Protein 6EEW (pdb70)

InterPro domains:
  IPR002129 Pyridoxal phosphate-dependent deca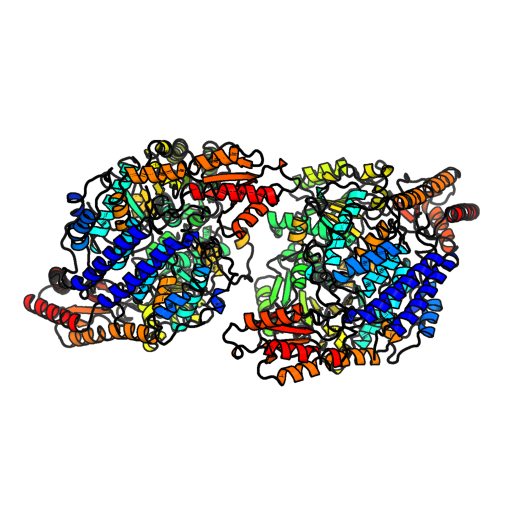rboxylase, major domain [PF00282] (56-430)
  IPR010977 Aromatic-L-amino-acid decarboxylase [PR00800] (27-46)
  IPR010977 Aromatic-L-amino-acid decarboxylase [PR00800] (50-67)
  IPR010977 Aromatic-L-amino-acid decarboxylase [PR00800] (68-87)
  IPR010977 Aromatic-L-amino-acid decarboxylase [PR00800] (94-113)
  IPR010977 Aromatic-L-amino-acid decarboxylase [PR00800] (115-133)
  IPR010977 Aromatic-L-amino-acid decarboxylase [PR00800] (134-153)
  IPR010977 Aromatic-L-amino-acid decarboxylase [PR00800] (159-179)
  IPR010977 Aromatic-L-amino-acid decarboxylase [PR00800] (368-383)
  IPR010977 Aromatic-L-amino-acid decarboxylase [PR00800] (411-430)
  IPR010977 Aromatic-L-amino-acid decarboxylase [PTHR11999] (14-499)
  IPR015421 Pyridoxal phosphate-dependent transferase, major domain [G3DSA:3.40.640.10] (104-395)
  IPR015422 Pyridoxal phosphate-dependent transferase, small domain [G3DSA:3.90.1150.10] (396-500)
  IPR015424 Pyridoxal phosphate-dependent transferase [SSF53383] (23-497)
  IPR021115 Pyridoxal-phosphate binding site [PS00392] (312-333)

Radius of gyration: 40.58 Å; Cα contacts (8 Å, |Δi|>4): 4050; chains: 4; bounding box: 124×100×70 Å

Sequence (1874 aa):
FKPLEAEEFRKQAHRMVDFIADYYKNVETYPVLSEVEPGYLRKRIPETAPYYLPEPLDDIMKDIQKDIIPGMTNWMSPNFYAFFPATVSSAAFLGEMLSTALNSVGFTWVSSPAATELEMIVMDWLAQILKLPKSFMFSGTGGGVIQNTTSESILCTIIAARERALEKLGPDSIGKLVCYGSDQTHTMFPKTCKLAGIYPNNIRLIPTTVETDFGISPQQVLRKMVEDDVAAGYVPLFLCATLGTTSTTATDPVDSLSEIANEFGIWIHVDAAYAGSACICPEFRHYLDGIERVDSLSLSPHWLLAYLDCTCLWVKQPHLLLRALTTNPEYLKNKQSDLDKVVDFKNWQIATGRKFRSLKLWLILRSSYGVVNLQSHIRSDVAMMAKMFEEWVRSDSRFEIVVPRNFSLVCFRLKPDVSSLHVEEVNKKLLDMLNSTGRVYMTHTIVGGIYMLRLAVGSSLTEEHHVRRRVWDLIQKLTDDLLFKPLEAEEFRKQAHRMVDFIADYYKNVETYPVLSEVEPGYLRKRIPETAPYLPEPLDDIMKDIQQKDIIPGMTNWMSPNFYAFFPATVSSAAFLGEMLSTALNSVGFTWVSSPAATELEMIVMDWLAQILKLPKSFMFSGTGGGVIQNTTSESILCTIIAARERALEKLGPDSIGKLVCYGSDQTHTMFPKTCKLAGIYPNNIRLIPTTVETDFGISPQQVLRKMVEDDVAAGYVPLFLCATLGTTSTTATDPVDSLSEIANEFGIWIHVDAAYAGSACICPEFRHYLDGIERVDSLSLSPHWLLAYLDCTCLWVKQPHLLLRALTTNDKVVDFKNWQIATGRKFRSLKLWLILRSSYGVVNLQSHIRSDVAMMAKMFEEWVRSDSRFEIVVPRNFSLVCFRLKPDVSSLHVEEVNKKLLDMLNSTGRVYMTHTIVGGIYMLRLAVGSSLTEEHHVRRRVWDLIQKLTDDLLFKPLEAEEFRKQAHRMVDFIADYYKNVETYPVLSEVEPGYLRRKRIPETAPYYLPEPLDDIMKDIQKDIIPGMTNWMSPNFYAFFPATVSSAAFLGEMLSTALNSVGFTWVSSPAATELEMIVMDWLAQILKLPKSFMFSGTGGGVIQNTTSEESILCTIIAARERALEKLGPDSIGKLVCYGSDQTHTMFPKTCKLAGIYPNNIRLIPTTVETDFGISPQVLRKMVEDDVAAGYVPLFLCATLGTTSTTATDPVDSLSEEIANEFGIWIHVDAAYAGSACICPEFRHYLDGIERVDSLSLSPHWLLAYLDCTCLWVKQPHLLLRALTTNDKVVDFKNWQIATGRKFRSLKLWLILRSYGVVNLQSHIRSDVAMMAKMFEEWVRSDSRFEIVVPRNFSLVCFRLKPDVSSLHVEEVNKKLLDMLNSTGRVYMTHTIVGGIYMLRLAVGSSLTEEHHVRRRVWDLIQKLTDDLFKPLEAEEFRKQAHRMVDFIADYYKNVETYPVLSEVEPGYLRKRIPETAPYLPEPLDDIMKDIQKDIIPGMTNWMSPNFYAFFPATVSSAAFLGEMLSTALNSVGFTWVSSPAATELEMIVMDWLAQILKLPKSFMFSGTGGGVIQNTTSESILCTIIAARERALEKLGPDSIGKLVCYGSDQTHTMFPKTCKLAGIYPNNIRLIPTTVETDFGISPQVLRKMVEDDVAAGYVPLFLCATLGTTSTTATDPVDSLSEIANEFGIWIHVDAAYAGSACICPEFRHYLDGIERVDSLSLSPHWLLAYLDCTCLWVKQPHLLLRALTTVVDFKNWQIATGRKFRSLKLWLILRSSYGVVNLQSHIRSDVAMMAKMFEEWVRSDSRFEIVVPRNFSLVCFRLKPDVSSLHVEEVNKKLLDMLNSTGRVYMTHTIVGGIYMLRLAVGSSLTEEHHVRRRVWDLIQKLTDDL

Nearest PDB structures (foldseek):
  6eew-assembly2_C  TM=1.001E+00  e=9.350E-86  Catharanthus roseus
  6liu-assembly3_E  TM=9.784E-01  e=3.763E-60  Papaver somniferum
  6eeq-assembly1_A-2  TM=9.811E-01  e=1.981E-56  Rhodiola rosea
  6liv-assembly3_F  TM=9.638E-01  e=2.090E-56  Papaver somniferum
  6liu-assembly3_F  TM=9.543E-01  e=3.532E-46  Papaver somniferum

GO terms:
  GO:0036467 5-hydroxy-L-tryptophan decarboxylase activity (F, EXP)
  GO:0036469 L-tryptophan decarboxylase activity (F, EXP)

Secondary structure (DSSP, 8-state):
--S--HHHHHHHHHHHHHHHHHHHHHGGGS-SS--PPTTGGGGTS-SS--SS---HHHHHHHIIIIIGGGS--TTSTTB-SSS-----HHHHHHHHHHHHHT---SSSTT-HHHHHHHHHHHHHHHHHTT--GGGSTTTT-EEEEES-HHHHHHHHHHHHHHHHHHHH-GGGGGGEEEEEETTS-SSHHHHHHHTT--GGGEEEEP--GGGTTPPPHHHHHHHHHHHHHTT-EEEEEEEEBS-TTT--B--HHHHHHHHHHHT-EEEEE-TTGGGGGGSHHHHGGGTTGGG-SEEEE-----SPPSS-EEEEES-HHHHHHHT---HHHHH--S--S-S---GGGGSSSS----THHHHHHHHHHHHHHHHHHHHHHHHHHHHHHHHHHHT-TTEEE-S---SSEEEEEE-GGGSSS-HHHHHHHHHHHHHHTSS-B--EEEETTEEEEEEE---TT--HHHHHHHHHHHHHHHHHH-/--S--HHHHHHHHHHHHHHHHHHHHHGGGS-SS--PPTTGGGGTS-SS--SS---HHHHHHHIIIIIGGGS--TTSTTB-SSS-----HHHHHHHHHHHHH----SSSTT-HHHHHHHHHHHHHHHHHTT--GGGSTTTT-EEEEES-HHHHHHHHHHHHHHHHHHHH-GGGGGGEEEEEETTSTTTHHHHHHHTT--GGGEEEE---GGGTTPPPHHHHHHHHHHHHHTT-EEEEEEEEBS-TTT--B--HHHHHHHHHHTT-EEEEE-TTGGGGGGSTTTGGGGTTGGG-SEEEE-----SPPSS-EEEEES-HHHHHHHT--------GGGGSSSS----THHHHHHHHHHHHHHHHHHHHHHHHHHHHHHHHHHHT-TTEEE-S---SSEEEEEE-GGG-SS-HHHHHHHHHHHHHHTSS-B--EEEETTEEEEEEE---TT--HHHHHHHHHHHHHHHHHH-/--S--HHHHHHHHHHHHHHHHHHHHHGGGS-SS--PPTTTTGGGS-SS--SS---HHHHHHHIIIIIGGGS--TTSTTB-SSS-----HHHHHHHHHHHHH----SSSTT-HHHHHHHHHHHHHHHHHTT--GGGSTTTT-EEEEES-HHHHHHHHHHHHHHHHHHHH-GGGGGGEEEEEETTS-THHHHHHHHTT--GGGEEEEP--GGGTTPPPHHHHHHHHHHHHHTT-EEEEEEEEBS-TTT--B--HHHHHHHHHHHT-EEEEE-TTGGGGGGSTTTGGGGTTGGG-SEEEE-----SPPSS-EEEEES-HHHHHHHT-----S--GGGGSSSS----THHHHHHHHHHHHHHHHHHHHHHHHHHHHHHHHHHHT-TTEEE-S---SSEEEEEE-GGG-SS-HHHHHHHHHHHHHHTSS-B--EEEETTEEEEEEE---TT--HHHHHHHHHHHHHHHHH-/--S--HHHHHHHHHHHHHHHHHHHHHGGGS-SS--PPTTTTGGGS-SS--SS---HHHHHHHIIIIIGGGS--TTSTTB-SSS-----HHHHHHHHHHHHH----SSSTT-HHHHHHHHHHHHHHHHHTT--GGGSTTTT-EEEEES-HHHHHHHHHHHHHHHHHHHH-GGGGGGEEEEEEGGGTTHHHHHHHHTT--GGGEEEE---GGGTTPPPHHHHHHHHHHHHHTT-EEEEEEEEBS-TTT--B--HHHHHHHHHHHT-EEEEE-TTGGGGGGSHHHHGGGTTGGG-SEEEE-----SPPSS-EEEEES-HHHHHHHT-----GGGGSSSS----THHHHHHHHHHHHHHHHHHHHHHHHHHHHHHHHHHHHSTTEEE-S---SSEEEEEE-GGGSSS-HHHHHHHHHHHHHHTSS-B--EEEETTEEEEEEE---TT--HHHHHHHHHHHHHHHHH-

Foldseek 3Di:
DDPDDPVVVVVVVVVVVVVVVVCLVCVLVFQQAADDDPPPLVVPDDPDDDPDDDDVVVVVVCCVPPPPNNDNHLQHLFEFAQARLAADVLQVVLVVVLVVVVFWQQFCVSPVVLQVLQLVLLQVVCVLLPHDLLQHLVRNWGKDKDQDLLFLLLLVLLLLLVVVCVVPNDVLLQQEAEEEAPLPPPRVLVSCVVSPRPNVRYYHQYADVVQLSAHDLVSVLVVVVVSVVVPGQYTEYEFEQQRRAQRRGHQQQSNLVVCVVRVYAYEYEDADCSLLSSDVVPSNSCVNVNSHAKYKYACSLPNHPGTTMMMTGSHVLSSLCSADPDPVSVVDDDDDDDSTTRCNSNGNHRTDTSRSSSSVSSCVVQHSVRSNVLQVQLQVLQVVLVVVQVVDPQKDFSGDRPGNKTKMAGDQPPDPDGRQVLRVVLQVVLSVVSSHHWDWDADPNDITTMGNTRSHVHDNVSSVVSSVVSVVSNVVSD/DDPDDPVVVVVVVVVVVVVVVVCLVCVLPFQQAADDDPPPVVVVDDPDDDPDDDDVVVVVVCCVPPPVSNDRHLLHLQEFAQARLAADVLQVVLVVVLVVVVFWQLDCVSPVVLFQLQLVLLQVVCVLLPHDLLQHPVRNWGKDKDQDPLFLVLLLLLLQVVVVCVVPNPVLLQQEAEEEAPLQPPRQLVSCVVNPRDNVRYYHQYADVVQLSAHDLVSVLVVVVVSVVVPGQYTEYEFEQQGSAQRRGHQLQSVLVSCVVRVYAYEYEDADPSLLSSDVVSSNSCVNVNSHAKYKYACSLPNHPGTTMMMTGSHVVSSLVSQDDPPDTGSCNSNGNHSTDTSRSRSSVSSCVVQHSVNSNVLQVQLQVLQVVLVVVQVVDVQKDQPGDDPGNKTWMAGDPVVDPDDRQVLRVVLQVVLSVVSSHHWDWDADNNDITTMGNGRSHPHDNVSSVVSVVVSVVVVVVSD/DPPDDPVVCVVVVVVVVVVVVVCLVCVLVFQQDADDDPPPQVVPDDPDDDPDDDDVVVVVVCCVPPPPSNDRCLLHLQEFAQARQAADVLQVVLVVVLVVVVFWQQWCVSPVVLQVLQLVLLQVVCVLLPHPLLQHPVRNWGKGKDQDVLQLLLLVLLLQVVVVCVVPNPVLLQQEAEEEAPLADPSPLVSCVVSPRDNVRYYHQYAAVVQLSAHDLVSVLVVLVVSVVVVGQYTEYEFEQQRRAQRDGYQQQSNLVVCVVRVYQYEYEDADCSLLSSDVVPSVSCVNVNSHAKYKYACSLPNHPGTTMMMTGSHVVSSLVSQDDPPPTTRCNSNGNHRTDTSRSSSVVSSCVVQHSVRSNVQQVQLQVLQVVLVVVQVVDPQKDFPGDDPGNKTWIAGDQPPDPDGRQVLRVVLQVVLSVVSSHHWDWDADNNDITTMGNGRSNPNDNVSSVVSSVVSVVVNVVD/DDPDDPVVVVVVVVVVVVVVVVCLVCVLVFQQAADADVVNCPVPDDPDDDPDDDDVVVVVVCCVVPNVNNDRCLQHLQEFAQARLAADVLQVVLVVVLVVVVFWFQFCVSPVVLVVLQLVLLQVVCVLLPPDLLQHPVRNWGKGKDQDPLFLVLLVLLLQVVVCCVVPNPVLLQQEAEEEAPLQPPRVLVSCVVNPRDNVRYYHQAADVVQLSAHDLVSVLVVLVVSVVVPGAYTEYEFEQQGRAQRRGYQLQSNLVSCLVRVYAYEYEDADCSLLSSDVVCSVSCPNVVSHAKYKYACSLPNHPGTTMMMTGSNVVSSLVSQDCVDRCNSNGPHRTDTSRSSSSVSSCVVQPSVNSNVLQVQLQVLQVVLQVVQVVDVQKDFPGDDPGNKTWMAGDCPVDPDGRVVLRVVLQVVLSVVSSHHWDWDADNNDITTMGNGRSNPNDNVSSVVSSVVSVVVNVVD

B-factor: mean 63.51, std 17.8, range [26.17, 138.14]

Structure (mmCIF, N/CA/C/O backbone):
data_6EEW
#
_entry.id   6EEW
#
_cell.length_a   107.612
_cell.length_b   69.607
_cell.length_c   133.472
_cell.angle_alpha   90.000
_cell.angle_beta   93.778
_cell.angle_gamma   90.000
#
_symmetry.space_group_name_H-M   'P 1 21 1'
#
loop_
_entity.id
_entity.type
_entity.pdbx_description
1 polymer 'Aromatic-L-amino-acid decarboxylase'
2 non-polymer TRYPTOPHAN
3 non-polymer 'CALCIUM ION'
4 water water
#
loop_
_atom_site.group_PDB
_atom_site.id
_atom_site.type_symbol
_atom_site.label_atom_id
_atom_site.label_alt_id
_atom_site.label_comp_id
_atom_site.label_asym_id
_atom_site.label_entity_id
_atom_site.label_seq_id
_atom_site.pdbx_PDB_ins_code
_atom_site.Cartn_x
_atom_site.Cartn_y
_atom_site.Cartn_z
_atom_site.occupancy
_atom_site.B_iso_or_equiv
_atom_site.auth_seq_id
_atom_site.auth_comp_id
_atom_site.auth_asym_id
_atom_site.auth_atom_id
_atom_site.pdbx_PDB_model_num
ATOM 1 N N . PHE A 1 19 ? -29.86268 -30.12552 -52.70744 1.000 75.56169 19 PHE A N 1
ATOM 2 C CA . PHE A 1 19 ? -28.98472 -29.79533 -51.58446 1.000 71.89809 19 PHE A CA 1
ATOM 3 C C . PHE A 1 19 ? -29.74179 -29.16523 -50.41255 1.000 67.83708 19 PHE A C 1
ATOM 4 O O . PHE A 1 19 ? -30.32086 -28.08029 -50.53970 1.000 64.57616 19 PHE A O 1
ATOM 12 N N . LYS A 1 20 ? -29.73477 -29.85209 -49.27047 1.000 67.69233 20 LYS A N 1
ATOM 13 C CA . LYS A 1 20 ? -30.45182 -29.39699 -48.07754 1.000 73.96940 20 LYS A CA 1
ATOM 14 C C . LYS A 1 20 ? -29.46087 -29.07679 -46.96956 1.000 67.35281 20 LYS A C 1
ATOM 15 O O . LYS A 1 20 ? -29.03683 -29.98167 -46.22844 1.000 64.66565 20 LYS A O 1
ATOM 21 N N . PRO A 1 21 ? -29.06696 -27.81374 -46.80271 1.000 66.66326 21 PRO A N 1
ATOM 22 C CA . PRO A 1 21 ? -28.11900 -27.48455 -45.72773 1.000 68.91616 21 PRO A CA 1
ATOM 23 C C . PRO A 1 21 ? -28.67401 -27.73141 -44.32571 1.000 66.87644 21 PRO A C 1
ATOM 24 O O . PRO A 1 21 ? -27.88502 -27.89925 -43.38367 1.000 56.03567 21 PRO A O 1
ATOM 28 N N . LEU A 1 22 ? -29.99801 -27.77648 -44.15673 1.000 69.55571 22 LEU A N 1
ATOM 29 C CA . LEU A 1 22 ? -30.61603 -27.98536 -42.85272 1.000 64.40772 22 LEU A CA 1
ATOM 30 C C . LEU A 1 22 ? -31.65996 -29.09544 -42.93560 1.000 67.08173 22 LEU A C 1
ATOM 31 O O . LEU A 1 22 ? -32.74196 -28.89558 -43.49965 1.000 65.46574 22 LEU A O 1
ATOM 36 N N . GLU A 1 23 ? -31.33989 -30.26035 -42.36945 1.000 68.90300 23 GLU A N 1
ATOM 37 C CA . GLU A 1 23 ? -32.28882 -31.36139 -42.23034 1.000 67.63969 23 GLU A CA 1
ATOM 38 C C . GLU A 1 23 ? -32.31183 -31.77321 -40.76829 1.000 63.40760 23 GLU A C 1
ATOM 39 O O . GLU A 1 23 ? -31.27382 -32.13708 -40.21022 1.000 67.30544 23 GLU A O 1
ATOM 45 N N . ALA A 1 24 ? -33.50384 -31.75222 -40.16732 1.000 59.97035 24 ALA A N 1
ATOM 46 C CA . ALA A 1 24 ? -33.61287 -31.80305 -38.70831 1.000 52.60894 24 ALA A CA 1
ATOM 47 C C . ALA A 1 24 ? -32.89780 -33.01993 -38.10915 1.000 60.82045 24 ALA A C 1
ATOM 48 O O . ALA A 1 24 ? -32.24583 -32.90275 -37.06315 1.000 60.45988 24 ALA A O 1
ATOM 50 N N . GLU A 1 25 ? -33.00271 -34.19601 -38.74501 1.000 56.94630 25 GLU A N 1
ATOM 51 C CA . GLU A 1 25 ? -32.41565 -35.39290 -38.13285 1.000 60.89678 25 GLU A CA 1
ATOM 52 C C . GLU A 1 25 ? -30.90064 -35.46682 -38.30281 1.000 63.11283 25 GLU A C 1
ATOM 53 O O . GLU A 1 25 ? -30.18364 -35.84266 -37.36074 1.000 69.21093 25 GLU A O 1
ATOM 59 N N . GLU A 1 26 ? -30.37964 -35.10593 -39.47084 1.000 61.35736 26 GLU A N 1
ATOM 60 C CA . GLU A 1 26 ? -28.93064 -34.99685 -39.57982 1.000 66.55272 26 GLU A CA 1
ATOM 61 C C . GLU A 1 26 ? -28.40073 -33.94370 -38.62094 1.000 57.77535 26 GLU A C 1
ATOM 62 O O . GLU A 1 26 ? -27.33473 -34.12255 -38.01589 1.000 58.32805 26 GLU A O 1
ATOM 68 N N . PHE A 1 27 ? -29.11881 -32.82373 -38.49909 1.000 52.66684 27 PHE A N 1
ATOM 69 C CA . PHE A 1 27 ? -28.76590 -31.80258 -37.51921 1.000 56.28043 27 PHE A CA 1
ATOM 70 C C . PHE A 1 27 ? -28.67489 -32.40441 -36.13013 1.000 63.18652 27 PHE A C 1
ATOM 71 O O . PHE A 1 27 ? -27.69592 -32.19425 -35.40714 1.000 68.99511 27 PHE A O 1
ATOM 79 N N . ARG A 1 28 ? -29.71285 -33.13643 -35.72807 1.000 63.16810 28 ARG A N 1
ATOM 80 C CA . ARG A 1 28 ? -29.73284 -33.74126 -34.40699 1.000 61.87058 28 ARG A CA 1
ATOM 81 C C . ARG A 1 28 ? -28.48379 -34.58416 -34.20486 1.000 64.27613 28 ARG A C 1
ATOM 82 O O . ARG A 1 28 ? -27.78282 -34.45799 -33.19186 1.000 68.18975 28 ARG A O 1
ATOM 90 N N . LYS A 1 29 ? -28.17371 -35.43026 -35.18775 1.000 64.85251 29 LYS A N 1
ATOM 91 C CA . LYS A 1 29 ? -27.01065 -36.31117 -35.09462 1.000 67.33176 29 LYS A CA 1
ATOM 92 C C . LYS A 1 29 ? -25.72271 -35.51406 -34.88969 1.000 64.78145 29 LYS A C 1
ATOM 93 O O . LYS A 1 29 ? -24.99272 -35.70189 -33.90065 1.000 70.40055 29 LYS A O 1
ATOM 99 N N . GLN A 1 30 ? -25.44275 -34.59516 -35.81379 1.000 59.82823 30 GLN A N 1
ATOM 100 C CA . GLN A 1 30 ? -24.17880 -33.87007 -35.77086 1.000 62.04691 30 GLN A CA 1
ATOM 101 C C . GLN A 1 30 ? -24.06888 -33.02391 -34.50796 1.000 59.24395 30 GLN A C 1
ATOM 102 O O . GLN A 1 30 ? -22.99790 -32.95276 -33.88594 1.000 56.00935 30 GLN A O 1
ATOM 108 N N . ALA A 1 31 ? -25.16593 -32.38193 -34.10306 1.000 51.68778 31 ALA A N 1
ATOM 109 C CA . ALA A 1 31 ? -25.12101 -31.54778 -32.91016 1.000 46.78456 31 ALA A CA 1
ATOM 110 C C . ALA A 1 31 ? -24.87998 -32.38861 -31.65805 1.000 49.86651 31 ALA A C 1
ATOM 111 O O . ALA A 1 31 ? -24.11303 -31.98345 -30.77909 1.000 50.72977 31 ALA A O 1
ATOM 113 N N . HIS A 1 32 ? -25.51291 -33.55964 -31.54892 1.000 54.05385 32 HIS A N 1
ATOM 114 C CA . HIS A 1 32 ? -25.19688 -34.42348 -30.41481 1.000 57.45163 32 HIS A CA 1
ATOM 115 C C . HIS A 1 32 ? -23.70686 -34.74438 -30.39074 1.000 59.95719 32 HIS A C 1
ATOM 116 O O . HIS A 1 32 ? -23.06288 -34.73520 -29.32273 1.000 64.32087 32 HIS A O 1
ATOM 123 N N . ARG A 1 33 ? -23.14481 -35.03749 -31.56669 1.000 51.76410 33 ARG A N 1
ATOM 124 C CA . ARG A 1 33 ? -21.72279 -35.35640 -31.62962 1.000 57.63059 33 ARG A CA 1
ATOM 125 C C . ARG A 1 33 ? -20.88088 -34.18529 -31.14775 1.000 61.09417 33 ARG A C 1
ATOM 126 O O . ARG A 1 33 ? -19.89888 -34.36713 -30.41270 1.000 72.68766 33 ARG A O 1
ATOM 134 N N . MET A 1 34 ? -21.26495 -32.96736 -31.52890 1.000 52.95109 34 MET A N 1
ATOM 135 C CA . MET A 1 34 ? -20.50003 -31.80525 -31.08603 1.000 57.37530 34 MET A CA 1
ATOM 136 C C . MET A 1 34 ? -20.64608 -31.56708 -29.58606 1.000 60.95468 34 MET A C 1
ATOM 137 O O . MET A 1 34 ? -19.71513 -31.06694 -28.94311 1.000 54.73814 34 MET A O 1
ATOM 142 N N . VAL A 1 35 ? -21.82107 -31.86009 -29.02705 1.000 62.23115 35 VAL A N 1
ATOM 143 C CA . VAL A 1 35 ? -22.00111 -31.75492 -27.58507 1.000 62.01270 35 VAL A CA 1
ATOM 144 C C . VAL A 1 35 ? -21.04107 -32.68377 -26.86893 1.000 64.01294 35 VAL A C 1
ATOM 145 O O . VAL A 1 35 ? -20.40711 -32.31061 -25.87397 1.000 69.07407 35 VAL A O 1
ATOM 149 N N . ASP A 1 36 ? -20.94598 -33.92382 -27.33978 1.000 66.61588 36 ASP A N 1
ATOM 150 C CA . ASP A 1 36 ? -20.02493 -34.84668 -26.68365 1.000 67.28701 36 ASP A CA 1
ATOM 151 C C . ASP A 1 36 ? -18.58696 -34.35561 -26.82068 1.000 68.10553 36 ASP A C 1
ATOM 152 O O . ASP A 1 36 ? -17.80298 -34.41844 -25.86365 1.000 71.34276 36 ASP A O 1
ATOM 157 N N . PHE A 1 37 ? -18.23997 -33.80073 -27.98274 1.000 62.44959 37 PHE A N 1
ATOM 158 C CA . PHE A 1 37 ? -16.88300 -33.29266 -28.15977 1.000 58.46754 37 PHE A CA 1
ATOM 159 C C . PHE A 1 37 ? -16.59810 -32.12653 -27.22091 1.000 59.30974 37 PHE A C 1
ATOM 160 O O . PHE A 1 37 ? -15.51511 -32.03938 -26.63290 1.000 63.00492 37 PHE A O 1
ATOM 168 N N . ILE A 1 38 ? -17.56616 -31.21657 -27.07404 1.000 57.69639 38 ILE A N 1
ATOM 169 C CA . ILE A 1 38 ? -17.38725 -30.03746 -26.23418 1.000 52.59841 38 ILE A CA 1
ATOM 170 C C . ILE A 1 38 ? -17.26926 -30.43427 -24.77013 1.000 55.95671 38 ILE A C 1
ATOM 171 O O . ILE A 1 38 ? -16.45731 -29.87612 -24.02218 1.000 53.46167 38 ILE A O 1
ATOM 176 N N . ALA A 1 39 ? -18.11221 -31.36527 -24.32303 1.000 57.91484 39 ALA A N 1
ATOM 177 C CA . ALA A 1 39 ? -18.00721 -31.83109 -22.94997 1.000 59.57030 39 ALA A CA 1
ATOM 178 C C . ALA A 1 39 ? -16.65617 -32.48097 -22.71287 1.000 65.39731 39 ALA A C 1
ATOM 179 O O . ALA A 1 39 ? -16.04520 -32.29080 -21.65488 1.000 67.86340 39 ALA A O 1
ATOM 181 N N . ASP A 1 40 ? -16.16610 -33.24806 -23.68876 1.000 67.12647 40 ASP A N 1
ATOM 182 C CA . ASP A 1 40 ? -14.83706 -33.83496 -23.55966 1.000 62.33642 40 ASP A CA 1
ATOM 183 C C . ASP A 1 40 ? -13.76214 -32.75588 -23.45777 1.000 57.84904 40 ASP A C 1
ATOM 184 O O . ASP A 1 40 ? -12.78114 -32.91272 -22.72073 1.000 59.36238 40 ASP A O 1
ATOM 189 N N . TYR A 1 41 ? -13.93219 -31.64498 -24.17691 1.000 56.35939 41 TYR A N 1
ATOM 190 C CA . TYR A 1 41 ? -12.94527 -30.56790 -24.06702 1.000 61.14154 41 TYR A CA 1
ATOM 191 C C . TYR A 1 41 ? -12.98934 -29.92573 -22.68510 1.000 65.16308 41 TYR A C 1
ATOM 192 O O . TYR A 1 41 ? -11.94737 -29.65259 -22.08311 1.000 67.40019 41 TYR A O 1
ATOM 201 N N . TYR A 1 42 ? -14.18837 -29.65175 -22.17616 1.000 65.73946 42 TYR A N 1
ATOM 202 C CA . TYR A 1 42 ? -14.28743 -29.10159 -20.83123 1.000 61.78372 42 TYR A CA 1
ATOM 203 C C . TYR A 1 42 ? -13.70639 -30.06242 -19.80410 1.000 65.82368 42 TYR A C 1
ATOM 204 O O . TYR A 1 42 ? -13.13444 -29.62826 -18.80014 1.000 70.25316 42 TYR A O 1
ATOM 213 N N . LYS A 1 43 ? -13.85830 -31.36546 -20.03594 1.000 68.61875 43 LYS A N 1
ATOM 214 C CA . LYS A 1 43 ? -13.35725 -32.36332 -19.10081 1.000 74.67211 43 LYS A CA 1
ATOM 215 C C . LYS A 1 43 ? -11.84024 -32.50222 -19.15676 1.000 72.87453 43 LYS A C 1
ATOM 216 O O . LYS A 1 43 ? -11.22124 -32.87806 -18.15170 1.000 75.07216 43 LYS A O 1
ATOM 222 N N . ASN A 1 44 ? -11.22624 -32.21432 -20.30278 1.000 64.32087 44 ASN A N 1
ATOM 223 C CA . ASN A 1 44 ? -9.80422 -32.48725 -20.48472 1.000 63.59447 44 ASN A CA 1
ATOM 224 C C . ASN A 1 44 ? -8.92130 -31.24821 -20.60485 1.000 62.29694 44 ASN A C 1
ATOM 225 O O . ASN A 1 44 ? -7.69728 -31.39515 -20.71581 1.000 67.20016 44 ASN A O 1
ATOM 230 N N . VAL A 1 45 ? -9.49037 -30.04025 -20.62401 1.000 57.50689 45 VAL A N 1
ATOM 231 C CA . VAL A 1 45 ? -8.69244 -28.86024 -20.96814 1.000 62.15482 45 VAL A CA 1
ATOM 232 C C . VAL A 1 45 ? -7.56748 -28.61505 -19.97015 1.000 66.61588 45 VAL A C 1
ATOM 233 O O . VAL A 1 45 ? -6.49350 -28.12602 -20.35018 1.000 69.48728 45 VAL A O 1
ATOM 237 N N . GLU A 1 46 ? -7.79049 -28.91290 -18.68411 1.000 64.26297 46 GLU A N 1
ATOM 238 C CA . GLU A 1 46 ? -6.72252 -28.73471 -17.70511 1.000 64.95779 46 GLU A CA 1
ATOM 239 C C . GLU A 1 46 ? -5.46646 -29.47768 -18.11899 1.000 65.66577 46 GLU A C 1
ATOM 240 O O . GLU A 1 46 ? -4.36650 -29.12755 -17.67801 1.000 70.17157 46 GLU A O 1
ATOM 246 N N . THR A 1 47 ? -5.61038 -30.47380 -18.98787 1.000 65.00779 47 THR A N 1
ATOM 247 C CA . THR A 1 47 ? -4.49532 -31.27178 -19.46775 1.000 68.89773 47 THR A CA 1
ATOM 248 C C . THR A 1 47 ? -3.67834 -30.54886 -20.52982 1.000 71.59279 47 THR A C 1
ATOM 249 O O . THR A 1 47 ? -2.47632 -30.80580 -20.65977 1.000 73.30616 47 THR A O 1
ATOM 253 N N . TYR A 1 48 ? -4.30038 -29.66700 -21.30095 1.000 69.68993 48 TYR A N 1
ATOM 254 C CA . TYR A 1 48 ? -3.57640 -29.02108 -22.37601 1.000 65.56049 48 TYR A CA 1
ATOM 255 C C . TYR A 1 48 ? -2.70949 -27.89596 -21.82013 1.000 66.19478 48 TYR A C 1
ATOM 256 O O . TYR A 1 48 ? -3.00655 -27.34085 -20.76220 1.000 68.57401 48 TYR A O 1
ATOM 265 N N . PRO A 1 49 ? -1.62250 -27.54697 -22.50215 1.000 66.93434 49 PRO A N 1
ATOM 266 C CA . PRO A 1 49 ? -0.90658 -26.32288 -22.12728 1.000 62.71015 49 PRO A CA 1
ATOM 267 C C . PRO A 1 49 ? -1.84066 -25.13195 -22.25045 1.000 59.48345 49 PRO A C 1
ATOM 268 O O . PRO A 1 49 ? -2.58365 -25.00412 -23.22848 1.000 60.84677 49 PRO A O 1
ATOM 272 N N . VAL A 1 50 ? -1.82874 -24.26683 -21.23556 1.000 52.29048 50 VAL A N 1
ATOM 273 C CA . VAL A 1 50 ? -2.76481 -23.14589 -21.22971 1.000 58.75178 50 VAL A CA 1
ATOM 274 C C . VAL A 1 50 ? -2.48184 -22.22401 -22.41082 1.000 61.46263 50 VAL A C 1
ATOM 275 O O . VAL A 1 50 ? -3.35484 -21.95817 -23.24587 1.000 58.15697 50 VAL A O 1
ATOM 279 N N . LEU A 1 51 ? -1.25388 -21.72394 -22.48386 1.000 66.19478 51 LEU A N 1
ATOM 280 C CA . LEU A 1 51 ? -0.80891 -20.84505 -23.55495 1.000 63.45498 51 LEU A CA 1
ATOM 281 C C . LEU A 1 51 ? -0.11783 -21.69013 -24.61784 1.000 63.73396 51 LEU A C 1
ATOM 282 O O . LEU A 1 51 ? 0.62922 -22.61704 -24.28971 1.000 66.69221 51 LEU A O 1
ATOM 287 N N . SER A 1 52 ? -0.36983 -21.37330 -25.88688 1.000 67.13437 52 SER A N 1
ATOM 288 C CA . SER A 1 52 ? 0.12025 -22.18441 -26.99577 1.000 66.05002 52 SER A CA 1
ATOM 289 C C . SER A 1 52 ? 1.53023 -21.76937 -27.41479 1.000 64.69986 52 SER A C 1
ATOM 290 O O . SER A 1 52 ? 1.93315 -20.61532 -27.25492 1.000 68.88194 52 SER A O 1
ATOM 293 N N . GLU A 1 53 ? 2.27331 -22.72639 -27.97266 1.000 63.09441 53 GLU A N 1
ATOM 294 C CA . GLU A 1 53 ? 3.65530 -22.51535 -28.40465 1.000 73.05086 53 GLU A CA 1
ATOM 295 C C . GLU A 1 53 ? 3.82532 -22.31352 -29.91467 1.000 70.84797 53 GLU A C 1
ATOM 296 O O . GLU A 1 53 ? 4.96433 -22.19951 -30.38466 1.000 74.03782 53 GLU A O 1
ATOM 302 N N . VAL A 1 54 ? 2.74134 -22.25269 -30.69171 1.000 59.10445 54 VAL A N 1
ATOM 303 C CA . VAL A 1 54 ? 2.89936 -22.15386 -32.13671 1.000 61.28893 54 VAL A CA 1
ATOM 304 C C . VAL A 1 54 ? 3.57128 -20.83186 -32.50486 1.000 69.71889 54 VAL A C 1
ATOM 305 O O . VAL A 1 54 ? 3.48220 -19.83378 -31.77999 1.000 70.65847 54 VAL A O 1
ATOM 309 N N . GLU A 1 55 ? 4.29131 -20.83895 -33.62385 1.000 77.61720 55 GLU A N 1
ATOM 310 C CA . GLU A 1 55 ? 4.86324 -19.62598 -34.18598 1.000 81.11236 55 GLU A CA 1
ATOM 311 C C . GLU A 1 55 ? 3.87222 -18.96816 -35.13208 1.000 76.79342 55 GLU A C 1
ATOM 312 O O . GLU A 1 55 ? 2.99727 -19.63129 -35.69502 1.000 79.85958 55 GLU A O 1
ATOM 318 N N . PRO A 1 56 ? 3.98814 -17.66318 -35.34124 1.000 68.90037 56 PRO A N 1
ATOM 319 C CA . PRO A 1 56 ? 3.08411 -16.99436 -36.27934 1.000 69.66888 56 PRO A CA 1
ATOM 320 C C . PRO A 1 56 ? 3.14618 -17.63052 -37.66126 1.000 72.01390 56 PRO A C 1
ATOM 321 O O . PRO A 1 56 ? 4.21822 -17.97651 -38.16120 1.000 73.26142 56 PRO A O 1
ATOM 325 N N . GLY A 1 57 ? 1.97521 -17.77167 -38.28027 1.000 69.83995 57 GLY A N 1
ATOM 326 C CA . GLY A 1 57 ? 1.86827 -18.37584 -39.59020 1.000 73.45354 57 GLY A CA 1
ATOM 327 C C . GLY A 1 57 ? 1.86837 -19.88484 -39.60502 1.000 73.41933 57 GLY A C 1
ATOM 328 O O . GLY A 1 57 ? 1.92443 -20.47697 -40.68694 1.000 73.71410 57 GLY A O 1
ATOM 329 N N . TYR A 1 58 ? 1.78939 -20.53171 -38.44194 1.000 71.27697 58 TYR A N 1
ATOM 330 C CA . TYR A 1 58 ? 1.86248 -21.98870 -38.41676 1.000 70.67690 58 TYR A CA 1
ATOM 331 C C . TYR A 1 58 ? 0.69054 -22.62586 -39.14770 1.000 67.48441 58 TYR A C 1
ATOM 332 O O . TYR A 1 58 ? 0.82763 -23.71792 -39.70957 1.000 69.17145 58 TYR A O 1
ATOM 341 N N . LEU A 1 59 ? -0.48050 -21.99194 -39.11481 1.000 65.97633 59 LEU A N 1
ATOM 342 C CA . LEU A 1 59 ? -1.66745 -22.64608 -39.64275 1.000 67.18174 59 LEU A CA 1
ATOM 343 C C . LEU A 1 59 ? -1.74842 -22.56627 -41.16376 1.000 69.83732 59 LEU A C 1
ATOM 344 O O . LEU A 1 59 ? -2.47735 -23.35539 -41.77468 1.000 67.33702 59 LEU A O 1
ATOM 349 N N . ARG A 1 60 ? -1.00947 -21.64230 -41.78786 1.000 73.47460 60 ARG A N 1
ATOM 350 C CA . ARG A 1 60 ? -0.98444 -21.57748 -43.24787 1.000 75.06953 60 ARG A CA 1
ATOM 351 C C . ARG A 1 60 ? -0.37034 -22.83151 -43.85570 1.000 79.11475 60 ARG A C 1
ATOM 352 O O . ARG A 1 60 ? -0.76029 -23.24667 -44.95466 1.000 72.58239 60 ARG A O 1
ATOM 360 N N . LYS A 1 61 ? 0.58168 -23.45136 -43.16260 1.000 83.75215 61 LYS A N 1
ATOM 361 C CA . LYS A 1 61 ? 1.25377 -24.63039 -43.68645 1.000 81.76243 61 LYS A CA 1
ATOM 362 C C . LYS A 1 61 ? 0.42685 -25.90242 -43.54531 1.000 80.00170 61 LYS A C 1
ATOM 363 O O . LYS A 1 61 ? 0.85193 -26.95046 -44.04217 1.000 80.39385 61 LYS A O 1
ATOM 369 N N . ARG A 1 62 ? -0.74517 -25.83842 -42.90234 1.000 82.25197 62 ARG A N 1
ATOM 370 C CA . ARG A 1 62 ? -1.56310 -27.01344 -42.64021 1.000 81.02287 62 ARG A CA 1
ATOM 371 C C . ARG A 1 62 ? -2.94209 -26.96861 -43.28025 1.000 84.90228 62 ARG A C 1
ATOM 372 O O . ARG A 1 62 ? -3.66002 -27.97465 -43.22714 1.000 88.19742 62 ARG A O 1
ATOM 380 N N . ILE A 1 63 ? -3.33915 -25.84371 -43.86439 1.000 82.87836 63 ILE A N 1
ATOM 381 C CA . ILE A 1 63 ? -4.62314 -25.72687 -44.55044 1.000 75.38535 63 ILE A CA 1
ATOM 382 C C . ILE A 1 63 ? -4.37613 -25.38704 -46.01147 1.000 70.45055 63 ILE A C 1
ATOM 383 O O . ILE A 1 63 ? -3.43917 -24.63802 -46.32155 1.000 71.37435 63 ILE A O 1
ATOM 388 N N . PRO A 1 64 ? -5.16408 -25.92920 -46.93542 1.000 68.32661 64 PRO A N 1
ATOM 389 C CA . PRO A 1 64 ? -5.01007 -25.55437 -48.34547 1.000 65.84210 64 PRO A CA 1
ATOM 390 C C . PRO A 1 64 ? -5.22316 -24.05941 -48.54965 1.000 66.08424 64 PRO A C 1
ATOM 391 O O . PRO A 1 64 ? -5.91422 -23.38936 -47.77675 1.000 60.20459 64 PRO A O 1
ATOM 395 N N . GLU A 1 65 ? -4.61117 -23.53650 -49.61671 1.000 78.12252 65 GLU A N 1
ATOM 396 C CA . GLU A 1 65 ? -4.71826 -22.11354 -49.91988 1.000 83.27314 65 GLU A CA 1
ATOM 397 C C . GLU A 1 65 ? -6.07227 -21.72270 -50.49596 1.000 78.20411 65 GLU A C 1
ATOM 398 O O . GLU A 1 65 ? -6.40035 -20.53072 -50.51411 1.000 74.65369 65 GLU A O 1
ATOM 404 N N . THR A 1 66 ? -6.86920 -22.68381 -50.94986 1.000 75.07742 66 THR A N 1
ATOM 405 C CA . THR A 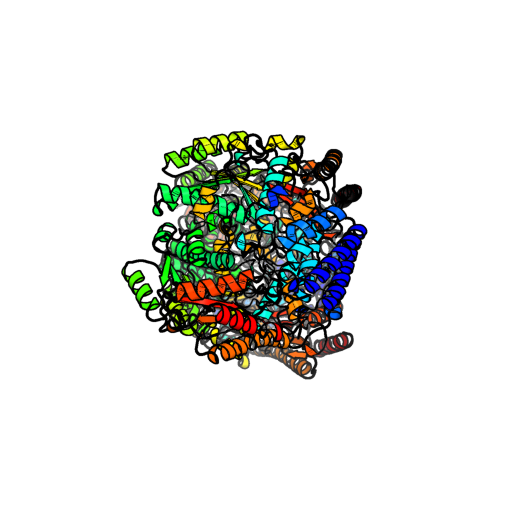1 66 ? -8.18321 -22.39396 -51.49992 1.000 72.77452 66 THR A CA 1
ATOM 406 C C . THR A 1 66 ? -9.21216 -23.32995 -50.87883 1.000 68.22397 66 THR A C 1
ATOM 407 O O . THR A 1 66 ? -8.88010 -24.39286 -50.34869 1.000 72.92453 66 THR A O 1
ATOM 411 N N . ALA A 1 67 ? -10.46619 -22.89204 -50.89491 1.000 59.54135 67 ALA A N 1
ATOM 412 C CA . ALA A 1 67 ? -11.54114 -23.73304 -50.40083 1.000 62.62856 67 ALA A CA 1
ATOM 413 C C . ALA A 1 67 ? -11.82005 -24.87318 -51.37970 1.000 61.30209 67 ALA A C 1
ATOM 414 O O . ALA A 1 67 ? -11.62703 -24.73232 -52.58771 1.000 63.31549 67 ALA A O 1
ATOM 416 N N . PRO A 1 68 ? -12.29599 -26.01015 -50.88757 1.000 66.09477 68 PRO A N 1
ATOM 417 C CA . PRO A 1 68 ? -12.52289 -27.15428 -51.77343 1.000 63.58657 68 PRO A CA 1
ATOM 418 C C . PRO A 1 68 ? -13.77788 -27.00446 -52.61948 1.000 60.70991 68 PRO A C 1
ATOM 419 O O . PRO A 1 68 ? -14.74393 -26.33248 -52.24758 1.000 61.94953 68 PRO A O 1
ATOM 423 N N A TYR A 1 69 ? -13.74582 -27.64760 -53.78940 0.430 59.55188 69 TYR A N 1
ATOM 424 N N B TYR A 1 69 ? -13.74282 -27.65560 -53.78140 0.570 59.61504 69 TYR A N 1
ATOM 425 C CA A TYR A 1 69 ? -14.92180 -27.66079 -54.65342 0.430 58.45175 69 TYR A CA 1
ATOM 426 C CA B TYR A 1 69 ? -14.89980 -27.67579 -54.66242 0.570 58.36226 69 TYR A CA 1
ATOM 427 C C A TYR A 1 69 ? -15.98275 -28.60579 -54.11033 0.430 59.07287 69 TYR A C 1
ATOM 428 C C B TYR A 1 69 ? -15.97375 -28.60879 -54.12833 0.570 59.07024 69 TYR A C 1
ATOM 429 O O A TYR A 1 69 ? -17.17477 -28.27587 -54.10939 0.430 56.83839 69 TYR A O 1
ATOM 430 O O B TYR A 1 69 ? -17.16277 -28.27087 -54.14539 0.570 57.01736 69 TYR A O 1
ATOM 447 N N . LEU A 1 70 ? -15.56768 -29.77271 -53.63918 1.000 66.63167 70 LEU A N 1
ATOM 448 C CA . LEU A 1 70 ? -16.43462 -30.83570 -53.16606 1.000 69.61887 70 LEU A CA 1
ATOM 449 C C . LEU A 1 70 ? -16.49565 -30.86152 -51.64406 1.000 65.59471 70 LEU A C 1
ATOM 450 O O . LEU A 1 70 ? -15.59270 -30.37438 -50.95710 1.000 59.35448 70 LEU A O 1
ATOM 455 N N . PRO A 1 71 ? -17.55463 -31.43852 -51.08701 1.000 61.15733 71 PRO A N 1
ATOM 456 C CA . PRO A 1 71 ? -17.68565 -31.49935 -49.63401 1.000 58.11223 71 PRO A CA 1
ATOM 457 C C . PRO A 1 71 ? -16.63261 -32.39321 -49.00588 1.000 60.63885 71 PRO A C 1
ATOM 458 O O . PRO A 1 71 ? -16.18453 -33.37925 -49.59375 1.000 58.93601 71 PRO A O 1
ATOM 462 N N . GLU A 1 72 ? -16.26666 -32.05403 -47.77191 1.000 68.25292 72 GLU A N 1
ATOM 463 C CA . GLU A 1 72 ? -15.34462 -32.85887 -46.99079 1.000 71.65596 72 GLU A CA 1
ATOM 464 C C . GLU A 1 72 ? -16.09360 -33.53778 -45.84972 1.000 72.91401 72 GLU A C 1
ATOM 465 O O . GLU A 1 72 ? -17.04565 -32.97478 -45.30181 1.000 72.25340 72 GLU A O 1
ATOM 471 N N . PRO A 1 73 ? -15.69653 -34.74871 -45.46857 1.000 74.40103 73 PRO A N 1
ATOM 472 C CA . PRO A 1 73 ? -16.42651 -35.45963 -44.41149 1.000 74.55104 73 PRO A CA 1
ATOM 473 C C . PRO A 1 73 ? -16.17858 -34.84144 -43.04457 1.000 70.65584 73 PRO A C 1
ATOM 474 O O . PRO A 1 73 ? -15.10562 -34.30334 -42.75861 1.000 68.78983 73 PRO A O 1
ATOM 478 N N . LEU A 1 74 ? -17.21359 -34.87341 -42.20558 1.000 69.22672 74 LEU A N 1
ATOM 479 C CA . LEU A 1 74 ? -17.08966 -34.22824 -40.90366 1.000 70.00576 74 LEU A CA 1
ATOM 480 C C . LEU A 1 74 ? -15.97764 -34.85806 -40.07456 1.000 66.62641 74 LEU A C 1
ATOM 481 O O . LEU A 1 74 ? -15.33470 -34.16093 -39.28863 1.000 66.12109 74 LEU A O 1
ATOM 486 N N . ASP A 1 75 ? -15.71055 -36.15707 -40.26539 1.000 69.67414 75 ASP A N 1
ATOM 487 C CA . ASP A 1 75 ? -14.63452 -36.81991 -39.53029 1.000 74.29312 75 ASP A CA 1
ATOM 488 C C . ASP A 1 75 ? -13.29156 -36.14785 -39.78234 1.000 71.94020 75 ASP A C 1
ATOM 489 O O . ASP A 1 75 ? -12.51360 -35.92169 -38.84635 1.000 72.31920 75 ASP A O 1
ATOM 494 N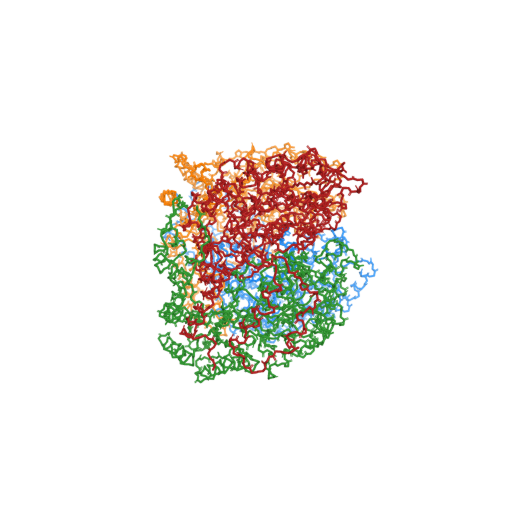 N . ASP A 1 76 ? -12.99756 -35.82099 -41.04238 1.000 72.08759 76 ASP A N 1
ATOM 495 C CA . ASP A 1 76 ? -11.74060 -35.14194 -41.34243 1.000 76.37495 76 ASP A CA 1
ATOM 496 C C . ASP A 1 76 ? -11.67770 -33.78086 -40.65860 1.000 72.73504 76 ASP A C 1
ATOM 497 O O . ASP A 1 76 ? -10.63474 -33.39572 -40.11462 1.000 72.38499 76 ASP A O 1
ATOM 502 N N . ILE A 1 77 ? -12.79575 -33.05293 -40.65271 1.000 67.73181 77 ILE A N 1
ATOM 503 C CA . ILE A 1 77 ? -12.82685 -31.72386 -40.05488 1.000 61.79688 77 ILE A CA 1
ATOM 504 C C . ILE A 1 77 ? -12.58287 -31.80866 -38.55686 1.000 66.01318 77 ILE A C 1
ATOM 505 O O . ILE A 1 77 ? -11.81494 -31.02654 -37.98894 1.000 65.44469 77 ILE A O 1
ATOM 510 N N . MET A 1 78 ? -13.27183 -32.73062 -37.88676 1.000 72.14286 78 MET A N 1
ATOM 511 C CA . MET A 1 78 ? -13.07485 -32.91143 -36.45474 1.000 69.26620 78 MET A CA 1
ATOM 512 C C . MET A 1 78 ? -11.63183 -33.28630 -36.15566 1.000 71.03220 78 MET A C 1
ATOM 513 O O . MET A 1 78 ? -11.03588 -32.79514 -35.18471 1.000 75.05374 78 MET A O 1
ATOM 518 N N . LYS A 1 79 ? -11.04675 -34.15536 -36.98554 1.000 68.30293 79 LYS A N 1
ATOM 519 C CA . LYS A 1 79 ? -9.63873 -34.49525 -36.81847 1.000 71.82440 79 LYS A CA 1
ATOM 520 C C . LYS A 1 79 ? -8.76881 -33.24921 -36.90660 1.000 73.00875 79 LYS A C 1
ATOM 521 O O . LYS A 1 79 ? -7.87785 -33.03604 -36.07461 1.000 72.58239 79 LYS A O 1
ATOM 527 N N . ASP A 1 80 ? -9.03385 -32.39434 -37.89771 1.000 71.08484 80 ASP A N 1
ATOM 528 C CA . ASP A 1 80 ? -8.23192 -31.18431 -38.06784 1.000 71.06378 80 ASP A CA 1
ATOM 529 C C . ASP A 1 80 ? -8.43901 -30.20619 -36.91997 1.000 73.41670 80 ASP A C 1
ATOM 530 O O . ASP A 1 80 ? -7.53707 -29.43609 -36.58604 1.000 71.39277 80 ASP A O 1
ATOM 535 N N . ILE A 1 81 ? -9.63103 -30.19319 -36.33500 1.000 69.70309 81 ILE A N 1
ATOM 536 C CA . ILE A 1 81 ? -9.86811 -29.32807 -35.19211 1.000 64.89199 81 ILE A CA 1
ATOM 537 C C . ILE A 1 81 ? -9.07810 -29.82387 -33.99303 1.000 68.09237 81 ILE A C 1
ATOM 538 O O . ILE A 1 81 ? -8.53617 -29.02874 -33.21312 1.000 65.17360 81 ILE A O 1
ATOM 543 N N . GLN A 1 82 ? -9.00102 -31.14584 -33.82786 1.000 73.33511 82 GLN A N 1
ATOM 544 C CA . GLN A 1 82 ? -8.21800 -31.70566 -32.73278 1.000 75.17743 82 GLN A CA 1
ATOM 545 C C . GLN A 1 82 ? -6.72501 -31.48958 -32.94277 1.000 76.19598 82 GLN A C 1
ATOM 546 O O . GLN A 1 82 ? -5.98705 -31.28442 -31.97278 1.000 80.11750 82 GLN A O 1
ATOM 552 N N . LYS A 1 83 ? -6.27299 -31.49571 -34.19576 1.000 71.50331 83 LYS A N 1
ATOM 553 C CA . LYS A 1 83 ? -4.85098 -31.56365 -34.50572 1.000 73.08771 83 LYS A CA 1
ATOM 554 C C . LYS A 1 83 ? -4.22706 -30.22066 -34.87488 1.000 74.61421 83 LYS A C 1
ATOM 555 O O . LYS A 1 83 ? -3.02307 -30.03955 -34.66287 1.000 78.60416 83 LYS A O 1
ATOM 561 N N . ASP A 1 84 ? -5.00211 -29.27478 -35.41601 1.000 71.40593 84 ASP A N 1
ATOM 562 C CA . ASP A 1 84 ? -4.48418 -28.02281 -35.95215 1.000 68.93721 84 ASP A CA 1
ATOM 563 C C . ASP A 1 84 ? -5.08027 -26.77877 -35.31132 1.000 69.57413 84 ASP A C 1
ATOM 564 O O . ASP A 1 84 ? -4.43334 -25.72973 -35.33743 1.000 71.21117 84 ASP A O 1
ATOM 569 N N . ILE A 1 85 ? -6.29728 -26.84978 -34.76333 1.000 67.05541 85 ILE A N 1
ATOM 570 C CA . ILE A 1 85 ? -6.93437 -25.67675 -34.16849 1.000 63.61815 85 ILE A CA 1
ATOM 571 C C . ILE A 1 85 ? -6.71740 -25.64055 -32.65949 1.000 62.06007 85 ILE A C 1
ATOM 572 O O . ILE A 1 85 ? -6.08147 -24.71844 -32.13559 1.000 62.48381 85 ILE A O 1
ATOM 577 N N . ILE A 1 86 ? -7.23335 -26.63550 -31.94638 1.000 56.32517 86 ILE A N 1
ATOM 578 C CA . ILE A 1 86 ? -7.17339 -26.59831 -30.48638 1.000 61.13891 86 ILE A CA 1
ATOM 579 C C . ILE A 1 86 ? -5.73641 -26.43716 -29.99837 1.000 62.36011 86 ILE A C 1
ATOM 580 O O . ILE A 1 86 ? -5.48948 -25.56604 -29.15248 1.000 60.72044 86 ILE A O 1
ATOM 585 N N . PRO A 1 87 ? -4.75235 -27.17716 -30.51426 1.000 64.91568 87 PRO A N 1
ATOM 586 C CA . PRO A 1 87 ? -3.36637 -26.93601 -30.07626 1.000 61.00205 87 PRO A CA 1
ATOM 587 C C . PRO A 1 87 ? -2.89746 -25.52602 -30.35742 1.000 62.04165 87 PRO A C 1
ATOM 588 O O . PRO A 1 87 ? -1.96050 -25.06088 -29.69846 1.000 61.84426 87 PRO A O 1
ATOM 592 N N . GLY A 1 88 ? -3.53648 -24.81617 -31.28353 1.000 65.65261 88 GLY A N 1
ATOM 593 C CA . GLY A 1 88 ? -3.19957 -23.43418 -31.54369 1.000 66.17636 88 GLY A CA 1
ATOM 594 C C . GLY A 1 88 ? -3.98665 -22.42913 -30.73383 1.000 66.30269 88 GLY A C 1
ATOM 595 O O . GLY A 1 88 ? -3.80873 -21.21914 -30.90597 1.000 67.87919 88 GLY A O 1
ATOM 596 N N . MET A 1 89 ? -4.83064 -22.89708 -29.82279 1.000 66.33690 89 MET A N 1
ATOM 597 C CA . MET A 1 89 ? -5.67072 -22.03203 -29.01291 1.000 64.32613 89 MET A CA 1
ATOM 598 C C . MET A 1 89 ? -4.97577 -21.66783 -27.70894 1.000 59.65978 89 MET A C 1
ATOM 599 O O . MET A 1 89 ? -4.25973 -22.48271 -27.12083 1.000 56.88314 89 MET A O 1
ATOM 604 N N . THR A 1 90 ? -5.22186 -20.43879 -27.24610 1.000 60.71517 90 THR A N 1
ATOM 605 C CA . THR A 1 90 ? -5.00291 -20.09760 -25.84314 1.000 51.65883 90 THR A CA 1
ATOM 606 C C . THR A 1 90 ? -6.25090 -20.51059 -25.08811 1.000 55.78037 90 THR A C 1
ATOM 607 O O . THR A 1 90 ? -7.34892 -20.03870 -25.39919 1.000 57.18580 90 THR A O 1
ATOM 611 N N . ASN A 1 91 ? -6.09086 -21.40546 -24.11600 1.000 55.16451 91 ASN A N 1
ATOM 612 C CA . ASN A 1 91 ? -7.23883 -22.05046 -23.48794 1.000 58.30436 91 ASN A CA 1
ATOM 613 C C . ASN A 1 91 ? -7.80591 -21.16236 -22.38007 1.000 61.15996 91 ASN A C 1
ATOM 614 O O . ASN A 1 91 ? -7.50693 -21.30519 -21.19204 1.000 61.43631 91 ASN A O 1
ATOM 619 N N . TRP A 1 92 ? -8.65097 -20.21646 -22.80120 1.000 57.38846 92 TRP A N 1
ATOM 620 C CA . TRP A 1 92 ? -9.34404 -19.34339 -21.86632 1.000 53.66170 92 TRP A CA 1
ATOM 621 C C . TRP A 1 92 ? -10.19701 -20.12133 -20.87225 1.000 55.88565 92 TRP A C 1
ATOM 622 O O . TRP A 1 92 ? -10.50407 -19.59921 -19.79532 1.000 52.20626 92 TRP A O 1
ATOM 633 N N . MET A 1 93 ? -10.61493 -21.33840 -21.21611 1.000 56.65942 93 MET A N 1
ATOM 634 C CA . MET A 1 93 ? -11.47189 -22.14335 -20.35302 1.000 53.98805 93 MET A CA 1
ATOM 635 C C . MET A 1 93 ? -10.69586 -23.02218 -19.38190 1.000 54.47495 93 MET A C 1
ATOM 636 O O . MET A 1 93 ? -11.31982 -23.78013 -18.63682 1.000 57.20686 93 MET A O 1
ATOM 641 N N . SER A 1 94 ? -9.37086 -23.00410 -19.42287 1.000 49.56121 94 SER A N 1
ATOM 642 C CA . SER A 1 94 ? -8.59982 -23.84593 -18.52575 1.000 53.20112 94 SER A CA 1
ATOM 643 C C . SER A 1 94 ? -8.73689 -23.33577 -17.09382 1.000 59.11498 94 SER A C 1
ATOM 644 O O . SER A 1 94 ? -8.76897 -22.12174 -16.86797 1.000 59.79138 94 SER A O 1
ATOM 647 N N . PRO A 1 95 ? -8.81285 -24.23165 -16.10371 1.000 61.54159 95 PRO A N 1
ATOM 648 C CA . PRO A 1 95 ? -8.74891 -23.77848 -14.70776 1.000 50.91926 95 PRO A CA 1
ATOM 649 C C . PRO A 1 95 ? -7.43896 -23.09435 -14.35982 1.000 54.78025 95 PRO A C 1
ATOM 650 O O . PRO A 1 95 ? -7.34202 -22.48621 -13.28489 1.000 57.96221 95 PRO A O 1
ATOM 654 N N . ASN A 1 96 ? -6.43094 -23.15739 -15.22679 1.000 56.29622 96 ASN A N 1
ATOM 655 C CA . ASN A 1 96 ? -5.14298 -22.54227 -14.94784 1.000 55.68036 96 ASN A CA 1
ATOM 656 C C . ASN A 1 96 ? -4.90905 -21.29236 -15.78199 1.000 52.39576 96 ASN A C 1
ATOM 657 O O . ASN A 1 96 ? -3.77508 -20.81630 -15.88002 1.000 55.10924 96 ASN A O 1
ATOM 662 N N . PHE A 1 97 ? -5.96507 -20.74350 -16.36808 1.000 50.32182 97 PHE A N 1
ATOM 663 C CA . PHE A 1 97 ? -5.90114 -19.47358 -17.07923 1.000 51.69567 97 PHE A CA 1
ATOM 664 C C . PHE A 1 97 ? -6.21323 -18.34448 -16.10838 1.000 47.12407 97 PHE A C 1
ATOM 665 O O . PHE A 1 97 ? -7.34125 -18.24550 -15.62141 1.000 51.11402 97 PHE A O 1
ATOM 673 N N . TYR A 1 98 ? -5.23030 -17.46439 -15.87447 1.000 46.22660 98 TYR A N 1
ATOM 674 C CA . TYR A 1 98 ? -5.38439 -16.34229 -14.94861 1.000 50.46658 98 TYR A CA 1
ATOM 675 C C . TYR A 1 98 ? -5.03146 -15.01434 -15.60476 1.000 56.21200 98 TYR A C 1
ATOM 676 O O . TYR A 1 98 ? -4.72254 -14.04424 -14.90187 1.000 50.94032 98 TYR A O 1
ATOM 685 N N . ALA A 1 99 ? -5.05644 -14.95451 -16.93177 1.000 59.26237 99 ALA A N 1
ATOM 686 C CA . ALA A 1 99 ? -4.65050 -13.77357 -17.67391 1.000 49.77702 99 ALA A CA 1
ATOM 687 C C . ALA A 1 99 ? -5.79956 -12.77866 -17.81105 1.000 40.88911 99 ALA A C 1
ATOM 688 O O . ALA A 1 99 ? -6.97154 -13.10172 -17.60504 1.000 41.11019 99 ALA A O 1
ATOM 690 N N . PHE A 1 100 ? -5.44063 -11.54068 -18.13320 1.000 42.29981 100 PHE A N 1
ATOM 691 C CA . PHE A 1 100 ? -6.41470 -10.49178 -18.39835 1.000 42.43667 100 PHE A CA 1
ATOM 692 C C . PHE A 1 100 ? -7.53072 -10.48772 -17.36437 1.000 45.64758 100 PHE A C 1
ATOM 693 O O . PHE A 1 100 ? -7.29276 -10.22556 -16.17840 1.000 50.64555 100 PHE A O 1
ATOM 701 N N . PHE A 1 101 ? -8.75669 -10.72086 -17.81837 1.000 43.11043 101 PHE A N 1
ATOM 702 C CA . PHE A 1 101 ? -9.91169 -11.00383 -16.99136 1.000 44.35795 101 PHE A CA 1
ATOM 703 C C . PHE A 1 101 ? -10.53060 -12.29093 -17.50322 1.000 49.33223 101 PHE A C 1
ATOM 704 O O . PHE A 1 101 ? -10.67756 -12.46009 -18.71320 1.000 53.89594 101 PHE A O 1
ATOM 712 N N . PRO A 1 102 ? -10.92556 -13.19185 -16.62011 1.000 53.34061 102 PRO A N 1
ATOM 713 C CA . PRO A 1 102 ? -11.56447 -14.42895 -17.07797 1.000 46.99774 102 PRO A CA 1
ATOM 714 C C . PRO A 1 102 ? -12.87147 -14.14712 -17.80404 1.000 46.67402 102 PRO A C 1
ATOM 715 O O . PRO A 1 102 ? -13.56054 -13.16014 -17.54217 1.000 45.61863 102 PRO A O 1
ATOM 719 N N . ALA A 1 103 ? -13.21039 -15.03026 -18.72794 1.000 42.73144 103 ALA A N 1
ATOM 720 C CA . ALA A 1 103 ? -14.49838 -14.98843 -19.40597 1.000 50.43763 103 ALA A CA 1
ATOM 721 C C . ALA A 1 103 ? -15.29632 -16.16341 -18.86284 1.000 53.44062 103 ALA A C 1
ATOM 722 O O . ALA A 1 103 ? -15.15523 -17.29546 -19.33570 1.000 54.63813 103 ALA A O 1
ATOM 724 N N . THR A 1 104 ? -16.13536 -15.88835 -17.87089 1.000 53.49326 104 THR A N 1
ATOM 725 C CA . THR A 1 104 ? -16.79330 -16.94930 -17.12278 1.000 53.80119 104 THR A CA 1
ATOM 726 C C . THR A 1 104 ? -18.01825 -17.45847 -17.86874 1.000 53.66433 104 THR A C 1
ATOM 727 O O . THR A 1 104 ? -18.65128 -16.72660 -18.62984 1.000 54.65129 104 THR A O 1
ATOM 731 N N . VAL A 1 105 ? -18.34717 -18.73046 -17.64659 1.000 54.12754 105 VAL A N 1
ATOM 732 C CA . VAL A 1 105 ? -19.37311 -19.41662 -18.42353 1.000 54.13544 105 VAL A CA 1
ATOM 733 C C . VAL A 1 105 ? -20.22908 -20.26557 -17.48944 1.000 55.72510 105 VAL A C 1
ATOM 734 O O . VAL A 1 105 ? -19.94009 -20.40540 -16.30042 1.000 50.05337 105 VAL A O 1
ATOM 738 N N . SER A 1 106 ? -21.30203 -20.82870 -18.04940 1.000 51.64830 106 SER A N 1
ATOM 739 C CA . SER A 1 106 ? -22.21899 -21.69967 -17.32331 1.000 46.40820 106 SER A CA 1
ATOM 740 C C . SER A 1 106 ? -23.06892 -22.46485 -18.33123 1.000 46.20291 106 SER A C 1
ATOM 741 O O . SER A 1 106 ? -23.41593 -21.94101 -19.39031 1.000 40.30483 106 SER A O 1
ATOM 744 N N . SER A 1 107 ? -23.47585 -23.67583 -17.95709 1.000 50.17970 107 SER A N 1
ATOM 745 C CA . SER A 1 107 ? -24.27977 -24.46200 -18.88102 1.000 56.65416 107 SER A CA 1
ATOM 746 C C . SER A 1 107 ? -25.62281 -23.80112 -19.17213 1.000 52.01939 107 SER A C 1
ATOM 747 O O . SER A 1 107 ? -26.12678 -23.90230 -20.29812 1.000 55.78564 107 SER A O 1
ATOM 750 N N . ALA A 1 108 ? -26.21988 -23.11804 -18.19122 1.000 41.76817 108 ALA A N 1
ATOM 751 C CA . ALA A 1 108 ? -27.47192 -22.41316 -18.47334 1.000 36.83336 108 ALA A CA 1
ATOM 752 C C . ALA A 1 108 ? -27.27696 -21.41929 -19.60745 1.000 41.99977 108 ALA A C 1
ATOM 753 O O . ALA A 1 108 ? -28.10494 -21.33345 -20.52948 1.000 45.53177 108 ALA A O 1
ATOM 755 N N . ALA A 1 109 ? -26.16101 -20.68821 -19.57952 1.000 45.94761 109 ALA A N 1
ATOM 756 C CA . ALA A 1 109 ? -25.89405 -19.71932 -20.63563 1.000 49.29012 109 ALA A CA 1
ATOM 757 C C . ALA A 1 109 ? -25.62997 -20.41247 -21.96354 1.000 50.42710 109 ALA A C 1
ATOM 758 O O . ALA A 1 109 ? -26.01498 -19.90662 -23.02061 1.000 51.78779 109 ALA A O 1
ATOM 760 N N . PHE A 1 110 ? -24.96090 -21.56342 -21.93839 1.000 42.81303 110 PHE A N 1
ATOM 761 C CA . PHE A 1 110 ? -24.71882 -22.27956 -23.18229 1.000 44.90012 110 PHE A CA 1
ATOM 762 C C . PHE A 1 110 ? -26.02078 -22.75272 -23.80626 1.000 53.97226 110 PHE A C 1
ATOM 763 O O . PHE A 1 110 ? -26.17676 -22.72188 -25.03327 1.000 59.43607 110 PHE A O 1
ATOM 771 N N . LEU A 1 111 ? -26.96377 -23.20468 -22.97823 1.000 45.89761 111 LEU A N 1
ATOM 772 C CA . LEU A 1 111 ? -28.27974 -23.53383 -23.49622 1.000 41.56288 111 LEU A CA 1
ATOM 773 C C . LEU A 1 111 ? -28.92280 -22.30495 -24.11738 1.000 47.21619 111 LEU A C 1
ATOM 774 O O . LEU A 1 111 ? -29.53377 -22.38712 -25.18738 1.000 44.30268 111 LEU A O 1
ATOM 779 N N . GLY A 1 112 ? -28.76789 -21.15086 -23.46852 1.000 49.72438 112 GLY A N 1
ATOM 780 C CA . GLY A 1 112 ? -29.31096 -19.92496 -24.03468 1.000 46.78982 112 GLY A CA 1
ATOM 781 C C . GLY A 1 112 ? -28.68295 -19.57809 -25.36971 1.000 47.67677 112 GLY A C 1
ATOM 782 O O . GLY A 1 112 ? -29.36396 -19.13024 -26.29078 1.000 48.10577 112 GLY A O 1
ATOM 783 N N . GLU A 1 113 ? -27.37194 -19.76501 -25.48166 1.000 45.08172 113 GLU A N 1
ATOM 784 C CA . GLU A 1 113 ? -26.68393 -19.52912 -26.74167 1.000 44.52902 113 GLU A CA 1
ATOM 785 C C . GLU A 1 113 ? -27.19584 -20.46429 -27.82857 1.000 50.25339 113 GLU A C 1
ATOM 786 O O . GLU A 1 113 ? -27.53785 -20.02045 -28.93263 1.000 48.34001 113 GLU A O 1
ATOM 792 N N . MET A 1 114 ? -27.24976 -21.76626 -27.53241 1.000 46.03447 114 MET A N 1
ATOM 793 C CA . MET A 1 114 ? -27.73868 -22.73541 -28.50630 1.000 47.12144 114 MET A CA 1
ATOM 794 C C . MET A 1 114 ? -29.11869 -22.35156 -29.00538 1.000 47.24777 114 MET A C 1
ATOM 795 O O . MET A 1 114 ? -29.36567 -22.30473 -30.21539 1.000 49.15326 114 MET A O 1
ATOM 800 N N . LEU A 1 115 ? -30.04573 -22.11951 -28.07743 1.000 44.04739 115 LEU A N 1
ATOM 801 C CA . LEU A 1 115 ? -31.42374 -21.83664 -28.45749 1.000 43.16044 115 LEU A CA 1
ATOM 802 C C . LEU A 1 115 ? -31.53481 -20.50374 -29.18066 1.000 45.61863 115 LEU A C 1
ATOM 803 O O . LEU A 1 115 ? -32.21180 -20.40691 -30.21268 1.000 55.38822 115 LEU A O 1
ATOM 808 N N . SER A 1 116 ? -30.86089 -19.46763 -28.66577 1.000 33.48033 116 SER A N 1
ATOM 809 C CA . SER A 1 116 ? -30.90396 -18.15771 -29.28993 1.000 40.70225 116 SER A CA 1
ATOM 810 C C . SER A 1 116 ? -30.41493 -18.23186 -30.72291 1.000 40.12323 116 SER A C 1
ATOM 811 O O . SER A 1 116 ? -30.97595 -17.58600 -31.62100 1.000 38.64937 116 SER A O 1
ATOM 814 N N . THR A 1 117 ? -29.37287 -19.03382 -30.95779 1.000 33.80932 117 THR A N 1
ATOM 815 C CA . THR A 1 117 ? -28.84583 -19.19595 -32.29676 1.000 42.83408 117 THR A CA 1
ATOM 816 C C . THR A 1 117 ? -29.80476 -19.99212 -33.17268 1.000 44.05791 117 THR A C 1
ATOM 817 O O . THR A 1 117 ? -30.18976 -19.54028 -34.25375 1.000 48.93218 117 THR A O 1
ATOM 821 N N . ALA A 1 118 ? -30.25569 -21.14609 -32.69055 1.000 48.33211 118 ALA A N 1
ATOM 822 C CA . ALA A 1 118 ? -31.14462 -21.98724 -33.48147 1.000 48.61636 118 ALA A CA 1
ATOM 823 C C . ALA A 1 118 ? -32.37966 -21.21938 -33.93259 1.000 48.64267 118 ALA A C 1
ATOM 824 O O . ALA A 1 118 ? -32.82563 -21.37055 -35.07458 1.000 47.34778 118 ALA A O 1
ATOM 826 N N . LEU A 1 119 ? -32.97473 -20.41931 -33.04170 1.000 48.45844 119 LEU A N 1
ATOM 827 C CA . LEU A 1 119 ? -34.12978 -19.62143 -33.44982 1.000 44.47639 119 LEU A CA 1
ATOM 828 C C . LEU A 1 119 ? -33.73782 -18.61454 -34.52594 1.000 48.48213 119 LEU A C 1
ATOM 829 O O . LEU A 1 119 ? -34.49581 -18.37771 -35.48198 1.000 42.62353 119 LEU A O 1
ATOM 834 N N . ASN A 1 120 ? -32.52786 -18.06445 -34.41698 1.000 42.15505 120 ASN A N 1
ATOM 835 C CA . ASN A 1 120 ? -31.95289 -17.21754 -35.44307 1.000 41.67342 120 ASN A CA 1
ATOM 836 C C . ASN A 1 120 ? -32.94295 -16.13465 -35.84723 1.000 43.95001 120 ASN A C 1
ATOM 837 O O . ASN A 1 120 ? -33.18694 -15.88881 -37.02826 1.000 41.69447 120 ASN A O 1
ATOM 842 N N . SER A 1 121 ? -33.55301 -15.50857 -34.84932 1.000 41.22073 121 SER A N 1
ATOM 843 C CA . SER A 1 121 ? -34.42908 -14.37866 -35.10547 1.000 37.99929 121 SER A CA 1
ATOM 844 C C . SER A 1 121 ? -33.60616 -13.10461 -35.18161 1.000 39.74161 121 SER A C 1
ATOM 845 O O . SER A 1 121 ? -32.50418 -13.01947 -34.64560 1.000 48.49792 121 SER A O 1
ATOM 848 N N . VAL A 1 122 ? -34.14921 -12.11473 -35.88275 1.000 40.76278 122 VAL A N 1
ATOM 849 C CA . VAL A 1 122 ? -33.49929 -10.82571 -36.06589 1.000 39.76793 122 VAL A CA 1
ATOM 850 C C . VAL A 1 122 ? -34.41337 -9.81069 -35.40303 1.000 49.48751 122 VAL A C 1
ATOM 851 O O . VAL A 1 122 ? -35.46738 -9.46583 -35.95210 1.000 60.03088 122 VAL A O 1
ATOM 855 N N . GLY A 1 123 ? -34.01343 -9.31352 -34.23609 1.000 43.91842 123 GLY A N 1
ATOM 856 C CA . GLY A 1 123 ? -34.94350 -8.54848 -33.43420 1.000 47.30041 123 GLY A CA 1
ATOM 857 C C . GLY A 1 123 ? -34.78059 -7.05349 -33.55938 1.000 47.58728 123 GLY A C 1
ATOM 858 O O . GLY A 1 123 ? -34.68666 -6.36336 -32.54146 1.000 49.05062 123 GLY A O 1
ATOM 859 N N . PHE A 1 124 ? -34.76360 -6.52964 -34.79145 1.000 38.01508 124 PHE A N 1
ATOM 860 C CA . PHE A 1 124 ? -34.56569 -5.09465 -34.94762 1.000 37.82296 124 PHE A CA 1
ATOM 861 C C . PHE A 1 124 ? -35.78575 -4.29367 -34.51674 1.000 40.10481 124 PHE A C 1
ATOM 862 O O . PHE A 1 124 ? -35.63884 -3.11762 -34.16788 1.000 41.93924 124 PHE A O 1
ATOM 870 N N . THR A 1 125 ? -36.97271 -4.90075 -34.49969 1.000 36.09907 125 THR A N 1
ATOM 871 C CA . THR A 1 125 ? -38.17877 -4.20877 -34.06080 1.000 34.57257 125 THR A CA 1
ATOM 872 C C . THR A 1 125 ? -38.96673 -5.13071 -33.14371 1.000 35.10158 125 THR A C 1
ATOM 873 O O . THR A 1 125 ? -38.69365 -6.32868 -33.04955 1.000 39.82583 125 THR A O 1
ATOM 877 N N . TRP A 1 126 ? -39.92178 -4.56068 -32.40680 1.000 43.17097 126 TRP A N 1
ATOM 878 C CA . TRP A 1 126 ? -40.80974 -5.41864 -31.62571 1.000 43.94474 126 TRP A CA 1
ATOM 879 C C . TRP A 1 126 ? -41.57266 -6.38181 -32.53561 1.000 39.38893 126 TRP A C 1
ATOM 880 O O . TRP A 1 126 ? -41.67259 -7.58278 -32.25346 1.000 45.44755 126 TRP A O 1
ATOM 891 N N . VAL A 1 127 ? -42.09167 -5.87998 -33.65268 1.000 49.99284 127 VAL A N 1
ATOM 892 C CA . VAL A 1 127 ? -42.86159 -6.72914 -34.56260 1.000 42.45772 127 VAL A CA 1
ATOM 893 C C . VAL A 1 127 ? -41.97951 -7.83215 -35.13944 1.000 36.39121 127 VAL A C 1
ATOM 894 O O . VAL A 1 127 ? -42.42643 -8.96621 -35.33431 1.000 36.17013 127 VAL A O 1
ATOM 898 N N . SER A 1 128 ? -40.70652 -7.52810 -35.42245 1.000 33.96723 128 SER A N 1
ATOM 899 C CA . SER A 1 128 ? -39.88244 -8.59112 -35.98730 1.000 37.39922 128 SER A CA 1
ATOM 900 C C . SER A 1 128 ? -39.55439 -9.69498 -34.99316 1.000 50.75872 128 SER A C 1
ATOM 901 O O . SER A 1 128 ? -38.75033 -10.54797 -35.39104 1.000 50.62712 128 SER A O 1
ATOM 904 N N . SER A 1 129 ? -40.09742 -9.67986 -33.76117 1.000 65.47101 129 SER A N 1
ATOM 905 C CA . SER A 1 129 ? -40.10236 -10.83575 -32.85803 1.000 64.25244 129 SER A CA 1
ATOM 906 C C . SER A 1 129 ? -40.42142 -10.35560 -31.44310 1.000 59.81243 129 SER A C 1
ATOM 907 O O . SER A 1 129 ? -39.51946 -10.00244 -30.67312 1.000 44.17898 129 SER A O 1
ATOM 910 N N . PRO A 1 130 ? -41.69443 -10.33763 -31.05813 1.000 53.23533 130 PRO A N 1
ATOM 911 C CA . PRO A 1 130 ? -42.04750 -9.67250 -29.79322 1.000 50.44026 130 PRO A CA 1
ATOM 912 C C . PRO A 1 130 ? -41.34649 -10.25831 -28.58213 1.000 49.25327 130 PRO A C 1
ATOM 913 O O . PRO A 1 130 ? -40.80256 -9.50517 -27.75921 1.000 51.55092 130 PRO A O 1
ATOM 917 N N . ALA A 1 131 ? -41.33041 -11.58529 -28.45697 1.000 39.99164 131 ALA A N 1
ATOM 918 C CA . ALA A 1 131 ? -40.73339 -12.20711 -27.28588 1.000 44.13687 131 ALA A CA 1
ATOM 919 C C . ALA A 1 131 ? -39.29543 -11.75199 -27.08490 1.000 48.21368 131 ALA A C 1
ATOM 920 O O . ALA A 1 131 ? -38.88847 -11.44782 -25.95693 1.000 46.51347 131 ALA A O 1
ATOM 922 N N . ALA A 1 132 ? -38.51341 -11.65507 -28.15990 1.000 44.44217 132 ALA A N 1
ATOM 923 C CA . ALA A 1 132 ? -37.11144 -11.28395 -27.97191 1.000 49.32170 132 ALA A CA 1
ATOM 924 C C . ALA A 1 132 ? -36.99154 -9.91687 -27.31108 1.000 46.55032 132 ALA A C 1
ATOM 925 O O . ALA A 1 132 ? -36.33857 -9.77169 -26.26808 1.000 52.32996 132 ALA A O 1
ATOM 927 N N . THR A 1 133 ? -37.66759 -8.91398 -27.87121 1.000 36.81757 133 THR A N 1
ATOM 928 C CA . THR A 1 133 ? -37.59069 -7.55691 -27.33538 1.000 42.40772 133 THR A CA 1
ATOM 929 C C . THR A 1 133 ? -38.18073 -7.44677 -25.93041 1.000 40.29957 133 THR A C 1
ATOM 930 O O . THR A 1 133 ? -37.60079 -6.79163 -25.04347 1.000 38.87571 133 THR A O 1
ATOM 934 N N . GLU A 1 134 ? -39.34770 -8.05082 -25.71336 1.000 40.45748 134 GLU A N 1
ATOM 935 C CA . GLU A 1 134 ? -40.00073 -7.93871 -24.42038 1.000 37.99666 134 GLU A CA 1
ATOM 936 C C . GLU A 1 134 ? -39.17671 -8.61252 -23.32828 1.000 42.20769 134 GLU A C 1
ATOM 937 O O . GLU A 1 134 ? -38.97977 -8.03937 -22.24635 1.000 41.63131 134 GLU A O 1
ATOM 943 N N . LEU A 1 135 ? -38.66663 -9.81652 -23.59513 1.000 46.18448 135 LEU A N 1
ATOM 944 C CA . LEU A 1 135 ? -37.83061 -10.48334 -22.61203 1.000 46.33187 135 LEU A CA 1
ATOM 945 C C . LEU A 1 135 ? -36.56766 -9.68523 -22.35610 1.000 51.27983 135 LEU A C 1
ATOM 946 O O . LEU A 1 135 ? -36.04869 -9.70306 -21.24108 1.000 46.10290 135 LEU A O 1
ATOM 951 N N . GLU A 1 136 ? -36.04769 -8.98332 -23.36617 1.000 48.76374 136 GLU A N 1
ATOM 952 C CA . GLU A 1 136 ? -34.86775 -8.16821 -23.09425 1.000 43.74209 136 GLU A CA 1
ATOM 953 C C . GLU A 1 136 ? -35.18684 -7.03711 -22.13039 1.000 52.54577 136 GLU A C 1
ATOM 954 O O . GLU A 1 136 ? -34.42688 -6.77295 -21.18841 1.000 55.74089 136 GLU A O 1
ATOM 960 N N . MET A 1 137 ? -36.30588 -6.35021 -22.34750 1.000 48.87165 137 MET A N 1
ATOM 961 C CA . MET A 1 137 ? -36.70497 -5.31712 -21.40264 1.000 38.89151 137 MET A CA 1
ATOM 962 C C . MET A 1 137 ? -36.84696 -5.88396 -19.98957 1.000 44.06318 137 MET A C 1
ATOM 963 O O . MET A 1 137 ? -36.33402 -5.30980 -19.01163 1.000 44.31058 137 MET A O 1
ATOM 968 N N . ILE A 1 138 ? -37.53689 -7.02099 -19.86344 1.000 44.46059 138 ILE A N 1
ATOM 969 C CA . ILE A 1 138 ? -37.75688 -7.60984 -18.54238 1.000 43.51574 138 ILE A CA 1
ATOM 970 C C . ILE A 1 138 ? -36.42687 -7.97267 -17.88730 1.000 45.33438 138 ILE A C 1
ATOM 971 O O . ILE A 1 138 ? -36.21191 -7.71751 -16.69533 1.000 44.87907 138 ILE A O 1
ATOM 976 N N . VAL A 1 139 ? -35.52081 -8.60270 -18.64321 1.000 42.81566 139 VAL A N 1
ATOM 977 C CA . VAL A 1 139 ? -34.24780 -9.02555 -18.06113 1.000 46.89773 139 VAL A CA 1
ATOM 978 C C . VAL A 1 139 ? -33.42589 -7.81944 -17.63526 1.000 46.64770 139 VAL A C 1
ATOM 979 O O . VAL A 1 139 ? -32.73991 -7.85227 -16.60524 1.000 41.76817 139 VAL A O 1
ATOM 983 N N . MET A 1 140 ? -33.47094 -6.73854 -18.41339 1.000 48.11366 140 MET A N 1
ATOM 984 C CA . MET A 1 140 ? -32.71703 -5.55844 -18.02152 1.000 47.15302 140 MET A CA 1
ATOM 985 C C . MET A 1 140 ? -33.27509 -4.94732 -16.74561 1.000 50.96664 140 MET A C 1
ATOM 986 O O . MET A 1 140 ? -32.51314 -4.47417 -15.90165 1.000 48.44002 140 MET A O 1
ATOM 991 N N . ASP A 1 141 ? -34.59709 -4.99339 -16.56063 1.000 52.60104 141 ASP A N 1
ATOM 992 C CA . ASP A 1 141 ? -35.16315 -4.49127 -15.31170 1.000 46.14764 141 ASP A CA 1
ATOM 993 C C . ASP A 1 141 ? -34.84712 -5.42511 -14.12858 1.000 49.75070 141 ASP A C 1
ATOM 994 O O . ASP A 1 141 ? -34.56017 -4.95895 -13.01363 1.000 43.79472 141 ASP A O 1
ATOM 999 N N . TRP A 1 142 ? -34.87503 -6.74313 -14.35242 1.000 43.77367 142 TRP A N 1
ATOM 1000 C CA . TRP A 1 142 ? -34.42199 -7.69398 -13.33429 1.000 40.86279 142 TRP A CA 1
ATOM 1001 C C . TRP A 1 142 ? -33.02702 -7.35583 -12.85831 1.000 41.72079 142 TRP A C 1
ATOM 1002 O O . TRP A 1 142 ? -32.76806 -7.20567 -11.65832 1.000 44.59219 142 TRP A O 1
ATOM 1013 N N . LEU A 1 143 ? -32.10000 -7.26789 -13.80630 1.000 38.16773 143 LEU A N 1
ATOM 1014 C CA . LEU A 1 143 ? -30.71403 -7.03575 -13.44830 1.000 44.73168 143 LEU A CA 1
ATOM 1015 C C . LEU A 1 143 ? -30.55113 -5.68766 -12.77346 1.000 47.17145 143 LEU A C 1
ATOM 1016 O O . LEU A 1 143 ? -29.83416 -5.56749 -11.77546 1.000 48.30316 143 LEU A O 1
ATOM 1021 N N . ALA A 1 144 ? -31.25419 -4.66977 -13.27460 1.000 50.21918 144 ALA A N 1
ATOM 1022 C CA . ALA A 1 144 ? -31.18328 -3.35669 -12.65576 1.000 41.02597 144 ALA A CA 1
ATOM 1023 C C . ALA A 1 144 ? -31.58731 -3.42553 -11.18876 1.000 49.82703 144 ALA A C 1
ATOM 1024 O O . ALA A 1 144 ? -30.96937 -2.77139 -10.33583 1.000 38.71517 144 ALA A O 1
ATOM 1026 N N . GLN A 1 145 ? -32.63627 -4.19856 -10.88069 1.000 58.10960 145 GLN A N 1
ATOM 1027 C CA . GLN A 1 145 ? -33.07329 -4.33642 -9.49468 1.000 52.30890 145 GLN A CA 1
ATOM 1028 C C . GLN A 1 145 ? -32.05626 -5.10125 -8.65556 1.000 54.31967 145 GLN A C 1
ATOM 1029 O O . GLN A 1 145 ? -31.81430 -4.75209 -7.49060 1.000 50.50606 145 GLN A O 1
ATOM 1035 N N . ILE A 1 146 ? -31.47218 -6.17128 -9.20442 1.000 49.28749 146 ILE A N 1
ATOM 1036 C CA . ILE A 1 146 ? -30.43815 -6.86112 -8.43831 1.000 47.26093 146 ILE A CA 1
ATOM 1037 C C . ILE A 1 146 ? -29.31622 -5.88501 -8.12041 1.000 52.81949 146 ILE A C 1
ATOM 1038 O O . ILE A 1 146 ? -28.81625 -5.82883 -6.99240 1.000 50.60080 146 ILE A O 1
ATOM 1043 N N . LEU A 1 147 ? -28.93525 -5.06610 -9.09850 1.000 54.59076 147 LEU A N 1
ATOM 1044 C CA . LEU A 1 147 ? -27.92632 -4.05100 -8.84360 1.000 45.28701 147 LEU A CA 1
ATOM 1045 C C . LEU A 1 147 ? -28.44741 -2.92893 -7.97575 1.000 43.22360 147 LEU A C 1
ATOM 1046 O O . LEU A 1 147 ? -27.67248 -2.02184 -7.65285 1.000 46.12922 147 LEU A O 1
ATOM 1051 N N . LYS A 1 148 ? -29.73642 -2.95597 -7.61578 1.000 43.65787 148 LYS A N 1
ATOM 1052 C CA . LYS A 1 148 ? -30.35450 -1.90991 -6.79292 1.000 47.66624 148 LYS A CA 1
ATOM 1053 C C . LYS A 1 148 ? -30.14058 -0.52497 -7.39108 1.000 48.94797 148 LYS A C 1
ATOM 1054 O O . LYS A 1 148 ? -29.82666 0.44114 -6.68820 1.000 48.50318 148 LYS A O 1
ATOM 1060 N N . LEU A 1 149 ? -30.34256 -0.42814 -8.70310 1.000 43.92106 149 LEU A N 1
ATOM 1061 C CA . LEU A 1 149 ? -30.32463 0.84977 -9.38426 1.000 35.83061 149 LEU A CA 1
ATOM 1062 C C . LEU A 1 149 ? -31.65968 1.56971 -9.18637 1.000 45.00540 149 LEU A C 1
ATOM 1063 O O . LEU A 1 149 ? -32.70564 0.93266 -9.01832 1.000 46.72666 149 LEU A O 1
ATOM 1068 N N . PRO A 1 150 ? -31.65577 2.89471 -9.21254 1.000 39.76266 150 PRO A N 1
ATOM 1069 C CA . PRO A 1 150 ? -32.91782 3.63264 -9.08965 1.000 45.57389 150 PRO A CA 1
ATOM 1070 C C . PRO A 1 150 ? -33.85377 3.33544 -10.25664 1.000 54.37757 150 PRO A C 1
ATOM 1071 O O . PRO A 1 150 ? -33.45672 2.81533 -11.29857 1.000 53.32745 150 PRO A O 1
ATOM 1075 N N . LYS A 1 151 ? -35.14179 3.60738 -10.03470 1.000 59.79401 151 LYS A N 1
ATOM 1076 C CA . LYS A 1 151 ? -36.14776 3.40319 -11.07070 1.000 53.49852 151 LYS A CA 1
ATOM 1077 C C . LYS A 1 151 ? -35.87479 4.23205 -12.32279 1.000 52.50893 151 LYS A C 1
ATOM 1078 O O . LYS A 1 151 ? -36.46875 3.97188 -13.37477 1.000 51.00348 151 LYS A O 1
ATOM 1084 N N . SER A 1 152 ? -35.01385 5.23612 -12.23290 1.000 50.41920 152 SER A N 1
ATOM 1085 C CA . SER A 1 152 ? -34.70488 6.06200 -13.38799 1.000 52.66684 152 SER A CA 1
ATOM 1086 C C . SER A 1 152 ? -33.86281 5.33092 -14.42988 1.000 57.43847 152 SER A C 1
ATOM 1087 O O . SER A 1 152 ? -33.61283 5.89381 -15.50295 1.000 64.88673 152 SER A O 1
ATOM 1090 N N . PHE A 1 153 ? -33.44374 4.09498 -14.16072 1.000 51.55618 153 PHE A N 1
ATOM 1091 C CA . PHE A 1 153 ? -32.72666 3.27291 -15.12761 1.000 45.04751 153 PHE A CA 1
ATOM 1092 C C . PHE A 1 153 ? -33.56958 2.10779 -15.63748 1.000 44.23162 153 PHE A C 1
ATOM 1093 O O . PHE A 1 153 ? -33.02750 1.20575 -16.28436 1.000 45.64758 153 PHE A O 1
ATOM 1101 N N . MET A 1 154 ? -34.86058 2.06775 -15.31450 1.000 38.31512 154 MET A N 1
ATOM 1102 C CA . MET A 1 154 ? -35.69150 0.91066 -15.61138 1.000 42.08926 154 MET A CA 1
ATOM 1103 C C . MET A 1 154 ? -36.79750 1.26447 -16.58645 1.000 42.21822 154 MET A C 1
ATOM 1104 O O . MET A 1 154 ? -37.36557 2.36243 -16.54559 1.000 48.20841 154 MET A O 1
ATOM 1109 N N . PHE A 1 155 ? -37.13342 0.28834 -17.42633 1.000 44.02633 155 PHE A N 1
ATOM 1110 C CA . PHE A 1 155 ? -38.26841 0.44316 -18.32438 1.000 48.95850 155 PHE A CA 1
ATOM 1111 C C . PHE A 1 155 ? -39.55844 0.60417 -17.52943 1.000 49.52436 155 PHE A C 1
ATOM 1112 O O . PHE A 1 155 ? -40.43048 1.40107 -17.89854 1.000 43.01042 155 PHE A O 1
ATOM 1120 N N . SER A 1 156 ? -39.70041 -0.15070 -16.43134 1.000 48.90586 156 SER A N 1
ATOM 1121 C CA . SER A 1 156 ? -40.84544 0.03333 -15.54238 1.000 54.30914 156 SER A CA 1
ATOM 1122 C C . SER A 1 156 ? -40.87955 1.42840 -14.92856 1.000 59.89929 156 SER A C 1
ATOM 1123 O O . SER A 1 156 ? -41.95159 1.88738 -14.52263 1.000 60.68622 156 SER A O 1
ATOM 1126 N N . GLY A 1 157 ? -39.73359 2.11049 -14.85361 1.000 60.78887 157 GLY A N 1
ATOM 1127 C CA . GLY A 1 157 ? -39.67169 3.49954 -14.43578 1.000 53.75645 157 GLY A CA 1
ATOM 1128 C C . GLY A 1 157 ? -39.55173 4.46041 -15.60590 1.000 59.36238 157 GLY A C 1
ATOM 1129 O O . GLY A 1 157 ? -40.38271 4.44024 -16.52191 1.000 64.86304 157 GLY A O 1
ATOM 1130 N N . THR A 1 158 ? -38.49678 5.27747 -15.61798 1.000 53.17743 158 THR A N 1
ATOM 1131 C CA . THR A 1 158 ? -38.33183 6.31436 -16.62910 1.000 52.64579 158 THR A CA 1
ATOM 1132 C C . THR A 1 158 ? -37.06280 6.19534 -17.45606 1.000 50.44026 158 THR A C 1
ATOM 1133 O O . THR A 1 158 ? -36.79784 7.08326 -18.27416 1.000 53.43535 158 THR A O 1
ATOM 1137 N N . GLY A 1 159 ? -36.25474 5.16342 -17.25291 1.000 49.19537 159 GLY A N 1
ATOM 1138 C CA . GLY A 1 159 ? -35.04172 5.02440 -18.03687 1.000 49.95599 159 GLY A CA 1
ATOM 1139 C C . GLY A 1 159 ? -35.12862 3.78129 -18.89472 1.000 50.08758 159 GLY A C 1
ATOM 1140 O O . GLY A 1 159 ? -36.23158 3.36817 -19.27969 1.000 43.24992 159 GLY A O 1
ATOM 1141 N N . GLY A 1 160 ? -33.98757 3.16533 -19.18762 1.000 48.88481 160 GLY A N 1
ATOM 1142 C CA . GLY A 1 160 ? -34.03147 1.90324 -19.90047 1.000 45.90550 160 GLY A CA 1
ATOM 1143 C C . GLY A 1 160 ? -32.65343 1.30031 -20.06436 1.000 45.45019 160 GLY A C 1
ATOM 1144 O O . GLY A 1 160 ? -31.64747 1.80444 -19.54640 1.000 37.37553 160 GLY A O 1
ATOM 1145 N N . GLY A 1 161 ? -32.62834 0.17822 -20.76422 1.000 39.19154 161 GLY A N 1
ATOM 1146 C CA . GLY A 1 161 ? -31.38129 -0.52072 -20.98911 1.000 36.43068 161 GLY A CA 1
ATOM 1147 C C . GLY A 1 161 ? -31.43121 -1.33288 -22.26001 1.000 40.06270 161 GLY A C 1
ATOM 1148 O O . GLY A 1 161 ? -32.50218 -1.62302 -22.80700 1.000 40.79173 161 GLY A O 1
ATOM 1149 N N . VAL A 1 162 ? -30.24617 -1.72486 -22.70294 1.000 35.92273 162 VAL A N 1
ATOM 1150 C CA . VAL A 1 162 ? -30.09810 -2.55399 -23.88183 1.000 43.47363 162 VAL A CA 1
ATOM 1151 C C . VAL A 1 162 ? -28.87604 -3.45189 -23.70370 1.000 41.12072 162 VAL A C 1
ATOM 1152 O O . VAL A 1 162 ? -27.85908 -3.04076 -23.13773 1.000 43.34730 162 VAL A O 1
ATOM 1156 N N . ILE A 1 163 ? -28.98195 -4.67696 -24.20255 1.000 37.40712 163 ILE A N 1
ATOM 1157 C CA . ILE A 1 163 ? -27.85789 -5.60489 -24.26041 1.000 42.27875 163 ILE A CA 1
ATOM 1158 C C . ILE A 1 163 ? -27.09888 -5.35800 -25.55642 1.000 52.63526 163 ILE A C 1
ATOM 1159 O O . ILE A 1 163 ? -27.60684 -5.62817 -26.64640 1.000 58.68598 163 ILE A O 1
ATOM 1164 N N . GLN A 1 164 ? -25.89491 -4.81391 -25.42947 1.000 53.37482 164 GLN A N 1
ATOM 1165 C CA . GLN A 1 164 ? -24.94090 -4.65198 -26.50946 1.000 50.62712 164 GLN A CA 1
ATOM 1166 C C . GLN A 1 164 ? -23.96882 -5.83192 -26.52030 1.000 51.98518 164 GLN A C 1
ATOM 1167 O O . GLN A 1 164 ? -24.02478 -6.73982 -25.68119 1.000 50.37972 164 GLN A O 1
ATOM 1173 N N . ASN A 1 165 ? -23.06880 -5.81998 -27.49928 1.000 56.78839 165 ASN A N 1
ATOM 1174 C CA . ASN A 1 165 ? -22.05073 -6.85893 -27.60413 1.000 56.67785 165 ASN A CA 1
ATOM 1175 C C . ASN A 1 165 ? -20.84777 -6.56574 -26.71914 1.000 53.39851 165 ASN A C 1
ATOM 1176 O O . ASN A 1 165 ? -20.29773 -7.47763 -26.09402 1.000 46.05026 165 ASN A O 1
ATOM 1181 N N . THR A 1 166 ? -20.40886 -5.30971 -26.66829 1.000 47.40305 166 THR A N 1
ATOM 1182 C CA . THR A 1 166 ? -19.10089 -4.99355 -26.12330 1.000 42.21559 166 THR A CA 1
ATOM 1183 C C . THR A 1 166 ? -19.20999 -3.77145 -25.23045 1.000 49.50330 166 THR A C 1
ATOM 1184 O O . THR A 1 166 ? -20.22403 -3.06551 -25.21056 1.000 50.50079 166 THR A O 1
ATOM 1188 N N . THR A 1 167 ? -18.14902 -3.53629 -24.46446 1.000 46.40556 167 THR A N 1
ATOM 1189 C CA . THR A 1 167 ? -18.05512 -2.26719 -23.75961 1.000 48.30316 167 THR A CA 1
ATOM 1190 C C . THR A 1 167 ? -17.73417 -1.14229 -24.72774 1.000 51.75357 167 THR A C 1
ATOM 1191 O O . THR A 1 167 ? -18.26224 -0.03231 -24.59989 1.000 55.16451 167 THR A O 1
ATOM 1195 N N . SER A 1 168 ? -16.86513 -1.40836 -25.70269 1.000 52.76422 168 SER A N 1
ATOM 1196 C CA . SER A 1 168 ? -16.46018 -0.35444 -26.62181 1.000 57.24371 168 SER A CA 1
ATOM 1197 C C . SER A 1 168 ? -17.66721 0.26339 -27.31391 1.000 56.15673 168 SER A C 1
ATOM 1198 O O . SER A 1 168 ? -17.77328 1.49138 -27.39707 1.000 57.45163 168 SER A O 1
ATOM 1201 N N . GLU A 1 169 ? -18.61914 -0.55772 -27.76783 1.000 48.71374 169 GLU A N 1
ATOM 1202 C CA . GLU A 1 169 ? -19.75516 0.02712 -28.47093 1.000 52.80633 169 GLU A CA 1
ATOM 1203 C C . GLU A 1 169 ? -20.77723 0.63717 -27.51503 1.000 53.11689 169 GLU A C 1
ATOM 1204 O O . GLU A 1 169 ? -21.46128 1.59608 -27.88016 1.000 55.34348 169 GLU A O 1
ATOM 1210 N N . SER A 1 170 ? -20.87522 0.15131 -26.28197 1.000 57.34635 170 SER A N 1
ATOM 1211 C CA . SER A 1 170 ? -21.72929 0.82938 -25.30707 1.000 53.22480 170 SER A CA 1
ATOM 1212 C C . SER A 1 170 ? -21.20138 2.22145 -24.99823 1.000 43.51311 170 SER A C 1
ATOM 1213 O O . SER A 1 170 ? -21.95745 3.20640 -24.99637 1.000 47.25040 170 SER A O 1
ATOM 1216 N N . ILE A 1 171 ? -19.90540 2.32157 -24.71821 1.000 42.43930 171 ILE A N 1
ATOM 1217 C CA . ILE A 1 171 ? -19.30549 3.62564 -24.46736 1.000 36.26224 171 ILE A CA 1
ATOM 1218 C C . ILE A 1 171 ? -19.42652 4.51048 -25.69847 1.000 47.54254 171 ILE A C 1
ATOM 1219 O O . ILE A 1 171 ? -19.70760 5.71047 -25.58863 1.000 45.98183 171 ILE A O 1
ATOM 1224 N N . LEU A 1 172 ? -19.18245 3.94535 -26.88740 1.000 48.73216 172 LEU A N 1
ATOM 1225 C CA . LEU A 1 172 ? -19.30648 4.71619 -28.11949 1.000 48.54529 172 LEU A CA 1
ATOM 1226 C C . LEU A 1 172 ? -20.70951 5.29308 -28.26760 1.000 48.07155 172 LEU A C 1
ATOM 1227 O O . LEU A 1 172 ? -20.87058 6.46903 -28.61074 1.000 51.34300 172 LEU A O 1
ATOM 1232 N N . CYS A 1 173 ? -21.73647 4.49105 -27.98352 1.000 47.12933 173 CYS A N 1
ATOM 1233 C CA . CYS A 1 173 ? -23.10950 4.97695 -28.07861 1.000 42.32086 173 CYS A CA 1
ATOM 1234 C C . CYS A 1 173 ? -23.36759 6.10505 -27.08075 1.000 46.76613 173 CYS A C 1
ATOM 1235 O O . CYS A 1 173 ? -23.94565 7.14297 -27.43789 1.000 45.11594 173 CYS A O 1
ATOM 1238 N N . THR A 1 174 ? -22.93661 5.93623 -25.82372 1.000 46.00552 174 THR A N 1
ATOM 1239 C CA . THR A 1 174 ? -23.20370 7.01633 -24.87086 1.000 46.42925 174 THR A CA 1
ATOM 1240 C C . THR A 1 174 ? -22.41977 8.26734 -25.22100 1.000 42.98673 174 THR A C 1
ATOM 1241 O O . THR A 1 174 ? -22.92385 9.38733 -25.04715 1.000 48.62162 174 THR A O 1
ATOM 1245 N N . ILE A 1 175 ? -21.20575 8.10436 -25.74695 1.000 41.96819 175 ILE A N 1
ATOM 1246 C CA . ILE A 1 175 ? -20.41782 9.25435 -26.18608 1.000 40.11534 175 ILE A CA 1
ATOM 1247 C C . ILE A 1 175 ? -21.11784 9.98417 -27.32618 1.000 41.32601 175 ILE A C 1
ATOM 1248 O O . ILE A 1 175 ? -21.12092 11.22116 -27.38433 1.000 43.71840 175 ILE A O 1
ATOM 1253 N N . ILE A 1 176 ? -21.69477 9.23901 -28.26910 1.000 42.87093 176 ILE A N 1
ATOM 1254 C CA . ILE A 1 176 ? -22.37079 9.90883 -29.37820 1.000 45.49756 176 ILE A CA 1
ATOM 1255 C C . ILE A 1 176 ? -23.62385 10.61581 -28.87631 1.000 47.10565 176 ILE A C 1
ATOM 1256 O O . ILE A 1 176 ? -23.94591 11.72674 -29.31446 1.000 41.14967 176 ILE A O 1
ATOM 1261 N N . ALA A 1 177 ? -24.35183 9.98688 -27.95225 1.000 47.99523 177 ALA A N 1
ATOM 1262 C CA . ALA A 1 177 ? -25.51488 10.63488 -27.35136 1.000 57.32529 177 ALA A CA 1
ATOM 1263 C C . ALA A 1 177 ? -25.13298 11.97098 -26.72151 1.000 54.52759 177 ALA A C 1
ATOM 1264 O O . ALA A 1 177 ? -25.78404 12.99991 -26.95465 1.000 61.28630 177 ALA A O 1
ATOM 1266 N N . ALA A 1 178 ? -24.07100 11.97615 -25.91949 1.000 49.62174 178 ALA A N 1
ATOM 1267 C CA . ALA A 1 178 ? -23.62609 13.22425 -25.30863 1.000 56.13568 178 ALA A CA 1
ATOM 1268 C C . ALA A 1 178 ? -23.22014 14.24215 -26.37075 1.000 56.08830 178 ALA A C 1
ATOM 1269 O O . ALA A 1 178 ? -23.57522 15.43314 -26.28490 1.000 58.11223 178 ALA A O 1
ATOM 1271 N N . ARG A 1 179 ? -22.44209 13.78908 -27.36568 1.000 54.79868 179 ARG A N 1
ATOM 1272 C CA . ARG A 1 179 ? -22.00812 14.66097 -28.45678 1.000 58.33331 179 ARG A CA 1
ATOM 1273 C C . ARG A 1 179 ? -23.19515 15.31181 -29.14488 1.000 57.35161 179 ARG A C 1
ATOM 1274 O O . ARG A 1 179 ? -23.18422 16.51278 -29.42403 1.000 58.70967 179 ARG A O 1
ATOM 1282 N N . GLU A 1 180 ? -24.23009 14.52971 -29.43281 1.000 56.69627 180 GLU A N 1
ATOM 1283 C CA . GLU A 1 180 ? -25.36211 15.06854 -30.17290 1.000 55.36980 180 GLU A CA 1
ATOM 1284 C C . GLU A 1 180 ? -26.18219 16.01459 -29.30603 1.000 55.10661 180 GLU A C 1
ATOM 1285 O O . GLU A 1 180 ? -26.73024 16.99550 -29.81016 1.000 48.56635 180 GLU A O 1
ATOM 1291 N N . ARG A 1 181 ? -26.30420 15.73875 -28.00500 1.000 55.42243 181 ARG A N 1
ATOM 1292 C CA . ARG A 1 181 ? -26.94628 16.72881 -27.13914 1.000 54.35652 181 ARG A CA 1
ATOM 1293 C C . ARG A 1 181 ? -26.24437 18.07384 -27.27429 1.000 58.52017 181 ARG A C 1
ATOM 1294 O O . ARG A 1 181 ? -26.88143 19.12077 -27.50643 1.000 55.03818 181 ARG A O 1
ATOM 1302 N N . ALA A 1 182 ? -24.91237 18.05294 -27.18725 1.000 58.22540 182 ALA A N 1
ATOM 1303 C CA . ALA A 1 182 ? -24.16044 19.29396 -27.36339 1.000 56.98841 182 ALA A CA 1
ATOM 1304 C C . ALA A 1 182 ? -24.39745 19.90378 -28.74647 1.000 60.20722 182 ALA A C 1
ATOM 1305 O O . ALA A 1 182 ? -24.68153 21.09675 -28.85762 1.000 55.12766 182 ALA A O 1
ATOM 1307 N N . LEU A 1 183 ? -24.30338 19.09765 -29.81337 1.000 61.25208 183 LEU A N 1
ATOM 1308 C CA . LEU A 1 183 ? -24.37939 19.65348 -31.17044 1.000 54.84868 183 LEU A CA 1
ATOM 1309 C C . LEU A 1 183 ? -25.76042 20.22736 -31.46954 1.000 58.27804 183 LEU A C 1
ATOM 1310 O O . LEU A 1 183 ? -25.88247 21.22026 -32.19167 1.000 47.86363 183 LEU A O 1
ATOM 1315 N N . GLU A 1 184 ? -26.81939 19.59735 -30.96349 1.000 52.14046 184 GLU A N 1
ATOM 1316 C CA . GLU A 1 184 ? -28.14142 20.18124 -31.14259 1.000 55.26189 184 GLU A CA 1
ATOM 1317 C C . GLU A 1 184 ? -28.27152 21.47733 -30.34975 1.000 65.15255 184 GLU A C 1
ATOM 1318 O O . GLU A 1 184 ? -28.96157 22.40423 -30.79488 1.000 71.62175 184 GLU A O 1
ATOM 1324 N N . LYS A 1 185 ? -27.59755 21.58052 -29.19475 1.000 59.36238 185 LYS A N 1
ATOM 1325 C CA . LYS A 1 185 ? -27.63165 22.83860 -28.45590 1.000 63.74448 185 LYS A CA 1
ATOM 1326 C C . LYS A 1 185 ? -26.83671 23.93357 -29.16302 1.000 64.03399 185 LYS A C 1
ATOM 1327 O O . LYS A 1 185 ? -27.30078 25.07152 -29.28617 1.000 68.50295 185 LYS A O 1
ATOM 1333 N N . LEU A 1 186 ? -25.63068 23.61059 -29.63095 1.000 64.09979 186 LEU A N 1
ATOM 1334 C CA . LEU A 1 186 ? -24.65673 24.60460 -30.06305 1.000 71.01115 186 LEU A CA 1
ATOM 1335 C C . LEU A 1 186 ? -24.38870 24.62843 -31.56305 1.000 71.45067 186 LEU A C 1
ATOM 1336 O O . LEU A 1 186 ? -23.74975 25.57042 -32.03815 1.000 71.06642 186 LEU A O 1
ATOM 1341 N N . GLY A 1 187 ? -24.81562 23.61431 -32.31294 1.000 67.47651 187 GLY A N 1
ATOM 1342 C CA . GLY A 1 187 ? -24.52159 23.55216 -33.72592 1.000 74.99057 187 GLY A CA 1
ATOM 1343 C C . GLY A 1 187 ? -23.32152 22.66620 -34.00379 1.000 76.82237 187 GLY A C 1
ATOM 1344 O O . GLY A 1 187 ? -22.43353 22.50537 -33.15875 1.000 80.59387 187 GLY A O 1
ATOM 1345 N N . PRO A 1 188 ? -23.26746 22.08206 -35.20471 1.000 68.92932 188 PRO A N 1
ATOM 1346 C CA . PRO A 1 188 ? -22.20339 21.10609 -35.49857 1.000 60.48620 188 PRO A CA 1
ATOM 1347 C C . PRO A 1 188 ? -20.80043 21.67719 -35.44961 1.000 53.68538 188 PRO A C 1
ATOM 1348 O O . PRO A 1 188 ? -19.88039 20.97830 -35.00551 1.000 56.67785 188 PRO A O 1
ATOM 1352 N N . ASP A 1 189 ? -20.59450 22.93416 -35.83576 1.000 59.80454 189 ASP A N 1
ATOM 1353 C CA . ASP A 1 189 ? -19.22553 23.43325 -35.82079 1.000 64.22349 189 ASP A CA 1
ATOM 1354 C C . ASP A 1 189 ? -18.65957 23.55746 -34.41480 1.000 60.36250 189 ASP A C 1
ATOM 1355 O O . ASP A 1 189 ? -17.47059 23.86955 -34.26581 1.000 58.86758 189 ASP A O 1
ATOM 1360 N N . SER A 1 190 ? -19.46458 23.31753 -33.38878 1.000 57.49110 190 SER A N 1
ATOM 1361 C CA . SER A 1 190 ? -18.94761 23.33273 -32.02978 1.000 62.49434 190 SER A CA 1
ATOM 1362 C C . SER A 1 190 ? -18.24753 22.03382 -31.65460 1.000 59.04129 190 SER A C 1
ATOM 1363 O O . SER A 1 190 ? -17.74155 21.93599 -30.53458 1.000 55.48560 190 SER A O 1
ATOM 1366 N N . ILE A 1 191 ? -18.19645 21.04572 -32.55548 1.000 53.63011 191 ILE A N 1
ATOM 1367 C CA . ILE A 1 191 ? -17.55637 19.77180 -32.22431 1.000 54.91711 191 ILE A CA 1
ATOM 1368 C C . ILE A 1 191 ? -16.11339 19.99295 -31.78530 1.000 62.04691 191 ILE A C 1
ATOM 1369 O O . ILE A 1 191 ? -15.56936 19.21308 -30.99020 1.000 69.66625 191 ILE A O 1
ATOM 1374 N N . GLY A 1 192 ? -15.47245 21.04593 -32.28742 1.000 62.74437 192 GLY A N 1
ATOM 1375 C CA . GLY A 1 192 ? -14.10048 21.36306 -31.94243 1.000 62.95492 192 GLY A CA 1
ATOM 1376 C C . GLY A 1 192 ? -13.89455 21.88624 -30.53449 1.000 67.52389 192 GLY A C 1
ATOM 1377 O O . GLY A 1 192 ? -12.74857 22.13337 -30.14849 1.000 65.60260 192 GLY A O 1
ATOM 1378 N N . LYS A 1 193 ? -14.97258 22.10927 -29.78054 1.000 69.12145 193 LYS A N 1
ATOM 1379 C CA . LYS A 1 193 ? -14.90864 22.55744 -28.39259 1.000 64.66565 193 LYS A CA 1
ATOM 1380 C C . LYS A 1 193 ? -15.13958 21.44355 -27.38146 1.000 64.14716 193 LYS A C 1
ATOM 1381 O O . LYS A 1 193 ? -14.87362 21.64871 -26.19248 1.000 64.38667 193 LYS A O 1
ATOM 1387 N N . LEU A 1 194 ? -15.63650 20.28547 -27.81433 1.000 59.51240 194 LEU A N 1
ATOM 1388 C CA . LEU A 1 194 ? -16.11245 19.25555 -26.89521 1.000 60.28881 194 LEU A CA 1
ATOM 1389 C C . LEU A 1 194 ? -14.94141 18.43969 -26.35409 1.000 62.13113 194 LEU A C 1
ATOM 1390 O O . LEU A 1 194 ? -14.15936 17.86865 -27.12500 1.000 67.91604 194 LEU A O 1
ATOM 1395 N N . VAL A 1 195 ? -14.82643 18.37386 -25.03108 1.000 51.33773 195 VAL A N 1
ATOM 1396 C CA . VAL A 1 195 ? -13.72040 17.69101 -24.37097 1.000 52.55893 195 VAL A CA 1
ATOM 1397 C C . VAL A 1 195 ? -14.24434 16.45307 -23.66383 1.000 57.49900 195 VAL A C 1
ATOM 1398 O O . VAL A 1 195 ? -15.28636 16.49608 -22.99686 1.000 59.70716 195 VAL A O 1
ATOM 1402 N N . CYS A 1 196 ? -13.51726 15.35010 -23.80868 1.000 56.05409 196 CYS A N 1
ATOM 1403 C CA . CYS A 1 196 ? -13.82920 14.10216 -23.13553 1.000 53.06952 196 CYS A CA 1
ATOM 1404 C C . CYS A 1 196 ? -12.72920 13.81035 -22.12847 1.000 58.65703 196 CYS A C 1
ATOM 1405 O O . CYS A 1 196 ? -11.55721 14.10640 -22.38548 1.000 61.76267 196 CYS A O 1
ATOM 1408 N N . TYR A 1 197 ? -13.11019 13.22247 -20.98941 1.000 56.29359 197 TYR A N 1
ATOM 1409 C CA . TYR A 1 197 ? -12.20219 12.95366 -19.88335 1.000 54.82763 197 TYR A CA 1
ATOM 1410 C C . TYR A 1 197 ? -12.22610 11.46670 -19.54117 1.000 52.34312 197 TYR A C 1
ATOM 1411 O O . TYR A 1 197 ? -13.29306 10.84064 -19.52212 1.000 47.18460 197 TYR A O 1
ATOM 1420 N N . GLY A 1 198 ? -11.04607 10.89181 -19.32408 1.000 52.78528 198 GLY A N 1
ATOM 1421 C CA . GLY A 1 198 ? -10.94899 9.51687 -18.85290 1.000 44.86591 198 GLY A CA 1
ATOM 1422 C C . GLY A 1 198 ? -9.69399 9.31205 -18.03185 1.000 55.33558 198 GLY A C 1
ATOM 1423 O O . GLY A 1 198 ? -8.69204 10.00310 -18.22392 1.000 55.30137 198 GLY A O 1
ATOM 1424 N N . SER A 1 199 ? -9.73095 8.32916 -17.13473 1.000 45.17384 199 SER A N 1
ATOM 1425 C CA . SER A 1 199 ? -8.54095 8.00134 -16.35967 1.000 48.34001 199 SER A CA 1
ATOM 1426 C C . SER A 1 199 ? -7.39190 7.55730 -17.26059 1.000 50.23497 199 SER A C 1
ATOM 1427 O O . SER A 1 199 ? -7.59283 6.89016 -18.27751 1.000 51.44038 199 SER A O 1
ATOM 1430 N N . ASP A 1 200 ? -6.16293 7.89443 -16.84860 1.000 47.52938 200 ASP A N 1
ATOM 1431 C CA . ASP A 1 200 ? -4.98488 7.36542 -17.52851 1.000 50.62712 200 ASP A CA 1
ATOM 1432 C C . ASP A 1 200 ? -4.83078 5.86346 -17.34432 1.000 51.66672 200 ASP A C 1
ATOM 1433 O O . ASP A 1 200 ? -3.94873 5.26444 -17.96923 1.000 58.29910 200 ASP A O 1
ATOM 1438 N N . GLN A 1 201 ? -5.68476 5.24650 -16.53727 1.000 55.18030 201 GLN A N 1
ATOM 1439 C CA . GLN A 1 201 ? -5.75667 3.80051 -16.37809 1.000 59.58083 201 GLN A CA 1
ATOM 1440 C C . GLN A 1 201 ? -6.69561 3.16033 -17.38503 1.000 59.22026 201 GLN A C 1
ATOM 1441 O O . GLN A 1 201 ? -6.88753 1.93832 -17.35389 1.000 53.64854 201 GLN A O 1
ATOM 1447 N N . THR A 1 202 ? -7.34864 3.96219 -18.21214 1.000 69.17408 202 THR A N 1
ATOM 1448 C CA . THR A 1 202 ? -8.15359 3.46300 -19.32210 1.000 77.26190 202 THR A CA 1
ATOM 1449 C C . THR A 1 202 ? -7.74561 4.21887 -20.58118 1.000 85.03388 202 THR A C 1
ATOM 1450 O O . THR A 1 202 ? -8.51265 5.02975 -21.10130 1.000 90.82668 202 THR A O 1
ATOM 1454 N N . HIS A 1 203 ? -6.51558 3.99589 -21.04213 1.000 89.36335 203 HIS A N 1
ATOM 1455 C CA . HIS A 1 203 ? -5.99161 4.73679 -22.18221 1.000 94.37974 203 HIS A CA 1
ATOM 1456 C C . HIS A 1 203 ? -5.86552 3.87964 -23.43810 1.000 98.07492 203 HIS A C 1
ATOM 1457 O O . HIS A 1 203 ? -5.33853 4.36155 -24.44615 1.000 98.31442 203 HIS A O 1
ATOM 1464 N N . THR A 1 204 ? -6.31544 2.62261 -23.40696 1.000 93.41120 204 THR A N 1
ATOM 1465 C CA . THR A 1 204 ? -6.26336 1.79247 -24.59985 1.000 82.96258 204 THR A CA 1
ATOM 1466 C C . THR A 1 204 ? -7.57534 1.75029 -25.36388 1.000 79.94380 204 THR A C 1
ATOM 1467 O O . THR A 1 204 ? -7.55932 1.73414 -26.59888 1.000 80.37543 204 THR A O 1
ATOM 1471 N N . MET A 1 205 ? -8.70436 1.76930 -24.66690 1.000 77.58562 205 MET A N 1
ATOM 1472 C CA . MET A 1 205 ? -10.02534 1.64114 -25.27292 1.000 70.26895 205 MET A CA 1
ATOM 1473 C C . MET A 1 205 ? -10.77442 2.96008 -25.35810 1.000 66.89749 205 MET A C 1
ATOM 1474 O O . MET A 1 205 ? -11.39342 3.26092 -26.38215 1.000 71.32434 205 MET A O 1
ATOM 1479 N N . PHE A 1 206 ? -10.68350 3.76322 -24.30019 1.000 61.47316 206 PHE A N 1
ATOM 1480 C CA . PHE A 1 206 ? -11.47158 4.99018 -24.19536 1.000 55.88038 206 PHE A CA 1
ATOM 1481 C C . PHE A 1 206 ? -11.06563 6.04508 -25.22048 1.000 57.00947 206 PHE A C 1
ATOM 1482 O O . PHE A 1 206 ? -11.95365 6.61494 -25.88257 1.000 64.43141 206 PHE A O 1
ATOM 1490 N N . PRO A 1 207 ? -9.78464 6.37114 -25.39449 1.000 51.81411 207 PRO A N 1
ATOM 1491 C CA . PRO A 1 207 ? -9.41768 7.33904 -26.44360 1.000 53.29323 207 PRO A CA 1
ATOM 1492 C C . PRO A 1 207 ? -9.80463 6.88684 -27.84456 1.000 60.49936 207 PRO A C 1
ATOM 1493 O O . PRO A 1 207 ? -10.23566 7.70271 -28.67467 1.000 53.94068 207 PRO A O 1
ATOM 1497 N N . LYS A 1 208 ? -9.61354 5.60482 -28.14540 1.000 63.20495 208 LYS A N 1
ATOM 1498 C CA . LYS A 1 208 ? -10.02947 5.08863 -29.44134 1.000 57.45689 208 LYS A CA 1
ATOM 1499 C C . LYS A 1 208 ? -11.50249 5.37851 -29.67341 1.000 55.04871 208 LYS A C 1
ATOM 1500 O O . LYS A 1 208 ? -11.89950 5.86635 -30.73948 1.000 52.59315 208 LYS A O 1
ATOM 1506 N N . THR A 1 209 ? -12.32549 5.08758 -28.66939 1.000 58.49386 209 THR A N 1
ATOM 1507 C CA . THR A 1 209 ? -13.75351 5.36647 -28.75946 1.000 58.05696 209 THR A CA 1
ATOM 1508 C C . THR A 1 209 ? -14.01560 6.84642 -29.00864 1.000 49.82703 209 THR A C 1
ATOM 1509 O O . THR A 1 209 ? -14.79360 7.20726 -29.89670 1.000 52.87739 209 THR A O 1
ATOM 1513 N N . CYS A 1 210 ? -13.36067 7.72756 -28.24574 1.000 41.73921 210 CYS A N 1
ATOM 1514 C CA . CYS A 1 210 ? -13.57076 9.15852 -28.46292 1.000 46.85562 210 CYS A CA 1
ATOM 1515 C C . CYS A 1 210 ? -13.23575 9.54837 -29.90096 1.000 54.64866 210 CYS A C 1
ATOM 1516 O O . CYS A 1 210 ? -13.97079 10.31124 -30.54007 1.000 52.27469 210 CYS A O 1
ATOM 1519 N N . LYS A 1 211 ? -12.11471 9.04737 -30.41787 1.000 59.15446 211 LYS A N 1
ATOM 1520 C CA . LYS A 1 211 ? -11.72270 9.36023 -31.78690 1.000 56.23306 211 LYS A CA 1
ATOM 1521 C C . LYS A 1 211 ? -12.77265 8.85904 -32.77486 1.000 60.61779 211 LYS A C 1
ATOM 1522 O O . LYS A 1 211 ? -13.11467 9.55390 -33.73996 1.000 55.08555 211 LYS A O 1
ATOM 1528 N N . LEU A 1 212 ? -13.30457 7.65604 -32.54073 1.000 53.44325 212 LEU A N 1
ATOM 1529 C CA . LEU A 1 212 ? -14.34252 7.12586 -33.41568 1.000 52.27206 212 LEU A CA 1
ATOM 1530 C C . LEU A 1 212 ? -15.53958 8.05777 -33.50482 1.000 57.77798 212 LEU A C 1
ATOM 1531 O O . LEU A 1 212 ? -16.18256 8.13360 -34.55885 1.000 57.22265 212 LEU A O 1
ATOM 1536 N N . ALA A 1 213 ? -15.87565 8.74688 -32.40992 1.000 56.85945 213 ALA A N 1
ATOM 1537 C CA . ALA A 1 213 ? -17.02571 9.64481 -32.38905 1.000 46.56085 213 ALA A CA 1
ATOM 1538 C C . ALA A 1 213 ? -16.71778 11.00176 -32.99721 1.000 52.80370 213 ALA A C 1
ATOM 1539 O O . ALA A 1 213 ? -17.62783 11.83368 -33.10533 1.000 58.20172 213 ALA A O 1
ATOM 1541 N N . GLY A 1 214 ? -15.47179 11.24279 -33.39421 1.000 49.99547 214 GLY A N 1
ATOM 1542 C CA . GLY A 1 214 ? -15.09986 12.50274 -33.98736 1.000 44.57903 214 GLY A CA 1
ATOM 1543 C C . GLY A 1 214 ? -14.55295 13.52889 -33.02748 1.000 54.38547 214 GLY A C 1
ATOM 1544 O O . GLY A 1 214 ? -14.34301 14.67986 -33.42861 1.000 50.41657 214 GLY A O 1
ATOM 1545 N N . ILE A 1 215 ? -14.28295 13.15007 -31.77642 1.000 51.73778 215 ILE A N 1
ATOM 1546 C CA . ILE A 1 215 ? -13.66403 14.08722 -30.85353 1.000 52.22731 215 ILE A CA 1
ATOM 1547 C C . ILE A 1 215 ? -12.30504 14.48124 -31.40654 1.000 53.84856 215 ILE A C 1
ATOM 1548 O O . ILE A 1 215 ? -11.53098 13.62324 -31.85442 1.000 53.21954 215 ILE A O 1
ATOM 1553 N N . TYR A 1 216 ? -12.02413 15.78426 -31.43170 1.000 54.22229 216 TYR A N 1
ATOM 1554 C CA . TYR A 1 216 ? -10.72915 16.22328 -31.91472 1.000 51.96676 216 TYR A CA 1
ATOM 1555 C C . TYR A 1 216 ? -9.62312 15.55545 -31.10062 1.000 62.39695 216 TYR A C 1
ATOM 1556 O O . TYR A 1 216 ? -9.78513 15.31059 -29.89959 1.000 67.68969 216 TYR A O 1
ATOM 1565 N N . PRO A 1 217 ? -8.49609 15.23245 -31.73755 1.000 67.96078 217 PRO A N 1
ATOM 1566 C CA . PRO A 1 217 ? -7.41306 14.54361 -31.01645 1.000 65.36047 217 PRO A CA 1
ATOM 1567 C C . PRO A 1 217 ? -7.00313 15.22379 -29.72052 1.000 67.48178 217 PRO A C 1
ATOM 1568 O O . PRO A 1 217 ? -6.81311 14.54193 -28.70443 1.000 60.98100 217 PRO A O 1
ATOM 1572 N N . ASN A 1 218 ? -6.86021 16.55180 -29.72968 1.000 70.94535 218 ASN A N 1
ATOM 1573 C CA . ASN A 1 218 ? -6.44329 17.29697 -28.55176 1.000 67.78444 218 ASN A CA 1
ATOM 1574 C C . ASN A 1 218 ? -7.54932 17.49803 -27.52381 1.000 67.76076 218 ASN A C 1
ATOM 1575 O O . ASN A 1 218 ? -7.27038 18.04218 -26.44987 1.000 74.58263 218 ASN A O 1
ATOM 1580 N N . ASN A 1 219 ? -8.78129 17.07791 -27.80079 1.000 62.70752 219 ASN A N 1
ATOM 1581 C CA . ASN A 1 219 ? -9.86332 17.22296 -26.83783 1.000 60.02035 219 ASN A CA 1
ATOM 1582 C C . ASN A 1 219 ? -10.16925 15.92003 -26.10468 1.000 59.92561 219 ASN A C 1
ATOM 1583 O O . ASN A 1 219 ? -11.21726 15.81104 -25.45368 1.000 53.19848 219 ASN A O 1
ATOM 1588 N N . ILE A 1 220 ? -9.27619 14.93908 -26.19854 1.000 62.59172 220 ILE A N 1
ATOM 1589 C CA . ILE A 1 220 ? -9.35512 13.68416 -25.46138 1.000 58.84390 220 ILE A CA 1
ATOM 1590 C C . ILE A 1 220 ? -8.32115 13.77237 -24.34837 1.000 63.42076 220 ILE A C 1
ATOM 1591 O O . ILE A 1 220 ? -7.11914 13.79341 -24.62935 1.000 65.34731 220 ILE A O 1
ATOM 1596 N N . ARG A 1 221 ? -8.77118 13.86549 -23.09039 1.000 63.06019 221 ARG A N 1
ATOM 1597 C CA . ARG A 1 221 ? -7.90423 14.16669 -21.95341 1.000 59.19657 221 ARG A CA 1
ATOM 1598 C C . ARG A 1 221 ? -7.86917 13.00681 -20.96227 1.000 61.97059 221 ARG A C 1
ATOM 1599 O O . ARG A 1 221 ? -8.91516 12.58781 -20.44524 1.000 61.41526 221 ARG A O 1
ATOM 1607 N N . LEU A 1 222 ? -6.66214 12.49492 -20.69918 1.000 58.65966 222 LEU A N 1
ATOM 1608 C CA . LEU A 1 222 ? -6.44010 11.46006 -19.69305 1.000 53.73802 222 LEU A CA 1
ATOM 1609 C C . LEU A 1 222 ? -6.04517 12.09525 -18.35612 1.000 51.97202 222 LEU A C 1
ATOM 1610 O O . LEU A 1 222 ? -5.02322 12.78633 -18.25918 1.000 53.34061 222 LEU A O 1
ATOM 1615 N N . ILE A 1 223 ? -6.83017 11.82633 -17.32210 1.000 53.81961 223 ILE A N 1
ATOM 1616 C CA . ILE A 1 223 ? -6.60724 12.35951 -15.98216 1.000 58.83074 223 ILE A CA 1
ATOM 1617 C C . ILE A 1 223 ? -5.46720 11.59166 -15.31904 1.000 59.30974 223 ILE A C 1
ATOM 1618 O O . ILE A 1 223 ? -5.57813 10.37768 -15.08990 1.000 59.61241 223 ILE A O 1
ATOM 1623 N N . PRO A 1 224 ? -4.36625 12.25278 -14.99810 1.000 58.71757 224 PRO A N 1
ATOM 1624 C CA . PRO A 1 224 ? -3.25522 11.56093 -14.33399 1.000 63.99715 224 PRO A CA 1
ATOM 1625 C C . PRO A 1 224 ? -3.64922 11.02907 -12.96193 1.000 62.38380 224 PRO A C 1
ATOM 1626 O O . PRO A 1 224 ? -4.37527 11.67512 -12.20403 1.000 61.71793 224 PRO A O 1
ATOM 1630 N N . THR A 1 225 ? -3.16614 9.82814 -12.65778 1.000 59.59662 225 THR A N 1
ATOM 1631 C CA . THR A 1 225 ? -3.43713 9.17728 -11.39070 1.000 62.18114 225 THR A CA 1
ATOM 1632 C C . THR A 1 225 ? -2.11911 8.73944 -10.77262 1.000 65.27098 225 THR A C 1
ATOM 1633 O O . THR A 1 225 ? -1.12708 8.53142 -11.47457 1.000 69.58729 225 THR A O 1
ATOM 1637 N N . THR A 1 226 ? -2.11913 8.61760 -9.44860 1.000 59.48345 226 THR A N 1
ATOM 1638 C CA . THR A 1 226 ? -0.91813 8.29077 -8.69554 1.000 61.12049 226 THR A CA 1
ATOM 1639 C C . THR A 1 226 ? -1.20508 7.18588 -7.68541 1.000 59.75453 226 THR A C 1
ATOM 1640 O O . THR A 1 226 ? -2.36007 6.90485 -7.32840 1.000 53.20901 226 THR A O 1
ATOM 1644 N N . VAL A 1 227 ? -0.12105 6.55801 -7.21931 1.000 59.14920 227 VAL A N 1
ATOM 1645 C CA . VAL A 1 227 ? -0.24000 5.53313 -6.19118 1.000 66.92645 227 VAL A CA 1
ATOM 1646 C C . VAL A 1 227 ? -0.93806 6.06623 -4.94127 1.000 64.53405 227 VAL A C 1
ATOM 1647 O O . VAL A 1 227 ? -1.53603 5.28929 -4.18918 1.000 57.30950 227 VAL A O 1
ATOM 1651 N N . GLU A 1 228 ? -0.91516 7.38526 -4.72343 1.000 67.51073 228 GLU A N 1
ATOM 1652 C CA . GLU A 1 228 ? -1.53122 7.94737 -3.52651 1.000 70.87166 228 GLU A CA 1
ATOM 1653 C C . GLU A 1 228 ? -3.04120 7.72128 -3.49051 1.000 69.11881 228 GLU A C 1
ATOM 1654 O O . GLU A 1 228 ? -3.63422 7.68237 -2.40552 1.000 74.17468 228 GLU A O 1
ATOM 1660 N N . THR A 1 229 ? -3.68517 7.57409 -4.64451 1.000 61.69424 229 THR A N 1
ATOM 1661 C CA . THR A 1 229 ? -5.10615 7.24299 -4.69350 1.000 61.06522 229 THR A CA 1
ATOM 1662 C C . THR A 1 229 ? -5.34704 5.82192 -5.19633 1.000 61.63897 229 THR A C 1
ATOM 1663 O O . THR A 1 229 ? -6.46301 5.49079 -5.62031 1.000 55.21715 229 THR A O 1
ATOM 1667 N N . ASP A 1 230 ? -4.31599 4.97499 -5.16420 1.000 62.67594 230 ASP A N 1
ATOM 1668 C CA . ASP A 1 230 ? -4.37189 3.64591 -5.76804 1.000 54.79341 230 ASP A CA 1
ATOM 1669 C C . ASP A 1 230 ? -4.74386 3.71970 -7.24706 1.000 55.36716 230 ASP A C 1
ATOM 1670 O O . ASP A 1 230 ? -5.44079 2.84259 -7.76897 1.000 55.33558 230 ASP A O 1
ATOM 1675 N N . PHE A 1 231 ? -4.27992 4.77765 -7.91818 1.000 54.64339 231 PHE A N 1
ATOM 1676 C CA . PHE A 1 231 ? -4.48390 4.98246 -9.35421 1.000 54.65129 231 PHE A CA 1
ATOM 1677 C C . PHE A 1 231 ? -5.96290 5.05832 -9.70425 1.000 54.94080 231 PHE A C 1
ATOM 1678 O O . PHE A 1 231 ? -6.38285 4.63316 -10.78421 1.000 58.59124 231 PHE A O 1
ATOM 1686 N N . GLY A 1 232 ? -6.75995 5.53039 -8.75532 1.000 54.79604 232 GLY A N 1
ATOM 1687 C CA . GLY A 1 232 ? -8.10697 5.96126 -9.03941 1.000 49.25591 232 GLY A CA 1
ATOM 1688 C C . GLY A 1 232 ? -8.13306 7.45223 -9.27559 1.000 50.60080 232 GLY A C 1
ATOM 1689 O O . GLY A 1 232 ? -7.20812 8.16234 -8.88366 1.000 60.57568 232 GLY A O 1
ATOM 1690 N N . ILE A 1 233 ? -9.16908 7.93008 -9.96167 1.000 52.66421 233 ILE A N 1
ATOM 1691 C CA . ILE A 1 233 ? -9.24916 9.35504 -10.27585 1.000 56.26464 233 ILE A CA 1
ATOM 1692 C C . ILE A 1 233 ? -9.42225 10.17618 -9.00295 1.000 57.98064 233 ILE A C 1
ATOM 1693 O O . ILE A 1 233 ? -10.28624 9.89223 -8.16294 1.000 56.81207 233 ILE A O 1
ATOM 1698 N N . SER A 1 234 ? -8.61032 11.20425 -8.85406 1.000 62.22588 234 SER A N 1
ATOM 1699 C CA . SER A 1 234 ? -8.81840 12.14937 -7.76818 1.000 63.28127 234 SER A CA 1
ATOM 1700 C C . SER A 1 234 ? -9.83346 13.20225 -8.19633 1.000 66.32901 234 SER A C 1
ATOM 1701 O O . SER A 1 234 ? -9.60248 13.90115 -9.19241 1.000 61.29682 234 SER A O 1
ATOM 1704 N N . PRO A 1 235 ? -10.96048 13.34627 -7.49038 1.000 69.78995 235 PRO A N 1
ATOM 1705 C CA . PRO A 1 235 ? -11.94654 14.35415 -7.90152 1.000 69.41359 235 PRO A CA 1
ATOM 1706 C C . PRO A 1 235 ? -11.34163 15.74018 -8.03468 1.000 73.09824 235 PRO A C 1
ATOM 1707 O O . PRO A 1 235 ? -11.64965 16.44904 -8.99777 1.000 76.85132 235 PRO A O 1
ATOM 1711 N N A GLN A 1 236 ? -10.48167 16.13635 -7.09471 0.570 70.60057 236 GLN A N 1
ATOM 1712 N N B GLN A 1 236 ? -10.47868 16.14535 -7.10071 0.430 70.65058 236 GLN A N 1
ATOM 1713 C CA A GLN A 1 236 ? -9.83276 17.44238 -7.17086 0.570 70.56109 236 GLN A CA 1
ATOM 1714 C CA B GLN A 1 236 ? -9.85176 17.46338 -7.19486 0.430 70.49529 236 GLN A CA 1
ATOM 1715 C C A GLN A 1 236 ? -9.11574 17.62826 -8.50386 0.570 70.62163 236 GLN A C 1
ATOM 1716 C C B GLN A 1 236 ? -9.12174 17.63026 -8.52086 0.430 70.69532 236 GLN A C 1
ATOM 1717 O O A GLN A 1 236 ? -9.22380 18.68218 -9.14399 0.570 71.76913 236 GLN A O 1
ATOM 1718 O O B GLN A 1 236 ? -9.21680 18.68118 -9.16899 0.430 71.69544 236 GLN A O 1
ATOM 1729 N N . VAL A 1 237 ? -8.36867 16.60626 -8.93172 1.000 71.58753 237 VAL A N 1
ATOM 1730 C CA . VAL A 1 237 ? -7.65664 16.66215 -10.20871 1.000 70.17157 237 VAL A CA 1
ATOM 1731 C C . VAL A 1 237 ? -8.62664 16.94195 -11.35277 1.000 65.33415 237 VAL A C 1
ATOM 1732 O O . VAL A 1 237 ? -8.41668 17.84486 -12.17887 1.000 70.47687 237 VAL A O 1
ATOM 1736 N N . LEU A 1 238 ? -9.70658 16.16987 -11.40970 1.000 60.45198 238 LEU A N 1
ATOM 1737 C CA . LEU A 1 238 ? -10.68057 16.33867 -12.47874 1.000 59.39923 238 LEU A CA 1
ATOM 1738 C C . LEU A 1 238 ? -11.33066 17.71364 -12.43192 1.000 62.05218 238 LEU A C 1
ATOM 1739 O O . LEU A 1 238 ? -11.56868 18.32649 -13.47800 1.000 67.27386 238 LEU A O 1
ATOM 1744 N N . ARG A 1 239 ? -11.65672 18.20476 -11.23299 1.000 57.39109 239 ARG A N 1
ATOM 1745 C CA . ARG A 1 239 ? -12.28681 19.51273 -11.14216 1.000 61.66792 239 ARG A CA 1
ATOM 1746 C C . ARG A 1 239 ? -11.35687 20.58273 -11.66527 1.000 66.56324 239 ARG A C 1
ATOM 1747 O O . ARG A 1 239 ? -11.77991 21.49061 -12.39439 1.000 66.93171 239 ARG A O 1
ATOM 1755 N N . LYS A 1 240 ? -10.07987 20.49586 -11.29524 1.000 68.74508 240 LYS A N 1
ATOM 1756 C CA . LYS A 1 240 ? -9.11592 21.47286 -11.77934 1.000 66.72379 240 LYS A CA 1
ATOM 1757 C C . LYS A 1 240 ? -9.05389 21.44268 -13.30533 1.000 70.57425 240 LYS A C 1
ATOM 1758 O O . LYS A 1 240 ? -9.10294 22.49059 -13.96946 1.000 69.60308 240 LYS A O 1
ATOM 1764 N N . MET A 1 241 ? -8.99680 20.23661 -13.88118 1.000 74.30365 241 MET A N 1
ATOM 1765 C CA . MET A 1 241 ? -8.95276 20.11343 -15.33816 1.000 67.44493 241 MET A CA 1
ATOM 1766 C C . MET A 1 241 ? -10.20378 20.69927 -15.98526 1.000 64.47352 241 MET A C 1
ATOM 1767 O O . MET A 1 241 ? -10.11881 21.44616 -16.96835 1.000 70.63742 241 MET A O 1
ATOM 1772 N N . VAL A 1 242 ? -11.37777 20.35726 -15.45825 1.000 60.54673 242 VAL A N 1
ATOM 1773 C CA . VAL A 1 242 ? -12.62679 20.83111 -16.04633 1.000 59.78612 242 VAL A CA 1
ATOM 1774 C C . VAL A 1 242 ? -12.70089 22.34911 -15.99252 1.000 64.57090 242 VAL A C 1
ATOM 1775 O O . VAL A 1 242 ? -13.10491 23.00196 -16.96261 1.000 65.73683 242 VAL A O 1
ATOM 1779 N N . GLU A 1 243 ? -12.29595 22.94227 -14.87258 1.000 69.75310 243 GLU A N 1
ATOM 1780 C CA . GLU A 1 243 ? -12.42605 24.38928 -14.75076 1.000 69.98734 243 GLU A CA 1
ATOM 1781 C C . GLU A 1 243 ? -11.42008 25.11324 -15.63683 1.000 70.84797 243 GLU A C 1
ATOM 1782 O O . GLU A 1 243 ? -11.72114 26.19315 -16.16697 1.000 66.37638 243 GLU A O 1
ATOM 1788 N N . ASP A 1 244 ? -10.22703 24.54029 -15.81974 1.000 73.76937 244 ASP A N 1
ATOM 1789 C CA . ASP A 1 244 ? -9.29605 25.12624 -16.77679 1.000 71.94547 244 ASP A CA 1
ATOM 1790 C C . ASP A 1 244 ? -9.84002 25.02203 -18.19679 1.000 72.81136 244 ASP A C 1
ATOM 1791 O O . ASP A 1 244 ? -9.69606 25.95994 -18.99290 1.000 69.09249 244 ASP A O 1
ATOM 1796 N N . ASP A 1 245 ? -10.49694 23.90494 -18.52666 1.000 66.91592 245 ASP A N 1
ATOM 1797 C CA . ASP A 1 245 ? -11.08190 23.77574 -19.85666 1.000 66.62641 245 ASP A CA 1
ATOM 1798 C C . ASP A 1 245 ? -12.19896 24.78464 -20.06681 1.000 65.46311 245 ASP A C 1
ATOM 1799 O O . ASP A 1 245 ? -12.32797 25.35950 -21.15588 1.000 68.23976 245 ASP A O 1
ATOM 1804 N N . VAL A 1 246 ? -13.02800 24.99471 -19.04585 1.000 57.95695 246 VAL A N 1
ATOM 1805 C CA . VAL A 1 246 ? -14.09506 25.98463 -19.14600 1.000 64.30508 246 VAL A CA 1
ATOM 1806 C C . VAL A 1 246 ? -13.50914 27.37765 -19.31916 1.000 66.95013 246 VAL A C 1
ATOM 1807 O O . VAL A 1 246 ? -14.03218 28.19552 -20.08627 1.000 68.53716 246 VAL A O 1
ATOM 1811 N N . ALA A 1 247 ? -12.42818 27.67981 -18.59417 1.000 68.01079 247 ALA A N 1
ATOM 1812 C CA . ALA A 1 247 ? -11.80826 28.99983 -18.70532 1.000 73.54303 247 ALA A CA 1
ATOM 1813 C C . ALA A 1 247 ? -11.27025 29.25170 -20.10734 1.000 79.48585 247 ALA A C 1
ATOM 1814 O O . ALA A 1 247 ? -11.33431 30.38163 -20.61148 1.000 84.97335 247 ALA A O 1
ATOM 1816 N N . ALA A 1 248 ? -10.73617 28.21465 -20.75220 1.000 77.50929 248 ALA A N 1
ATOM 1817 C CA . ALA A 1 248 ? -10.19215 28.33752 -22.09820 1.000 72.10865 248 ALA A CA 1
ATOM 1818 C C . ALA A 1 248 ? -11.25812 28.25032 -23.17421 1.000 68.01342 248 ALA A C 1
ATOM 1819 O O . ALA A 1 248 ? -10.91009 28.21720 -24.35620 1.000 69.20830 248 ALA A O 1
ATOM 1821 N N . GLY A 1 249 ? -12.53112 28.16228 -22.80023 1.000 64.14453 249 GLY A N 1
ATOM 1822 C CA . GLY A 1 249 ? -13.61010 28.18410 -23.76226 1.000 68.06342 249 GLY A CA 1
ATOM 1823 C C . GLY A 1 249 ? -14.10400 26.84100 -24.24710 1.000 69.06354 249 GLY A C 1
ATOM 1824 O O . GLY A 1 249 ? -15.00498 26.80984 -25.09812 1.000 70.28474 249 GLY A O 1
ATOM 1825 N N . TYR A 1 250 ? -13.53594 25.73510 -23.76595 1.000 62.50486 250 TYR A N 1
ATOM 1826 C CA . TYR A 1 250 ? -13.97985 24.41802 -24.19680 1.000 62.78384 250 TYR A CA 1
ATOM 1827 C C . TYR A 1 250 ? -15.27584 24.03602 -23.49278 1.000 63.97609 250 TYR A C 1
ATOM 1828 O O . TYR A 1 250 ? -15.69590 24.65411 -22.50887 1.000 60.84414 250 TYR A O 1
ATOM 1837 N N . VAL A 1 251 ? -15.91176 22.99591 -24.01367 1.000 65.22624 251 VAL A N 1
ATOM 1838 C CA . VAL A 1 251 ? -17.16574 22.48490 -23.47163 1.000 61.81794 251 VAL A CA 1
ATOM 1839 C C . VAL A 1 251 ? -16.93066 21.07198 -22.95445 1.000 60.12826 251 VAL A C 1
ATOM 1840 O O . VAL A 1 251 ? -16.76358 20.13689 -23.75534 1.000 56.55678 251 VAL A O 1
ATOM 1844 N N . PRO A 1 252 ? -16.87267 20.88114 -21.63343 1.000 59.35185 252 PRO A N 1
ATOM 1845 C CA . PRO A 1 252 ? -16.74959 19.52622 -21.07526 1.000 59.87034 252 PRO A CA 1
ATOM 1846 C C . PRO A 1 252 ? -17.98053 18.68910 -21.38218 1.000 57.82535 252 PRO A C 1
ATOM 1847 O O . PRO A 1 252 ? -19.11057 19.05807 -21.04825 1.000 60.52305 252 PRO A O 1
ATOM 1851 N N . LEU A 1 253 ? -17.75044 17.51105 -21.94403 1.000 57.88326 253 LEU A N 1
ATOM 1852 C CA . LEU A 1 253 ? -18.80338 16.73890 -22.58096 1.000 54.13017 253 LEU A CA 1
ATOM 1853 C C . LEU A 1 253 ? -19.01331 15.38297 -21.93680 1.000 48.77164 253 LEU A C 1
ATOM 1854 O O . LEU A 1 253 ? -20.15529 15.00793 -21.63078 1.000 48.78216 253 LEU A O 1
ATOM 1859 N N . PHE A 1 254 ? -17.94026 14.64307 -21.69869 1.000 44.59745 254 PHE A N 1
ATOM 1860 C CA . PHE A 1 254 ? -18.09618 13.23409 -21.38752 1.000 45.84234 254 PHE A CA 1
ATOM 1861 C C . PHE A 1 254 ? -17.00717 12.84529 -20.41644 1.000 47.10828 254 PHE A C 1
ATOM 1862 O O . PHE A 1 254 ? -15.84620 13.23834 -20.58147 1.000 47.99786 254 PHE A O 1
ATOM 1870 N N . LEU A 1 255 ? -17.39614 12.06438 -19.41736 1.000 49.63490 255 LEU A N 1
ATOM 1871 C CA . LEU A 1 255 ? -16.48713 11.55257 -18.41027 1.000 45.95814 255 LEU A CA 1
ATOM 1872 C C . LEU A 1 255 ? -16.74804 10.06856 -18.33310 1.000 45.79760 255 LEU A C 1
ATOM 1873 O O . LEU A 1 255 ? -17.89801 9.64751 -18.14207 1.000 41.37075 255 LEU A O 1
ATOM 1878 N N . CYS A 1 256 ? -15.69598 9.28660 -18.52698 1.000 50.72187 256 CYS A N 1
ATOM 1879 C CA . CYS A 1 256 ? -15.75589 7.84061 -18.39680 1.000 52.96688 256 CYS A CA 1
ATOM 1880 C C . CYS A 1 256 ? -15.12690 7.50582 -17.05975 1.000 47.05564 256 CYS A C 1
ATOM 1881 O O . CYS A 1 256 ? -13.90290 7.55692 -16.91673 1.000 49.94809 256 CYS A O 1
ATOM 1884 N N . ALA A 1 257 ? -15.96190 7.16689 -16.08172 1.000 48.36106 257 ALA A N 1
ATOM 1885 C CA . ALA A 1 257 ? -15.49290 6.72308 -14.77666 1.000 41.53393 257 ALA A CA 1
ATOM 1886 C C . ALA A 1 257 ? -15.44280 5.19808 -14.76547 1.000 42.75249 257 ALA A C 1
ATOM 1887 O O . ALA A 1 257 ? -16.46475 4.53399 -14.98841 1.000 43.87105 257 ALA A O 1
ATOM 1889 N N . THR A 1 258 ? -14.26777 4.64920 -14.46438 1.000 47.16618 258 THR A N 1
ATOM 1890 C CA . THR A 1 258 ? -14.01867 3.21620 -14.53220 1.000 46.19764 258 THR A CA 1
ATOM 1891 C C . THR A 1 258 ? -14.06966 2.57237 -13.15012 1.000 45.68442 258 THR A C 1
ATOM 1892 O O . THR A 1 258 ? -13.35571 2.98653 -12.22715 1.000 46.25818 258 THR A O 1
ATOM 1896 N N . LEU A 1 259 ? -14.92060 1.55633 -13.02701 1.000 43.50785 259 LEU A N 1
ATOM 1897 C CA . LEU A 1 259 ? -15.05257 0.72847 -11.83991 1.000 48.65583 259 LEU A CA 1
ATOM 1898 C C . LEU A 1 259 ? -14.35448 -0.59452 -12.13974 1.000 54.05385 259 LEU A C 1
ATOM 1899 O O . LEU A 1 259 ? -14.96040 -1.53863 -12.64163 1.000 63.60236 259 LEU A O 1
ATOM 1904 N N . GLY A 1 260 ? -13.05748 -0.65140 -11.85170 1.000 53.92752 260 GLY A N 1
ATOM 1905 C CA . GLY A 1 260 ? -12.28239 -1.85538 -12.07354 1.000 51.10876 260 GLY A CA 1
ATOM 1906 C C . GLY A 1 260 ? -11.48237 -1.81049 -13.35452 1.000 53.42483 260 GLY A C 1
ATOM 1907 O O . GLY A 1 260 ? -11.80430 -2.49763 -14.32945 1.000 55.74353 260 GLY A O 1
ATOM 1908 N N . THR A 1 261 ? -10.42742 -1.00142 -13.36260 1.000 51.90359 261 THR A N 1
ATOM 1909 C CA . THR A 1 261 ? -9.60640 -0.88151 -14.55260 1.000 54.16176 261 THR A CA 1
ATOM 1910 C C . THR A 1 261 ? -8.95131 -2.21451 -14.91242 1.000 57.05158 261 THR A C 1
ATOM 1911 O O . THR A 1 261 ? -8.76927 -3.09840 -14.06931 1.000 56.65942 261 THR A O 1
ATOM 1915 N N . THR A 1 262 ? -8.58427 -2.33965 -16.19740 1.000 52.82475 262 THR A N 1
ATOM 1916 C CA . THR A 1 262 ? -8.03518 -3.58867 -16.71023 1.000 43.88947 262 THR A CA 1
ATOM 1917 C C . THR A 1 262 ? -6.68117 -3.90151 -16.09616 1.000 46.49505 262 THR A C 1
ATOM 1918 O O . THR A 1 262 ? -6.36010 -5.07446 -15.88101 1.000 57.21475 262 THR A O 1
ATOM 1922 N N . SER A 1 263 ? -5.88125 -2.88042 -15.79627 1.000 42.97357 263 SER A N 1
ATOM 1923 C CA . SER A 1 263 ? -4.55224 -3.13027 -15.24921 1.000 52.72211 263 SER A CA 1
ATOM 1924 C C . SER A 1 263 ? -4.61824 -3.64910 -13.81215 1.000 57.69376 263 SER A C 1
ATOM 1925 O O . SER A 1 263 ? -4.20117 -4.78103 -13.52700 1.000 59.40975 263 SER A O 1
ATOM 1928 N N . THR A 1 264 ? -5.13731 -2.83602 -12.88626 1.000 55.11450 264 THR A N 1
ATOM 1929 C CA . THR A 1 264 ? -5.09132 -3.15884 -11.46222 1.000 44.51586 264 THR A CA 1
ATOM 1930 C C . THR A 1 264 ? -6.47034 -3.17385 -10.81225 1.000 50.34814 264 THR A C 1
ATOM 1931 O O . THR A 1 264 ? -6.56036 -3.27470 -9.58424 1.000 53.14058 264 THR A O 1
ATOM 1935 N N . THR A 1 265 ? -7.54432 -3.11201 -11.59728 1.000 51.18772 265 THR A N 1
ATOM 1936 C CA . THR A 1 265 ? -8.89535 -2.94904 -11.06033 1.000 48.91376 265 THR A CA 1
ATOM 1937 C C . THR A 1 265 ? -8.93744 -1.79592 -10.06147 1.000 50.88242 265 THR A C 1
ATOM 1938 O O . THR A 1 265 ? -9.50846 -1.90182 -8.97347 1.000 58.74125 265 THR A O 1
ATOM 1942 N N . ALA A 1 266 ? -8.28851 -0.68892 -10.42659 1.000 43.56312 266 ALA A N 1
ATOM 1943 C CA . ALA A 1 266 ? -8.52760 0.57715 -9.74575 1.000 48.41370 266 ALA A CA 1
ATOM 1944 C C . ALA A 1 266 ? -10.01362 0.92205 -9.79883 1.000 45.66074 266 ALA A C 1
ATOM 1945 O O . ALA A 1 266 ? -10.77857 0.37190 -10.59178 1.000 48.54266 266 ALA A O 1
ATOM 1947 N N . THR A 1 267 ? -10.43570 1.81613 -8.90995 1.000 46.04763 267 THR A N 1
ATOM 1948 C CA . THR A 1 267 ? -11.84473 2.18605 -8.80002 1.000 48.39001 267 THR A CA 1
ATOM 1949 C C . THR A 1 267 ? -11.96683 3.70005 -8.77021 1.000 53.65117 267 THR A C 1
ATOM 1950 O O . THR A 1 267 ? -11.44189 4.35019 -7.85728 1.000 59.43607 267 THR A O 1
ATOM 1954 N N . ASP A 1 268 ? -12.64584 4.24988 -9.74829 1.000 47.97680 268 ASP A N 1
ATOM 1955 C CA . ASP A 1 268 ? -12.91994 5.67787 -9.69648 1.000 50.70871 268 ASP A CA 1
ATOM 1956 C C . ASP A 1 268 ? -14.11797 5.93090 -8.79653 1.000 44.08686 268 ASP A C 1
ATOM 1957 O O . ASP A 1 268 ? -15.08792 5.16983 -8.83946 1.000 46.85299 268 ASP A O 1
ATOM 1962 N N . PRO A 1 269 ? -14.09006 7.00100 -7.99366 1.000 50.58764 269 PRO A N 1
ATOM 1963 C CA . PRO A 1 269 ? -15.15410 7.21406 -6.99971 1.000 52.67737 269 PRO A CA 1
ATOM 1964 C C . PRO A 1 269 ? -16.39912 7.77289 -7.66881 1.000 53.35640 269 PRO A C 1
ATOM 1965 O O . PRO A 1 269 ? -16.45019 8.94984 -8.03795 1.000 49.69806 269 PRO A O 1
ATOM 1969 N N . VAL A 1 270 ? -17.41206 6.91981 -7.82972 1.000 50.84557 270 VAL A N 1
ATOM 1970 C CA . VAL A 1 270 ? -18.62907 7.33364 -8.52280 1.000 51.38248 270 VAL A CA 1
ATOM 1971 C C . VAL A 1 270 ? -19.29916 8.49769 -7.80496 1.000 55.41980 270 VAL A C 1
ATOM 1972 O O . VAL A 1 270 ? -19.76721 9.44858 -8.44209 1.000 56.11725 270 VAL A O 1
ATOM 1976 N N . ASP A 1 271 ? -19.33919 8.45385 -6.46995 1.000 60.55463 271 ASP A N 1
ATOM 1977 C CA . ASP A 1 271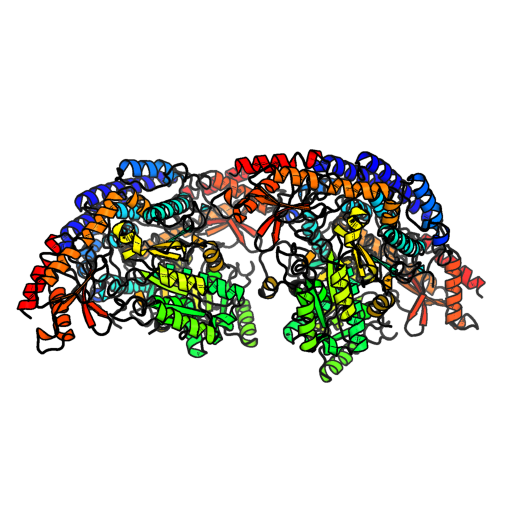 ? -20.14027 9.41389 -5.71009 1.000 59.94140 271 ASP A CA 1
ATOM 1978 C C . ASP A 1 271 ? -19.64036 10.84290 -5.89225 1.000 53.24323 271 ASP A C 1
ATOM 1979 O O . ASP A 1 271 ? -20.44141 11.75682 -6.11638 1.000 56.49888 271 ASP A O 1
ATOM 1984 N N . SER A 1 272 ? -18.32537 11.07100 -5.76925 1.000 49.64016 272 SER A N 1
ATOM 1985 C CA . SER A 1 272 ? -17.79846 12.43201 -5.93241 1.000 54.58286 272 SER A CA 1
ATOM 1986 C C . SER A 1 272 ? -17.72345 12.85884 -7.40246 1.000 60.20195 272 SER A C 1
ATOM 1987 O O . SER A 1 272 ? -18.05052 14.01277 -7.74961 1.000 58.84916 272 SER A O 1
ATOM 1990 N N . LEU A 1 273 ? -17.28738 11.93976 -8.27834 1.000 60.67043 273 LEU A N 1
ATOM 1991 C CA . LEU A 1 273 ? -17.13337 12.27960 -9.68838 1.000 56.16989 273 LEU A CA 1
ATOM 1992 C C . LEU A 1 273 ? -18.46938 12.62243 -10.32245 1.000 58.16224 273 LEU A C 1
ATOM 1993 O O . LEU A 1 273 ? -18.55042 13.52932 -11.15556 1.000 61.93111 273 LEU A O 1
ATOM 1998 N N . SER A 1 274 ? -19.52434 11.89741 -9.96338 1.000 58.62808 274 SER A N 1
ATOM 1999 C CA . SER A 1 274 ? -20.82134 12.18325 -10.56345 1.000 60.53357 274 SER A CA 1
ATOM 2000 C C . SER A 1 274 ? -21.33344 13.53727 -10.11162 1.000 66.07371 274 SER A C 1
ATOM 2001 O O . SER A 1 274 ? -21.97247 14.25613 -10.88572 1.000 66.82117 274 SER A O 1
ATOM 2004 N N . GLU A 1 275 ? -21.08649 13.88844 -8.84766 1.000 67.73707 275 GLU A N 1
ATOM 2005 C CA . GLU A 1 275 ? -21.40159 15.23248 -8.38283 1.000 70.37686 275 GLU A CA 1
ATOM 2006 C C . GLU A 1 275 ? -20.73164 16.27041 -9.26795 1.000 61.41263 275 GLU A C 1
ATOM 2007 O O . GLU A 1 275 ? -21.34070 17.29033 -9.62508 1.000 48.90323 275 GLU A O 1
ATOM 2013 N N . ILE A 1 276 ? -19.47761 16.01445 -9.65389 1.000 61.18628 276 ILE A N 1
ATOM 2014 C CA . ILE A 1 276 ? -18.79565 16.95338 -10.54699 1.000 56.06725 276 ILE A CA 1
ATOM 2015 C C . ILE A 1 276 ? -19.44162 16.93617 -11.93800 1.000 48.28210 276 ILE A C 1
ATOM 2016 O O . ILE A 1 276 ? -19.67468 17.98608 -12.55113 1.000 51.14297 276 ILE A O 1
ATOM 2021 N N . ALA A 1 277 ? -19.76853 15.75208 -12.44586 1.000 48.52161 277 ALA A N 1
ATOM 2022 C CA . ALA A 1 277 ? -20.39350 15.68788 -13.76687 1.000 55.53297 277 ALA A CA 1
ATOM 2023 C C . ALA A 1 277 ? -21.66756 16.51980 -13.77500 1.000 60.85203 277 ALA A C 1
ATOM 2024 O O . ALA A 1 277 ? -21.87659 17.35667 -14.66510 1.000 47.90311 277 ALA A O 1
ATOM 2026 N N . ASN A 1 278 ? -22.51457 16.32287 -12.75699 1.000 64.94726 278 ASN A N 1
ATOM 2027 C CA . ASN A 1 278 ? -23.73062 17.11780 -12.63311 1.000 63.91029 278 ASN A CA 1
ATOM 2028 C C . ASN A 1 278 ? -23.40972 18.60083 -12.60029 1.000 63.03651 278 ASN A C 1
ATOM 2029 O O . ASN A 1 278 ? -24.05675 19.39870 -13.28840 1.000 71.90599 278 ASN A O 1
ATOM 2034 N N . GLU A 1 279 ? -22.39576 18.99299 -11.83132 1.000 57.53321 279 GLU A N 1
ATOM 2035 C CA . GLU A 1 279 ? -22.12185 20.42202 -11.70649 1.000 59.86244 279 GLU A CA 1
ATOM 2036 C C . GLU A 1 279 ? -21.77287 21.04888 -13.04556 1.000 63.30759 279 GLU A C 1
ATOM 2037 O O . GLU A 1 279 ? -22.23093 22.15481 -13.35570 1.000 67.86340 279 GLU A O 1
ATOM 2043 N N . PHE A 1 280 ? -20.98280 20.36583 -13.86845 1.000 60.75728 280 PHE A N 1
ATOM 2044 C CA . PHE A 1 280 ? -20.50682 21.00471 -15.08852 1.000 59.30711 280 PHE A CA 1
ATOM 2045 C C . PHE A 1 280 ? -21.24476 20.54551 -16.33948 1.000 63.81818 280 PHE A C 1
ATOM 2046 O O . PHE A 1 280 ? -20.80576 20.86440 -17.44751 1.000 66.05792 280 PHE A O 1
ATOM 2054 N N . GLY A 1 281 ? -22.38072 19.86245 -16.18942 1.000 59.34133 281 GLY A N 1
ATOM 2055 C CA . GLY A 1 281 ? -23.13467 19.39626 -17.34038 1.000 49.92704 281 GLY A CA 1
ATOM 2056 C C . GLY A 1 281 ? -22.43858 18.33221 -18.15224 1.000 53.28007 281 GLY A C 1
ATOM 2057 O O . GLY A 1 281 ? -22.70955 18.19205 -19.34622 1.000 61.27577 281 GLY A O 1
ATOM 2058 N N . ILE A 1 282 ? -21.54254 17.58534 -17.53112 1.000 56.34623 282 ILE A N 1
ATOM 2059 C CA . ILE A 1 282 ? -20.79746 16.51831 -18.18198 1.000 45.73443 282 ILE A CA 1
ATOM 2060 C C . ILE A 1 282 ? -21.59438 15.23027 -18.08984 1.000 50.95611 282 ILE A C 1
ATOM 2061 O O . ILE A 1 282 ? -22.05538 14.85138 -17.00780 1.000 62.25483 282 ILE A O 1
ATOM 2066 N N . TRP A 1 283 ? -21.73931 14.53912 -19.21475 1.000 43.51574 283 TRP A N 1
ATOM 2067 C CA . TRP A 1 283 ? -22.32622 13.20709 -19.20160 1.000 45.96077 283 TRP A CA 1
ATOM 2068 C C . TRP A 1 283 ? -21.33917 12.24323 -18.57346 1.000 46.37661 283 TRP A C 1
ATOM 2069 O O . TRP A 1 283 ? -20.22015 12.09124 -19.06442 1.000 51.76673 283 TRP A O 1
ATOM 2080 N N . ILE A 1 284 ? -21.74115 11.57733 -17.50539 1.000 45.58704 284 ILE A N 1
ATOM 2081 C CA . ILE A 1 284 ? -20.87410 10.61347 -16.84725 1.000 46.71086 284 ILE A CA 1
ATOM 2082 C C . ILE A 1 284 ? -21.37301 9.20640 -17.13509 1.000 43.53417 284 ILE A C 1
ATOM 2083 O O . ILE A 1 284 ? -22.54599 8.87436 -16.89508 1.000 45.52388 284 ILE A O 1
ATOM 2088 N N . HIS A 1 285 ? -20.47294 8.38340 -17.65697 1.000 40.49433 285 HIS A N 1
ATOM 2089 C CA . HIS A 1 285 ? -20.74785 6.98635 -17.92780 1.000 51.35879 285 HIS A CA 1
ATOM 2090 C C . HIS A 1 285 ? -19.82481 6.16552 -17.05168 1.000 58.63861 285 HIS A C 1
ATOM 2091 O O . HIS A 1 285 ? -18.61883 6.43460 -16.98869 1.000 64.57616 285 HIS A O 1
ATOM 2098 N N . VAL A 1 286 ? -20.38876 5.17756 -16.37557 1.000 55.98303 286 VAL A N 1
ATOM 2099 C CA . VAL A 1 286 ? -19.62372 4.28272 -15.52545 1.000 49.74017 286 VAL A CA 1
ATOM 2100 C C . VAL A 1 286 ? -19.39262 2.99763 -16.30529 1.000 49.26643 286 VAL A C 1
ATOM 2101 O O . VAL A 1 286 ? -20.34157 2.26453 -16.62622 1.000 40.59171 286 VAL A O 1
ATOM 2105 N N . ASP A 1 287 ? -18.11960 2.75768 -16.63123 1.000 43.63681 287 ASP A N 1
ATOM 2106 C CA . ASP A 1 287 ? -17.67950 1.50863 -17.24907 1.000 42.90251 287 ASP A CA 1
ATOM 2107 C C . ASP A 1 287 ? -17.39446 0.52379 -16.12194 1.000 40.56802 287 ASP A C 1
ATOM 2108 O O . ASP A 1 287 ? -16.38249 0.63394 -15.42493 1.000 43.32098 287 ASP A O 1
ATOM 2113 N N . ALA A 1 288 ? -18.30641 -0.42425 -15.92584 1.000 42.51299 288 ALA A N 1
ATOM 2114 C CA . ALA A 1 288 ? -18.09036 -1.47711 -14.95071 1.000 44.35005 288 ALA A CA 1
ATOM 2115 C C . ALA A 1 288 ? -18.04725 -2.81620 -15.66254 1.000 50.04021 288 ALA A C 1
ATOM 2116 O O . ALA A 1 288 ? -18.76520 -3.74720 -15.28144 1.000 59.16236 288 ALA A O 1
ATOM 2118 N N . ALA A 1 289 ? -17.23523 -2.91128 -16.71951 1.000 43.63681 289 ALA A N 1
ATOM 2119 C CA . ALA A 1 289 ? -17.20513 -4.14237 -17.50036 1.000 44.51586 289 ALA A CA 1
ATOM 2120 C C . ALA A 1 289 ? -16.98107 -5.35424 -16.60521 1.000 46.26344 289 ALA A C 1
ATOM 2121 O O . ALA A 1 289 ? -17.76901 -6.30530 -16.61511 1.000 41.78396 289 ALA A O 1
ATOM 2123 N N . TYR A 1 290 ? -15.94309 -5.31008 -15.77619 1.000 46.66086 290 TYR A N 1
ATOM 2124 C CA . TYR A 1 290 ? -15.61203 -6.46995 -14.94804 1.000 49.07694 290 TYR A CA 1
ATOM 2125 C C . TYR A 1 290 ? -16.27807 -6.38783 -13.57806 1.000 45.43439 290 TYR A C 1
ATOM 2126 O O . TYR A 1 290 ? -17.10502 -7.24184 -13.23798 1.000 46.27134 290 TYR A O 1
ATOM 2135 N N . ALA A 1 291 ? -15.95615 -5.34671 -12.79819 1.000 43.11306 291 ALA A N 1
ATOM 2136 C CA . ALA A 1 291 ? -16.33918 -5.30856 -11.38720 1.000 44.68694 291 ALA A CA 1
ATOM 2137 C C . ALA A 1 291 ? -17.83520 -5.09663 -11.17126 1.000 46.16606 291 ALA A C 1
ATOM 2138 O O . ALA A 1 291 ? -18.35320 -5.47254 -10.11922 1.000 49.82439 291 ALA A O 1
ATOM 2140 N N . GLY A 1 292 ? -18.54522 -4.52880 -12.14034 1.000 50.85083 292 GLY A N 1
ATOM 2141 C CA . GLY A 1 292 ? -19.96824 -4.30287 -11.94740 1.000 47.55570 292 GLY A CA 1
ATOM 2142 C C . GLY A 1 292 ? -20.73216 -5.55587 -11.56226 1.000 43.33677 292 GLY A C 1
ATOM 2143 O O . GLY A 1 292 ? -21.65219 -5.50283 -10.74229 1.000 52.58788 292 GLY A O 1
ATOM 2144 N N . SER A 1 293 ? -20.36008 -6.70492 -12.13011 1.000 37.99929 293 SER A N 1
ATOM 2145 C CA . SER A 1 293 ? -21.08401 -7.92092 -11.76398 1.000 40.64435 293 SER A CA 1
ATOM 2146 C C . SER A 1 293 ? -21.02202 -8.15573 -10.25795 1.000 38.80202 293 SER A C 1
ATOM 2147 O O . SER A 1 293 ? -22.01801 -8.57672 -9.64092 1.000 42.95252 293 SER A O 1
ATOM 2150 N N . ALA A 1 294 ? -19.88606 -7.81958 -9.64697 1.000 34.84365 294 ALA A N 1
ATOM 2151 C CA . ALA A 1 294 ? -19.71508 -8.00239 -8.20094 1.000 44.59482 294 ALA A CA 1
ATOM 2152 C C . ALA A 1 294 ? -20.70115 -7.16936 -7.39806 1.000 48.30316 294 ALA A C 1
ATOM 2153 O O . ALA A 1 294 ? -21.02415 -7.50624 -6.25403 1.000 53.13795 294 ALA A O 1
ATOM 2155 N N . CYS A 1 295 ? -21.15521 -6.06245 -7.95921 1.000 50.61396 295 CYS A N 1
ATOM 2156 C CA . CYS A 1 295 ? -22.08028 -5.19743 -7.26034 1.000 44.59745 295 CYS A CA 1
ATOM 2157 C C . CYS A 1 295 ? -23.44424 -5.83349 -7.06829 1.000 43.83157 295 CYS A C 1
ATOM 2158 O O . CYS A 1 295 ? -24.31130 -5.18848 -6.46438 1.000 45.05803 295 CYS A O 1
ATOM 2161 N N . ILE A 1 296 ? -23.65315 -7.07057 -7.53914 1.000 37.23341 296 ILE A N 1
ATOM 2162 C CA . ILE A 1 296 ? -24.83311 -7.82259 -7.12807 1.000 34.32517 296 ILE A CA 1
ATOM 2163 C C . ILE A 1 296 ? -24.74111 -8.28841 -5.68301 1.000 46.32661 296 ILE A C 1
ATOM 2164 O O . ILE A 1 296 ? -25.74109 -8.75840 -5.12498 1.000 52.57736 296 ILE A O 1
ATOM 2169 N N . CYS A 1 297 ? -23.55414 -8.15825 -5.05000 1.000 47.17145 297 CYS A N 1
ATOM 2170 C CA . CYS A 1 297 ? -23.36414 -8.49507 -3.63796 1.000 47.52938 297 CYS A CA 1
ATOM 2171 C C . CYS A 1 297 ? -23.42424 -7.25796 -2.77111 1.000 50.03758 297 CYS A C 1
ATOM 2172 O O . CYS A 1 297 ? -22.78530 -6.24596 -3.09322 1.000 52.47998 297 CYS A O 1
ATOM 2175 N N . PRO A 1 298 ? -24.17326 -7.29488 -1.67512 1.000 54.80131 298 PRO A N 1
ATOM 2176 C CA . PRO A 1 298 ? -24.27636 -6.09478 -0.82827 1.000 56.89893 298 PRO A CA 1
ATOM 2177 C C . PRO A 1 298 ? -22.94041 -5.51864 -0.38631 1.000 53.69328 298 PRO A C 1
ATOM 2178 O O . PRO A 1 298 ? -22.78349 -4.29063 -0.41046 1.000 52.37470 298 PRO A O 1
ATOM 2182 N N . GLU A 1 299 ? -21.94636 -6.35654 -0.07519 1.000 49.67701 299 GLU A N 1
ATOM 2183 C CA . GLU A 1 299 ? -20.66940 -5.81940 0.38677 1.000 47.37147 299 GLU A CA 1
ATOM 2184 C C . GLU A 1 299 ? -19.89143 -5.13048 -0.72030 1.000 51.57197 299 GLU A C 1
ATOM 2185 O O . GLU A 1 299 ? -18.80447 -4.60638 -0.45934 1.000 48.61899 299 GLU A O 1
ATOM 2191 N N . PHE A 1 300 ? -20.36139 -5.19966 -1.95930 1.000 53.69065 300 PHE A N 1
ATOM 2192 C CA . PHE A 1 300 ? -19.76942 -4.40876 -3.01838 1.000 49.94283 300 PHE A CA 1
ATOM 2193 C C . PHE A 1 300 ? -20.66849 -3.28887 -3.50554 1.000 51.68514 300 PHE A C 1
ATOM 2194 O O . PHE A 1 300 ? -20.20553 -2.42294 -4.25964 1.000 58.68072 300 PHE A O 1
ATOM 2202 N N . ARG A 1 301 ? -21.93050 -3.25791 -3.08757 1.000 52.64052 301 ARG A N 1
ATOM 2203 C CA . ARG A 1 301 ? -22.82655 -2.30004 -3.71471 1.000 53.03267 301 ARG A CA 1
ATOM 2204 C C . ARG A 1 301 ? -22.42165 -0.86498 -3.40788 1.000 55.15661 301 ARG A C 1
ATOM 2205 O O . ARG A 1 301 ? -22.84769 0.04291 -4.12900 1.000 50.85873 301 ARG A O 1
ATOM 2213 N N . HIS A 1 302 ? -21.59068 -0.64280 -2.37289 1.000 54.11438 302 HIS A N 1
ATOM 2214 C CA . HIS A 1 302 ? -21.14278 0.71127 -2.06504 1.000 52.71158 302 HIS A CA 1
ATOM 2215 C C . HIS A 1 302 ? -20.40779 1.33417 -3.24510 1.000 55.68036 302 HIS A C 1
ATOM 2216 O O . HIS A 1 302 ? -20.39187 2.56216 -3.39025 1.000 53.25375 302 HIS A O 1
ATOM 2223 N N . TYR A 1 303 ? -19.81172 0.51511 -4.11299 1.000 57.69902 303 TYR A N 1
ATOM 2224 C CA . TYR A 1 303 ? -19.10773 1.08501 -5.25104 1.000 50.33235 303 TYR A CA 1
ATOM 2225 C C . TYR A 1 303 ? -20.03976 1.84084 -6.19216 1.000 51.78516 303 TYR A C 1
ATOM 2226 O O . TYR A 1 303 ? -19.56380 2.62277 -7.01624 1.000 39.97058 303 TYR A O 1
ATOM 2235 N N . LEU A 1 304 ? -21.34375 1.58476 -6.13615 1.000 57.48847 304 LEU A N 1
ATOM 2236 C CA . LEU A 1 304 ? -22.29578 2.32160 -6.95426 1.000 55.54350 304 LEU A CA 1
ATOM 2237 C C . LEU A 1 304 ? -22.99987 3.43664 -6.19442 1.000 55.92776 304 LEU A C 1
ATOM 2238 O O . LEU A 1 304 ? -23.98089 3.98352 -6.70451 1.000 57.01999 304 LEU A O 1
ATOM 2243 N N . ASP A 1 305 ? -22.55891 3.76782 -4.98245 1.000 56.58573 305 ASP A N 1
ATOM 2244 C CA . ASP A 1 305 ? -23.18200 4.88686 -4.28960 1.000 55.70142 305 ASP A CA 1
ATOM 2245 C C . ASP A 1 305 ? -23.06206 6.13177 -5.15875 1.000 51.25088 305 ASP A C 1
ATOM 2246 O O . ASP A 1 305 ? -21.97208 6.46478 -5.63277 1.000 44.23162 305 ASP A O 1
ATOM 2251 N N . GLY A 1 306 ? -24.17611 6.85067 -5.31786 1.000 53.84856 306 GLY A N 1
ATOM 2252 C CA . GLY A 1 306 ? -24.25716 7.96956 -6.23900 1.000 54.09596 306 GLY A CA 1
ATOM 2253 C C . GLY A 1 306 ? -24.73411 7.64035 -7.64097 1.000 53.00372 306 GLY A C 1
ATOM 2254 O O . GLY A 1 306 ? -24.88315 8.55724 -8.45909 1.000 62.22325 306 GLY A O 1
ATOM 2255 N N . ILE A 1 307 ? -25.01202 6.37030 -7.94682 1.000 53.29060 307 ILE A N 1
ATOM 2256 C CA . ILE A 1 307 ? -25.41197 6.00610 -9.30278 1.000 52.44839 307 ILE A CA 1
ATOM 2257 C C . ILE A 1 307 ? -26.63801 6.77997 -9.76291 1.000 54.37757 307 ILE A C 1
ATOM 2258 O O . ILE A 1 307 ? -26.88499 6.88780 -10.96892 1.000 57.14106 307 ILE A O 1
ATOM 2263 N N . GLU A 1 308 ? -27.43006 7.31403 -8.82899 1.000 59.66242 308 GLU A N 1
ATOM 2264 C CA . GLU A 1 308 ? -28.60110 8.08790 -9.22811 1.000 59.73874 308 GLU A CA 1
ATOM 2265 C C . GLU A 1 308 ? -28.23317 9.38584 -9.93726 1.000 56.18832 308 GLU A C 1
ATOM 2266 O O . GLU A 1 308 ? -29.05019 9.90769 -10.70034 1.000 58.57808 308 GLU A O 1
ATOM 2272 N N . ARG A 1 309 ? -27.02421 9.90495 -9.73030 1.000 53.36166 309 ARG A N 1
ATOM 2273 C CA . ARG A 1 309 ? -26.59728 11.10689 -10.43544 1.000 55.71194 309 ARG A CA 1
ATOM 2274 C C . ARG A 1 309 ? -25.96123 10.80076 -11.78339 1.000 56.97262 309 ARG A C 1
ATOM 2275 O O . ARG A 1 309 ? -25.65327 11.73369 -12.53849 1.000 58.53333 309 ARG A O 1
ATOM 2283 N N . VAL A 1 310 ? -25.76614 9.53974 -12.09223 1.000 47.98996 310 VAL A N 1
ATOM 2284 C CA . VAL A 1 310 ? -24.95108 9.10665 -13.21316 1.000 51.21404 310 VAL A CA 1
ATOM 2285 C C . VAL A 1 310 ? -25.78705 9.01644 -14.48116 1.000 49.24275 310 VAL A C 1
ATOM 2286 O O . VAL A 1 310 ? -26.99604 8.75837 -14.45616 1.000 47.00564 310 VAL A O 1
ATOM 2290 N N . ASP A 1 311 ? -25.13004 9.24635 -15.61418 1.000 47.34778 311 ASP A N 1
ATOM 2291 C CA . ASP A 1 311 ? -25.85802 9.25214 -16.87219 1.000 45.53441 311 ASP A CA 1
ATOM 2292 C C . ASP A 1 311 ? -25.99891 7.85506 -17.45402 1.000 49.64806 311 ASP A C 1
ATOM 2293 O O . ASP A 1 311 ? -27.10088 7.45294 -17.83500 1.000 49.19537 311 ASP A O 1
ATOM 2298 N N . SER A 1 312 ? -24.93186 7.06213 -17.45090 1.000 51.52460 312 SER A N 1
ATOM 2299 C CA . SER A 1 312 ? -25.09276 5.71706 -17.98774 1.000 43.66576 312 SER A CA 1
ATOM 2300 C C . SER A 1 312 ? -24.17671 4.76321 -17.25161 1.000 43.79736 312 SER A C 1
ATOM 2301 O O . SER A 1 312 ? -23.22476 5.17635 -16.58164 1.000 39.98374 312 SER A O 1
ATOM 2304 N N . LEU A 1 313 ? -24.50563 3.47317 -17.35445 1.000 41.20494 313 LEU A N 1
ATOM 2305 C CA . LEU A 1 313 ? -23.73358 2.43330 -16.68831 1.000 41.08914 313 LEU A CA 1
ATOM 2306 C C . LEU A 1 313 ? -23.65548 1.20320 -17.57716 1.000 46.68981 313 LEU A C 1
ATOM 2307 O O . LEU A 1 313 ? -24.61844 0.87205 -18.27314 1.000 50.73503 313 LEU A O 1
ATOM 2312 N N . SER A 1 314 ? -22.50143 0.53828 -17.58005 1.000 42.47878 314 SER A N 1
ATOM 2313 C CA . SER A 1 314 ? -22.38134 -0.71081 -18.31789 1.000 42.34981 314 SER A CA 1
ATOM 2314 C C . SER A 1 314 ? -21.62728 -1.76066 -17.50675 1.000 43.60523 314 SER A C 1
ATOM 2315 O O . SER A 1 314 ? -20.76232 -1.44950 -16.67977 1.000 39.27839 314 SER A O 1
ATOM 2318 N N . LEU A 1 315 ? -21.99020 -3.01871 -17.74560 1.000 44.78169 315 LEU A N 1
ATOM 2319 C CA . LEU A 1 315 ? -21.25113 -4.15260 -17.19645 1.000 48.33474 315 LEU A CA 1
ATOM 2320 C C . LEU A 1 315 ? -21.34404 -5.30972 -18.17131 1.000 46.42662 315 LEU A C 1
ATOM 2321 O O . LEU A 1 315 ? -22.33901 -5.44487 -18.87131 1.000 34.50151 315 LEU A O 1
ATOM 2326 N N . SER A 1 316 ? -20.31498 -6.15566 -18.19918 1.000 48.74269 316 SER A N 1
ATOM 2327 C CA . SER A 1 316 ? -20.27289 -7.26677 -19.14404 1.000 36.01484 316 SER A CA 1
ATOM 2328 C C . SER A 1 316 ? -20.47882 -8.61570 -18.46088 1.000 36.71493 316 SER A C 1
ATOM 2329 O O . SER A 1 316 ? -19.52179 -9.19457 -17.92379 1.000 33.34610 316 SER A O 1
ATOM 2332 N N . PRO A 1 317 ? -21.68578 -9.17778 -18.48584 1.000 34.23832 317 PRO A N 1
ATOM 2333 C CA . PRO A 1 317 ? -21.85670 -10.58174 -18.07767 1.000 37.63872 317 PRO A CA 1
ATOM 2334 C C . PRO A 1 317 ? -20.84562 -11.55775 -18.68453 1.000 43.44995 317 PRO A C 1
ATOM 2335 O O . PRO A 1 317 ? -20.55957 -12.59066 -18.07039 1.000 50.71398 317 PRO A O 1
ATOM 2339 N N . HIS A 1 318 ? -20.31661 -11.30486 -19.87155 1.000 46.52400 318 HIS A N 1
ATOM 2340 C CA . HIS A 1 318 ? -19.40153 -12.28788 -20.47241 1.000 45.14752 318 HIS A CA 1
ATOM 2341 C C . HIS A 1 318 ? -18.02856 -12.17371 -19.83939 1.000 43.92632 318 HIS A C 1
ATOM 2342 O O . HIS A 1 318 ? -17.10450 -12.91569 -20.17728 1.000 41.64183 318 HIS A O 1
ATOM 2373 N N . TRP A 1 320 ? -17.67569 -11.46520 -15.84347 1.000 54.58812 320 TRP A N 1
ATOM 2374 C CA . TRP A 1 320 ? -17.77267 -12.10904 -14.52939 1.000 48.26895 320 TRP A CA 1
ATOM 2375 C C . TRP A 1 320 ? -19.15965 -12.65809 -14.16136 1.000 47.31883 320 TRP A C 1
ATOM 2376 O O . TRP A 1 320 ? -19.41665 -12.96196 -12.98832 1.000 50.15865 320 TRP A O 1
ATOM 2387 N N . LEU A 1 321 ? -20.05561 -12.81026 -15.13736 1.000 40.99439 321 LEU A N 1
ATOM 2388 C CA . LEU A 1 321 ? -21.40159 -13.28031 -14.81933 1.000 36.38594 321 LEU A CA 1
ATOM 2389 C C . LEU A 1 321 ? -21.81850 -14.42645 -15.73020 1.000 40.64961 321 LEU A C 1
ATOM 2390 O O . LEU A 1 321 ? -22.98848 -14.55558 -16.11621 1.000 32.70655 321 LEU A O 1
ATOM 2395 N N . LEU A 1 322 ? -20.89543 -15.34542 -15.98806 1.000 40.62592 322 LEU A N 1
ATOM 2396 C CA . LEU A 1 322 ? -21.22533 -16.66851 -16.49591 1.000 45.30280 322 LEU A CA 1
ATOM 2397 C C . LEU A 1 322 ? -21.89031 -16.63472 -17.87493 1.000 50.45079 322 LEU A C 1
ATOM 2398 O O . LEU A 1 322 ? -22.45223 -17.64581 -18.32081 1.000 46.37925 322 LEU A O 1
ATOM 2403 N N . ALA A 1 323 ? -21.85737 -15.50180 -18.56206 1.000 51.10086 323 ALA A N 1
ATOM 2404 C CA . ALA A 1 323 ? -22.39334 -15.42700 -19.90509 1.000 51.36932 323 ALA A CA 1
ATOM 2405 C C . ALA A 1 323 ? -21.26130 -15.73105 -20.86102 1.000 59.17025 323 ALA A C 1
ATOM 2406 O O . ALA A 1 323 ? -20.10633 -15.36894 -20.61604 1.000 75.01426 323 ALA A O 1
ATOM 2408 N N . TYR A 1 324 ? -21.57523 -16.39920 -21.94395 1.000 40.64171 324 TYR A N 1
ATOM 2409 C CA . TYR A 1 324 ? -20.47821 -16.48025 -22.88891 1.000 50.25866 324 TYR A CA 1
ATOM 2410 C C . TYR A 1 324 ? -20.32928 -15.13332 -23.59308 1.000 50.67450 324 TYR A C 1
ATOM 2411 O O . TYR A 1 324 ? -21.20534 -14.26537 -23.50820 1.000 53.98279 324 TYR A O 1
ATOM 2420 N N . LEU A 1 325 ? -19.19928 -14.93933 -24.27408 1.000 48.96640 325 LEU A N 1
ATOM 2421 C CA . LEU A 1 325 ? -19.13933 -13.86345 -25.26021 1.000 53.53537 325 LEU A CA 1
ATOM 2422 C C . LEU A 1 325 ? -20.20329 -14.09965 -26.32320 1.000 48.20052 325 LEU A C 1
ATOM 2423 O O . LEU A 1 325 ? -20.42321 -15.23672 -26.74007 1.000 44.19740 325 LEU A O 1
ATOM 2428 N N . ASP A 1 326 ? -20.88535 -13.03875 -26.76035 1.000 52.21942 326 ASP A N 1
ATOM 2429 C CA . ASP A 1 326 ? -20.77345 -11.67768 -26.25351 1.000 49.92704 326 ASP A CA 1
ATOM 2430 C C . ASP A 1 326 ? -21.94349 -11.41664 -25.34557 1.000 46.82404 326 ASP A C 1
ATOM 2431 O O . ASP A 1 326 ? -22.99744 -12.04373 -25.48951 1.000 46.97932 326 ASP A O 1
ATOM 2436 N N . CYS A 1 327 ? -21.76157 -10.47452 -24.41768 1.000 45.84760 327 CYS A N 1
ATOM 2437 C CA . CYS A 1 327 ? -22.85862 -10.01749 -23.57976 1.000 41.85239 327 CYS A CA 1
ATOM 2438 C C . CYS A 1 327 ? -22.42571 -8.81136 -22.75790 1.000 46.70297 327 CYS A C 1
ATOM 2439 O O . CYS A 1 327 ? -21.64572 -8.95519 -21.81186 1.000 54.50917 327 CYS A O 1
ATOM 2442 N N . THR A 1 328 ? -22.90978 -7.62143 -23.12006 1.000 31.85908 328 THR A N 1
ATOM 2443 C CA . THR A 1 328 ? -22.68188 -6.40332 -22.35620 1.000 37.12287 328 THR A CA 1
ATOM 2444 C C . THR A 1 328 ? -24.01493 -5.71638 -22.09131 1.000 42.59984 328 THR A C 1
ATOM 2445 O O . THR A 1 328 ? -24.84891 -5.62654 -22.98834 1.000 47.04511 328 THR A O 1
ATOM 2449 N N . CYS A 1 329 ? -24.25098 -5.29924 -20.85437 1.000 36.72282 329 CYS A N 1
ATOM 2450 C CA . CYS A 1 329 ? -25.47803 -4.61228 -20.48348 1.000 40.08112 329 CYS A CA 1
ATOM 2451 C C . CYS A 1 329 ? -25.20313 -3.13224 -20.33766 1.000 44.35532 329 CYS A C 1
ATOM 2452 O O . CYS A 1 329 ? -24.20517 -2.73710 -19.71968 1.000 46.18448 329 CYS A O 1
ATOM 2455 N N . LEU A 1 330 ? -26.10717 -2.32137 -20.88278 1.000 43.97106 330 LEU A N 1
ATOM 2456 C CA . LEU A 1 330 ? -25.99727 -0.87235 -20.84395 1.000 41.63657 330 LEU A CA 1
ATOM 2457 C C . LEU A 1 330 ? -27.31932 -0.31438 -20.35605 1.000 43.44205 330 LEU A C 1
ATOM 2458 O O . LEU A 1 330 ? -28.38128 -0.70051 -20.85802 1.000 35.13316 330 LEU A O 1
ATOM 2463 N N . TRP A 1 331 ? -27.26039 0.48975 -19.30615 1.000 42.48141 331 TRP A N 1
ATOM 2464 C CA . TRP A 1 331 ? -28.40345 1.23074 -18.81626 1.000 40.39432 331 TRP A CA 1
ATOM 2465 C C . TRP A 1 331 ? -28.19454 2.72172 -19.04544 1.000 37.79137 331 TRP A C 1
ATOM 2466 O O . TRP A 1 331 ? -27.07658 3.24481 -18.90348 1.000 39.85215 331 TRP A O 1
ATOM 2477 N N . VAL A 1 332 ? -29.29058 3.40662 -19.35255 1.000 38.55725 332 VAL A N 1
ATOM 2478 C CA . VAL A 1 332 ? -29.27467 4.83258 -19.63172 1.000 46.40556 332 VAL A CA 1
ATOM 2479 C C . VAL A 1 332 ? -30.44773 5.47059 -18.90883 1.000 52.51419 332 VAL A C 1
ATOM 2480 O O . VAL A 1 332 ? -31.57669 4.95952 -18.95179 1.000 53.89594 332 VAL A O 1
ATOM 2484 N N . LYS A 1 333 ? -30.16981 6.58769 -18.23996 1.000 47.96891 333 LYS A N 1
ATOM 2485 C CA . LYS A 1 333 ? -31.17787 7.25873 -17.43706 1.000 55.46718 333 LYS A CA 1
ATOM 2486 C C . LYS A 1 333 ? -32.14191 8.04756 -18.31118 1.000 54.86710 333 LYS A C 1
ATOM 2487 O O . LYS A 1 333 ? -33.31592 8.20553 -17.94623 1.000 61.56528 333 LYS A O 1
ATOM 2493 N N . GLN A 1 334 ? -31.67091 8.55145 -19.45723 1.000 45.90024 334 GLN A N 1
ATOM 2494 C CA . GLN A 1 334 ? -32.51294 9.27928 -20.40234 1.000 44.41848 334 GLN A CA 1
ATOM 2495 C C . GLN A 1 334 ? -32.41587 8.61311 -21.77426 1.000 40.81279 334 GLN A C 1
ATOM 2496 O O . GLN A 1 334 ? -31.64588 9.05406 -22.64429 1.000 40.96807 334 GLN A O 1
ATOM 2502 N N . PRO A 1 335 ? -33.16879 7.54004 -22.00214 1.000 36.08064 335 PRO A N 1
ATOM 2503 C CA . PRO A 1 335 ? -33.11072 6.89388 -23.32506 1.000 37.69663 335 PRO A CA 1
ATOM 2504 C C . PRO A 1 335 ? -33.32976 7.86272 -24.47618 1.000 45.86339 335 PRO A C 1
ATOM 2505 O O . PRO A 1 335 ? -32.64873 7.73264 -25.49315 1.000 50.14285 335 PRO A O 1
ATOM 2509 N N . HIS A 1 336 ? -34.21383 8.85668 -24.33632 1.000 44.59219 336 HIS A N 1
ATOM 2510 C CA . HIS A 1 336 ? -34.50486 9.72952 -25.46644 1.000 46.21870 336 HIS A CA 1
ATOM 2511 C C . HIS A 1 336 ? -33.25290 10.44054 -25.97050 1.000 55.30137 336 HIS A C 1
ATOM 2512 O O . HIS A 1 336 ? -33.14789 10.73240 -27.16553 1.000 54.47495 336 HIS A O 1
ATOM 2519 N N . LEU A 1 337 ? -32.27893 10.70871 -25.09951 1.000 59.14393 337 LEU A N 1
ATOM 2520 C CA . LEU A 1 337 ? -31.04296 11.29373 -25.60956 1.000 52.01676 337 LEU A CA 1
ATOM 2521 C C . LEU A 1 337 ? -30.29188 10.29168 -26.46942 1.000 53.04847 337 LEU A C 1
ATOM 2522 O O . LEU A 1 337 ? -29.79088 10.63958 -27.54545 1.000 58.35963 337 LEU A O 1
ATOM 2527 N N . LEU A 1 338 ? -30.26080 9.02473 -26.04226 1.000 50.45079 338 LEU A N 1
ATOM 2528 C CA . LEU A 1 338 ? -29.64072 7.97867 -26.85212 1.000 49.08220 338 LEU A CA 1
ATOM 2529 C C . LEU A 1 338 ? -30.35768 7.81346 -28.18411 1.000 48.75848 338 LEU A C 1
ATOM 2530 O O . LEU A 1 338 ? -29.72565 7.71237 -29.23909 1.000 39.82583 338 LEU A O 1
ATOM 2535 N N . LEU A 1 339 ? -31.68267 7.72338 -28.13713 1.000 52.95109 339 LEU A N 1
ATOM 2536 C CA . LEU A 1 339 ? -32.47964 7.52818 -29.33512 1.000 45.35807 339 LEU A CA 1
ATOM 2537 C C . LEU A 1 339 ? -32.29369 8.68307 -30.31626 1.000 50.36657 339 LEU A C 1
ATOM 2538 O O . LEU A 1 339 ? -32.02065 8.46294 -31.50123 1.000 53.82224 339 LEU A O 1
ATOM 2543 N N . ARG A 1 340 ? -32.38578 9.92912 -29.83642 1.000 46.23975 340 ARG A N 1
ATOM 2544 C CA . ARG A 1 340 ? -32.12084 11.05703 -30.71855 1.000 52.90634 340 ARG A CA 1
ATOM 2545 C C . ARG A 1 340 ? -30.75681 10.90704 -31.35850 1.000 51.15877 340 ARG A C 1
ATOM 2546 O O . ARG A 1 340 ? -30.58680 11.14891 -32.56253 1.000 43.21571 340 ARG A O 1
ATOM 2554 N N . ALA A 1 341 ? -29.76780 10.48621 -30.56543 1.000 47.13723 341 ALA A N 1
ATOM 2555 C CA . ALA A 1 341 ? -28.40979 10.41223 -31.08739 1.000 53.74329 341 ALA A CA 1
ATOM 2556 C C . ALA A 1 341 ? -28.29670 9.40110 -32.22226 1.000 53.81961 341 ALA A C 1
ATOM 2557 O O . ALA A 1 341 ? -27.56469 9.63203 -33.19028 1.000 49.39276 341 ALA A O 1
ATOM 2559 N N . LEU A 1 342 ? -29.02662 8.28506 -32.13514 1.000 46.56085 342 LEU A N 1
ATOM 2560 C CA . LEU A 1 342 ? -28.80253 7.13497 -33.00700 1.000 48.92166 342 LEU A CA 1
ATOM 2561 C C . LEU A 1 342 ? -29.77550 7.06776 -34.18401 1.000 57.28055 342 LEU A C 1
ATOM 2562 O O . LEU A 1 342 ? -30.00442 5.98368 -34.73288 1.000 63.52077 342 LEU A O 1
ATOM 2567 N N . THR A 1 343 ? -30.33957 8.19367 -34.60516 1.000 56.21463 343 THR A N 1
ATOM 2568 C CA . THR A 1 343 ? -31.23254 8.17747 -35.75418 1.000 51.64567 343 THR A CA 1
ATOM 2569 C C . THR A 1 343 ? -31.08861 9.47939 -36.51633 1.000 47.67414 343 THR A C 1
ATOM 2570 O O . THR A 1 343 ? -30.61368 10.48448 -35.98445 1.000 37.16498 343 THR A O 1
ATOM 2574 N N . THR A 1 344 ? -31.44058 9.43321 -37.80134 1.000 49.14010 344 THR A N 1
ATOM 2575 C CA . THR A 1 344 ? -31.53164 10.64110 -38.60449 1.000 52.58262 344 THR A CA 1
ATOM 2576 C C . THR A 1 344 ? -32.97866 11.01697 -38.89856 1.000 60.48883 344 THR A C 1
ATOM 2577 O O . THR A 1 344 ? -33.22271 12.04388 -39.54070 1.000 64.98674 344 THR A O 1
ATOM 2581 N N . ASN A 1 345 ? -33.94562 10.22897 -38.41549 1.000 56.82523 345 ASN A N 1
ATOM 2582 C CA . ASN A 1 345 ? -35.35762 10.37484 -38.74954 1.000 64.00767 345 ASN A CA 1
ATOM 2583 C C . ASN A 1 345 ? -35.86472 11.77384 -38.42072 1.000 69.49254 345 ASN A C 1
ATOM 2584 O O . ASN A 1 345 ? -35.96177 12.14198 -37.24277 1.000 74.97215 345 ASN A O 1
ATOM 2589 N N . PRO A 1 346 ? -36.21975 12.57270 -39.43082 1.000 70.16631 346 PRO A N 1
ATOM 2590 C CA . PRO A 1 346 ? -36.67784 13.94370 -39.14400 1.000 74.15100 346 PRO A CA 1
ATOM 2591 C C . PRO A 1 346 ? -37.94386 13.98872 -38.30804 1.000 74.03256 346 PRO A C 1
ATOM 2592 O O . PRO A 1 346 ? -38.10794 14.89181 -37.47315 1.000 74.67211 346 PRO A O 1
ATOM 2596 N N . GLU A 1 347 ? -38.84980 13.02764 -38.50794 1.000 74.50630 347 GLU A N 1
ATOM 2597 C CA . GLU A 1 347 ? -40.09581 13.04065 -37.75297 1.000 83.80742 347 GLU A CA 1
ATOM 2598 C C . GLU A 1 347 ? -39.85383 12.73485 -36.27792 1.000 87.12624 347 GLU A C 1
ATOM 2599 O O . GLU A 1 347 ? -40.41089 13.41192 -35.40402 1.000 92.59005 347 GLU A O 1
ATOM 2605 N N . TYR A 1 348 ? -39.02777 11.72794 -35.97178 1.000 80.83601 348 TYR A N 1
ATOM 2606 C CA . TYR A 1 348 ? -38.73878 11.44213 -34.56874 1.000 77.75143 348 TYR A CA 1
ATOM 2607 C C . TYR A 1 348 ? -38.03687 12.61926 -33.90987 1.000 78.56205 348 TYR A C 1
ATOM 2608 O O . TYR A 1 348 ? -38.29691 12.93938 -32.74291 1.000 79.59902 348 TYR A O 1
ATOM 2617 N N . LEU A 1 349 ? -37.14490 13.28322 -34.64793 1.000 76.21177 349 LEU A N 1
ATOM 2618 C CA . LEU A 1 349 ? -36.36798 14.36335 -34.05705 1.000 72.30604 349 LEU A CA 1
ATOM 2619 C C . LEU A 1 349 ? -37.19907 15.62431 -33.87622 1.000 75.27481 349 LEU A C 1
ATOM 2620 O O . LEU A 1 349 ? -36.87614 16.45144 -33.01732 1.000 74.87477 349 LEU A O 1
ATOM 2625 N N . LYS A 1 350 ? -38.26606 15.79915 -34.66427 1.000 76.40390 350 LYS A N 1
ATOM 2626 C CA . LYS A 1 350 ? -39.08614 16.99412 -34.47643 1.000 76.96712 350 LYS A CA 1
ATOM 2627 C C . LYS A 1 350 ? -39.95016 16.87922 -33.22443 1.000 81.00971 350 LYS A C 1
ATOM 2628 O O . LYS A 1 350 ? -40.15824 17.87129 -32.51556 1.000 73.89570 350 LYS A O 1
ATOM 2634 N N . ASN A 1 351 ? -40.45209 15.68122 -32.92730 1.000 86.78146 351 ASN A N 1
ATOM 2635 C CA . ASN A 1 351 ? -41.24610 15.47932 -31.72329 1.000 88.53693 351 ASN A CA 1
ATOM 2636 C C . ASN A 1 351 ? -40.31512 15.38752 -30.52026 1.000 86.68934 351 ASN A C 1
ATOM 2637 O O . ASN A 1 351 ? -39.47806 14.48259 -30.43813 1.000 86.67092 351 ASN A O 1
ATOM 2642 N N . LYS A 1 352 ? -40.45720 16.32763 -29.59238 1.000 91.28989 352 LYS A N 1
ATOM 2643 C CA . LYS A 1 352 ? -39.63323 16.39483 -28.39237 1.000 97.28798 352 LYS A CA 1
ATOM 2644 C C . LYS A 1 352 ? -40.53924 16.14992 -27.18836 1.000 102.25173 352 LYS A C 1
ATOM 2645 O O . LYS A 1 352 ? -40.94132 17.07598 -26.48148 1.000 106.31275 352 LYS A O 1
ATOM 2651 N N . GLN A 1 353 ? -40.85917 14.87893 -26.96021 1.000 101.13055 353 GLN A N 1
ATOM 2652 C CA . GLN A 1 353 ? -41.76916 14.48300 -25.89518 1.000 107.08389 353 GLN A CA 1
ATOM 2653 C C . GLN A 1 353 ? -41.56707 12.99804 -25.62199 1.000 112.75036 353 GLN A C 1
ATOM 2654 O O . GLN A 1 353 ? -40.79701 12.32001 -26.30589 1.000 111.25018 353 GLN A O 1
ATOM 2660 N N . SER A 1 354 ? -42.27006 12.50012 -24.60795 1.000 119.33536 354 SER A N 1
ATOM 2661 C CA . SER A 1 354 ? -42.32097 11.07516 -24.30777 1.000 120.43812 354 SER A CA 1
ATOM 2662 C C . SER A 1 354 ? -43.64393 10.50201 -24.80773 1.000 124.92287 354 SER A C 1
ATOM 2663 O O . SER A 1 354 ? -44.65497 11.20693 -24.87684 1.000 126.93101 354 SER A O 1
ATOM 2666 N N . ASP A 1 355 ? -43.62884 9.21797 -25.16257 1.000 125.82298 355 ASP A N 1
ATOM 2667 C CA . ASP A 1 355 ? -44.74378 8.58781 -25.86152 1.000 128.27327 355 ASP A CA 1
ATOM 2668 C C . ASP A 1 355 ? -45.42473 7.52987 -24.99940 1.000 126.05722 355 ASP A C 1
ATOM 2669 O O . ASP A 1 355 ? -44.93072 7.12303 -23.94334 1.000 124.83865 355 ASP A O 1
ATOM 2674 N N . LEU A 1 356 ? -46.58269 7.07573 -25.48737 1.000 123.31479 356 LEU A N 1
ATOM 2675 C CA . LEU A 1 356 ? -47.43364 6.13177 -24.77427 1.000 120.17757 356 LEU A CA 1
ATOM 2676 C C . LEU A 1 356 ? -47.10454 4.67375 -25.07209 1.000 117.33249 356 LEU A C 1
ATOM 2677 O O . LEU A 1 356 ? -47.69050 3.78579 -24.44299 1.000 118.76687 356 LEU A O 1
ATOM 2682 N N . ASP A 1 357 ? -46.20250 4.40469 -26.01104 1.000 114.26896 357 ASP A N 1
ATOM 2683 C CA . ASP A 1 357 ? -45.81241 3.03168 -26.30086 1.000 109.39733 357 ASP A CA 1
ATOM 2684 C C . ASP A 1 357 ? -45.22439 2.36987 -25.06076 1.000 103.26238 357 ASP A C 1
ATOM 2685 O O . ASP A 1 357 ? -44.59045 3.01802 -24.22183 1.000 104.88363 357 ASP A O 1
ATOM 2690 N N . LYS A 1 358 ? -45.44031 1.06087 -24.94961 1.000 91.28989 358 LYS A N 1
ATOM 2691 C CA . LYS A 1 358 ? -44.88728 0.26204 -23.86450 1.000 81.80718 358 LYS A CA 1
ATOM 2692 C C . LYS A 1 358 ? -43.81621 -0.70195 -24.35736 1.000 76.45127 358 LYS A C 1
ATOM 2693 O O . LYS A 1 358 ? -43.39616 -1.59483 -23.61324 1.000 75.00373 358 LYS A O 1
ATOM 2699 N N . VAL A 1 359 ? -43.34319 -0.51807 -25.58737 1.000 73.42722 359 VAL A N 1
ATOM 2700 C CA . VAL A 1 359 ? -42.51011 -1.49510 -26.27323 1.000 65.44469 359 VAL A CA 1
ATOM 2701 C C . VAL A 1 359 ? -41.55714 -0.74015 -27.19130 1.000 61.79688 359 VAL A C 1
ATOM 2702 O O . VAL A 1 359 ? -41.90320 0.30376 -27.75044 1.000 65.57102 359 VAL A O 1
ATOM 2706 N N . VAL A 1 360 ? -40.35710 -1.28709 -27.37121 1.000 57.08579 360 VAL A N 1
ATOM 2707 C CA . VAL A 1 360 ? -39.29613 -0.59611 -28.08727 1.000 48.08734 360 VAL A CA 1
ATOM 2708 C C . VAL A 1 360 ? -38.89605 -1.38324 -29.33917 1.000 51.48512 360 VAL A C 1
ATOM 2709 O O . VAL A 1 360 ? -39.25497 -2.54628 -29.51803 1.000 52.63263 360 VAL A O 1
ATOM 2713 N N . ASP A 1 361 ? -38.18008 -0.69630 -30.23324 1.000 47.96101 361 ASP A N 1
ATOM 2714 C CA . ASP A 1 361 ? -37.46302 -1.31339 -31.34114 1.000 44.13424 361 ASP A CA 1
ATOM 2715 C C . ASP A 1 361 ? -35.98203 -1.13426 -31.03713 1.000 39.82320 361 ASP A C 1
ATOM 2716 O O . ASP A 1 361 ? -35.46311 -0.01123 -31.08326 1.000 38.94677 361 ASP A O 1
ATOM 2721 N N . PHE A 1 362 ? -35.30497 -2.22817 -30.68499 1.000 43.82631 362 PHE A N 1
ATOM 2722 C CA . PHE A 1 362 ? -33.94699 -2.07702 -30.17598 1.000 46.37135 362 PHE A CA 1
ATOM 2723 C C . PHE A 1 362 ? -32.96000 -1.64809 -31.24801 1.000 45.66074 362 PHE A C 1
ATOM 2724 O O . PHE A 1 362 ? -31.84203 -1.25697 -30.91203 1.000 45.29227 362 PHE A O 1
ATOM 2732 N N . LYS A 1 363 ? -33.33196 -1.70527 -32.52601 1.000 47.98733 363 LYS A N 1
ATOM 2733 C CA . LYS A 1 363 ? -32.45598 -1.13734 -33.54306 1.000 42.64459 363 LYS A CA 1
ATOM 2734 C C . LYS A 1 363 ? -32.09708 0.30573 -33.22823 1.000 46.24765 363 LYS A C 1
ATOM 2735 O O . LYS A 1 363 ? -30.98610 0.75476 -33.53026 1.000 44.98697 363 LYS A O 1
ATOM 2741 N N . ASN A 1 364 ? -32.99714 1.02575 -32.56534 1.000 49.02956 364 ASN A N 1
ATOM 2742 C CA . ASN A 1 364 ? -32.79024 2.41880 -32.22850 1.000 45.51862 364 ASN A CA 1
ATOM 2743 C C . ASN A 1 364 ? -31.82728 2.59701 -31.06750 1.000 46.98195 364 ASN A C 1
ATOM 2744 O O . ASN A 1 364 ? -31.42436 3.73207 -30.78263 1.000 40.02585 364 ASN A O 1
ATOM 2749 N N . TRP A 1 365 ? -31.43822 1.51312 -30.40436 1.000 36.40436 365 TRP A N 1
ATOM 2750 C CA . TRP A 1 365 ? -30.58725 1.58432 -29.22135 1.000 48.92166 365 TRP A CA 1
ATOM 2751 C C . TRP A 1 365 ? -29.16721 1.12538 -29.50527 1.000 49.75860 365 TRP A C 1
ATOM 2752 O O . TRP A 1 365 ? -28.39322 0.90254 -28.56522 1.000 48.52161 365 TRP A O 1
ATOM 2763 N N . GLN A 1 366 ? -28.81718 0.94524 -30.77224 1.000 44.05002 366 GLN A N 1
ATOM 2764 C CA . GLN A 1 366 ? -27.55013 0.32928 -31.11113 1.000 42.15505 366 GLN A CA 1
ATOM 2765 C C . GLN A 1 366 ? -27.07113 0.84415 -32.45019 1.000 48.92955 366 GLN A C 1
ATOM 2766 O O . GLN A 1 366 ? -27.77416 1.56202 -33.16529 1.000 50.89031 366 GLN A O 1
ATOM 2772 N N . ILE A 1 367 ? -25.85310 0.43519 -32.79311 1.000 50.17707 367 ILE A N 1
ATOM 2773 C CA . ILE A 1 367 ? -25.22110 0.89508 -34.01915 1.000 45.31333 367 ILE A CA 1
ATOM 2774 C C . ILE A 1 367 ? -25.88003 0.26288 -35.24109 1.000 51.52460 367 ILE A C 1
ATOM 2775 O O . ILE A 1 367 ? -26.11506 0.93374 -36.25518 1.000 50.80083 367 ILE A O 1
ATOM 2780 N N . ALA A 1 368 ? -26.16795 -1.02713 -35.17794 1.000 50.74293 368 ALA A N 1
ATOM 2781 C CA . ALA A 1 368 ? -26.63988 -1.76630 -36.33286 1.000 43.49995 368 ALA A CA 1
ATOM 2782 C C . ALA A 1 368 ? -28.16087 -1.87540 -36.32788 1.000 43.04463 368 ALA A C 1
ATOM 2783 O O . ALA A 1 368 ? -28.84893 -1.33634 -35.46696 1.000 39.20733 368 ALA A O 1
ATOM 2785 N N . THR A 1 369 ? -28.68480 -2.56656 -37.34380 1.000 51.76936 369 THR A N 1
ATOM 2786 C CA . THR A 1 369 ? -30.10278 -2.89966 -37.45879 1.000 49.14010 369 THR A CA 1
ATOM 2787 C C . THR A 1 369 ? -30.39270 -4.27761 -36.86963 1.000 47.80573 369 THR A C 1
ATOM 2788 O O . THR A 1 369 ? -31.21771 -4.40655 -35.96363 1.000 53.03004 369 THR A O 1
ATOM 2792 N N . GLY A 1 370 ? -29.73062 -5.31363 -37.38649 1.000 43.61839 370 GLY A N 1
ATOM 2793 C CA . GLY A 1 370 ? -29.97555 -6.66059 -36.91033 1.000 47.10038 370 GLY A CA 1
ATOM 2794 C C . GLY A 1 370 ? -29.38656 -6.91938 -35.52928 1.000 34.12514 370 GLY A C 1
ATOM 2795 O O . GLY A 1 370 ? -28.42461 -6.28226 -35.10234 1.000 47.12144 370 GLY A O 1
ATOM 2796 N N . ARG A 1 371 ? -29.95451 -7.92633 -34.86017 1.000 44.56587 371 ARG A N 1
ATOM 2797 C CA . ARG A 1 371 ? -29.60451 -8.33514 -33.50211 1.000 42.31823 371 ARG A CA 1
ATOM 2798 C C . ARG A 1 371 ? -30.01642 -9.78115 -33.29994 1.000 49.50857 371 ARG A C 1
ATOM 2799 O O . ARG A 1 371 ? -31.05438 -10.21128 -33.80691 1.000 54.14070 371 ARG A O 1
ATOM 2807 N N . LYS A 1 372 ? -29.20739 -10.52400 -32.54083 1.000 55.26189 372 LYS A N 1
ATOM 2808 C CA . LYS A 1 372 ? -29.63531 -11.83997 -32.07868 1.000 54.33809 372 LYS A CA 1
ATOM 2809 C C . LYS A 1 372 ? -30.63935 -11.71890 -30.92972 1.000 51.92465 372 LYS A C 1
ATOM 2810 O O . LYS A 1 372 ? -30.97343 -10.62586 -30.46286 1.000 55.13293 372 LYS A O 1
ATOM 2816 N N . PHE A 1 373 ? -31.14228 -12.87687 -30.48959 1.000 45.43966 373 PHE A N 1
ATOM 2817 C CA . PHE A 1 373 ? -32.01230 -13.00379 -29.32259 1.000 47.02143 373 PHE A CA 1
ATOM 2818 C C . PHE A 1 373 ? -31.14032 -13.02158 -28.05657 1.000 47.57149 373 PHE A C 1
ATOM 2819 O O . PHE A 1 373 ? -30.99027 -14.02648 -27.35744 1.000 54.28019 373 PHE A O 1
ATOM 2827 N N . ARG A 1 374 ? -30.58141 -11.85250 -27.75470 1.000 42.14716 374 ARG A N 1
ATOM 2828 C CA . ARG A 1 374 ? -29.48043 -11.75031 -26.80669 1.000 45.63179 374 ARG A CA 1
ATOM 2829 C C . ARG A 1 374 ? -29.90945 -12.03216 -25.36666 1.000 49.47962 374 ARG A C 1
ATOM 2830 O O . ARG A 1 374 ? -29.11243 -12.54001 -24.57158 1.000 54.25124 374 ARG A O 1
ATOM 2838 N N . SER A 1 375 ? -31.14448 -11.69320 -25.00073 1.000 46.58453 375 SER A N 1
ATOM 2839 C CA . SER A 1 375 ? -31.55150 -11.71605 -23.60174 1.000 39.13627 375 SER A CA 1
ATOM 2840 C C . SER A 1 375 ? -31.85342 -13.12001 -23.09657 1.000 49.16116 375 SER A C 1
ATOM 2841 O O . SER A 1 375 ? -31.88244 -13.33686 -21.87255 1.000 49.89809 375 SER A O 1
ATOM 2844 N N . LEU A 1 376 ? -32.06134 -14.07414 -24.00846 1.000 36.23329 376 LEU A N 1
ATOM 2845 C CA . LEU A 1 376 ? -32.48826 -15.41012 -23.60830 1.000 43.30782 376 LEU A CA 1
ATOM 2846 C C . LEU A 1 376 ? -31.49224 -16.03693 -22.64321 1.000 48.56898 376 LEU A C 1
ATOM 2847 O O . LEU A 1 376 ? -31.86923 -16.57683 -21.59715 1.000 52.40892 376 LEU A O 1
ATOM 2852 N N . LYS A 1 377 ? -30.21024 -16.00289 -22.99518 1.000 45.89234 377 LYS A N 1
ATOM 2853 C CA . LYS A 1 377 ? -29.23221 -16.66973 -22.15408 1.000 51.01928 377 LYS A CA 1
ATOM 2854 C C . LYS A 1 377 ? -29.10829 -15.98155 -20.79816 1.000 50.35867 377 LYS A C 1
ATOM 2855 O O . LYS A 1 377 ? -28.91726 -16.66041 -19.78507 1.000 52.16152 377 LYS A O 1
ATOM 2861 N N . LEU A 1 378 ? -29.25137 -14.65155 -20.74233 1.000 46.19501 378 LEU A N 1
ATOM 2862 C CA . LEU A 1 378 ? -29.23145 -13.97539 -19.44241 1.000 54.65392 378 LEU A CA 1
ATOM 2863 C C . LEU A 1 378 ? -30.40944 -14.41336 -18.57838 1.000 52.13783 378 LEU A C 1
ATOM 2864 O O . LEU A 1 378 ? -30.24744 -14.71021 -17.38634 1.000 44.19477 378 LEU A O 1
ATOM 2869 N N . TRP A 1 379 ? -31.61242 -14.41051 -19.16041 1.000 47.06617 379 TRP A N 1
ATOM 2870 C CA . TRP A 1 379 ? -32.79241 -14.92251 -18.47537 1.000 46.44241 379 TRP A CA 1
ATOM 2871 C C . TRP A 1 379 ? -32.54033 -16.31642 -17.92619 1.000 52.10362 379 TRP A C 1
ATOM 2872 O O . TRP A 1 379 ? -32.85933 -16.60530 -16.76717 1.000 52.05361 379 TRP A O 1
ATOM 2883 N N . LEU A 1 380 ? -31.98025 -17.20249 -18.75507 1.000 51.25615 380 LEU A N 1
ATOM 2884 C CA . LEU A 1 380 ? -31.73217 -18.55841 -18.28390 1.000 47.89785 380 LEU A CA 1
ATOM 2885 C C . LEU A 1 380 ? -30.71020 -18.56321 -17.16188 1.000 45.05803 380 LEU A C 1
ATOM 2886 O O . LEU A 1 380 ? -30.83917 -19.34810 -16.23379 1.000 45.36597 380 LEU A O 1
ATOM 2891 N N . ILE A 1 381 ? -29.72025 -17.67415 -17.19797 1.000 43.38152 381 ILE A N 1
ATOM 2892 C CA . ILE A 1 381 ? -28.74328 -17.62395 -16.10895 1.000 48.09261 381 ILE A CA 1
ATOM 2893 C C . ILE A 1 381 ? -29.43133 -17.26083 -14.79601 1.000 51.19824 381 ILE A C 1
ATOM 2894 O O . ILE A 1 381 ? -29.31731 -17.96670 -13.77692 1.000 50.32445 381 ILE A O 1
ATOM 2899 N N . LEU A 1 382 ? -30.14041 -16.13588 -14.80616 1.000 46.57927 382 LEU A N 1
ATOM 2900 C CA . LEU A 1 382 ? -30.83846 -15.67678 -13.61624 1.000 45.31333 382 LEU A CA 1
ATOM 2901 C C . LEU A 1 382 ? -31.78940 -16.74678 -13.09213 1.000 48.46107 382 LEU A C 1
ATOM 2902 O O . LEU A 1 382 ? -31.74940 -17.10563 -11.90608 1.000 50.84294 382 LEU A O 1
ATOM 2907 N N . ARG A 1 383 ? -32.64035 -17.28394 -13.96508 1.000 41.08914 383 ARG A N 1
ATOM 2908 C CA . ARG A 1 383 ? -33.62229 -18.26395 -13.51198 1.000 43.31046 383 ARG A CA 1
ATOM 2909 C C . ARG A 1 383 ? -32.97622 -19.56285 -13.03580 1.000 52.03782 383 ARG A C 1
ATOM 2910 O O . ARG A 1 383 ? -33.49020 -20.19777 -12.11074 1.000 59.23605 383 ARG A O 1
ATOM 2918 N N A SER A 1 384 ? -31.86818 -19.98385 -13.64673 0.340 51.39564 384 SER A N 1
ATOM 2919 N N B SER A 1 384 ? -31.85818 -19.96985 -13.64373 0.660 51.56671 384 SER A N 1
ATOM 2920 C CA A SER A 1 384 ? -31.32210 -21.29478 -13.32856 0.340 52.04045 384 SER A CA 1
ATOM 2921 C CA B SER A 1 384 ? -31.31110 -21.28578 -13.35056 0.660 51.73778 384 SER A CA 1
ATOM 2922 C C A SER A 1 384 ? -30.49413 -21.28057 -12.05454 0.340 53.67486 384 SER A C 1
ATOM 2923 C C B SER A 1 384 ? -30.45313 -21.29257 -12.09454 0.660 53.51168 384 SER A C 1
ATOM 2924 O O A SER A 1 384 ? -30.41408 -22.30348 -11.36541 0.340 55.50666 384 SER A O 1
ATOM 2925 O O B SER A 1 384 ? -30.31607 -22.34048 -11.45441 0.660 55.03818 384 SER A O 1
ATOM 2930 N N . TYR A 1 385 ? -29.87121 -20.15149 -11.72267 1.000 53.80645 385 TYR A N 1
ATOM 2931 C CA . TYR A 1 385 ? -29.01124 -20.09329 -10.55365 1.000 54.51180 385 TYR A CA 1
ATOM 2932 C C . TYR A 1 385 ? -29.57532 -19.28918 -9.39277 1.000 58.99655 385 TYR A C 1
ATOM 2933 O O . TYR A 1 385 ? -29.36732 -19.68102 -8.23771 1.000 49.80071 385 TYR A O 1
ATOM 2942 N N . GLY A 1 386 ? -30.31938 -18.21326 -9.63591 1.000 57.97274 386 GLY A N 1
ATOM 2943 C CA . GLY A 1 386 ? -30.79246 -17.43115 -8.51802 1.000 48.00049 386 GLY A CA 1
ATOM 2944 C C . GLY A 1 386 ? -29.77953 -16.41003 -8.05312 1.000 48.70321 386 GLY A C 1
ATOM 2945 O O . GLY A 1 386 ? -28.55852 -16.60996 -8.15907 1.000 52.66158 386 GLY A O 1
ATOM 2946 N N . VAL A 1 387 ? -30.30262 -15.29700 -7.53827 1.000 51.70094 387 VAL A N 1
ATOM 2947 C CA . VAL A 1 387 ? -29.45670 -14.22288 -7.02639 1.000 47.59781 387 VAL A CA 1
ATOM 2948 C C . VAL A 1 387 ? -28.49569 -14.73169 -5.96130 1.000 44.30794 387 VAL A C 1
ATOM 2949 O O . VAL A 1 387 ? -27.31571 -14.35161 -5.94532 1.000 40.95491 387 VAL A O 1
ATOM 2953 N N . VAL A 1 388 ? -28.96965 -15.59661 -5.06221 1.000 49.01377 388 VAL A N 1
ATOM 2954 C CA . VAL A 1 388 ? -28.11264 -16.05642 -3.96913 1.000 52.99320 388 VAL A CA 1
ATOM 2955 C C . VAL A 1 388 ? -26.89158 -16.77441 -4.52902 1.000 54.07227 388 VAL A C 1
ATOM 2956 O O . VAL A 1 388 ? -25.75161 -16.46729 -4.16603 1.000 59.18604 388 VAL A O 1
ATOM 2960 N N . ASN A 1 389 ? -27.11050 -17.71553 -5.45591 1.000 52.16678 389 ASN A N 1
ATOM 2961 C CA . ASN A 1 389 ? -25.99744 -18.46653 -6.03679 1.000 53.38008 389 ASN A CA 1
ATOM 2962 C C . ASN A 1 389 ? -25.06848 -17.58558 -6.86688 1.000 53.93278 389 ASN A C 1
ATOM 2963 O O . ASN A 1 389 ? -23.84847 -17.79049 -6.85383 1.000 59.91771 389 ASN A O 1
ATOM 2968 N N . LEU A 1 390 ? -25.61553 -16.61070 -7.60201 1.000 40.52065 390 LEU A N 1
ATOM 2969 C CA . LEU A 1 390 ? -24.75157 -15.71074 -8.35510 1.000 45.71864 390 LEU A CA 1
ATOM 2970 C C . LEU A 1 390 ? -23.83064 -14.94056 -7.41018 1.000 47.48201 390 LEU A C 1
ATOM 2971 O O . LEU A 1 390 ? -22.61965 -14.78351 -7.67017 1.000 46.03183 390 LEU A O 1
ATOM 2976 N N . GLN A 1 391 ? -24.39270 -14.45646 -6.30325 1.000 45.50809 391 GLN A N 1
ATOM 2977 C CA . GLN A 1 391 ? -23.57376 -13.83028 -5.27131 1.000 47.55833 391 GLN A CA 1
ATOM 2978 C C . GLN A 1 391 ? -22.53571 -14.80115 -4.72917 1.000 46.75297 391 GLN A C 1
ATOM 2979 O O . GLN A 1 391 ? -21.37474 -14.43105 -4.52619 1.000 48.67426 391 GLN A O 1
ATOM 2985 N N . SER A 1 392 ? -22.93863 -16.04414 -4.47402 1.000 49.13221 392 SER A N 1
ATOM 2986 C CA . SER A 1 392 ? -21.98358 -17.04602 -4.01088 1.000 50.97453 392 SER A CA 1
ATOM 2987 C C . SER A 1 392 ? -20.81455 -17.16706 -4.96784 1.000 49.00061 392 SER A C 1
ATOM 2988 O O . SER A 1 392 ? -19.67055 -17.31094 -4.53979 1.000 39.90742 392 SER A O 1
ATOM 2991 N N . HIS A 1 393 ? -21.09252 -17.12724 -6.27385 1.000 52.57999 393 HIS A N 1
ATOM 2992 C CA . HIS A 1 393 ? -20.05249 -17.27530 -7.28681 1.000 46.36345 393 HIS A CA 1
ATOM 2993 C C . HIS A 1 393 ? -19.06857 -16.10523 -7.24393 1.000 43.86315 393 HIS A C 1
ATOM 2994 O O . HIS A 1 393 ? -17.83456 -16.29115 -7.21288 1.000 43.86842 393 HIS A O 1
ATOM 3001 N N . ILE A 1 394 ? -19.60365 -14.88727 -7.24609 1.000 42.86830 394 ILE A N 1
ATOM 3002 C CA . ILE A 1 394 ? -18.76273 -13.71418 -7.01322 1.000 46.53453 394 ILE A CA 1
ATOM 3003 C C . ILE A 1 394 ? -17.89774 -13.91197 -5.76117 1.000 50.32972 394 ILE A C 1
ATOM 3004 O O . ILE A 1 394 ? -16.66475 -13.75589 -5.78917 1.000 54.17492 394 ILE A O 1
ATOM 3009 N N . ARG A 1 395 ? -18.53575 -14.25688 -4.64415 1.000 50.84820 395 ARG A N 1
ATOM 3010 C CA . ARG A 1 395 ? -17.81577 -14.36467 -3.37312 1.000 53.54589 395 ARG A CA 1
ATOM 3011 C C . ARG A 1 395 ? -16.77169 -15.46661 -3.40596 1.000 53.48010 395 ARG A C 1
ATOM 3012 O O . ARG A 1 395 ? -15.71972 -15.34046 -2.77795 1.000 44.90538 395 ARG A O 1
ATOM 3020 N N . SER A 1 396 ? -17.02961 -16.52872 -4.16483 1.000 56.52257 396 SER A N 1
ATOM 3021 C CA . SER A 1 396 ? -16.09053 -17.63367 -4.26168 1.000 51.02980 396 SER A CA 1
ATOM 3022 C C . SER A 1 396 ? -14.80555 -17.18667 -4.92971 1.000 54.18808 396 SER A C 1
ATOM 3023 O O . SER A 1 396 ? -13.70254 -17.46854 -4.43365 1.000 58.83863 396 SER A O 1
ATOM 3026 N N . ASP A 1 397 ? -14.93857 -16.44681 -6.04280 1.000 43.59207 397 ASP A N 1
ATOM 3027 C CA . ASP A 1 397 ? -13.75159 -15.92982 -6.72584 1.000 45.97393 397 ASP A CA 1
ATOM 3028 C C . ASP A 1 397 ? -13.00468 -14.91567 -5.86695 1.000 43.62628 397 ASP A C 1
ATOM 3029 O O . ASP A 1 397 ? -11.76268 -14.92158 -5.82092 1.000 43.56312 397 ASP A O 1
ATOM 3034 N N . VAL A 1 398 ? -13.74275 -14.02163 -5.19807 1.000 47.42411 398 VAL A N 1
ATOM 3035 C CA . VAL A 1 398 ? -13.10183 -13.04548 -4.31018 1.000 51.44301 398 VAL A CA 1
ATOM 3036 C C . VAL A 1 398 ? -12.38581 -13.74929 -3.15908 1.000 46.26344 398 VAL A C 1
ATOM 3037 O O . VAL A 1 398 ? -11.30685 -13.33117 -2.73410 1.000 55.01712 398 VAL A O 1
ATOM 3041 N N . ALA A 1 399 ? -12.98875 -14.80226 -2.60996 1.000 42.69722 399 ALA A N 1
ATOM 3042 C CA . ALA A 1 399 ? -12.36773 -15.50509 -1.48486 1.000 49.61648 399 ALA A CA 1
ATOM 3043 C C . ALA A 1 399 ? -11.09668 -16.22306 -1.91474 1.000 56.79628 399 ALA A C 1
ATOM 3044 O O . ALA A 1 399 ? -10.09769 -16.21190 -1.18472 1.000 55.44349 399 ALA A O 1
ATOM 3046 N N A MET A 1 400 ? -11.10761 -16.85120 -3.09667 0.710 58.65966 400 MET A N 1
ATOM 3047 N N B MET A 1 400 ? -11.12361 -16.86820 -3.08667 0.290 57.62270 400 MET A N 1
ATOM 3048 C CA A MET A 1 400 ? -9.88256 -17.48418 -3.58256 0.710 56.28570 400 MET A CA 1
ATOM 3049 C CA B MET A 1 400 ? -9.91256 -17.47519 -3.63556 0.290 56.21727 400 MET A CA 1
ATOM 3050 C C A MET A 1 400 ? -8.78962 -16.44714 -3.83067 0.710 53.23007 400 MET A C 1
ATOM 3051 C C B MET A 1 400 ? -8.81262 -16.43514 -3.79667 0.290 53.50642 400 MET A C 1
ATOM 3052 O O A MET A 1 400 ? -7.60961 -16.69303 -3.53961 0.710 54.09070 400 MET A O 1
ATOM 3053 O O B MET A 1 400 ? -7.64861 -16.68302 -3.44961 0.290 54.13017 400 MET A O 1
ATOM 3062 N N . ALA A 1 401 ? -9.16469 -15.25922 -4.31682 1.000 50.33498 401 ALA A N 1
ATOM 3063 C CA . ALA A 1 401 ? -8.16775 -14.21118 -4.51493 1.000 51.79832 401 ALA A CA 1
ATOM 3064 C C . ALA A 1 401 ? -7.62682 -13.67999 -3.18698 1.000 58.27278 401 ALA A C 1
ATOM 3065 O O . ALA A 1 401 ? -6.42383 -13.43489 -3.05399 1.000 61.68371 401 ALA A O 1
ATOM 3067 N N . LYS A 1 402 ? -8.50485 -13.45492 -2.20703 1.000 65.17360 402 LYS A N 1
ATOM 3068 C CA . LYS A 1 402 ? -8.05691 -13.01073 -0.88707 1.000 61.37841 402 LYS A CA 1
ATOM 3069 C C . LYS A 1 402 ? -7.09886 -14.02159 -0.27793 1.000 56.52520 402 LYS A C 1
ATOM 3070 O O . LYS A 1 402 ? -6.06889 -13.65645 0.30705 1.000 55.68562 402 LYS A O 1
ATOM 3076 N N . MET A 1 403 ? -7.43777 -15.30463 -0.39278 1.000 59.92297 403 MET A N 1
ATOM 3077 C CA . MET A 1 403 ? -6.55471 -16.37352 0.05837 1.000 61.92848 403 MET A CA 1
ATOM 3078 C C . MET A 1 403 ? -5.19370 -16.29451 -0.63161 1.000 58.93601 403 MET A C 1
ATOM 3079 O O . MET A 1 403 ? -4.14471 -16.42136 0.01843 1.000 54.45390 403 MET A O 1
ATOM 3084 N N . PHE A 1 404 ? -5.18868 -16.10668 -1.96263 1.000 53.79856 404 PHE A N 1
ATOM 3085 C CA . PHE A 1 404 ? -3.91167 -16.01168 -2.67362 1.000 54.66182 404 PHE A CA 1
ATOM 3086 C C . PHE A 1 404 ? -3.10176 -14.80257 -2.21775 1.000 57.46478 404 PHE A C 1
ATOM 3087 O O . PHE A 1 404 ? -1.87276 -14.88147 -2.07471 1.000 61.28630 404 PHE A O 1
ATOM 3095 N N . GLU A 1 405 ? -3.77184 -13.66859 -2.00090 1.000 57.71745 405 GLU A N 1
ATOM 3096 C CA . GLU A 1 405 ? -3.07893 -12.48848 -1.49503 1.000 60.38356 405 GLU A CA 1
ATOM 3097 C C . GLU A 1 405 ? -2.44194 -12.77627 -0.14398 1.000 68.45294 405 GLU A C 1
ATOM 3098 O O . GLU A 1 405 ? -1.28797 -12.40617 0.10500 1.000 70.68742 405 GLU A O 1
ATOM 3104 N N . GLU A 1 406 ? -3.18091 -13.45521 0.73509 1.000 72.15076 406 GLU A N 1
ATOM 3105 C CA . GLU A 1 406 ? -2.65392 -13.78602 2.05614 1.000 72.48501 406 GLU A CA 1
ATOM 3106 C C . GLU A 1 406 ? -1.41386 -14.65895 1.93827 1.000 68.42136 406 GLU A C 1
ATOM 3107 O O . GLU A 1 406 ? -0.40789 -14.41680 2.61426 1.000 65.12360 406 GLU A O 1
ATOM 3113 N N . TRP A 1 407 ? -1.45178 -15.65306 1.04739 1.000 70.69269 407 TRP A N 1
ATOM 3114 C CA . TRP A 1 407 ? -0.25772 -16.45502 0.78552 1.000 70.65584 407 TRP A CA 1
ATOM 3115 C C . TRP A 1 407 ? 0.91423 -15.57099 0.36343 1.000 71.05852 407 TRP A C 1
ATOM 3116 O O . TRP A 1 407 ? 2.02523 -15.69486 0.89347 1.000 74.89319 407 TRP A O 1
ATOM 3127 N N . VAL A 1 408 ? 0.68119 -14.66212 -0.58768 1.000 64.30771 408 VAL A N 1
ATOM 3128 C CA . VAL A 1 408 ? 1.77015 -13.81811 -1.07876 1.000 60.08615 408 VAL A CA 1
ATOM 3129 C C . VAL A 1 408 ? 2.36107 -12.97394 0.04415 1.000 58.31225 408 VAL A C 1
ATOM 3130 O O . VAL A 1 408 ? 3.58806 -12.84184 0.15916 1.000 55.45402 408 VAL A O 1
ATOM 3134 N N . ARG A 1 409 ? 1.50601 -12.39389 0.89706 1.000 62.44959 409 ARG A N 1
ATOM 3135 C CA . ARG A 1 409 ? 2.01694 -11.56872 1.99297 1.000 68.38715 409 ARG A CA 1
ATOM 3136 C C . ARG A 1 409 ? 2.85397 -12.37855 2.97008 1.000 70.19263 409 ARG A C 1
ATOM 3137 O O . ARG A 1 409 ? 3.71192 -11.81541 3.65803 1.000 76.74604 409 ARG A O 1
ATOM 3145 N N . SER A 1 410 ? 2.61805 -13.69055 3.06524 1.000 71.15590 410 SER A N 1
ATOM 3146 C CA . SER A 1 410 ? 3.42409 -14.51239 3.96436 1.000 73.20878 410 SER A CA 1
ATOM 3147 C C . SER A 1 410 ? 4.84811 -14.69036 3.46341 1.000 77.26716 410 SER A C 1
ATOM 3148 O O . SER A 1 410 ? 5.69312 -15.18221 4.21849 1.000 82.77308 410 SER A O 1
ATOM 3151 N N . ASP A 1 411 ? 5.13911 -14.29149 2.22637 1.000 76.48549 411 ASP A N 1
ATOM 3152 C CA . ASP A 1 411 ? 6.47013 -14.43747 1.65041 1.000 80.39911 411 ASP A CA 1
ATOM 3153 C C . ASP A 1 411 ? 7.09304 -13.05445 1.52226 1.000 81.52030 411 ASP A C 1
ATOM 3154 O O . ASP A 1 411 ? 6.63201 -12.22558 0.72715 1.000 82.75203 411 ASP A O 1
ATOM 3159 N N . SER A 1 412 ? 8.14001 -12.81428 2.31225 1.000 80.18856 412 SER A N 1
ATOM 3160 C CA . SER A 1 412 ? 8.77592 -11.50723 2.39610 1.000 77.20663 412 SER A CA 1
ATOM 3161 C C . SER A 1 412 ? 9.55193 -11.15433 1.13708 1.000 76.71183 412 SER A C 1
ATOM 3162 O O . SER A 1 412 ? 10.01986 -10.01532 1.02295 1.000 81.96772 412 SER A O 1
ATOM 3165 N N . ARG A 1 413 ? 9.74401 -12.10843 0.22120 1.000 69.39253 413 ARG A N 1
ATOM 3166 C CA . ARG A 1 413 ? 10.39002 -11.79655 -1.04483 1.000 64.14716 413 ARG A CA 1
ATOM 3167 C C . ARG A 1 413 ? 9.44099 -11.07073 -1.98694 1.000 63.06809 413 ARG A C 1
ATOM 3168 O O . ARG A 1 413 ? 9.88596 -10.29180 -2.83502 1.000 67.63443 413 ARG A O 1
ATOM 3176 N N . PHE A 1 414 ? 8.14300 -11.28179 -1.81994 1.000 61.99428 414 PHE A N 1
ATOM 3177 C CA . PHE A 1 414 ? 7.10898 -10.70396 -2.65903 1.000 60.86782 414 PHE A CA 1
ATOM 3178 C C . PHE A 1 414 ? 6.43489 -9.53992 -1.94319 1.000 63.34707 414 PHE A C 1
ATOM 3179 O O . PHE A 1 414 ? 6.55285 -9.37076 -0.72821 1.000 61.59686 414 PHE A O 1
ATOM 3187 N N . GLU A 1 415 ? 5.71285 -8.74106 -2.72030 1.000 62.31273 415 GLU A N 1
ATOM 3188 C CA . GLU A 1 415 ? 4.96677 -7.61904 -2.18046 1.000 60.81255 415 GLU A CA 1
ATOM 3189 C C . GLU A 1 415 ? 3.70177 -7.45622 -2.99650 1.000 58.88338 415 GLU A C 1
ATOM 3190 O O . GLU A 1 415 ? 3.70782 -7.67437 -4.21348 1.000 65.39995 415 GLU A O 1
ATOM 3196 N N . ILE A 1 416 ? 2.62474 -7.07821 -2.31657 1.000 54.82236 416 ILE A N 1
ATOM 3197 C CA . ILE A 1 416 ? 1.38773 -6.69537 -2.98465 1.000 57.94379 416 ILE A CA 1
ATOM 3198 C C . ILE A 1 416 ? 1.51064 -5.22741 -3.37482 1.000 64.15506 416 ILE A C 1
ATOM 3199 O O . ILE A 1 416 ? 1.68356 -4.36030 -2.51193 1.000 69.62677 416 ILE A O 1
ATOM 3204 N N . VAL A 1 417 ? 1.39365 -4.94458 -4.67486 1.000 62.55487 417 VAL A N 1
ATOM 3205 C CA . VAL A 1 417 ? 1.71457 -3.61662 -5.19102 1.000 57.67007 417 VAL A CA 1
ATOM 3206 C C . VAL A 1 417 ? 0.58250 -2.62667 -4.93816 1.000 50.34025 417 VAL A C 1
ATOM 3207 O O . VAL A 1 417 ? 0.82842 -1.45261 -4.64030 1.000 51.53249 417 VAL A O 1
ATOM 3211 N N . VAL A 1 418 ? -0.66547 -3.07376 -5.04014 1.000 42.24717 418 VAL A N 1
ATOM 3212 C CA . VAL A 1 418 ? -1.82553 -2.20481 -4.86927 1.000 44.08686 418 VAL A CA 1
ATOM 3213 C C . VAL A 1 418 ? -2.92849 -3.03481 -4.22719 1.000 51.00348 418 VAL A C 1
ATOM 3214 O O . VAL A 1 418 ? -2.92740 -4.26283 -4.37204 1.000 58.23330 418 VAL A O 1
ATOM 3218 N N . PRO A 1 419 ? -3.88554 -2.42678 -3.53128 1.000 56.38834 419 PRO A N 1
ATOM 3219 C CA . PRO A 1 419 ? -4.86951 -3.22776 -2.79221 1.000 60.35724 419 PRO A CA 1
ATOM 3220 C C . PRO A 1 419 ? -5.70543 -4.08993 -3.72912 1.000 56.45940 419 PRO A C 1
ATOM 3221 O O . PRO A 1 419 ? -6.07643 -3.66909 -4.82518 1.000 57.57006 419 PRO A O 1
ATOM 3225 N N . ARG A 1 420 ? -5.99336 -5.31289 -3.28298 1.000 57.89115 420 ARG A N 1
ATOM 3226 C CA . ARG A 1 420 ? -6.88528 -6.21904 -3.99688 1.000 61.45737 420 ARG A CA 1
ATOM 3227 C C . ARG A 1 420 ? -8.32332 -5.80010 -3.71997 1.000 62.51802 420 ARG A C 1
ATOM 3228 O O . ARG A 1 420 ? -8.81233 -5.97399 -2.60195 1.000 57.90431 420 ARG A O 1
ATOM 3236 N N . ASN A 1 421 ? -9.00033 -5.24327 -4.73305 1.000 56.36465 421 ASN A N 1
ATOM 3237 C CA . ASN A 1 421 ? -10.38236 -4.80034 -4.58013 1.000 53.48799 421 ASN A CA 1
ATOM 3238 C C . ASN A 1 421 ? -11.39629 -5.88644 -4.89502 1.000 49.34276 421 ASN A C 1
ATOM 3239 O O . ASN A 1 421 ? -12.49730 -5.87944 -4.33905 1.000 46.38977 421 ASN A O 1
ATOM 3244 N N . PHE A 1 422 ? -11.06821 -6.79653 -5.80090 1.000 55.13556 422 PHE A N 1
ATOM 3245 C CA . PHE A 1 422 ? -12.00813 -7.81665 -6.23780 1.000 55.06186 422 PHE A CA 1
ATOM 3246 C C . PHE A 1 422 ? -11.29104 -9.15661 -6.35262 1.000 59.60978 422 PHE A C 1
ATOM 3247 O O . PHE A 1 422 ? -10.80703 -9.69846 -5.35554 1.000 56.89366 422 PHE A O 1
ATOM 3255 N N . SER A 1 423 ? -11.22198 -9.70576 -7.56655 1.000 61.38894 423 SER A N 1
ATOM 3256 C CA . SER A 1 423 ? -10.65389 -11.02875 -7.78537 1.000 54.83552 423 SER A CA 1
ATOM 3257 C C . SER A 1 423 ? -9.24488 -10.98473 -8.37335 1.000 50.06653 423 SER A C 1
ATOM 3258 O O . SER A 1 423 ? -8.64981 -12.04372 -8.61121 1.000 56.08830 423 SER A O 1
ATOM 3261 N N . LEU A 1 424 ? -8.71395 -9.79873 -8.65048 1.000 39.27313 424 LEU A N 1
ATOM 3262 C CA . LEU A 1 424 ? -7.42195 -9.66073 -9.31447 1.000 43.35257 424 LEU A CA 1
ATOM 3263 C C . LEU A 1 424 ? -6.38199 -9.26853 -8.28250 1.000 44.02633 424 LEU A C 1
ATOM 3264 O O . LEU A 1 424 ? -6.58307 -8.29845 -7.54662 1.000 39.65212 424 LEU A O 1
ATOM 3269 N N . VAL A 1 425 ? -5.26695 -10.00145 -8.25338 1.000 45.43703 425 VAL A N 1
ATOM 3270 C CA . VAL A 1 425 ? -4.17698 -9.76327 -7.30639 1.000 49.16116 425 VAL A CA 1
ATOM 3271 C C . VAL A 1 425 ? -2.95300 -9.29528 -8.08742 1.000 53.68538 425 VAL A C 1
ATOM 3272 O O . VAL A 1 425 ? -2.44593 -10.02136 -8.94932 1.000 63.19442 425 VAL A O 1
ATOM 3276 N N . CYS A 1 426 ? -2.46608 -8.09821 -7.77656 1.000 50.74819 426 CYS A N 1
ATOM 3277 C CA . CYS A 1 426 ? -1.27410 -7.54221 -8.40160 1.000 49.98494 426 CYS A CA 1
ATOM 3278 C C . CYS A 1 426 ? -0.10012 -7.65902 -7.43856 1.000 59.33343 426 CYS A C 1
ATOM 3279 O O . CYS A 1 426 ? -0.16017 -7.13588 -6.32163 1.000 67.37124 426 CYS A O 1
ATOM 3282 N N . PHE A 1 427 ? 0.96194 -8.34400 -7.86245 1.000 60.94678 427 PHE A N 1
ATOM 3283 C CA . PHE A 1 427 ? 2.06694 -8.63182 -6.95239 1.000 58.55702 427 PHE A CA 1
ATOM 3284 C C . PHE A 1 427 ? 3.39195 -8.59982 -7.70637 1.000 61.70740 427 PHE A C 1
ATOM 3285 O O . PHE A 1 427 ? 3.43497 -8.51097 -8.93638 1.000 65.07622 427 PHE A O 1
ATOM 3293 N N . ARG A 1 428 ? 4.48694 -8.65966 -6.95134 1.000 59.83086 428 ARG A N 1
ATOM 3294 C CA . ARG A 1 428 ? 5.80395 -8.66365 -7.58431 1.000 62.03639 428 ARG A CA 1
ATOM 3295 C C . ARG A 1 428 ? 6.83796 -9.17046 -6.58722 1.000 65.44206 428 ARG A C 1
ATOM 3296 O O . ARG A 1 428 ? 6.57894 -9.26833 -5.38922 1.000 67.52915 428 ARG A O 1
ATOM 3304 N N . LEU A 1 429 ? 8.01100 -9.51545 -7.10316 1.000 66.06318 429 LEU A N 1
ATOM 3305 C CA . LEU A 1 429 ? 9.16500 -9.77027 -6.25410 1.000 68.82141 429 LEU A CA 1
ATOM 3306 C C . LEU A 1 429 ? 9.77690 -8.44318 -5.82825 1.000 74.71422 429 LEU A C 1
ATOM 3307 O O . LEU A 1 429 ? 9.97986 -7.55527 -6.66236 1.000 79.68850 429 LEU A O 1
ATOM 3312 N N . LYS A 1 430 ? 10.06186 -8.30000 -4.53426 1.000 73.39827 430 LYS A N 1
ATOM 3313 C CA . LYS A 1 430 ? 10.65777 -7.05890 -4.07140 1.000 75.14059 430 LYS A CA 1
ATOM 3314 C C . LYS A 1 430 ? 12.00177 -6.82990 -4.76240 1.000 75.24850 430 LYS A C 1
ATOM 3315 O O . LYS A 1 430 ? 12.70984 -7.78190 -5.10327 1.000 71.64806 430 LYS A O 1
ATOM 3321 N N . PRO A 1 431 ? 12.39069 -5.56890 -4.95555 1.000 80.59914 431 PRO A N 1
ATOM 3322 C CA . PRO A 1 431 ? 13.66569 -5.29190 -5.63755 1.000 86.46563 431 PRO A CA 1
ATOM 3323 C C . PRO A 1 431 ? 14.89371 -5.88574 -4.95846 1.000 91.91365 431 PRO A C 1
ATOM 3324 O O . PRO A 1 431 ? 15.86375 -6.23276 -5.64739 1.000 93.95863 431 PRO A O 1
ATOM 3328 N N . ASP A 1 432 ? 14.88869 -6.01657 -3.63644 1.000 94.42974 432 ASP A N 1
ATOM 3329 C CA . ASP A 1 432 ? 16.08671 -6.43841 -2.91836 1.000 97.85121 432 ASP A CA 1
ATOM 3330 C C . ASP A 1 432 ? 16.30981 -7.94739 -2.93217 1.000 97.40642 432 ASP A C 1
ATOM 3331 O O . ASP A 1 432 ? 17.32882 -8.40626 -2.40209 1.000 97.50643 432 ASP A O 1
ATOM 3336 N N . VAL A 1 433 ? 15.40687 -8.72653 -3.53710 1.000 94.91401 433 VAL A N 1
ATOM 3337 C CA . VAL A 1 433 ? 15.56496 -10.17852 -3.54291 1.000 91.80838 433 VAL A CA 1
ATOM 3338 C C . VAL A 1 433 ? 16.67401 -10.63856 -4.47783 1.000 90.59244 433 VAL A C 1
ATOM 3339 O O . VAL A 1 433 ? 17.16109 -11.76951 -4.34268 1.000 86.44721 433 VAL A O 1
ATOM 3343 N N . SER A 1 434 ? 17.10098 -9.79265 -5.41293 1.000 91.24252 434 SER A N 1
ATOM 3344 C CA . SER A 1 434 ? 18.13902 -10.17770 -6.35486 1.000 90.86879 434 SER A CA 1
ATOM 3345 C C . SER A 1 434 ? 18.98595 -8.96168 -6.68899 1.000 93.58754 434 SER A C 1
ATOM 3346 O O . SER A 1 434 ? 18.54188 -7.81570 -6.56514 1.000 92.29001 434 SER A O 1
ATOM 3349 N N . SER A 1 435 ? 20.21798 -9.23165 -7.12593 1.000 98.82764 435 SER A N 1
ATOM 3350 C CA . SER A 1 435 ? 21.12092 -8.17565 -7.56404 1.000 103.72559 435 SER A CA 1
ATOM 3351 C C . SER A 1 435 ? 20.79792 -7.65984 -8.95911 1.000 104.72045 435 SER A C 1
ATOM 3352 O O . SER A 1 435 ? 21.38386 -6.65386 -9.37822 1.000 104.58359 435 SER A O 1
ATOM 3355 N N . LEU A 1 436 ? 19.88597 -8.30899 -9.67705 1.000 105.13629 436 LEU A N 1
ATOM 3356 C CA . LEU A 1 436 ? 19.44597 -7.83418 -10.97712 1.000 101.72535 436 LEU A CA 1
ATOM 3357 C C . LEU A 1 436 ? 18.31790 -6.81723 -10.81527 1.000 101.44637 436 LEU A C 1
ATOM 3358 O O . LEU A 1 436 ? 17.74887 -6.64614 -9.73630 1.000 101.35689 436 LEU A O 1
ATOM 3363 N N . HIS A 1 437 ? 17.98888 -6.14339 -11.91636 1.000 101.98328 437 HIS A N 1
ATOM 3364 C CA . HIS A 1 437 ? 16.94481 -5.12645 -11.89250 1.000 99.74354 437 HIS A CA 1
ATOM 3365 C C . HIS A 1 437 ? 15.59085 -5.76851 -11.61245 1.000 96.99321 437 HIS A C 1
ATOM 3366 O O . HIS A 1 437 ? 15.24493 -6.79960 -12.19734 1.000 97.56696 437 HIS A O 1
ATOM 3373 N N . VAL A 1 438 ? 14.82679 -5.15145 -10.70655 1.000 90.29240 438 VAL A N 1
ATOM 3374 C CA . VAL A 1 438 ? 13.55682 -5.72748 -10.26850 1.000 80.93339 438 VAL A CA 1
ATOM 3375 C C . VAL A 1 438 ? 12.65887 -6.06368 -11.45648 1.000 79.42005 438 VAL A C 1
ATOM 3376 O O . VAL A 1 438 ? 12.05294 -7.14773 -11.51036 1.000 78.43572 438 VAL A O 1
ATOM 3380 N N . GLU A 1 439 ? 12.57583 -5.15781 -12.43859 1.000 82.00720 439 GLU A N 1
ATOM 3381 C CA . GLU A 1 439 ? 11.70287 -5.38700 -13.58959 1.000 84.07850 439 GLU A CA 1
ATOM 3382 C C . GLU A 1 439 ? 12.10297 -6.65007 -14.35042 1.000 86.82357 439 GLU A C 1
ATOM 3383 O O . GLU A 1 439 ? 11.24803 -7.46517 -14.71834 1.000 90.11080 439 GLU A O 1
ATOM 3389 N N . GLU A 1 440 ? 13.40298 -6.83502 -14.59537 1.000 84.49434 440 GLU A N 1
ATOM 3390 C CA . GLU A 1 440 ? 13.84008 -8.04007 -15.29321 1.000 84.86281 440 GLU A CA 1
ATOM 3391 C C . GLU A 1 440 ? 13.59114 -9.29199 -14.46206 1.000 81.63610 440 GLU A C 1
ATOM 3392 O O . GLU A 1 440 ? 13.25522 -10.34508 -15.01194 1.000 80.10697 440 GLU A O 1
ATOM 3398 N N . VAL A 1 441 ? 13.77211 -9.21181 -13.14007 1.000 79.95432 441 VAL A N 1
ATOM 3399 C CA . VAL A 1 441 ? 13.54717 -10.38373 -12.29493 1.000 79.09106 441 VAL A CA 1
ATOM 3400 C C . VAL A 1 441 ? 12.09520 -10.82983 -12.39891 1.000 80.56755 441 VAL A C 1
ATOM 3401 O O . VAL A 1 441 ? 11.79328 -12.01588 -12.59677 1.000 87.31310 441 VAL A O 1
ATOM 3405 N N . ASN A 1 442 ? 11.17313 -9.87688 -12.29204 1.000 75.47221 442 ASN A N 1
ATOM 3406 C CA . ASN A 1 442 ? 9.76516 -10.23998 -12.36603 1.000 73.35880 442 ASN A CA 1
ATOM 3407 C C . ASN A 1 442 ? 9.38122 -10.69518 -13.77098 1.000 73.81938 442 ASN A C 1
ATOM 3408 O O . ASN A 1 442 ? 8.54928 -11.60025 -13.92989 1.000 69.39516 442 ASN A O 1
ATOM 3413 N N . LYS A 1 443 ? 9.99420 -10.10526 -14.80204 1.000 77.38033 443 LYS A N 1
ATOM 3414 C CA . LYS A 1 443 ? 9.72326 -10.52945 -16.17200 1.000 75.18270 443 LYS A CA 1
ATOM 3415 C C . LYS A 1 443 ? 10.18336 -11.96245 -16.40481 1.000 72.12444 443 LYS A C 1
ATOM 3416 O O . LYS A 1 443 ? 9.48342 -12.75957 -17.04373 1.000 66.13425 443 LYS A O 1
ATOM 3422 N N . LYS A 1 444 ? 11.35637 -12.31231 -15.87674 1.000 78.79892 444 LYS A N 1
ATOM 3423 C CA . LYS A 1 444 ? 11.84546 -13.68129 -15.98256 1.000 82.11248 444 LYS A CA 1
ATOM 3424 C C . LYS A 1 444 ? 10.92151 -14.64926 -15.25746 1.000 78.43835 444 LYS A C 1
ATOM 3425 O O . LYS A 1 444 ? 10.63759 -15.74534 -15.75834 1.000 80.02538 444 LYS A O 1
ATOM 3431 N N . LEU A 1 445 ? 10.44446 -14.26715 -14.07152 1.000 73.35353 445 LEU A N 1
ATOM 3432 C CA . LEU A 1 445 ? 9.52350 -15.14112 -13.35243 1.000 70.24263 445 LEU A CA 1
ATOM 3433 C C . LEU A 1 445 ? 8.24853 -15.37130 -14.15843 1.000 68.88984 445 LEU A C 1
ATOM 3434 O O . LEU A 1 445 ? 7.78061 -16.51035 -14.29630 1.000 70.50582 445 LEU A O 1
ATOM 3439 N N . LEU A 1 446 ? 7.66247 -14.29540 -14.69058 1.000 66.58956 446 LEU A N 1
ATOM 3440 C CA . LEU A 1 446 ? 6.46050 -14.44658 -15.50858 1.000 66.52903 446 LEU A CA 1
ATOM 3441 C C . LEU A 1 446 ? 6.71258 -15.34871 -16.71147 1.000 71.85072 446 LEU A C 1
ATOM 3442 O O . LEU A 1 446 ? 5.88865 -16.21781 -17.03538 1.000 74.48525 446 LEU A O 1
ATOM 3447 N N . ASP A 1 447 ? 7.85159 -15.16872 -17.38047 1.000 70.91903 447 ASP A N 1
ATOM 3448 C CA . ASP A 1 447 ? 8.12567 -15.98585 -18.55336 1.000 75.68539 447 ASP A CA 1
ATOM 3449 C C . ASP A 1 447 ? 8.24875 -17.45579 -18.17518 1.000 76.61182 447 ASP A C 1
ATOM 3450 O O . ASP A 1 447 ? 7.70482 -18.32491 -18.86008 1.000 79.75693 447 ASP A O 1
ATOM 3455 N N . MET A 1 448 ? 8.98275 -17.75861 -17.10212 1.000 73.30089 448 MET A N 1
ATOM 3456 C CA . MET A 1 448 ? 9.08183 -19.14555 -16.64995 1.000 70.20579 448 MET A CA 1
ATOM 3457 C C . MET A 1 448 ? 7.69786 -19.72461 -16.36691 1.000 67.73707 448 MET A C 1
ATOM 3458 O O . MET A 1 448 ? 7.35994 -20.83368 -16.81478 1.000 69.28725 448 MET A O 1
ATOM 3463 N N . LEU A 1 449 ? 6.87480 -18.97357 -15.62902 1.000 65.88158 449 LEU A N 1
ATOM 3464 C CA . LEU A 1 449 ? 5.53882 -19.45462 -15.29999 1.000 64.43404 449 LEU A CA 1
ATOM 3465 C C . LEU A 1 449 ? 4.78487 -19.84082 -16.55996 1.000 65.79473 449 LEU A C 1
ATOM 3466 O O . LEU A 1 449 ? 4.28995 -20.96687 -16.68683 1.000 63.96030 449 LEU A O 1
ATOM 3471 N N . ASN A 1 450 ? 4.72183 -18.91894 -17.52207 1.000 70.01366 450 ASN A N 1
ATOM 3472 C CA . ASN A 1 450 ? 3.92388 -19.16914 -18.71806 1.000 64.47089 450 ASN A CA 1
ATOM 3473 C C . ASN A 1 450 ? 4.52997 -20.28321 -19.56091 1.000 69.07670 450 ASN A C 1
ATOM 3474 O O . ASN A 1 450 ? 3.80003 -21.08833 -20.15383 1.000 70.70848 450 ASN A O 1
ATOM 3479 N N . SER A 1 451 ? 5.85997 -20.35413 -19.61687 1.000 70.17420 451 SER A N 1
ATOM 3480 C CA . SER A 1 451 ? 6.52806 -21.41817 -20.35173 1.000 72.55607 451 SER A CA 1
ATOM 3481 C C . SER A 1 451 ? 6.21014 -22.78812 -19.78056 1.000 75.98543 451 SER A C 1
ATOM 3482 O O . SER A 1 451 ? 6.31022 -23.78721 -20.50244 1.000 79.29635 451 SER A O 1
ATOM 3485 N N . THR A 1 452 ? 5.83211 -22.85599 -18.50256 1.000 80.11487 452 THR A N 1
ATOM 3486 C CA . THR A 1 452 ? 5.42218 -24.13495 -17.92642 1.000 79.84905 452 THR A CA 1
ATOM 3487 C C . THR A 1 452 ? 4.33725 -24.82912 -18.73835 1.000 75.96963 452 THR A C 1
ATOM 3488 O O . THR A 1 452 ? 4.28633 -26.06413 -18.78120 1.000 76.97239 452 THR A O 1
ATOM 3492 N N . GLY A 1 453 ? 3.46421 -24.06325 -19.38647 1.000 68.12659 453 GLY A N 1
ATOM 3493 C CA . GLY A 1 453 ? 2.25126 -24.60940 -19.94843 1.000 67.54494 453 GLY A CA 1
ATOM 3494 C C . GLY A 1 453 ? 1.16826 -24.90935 -18.93541 1.000 68.64244 453 GLY A C 1
ATOM 3495 O O . GLY A 1 453 ? 0.01128 -25.11847 -19.33241 1.000 62.39959 453 GLY A O 1
ATOM 3496 N N . ARG A 1 454 ? 1.49623 -24.92817 -17.64040 1.000 70.46898 454 ARG A N 1
ATOM 3497 C CA . ARG A 1 454 ? 0.53723 -25.25110 -16.59438 1.000 69.30568 454 ARG A CA 1
ATOM 3498 C C . ARG A 1 454 ? -0.14886 -24.02407 -16.01055 1.000 62.63119 454 ARG A C 1
ATOM 3499 O O . ARG A 1 454 ? -0.90988 -24.16301 -15.05155 1.000 65.17097 454 ARG A O 1
ATOM 3507 N N . VAL A 1 455 ? 0.11007 -22.83412 -16.55069 1.000 58.81495 455 VAL A N 1
ATOM 3508 C CA . VAL A 1 455 ? -0.49802 -21.60810 -16.04885 1.000 57.10685 455 VAL A CA 1
ATOM 3509 C C . VAL A 1 455 ? -0.29807 -20.52622 -17.09498 1.000 58.98602 455 VAL A C 1
ATOM 3510 O O . VAL A 1 455 ? 0.66995 -20.55425 -17.85796 1.000 59.25447 455 VAL A O 1
ATOM 3514 N N . TYR A 1 456 ? -1.22813 -19.57528 -17.13912 1.000 60.11773 456 TYR A N 1
ATOM 3515 C CA . TYR A 1 456 ? -1.08419 -18.38138 -17.96126 1.000 55.46718 456 TYR A CA 1
ATOM 3516 C C . TYR A 1 456 ? -1.42629 -17.17029 -17.11242 1.000 51.89306 456 TYR A C 1
ATOM 3517 O O . TYR A 1 456 ? -2.55631 -17.05331 -16.62246 1.000 46.99511 456 TYR A O 1
ATOM 3526 N N . MET A 1 457 ? -0.47235 -16.25322 -16.98851 1.000 54.90395 457 MET A N 1
ATOM 3527 C CA . MET A 1 457 ? -0.67745 -14.97715 -16.32167 1.000 58.34384 457 MET A CA 1
ATOM 3528 C C . MET A 1 457 ? -0.09050 -13.89622 -17.20379 1.000 57.98853 457 MET A C 1
ATOM 3529 O O . MET A 1 457 ? 0.92753 -14.11523 -17.87074 1.000 61.15470 457 MET A O 1
ATOM 3534 N N . THR A 1 458 ? -0.75057 -12.74526 -17.22695 1.000 51.51933 458 THR A N 1
ATOM 3535 C CA . THR A 1 458 ? -0.18464 -11.55430 -17.83508 1.000 57.47531 458 THR A CA 1
ATOM 3536 C C . THR A 1 458 ? 0.37128 -10.62113 -16.76519 1.000 62.77068 458 THR A C 1
ATOM 3537 O O . THR A 1 458 ? 0.21327 -10.82900 -15.55716 1.000 58.68598 458 THR A O 1
ATOM 3541 N N . HIS A 1 459 ? 1.05622 -9.59615 -17.24130 1.000 67.65548 459 HIS A N 1
ATOM 3542 C CA . HIS A 1 459 ? 1.72714 -8.59501 -16.43941 1.000 62.94439 459 HIS A CA 1
ATOM 3543 C C . HIS A 1 459 ? 1.03106 -7.26408 -16.65858 1.000 60.64938 459 HIS A C 1
ATOM 3544 O O . HIS A 1 459 ? 0.08007 -7.15624 -17.43762 1.000 60.50462 459 HIS A O 1
ATOM 3551 N N . THR A 1 460 ? 1.48397 -6.25396 -15.92870 1.000 59.36501 460 THR A N 1
ATOM 3552 C CA . THR A 1 460 ? 1.11089 -4.88902 -16.24987 1.000 59.61504 460 THR A CA 1
ATOM 3553 C C . THR A 1 460 ? 2.19282 -3.95289 -15.74497 1.000 63.45498 460 THR A C 1
ATOM 3554 O O . THR A 1 460 ? 3.02483 -4.31773 -14.90890 1.000 64.94463 460 THR A O 1
ATOM 3558 N N . ILE A 1 461 ? 2.21276 -2.76096 -16.33011 1.000 66.06582 461 ILE A N 1
ATOM 3559 C CA . ILE A 1 461 ? 3.03667 -1.65085 -15.87323 1.000 67.48178 461 ILE A CA 1
ATOM 3560 C C . ILE A 1 461 ? 2.08559 -0.55686 -15.43639 1.000 64.70513 461 ILE A C 1
ATOM 3561 O O . ILE A 1 461 ? 1.28558 -0.06701 -16.24546 1.000 61.67318 461 ILE A O 1
ATOM 3566 N N . VAL A 1 462 ? 2.15854 -0.18670 -14.16143 1.000 61.11259 462 VAL A N 1
ATOM 3567 C CA . VAL A 1 462 ? 1.35646 0.90532 -13.62558 1.000 61.06258 462 VAL A CA 1
ATOM 3568 C C . VAL A 1 462 ? 2.25938 1.77648 -12.76767 1.000 62.13903 462 VAL A C 1
ATOM 3569 O O . VAL A 1 462 ? 3.00240 1.26663 -11.92359 1.000 69.64256 462 VAL A O 1
ATOM 3573 N N . GLY A 1 463 ? 2.18530 3.08545 -12.97983 1.000 59.41765 463 GLY A N 1
ATOM 3574 C CA . GLY A 1 463 ? 3.03723 4.00160 -12.23193 1.000 61.26261 463 GLY A CA 1
ATOM 3575 C C . GLY A 1 463 ? 4.50625 3.65868 -12.30185 1.000 63.34181 463 GLY A C 1
ATOM 3576 O O . GLY A 1 463 ? 5.21822 3.78085 -11.29785 1.000 68.63454 463 GLY A O 1
ATOM 3577 N N . GLY A 1 464 ? 4.98330 3.22057 -13.46379 1.000 61.23103 464 GLY A N 1
ATOM 3578 C CA . GLY A 1 464 ? 6.38133 2.85565 -13.57671 1.000 61.18892 464 GLY A CA 1
ATOM 3579 C C . GLY A 1 464 ? 6.76240 1.57376 -12.87755 1.000 57.31477 464 GLY A C 1
ATOM 3580 O O . GLY A 1 464 ? 7.95441 1.29186 -12.72949 1.000 61.03627 464 GLY A O 1
ATOM 3581 N N . ILE A 1 465 ? 5.78944 0.80476 -12.41047 1.000 54.53022 465 ILE A N 1
ATOM 3582 C CA . ILE A 1 465 ? 6.03450 -0.41114 -11.65032 1.000 59.20973 465 ILE A CA 1
ATOM 3583 C C . ILE A 1 465 ? 5.56560 -1.58427 -12.49218 1.000 66.58693 465 ILE A C 1
ATOM 3584 O O . ILE A 1 465 ? 4.40761 -1.61240 -12.93221 1.000 67.32386 465 ILE A O 1
ATOM 3589 N N . TYR A 1 466 ? 6.46366 -2.54224 -12.72005 1.000 71.75860 466 TYR A N 1
ATOM 3590 C CA . TYR A 1 466 ? 6.13776 -3.78834 -13.39890 1.000 70.01366 466 TYR A CA 1
ATOM 3591 C C . TYR A 1 466 ? 5.62080 -4.77725 -12.36179 1.000 68.72140 466 TYR A C 1
ATOM 3592 O O . TYR A 1 466 ? 6.24979 -4.97808 -11.31875 1.000 66.85012 466 TYR A O 1
ATOM 3601 N N . MET A 1 467 ? 4.46985 -5.37836 -12.63974 1.000 65.43943 467 MET A N 1
ATOM 3602 C CA . MET A 1 467 ? 3.85989 -6.30428 -11.70164 1.000 59.27290 467 MET A CA 1
ATOM 3603 C C . MET A 1 467 ? 3.19698 -7.45342 -12.44951 1.000 59.43344 467 MET A C 1
ATOM 3604 O O . MET A 1 467 ? 2.81099 -7.32059 -13.61754 1.000 56.25938 467 MET A O 1
ATOM 3609 N N . LEU A 1 468 ? 3.12904 -8.60134 -11.78137 1.000 55.48560 468 LEU A N 1
ATOM 3610 C CA . LEU A 1 468 ? 2.36412 -9.75145 -12.23325 1.000 53.56695 468 LEU A CA 1
ATOM 3611 C C . LEU A 1 468 ? 0.92710 -9.62148 -11.74630 1.000 56.20674 468 LEU A C 1
ATOM 3612 O O . LEU A 1 468 ? 0.66004 -8.99337 -10.71938 1.000 65.87106 468 LEU A O 1
ATOM 3617 N N . ARG A 1 469 ? 0.00116 -10.22563 -12.48724 1.000 53.62748 469 ARG A N 1
ATOM 3618 C CA . ARG A 1 469 ? -1.40985 -10.23368 -12.12827 1.000 49.17432 469 ARG A CA 1
ATOM 3619 C C . ARG A 1 469 ? -1.90376 -11.66470 -12.01611 1.000 50.93505 469 ARG A C 1
ATOM 3620 O O . ARG A 1 469 ? -1.53568 -12.52877 -12.81999 1.000 57.32793 469 ARG A O 1
ATOM 3628 N N . LEU A 1 470 ? -2.75676 -11.90563 -11.02610 1.000 54.05385 470 LEU A N 1
ATOM 3629 C CA . LEU A 1 470 ? -3.49568 -13.15567 -10.90996 1.000 55.52508 470 LEU A CA 1
ATOM 3630 C C . LEU A 1 470 ? -4.97770 -12.80977 -10.97303 1.000 54.14597 470 LEU A C 1
ATOM 3631 O O . LEU A 1 470 ? -5.53676 -12.25969 -10.01811 1.000 58.24119 470 LEU A O 1
ATOM 3636 N N . ALA A 1 471 ? -5.59866 -13.11495 -12.10701 1.000 52.82475 471 ALA A N 1
ATOM 3637 C CA . ALA A 1 471 ? -7.00468 -12.80507 -12.34808 1.000 54.91448 471 ALA A CA 1
ATOM 3638 C C . ALA A 1 471 ? -7.78860 -14.09109 -12.11293 1.000 56.20411 471 ALA A C 1
ATOM 3639 O O . ALA A 1 471 ? -7.94352 -14.92821 -13.00584 1.000 57.69902 471 ALA A O 1
ATOM 3641 N N . VAL A 1 472 ? -8.25261 -14.26097 -10.88492 1.000 58.94654 472 VAL A N 1
ATOM 3642 C CA . VAL A 1 472 ? -8.97754 -15.46397 -10.50679 1.000 55.30400 472 VAL A CA 1
ATOM 3643 C C . VAL A 1 472 ? -10.41854 -15.35113 -10.97784 1.000 59.98088 472 VAL A C 1
ATOM 3644 O O . VAL A 1 472 ? -11.00261 -14.26316 -10.98198 1.000 63.66290 472 VAL A O 1
ATOM 3648 N N . GLY A 1 473 ? -10.99046 -16.46922 -11.40571 1.000 62.35221 473 GLY A N 1
ATOM 3649 C CA . GLY A 1 473 ? -12.38745 -16.45335 -11.78074 1.000 61.09943 473 GLY A CA 1
ATOM 3650 C C . GLY A 1 473 ? -12.78736 -17.41251 -12.87963 1.000 59.77032 473 GLY A C 1
ATOM 3651 O O . GLY A 1 473 ? -13.97134 -17.74660 -12.98162 1.000 63.16810 473 GLY A O 1
ATOM 3652 N N . SER A 1 474 ? -11.83031 -17.90755 -13.66355 1.000 55.60930 474 SER A N 1
ATOM 3653 C CA . SER A 1 474 ? -12.15323 -18.86970 -14.71044 1.000 58.06222 474 SER A CA 1
ATOM 3654 C C . SER A 1 474 ? -13.00917 -19.99668 -14.14032 1.000 58.47543 474 SER A C 1
ATOM 3655 O O . SER A 1 474 ? -12.67315 -20.59753 -13.11124 1.000 57.59112 474 SER A O 1
ATOM 3658 N N . SER A 1 475 ? -14.12013 -20.28484 -14.82531 1.000 49.07167 475 SER A N 1
ATOM 3659 C CA . SER A 1 475 ? -15.18110 -21.07083 -14.20224 1.000 49.98231 475 SER A CA 1
ATOM 3660 C C . SER A 1 475 ? -14.68902 -22.40173 -13.65606 1.000 57.22528 475 SER A C 1
ATOM 3661 O O . SER A 1 475 ? -15.18601 -22.85864 -12.62002 1.000 62.46802 475 SER A O 1
ATOM 3664 N N . LEU A 1 476 ? -13.69297 -23.01875 -14.29296 1.000 56.35676 476 LEU A N 1
ATOM 3665 C CA . LEU A 1 476 ? -13.26589 -24.33966 -13.84279 1.000 62.53908 476 LEU A CA 1
ATOM 3666 C C . LEU A 1 476 ? -12.25992 -24.28346 -12.70078 1.000 64.03399 476 LEU A C 1
ATOM 3667 O O . LEU A 1 476 ? -11.91886 -25.33337 -12.14564 1.000 71.59543 476 LEU A O 1
ATOM 3672 N N . THR A 1 477 ? -11.78900 -23.09438 -12.33991 1.000 59.33606 477 THR A N 1
ATOM 3673 C CA . THR A 1 477 ? -10.80804 -22.95019 -11.27491 1.000 55.28821 477 THR A CA 1
ATOM 3674 C C . THR A 1 477 ? -11.41205 -23.26406 -9.90689 1.000 57.81746 477 THR A C 1
ATOM 3675 O O . THR A 1 477 ? -12.42209 -22.66908 -9.50898 1.000 61.22576 477 THR A O 1
ATOM 3679 N N . GLU A 1 478 ? -10.78000 -24.19193 -9.18376 1.000 54.97501 478 GLU A N 1
ATOM 3680 C CA . GLU A 1 478 ? -11.10901 -24.51878 -7.79872 1.000 54.34599 478 GLU A CA 1
ATOM 3681 C C . GLU A 1 478 ? -9.92205 -24.23259 -6.87973 1.000 56.64627 478 GLU A C 1
ATOM 3682 O O . GLU A 1 478 ? -8.81606 -23.91257 -7.31775 1.000 52.82475 478 GLU A O 1
ATOM 3688 N N . GLU A 1 479 ? -10.16107 -24.37544 -5.57672 1.000 63.69448 479 GLU A N 1
ATOM 3689 C CA . GLU A 1 479 ? -9.18312 -23.91926 -4.59376 1.000 65.84210 479 GLU A CA 1
ATOM 3690 C C . GLU A 1 479 ? -7.81707 -24.56620 -4.81065 1.000 60.06773 479 GLU A C 1
ATOM 3691 O O . GLU A 1 479 ? -6.77512 -23.89612 -4.71571 1.000 64.04452 479 GLU A O 1
ATOM 3697 N N . HIS A 1 480 ? -7.78998 -25.87123 -5.08149 1.000 59.44923 480 HIS A N 1
ATOM 3698 C CA . HIS A 1 480 ? -6.49793 -26.53016 -5.23538 1.000 64.47089 480 HIS A CA 1
ATOM 3699 C C . HIS A 1 480 ? -5.73894 -26.01026 -6.44743 1.000 63.74185 480 HIS A C 1
ATOM 3700 O O . HIS A 1 480 ? -4.50594 -26.05519 -6.46439 1.000 64.46036 480 HIS A O 1
ATOM 3707 N N . HIS A 1 481 ? -6.43895 -25.50343 -7.46450 1.000 64.12348 481 HIS A N 1
ATOM 3708 C CA . HIS A 1 481 ? -5.72997 -24.91153 -8.59156 1.000 60.45725 481 HIS A CA 1
ATOM 3709 C C . HIS A 1 481 ? -4.91605 -23.70742 -8.14669 1.000 65.71841 481 HIS A C 1
ATOM 3710 O O . HIS A 1 481 ? -3.74806 -23.55339 -8.52468 1.000 66.77116 481 HIS A O 1
ATOM 3717 N N . VAL A 1 482 ? -5.52613 -22.82736 -7.35281 1.000 69.05828 482 VAL A N 1
ATOM 3718 C CA . VAL A 1 482 ? -4.80222 -21.65925 -6.86594 1.000 66.07634 482 VAL A CA 1
ATOM 3719 C C . VAL A 1 482 ? -3.65221 -22.09407 -5.97686 1.000 61.45737 482 VAL A C 1
ATOM 3720 O O . VAL A 1 482 ? -2.54324 -21.54401 -6.05891 1.000 58.14645 482 VAL A O 1
ATOM 3724 N N A ARG A 1 483 ? -3.89716 -23.08898 -5.11475 0.510 63.08914 483 ARG A N 1
ATOM 3725 N N B ARG A 1 483 ? -3.88816 -23.08698 -5.11575 0.490 63.10493 483 ARG A N 1
ATOM 3726 C CA A ARG A 1 483 ? -2.82414 -23.61181 -4.27366 0.510 67.02119 483 ARG A CA 1
ATOM 3727 C CA B ARG A 1 483 ? -2.81115 -23.59981 -4.27566 0.490 67.03698 483 ARG A CA 1
ATOM 3728 C C A ARG A 1 483 ? -1.64310 -24.07783 -5.11658 0.510 70.99272 483 ARG A C 1
ATOM 3729 C C B ARG A 1 483 ? -1.63710 -24.07883 -5.11857 0.490 71.00062 483 ARG A C 1
ATOM 3730 O O A ARG A 1 483 ? -0.48412 -23.77172 -4.80959 0.510 74.00887 483 ARG A O 1
ATOM 3731 O O B ARG A 1 483 ? -0.47712 -23.78072 -4.80859 0.490 73.98782 483 ARG A O 1
ATOM 3746 N N . ARG A 1 484 ? -1.91802 -24.82098 -6.19149 1.000 72.75609 484 ARG A N 1
ATOM 3747 C CA . ARG A 1 484 ? -0.83297 -25.34401 -7.01340 1.000 74.61421 484 ARG A CA 1
ATOM 3748 C C . ARG A 1 484 ? -0.13903 -24.24307 -7.80652 1.000 68.55032 484 ARG A C 1
ATOM 3749 O O . ARG A 1 484 ? 1.07798 -24.30601 -8.01049 1.000 66.87644 484 ARG A O 1
ATOM 3757 N N . VAL A 1 485 ? -0.87808 -23.22617 -8.24966 1.000 61.53106 485 VAL A N 1
ATOM 3758 C CA . VAL A 1 485 ? -0.22614 -22.09721 -8.90679 1.000 58.89127 485 VAL A CA 1
ATOM 3759 C C . VAL A 1 485 ? 0.74079 -21.42003 -7.94885 1.000 60.52568 485 VAL A C 1
ATOM 3760 O O . VAL A 1 485 ? 1.86978 -21.07900 -8.31387 1.000 62.61540 485 VAL A O 1
ATOM 3764 N N . TRP A 1 486 ? 0.30275 -21.19090 -6.71389 1.000 63.96556 486 TRP A N 1
ATOM 3765 C CA . TRP A 1 486 ? 1.18869 -20.56172 -5.73795 1.000 66.99751 486 TRP A CA 1
ATOM 3766 C C . TRP A 1 486 ? 2.40774 -21.43561 -5.45381 1.000 69.43990 486 TRP A C 1
ATOM 3767 O O . TRP A 1 486 ? 3.53970 -20.93453 -5.36685 1.000 73.03244 486 TRP A O 1
ATOM 3778 N N . ASP A 1 487 ? 2.20282 -22.74661 -5.32366 1.000 68.43715 487 ASP A N 1
ATOM 3779 C CA . ASP A 1 487 ? 3.33988 -23.64851 -5.15352 1.000 72.17444 487 ASP A CA 1
ATOM 3780 C C . ASP A 1 487 ? 4.31489 -23.52059 -6.31852 1.000 69.07934 487 ASP A C 1
ATOM 3781 O O . ASP A 1 487 ? 5.53388 -23.43149 -6.12150 1.000 66.71589 487 ASP A O 1
ATOM 3786 N N . LEU A 1 488 ? 3.79092 -23.49478 -7.54753 1.000 68.52401 488 LEU A N 1
ATOM 3787 C CA . LEU A 1 488 ? 4.64494 -23.38387 -8.72453 1.000 63.68658 488 LEU A CA 1
ATOM 3788 C C . LEU A 1 488 ? 5.40185 -22.06582 -8.72867 1.000 66.49745 488 LEU A C 1
ATOM 3789 O O . LEU A 1 488 ? 6.58886 -22.01778 -9.07465 1.000 73.37459 488 LEU A O 1
ATOM 3794 N N . ILE A 1 489 ? 4.71277 -20.97482 -8.39182 1.000 68.05290 489 ILE A N 1
ATOM 3795 C CA . ILE A 1 489 ? 5.35569 -19.66677 -8.33797 1.000 72.05864 489 ILE A CA 1
ATOM 3796 C C . ILE A 1 489 ? 6.53167 -19.70458 -7.37494 1.000 74.94583 489 ILE A C 1
ATOM 3797 O O . ILE A 1 489 ? 7.63264 -19.23054 -7.68897 1.000 74.08257 489 ILE A O 1
ATOM 3802 N N . GLN A 1 490 ? 6.32468 -20.30045 -6.19587 1.000 73.08245 490 GLN A N 1
ATOM 3803 C CA . GLN A 1 490 ? 7.40667 -20.37726 -5.22184 1.000 74.17205 490 GLN A CA 1
ATOM 3804 C C . GLN A 1 490 ? 8.55373 -21.24024 -5.73570 1.000 81.87034 490 GLN A C 1
ATOM 3805 O O . GLN A 1 490 ? 9.72771 -20.90014 -5.54172 1.000 86.95779 490 GLN A O 1
ATOM 3811 N N . LYS A 1 491 ? 8.24182 -22.36634 -6.38457 1.000 83.83900 491 LYS A N 1
ATOM 3812 C CA . LYS A 1 491 ? 9.30889 -23.21234 -6.91845 1.000 86.02610 491 LYS A CA 1
ATOM 3813 C C . LYS A 1 491 ? 10.13086 -22.46341 -7.95852 1.000 84.22062 491 LYS A C 1
ATOM 3814 O O . LYS A 1 491 ? 11.36686 -22.51233 -7.94849 1.000 88.36059 491 LYS A O 1
ATOM 3820 N N . LEU A 1 492 ? 9.45684 -21.77657 -8.88162 1.000 78.12516 492 LEU A N 1
ATOM 3821 C CA . LEU A 1 492 ? 10.17881 -21.05865 -9.92369 1.000 78.79366 492 LEU A CA 1
ATOM 3822 C C . LEU A 1 492 ? 10.96372 -19.88853 -9.35182 1.000 79.04106 492 LEU A C 1
ATOM 3823 O O . LEU A 1 492 ? 12.02071 -19.53153 -9.88284 1.000 80.08855 492 LEU A O 1
ATOM 3828 N N . THR A 1 493 ? 10.48066 -19.29243 -8.26190 1.000 80.77547 493 THR A N 1
ATOM 3829 C CA . THR A 1 493 ? 11.25158 -18.24030 -7.61402 1.000 77.50929 493 THR A CA 1
ATOM 3830 C C . THR A 1 493 ? 12.50060 -18.81314 -6.95892 1.000 75.86173 493 THR A C 1
ATOM 3831 O O . THR A 1 493 ? 13.58457 -18.23608 -7.07397 1.000 77.88039 493 THR A O 1
ATOM 3835 N N . ASP A 1 494 ? 12.37666 -19.96906 -6.30278 1.000 77.18294 494 ASP A N 1
ATOM 3836 C CA . ASP A 1 494 ? 13.55569 -20.62592 -5.74167 1.000 85.58658 494 ASP A CA 1
ATOM 3837 C C . ASP A 1 494 ? 14.57674 -20.92399 -6.82961 1.000 92.29264 494 ASP A C 1
ATOM 3838 O O . ASP A 1 494 ? 15.75471 -20.56989 -6.70663 1.000 93.87178 494 ASP A O 1
ATOM 3843 N N . ASP A 1 495 ? 14.13280 -21.57215 -7.91154 1.000 99.66984 495 ASP A N 1
ATOM 3844 C CA . ASP A 1 495 ? 15.02584 -21.84523 -9.03649 1.000 106.81807 495 ASP A CA 1
ATOM 3845 C C . ASP A 1 495 ? 15.66277 -20.56725 -9.55763 1.000 106.67595 495 ASP A C 1
ATOM 3846 O O . ASP A 1 495 ? 16.82778 -20.57123 -9.97461 1.000 111.53706 495 ASP A O 1
ATOM 3851 N N . LEU A 1 496 ? 14.91370 -19.46430 -9.54679 1.000 100.32519 496 LEU A N 1
ATOM 3852 C CA . LEU A 1 496 ? 15.40363 -18.21434 -10.10793 1.000 94.12971 496 LEU A CA 1
ATOM 3853 C C . LEU A 1 496 ? 16.44057 -17.52916 -9.22099 1.000 94.25077 496 LEU A C 1
ATOM 3854 O O . LEU A 1 496 ? 17.09751 -16.59117 -9.68809 1.000 96.19838 496 LEU A O 1
ATOM 3859 N N . LEU A 1 497 ? 16.60857 -17.97299 -7.97493 1.000 87.81316 497 LEU A N 1
ATOM 3860 C CA . LEU A 1 497 ? 17.63951 -17.42482 -7.09198 1.000 87.67630 497 LEU A CA 1
ATOM 3861 C C . LEU A 1 497 ? 18.39157 -18.54168 -6.36882 1.000 91.14777 497 LEU A C 1
ATOM 3862 O O . LEU A 1 497 ? 19.35762 -19.10368 -6.88773 1.000 94.47449 497 LEU A O 1
ATOM 3867 N N . PHE B 1 19 ? -21.29881 -24.56057 -5.21252 1.000 89.23702 19 PHE B N 1
ATOM 3868 C CA . PHE B 1 19 ? -22.03171 -24.16860 -6.41559 1.000 88.19478 19 PHE B CA 1
ATOM 3869 C C . PHE B 1 19 ? -21.11862 -24.14669 -7.65253 1.000 86.36562 19 PHE B C 1
ATOM 3870 O O . PHE B 1 19 ? -20.17559 -23.35473 -7.73250 1.000 88.53693 19 PHE B O 1
ATOM 3878 N N . LYS B 1 20 ? -21.40059 -25.03473 -8.60550 1.000 78.62258 20 LYS B N 1
ATOM 3879 C CA . LYS B 1 20 ? -20.59851 -25.17782 -9.82444 1.000 79.70956 20 LYS B CA 1
ATOM 3880 C C . LYS B 1 20 ? -21.40441 -24.87385 -11.08051 1.000 77.46455 20 LYS B C 1
ATOM 3881 O O . LYS B 1 20 ? -22.13240 -25.75285 -11.57852 1.000 74.22995 20 LYS B O 1
ATOM 3887 N N . PRO B 1 21 ? -21.29832 -23.66688 -11.64756 1.000 75.54853 21 PRO B N 1
ATOM 3888 C CA . PRO B 1 21 ? -22.08123 -23.36391 -12.85963 1.000 69.93207 21 PRO B CA 1
ATOM 3889 C C . PRO B 1 21 ? -21.70017 -24.21898 -14.06156 1.000 62.97860 21 PRO B C 1
ATOM 3890 O O . PRO B 1 21 ? -22.54112 -24.41900 -14.95061 1.000 58.38595 21 PRO B O 1
ATOM 3894 N N . LEU B 1 22 ? -20.47819 -24.75603 -14.10045 1.000 59.93350 22 LEU B N 1
ATOM 3895 C CA . LEU B 1 22 ? -20.00614 -25.56810 -15.21838 1.000 57.96484 22 LEU B CA 1
ATOM 3896 C C . LEU B 1 22 ? -19.42522 -26.86809 -14.68728 1.000 59.51240 22 LEU B C 1
ATOM 3897 O O . LEU B 1 22 ? -18.33726 -26.86310 -14.10420 1.000 54.34336 22 LEU B O 1
ATOM 3902 N N . GLU B 1 23 ? -20.14325 -27.97208 -14.88527 1.000 62.58119 23 GLU B N 1
ATOM 3903 C CA . GLU B 1 23 ? -19.62831 -29.30708 -14.59917 1.000 66.04213 23 GLU B CA 1
ATOM 3904 C C . GLU B 1 23 ? -19.86025 -30.14313 -15.85015 1.000 67.41861 23 GLU B C 1
ATOM 3905 O O . GLU B 1 23 ? -20.98622 -30.21312 -16.34922 1.000 68.56612 23 GLU B O 1
ATOM 3911 N N . ALA B 1 24 ? -18.79124 -30.76320 -16.35804 1.000 66.20531 24 ALA B N 1
ATOM 3912 C CA . ALA B 1 24 ? -18.80716 -31.32126 -17.71102 1.000 61.79688 24 ALA B CA 1
ATOM 3913 C C . ALA B 1 24 ? -19.97518 -32.27423 -17.94605 1.000 64.28929 24 ALA B C 1
ATOM 3914 O O . ALA B 1 24 ? -20.58711 -32.25826 -19.01910 1.000 63.78396 24 ALA B O 1
ATOM 3916 N N . GLU B 1 25 ? -20.29528 -33.11817 -16.97003 1.000 65.24203 25 GLU B N 1
ATOM 3917 C CA . GLU B 1 25 ? -21.31630 -34.13515 -17.19906 1.000 66.40270 25 GLU B CA 1
ATOM 3918 C C . GLU B 1 25 ? -22.72629 -33.55609 -17.11518 1.000 61.77583 25 GLU B C 1
ATOM 3919 O O . GLU B 1 25 ? -23.60324 -33.92010 -17.91023 1.000 62.35748 25 GLU B O 1
ATOM 3925 N N . GLU B 1 26 ? -22.96732 -32.66104 -16.15424 1.000 62.34695 26 GLU B N 1
ATOM 3926 C CA . GLU B 1 26 ? -24.23030 -31.93099 -16.12337 1.000 65.29204 26 GLU B CA 1
ATOM 3927 C C . GLU B 1 26 ? -24.41818 -31.13105 -17.40342 1.000 60.10984 26 GLU B C 1
ATOM 3928 O O . GLU B 1 26 ? -25.51914 -31.08304 -17.97450 1.000 57.26476 26 GLU B O 1
ATOM 3934 N N . PHE B 1 27 ? -23.34213 -30.48911 -17.85638 1.000 55.58035 27 PHE B N 1
ATOM 3935 C CA . PHE B 1 27 ? -23.32901 -29.79917 -19.13541 1.000 51.89833 27 PHE B CA 1
ATOM 3936 C C . PHE B 1 27 ? -23.74196 -30.73921 -20.26339 1.000 56.29096 27 PHE B C 1
ATOM 3937 O O . PHE B 1 27 ? -24.62890 -30.42022 -21.06147 1.000 55.78564 27 PHE B O 1
ATOM 3945 N N . ARG B 1 28 ? -23.10400 -31.90924 -20.34129 1.000 59.13604 28 ARG B N 1
ATOM 3946 C CA . ARG B 1 28 ? -23.40896 -32.87228 -21.39427 1.000 61.56264 28 ARG B CA 1
ATOM 3947 C C . ARG B 1 28 ? -24.89697 -33.20923 -21.40935 1.000 67.06594 28 ARG B C 1
ATOM 3948 O O . ARG B 1 28 ? -25.55889 -33.15025 -22.45640 1.000 69.88996 28 ARG B O 1
ATOM 3956 N N . LYS B 1 29 ? -25.44006 -33.54615 -20.23938 1.000 68.54506 29 LYS B N 1
ATOM 3957 C CA . LYS B 1 29 ? -26.84908 -33.91910 -20.14846 1.000 66.76064 29 LYS B CA 1
ATOM 3958 C C . LYS B 1 29 ? -27.75101 -32.78809 -20.63158 1.000 65.04201 29 LYS B C 1
ATOM 3959 O O . LYS B 1 29 ? -28.59395 -32.97310 -21.52863 1.000 67.87919 29 LYS B O 1
ATOM 3965 N N . GLN B 1 30 ? -27.57801 -31.60007 -20.04762 1.000 60.90993 30 GLN B N 1
ATOM 3966 C CA . GLN B 1 30 ? -28.47295 -30.49505 -20.36074 1.000 58.11486 30 GLN B CA 1
ATOM 3967 C C . GLN B 1 30 ? -28.36883 -30.10913 -21.82675 1.000 55.45139 30 GLN B C 1
ATOM 3968 O O . GLN B 1 30 ? -29.38278 -29.82312 -22.47283 1.000 59.80454 30 GLN B O 1
ATOM 3974 N N . ALA B 1 31 ? -27.14879 -30.10919 -22.37366 1.000 54.79341 31 ALA B N 1
ATOM 3975 C CA . ALA B 1 31 ? -26.94968 -29.72727 -23.76867 1.000 48.93745 31 ALA B CA 1
ATOM 3976 C C . ALA B 1 31 ? -27.57065 -30.73129 -24.73166 1.000 46.82930 31 ALA B C 1
ATOM 3977 O O . ALA B 1 31 ? -28.14656 -30.33232 -25.74672 1.000 45.24490 31 ALA B O 1
ATOM 3979 N N . HIS B 1 32 ? -27.43271 -32.03429 -24.46459 1.000 48.46371 32 HIS B N 1
ATOM 3980 C CA . HIS B 1 32 ? -28.12069 -33.00430 -25.31259 1.000 55.30137 32 HIS B CA 1
ATOM 3981 C C . HIS B 1 32 ? -29.61568 -32.74125 -25.30171 1.000 56.63047 32 HIS B C 1
ATOM 3982 O O . HIS B 1 32 ? -30.28561 -32.80528 -26.34675 1.000 61.92321 32 HIS B O 1
ATOM 3989 N N . ARG B 1 33 ? -30.16075 -32.44817 -24.12076 1.000 55.32242 33 ARG B N 1
ATOM 3990 C CA . ARG B 1 33 ? -31.58475 -32.14812 -24.05388 1.000 56.90156 33 ARG B CA 1
ATOM 3991 C C . ARG B 1 33 ? -31.92564 -30.92215 -24.90496 1.000 54.80394 33 ARG B C 1
ATOM 3992 O O . ARG B 1 33 ? -32.95759 -30.89715 -25.59603 1.000 52.37996 33 ARG B O 1
ATOM 4000 N N . MET B 1 34 ? -31.06061 -29.90018 -24.89295 1.000 45.70022 34 MET B N 1
ATOM 4001 C CA . MET B 1 34 ? -31.35851 -28.72621 -25.71103 1.000 44.92644 34 MET B CA 1
ATOM 4002 C C . MET B 1 34 ? -31.24342 -29.01529 -27.20500 1.000 51.54829 34 MET B C 1
ATOM 4003 O O . MET B 1 34 ? -32.00034 -28.45130 -28.00408 1.000 51.58513 34 MET B O 1
ATOM 4008 N N . VAL B 1 35 ? -30.29742 -29.86934 -27.60090 1.000 58.78073 35 VAL B N 1
ATOM 4009 C CA . VAL B 1 35 ? -30.20033 -30.28241 -28.99787 1.000 57.87010 35 VAL B CA 1
ATOM 4010 C C . VAL B 1 35 ? -31.50032 -30.92738 -29.44293 1.000 59.65978 35 VAL B C 1
ATOM 4011 O O . VAL B 1 35 ? -32.02124 -30.64342 -30.53098 1.000 64.82356 35 VAL B O 1
ATOM 4015 N N . ASP B 1 36 ? -32.02941 -31.83233 -28.62192 1.000 63.49445 36 ASP B N 1
ATOM 4016 C CA . ASP B 1 36 ? -33.28441 -32.47030 -28.99898 1.000 64.99463 36 ASP B CA 1
ATOM 4017 C C . ASP B 1 36 ? -34.41137 -31.44827 -29.08711 1.000 63.05756 36 ASP B C 1
ATOM 4018 O O . ASP B 1 36 ? -35.25631 -31.51728 -29.99117 1.000 66.97119 36 ASP B O 1
ATOM 4023 N N . PHE B 1 37 ? -34.42640 -30.47022 -28.17816 1.000 54.31704 37 PHE B N 1
ATOM 4024 C CA . PHE B 1 37 ? -35.50736 -29.49218 -28.21428 1.000 52.25100 37 PHE B CA 1
ATOM 4025 C C . PHE B 1 37 ? -35.45024 -28.68125 -29.50632 1.000 57.35688 37 PHE B C 1
ATOM 4026 O O . PHE B 1 37 ? -36.48619 -28.38424 -30.12240 1.000 56.87787 37 PHE B O 1
ATOM 4034 N N . ILE B 1 38 ? -34.23420 -28.32531 -29.93125 1.000 52.65368 38 ILE B N 1
ATOM 4035 C CA . ILE B 1 38 ? -34.03309 -27.53938 -31.14227 1.000 53.37745 38 ILE B CA 1
ATOM 4036 C C . ILE B 1 38 ? -34.41503 -28.33343 -32.38726 1.000 52.45892 38 ILE B C 1
ATOM 4037 O O . ILE B 1 38 ? -35.02594 -27.79545 -33.32333 1.000 45.63968 38 ILE B O 1
ATOM 4042 N N . ALA B 1 39 ? -34.01007 -29.60244 -32.44817 1.000 43.54733 39 ALA B N 1
ATOM 4043 C CA . ALA B 1 39 ? -34.39102 -30.43048 -33.58316 1.000 54.02753 39 ALA B CA 1
ATOM 4044 C C . ALA B 1 39 ? -35.90301 -30.56343 -33.66226 1.000 56.43571 39 ALA B C 1
ATOM 4045 O O . ALA B 1 39 ? -36.48794 -30.51447 -34.75330 1.000 53.98016 39 ALA B O 1
ATOM 4047 N N . ASP B 1 40 ? -36.55510 -30.73336 -32.51330 1.000 56.50414 40 ASP B N 1
ATOM 4048 C CA . ASP B 1 40 ? -38.01010 -30.76830 -32.49440 1.000 59.28606 40 ASP B CA 1
ATOM 4049 C C . ASP B 1 40 ? -38.59802 -29.46231 -33.00650 1.000 56.99894 40 ASP B C 1
ATOM 4050 O O . ASP B 1 40 ? -39.64598 -29.46330 -33.66757 1.000 59.68347 40 ASP B O 1
ATOM 4055 N N . TYR B 1 41 ? -37.93800 -28.33432 -32.71751 1.000 50.35867 41 TYR B N 1
ATOM 4056 C CA . TYR B 1 41 ? -38.43792 -27.06633 -33.23161 1.000 51.68514 41 TYR B CA 1
ATOM 4057 C C . TYR B 1 41 ? -38.28781 -26.97540 -34.74460 1.000 59.90192 41 TYR B C 1
ATOM 4058 O O . TYR B 1 41 ? -39.18275 -26.47141 -35.43069 1.000 57.50689 41 TYR B O 1
ATOM 4067 N N . TYR B 1 42 ? -37.13979 -27.40147 -35.27750 1.000 58.35437 42 TYR B N 1
ATOM 4068 C CA . TYR B 1 42 ? -36.95369 -27.39455 -36.72549 1.000 50.69292 42 TYR B CA 1
ATOM 4069 C C . TYR B 1 42 ? -37.97867 -28.28754 -37.40551 1.000 57.22528 42 TYR B C 1
ATOM 4070 O O . TYR B 1 42 ? -38.43958 -27.99658 -38.51356 1.000 61.53633 42 TYR B O 1
ATOM 4079 N N . LYS B 1 43 ? -38.33276 -29.38650 -36.74649 1.000 52.14573 43 LYS B N 1
ATOM 4080 C CA . LYS B 1 43 ? -39.32475 -30.33149 -37.23051 1.000 58.18856 43 LYS B CA 1
ATOM 4081 C C . LYS B 1 43 ? -40.75075 -29.80743 -37.10264 1.000 62.52065 43 LYS B C 1
ATOM 4082 O O . LYS B 1 43 ? -41.64672 -30.33643 -37.76867 1.000 61.96269 43 LYS B O 1
ATOM 4088 N N . ASN B 1 44 ? -41.00678 -28.85438 -36.19970 1.000 62.74700 44 ASN B N 1
ATOM 4089 C CA . ASN B 1 44 ? -42.37478 -28.40032 -35.96682 1.000 58.58071 44 ASN B CA 1
ATOM 4090 C C . ASN B 1 44 ? -42.67669 -26.99833 -36.45391 1.000 55.07766 44 ASN B C 1
ATOM 4091 O O . ASN B 1 44 ? -43.85868 -26.64029 -36.51901 1.000 58.15171 44 ASN B O 1
ATOM 4096 N N . VAL B 1 45 ? -41.66364 -26.20739 -36.81887 1.000 46.63191 45 VAL B N 1
ATOM 4097 C CA . VAL B 1 45 ? -41.90257 -24.78639 -37.03196 1.000 50.74293 45 VAL B CA 1
ATOM 4098 C C . VAL B 1 45 ? -42.85349 -24.56441 -38.19604 1.000 50.54553 45 VAL B C 1
ATOM 4099 O O . VAL B 1 45 ? -43.68846 -23.65238 -38.15814 1.000 54.74341 45 VAL B O 1
ATOM 4103 N N . GLU B 1 46 ? -42.78344 -25.40946 -39.22299 1.000 53.06689 46 GLU B N 1
ATOM 4104 C CA . GLU B 1 46 ? -43.70636 -25.25049 -40.34106 1.000 51.40880 46 GLU B CA 1
ATOM 4105 C C . GLU B 1 46 ? -45.14239 -25.19541 -39.85517 1.000 56.11199 46 GLU B C 1
ATOM 4106 O O . GLU B 1 46 ? -46.00632 -24.62941 -40.53226 1.000 58.22277 46 GLU B O 1
ATOM 4112 N N . THR B 1 47 ? -45.38349 -25.74235 -38.66416 1.000 49.42172 47 THR B N 1
ATOM 4113 C CA . THR B 1 47 ? -46.69254 -25.80827 -38.03225 1.000 51.41406 47 THR B CA 1
ATOM 4114 C C . THR B 1 47 ? -47.07155 -24.53122 -37.29734 1.000 54.30914 47 THR B C 1
ATOM 4115 O O . THR B 1 47 ? -48.26255 -24.23217 -37.15344 1.000 54.92237 47 THR B O 1
ATOM 4119 N N . TYR B 1 48 ? -46.11056 -23.80123 -36.81630 1.000 50.31393 48 TYR B N 1
ATOM 4120 C CA . TYR B 1 48 ? -46.48457 -22.63818 -36.04339 1.000 55.97776 48 TYR B CA 1
ATOM 4121 C C . TYR B 1 48 ? -46.89446 -21.49021 -36.95747 1.000 58.10170 48 TYR B C 1
ATOM 4122 O O . TYR B 1 48 ? -46.41538 -21.37828 -38.08944 1.000 51.56671 48 TYR B O 1
ATOM 4131 N N . PRO B 1 49 ? -47.75647 -20.60316 -36.47958 1.000 56.69101 49 PRO B N 1
ATOM 4132 C CA . PRO B 1 49 ? -47.98137 -19.36418 -37.22365 1.000 50.47974 49 PRO B CA 1
ATOM 4133 C C . PRO B 1 49 ? -46.65034 -18.64624 -37.36759 1.000 54.55128 49 PRO B C 1
ATOM 4134 O O . PRO B 1 49 ? -45.85640 -18.59422 -36.42854 1.000 50.70082 49 PRO B O 1
ATOM 4138 N N . VAL B 1 50 ? -46.36823 -18.16231 -38.57860 1.000 57.29108 50 VAL B N 1
ATOM 4139 C CA . VAL B 1 50 ? -45.08019 -17.52236 -38.83654 1.000 51.83779 50 VAL B CA 1
ATOM 4140 C C . VAL B 1 50 ? -44.94221 -16.26233 -37.99159 1.000 53.26691 50 VAL B C 1
ATOM 4141 O O . VAL B 1 50 ? -43.95725 -16.07633 -37.26353 1.000 52.41681 50 VAL B O 1
ATOM 4145 N N . LEU B 1 51 ? -45.90817 -15.36030 -38.12370 1.000 49.29802 51 LEU B N 1
ATOM 4146 C CA . LEU B 1 51 ? -45.95518 -14.10426 -37.39476 1.000 53.14058 51 LEU B CA 1
ATOM 4147 C C . LEU B 1 51 ? -46.84427 -14.27917 -36.16782 1.000 58.22277 51 LEU B C 1
ATOM 4148 O O . LEU B 1 51 ? -47.87729 -14.95014 -36.23686 1.000 62.22062 51 LEU B O 1
ATOM 4153 N N . SER B 1 52 ? -46.44133 -13.68713 -35.04382 1.000 58.19382 52 SER B N 1
ATOM 4154 C CA . SER B 1 52 ? -47.13342 -13.92705 -33.78385 1.000 54.80131 52 SER B CA 1
ATOM 4155 C C . SER B 1 52 ? -48.33240 -13.00100 -33.61498 1.000 52.79317 52 SER B C 1
ATOM 4156 O O . SER B 1 52 ? -48.36433 -11.87902 -34.12504 1.000 53.71433 52 SER B O 1
ATOM 4159 N N . GLU B 1 53 ? -49.31747 -13.47793 -32.86603 1.000 57.50426 53 GLU B N 1
ATOM 4160 C CA . GLU B 1 53 ? -50.51646 -12.69687 -32.60715 1.000 67.09225 53 GLU B CA 1
ATOM 4161 C C . GLU B 1 53 ? -50.49553 -11.99981 -31.25518 1.000 56.93841 53 GLU B C 1
ATOM 4162 O O . GLU B 1 53 ? -51.49054 -11.36076 -30.90129 1.000 66.26847 53 GLU B O 1
ATOM 4168 N N . VAL B 1 54 ? -49.40359 -12.09981 -30.48710 1.000 46.10290 54 VAL B N 1
ATOM 4169 C CA . VAL B 1 54 ? -49.38766 -11.48074 -29.15913 1.000 46.09237 54 VAL B CA 1
ATOM 4170 C C . VAL B 1 54 ? -49.44160 -9.96475 -29.29221 1.000 53.27481 54 VAL B C 1
ATOM 4171 O O . VAL B 1 54 ? -48.86852 -9.37681 -30.21820 1.000 56.28043 54 VAL B O 1
ATOM 4175 N N . GLU B 1 55 ? -50.07465 -9.32868 -28.33228 1.000 60.04404 55 GLU B N 1
ATOM 4176 C CA . GLU B 1 55 ? -50.10760 -7.88068 -28.24736 1.000 60.92046 55 GLU B CA 1
ATOM 4177 C C . GLU B 1 55 ? -48.90064 -7.37768 -27.47630 1.000 57.47794 55 GLU B C 1
ATOM 4178 O O . GLU B 1 55 ? -48.34972 -8.08666 -26.62522 1.000 56.83576 55 GLU B O 1
ATOM 4184 N N . PRO B 1 56 ? -48.49858 -6.13271 -27.71533 1.000 52.90634 56 PRO B N 1
ATOM 4185 C CA . PRO B 1 56 ? -47.37061 -5.56371 -26.97028 1.000 49.39276 56 PRO B CA 1
ATOM 4186 C C . PRO B 1 56 ? -47.60672 -5.63463 -25.47129 1.000 49.00851 56 PRO B C 1
ATOM 4187 O O . PRO B 1 56 ? -48.73075 -5.47357 -24.98538 1.000 49.42698 56 PRO B O 1
ATOM 4191 N N . GLY B 1 57 ? -46.53778 -5.93263 -24.74120 1.000 48.47160 57 GLY B N 1
ATOM 4192 C CA . GLY B 1 57 ? -46.59889 -6.04956 -23.29720 1.000 42.58669 57 GLY B CA 1
ATOM 4193 C C . GLY B 1 57 ? -47.14597 -7.35751 -22.78117 1.000 47.51622 57 GLY B C 1
ATOM 4194 O O . GLY B 1 57 ? -47.31206 -7.50545 -21.56618 1.000 62.62330 57 GLY B O 1
ATOM 4195 N N . TYR B 1 58 ? -47.39794 -8.33155 -23.65414 1.000 48.82164 58 TYR B N 1
ATOM 4196 C CA . TYR B 1 58 ? -47.98802 -9.57650 -23.18013 1.000 51.10350 58 TYR B CA 1
ATOM 4197 C C . TYR B 1 58 ? -47.06111 -10.30949 -22.22002 1.000 46.91615 58 TYR B C 1
ATOM 4198 O O . TYR B 1 58 ? -47.52920 -10.95943 -21.28503 1.000 52.86686 58 TYR B O 1
ATOM 4207 N N . LEU B 1 59 ? -45.74809 -10.21155 -22.42894 1.000 46.65823 59 LEU B N 1
ATOM 4208 C CA . LEU B 1 59 ? -44.81518 -11.03054 -21.67483 1.000 45.15015 59 LEU B CA 1
ATOM 4209 C C . LEU B 1 59 ? -44.59526 -10.49248 -20.27284 1.000 55.41980 59 LEU B C 1
ATOM 4210 O O . LEU B 1 59 ? -44.21335 -11.25945 -19.38078 1.000 54.68814 59 LEU B O 1
ATOM 4215 N N . ARG B 1 60 ? -44.82722 -9.19246 -20.06892 1.000 61.83110 60 ARG B N 1
ATOM 4216 C CA . ARG B 1 60 ? -44.71230 -8.60940 -18.73794 1.000 66.15004 60 ARG B CA 1
ATOM 4217 C C . ARG B 1 60 ? -45.75039 -9.19232 -17.78799 1.000 65.54996 60 ARG B C 1
ATOM 4218 O O . ARG B 1 60 ? -45.51047 -9.27927 -16.57797 1.000 63.37076 60 ARG B O 1
ATOM 4226 N N . LYS B 1 61 ? -46.90036 -9.60331 -18.30505 1.000 62.01270 61 LYS B N 1
ATOM 4227 C CA . LYS B 1 61 ? -47.90344 -10.20323 -17.44409 1.000 60.69675 61 LYS B CA 1
ATOM 4228 C C . LYS B 1 61 ? -47.66751 -11.68423 -17.19000 1.000 60.81782 61 LYS B C 1
ATOM 4229 O O . LYS B 1 61 ? -48.45959 -12.30616 -16.48003 1.000 60.95994 61 LYS B O 1
ATOM 4235 N N . ARG B 1 62 ? -46.62949 -12.27629 -17.76890 1.000 65.28941 62 ARG B N 1
ATOM 4236 C CA . ARG B 1 62 ? -46.38755 -13.69929 -17.61781 1.000 62.23904 62 ARG B CA 1
ATOM 4237 C C . ARG B 1 62 ? -45.06161 -14.02331 -16.95570 1.000 57.94642 62 ARG B C 1
ATOM 4238 O O . ARG B 1 62 ? -44.84968 -15.18029 -16.57563 1.000 54.88026 62 ARG B O 1
ATOM 4246 N N . ILE B 1 63 ? -44.19259 -13.04233 -16.76469 1.000 55.60667 63 ILE B N 1
ATOM 4247 C CA . ILE B 1 63 ? -42.91565 -13.26034 -16.09859 1.000 53.89857 63 ILE B CA 1
ATOM 4248 C C . ILE B 1 63 ? -42.90471 -12.42828 -14.82363 1.000 54.09596 63 ILE B C 1
ATOM 4249 O O . ILE B 1 63 ? -43.36267 -11.27426 -14.83772 1.000 55.22504 63 ILE B O 1
ATOM 4254 N N . PRO B 1 64 ? -42.38480 -12.95224 -13.71157 1.000 48.66110 64 PRO B N 1
ATOM 4255 C CA . PRO B 1 64 ? -42.31586 -12.14318 -12.48460 1.000 46.58453 64 PRO B CA 1
ATOM 4256 C C . PRO B 1 64 ? -41.50080 -10.87022 -12.68861 1.000 50.00073 64 PRO B C 1
ATOM 4257 O O . PRO B 1 64 ? -40.63374 -10.78030 -13.56455 1.000 52.95635 64 PRO B O 1
ATOM 4261 N N . GLU B 1 65 ? -41.81283 -9.86517 -11.87168 1.000 58.74389 65 GLU B N 1
ATOM 4262 C CA . GLU B 1 65 ? -41.15377 -8.57120 -11.97569 1.000 60.84677 65 GLU B CA 1
ATOM 4263 C C . GLU B 1 65 ? -39.73481 -8.56522 -11.42059 1.000 56.08567 65 GLU B C 1
ATOM 4264 O O . GLU B 1 65 ? -38.97776 -7.62526 -11.70958 1.000 57.57532 65 GLU B O 1
ATOM 4270 N N . THR B 1 66 ? -39.33690 -9.56020 -10.63352 1.000 48.26368 66 THR B N 1
ATOM 4271 C CA . THR B 1 66 ? -37.95894 -9.57523 -10.16742 1.000 53.17743 66 THR B CA 1
ATOM 4272 C C . THR B 1 66 ? -37.38197 -10.96425 -10.35231 1.000 45.38702 66 THR B C 1
ATOM 4273 O O . THR B 1 66 ? -38.10501 -11.96023 -10.35931 1.000 43.45784 66 THR B O 1
ATOM 4277 N N . ALA B 1 67 ? -36.05497 -11.01231 -10.44921 1.000 46.23975 67 ALA B N 1
ATOM 4278 C CA . ALA B 1 67 ? -35.36600 -12.28134 -10.60110 1.000 49.09010 67 ALA B CA 1
ATOM 4279 C C . ALA B 1 67 ? -35.48812 -13.11627 -9.33007 1.000 53.83540 67 ALA B C 1
ATOM 4280 O O . ALA B 1 67 ? -35.60418 -12.58021 -8.22011 1.000 57.75166 67 ALA B O 1
ATOM 4282 N N . PRO B 1 68 ? -35.46016 -14.43328 -9.46101 1.000 52.16941 68 PRO B N 1
ATOM 4283 C CA . PRO B 1 68 ? -35.65227 -15.28321 -8.28498 1.000 47.11881 68 PRO B CA 1
ATOM 4284 C C . PRO B 1 68 ? -34.41333 -15.32922 -7.40689 1.000 51.78779 68 PRO B C 1
ATOM 4285 O O . PRO B 1 68 ? -33.28230 -15.44528 -7.88880 1.000 50.36920 68 PRO B O 1
ATOM 4289 N N . TYR B 1 69 ? -34.64642 -15.23114 -6.09291 1.000 52.32469 69 TYR B N 1
ATOM 4290 C CA . TYR B 1 69 ? -33.56850 -15.44214 -5.13883 1.000 49.40066 69 TYR B CA 1
ATOM 4291 C C . TYR B 1 69 ? -33.00554 -16.84416 -5.26672 1.000 47.68466 69 TYR B C 1
ATOM 4292 O O . TYR B 1 69 ? -31.78054 -17.03320 -5.27462 1.000 41.08387 69 TYR B O 1
ATOM 4301 N N . LEU B 1 70 ? -33.88656 -17.83414 -5.43073 1.000 41.14177 70 LEU B N 1
ATOM 4302 C CA . LEU B 1 70 ? -33.60361 -19.26115 -5.39364 1.000 48.64531 70 LEU B CA 1
ATOM 4303 C C . LEU B 1 70 ? -33.57253 -19.85422 -6.79661 1.000 55.13819 70 LEU B C 1
ATOM 4304 O O . LEU B 1 70 ? -34.19645 -19.32324 -7.71868 1.000 58.36752 70 LEU B O 1
ATOM 4309 N N . PRO B 1 71 ? -32.85256 -20.95625 -6.98251 1.000 55.29084 71 PRO B N 1
ATOM 4310 C CA . PRO B 1 71 ? -32.76349 -21.56132 -8.31847 1.000 51.90096 71 PRO B CA 1
ATOM 4311 C C . PRO B 1 71 ? -34.08847 -22.14629 -8.77754 1.000 59.92561 71 PRO B C 1
ATOM 4312 O O . PRO B 1 71 ? -34.91455 -22.58223 -7.97657 1.000 57.99380 71 PRO B O 1
ATOM 4316 N N . GLU B 1 72 ? -34.29038 -22.13535 -10.09255 1.000 59.27553 72 GLU B N 1
ATOM 4317 C CA . GLU B 1 72 ? -35.47736 -22.76234 -10.66161 1.000 57.67007 72 GLU B CA 1
ATOM 4318 C C . GLU B 1 72 ? -35.08335 -23.98839 -11.47252 1.000 47.44253 72 GLU B C 1
ATOM 4319 O O . GLU B 1 72 ? -34.02830 -23.98746 -12.11644 1.000 49.69806 72 GLU B O 1
ATOM 4325 N N . PRO B 1 73 ? -35.89439 -25.04436 -11.46052 1.000 48.09261 73 PRO B N 1
ATOM 4326 C CA . PRO B 1 73 ? -35.52038 -26.26041 -12.19544 1.000 55.58035 73 PRO B CA 1
ATOM 4327 C C . PRO B 1 73 ? -35.68526 -26.07148 -13.69946 1.000 57.30424 73 PRO B C 1
ATOM 4328 O O . PRO B 1 73 ? -36.61121 -25.39947 -14.16256 1.000 52.84844 73 PRO B O 1
ATOM 4332 N N . LEU B 1 74 ? -34.76823 -26.67055 -14.46837 1.000 56.74365 74 LEU B N 1
ATOM 4333 C CA . LEU B 1 74 ? -34.75712 -26.44462 -15.91638 1.000 56.74101 74 LEU B CA 1
ATOM 4334 C C . LEU B 1 74 ? -36.07009 -26.85360 -16.56745 1.000 65.26309 74 LEU B C 1
ATOM 4335 O O . LEU B 1 74 ? -36.45100 -26.28164 -17.59750 1.000 75.10901 74 LEU B O 1
ATOM 4340 N N . ASP B 1 75 ? -36.76716 -27.84055 -16.00145 1.000 60.95204 75 ASP B N 1
ATOM 4341 C CA . ASP B 1 75 ? -38.04914 -28.25153 -16.56152 1.000 68.35820 75 ASP B CA 1
ATOM 4342 C C . ASP B 1 75 ? -39.02510 -27.08350 -16.58165 1.000 70.83218 75 ASP B C 1
ATOM 4343 O O . ASP B 1 75 ? -39.71202 -26.85152 -17.58871 1.000 70.36896 75 ASP B O 1
ATOM 4348 N N . ASP B 1 76 ? -39.08115 -26.31844 -15.48469 1.000 68.45031 76 ASP B N 1
ATOM 4349 C CA . ASP B 1 76 ? -39.97111 -25.16141 -15.43381 1.000 66.29479 76 ASP B CA 1
ATOM 4350 C C . ASP B 1 76 ? -39.60400 -24.14447 -16.50283 1.000 60.98100 76 ASP B C 1
ATOM 4351 O O . ASP B 1 76 ? -40.48393 -23.56348 -17.15292 1.000 59.92824 76 ASP B O 1
ATOM 4356 N N . ILE B 1 77 ? -38.30398 -23.93353 -16.71175 1.000 53.95910 77 ILE B N 1
ATOM 4357 C CA . ILE B 1 77 ? -37.85287 -22.96659 -17.69676 1.000 54.27230 77 ILE B CA 1
ATOM 4358 C C . ILE B 1 77 ? -38.24179 -23.40565 -19.10277 1.000 53.52484 77 ILE B C 1
ATOM 4359 O O . ILE B 1 77 ? -38.77171 -22.61467 -19.88984 1.000 50.88242 77 ILE B O 1
ATOM 4364 N N . MET B 1 78 ? -37.96581 -24.66367 -19.44669 1.000 55.42243 78 MET B N 1
ATOM 4365 C CA . MET B 1 78 ? -38.31673 -25.14873 -20.77869 1.000 57.67270 78 MET B CA 1
ATOM 4366 C C . MET B 1 78 ? -39.81771 -25.05068 -21.00480 1.000 54.58023 78 MET B C 1
ATOM 4367 O O . MET B 1 78 ? -40.27662 -24.69272 -22.10185 1.000 49.23222 78 MET B O 1
ATOM 4372 N N . LYS B 1 79 ? -40.60180 -25.38561 -19.98284 1.000 56.60679 79 LYS B N 1
ATOM 4373 C CA . LYS B 1 79 ? -42.04678 -25.25156 -20.10395 1.000 62.59961 79 LYS B CA 1
ATOM 4374 C C . LYS B 1 79 ? -42.41071 -23.80757 -20.41704 1.000 63.17336 79 LYS B C 1
ATOM 4375 O O . LYS B 1 79 ? -43.19864 -23.53058 -21.33411 1.000 61.16786 79 LYS B O 1
ATOM 4381 N N . ASP B 1 80 ? -41.79073 -22.86255 -19.70305 1.000 65.62103 80 ASP B N 1
ATOM 4382 C CA . ASP B 1 80 ? -42.11766 -21.46055 -19.93214 1.000 62.01270 80 ASP B CA 1
ATOM 4383 C C . ASP B 1 80 ? -41.68355 -21.00163 -21.31113 1.000 52.34049 80 ASP B C 1
ATOM 4384 O O . ASP B 1 80 ? -42.34948 -20.15264 -21.90922 1.000 45.33175 80 ASP B O 1
ATOM 4389 N N . ILE B 1 81 ? -40.58753 -21.56070 -21.83402 1.000 48.08471 81 ILE B N 1
ATOM 4390 C CA . ILE B 1 81 ? -40.14143 -21.20678 -23.17401 1.000 52.77475 81 ILE B CA 1
ATOM 4391 C C . ILE B 1 81 ? -41.17237 -21.65079 -24.19506 1.000 48.20578 81 ILE B C 1
ATOM 4392 O O . ILE B 1 81 ? -41.58728 -20.87382 -25.06113 1.000 45.80812 81 ILE B O 1
ATOM 4397 N N A GLN B 1 82 ? -41.59942 -22.91177 -24.11703 0.590 48.58477 82 GLN B N 1
ATOM 4398 N N B GLN B 1 82 ? -41.60042 -22.90877 -24.09903 0.410 48.82691 82 GLN B N 1
ATOM 4399 C CA A GLN B 1 82 ? -42.60637 -23.36978 -25.06808 0.590 51.46143 82 GLN B CA 1
ATOM 4400 C CA B GLN B 1 82 ? -42.61737 -23.42778 -25.00308 0.410 51.50354 82 GLN B CA 1
ATOM 4401 C C A GLN B 1 82 ? -43.90335 -22.57773 -24.94321 0.590 53.15111 82 GLN B C 1
ATOM 4402 C C B GLN B 1 82 ? -43.89535 -22.60273 -24.92921 0.410 53.32481 82 GLN B C 1
ATOM 4403 O O A GLN B 1 82 ? -44.57627 -22.32576 -25.94927 0.590 52.55630 82 GLN B O 1
ATOM 4404 O O B GLN B 1 82 ? -44.54127 -22.34776 -25.95226 0.410 52.38786 82 GLN B O 1
ATOM 4415 N N . LYS B 1 83 ? -44.26242 -22.15866 -23.72825 1.000 57.33582 83 LYS B N 1
ATOM 4416 C CA . LYS B 1 83 ? -45.58142 -21.57260 -23.49837 1.000 58.48070 83 LYS B CA 1
ATOM 4417 C C . LYS B 1 83 ? -45.65935 -20.05961 -23.70845 1.000 55.86196 83 LYS B C 1
ATOM 4418 O O . LYS B 1 83 ? -46.71930 -19.56159 -24.10755 1.000 60.24407 83 LYS B O 1
ATOM 4424 N N . ASP B 1 84 ? -44.57734 -19.31564 -23.46041 1.000 48.48476 84 ASP B N 1
ATOM 4425 C CA . ASP B 1 84 ? -44.61529 -17.85563 -23.44249 1.000 44.01317 84 ASP B CA 1
ATOM 4426 C C . ASP B 1 84 ? -43.60020 -17.21472 -24.37445 1.000 41.90502 84 ASP B C 1
ATOM 4427 O O . ASP B 1 84 ? -43.82513 -16.09873 -24.85552 1.000 45.09225 84 ASP B O 1
ATOM 4432 N N . ILE B 1 85 ? -42.50120 -17.90577 -24.67634 1.000 41.29969 85 ILE B N 1
ATOM 4433 C CA . ILE B 1 85 ? -41.45513 -17.31285 -25.50529 1.000 41.37338 85 ILE B CA 1
ATOM 4434 C C . ILE B 1 85 ? -41.69703 -17.64791 -26.97929 1.000 46.91089 85 ILE B C 1
ATOM 4435 O O . ILE B 1 85 ? -41.87994 -16.75094 -27.81535 1.000 40.10481 85 ILE B O 1
ATOM 4440 N N . ILE B 1 86 ? -41.66705 -18.93193 -27.32423 1.000 43.78157 86 ILE B N 1
ATOM 4441 C CA . ILE B 1 86 ? -41.81597 -19.31399 -28.72622 1.000 50.38499 86 ILE B CA 1
ATOM 4442 C C . ILE B 1 86 ? -43.13991 -18.84197 -29.30534 1.000 49.86914 86 ILE B C 1
ATOM 4443 O O . ILE B 1 86 ? -43.14281 -18.28602 -30.41136 1.000 46.95826 86 ILE B O 1
ATOM 4448 N N . PRO B 1 87 ? -44.27396 -19.01190 -28.63841 1.000 48.87428 87 PRO B N 1
ATOM 4449 C CA . PRO B 1 87 ? -45.51791 -18.47488 -29.20052 1.000 41.97609 87 PRO B CA 1
ATOM 4450 C C . PRO B 1 87 ? -45.44984 -16.99089 -29.41059 1.000 44.94749 87 PRO B C 1
ATOM 4451 O O . PRO B 1 87 ? -46.24477 -16.45490 -30.19067 1.000 50.44289 87 PRO B O 1
ATOM 4455 N N . GLY B 1 88 ? -44.52086 -16.30789 -28.74256 1.000 49.75860 88 GLY B N 1
ATOM 4456 C CA . GLY B 1 88 ? -44.29180 -14.89491 -28.91461 1.000 49.30065 88 GLY B CA 1
ATOM 4457 C C . GLY B 1 88 ? -43.23672 -14.56100 -29.93955 1.000 52.90898 88 GLY B C 1
ATOM 4458 O O . GLY B 1 88 ? -42.88966 -13.38902 -30.09858 1.000 47.98470 88 GLY B O 1
ATOM 4459 N N . MET B 1 89 ? -42.70770 -15.56705 -30.63146 1.000 52.60894 89 MET B N 1
ATOM 4460 C CA . MET B 1 89 ? -41.65863 -15.39613 -31.62640 1.000 52.43260 89 MET B CA 1
ATOM 4461 C C . MET B 1 89 ? -42.22852 -15.23118 -33.03145 1.000 48.63215 89 MET B C 1
ATOM 4462 O O . MET B 1 89 ? -43.26952 -15.80316 -33.37749 1.000 45.19489 89 MET B O 1
ATOM 4467 N N . THR B 1 90 ? -41.53044 -14.44225 -33.84243 1.000 49.34013 90 THR B N 1
ATOM 4468 C CA . THR B 1 90 ? -41.66934 -14.51131 -35.29344 1.000 48.77427 90 THR B CA 1
ATOM 4469 C C . THR B 1 90 ? -40.72634 -15.59437 -35.80832 1.000 47.68466 90 THR B C 1
ATOM 4470 O O . THR B 1 90 ? -39.51735 -15.52640 -35.57124 1.000 47.09512 90 THR B O 1
ATOM 4474 N N . ASN B 1 91 ? -41.27433 -16.60238 -36.49031 1.000 42.65775 91 ASN B N 1
ATOM 4475 C CA . ASN B 1 91 ? -40.49034 -17.78443 -36.84320 1.000 45.52125 91 ASN B CA 1
ATOM 4476 C C . ASN B 1 91 ? -39.71524 -17.55452 -38.14016 1.000 55.36980 91 ASN B C 1
ATOM 4477 O O . ASN B 1 91 ? -40.09318 -18.00456 -39.22916 1.000 50.50342 91 ASN B O 1
ATOM 4482 N N . TRP B 1 92 ? -38.56123 -16.89055 -37.99411 1.000 44.37637 92 TRP B N 1
ATOM 4483 C CA . TRP B 1 92 ? -37.67514 -16.66064 -39.12506 1.000 39.56001 92 TRP B CA 1
ATOM 4484 C C . TRP B 1 92 ? -37.24914 -17.94868 -39.80396 1.000 43.21308 92 TRP B C 1
ATOM 4485 O O . TRP B 1 92 ? -36.86906 -17.91275 -40.97394 1.000 37.75189 92 TRP B O 1
ATOM 4496 N N . MET B 1 93 ? -37.26123 -19.07165 -39.08991 1.000 41.61025 93 MET B N 1
ATOM 4497 C CA . MET B 1 93 ? -36.82923 -20.33969 -39.65082 1.000 40.58908 93 MET B CA 1
ATOM 4498 C C . MET B 1 93 ? -37.95721 -21.06869 -40.33686 1.000 39.64423 93 MET B C 1
ATOM 4499 O O . MET B 1 93 ? -37.73622 -22.17272 -40.83579 1.000 43.51574 93 MET B O 1
ATOM 4504 N N . SER B 1 94 ? -39.16119 -20.51064 -40.34097 1.000 39.92058 94 SER B N 1
ATOM 4505 C CA . SER B 1 94 ? -40.25917 -21.23064 -40.95302 1.000 41.01281 94 SER B CA 1
ATOM 4506 C C . SER B 1 94 ? -39.97407 -21.39272 -42.44199 1.000 41.83660 94 SER B C 1
ATOM 4507 O O . SER B 1 94 ? -39.38100 -20.50077 -43.06399 1.000 35.59111 94 SER B O 1
ATOM 4510 N N . PRO B 1 95 ? -40.31807 -22.53373 -43.03596 1.000 40.65751 95 PRO B N 1
ATOM 4511 C CA . PRO B 1 95 ? -40.26697 -22.62581 -44.50095 1.000 41.76817 95 PRO B CA 1
ATOM 4512 C C . PRO B 1 95 ? -41.18989 -21.64381 -45.18106 1.000 42.22348 95 PRO B C 1
ATOM 4513 O O . PRO B 1 95 ? -41.06180 -21.45187 -46.39906 1.000 49.04535 95 PRO B O 1
ATOM 4517 N N . ASN B 1 96 ? -42.10392 -21.00774 -44.43716 1.000 39.47579 96 ASN B N 1
ATOM 4518 C CA . ASN B 1 96 ? -43.07385 -20.05673 -44.97327 1.000 42.12610 96 ASN B CA 1
ATOM 4519 C C . ASN B 1 96 ? -42.72783 -18.62173 -44.60232 1.000 41.82607 96 ASN B C 1
ATOM 4520 O O . ASN B 1 96 ? -43.57479 -17.72870 -44.70142 1.000 43.94737 96 ASN B O 1
ATOM 4525 N N . PHE B 1 97 ? -41.48985 -18.38375 -44.19024 1.000 40.71541 97 PHE B N 1
ATOM 4526 C CA . PHE B 1 97 ? -41.00182 -17.03775 -43.92527 1.000 43.52627 97 PHE B CA 1
ATOM 4527 C C . PHE B 1 97 ? -40.40371 -16.47384 -45.20526 1.000 41.01808 97 PHE B C 1
ATOM 4528 O O . PHE B 1 97 ? -39.41569 -17.00590 -45.72316 1.000 40.53907 97 PHE B O 1
ATOM 4536 N N . TYR B 1 98 ? -41.00263 -15.38884 -45.70835 1.000 33.76194 98 TYR B N 1
ATOM 4537 C CA . TYR B 1 98 ? -40.51953 -14.71291 -46.90135 1.000 38.41513 98 TYR B CA 1
ATOM 4538 C C . TYR B 1 98 ? -40.32249 -13.22191 -46.66141 1.000 41.14441 98 TYR B C 1
ATOM 4539 O O . TYR B 1 98 ? -40.25140 -12.44596 -47.62044 1.000 37.13603 98 TYR B O 1
ATOM 4548 N N . ALA B 1 99 ? -40.22956 -12.79385 -45.40942 1.000 40.76278 99 ALA B N 1
ATOM 4549 C CA . ALA B 1 99 ? -40.13753 -11.36984 -45.14149 1.000 40.18903 99 ALA B CA 1
ATOM 4550 C C . ALA B 1 99 ? -38.69351 -10.90190 -45.21541 1.000 41.49708 99 ALA B C 1
ATOM 4551 O O . ALA B 1 99 ? -37.75854 -11.70493 -45.20430 1.000 45.27648 99 ALA B O 1
ATOM 4553 N N . PHE B 1 100 ? -38.52846 -9.57991 -45.32246 1.000 42.35771 100 PHE B N 1
ATOM 4554 C CA . PHE B 1 100 ? -37.22244 -8.93295 -45.32040 1.000 44.35005 100 PHE B CA 1
ATOM 4555 C C . PHE B 1 100 ? -36.26340 -9.69203 -46.22029 1.000 49.46646 100 PHE B C 1
ATOM 4556 O O . PHE B 1 100 ? -36.46732 -9.74208 -47.43531 1.000 48.10577 100 PHE B O 1
ATOM 4564 N N . PHE B 1 101 ? -35.20046 -10.25404 -45.64219 1.000 52.68526 101 PHE B N 1
ATOM 4565 C CA . PHE B 1 101 ? -34.33945 -11.21810 -46.31408 1.000 50.50079 101 PHE B CA 1
ATOM 4566 C C . PHE B 1 101 ? -34.23255 -12.45906 -45.43102 1.000 53.12742 101 PHE B C 1
ATOM 4567 O O . PHE B 1 101 ? -34.10663 -12.33501 -44.21101 1.000 48.15841 101 PHE B O 1
ATOM 4575 N N . PRO B 1 102 ? -34.25055 -13.66209 -45.98796 1.000 56.85419 102 PRO B N 1
ATOM 4576 C CA . PRO B 1 102 ? -34.07666 -14.83805 -45.12589 1.000 53.05636 102 PRO B CA 1
ATOM 4577 C C . PRO B 1 102 ? -32.74171 -14.79306 -44.38880 1.000 49.08483 102 PRO B C 1
ATOM 4578 O O . PRO B 1 102 ? -31.76565 -14.21412 -44.85176 1.000 38.30196 102 PRO B O 1
ATOM 4582 N N . ALA B 1 103 ? -32.70181 -15.39101 -43.20977 1.000 48.77164 103 ALA B N 1
ATOM 4583 C CA . ALA B 1 103 ? -31.44487 -15.54002 -42.48067 1.000 46.06868 103 ALA B CA 1
ATOM 4584 C C . ALA B 1 103 ? -31.07291 -17.01004 -42.63757 1.000 49.55068 103 ALA B C 1
ATOM 4585 O O . ALA B 1 103 ? -31.60499 -17.87299 -41.93557 1.000 54.99870 103 ALA B O 1
ATOM 4587 N N . THR B 1 104 ? -30.20485 -17.30712 -43.59550 1.000 50.20339 104 THR B N 1
ATOM 4588 C CA . THR B 1 104 ? -30.01387 -18.70314 -43.96342 1.000 53.96173 104 THR B CA 1
ATOM 4589 C C . THR B 1 104 ? -29.05597 -19.38813 -42.99932 1.000 48.01892 104 THR B C 1
ATOM 4590 O O . THR B 1 104 ? -28.22199 -18.74012 -42.35729 1.000 39.26787 104 THR B O 1
ATOM 4594 N N . VAL B 1 105 ? -29.23602 -20.70411 -42.84427 1.000 40.92596 105 VAL B N 1
ATOM 4595 C CA . VAL B 1 105 ? -28.52412 -21.47909 -41.83518 1.000 46.01078 105 VAL B CA 1
ATOM 4596 C C . VAL B 1 105 ? -28.12313 -22.83713 -42.40608 1.000 52.61157 105 VAL B C 1
ATOM 4597 O O . VAL B 1 105 ? -28.52606 -23.23417 -43.49809 1.000 47.05827 105 VAL B O 1
ATOM 4601 N N . SER B 1 106 ? -27.34621 -23.56812 -41.61999 1.000 60.14405 106 SER B N 1
ATOM 4602 C CA . SER B 1 106 ? -26.89523 -24.89915 -41.98790 1.000 55.09082 106 SER B CA 1
ATOM 4603 C C . SER B 1 106 ? -26.38434 -25.55911 -40.71983 1.000 54.35125 106 SER B C 1
ATOM 4604 O O . SER B 1 106 ? -25.92138 -24.87408 -39.80283 1.000 49.11642 106 SER B O 1
ATOM 4607 N N . SER B 1 107 ? -26.47439 -26.88610 -40.66377 1.000 52.03782 107 SER B N 1
ATOM 4608 C CA . SER B 1 107 ? -25.99750 -27.57206 -39.46970 1.000 54.20913 107 SER B CA 1
ATOM 4609 C C . SER B 1 107 ? -24.49451 -27.38511 -39.28261 1.000 54.17755 107 SER B C 1
ATOM 4610 O O . SER B 1 107 ? -24.01358 -27.29907 -38.13958 1.000 54.78288 107 SER B O 1
ATOM 4613 N N . ALA B 1 108 ? -23.73543 -27.31719 -40.37856 1.000 44.41585 108 ALA B N 1
ATOM 4614 C CA . ALA B 1 108 ? -22.30443 -27.05023 -40.25647 1.000 46.41872 108 ALA B CA 1
ATOM 4615 C C . ALA B 1 108 ? -22.06143 -25.73720 -39.52552 1.000 52.25363 108 ALA B C 1
ATOM 4616 O O . ALA B 1 108 ? -21.19449 -25.65119 -38.64146 1.000 64.89989 108 ALA B O 1
ATOM 4618 N N . ALA B 1 109 ? -22.84437 -24.70819 -39.85462 1.000 43.65260 109 ALA B N 1
ATOM 4619 C CA . ALA B 1 109 ? -22.67738 -23.43816 -39.17267 1.000 44.29215 109 ALA B CA 1
ATOM 4620 C C . ALA B 1 109 ? -23.08748 -23.54408 -37.70769 1.000 47.48464 109 ALA B C 1
ATOM 4621 O O . ALA B 1 109 ? -22.45252 -22.93706 -36.84068 1.000 48.73216 109 ALA B O 1
ATOM 4623 N N . PHE B 1 110 ? -24.13853 -24.31403 -37.40273 1.000 45.13962 110 PHE B N 1
ATOM 4624 C CA . PHE B 1 110 ? -24.52764 -24.45495 -36.00775 1.000 48.29526 110 PHE B CA 1
ATOM 4625 C C . PHE B 1 110 ? -23.43972 -25.14595 -35.19864 1.000 54.23545 110 PHE B C 1
ATOM 4626 O O . PHE B 1 110 ? -23.19879 -24.77890 -34.04064 1.000 56.89630 110 PHE B O 1
ATOM 4634 N N . LEU B 1 111 ? -22.77471 -26.15300 -35.77655 1.000 48.97166 111 LEU B N 1
ATOM 4635 C CA . LEU B 1 111 ? -21.65878 -26.76300 -35.06044 1.000 48.31369 111 LEU B CA 1
ATOM 4636 C C . LEU B 1 111 ? -20.55476 -25.75103 -34.83241 1.000 55.94618 111 LEU B C 1
ATOM 4637 O O . LEU B 1 111 ? -19.92884 -25.73400 -33.76437 1.000 58.74915 111 LEU B O 1
ATOM 4642 N N . GLY B 1 112 ? -20.29366 -24.90309 -35.82843 1.000 55.27768 112 GLY B N 1
ATOM 4643 C CA . GLY B 1 112 ? -19.28964 -23.87111 -35.63341 1.000 54.79078 112 GLY B CA 1
ATOM 4644 C C . GLY B 1 112 ? -19.65069 -22.91404 -34.51148 1.000 57.74377 112 GLY B C 1
ATOM 4645 O O . GLY B 1 112 ? -18.79673 -22.53604 -33.70744 1.000 62.75752 112 GLY B O 1
ATOM 4646 N N . GLU B 1 113 ? -20.92368 -22.51600 -34.44159 1.000 55.96197 113 GLU B N 1
ATOM 4647 C CA . GLU B 1 113 ? -21.39372 -21.66293 -33.35167 1.000 57.73587 113 GLU B CA 1
ATOM 4648 C C . GLU B 1 113 ? -21.23484 -22.35387 -31.99762 1.000 56.93577 113 GLU B C 1
ATOM 4649 O O . GLU B 1 113 ? -20.70389 -21.77184 -31.04161 1.000 50.90610 113 GLU B O 1
ATOM 4655 N N . MET B 1 114 ? -21.68490 -23.60585 -31.90059 1.000 51.18772 114 MET B N 1
ATOM 4656 C CA . MET B 1 114 ? -21.54601 -24.34679 -30.65255 1.000 52.19836 114 MET B CA 1
ATOM 4657 C C . MET B 1 114 ? -20.09804 -24.37682 -30.18744 1.000 55.57772 114 MET B C 1
ATOM 4658 O O . MET B 1 114 ? -19.78311 -23.99278 -29.05544 1.000 59.27290 114 MET B O 1
ATOM 4663 N N . LEU B 1 115 ? -19.19900 -24.84689 -31.05136 1.000 52.60631 115 LEU B N 1
ATOM 4664 C CA . LEU B 1 115 ? -17.81503 -25.02192 -30.62625 1.000 50.34551 115 LEU B CA 1
ATOM 4665 C C . LEU B 1 115 ? -17.14801 -23.68693 -30.32727 1.000 52.85107 115 LEU B C 1
ATOM 4666 O O . LEU B 1 115 ? -16.44708 -23.55290 -29.31223 1.000 52.17994 115 LEU B O 1
ATOM 4671 N N . SER B 1 116 ? -17.34691 -22.69296 -31.19533 1.000 39.17312 116 SER B N 1
ATOM 4672 C CA . SER B 1 116 ? -16.73788 -21.38898 -30.98835 1.000 47.15829 116 SER B CA 1
ATOM 4673 C C . SER B 1 116 ? -17.18795 -20.78490 -29.66241 1.000 48.49529 116 SER B C 1
ATOM 4674 O O . SER B 1 116 ? -16.40598 -20.11089 -28.97339 1.000 40.43906 116 SER B O 1
ATOM 4677 N N . THR B 1 117 ? -18.45699 -20.98683 -29.29949 1.000 50.82451 117 THR B N 1
ATOM 4678 C CA . THR B 1 117 ? -18.92506 -20.48576 -28.01655 1.000 51.57724 117 THR B CA 1
ATOM 4679 C C . THR B 1 117 ? -18.29517 -21.27572 -26.87847 1.000 50.16917 117 THR B C 1
ATOM 4680 O O . THR B 1 117 ? -17.71121 -20.69770 -25.95345 1.000 50.05337 117 THR B O 1
ATOM 4684 N N . ALA B 1 118 ? -18.34321 -22.60473 -26.97041 1.000 51.05349 118 ALA B N 1
ATOM 4685 C CA . ALA B 1 118 ? -17.81031 -23.44169 -25.90333 1.000 46.55032 118 ALA B CA 1
ATOM 4686 C C . ALA B 1 118 ? -16.35532 -23.11173 -25.61524 1.000 50.35867 118 ALA B C 1
ATOM 4687 O O . ALA B 1 118 ? -15.93940 -23.06969 -24.45021 1.000 54.61181 118 ALA B O 1
ATOM 4689 N N . LEU B 1 119 ? -15.55424 -22.91181 -26.66219 1.000 47.35831 119 LEU B N 1
ATOM 4690 C CA . LEU B 1 119 ? -14.16324 -22.52285 -26.44911 1.000 51.97728 119 LEU B CA 1
ATOM 4691 C C . LEU B 1 119 ? -14.06824 -21.14482 -25.79718 1.000 50.94032 119 LEU B C 1
ATOM 4692 O O . LEU B 1 119 ? -13.15329 -20.89081 -25.00512 1.000 49.01114 119 LEU B O 1
ATOM 4697 N N . ASN B 1 120 ? -14.98618 -20.23480 -26.14728 1.000 49.18748 120 ASN B N 1
ATOM 4698 C CA . ASN B 1 120 ? -15.15218 -18.93476 -25.48436 1.000 50.32709 120 ASN B CA 1
ATOM 4699 C C . ASN B 1 120 ? -13.82817 -18.18980 -25.32430 1.000 54.04595 120 ASN B C 1
ATOM 4700 O O . ASN B 1 120 ? -13.52022 -17.63276 -24.26731 1.000 50.52711 120 ASN B O 1
ATOM 4705 N N . SER B 1 121 ? -13.04609 -18.16188 -26.39525 1.000 56.70943 121 SER B N 1
ATOM 4706 C CA . SER B 1 121 ? -11.80706 -17.39893 -26.42820 1.000 56.28570 121 SER B CA 1
ATOM 4707 C C . SER B 1 121 ? -12.05298 -15.95594 -26.87028 1.000 62.51276 121 SER B C 1
ATOM 4708 O O . SER B 1 121 ? -13.06893 -15.62993 -27.48737 1.000 67.12384 121 SER B O 1
ATOM 4711 N N . VAL B 1 122 ? -11.11098 -15.08496 -26.51526 1.000 62.08113 122 VAL B N 1
ATOM 4712 C CA . VAL B 1 122 ? -11.13890 -13.67297 -26.86733 1.000 57.10685 122 VAL B CA 1
ATOM 4713 C C . VAL B 1 122 ? -9.92783 -13.41406 -27.74226 1.000 60.28618 122 VAL B C 1
ATOM 4714 O O . VAL B 1 122 ? -8.79187 -13.42407 -27.25118 1.000 58.74915 122 VAL B O 1
ATOM 4718 N N . GLY B 1 123 ? -10.15973 -13.20111 -29.03928 1.000 59.29132 123 GLY B N 1
ATOM 4719 C CA . GLY B 1 123 ? -9.06066 -13.14420 -29.97921 1.000 53.91173 123 GLY B CA 1
ATOM 4720 C C . GLY B 1 123 ? -8.67359 -11.73623 -30.36225 1.000 50.77188 123 GLY B C 1
ATOM 4721 O O . GLY B 1 123 ? -8.54949 -11.43729 -31.55026 1.000 52.58525 123 GLY B O 1
ATOM 4722 N N . PHE B 1 124 ? -8.46363 -10.86019 -29.37628 1.000 46.34240 124 PHE B N 1
ATOM 4723 C CA . PHE B 1 124 ? -8.11556 -9.48022 -29.69832 1.000 41.53130 124 PHE B CA 1
ATOM 4724 C C . PHE B 1 124 ? -6.70651 -9.37429 -30.26023 1.000 41.63920 124 PHE B C 1
ATOM 4725 O O . PHE B 1 124 ? -6.39643 -8.40934 -30.96725 1.000 39.55737 124 PHE B O 1
ATOM 4733 N N . THR B 1 125 ? -5.85657 -10.35431 -29.99012 1.000 39.84951 125 THR B N 1
ATOM 4734 C CA . THR B 1 125 ? -4.51853 -10.37038 -30.54602 1.000 43.33941 125 THR B CA 1
ATOM 4735 C C . THR B 1 125 ? -4.22054 -11.77242 -31.03793 1.000 52.35891 125 THR B C 1
ATOM 4736 O O . THR B 1 125 ? -4.90160 -12.73338 -30.67594 1.000 63.56552 125 THR B O 1
ATOM 4740 N N . TRP B 1 126 ? -3.19749 -11.88349 -31.88186 1.000 52.87739 126 TRP B N 1
ATOM 4741 C CA . TRP B 1 126 ? -2.75750 -13.20953 -32.29176 1.000 57.00157 126 TRP B CA 1
ATOM 4742 C C . TRP B 1 126 ? -2.37562 -14.03848 -31.07170 1.000 53.28007 126 TRP B C 1
ATOM 4743 O O . TRP B 1 126 ? -2.70167 -15.22947 -30.98166 1.000 50.01126 126 TRP B O 1
ATOM 4754 N N . VAL B 1 127 ? -1.71066 -13.40646 -30.10868 1.000 54.40916 127 VAL B N 1
ATOM 4755 C CA . VAL B 1 127 ? -1.25477 -14.10642 -28.91361 1.000 58.03327 127 VAL B CA 1
ATOM 4756 C C . VAL B 1 127 ? -2.43185 -14.62934 -28.08967 1.000 58.87548 127 VAL B C 1
ATOM 4757 O O . VAL B 1 127 ? -2.39093 -15.75131 -27.57061 1.000 61.02574 127 VAL B O 1
ATOM 4761 N N . SER B 1 128 ? -3.50183 -13.84229 -27.96278 1.000 60.05457 128 SER B N 1
ATOM 4762 C CA . SER B 1 128 ? -4.60191 -14.30621 -27.11784 1.000 59.91508 128 SER B CA 1
ATOM 4763 C C . SER B 1 128 ? -5.38690 -15.45322 -27.73084 1.000 66.33164 128 SER B C 1
ATOM 4764 O O . SER B 1 128 ? -6.38496 -15.86415 -27.12889 1.000 67.69496 128 SER B O 1
ATOM 4767 N N . SER B 1 129 ? -4.97584 -15.96129 -28.89779 1.000 71.27434 129 SER B N 1
ATOM 4768 C CA . SER B 1 129 ? -5.46184 -17.21930 -29.46676 1.000 72.32709 129 SER B CA 1
ATOM 4769 C C . SER B 1 129 ? -5.04174 -17.32038 -30.93372 1.000 63.21021 129 SER B C 1
ATOM 4770 O O . SER B 1 129 ? -5.76166 -16.86940 -31.83180 1.000 61.72319 129 SER B O 1
ATOM 4773 N N . PRO B 1 130 ? -3.87674 -17.91144 -31.20561 1.000 56.91735 130 PRO B N 1
ATOM 4774 C CA . PRO B 1 130 ? -3.32665 -17.85352 -32.57658 1.000 55.14345 130 PRO B CA 1
ATOM 4775 C C . PRO B 1 130 ? -4.20859 -18.49154 -33.63961 1.000 61.37052 130 PRO B C 1
ATOM 4776 O O . PRO B 1 130 ? -4.41050 -17.89959 -34.71465 1.000 64.19454 130 PRO B O 1
ATOM 4780 N N . ALA B 1 131 ? -4.71365 -19.70251 -33.39059 1.000 59.24131 131 ALA B N 1
ATOM 4781 C CA . ALA B 1 131 ? -5.51761 -20.37253 -34.40761 1.000 49.89809 131 ALA B CA 1
ATOM 4782 C C . ALA B 1 131 ? -6.67754 -19.49751 -34.84673 1.000 50.31393 131 ALA B C 1
ATOM 4783 O O . ALA B 1 131 ? -7.02446 -19.47156 -36.02976 1.000 45.35807 131 ALA B O 1
ATOM 4785 N N . ALA B 1 132 ? -7.30258 -18.78045 -33.91181 1.000 53.42483 132 ALA B N 1
ATOM 4786 C CA . ALA B 1 132 ? -8.45653 -17.96043 -34.27693 1.000 58.01222 132 ALA B CA 1
ATOM 4787 C C . ALA B 1 132 ? -8.07742 -16.90849 -35.31196 1.000 60.98363 132 ALA B C 1
ATOM 4788 O O . ALA B 1 132 ? -8.72134 -16.78552 -36.36401 1.000 67.18963 132 ALA B O 1
ATOM 4790 N N . THR B 1 133 ? -7.00341 -16.16351 -35.04592 1.000 56.56994 133 THR B N 1
ATOM 4791 C CA . THR B 1 133 ? -6.58931 -15.10757 -35.95894 1.000 57.51216 133 THR B CA 1
ATOM 4792 C C . THR B 1 133 ? -6.14724 -15.66765 -37.30088 1.000 56.10146 133 THR B C 1
ATOM 4793 O O . THR B 1 133 ? -6.55014 -15.16769 -38.36293 1.000 56.21200 133 THR B O 1
ATOM 4797 N N . GLU B 1 134 ? -5.32228 -16.71668 -37.27477 1.000 58.21751 134 GLU B N 1
ATOM 4798 C CA . GLU B 1 134 ? -4.80721 -17.25576 -38.52571 1.000 54.42495 134 GLU B CA 1
ATOM 4799 C C . GLU B 1 134 ? -5.93517 -17.83276 -39.36376 1.000 58.63335 134 GLU B C 1
ATOM 4800 O O . GLU B 1 134 ? -5.99607 -17.60582 -40.57878 1.000 64.63407 134 GLU B O 1
ATOM 4806 N N . LEU B 1 135 ? -6.84624 -18.57570 -38.73779 1.000 55.82511 135 LEU B N 1
ATOM 4807 C CA . LEU B 1 135 ? -7.95420 -19.13069 -39.48884 1.000 59.35185 135 LEU B CA 1
ATOM 4808 C C . LEU B 1 135 ? -8.83313 -18.03769 -40.06396 1.000 61.92321 135 LEU B C 1
ATOM 4809 O O . LEU B 1 135 ? -9.40606 -18.21572 -41.14099 1.000 64.63143 135 LEU B O 1
ATOM 4814 N N . GLU B 1 136 ? -8.97013 -16.90665 -39.37002 1.000 57.23581 136 GLU B N 1
ATOM 4815 C CA . GLU B 1 136 ? -9.76305 -15.84065 -39.96813 1.000 52.65631 136 GLU B CA 1
ATOM 4816 C C . GLU B 1 136 ? -9.08495 -15.31174 -41.22111 1.000 58.61229 136 GLU B C 1
ATOM 4817 O O . GLU B 1 136 ? -9.74087 -15.10377 -42.25016 1.000 63.59447 136 GLU B O 1
ATOM 4823 N N . MET B 1 137 ? -7.76894 -15.09978 -41.16002 1.000 53.97226 137 MET B N 1
ATOM 4824 C CA . MET B 1 137 ? -7.05585 -14.65787 -42.35800 1.000 52.39049 137 MET B CA 1
ATOM 4825 C C . MET B 1 137 ? -7.25480 -15.64791 -43.50496 1.000 56.09883 137 MET B C 1
ATOM 4826 O O . MET B 1 137 ? -7.56170 -15.26196 -44.64600 1.000 59.15709 137 MET B O 1
ATOM 4831 N N . ILE B 1 138 ? -7.08786 -16.93891 -43.21189 1.000 52.36944 138 ILE B N 1
ATOM 4832 C CA . ILE B 1 138 ? -7.20983 -17.96795 -44.24085 1.000 45.86339 138 ILE B CA 1
ATOM 4833 C C . ILE B 1 138 ? -8.61479 -17.99193 -44.82194 1.000 50.95348 138 ILE B C 1
ATOM 4834 O O . ILE B 1 138 ? -8.79771 -18.08198 -46.03995 1.000 62.91017 138 ILE B O 1
ATOM 4839 N N . VAL B 1 139 ? -9.62885 -17.94085 -43.96002 1.000 49.39803 139 VAL B N 1
ATOM 4840 C CA . VAL B 1 139 ? -11.01082 -18.03583 -44.41011 1.000 55.75932 139 VAL B CA 1
ATOM 4841 C C . VAL B 1 139 ? -11.38772 -16.80985 -45.23720 1.000 59.51766 139 VAL B C 1
ATOM 4842 O O . VAL B 1 139 ? -12.10765 -16.91588 -46.23924 1.000 61.10469 139 VAL B O 1
ATOM 4846 N N . MET B 1 140 ? -10.89570 -15.63085 -44.85122 1.000 59.96508 140 MET B N 1
ATOM 4847 C CA . MET B 1 140 ? -11.17661 -14.44188 -45.64930 1.000 53.51957 140 MET B CA 1
ATOM 4848 C C . MET B 1 140 ? -10.50851 -14.51497 -47.01525 1.000 52.17731 140 MET B C 1
ATOM 4849 O O . MET B 1 140 ? -11.08343 -14.05700 -48.00631 1.000 46.45294 140 MET B O 1
ATOM 4854 N N . ASP B 1 141 ? -9.30453 -15.10002 -47.09713 1.000 58.43332 141 ASP B N 1
ATOM 4855 C CA . ASP B 1 141 ? -8.67444 -15.24810 -48.41008 1.000 64.94726 141 ASP B CA 1
ATOM 4856 C C . ASP B 1 141 ? -9.36942 -16.31812 -49.25108 1.000 64.07347 141 ASP B C 1
ATOM 4857 O O . ASP B 1 141 ? -9.51433 -16.16217 -50.47210 1.000 69.42148 141 ASP B O 1
ATOM 4862 N N . TRP B 1 142 ? -9.80250 -17.40907 -48.62206 1.000 55.12766 142 TRP B N 1
ATOM 4863 C CA . TRP B 1 142 ? -10.64849 -18.38208 -49.30507 1.000 54.69866 142 TRP B CA 1
ATOM 4864 C C . TRP B 1 142 ? -11.85142 -17.69806 -49.93119 1.000 58.23067 142 TRP B C 1
ATOM 4865 O O . TRP B 1 142 ? -12.13834 -17.85911 -51.12320 1.000 57.74113 142 TRP B O 1
ATOM 4876 N N . LEU B 1 143 ? -12.58545 -16.94400 -49.11527 1.000 57.76482 143 LEU B N 1
ATOM 4877 C CA . LEU B 1 143 ? -13.79739 -16.29898 -49.59539 1.000 56.57784 143 LEU B CA 1
ATOM 4878 C C . LEU B 1 143 ? -13.47628 -15.30404 -50.70142 1.000 53.44588 143 LEU B C 1
ATOM 4879 O O . LEU B 1 143 ? -14.24221 -15.16306 -51.65948 1.000 55.23294 143 LEU B O 1
ATOM 4884 N N . ALA B 1 144 ? -12.35826 -14.58308 -50.57237 1.000 53.38535 144 ALA B N 1
ATOM 4885 C CA . ALA B 1 144 ? -11.94416 -13.67914 -51.63639 1.000 59.86507 144 ALA B CA 1
ATOM 4886 C C . ALA B 1 144 ? -11.74209 -14.43421 -52.93834 1.000 64.71829 144 ALA B C 1
ATOM 4887 O O . ALA B 1 144 ? -12.18300 -13.98425 -54.00239 1.000 66.73695 144 ALA B O 1
ATOM 4889 N N . GLN B 1 145 ? -11.10814 -15.60723 -52.86823 1.000 66.30005 145 GLN B N 1
ATOM 4890 C CA . GLN B 1 145 ? -10.86008 -16.37730 -54.08018 1.000 61.04679 145 GLN B CA 1
ATOM 4891 C C . GLN B 1 145 ? -12.15305 -16.89928 -54.69325 1.000 60.32039 145 GLN B C 1
ATOM 4892 O O . GLN B 1 145 ? -12.29497 -16.91834 -55.92225 1.000 65.15518 145 GLN B O 1
ATOM 4898 N N . ILE B 1 146 ? -13.10513 -17.34621 -53.87429 1.000 58.21487 146 ILE B N 1
ATOM 4899 C CA . ILE B 1 146 ? -14.37910 -17.76519 -54.45736 1.000 56.65679 146 ILE B CA 1
ATOM 4900 C C . ILE B 1 146 ? -15.04001 -16.60121 -55.17946 1.000 58.90180 146 ILE B C 1
ATOM 4901 O O . ILE B 1 146 ? -15.58894 -16.76124 -56.27649 1.000 67.70022 146 ILE B O 1
ATOM 4906 N N . LEU B 1 147 ? -15.00201 -15.41618 -54.58052 1.000 56.83313 147 LEU B N 1
ATOM 4907 C CA . LEU B 1 147 ? -15.53192 -14.22119 -55.22861 1.000 57.05947 147 LEU B CA 1
ATOM 4908 C C . LEU B 1 147 ? -14.66282 -13.70728 -56.37258 1.000 59.38344 147 LEU B C 1
ATOM 4909 O O . LEU B 1 147 ? -15.05774 -12.74230 -57.03265 1.000 67.34755 147 LEU B O 1
ATOM 4914 N N . LYS B 1 148 ? -13.49783 -14.30533 -56.61847 1.000 54.05911 148 LYS B N 1
ATOM 4915 C CA . LYS B 1 148 ? -12.60574 -13.86541 -57.68942 1.000 58.84390 148 LYS B CA 1
ATOM 4916 C C . LYS B 1 148 ? -12.25269 -12.38542 -57.55647 1.000 60.42040 148 LYS B C 1
ATOM 4917 O O . LYS B 1 148 ? -12.23860 -11.64147 -58.54151 1.000 59.87823 148 LYS B O 1
ATOM 4923 N N . LEU B 1 149 ? -11.94977 -11.95637 -56.32647 1.000 59.17552 149 LEU B N 1
ATOM 4924 C CA . LEU B 1 149 ? -11.45374 -10.61538 -56.06950 1.000 53.35903 149 LEU B CA 1
ATOM 4925 C C . LEU B 1 149 ? -9.96771 -10.53044 -56.39540 1.000 51.97992 149 LEU B C 1
ATOM 4926 O O . LEU B 1 149 ? -9.25675 -11.53647 -56.34630 1.000 63.70237 149 LEU B O 1
ATOM 4931 N N . PRO B 1 150 ? -9.47764 -9.34748 -56.75442 1.000 46.71350 150 PRO B N 1
ATOM 4932 C CA . PRO B 1 150 ? -8.04462 -9.20254 -57.01233 1.000 45.73969 150 PRO B CA 1
ATOM 4933 C C . PRO B 1 150 ? -7.22272 -9.46451 -55.76226 1.000 58.58334 150 PRO B C 1
ATOM 4934 O O . PRO B 1 150 ? -7.70880 -9.41644 -54.62629 1.000 54.86184 150 PRO B O 1
ATOM 4938 N N . LYS B 1 151 ? -5.94771 -9.77556 -55.99115 1.000 63.03124 151 LYS B N 1
ATOM 4939 C CA . LYS B 1 151 ? -5.03980 -10.02054 -54.88108 1.000 68.71877 151 LYS B CA 1
ATOM 4940 C C . LYS B 1 151 ? -4.95782 -8.82050 -53.95013 1.000 68.15028 151 LYS B C 1
ATOM 4941 O O . LYS B 1 151 ? -4.53991 -8.96846 -52.79809 1.000 70.66637 151 LYS B O 1
ATOM 4947 N N . SER B 1 152 ? -5.39175 -7.64751 -54.40822 1.000 65.02359 152 SER B N 1
ATOM 4948 C CA . SER B 1 152 ? -5.31276 -6.43747 -53.60727 1.000 61.17049 152 SER B CA 1
ATOM 4949 C C . SER B 1 152 ? -6.27485 -6.44938 -52.44034 1.000 64.70249 152 SER B C 1
ATOM 4950 O O . SER B 1 152 ? -6.27487 -5.49234 -51.66038 1.000 74.60368 152 SER B O 1
ATOM 4953 N N . PHE B 1 153 ? -7.09789 -7.48835 -52.31135 1.000 58.30699 153 PHE B N 1
ATOM 4954 C CA . PHE B 1 153 ? -7.99798 -7.64026 -51.18240 1.000 55.87775 153 PHE B CA 1
ATOM 4955 C C . PHE B 1 153 ? -7.58208 -8.78523 -50.26832 1.000 60.31776 153 PHE B C 1
ATOM 4956 O O . PHE B 1 153 ? -8.29916 -9.09116 -49.30935 1.000 56.32781 153 PHE B O 1
ATOM 4964 N N . MET B 1 154 ? -6.42909 -9.40328 -50.51721 1.000 65.49733 154 MET B N 1
ATOM 4965 C CA . MET B 1 154 ? -6.04918 -10.63626 -49.85012 1.000 66.97382 154 MET B CA 1
ATOM 4966 C C . MET B 1 154 ? -4.82023 -10.42426 -48.98204 1.000 70.37423 154 MET B C 1
ATOM 4967 O O . MET B 1 154 ? -3.93918 -9.61631 -49.29902 1.000 74.52209 154 MET B O 1
ATOM 4972 N N . PHE B 1 155 ? -4.78133 -11.17321 -47.88000 1.000 67.96868 155 PHE B N 1
ATOM 4973 C CA . PHE B 1 155 ? -3.61139 -11.14921 -47.01792 1.000 67.13437 155 PHE B CA 1
ATOM 4974 C C . PHE B 1 155 ? -2.40236 -11.71829 -47.73781 1.000 66.92645 155 PHE B C 1
ATOM 4975 O O . PHE B 1 155 ? -1.29535 -11.17832 -47.62276 1.000 73.39564 155 PHE B O 1
ATOM 4983 N N . SER B 1 156 ? -2.59135 -12.80432 -48.49577 1.000 65.44995 156 SER B N 1
ATOM 4984 C CA . SER B 1 156 ? -1.49431 -13.29840 -49.32167 1.000 68.02921 156 SER B CA 1
ATOM 4985 C C . SER B 1 156 ? -1.06120 -12.26746 -50.35169 1.000 70.48213 156 SER B C 1
ATOM 4986 O O . SER B 1 156 ? 0.08383 -12.31352 -50.81161 1.000 78.74628 156 SER B O 1
ATOM 4989 N N . GLY B 1 157 ? -1.93614 -11.32545 -50.69780 1.000 66.43691 157 GLY B N 1
ATOM 4990 C CA . GLY B 1 157 ? -1.57904 -10.23150 -51.57882 1.000 67.19753 157 GLY B CA 1
ATOM 4991 C C . GLY B 1 157 ? -1.23805 -8.96248 -50.82486 1.000 71.69807 157 GLY B C 1
ATOM 4992 O O . GLY B 1 157 ? -0.32811 -8.96447 -49.99480 1.000 74.25627 157 GLY B O 1
ATOM 4993 N N . THR B 1 158 ? -1.96099 -7.87347 -51.09896 1.000 75.58011 158 THR B N 1
ATOM 4994 C CA . THR B 1 158 ? -1.66599 -6.56945 -50.51601 1.000 71.54279 158 THR B CA 1
ATOM 4995 C C . THR B 1 158 ? -2.82802 -5.99237 -49.72312 1.000 63.87608 158 THR B C 1
ATOM 4996 O O . THR B 1 158 ? -2.70002 -4.89235 -49.17116 1.000 67.66074 158 THR B O 1
ATOM 5000 N N . GLY B 1 159 ? -3.94505 -6.69833 -49.63416 1.000 55.84091 159 GLY B N 1
ATOM 5001 C CA . GLY B 1 159 ? -5.07709 -6.15925 -48.91227 1.000 54.93553 159 GLY B CA 1
ATOM 5002 C C . GLY B 1 159 ? -5.39720 -7.00618 -47.69925 1.000 61.38368 159 GLY B C 1
ATOM 5003 O O . GLY B 1 159 ? -4.50426 -7.63919 -47.12216 1.000 58.99918 159 GLY B O 1
ATOM 5004 N N . GLY B 1 160 ? -6.66023 -7.04012 -47.29934 1.000 58.13855 160 GLY B N 1
ATOM 5005 C CA . GLY B 1 160 ? -7.01334 -7.92605 -46.20832 1.000 58.82284 160 GLY B CA 1
ATOM 5006 C C . GLY B 1 160 ? -8.49835 -7.88699 -45.95642 1.000 53.79592 160 GLY B C 1
ATOM 5007 O O . GLY B 1 160 ? -9.25728 -7.20700 -46.65551 1.000 58.14908 160 GLY B O 1
ATOM 5008 N N . GLY B 1 161 ? -8.90845 -8.63393 -44.94242 1.000 50.56133 161 GLY B N 1
ATOM 5009 C CA . GLY B 1 161 ? -10.31348 -8.69586 -44.58851 1.000 50.47710 161 GLY B CA 1
ATOM 5010 C C . GLY B 1 161 ? -10.48459 -8.94578 -43.10551 1.000 55.62246 161 GLY B C 1
ATOM 5011 O O . GLY B 1 161 ? -9.55466 -9.36578 -42.40843 1.000 60.78887 161 GLY B O 1
ATOM 5012 N N . VAL B 1 162 ? -11.69562 -8.68672 -42.63061 1.000 47.56097 162 VAL B N 1
ATOM 5013 C CA . VAL B 1 162 ? -12.03172 -8.93664 -41.24362 1.000 50.32709 162 VAL B CA 1
ATOM 5014 C C . VAL B 1 162 ? -13.48774 -9.36258 -41.18170 1.000 52.12993 162 VAL B C 1
ATOM 5015 O O . VAL B 1 162 ? -14.33767 -8.86359 -41.93579 1.000 48.16893 162 VAL B O 1
ATOM 5019 N N . ILE B 1 163 ? -13.75584 -10.31053 -40.28868 1.000 53.32218 163 ILE B N 1
ATOM 5020 C CA . ILE B 1 163 ? -15.11288 -10.74447 -39.98175 1.000 50.70082 163 ILE B CA 1
ATOM 5021 C C . ILE B 1 163 ? -15.67192 -9.82040 -38.91084 1.000 48.73742 163 ILE B C 1
ATOM 5022 O O . ILE B 1 163 ? -15.24200 -9.85836 -37.75780 1.000 47.93206 163 ILE B O 1
ATOM 5027 N N . GLN B 1 164 ? -16.61386 -8.97938 -39.30594 1.000 44.40532 164 GLN B N 1
ATOM 5028 C CA . GLN B 1 164 ? -17.39790 -8.15331 -38.41704 1.000 50.81662 164 GLN B CA 1
ATOM 5029 C C . GLN B 1 164 ? -18.73194 -8.82925 -38.09910 1.000 51.49828 164 GLN B C 1
ATOM 5030 O O . GLN B 1 164 ? -19.06994 -9.89826 -38.61807 1.000 48.86639 164 GLN B O 1
ATOM 5036 N N . ASN B 1 165 ? -19.50198 -8.18418 -37.22219 1.000 49.40066 165 ASN B N 1
ATOM 5037 C CA . ASN B 1 165 ? -20.82602 -8.66312 -36.84426 1.000 52.26942 165 ASN B CA 1
ATOM 5038 C C . ASN B 1 165 ? -21.90994 -8.21513 -37.81335 1.000 52.61157 165 ASN B C 1
ATOM 5039 O O . ASN B 1 165 ? -22.84495 -8.98011 -38.08238 1.000 46.95826 165 ASN B O 1
ATOM 5044 N N . THR B 1 166 ? -21.83186 -6.97515 -38.30341 1.000 46.85825 166 THR B N 1
ATOM 5045 C CA . THR B 1 166 ? -22.94479 -6.36015 -39.01252 1.000 44.11582 166 THR B CA 1
ATOM 5046 C C . THR B 1 166 ? -22.45268 -5.58722 -40.22852 1.000 42.24717 166 THR B C 1
ATOM 5047 O O . THR B 1 166 ? -21.26166 -5.32127 -40.38345 1.000 44.62114 166 THR B O 1
ATOM 5051 N N . THR B 1 167 ? -23.39360 -5.22123 -41.10060 1.000 48.19788 167 THR B N 1
ATOM 5052 C CA . THR B 1 167 ? -23.06450 -4.27430 -42.16263 1.000 43.72893 167 THR B CA 1
ATOM 5053 C C . THR B 1 167 ? -22.89449 -2.86627 -41.60368 1.000 47.98996 167 THR B C 1
ATOM 5054 O O . THR B 1 167 ? -21.98743 -2.13133 -42.01665 1.000 44.72115 167 THR B O 1
ATOM 5058 N N . SER B 1 168 ? -23.75354 -2.47320 -40.65576 1.000 56.14357 168 SER B N 1
ATOM 5059 C CA . SER B 1 168 ? -23.70553 -1.10917 -40.13282 1.000 51.98518 168 SER B CA 1
ATOM 5060 C C . SER B 1 168 ? -22.33356 -0.78120 -39.57074 1.000 44.17898 168 SER B C 1
ATOM 5061 O O . SER B 1 168 ? -21.79350 0.30077 -39.82276 1.000 44.37111 168 SER B O 1
ATOM 5064 N N . GLU B 1 169 ? -21.73364 -1.70718 -38.82466 1.000 45.94235 169 GLU B N 1
ATOM 5065 C CA . GLU B 1 169 ? -20.45767 -1.37120 -38.20558 1.000 48.30316 169 GLU B CA 1
ATOM 5066 C C . GLU B 1 169 ? -19.30761 -1.47328 -39.19850 1.000 50.08495 169 GLU B C 1
ATOM 5067 O O . GLU B 1 169 ? -18.34759 -0.70331 -39.10347 1.000 56.92525 169 GLU B O 1
ATOM 5073 N N . SER B 1 170 ? -19.39957 -2.37733 -40.17346 1.000 52.32206 170 SER B N 1
ATOM 5074 C CA . SER B 1 170 ? -18.41349 -2.39841 -41.25139 1.000 50.85347 170 SER B CA 1
ATOM 5075 C C . SER B 1 170 ? -18.39739 -1.07045 -42.00045 1.000 48.34790 170 SER B C 1
ATOM 5076 O O . SER B 1 170 ? -17.32736 -0.47750 -42.23441 1.000 50.48763 170 SER B O 1
ATOM 5079 N N . ILE B 1 171 ? -19.57835 -0.58643 -42.39456 1.000 43.81578 171 ILE B N 1
ATOM 5080 C CA . ILE B 1 171 ? -19.63326 0.69554 -43.09462 1.000 46.37661 171 ILE B CA 1
ATOM 5081 C C . ILE B 1 171 ? -19.12128 1.80357 -42.19164 1.000 44.69220 171 ILE B C 1
ATOM 5082 O O . ILE B 1 171 ? -18.40822 2.70652 -42.64464 1.000 46.75824 171 ILE B O 1
ATOM 5087 N N . LEU B 1 172 ? -19.51137 1.78964 -40.90567 1.000 47.72941 172 LEU B N 1
ATOM 5088 C CA . LEU B 1 172 ? -19.01640 2.81067 -39.98668 1.000 45.47914 172 LEU B CA 1
ATOM 5089 C C . LEU B 1 172 ? -17.49540 2.82262 -39.96258 1.000 42.75776 172 LEU B C 1
ATOM 5090 O O . LEU B 1 172 ? -16.87336 3.89059 -39.97158 1.000 47.07407 172 LEU B O 1
ATOM 5095 N N . CYS B 1 173 ? -16.87944 1.63859 -39.96048 1.000 45.50546 173 CYS B N 1
ATOM 5096 C CA . CYS B 1 173 ? -15.42145 1.54754 -39.98837 1.000 50.51922 173 CYS B CA 1
ATOM 5097 C C . CYS B 1 173 ? -14.83733 2.13146 -41.28136 1.000 59.27026 173 CYS B C 1
ATOM 5098 O O . CYS B 1 173 ? -13.86631 2.89943 -41.23933 1.000 62.91807 173 CYS B O 1
ATOM 5101 N N . THR B 1 174 ? -15.40326 1.78242 -42.45238 1.000 52.92740 174 THR B N 1
ATOM 5102 C CA . THR B 1 174 ? -14.82716 2.32434 -43.69136 1.000 48.46897 174 THR B CA 1
ATOM 5103 C C . THR B 1 174 ? -15.04610 3.83035 -43.78745 1.000 49.07957 174 THR B C 1
ATOM 5104 O O . THR B 1 174 ? -14.16004 4.57829 -44.23443 1.000 45.02382 174 THR B O 1
ATOM 5108 N N . ILE B 1 175 ? -16.20011 4.30341 -43.32356 1.000 50.75345 175 ILE B N 1
ATOM 5109 C CA . ILE B 1 175 ? -16.45607 5.73742 -43.29165 1.000 44.50007 175 ILE B CA 1
ATOM 5110 C C . ILE B 1 175 ? -15.45111 6.43443 -42.38461 1.000 44.81064 175 ILE B C 1
ATOM 5111 O O . ILE B 1 175 ? -14.98505 7.53540 -42.68763 1.000 45.65547 175 ILE B O 1
ATOM 5116 N N . ILE B 1 176 ? -15.12821 5.82947 -41.23756 1.000 53.24059 176 ILE B N 1
ATOM 5117 C CA . ILE B 1 176 ? -14.18425 6.48348 -40.33252 1.000 49.81650 176 ILE B CA 1
ATOM 5118 C C . ILE B 1 176 ? -12.77721 6.45540 -40.92542 1.000 47.24514 176 ILE B C 1
ATOM 5119 O O . ILE B 1 176 ? -12.01618 7.41938 -40.79341 1.000 49.74807 176 ILE B O 1
ATOM 5124 N N . ALA B 1 177 ? -12.40820 5.36036 -41.59734 1.000 48.08734 177 ALA B N 1
ATOM 5125 C CA . ALA B 1 177 ? -11.12315 5.32328 -42.30425 1.000 53.67222 177 ALA B CA 1
ATOM 5126 C C . ALA B 1 177 ? -11.00904 6.47123 -43.30430 1.000 55.09082 177 ALA B C 1
ATOM 5127 O O . ALA B 1 177 ? -10.00701 7.20419 -43.32926 1.000 53.34061 177 ALA B O 1
ATOM 5129 N N . ALA B 1 178 ? -12.03097 6.63922 -44.14038 1.000 53.63801 178 ALA B N 1
ATOM 5130 C CA . ALA B 1 178 ? -12.01187 7.72717 -45.11743 1.000 54.56970 178 ALA B CA 1
ATOM 5131 C C . ALA B 1 178 ? -11.96187 9.09021 -44.43049 1.000 58.10697 178 ALA B C 1
ATOM 5132 O O . ALA B 1 178 ? -11.18781 9.97716 -44.82848 1.000 61.74688 178 ALA B O 1
ATOM 5134 N N . ARG B 1 179 ? -12.80493 9.28329 -43.40556 1.000 59.61504 179 ARG B N 1
ATOM 5135 C CA . ARG B 1 179 ? -12.79794 10.53132 -42.64562 1.000 57.50689 179 ARG B CA 1
ATOM 5136 C C . ARG B 1 179 ? -11.41797 10.82930 -42.08954 1.000 54.33020 179 ARG B C 1
ATOM 5137 O O . ARG B 1 179 ? -10.97493 11.98028 -42.08856 1.000 52.11414 179 ARG B O 1
ATOM 5145 N N . GLU B 1 180 ? -10.74204 9.81030 -41.56544 1.000 57.23055 180 GLU B N 1
ATOM 5146 C CA . GLU B 1 180 ? -9.45008 10.02529 -40.93136 1.000 56.19358 180 GLU B CA 1
ATOM 5147 C C . GLU B 1 180 ? -8.37500 10.34120 -41.95830 1.000 62.64435 180 GLU B C 1
ATOM 5148 O O . GLU B 1 180 ? -7.49199 11.16018 -41.69228 1.000 66.83696 180 GLU B O 1
ATOM 5154 N N . ARG B 1 181 ? -8.42294 9.70814 -43.13627 1.000 60.74413 181 ARG B N 1
ATOM 5155 C CA . ARG B 1 181 ? -7.51485 10.11806 -44.21023 1.000 59.01497 181 ARG B CA 1
ATOM 5156 C C . ARG B 1 181 ? -7.69677 11.59805 -44.54031 1.000 59.97824 181 ARG B C 1
ATOM 5157 O O . ARG B 1 181 ? -6.72074 12.37101 -44.62128 1.000 57.02263 181 ARG B O 1
ATOM 5165 N N . ALA B 1 182 ? -8.95175 12.01809 -44.71642 1.000 59.95982 182 ALA B N 1
ATOM 5166 C CA . ALA B 1 182 ? -9.21568 13.42708 -44.99451 1.000 59.53609 182 ALA B CA 1
ATOM 5167 C C . ALA B 1 182 ? -8.72173 14.32012 -43.85952 1.000 64.13664 182 ALA B C 1
ATOM 5168 O O . ALA B 1 182 ? -8.04067 15.32308 -44.09852 1.000 72.30867 182 ALA B O 1
ATOM 5170 N N . LEU B 1 183 ? -9.04583 13.96919 -42.61352 1.000 66.33690 183 LEU B N 1
ATOM 5171 C CA . LEU B 1 183 ? -8.70887 14.84123 -41.49254 1.000 62.82595 183 LEU B CA 1
ATOM 5172 C C . LEU B 1 183 ? -7.20688 14.94319 -41.29944 1.000 65.33678 183 LEU B C 1
ATOM 5173 O O . LEU B 1 183 ? -6.69787 16.01319 -40.94845 1.000 54.34336 183 LEU B O 1
ATOM 5178 N N . GLU B 1 184 ? -6.47391 13.84816 -41.51333 1.000 66.19478 184 GLU B N 1
ATOM 5179 C CA . GLU B 1 184 ? -5.02591 13.95111 -41.38724 1.000 77.44350 184 GLU B CA 1
ATOM 5180 C C . GLU B 1 184 ? -4.43280 14.78804 -42.50824 1.000 80.69389 184 GLU B C 1
ATOM 5181 O O . GLU B 1 184 ? -3.46279 15.52101 -42.27520 1.000 84.67857 184 GLU B O 1
ATOM 5187 N N . LYS B 1 185 ? -5.02872 14.74700 -43.70828 1.000 74.42998 185 LYS B N 1
ATOM 5188 C CA . LYS B 1 185 ? -4.53162 15.60993 -44.77828 1.000 73.19035 185 LYS B CA 1
ATOM 5189 C C . LYS B 1 185 ? -4.83458 17.08395 -44.50138 1.000 70.51898 185 LYS B C 1
ATOM 5190 O O . LYS B 1 185 ? -3.95754 17.94492 -44.64736 1.000 71.60859 185 LYS B O 1
ATOM 5196 N N . LEU B 1 186 ? -6.06660 17.39502 -44.07948 1.000 69.72941 186 LEU B N 1
ATOM 5197 C CA . LEU B 1 186 ? -6.55856 18.77104 -44.02958 1.000 68.07658 186 LEU B CA 1
ATOM 5198 C C . LEU B 1 186 ? -6.72264 19.33311 -42.62062 1.000 67.19227 186 LEU B C 1
ATOM 5199 O O . LEU B 1 186 ? -6.92260 20.54512 -42.47869 1.000 63.44708 186 LEU B O 1
ATOM 5204 N N . GLY B 1 187 ? -6.65974 18.50516 -41.58357 1.000 63.04966 187 GLY B N 1
ATOM 5205 C CA . GLY B 1 187 ? -6.85882 18.98423 -40.23361 1.000 66.11582 187 GLY B CA 1
ATOM 5206 C C . GLY B 1 187 ? -8.26086 18.72930 -39.72170 1.000 66.71063 187 GLY B C 1
ATOM 5207 O O . GLY B 1 187 ? -9.22081 18.64530 -40.49576 1.000 68.42399 187 GLY B O 1
ATOM 5208 N N . PRO B 1 188 ? -8.41096 18.62637 -38.39570 1.000 64.66828 188 PRO B N 1
ATOM 5209 C CA . PRO B 1 188 ? -9.72101 18.24745 -37.83678 1.000 63.76028 188 PRO B CA 1
ATOM 5210 C C . PRO B 1 188 ? -10.82995 19.21747 -38.20890 1.000 62.91544 188 PRO B C 1
ATOM 5211 O O . PRO B 1 188 ? -11.97995 18.79650 -38.43696 1.000 59.20447 188 PRO B O 1
ATOM 5215 N N . ASP B 1 189 ? -10.50390 20.50345 -38.34194 1.000 64.52879 189 ASP B N 1
ATOM 5216 C CA . ASP B 1 189 ? -11.53684 21.47747 -38.65006 1.000 64.20770 189 ASP B CA 1
ATOM 5217 C C . ASP B 1 189 ? -12.11375 21.30442 -40.04009 1.000 58.47806 189 ASP B C 1
ATOM 5218 O O . ASP B 1 189 ? -13.12171 21.94944 -40.34720 1.000 64.60248 189 ASP B O 1
ATOM 5223 N N . SER B 1 190 ? -11.55272 20.42336 -40.86301 1.000 54.87500 190 SER B N 1
ATOM 5224 C CA . SER B 1 190 ? -12.14464 20.20732 -42.17704 1.000 64.34719 190 SER B CA 1
ATOM 5225 C C . SER B 1 190 ? -13.34167 19.27937 -42.12708 1.000 64.55248 190 SER B C 1
ATOM 5226 O O . SER B 1 190 ? -13.94861 19.03734 -43.17611 1.000 63.29969 190 SER B O 1
ATOM 5229 N N . ILE B 1 191 ? -13.69778 18.76844 -40.94308 1.000 63.52604 191 ILE B N 1
ATOM 5230 C CA . ILE B 1 191 ? -14.81981 17.83448 -40.84612 1.000 61.75740 191 ILE B CA 1
ATOM 5231 C C . ILE B 1 191 ? -16.10075 18.41050 -41.44423 1.000 60.69412 191 ILE B C 1
ATOM 5232 O O . ILE B 1 191 ? -16.93874 17.66050 -41.96326 1.000 65.55260 191 ILE B O 1
ATOM 5237 N N . GLY B 1 192 ? -16.28371 19.73551 -41.38031 1.000 53.16953 192 GLY B N 1
ATOM 5238 C CA . GLY B 1 192 ? -17.47365 20.39552 -41.91443 1.000 52.10098 192 GLY B CA 1
ATOM 5239 C C . GLY B 1 192 ? -17.53454 20.47945 -43.43143 1.000 59.69663 192 GLY B C 1
ATOM 5240 O O . GLY B 1 192 ? -18.56749 20.89146 -43.97553 1.000 61.89426 192 GLY B O 1
ATOM 5241 N N . LYS B 1 193 ? -16.46650 20.08838 -44.12334 1.000 59.67821 193 LYS B N 1
ATOM 5242 C CA . LYS B 1 193 ? -16.43940 20.08131 -45.57834 1.000 61.89163 193 LYS B CA 1
ATOM 5243 C C . LYS B 1 193 ? -16.70241 18.71329 -46.18929 1.000 61.45737 193 LYS B C 1
ATOM 5244 O O . LYS B 1 193 ? -16.89432 18.63423 -47.40630 1.000 68.66086 193 LYS B O 1
ATOM 5250 N N . LEU B 1 194 ? -16.66350 17.64232 -45.39524 1.000 55.79090 194 LEU B N 1
ATOM 5251 C CA . LEU B 1 194 ? -16.68951 16.28130 -45.92017 1.000 56.51993 194 LEU B CA 1
ATOM 5252 C C . LEU B 1 194 ? -18.11450 15.84733 -46.22925 1.000 62.79963 194 LEU B C 1
ATOM 5253 O O . LEU B 1 194 ? -18.98157 15.87141 -45.35231 1.000 61.28630 194 LEU B O 1
ATOM 5258 N N . VAL B 1 195 ? -18.34843 15.43128 -47.47225 1.000 66.25794 195 VAL B N 1
ATOM 5259 C CA . VAL B 1 195 ? -19.66841 15.04831 -47.95632 1.000 61.61265 195 VAL B CA 1
ATOM 5260 C C . VAL B 1 195 ? -19.65744 13.55329 -48.23525 1.000 57.91747 195 VAL B C 1
ATOM 5261 O O . VAL B 1 195 ? -18.72042 13.04323 -48.85716 1.000 61.77320 195 VAL B O 1
ATOM 5265 N N . CYS B 1 196 ? -20.69250 12.85135 -47.77329 1.000 52.98267 196 CYS B N 1
ATOM 5266 C CA . CYS B 1 196 ? -20.87353 11.42834 -48.03323 1.000 49.12694 196 CYS B CA 1
ATOM 5267 C C . CYS B 1 196 ? -22.12648 11.23035 -48.86131 1.000 51.43775 196 CYS B C 1
ATOM 5268 O O . CYS B 1 196 ? -23.13547 11.89939 -48.62041 1.000 52.95109 196 CYS B O 1
ATOM 5271 N N . TYR B 1 197 ? -22.08145 10.25530 -49.77426 1.000 50.50869 197 TYR B N 1
ATOM 5272 C CA . TYR B 1 197 ? -23.13739 10.02529 -50.75032 1.000 54.11438 197 TYR B CA 1
ATOM 5273 C C . TYR B 1 197 ? -23.65045 8.59431 -50.67129 1.000 49.91914 197 TYR B C 1
ATOM 5274 O O . TYR B 1 197 ? -22.87248 7.63729 -50.60819 1.000 48.81901 197 TYR B O 1
ATOM 5283 N N . GLY B 1 198 ? -24.96245 8.45036 -50.70538 1.000 47.41621 198 GLY B N 1
ATOM 5284 C CA . GLY B 1 198 ? -25.54949 7.13237 -50.76735 1.000 47.13197 198 GLY B CA 1
ATOM 5285 C C . GLY B 1 198 ? -26.83343 7.22138 -51.55645 1.000 55.73826 198 GLY B C 1
ATOM 5286 O O . GLY B 1 198 ? -27.44639 8.28840 -51.65154 1.000 53.25902 198 GLY B O 1
ATOM 5287 N N . SER B 1 199 ? -27.23643 6.08537 -52.12242 1.000 53.03794 199 SER B N 1
ATOM 5288 C CA . SER B 1 199 ? -28.51338 6.01738 -52.81551 1.000 50.21392 199 SER B CA 1
ATOM 5289 C C . SER B 1 199 ? -29.66344 6.38346 -51.88561 1.000 51.56408 199 SER B C 1
ATOM 5290 O O . SER B 1 199 ? -29.61753 6.15252 -50.67559 1.000 54.48811 199 SER B O 1
ATOM 5293 N N . ASP B 1 200 ? -30.70638 6.96847 -52.47271 1.000 54.25387 200 ASP B N 1
ATOM 5294 C CA . ASP B 1 200 ? -31.95942 7.20055 -51.76681 1.000 49.57700 200 ASP B CA 1
ATOM 5295 C C . ASP B 1 200 ? -32.66549 5.89959 -51.42180 1.000 56.91998 200 ASP B C 1
ATOM 5296 O O . ASP B 1 200 ? -33.72153 5.92366 -50.77787 1.000 58.74125 200 ASP B O 1
ATOM 5301 N N . GLN B 1 201 ? -32.12250 4.76555 -51.86070 1.000 63.88924 201 GLN B N 1
ATOM 5302 C CA . GLN B 1 201 ? -32.64157 3.45459 -51.49768 1.000 59.24131 201 GLN B CA 1
ATOM 5303 C C . GLN B 1 201 ? -31.98968 2.85863 -50.24660 1.000 57.08579 201 GLN B C 1
ATOM 5304 O O . GLN B 1 201 ? -32.43375 1.79966 -49.78458 1.000 54.09070 201 GLN B O 1
ATOM 5310 N N . THR B 1 202 ? -30.92669 3.46861 -49.72055 1.000 56.10673 202 THR B N 1
ATOM 5311 C CA . THR B 1 202 ? -30.30380 3.06465 -48.45849 1.000 56.63047 202 THR B CA 1
ATOM 5312 C C . THR B 1 202 ? -30.59784 4.04372 -47.32156 1.000 69.03986 202 THR B C 1
ATOM 5313 O O . THR B 1 202 ? -29.75690 4.26673 -46.44251 1.000 70.05577 202 THR B O 1
ATOM 5317 N N . HIS B 1 203 ? -31.79482 4.62576 -47.30167 1.000 75.26692 203 HIS B N 1
ATOM 5318 C CA . HIS B 1 203 ? -32.04584 5.77881 -46.44075 1.000 76.59866 203 HIS B CA 1
ATOM 5319 C C . HIS B 1 203 ? -32.33596 5.46189 -44.96575 1.000 76.26967 203 HIS B C 1
ATOM 5320 O O . HIS B 1 203 ? -32.33398 6.39593 -44.15680 1.000 71.07168 203 HIS B O 1
ATOM 5327 N N . THR B 1 204 ? -32.56303 4.20292 -44.57171 1.000 76.47233 204 THR B N 1
ATOM 5328 C CA . THR B 1 204 ? -32.80614 3.88700 -43.16371 1.000 70.42687 204 THR B CA 1
ATOM 5329 C C . THR B 1 204 ? -31.57721 3.38999 -42.41560 1.000 67.92130 204 THR B C 1
ATOM 5330 O O . THR B 1 204 ? -31.72731 2.85105 -41.31358 1.000 76.67498 204 THR B O 1
ATOM 5334 N N . MET B 1 205 ? -30.37917 3.54292 -42.96552 1.000 56.62521 205 MET B N 1
ATOM 5335 C CA . MET B 1 205 ? -29.20823 2.99391 -42.29241 1.000 57.13053 205 MET B CA 1
ATOM 5336 C C . MET B 1 205 ? -27.95518 3.78185 -42.64936 1.000 56.89630 205 MET B C 1
ATOM 5337 O O . MET B 1 205 ? -27.08023 3.98986 -41.80231 1.000 60.48620 205 MET B O 1
ATOM 5342 N N . PHE B 1 206 ? -27.85008 4.20479 -43.91237 1.000 53.20375 206 PHE B N 1
ATOM 5343 C CA . PHE B 1 206 ? -26.64402 4.90272 -44.35532 1.000 52.30627 206 PHE B CA 1
ATOM 5344 C C . PHE B 1 206 ? -26.51602 6.26175 -43.67938 1.000 55.96724 206 PHE B C 1
ATOM 5345 O O . PHE B 1 206 ? -25.41104 6.60274 -43.20832 1.000 56.77523 206 PHE B O 1
ATOM 5353 N N . PRO B 1 207 ? -27.56600 7.08879 -43.61649 1.000 55.87775 207 PRO B N 1
ATOM 5354 C CA . PRO B 1 207 ? -27.45900 8.34882 -42.86455 1.000 53.85646 207 PRO B CA 1
ATOM 5355 C C . PRO B 1 207 ? -27.15012 8.13488 -41.39051 1.000 52.41944 207 PRO B C 1
ATOM 5356 O O . PRO B 1 207 ? -26.36013 8.88489 -40.81350 1.000 52.67210 207 PRO B O 1
ATOM 5360 N N . LYS B 1 208 ? -27.76920 7.14094 -40.75151 1.000 46.92405 208 LYS B N 1
ATOM 5361 C CA . LYS B 1 208 ? -27.44830 6.86599 -39.35447 1.000 47.46095 208 LYS B CA 1
ATOM 5362 C C . LYS B 1 208 ? -25.95632 6.62495 -39.17836 1.000 46.76877 208 LYS B C 1
ATOM 5363 O O . LYS B 1 208 ? -25.31336 7.23897 -38.32234 1.000 48.98482 208 LYS B O 1
ATOM 5369 N N . THR B 1 209 ? -25.37829 5.77489 -40.02928 1.000 48.14525 209 THR B N 1
ATOM 5370 C CA . THR B 1 209 ? -23.94631 5.49584 -39.95516 1.000 52.42207 209 THR B CA 1
ATOM 5371 C C . THR B 1 209 ? -23.11425 6.76280 -40.12516 1.000 54.61181 209 THR B C 1
ATOM 5372 O O . THR B 1 209 ? -22.15230 6.98981 -39.37811 1.000 58.02011 209 THR B O 1
ATOM 5376 N N . CYS B 1 210 ? -23.43515 7.58677 -41.13023 1.000 50.42447 210 CYS B N 1
ATOM 5377 C CA . CYS B 1 210 ? -22.67810 8.82673 -41.30023 1.000 51.57724 210 CYS B CA 1
ATOM 5378 C C . CYS B 1 210 ? -22.78215 9.70280 -40.05628 1.000 49.10589 210 CYS B C 1
ATOM 5379 O O . CYS B 1 210 ? -21.78417 10.26278 -39.58324 1.000 47.53465 210 CYS B O 1
ATOM 5382 N N . LYS B 1 211 ? -23.98719 9.82387 -39.50837 1.000 53.08531 211 LYS B N 1
ATOM 5383 C CA . LYS B 1 211 ? -24.19424 10.65193 -38.33343 1.000 54.76709 211 LYS B CA 1
ATOM 5384 C C . LYS B 1 211 ? -23.38034 10.14196 -37.14235 1.000 52.66947 211 LYS B C 1
ATOM 5385 O O . LYS B 1 211 ? -22.79937 10.93297 -36.39334 1.000 49.66648 211 LYS B O 1
ATOM 5391 N N . LEU B 1 212 ? -23.32240 8.82297 -36.94828 1.000 48.13209 212 LEU B N 1
ATOM 5392 C CA . LEU B 1 212 ? -22.51350 8.29599 -35.85320 1.000 44.24478 212 LEU B CA 1
ATOM 5393 C C . LEU B 1 212 ? -21.07848 8.77694 -35.96112 1.000 48.70584 212 LEU B C 1
ATOM 5394 O O . LEU B 1 212 ? -20.41954 9.01296 -34.94108 1.000 46.55558 212 LEU B O 1
ATOM 5399 N N . ALA B 1 213 ? -20.58838 8.92586 -37.19109 1.000 46.53979 213 ALA B N 1
ATOM 5400 C CA . ALA B 1 213 ? -19.20935 9.27480 -37.49801 1.000 44.32110 213 ALA B CA 1
ATOM 5401 C C . ALA B 1 213 ? -18.92530 10.75779 -37.40206 1.000 45.10278 213 ALA B C 1
ATOM 5402 O O . ALA B 1 213 ? -17.77128 11.15774 -37.59000 1.000 47.49517 213 ALA B O 1
ATOM 5404 N N . GLY B 1 214 ? -19.93229 11.58384 -37.14817 1.000 51.25615 214 GLY B N 1
ATOM 5405 C CA . GLY B 1 214 ? -19.72125 13.01284 -37.02523 1.000 51.14297 214 GLY B CA 1
ATOM 5406 C C . GLY B 1 214 ? -19.86613 13.80978 -38.30528 1.000 55.33821 214 GLY B C 1
ATOM 5407 O O . GLY B 1 214 ? -19.54809 15.00677 -38.30931 1.000 57.13317 214 GLY B O 1
ATOM 5408 N N . ILE B 1 215 ? -20.32208 13.18974 -39.39528 1.000 54.05385 215 ILE B N 1
ATOM 5409 C CA . ILE B 1 215 ? -20.60297 13.94269 -40.61433 1.000 50.07442 215 ILE B CA 1
ATOM 5410 C C . ILE B 1 215 ? -21.71995 14.93575 -40.34046 1.000 49.06115 215 ILE B C 1
ATOM 5411 O O . ILE B 1 215 ? -22.75600 14.58081 -39.76152 1.000 49.82966 215 ILE B O 1
ATOM 5416 N N . TYR B 1 216 ? -21.52288 16.18072 -40.76251 1.000 49.82176 216 TYR B N 1
ATOM 5417 C CA . TYR B 1 216 ? -22.55086 17.18876 -40.55863 1.000 52.49314 216 TYR B CA 1
ATOM 5418 C C . TYR B 1 216 ? -23.86183 16.72778 -41.19070 1.000 60.95994 216 TYR B C 1
ATOM 5419 O O . TYR B 1 216 ? -23.85278 16.09673 -42.26067 1.000 68.04500 216 TYR B O 1
ATOM 5428 N N . PRO B 1 217 ? -25.00486 17.03785 -40.57179 1.000 61.44684 217 PRO B N 1
ATOM 5429 C CA . PRO B 1 217 ? -26.28884 16.56787 -41.11586 1.000 61.95480 217 PRO B CA 1
ATOM 5430 C C . PRO B 1 217 ? -26.49872 16.90280 -42.58489 1.000 63.84450 217 PRO B C 1
ATOM 5431 O O . PRO B 1 217 ? -26.93770 16.03878 -43.35588 1.000 68.16080 217 PRO B O 1
ATOM 5435 N N . ASN B 1 218 ? -26.17965 18.12977 -42.99993 1.000 55.35137 218 ASN B N 1
ATOM 5436 C CA . ASN B 1 218 ? -26.40354 18.54871 -44.37597 1.000 58.87022 218 ASN B CA 1
ATOM 5437 C C . ASN B 1 218 ? -25.37049 18.00063 -45.34287 1.000 61.70740 218 ASN B C 1
ATOM 5438 O O . ASN B 1 218 ? -25.50440 18.22558 -46.55189 1.000 56.91472 218 ASN B O 1
ATOM 5443 N N . ASN B 1 219 ? -24.35855 17.29062 -44.85376 1.000 61.27314 219 ASN B N 1
ATOM 5444 C CA . ASN B 1 219 ? -23.33351 16.73454 -45.71766 1.000 56.15410 219 ASN B CA 1
ATOM 5445 C C . ASN B 1 219 ? -23.54554 15.25354 -45.96961 1.000 51.81148 219 ASN B C 1
ATOM 5446 O O . ASN B 1 219 ? -22.64853 14.58648 -46.49551 1.000 47.59781 219 ASN B O 1
ATOM 5451 N N . ILE B 1 220 ? -24.72759 14.74459 -45.62966 1.000 54.80657 220 ILE B N 1
ATOM 5452 C CA . ILE B 1 220 ? -25.15061 13.38460 -45.92563 1.000 55.06450 220 ILE B CA 1
ATOM 5453 C C . ILE B 1 220 ? -26.13053 13.48357 -47.08170 1.000 57.69113 220 ILE B C 1
ATOM 5454 O O . ILE B 1 220 ? -27.26752 13.92962 -46.90380 1.000 62.28378 220 ILE B O 1
ATOM 5459 N N . ARG B 1 221 ? -25.72146 13.03550 -48.25965 1.000 60.34408 221 ARG B N 1
ATOM 5460 C CA . ARG B 1 221 ? -26.45736 13.29847 -49.48672 1.000 60.20195 221 ARG B CA 1
ATOM 5461 C C . ARG B 1 221 ? -27.03937 12.00146 -50.03469 1.000 57.78588 221 ARG B C 1
ATOM 5462 O O . ARG B 1 221 ? -26.30139 11.04642 -50.31260 1.000 64.25770 221 ARG B O 1
ATOM 5470 N N . LEU B 1 222 ? -28.35836 11.97250 -50.18779 1.000 49.04799 222 LEU B N 1
ATOM 5471 C CA . LEU B 1 222 ? -29.03836 10.85649 -50.82878 1.000 57.00157 222 LEU B CA 1
ATOM 5472 C C . LEU B 1 222 ? -29.20624 11.15643 -52.31881 1.000 58.22277 222 LEU B C 1
ATOM 5473 O O . LEU B 1 222 ? -29.78718 12.17943 -52.69190 1.000 58.75178 222 LEU B O 1
ATOM 5478 N N . ILE B 1 223 ? -28.69221 10.26737 -53.15773 1.000 60.19669 223 ILE B N 1
ATOM 5479 C CA . ILE B 1 223 ? -28.76511 10.37030 -54.60774 1.000 63.35233 223 ILE B CA 1
ATOM 5480 C C . ILE B 1 223 ? -30.18109 9.99733 -55.02082 1.000 60.63095 223 ILE B C 1
ATOM 5481 O O . ILE B 1 223 ? -30.60415 8.85236 -54.79779 1.000 48.74532 223 ILE B O 1
ATOM 5486 N N . PRO B 1 224 ? -30.95302 10.91933 -55.59292 1.000 52.27995 224 PRO B N 1
ATOM 5487 C CA . PRO B 1 224 ? -32.28800 10.55035 -56.06499 1.000 49.84282 224 PRO B CA 1
ATOM 5488 C C . PRO B 1 224 ? -32.18395 9.59229 -57.24294 1.000 58.59124 224 PRO B C 1
ATOM 5489 O O . PRO B 1 224 ? -31.32388 9.74522 -58.11289 1.000 64.83409 224 PRO B O 1
ATOM 5493 N N . THR B 1 225 ? -33.05798 8.58432 -57.24495 1.000 51.67988 225 THR B N 1
ATOM 5494 C CA . THR B 1 225 ? -33.10495 7.55328 -58.27091 1.000 47.76099 225 THR B CA 1
ATOM 5495 C C . THR B 1 225 ? -34.53892 7.37930 -58.74800 1.000 52.90898 225 THR B C 1
ATOM 5496 O O . THR B 1 225 ? -35.48496 7.65337 -58.00208 1.000 46.77929 225 THR B O 1
ATOM 5500 N N . THR B 1 226 ? -34.69385 6.88025 -59.98599 1.000 62.13377 226 THR B N 1
ATOM 5501 C CA . THR B 1 226 ? -35.99681 6.72426 -60.62007 1.000 58.83863 226 THR B CA 1
ATOM 5502 C C . THR B 1 226 ? -36.14282 5.31124 -61.17601 1.000 57.85957 226 THR B C 1
ATOM 5503 O O . THR B 1 226 ? -35.16283 4.58320 -61.36191 1.000 59.93613 226 THR B O 1
ATOM 5507 N N . VAL B 1 227 ? -37.38881 4.94027 -61.46608 1.000 55.25663 227 VAL B N 1
ATOM 5508 C CA . VAL B 1 227 ? -37.69582 3.64725 -62.07704 1.000 62.44433 227 VAL B CA 1
ATOM 5509 C C . VAL B 1 227 ? -36.91073 3.45016 -63.36698 1.000 66.76064 227 VAL B C 1
ATOM 5510 O O . VAL B 1 227 ? -36.67574 2.31613 -63.79390 1.000 72.27182 227 VAL B O 1
ATOM 5514 N N . GLU B 1 228 ? -36.50565 4.55012 -63.99900 1.000 65.81315 228 GLU B N 1
ATOM 5515 C CA . GLU B 1 228 ? -35.78856 4.46803 -65.26095 1.000 65.27888 228 GLU B CA 1
ATOM 5516 C C . GLU B 1 228 ? -34.41559 3.80899 -65.12182 1.000 63.86555 228 GLU B C 1
ATOM 5517 O O . GLU B 1 228 ? -33.87754 3.31992 -66.12176 1.000 65.96317 228 GLU B O 1
ATOM 5523 N N . THR B 1 229 ? -33.81568 3.81503 -63.92878 1.000 56.93314 229 THR B N 1
ATOM 5524 C CA . THR B 1 229 ? -32.56872 3.09299 -63.70265 1.000 54.38547 229 THR B CA 1
ATOM 5525 C C . THR B 1 229 ? -32.77682 1.86104 -62.83061 1.000 55.67773 229 THR B C 1
ATOM 5526 O O . THR B 1 229 ? -31.81088 1.32804 -62.27251 1.000 51.27983 229 THR B O 1
ATOM 5530 N N . ASP B 1 230 ? -34.01785 1.38509 -62.71967 1.000 57.99906 230 ASP B N 1
ATOM 5531 C CA . ASP B 1 230 ? -34.35295 0.33415 -61.76764 1.000 54.95659 230 ASP B CA 1
ATOM 5532 C C . ASP B 1 230 ? -33.95304 0.74820 -60.35864 1.000 52.95898 230 ASP B C 1
ATOM 5533 O O . ASP B 1 230 ? -33.50612 -0.07077 -59.55557 1.000 54.82499 230 ASP B O 1
ATOM 5538 N N . PHE B 1 231 ? -34.06701 2.04522 -60.08471 1.000 58.20698 231 PHE B N 1
ATOM 5539 C CA . PHE B 1 231 ? -33.79008 2.61128 -58.76972 1.000 54.04595 231 PHE B CA 1
ATOM 5540 C C . PHE B 1 231 ? -32.36313 2.33825 -58.31960 1.000 56.87787 231 PHE B C 1
ATOM 5541 O O . PHE B 1 231 ? -32.07321 2.30530 -57.11958 1.000 52.97214 231 PHE B O 1
ATOM 5549 N N . GLY B 1 232 ? -31.46306 2.16917 -59.28853 1.000 58.83337 232 GLY B N 1
ATOM 5550 C CA . GLY B 1 232 ? -30.04308 2.16513 -59.02843 1.000 56.12778 232 GLY B CA 1
ATOM 5551 C C . GLY B 1 232 ? -29.46102 3.53910 -59.26046 1.000 57.83851 232 GLY B C 1
ATOM 5552 O O . GLY B 1 232 ? -30.02494 4.35408 -59.98753 1.000 59.89929 232 GLY B O 1
ATOM 5553 N N . ILE B 1 233 ? -28.31005 3.79209 -58.63539 1.000 57.32793 233 ILE B N 1
ATOM 5554 C CA . ILE B 1 233 ? -27.69300 5.10806 -58.74741 1.000 55.79353 233 ILE B CA 1
ATOM 5555 C C . ILE B 1 233 ? -27.30689 5.36698 -60.19139 1.000 62.64698 233 ILE B C 1
ATOM 5556 O O . ILE B 1 233 ? -26.63587 4.54793 -60.82930 1.000 68.08185 233 ILE B O 1
ATOM 5561 N N . SER B 1 234 ? -27.70981 6.52797 -60.70748 1.000 62.92860 234 SER B N 1
ATOM 5562 C CA . SER B 1 234 ? -27.32470 6.95189 -62.04547 1.000 55.75932 234 SER B CA 1
ATOM 5563 C C . SER B 1 234 ? -25.97168 7.64485 -61.99241 1.000 58.65440 234 SER B C 1
ATOM 5564 O O . SER B 1 234 ? -25.84169 8.66487 -61.30445 1.000 63.96820 234 SER B O 1
ATOM 5567 N N . PRO B 1 235 ? -24.95965 7.15378 -62.70531 1.000 64.75250 235 PRO B N 1
ATOM 5568 C CA . PRO B 1 235 ? -23.63863 7.80273 -62.64125 1.000 63.82344 235 PRO B CA 1
ATOM 5569 C C . PRO B 1 235 ? -23.69856 9.28772 -62.94433 1.000 67.12384 235 PRO B C 1
ATOM 5570 O O . PRO B 1 235 ? -23.05658 10.08373 -62.24932 1.000 73.81148 235 PRO B O 1
ATOM 5574 N N A GLN B 1 236 ? -24.43747 9.67270 -63.99140 0.620 65.76578 236 GLN B N 1
ATOM 5575 N N B GLN B 1 236 ? -24.45247 9.68470 -63.97240 0.380 65.45785 236 GLN B N 1
ATOM 5576 C CA A GLN B 1 236 ? -24.60340 11.08468 -64.33248 0.620 65.61050 236 GLN B CA 1
ATOM 5577 C CA B GLN B 1 236 ? -24.56140 11.09968 -64.31448 0.380 65.64998 236 GLN B CA 1
ATOM 5578 C C A GLN B 1 236 ? -24.99045 11.90676 -63.11055 0.620 63.50235 236 GLN B C 1
ATOM 5579 C C B GLN B 1 236 ? -25.00245 11.93076 -63.11355 0.380 63.97872 236 GLN B C 1
ATOM 5580 O O A GLN B 1 236 ? -24.39744 12.95575 -62.83555 0.620 65.38152 236 GLN B O 1
ATOM 5581 O O B GLN B 1 236 ? -24.44443 12.99975 -62.84256 0.380 65.30520 236 GLN B O 1
ATOM 5592 N N . VAL B 1 237 ? -26.01552 11.44983 -62.39060 1.000 62.01007 237 VAL B N 1
ATOM 5593 C CA . VAL B 1 237 ? -26.54158 12.18190 -61.23967 1.000 63.85239 237 VAL B CA 1
ATOM 5594 C C . VAL B 1 237 ? -25.46264 12.36992 -60.17560 1.000 62.39959 237 VAL B C 1
ATOM 5595 O O . VAL B 1 237 ? -25.27164 13.47194 -59.63964 1.000 65.37889 237 VAL B O 1
ATOM 5599 N N . LEU B 1 238 ? -24.76471 11.28691 -59.82650 1.000 61.34157 238 LEU B N 1
ATOM 5600 C CA . LEU B 1 238 ? -23.72777 11.39492 -58.80643 1.000 63.59710 238 LEU B CA 1
ATOM 5601 C C . LEU B 1 238 ? -22.60571 12.31386 -59.26540 1.000 69.82153 238 LEU B C 1
ATOM 5602 O O . LEU B 1 238 ? -22.05474 13.07188 -58.46239 1.000 70.20315 238 LEU B O 1
ATOM 5607 N N . ARG B 1 239 ? -22.22462 12.24378 -60.54537 1.000 69.25830 239 ARG B N 1
ATOM 5608 C CA . ARG B 1 239 ? -21.15756 13.11772 -61.03033 1.000 72.59555 239 ARG B CA 1
ATOM 5609 C C . ARG B 1 239 ? -21.55751 14.57574 -60.91143 1.000 74.06151 239 ARG B C 1
ATOM 5610 O O . ARG B 1 239 ? -20.77152 15.41574 -60.45442 1.000 69.02407 239 ARG B O 1
ATOM 5618 N N . LYS B 1 240 ? -22.78848 14.89277 -61.31453 1.000 79.49901 240 LYS B N 1
ATOM 5619 C CA . LYS B 1 240 ? -23.27444 16.26279 -61.18864 1.000 76.28020 240 LYS B CA 1
ATOM 5620 C C . LYS B 1 240 ? -23.25252 16.71686 -59.72966 1.000 69.55044 240 LYS B C 1
ATOM 5621 O O . LYS B 1 240 ? -22.78251 17.82286 -59.41868 1.000 62.39959 240 LYS B O 1
ATOM 5627 N N . MET B 1 241 ? -23.72762 15.86792 -58.81265 1.000 66.22110 241 MET B N 1
ATOM 5628 C CA . MET B 1 241 ? -23.70370 16.24499 -57.39666 1.000 64.88673 241 MET B CA 1
ATOM 5629 C C . MET B 1 241 ? -22.28173 16.47396 -56.90458 1.000 65.90790 241 MET B C 1
ATOM 5630 O O . MET B 1 241 ? -21.99974 17.47099 -56.22560 1.000 68.51874 241 MET B O 1
ATOM 5635 N N . VAL B 1 242 ? -21.37374 15.54992 -57.22147 1.000 63.93135 242 VAL B N 1
ATOM 5636 C CA . VAL B 1 242 ? -19.99677 15.66789 -56.74938 1.000 64.94200 242 VAL B CA 1
ATOM 5637 C C . VAL B 1 242 ? -19.36769 16.94484 -57.27439 1.000 65.00779 242 VAL B C 1
ATOM 5638 O O . VAL B 1 242 ? -18.64371 17.64285 -56.55238 1.000 66.12372 242 VAL B O 1
ATOM 5642 N N . GLU B 1 243 ? -19.63559 17.27479 -58.53743 1.000 68.76614 243 GLU B N 1
ATOM 5643 C CA . GLU B 1 243 ? -19.01050 18.44574 -59.13544 1.000 62.64698 243 GLU B CA 1
ATOM 5644 C C . GLU B 1 243 ? -19.57350 19.73279 -58.55354 1.000 59.39133 243 GLU B C 1
ATOM 5645 O O . GLU B 1 243 ? -18.84348 20.71577 -58.38854 1.000 60.32302 243 GLU B O 1
ATOM 5651 N N . ASP B 1 244 ? -20.86852 19.75285 -58.23063 1.000 59.02287 244 ASP B N 1
ATOM 5652 C CA . ASP B 1 244 ? -21.41953 20.91290 -57.53673 1.000 67.40019 244 ASP B CA 1
ATOM 5653 C C . ASP B 1 244 ? -20.82362 21.05495 -56.13769 1.000 68.20291 244 ASP B C 1
ATOM 5654 O O . ASP B 1 244 ? -20.56462 22.17296 -55.67373 1.000 67.13700 244 ASP B O 1
ATOM 5659 N N . ASP B 1 245 ? -20.59671 19.93397 -55.44862 1.000 61.33104 245 ASP B N 1
ATOM 5660 C CA . ASP B 1 245 ? -20.00280 20.01002 -54.11559 1.000 66.58956 245 ASP B CA 1
ATOM 5661 C C . ASP B 1 245 ? -18.55878 20.49697 -54.17351 1.000 73.51145 245 ASP B C 1
ATOM 5662 O O . ASP B 1 245 ? -18.12882 21.28299 -53.31852 1.000 76.06965 245 ASP B O 1
ATOM 5667 N N . VAL B 1 246 ? -17.78673 20.02089 -55.15343 1.000 69.20040 246 VAL B N 1
ATOM 5668 C CA . VAL B 1 246 ? -16.41770 20.50183 -55.31936 1.000 63.86029 246 VAL B CA 1
ATOM 5669 C C . VAL B 1 246 ? -16.41162 21.97482 -55.70443 1.000 72.17707 246 VAL B C 1
ATOM 5670 O O . VAL B 1 246 ? -15.58763 22.75881 -55.21441 1.000 70.86113 246 VAL B O 1
ATOM 5674 N N . ALA B 1 247 ? -17.32455 22.37781 -56.58951 1.000 76.88817 247 ALA B N 1
ATOM 5675 C CA . ALA B 1 247 ? -17.39247 23.78079 -56.96958 1.000 77.19347 247 ALA B CA 1
ATOM 5676 C C . ALA B 1 247 ? -17.69352 24.65686 -55.76265 1.000 79.74904 247 ALA B C 1
ATOM 5677 O O . ALA B 1 247 ? -17.15549 25.76184 -55.64266 1.000 86.26561 247 ALA B O 1
ATOM 5679 N N . ALA B 1 248 ? -18.51961 24.16693 -54.83968 1.000 78.45414 248 ALA B N 1
ATOM 5680 C CA . ALA B 1 248 ? -18.88166 24.92000 -53.64574 1.000 75.89594 248 ALA B CA 1
ATOM 5681 C C . ALA B 1 248 ? -17.84175 24.81102 -52.53867 1.000 77.12240 248 ALA B C 1
ATOM 5682 O O . ALA B 1 248 ? -18.06280 25.34708 -51.44671 1.000 75.41957 248 ALA B O 1
ATOM 5684 N N . GLY B 1 249 ? -16.73175 24.12297 -52.78655 1.000 76.92764 249 GLY B N 1
ATOM 5685 C CA . GLY B 1 249 ? -15.65382 24.01498 -51.82947 1.000 73.29300 249 GLY B CA 1
ATOM 5686 C C . GLY B 1 249 ? -15.69493 22.81002 -50.91242 1.000 71.71649 249 GLY B C 1
ATOM 5687 O O . GLY B 1 249 ? -14.75099 22.62703 -50.13334 1.000 73.50618 249 GLY B O 1
ATOM 5688 N N . TYR B 1 250 ? -16.71895 21.96005 -51.00645 1.000 73.41933 250 TYR B N 1
ATOM 5689 C CA . TYR B 1 250 ? -16.81406 20.79010 -50.14540 1.000 69.00301 250 TYR B CA 1
ATOM 5690 C C . TYR B 1 250 ? -15.85506 19.69704 -50.60828 1.000 66.90539 250 TYR B C 1
ATOM 5691 O O . TYR B 1 250 ? -15.33898 19.71497 -51.72824 1.000 71.43488 250 TYR B O 1
ATOM 5700 N N . VAL B 1 251 ? -15.64416 18.71308 -49.74022 1.000 62.57066 251 VAL B N 1
ATOM 5701 C CA . VAL B 1 251 ? -14.71318 17.62303 -50.00410 1.000 57.10948 251 VAL B CA 1
ATOM 5702 C C . VAL B 1 251 ? -15.51821 16.33206 -50.11809 1.000 57.50163 251 VAL B C 1
ATOM 5703 O O . VAL B 1 251 ? -15.98630 15.80512 -49.10310 1.000 55.94092 251 VAL B O 1
ATOM 5707 N N . PRO B 1 252 ? -15.71615 15.80300 -51.32208 1.000 62.75489 252 PRO B N 1
ATOM 5708 C CA . PRO B 1 252 ? -16.37918 14.50102 -51.46006 1.000 59.27553 252 PRO B CA 1
ATOM 5709 C C . PRO B 1 252 ? -15.50526 13.42702 -50.83895 1.000 58.17803 252 PRO B C 1
ATOM 5710 O O . PRO B 1 252 ? -14.31725 13.31996 -51.15286 1.000 66.55272 252 PRO B O 1
ATOM 5714 N N . LEU B 1 253 ? -16.09235 12.62608 -49.96595 1.000 54.94343 253 LEU B N 1
ATOM 5715 C CA . LEU B 1 253 ? -15.29645 11.77910 -49.09286 1.000 54.16176 253 LEU B CA 1
ATOM 5716 C C . LEU B 1 253 ? -15.59849 10.30410 -49.26281 1.000 50.25866 253 LEU B C 1
ATOM 5717 O O . LEU B 1 253 ? -14.67250 9.50406 -49.45170 1.000 51.69304 253 LEU B O 1
ATOM 5722 N N . PHE B 1 254 ? -16.87550 9.93714 -49.25888 1.000 47.81100 254 PHE B N 1
ATOM 5723 C CA . PHE B 1 254 ? -17.29256 8.55417 -49.10284 1.000 46.75824 254 PHE B CA 1
ATOM 5724 C C . PHE B 1 254 ? -18.56751 8.31017 -49.89892 1.000 49.75860 254 PHE B C 1
ATOM 5725 O O . PHE B 1 254 ? -19.47548 9.14620 -49.90402 1.000 46.66612 254 PHE B O 1
ATOM 5733 N N . LEU B 1 255 ? -18.62050 7.15914 -50.56787 1.000 46.85035 255 LEU B N 1
ATOM 5734 C CA . LEU B 1 255 ? -19.76846 6.74714 -51.35393 1.000 45.97657 255 LEU B CA 1
ATOM 5735 C C . LEU B 1 255 ? -20.11354 5.30817 -51.01188 1.000 50.91663 255 LEU B C 1
ATOM 5736 O O . LEU B 1 255 ? -19.26356 4.41814 -51.14178 1.000 52.42997 255 LEU B O 1
ATOM 5741 N N . CYS B 1 256 ? -21.36657 5.07424 -50.62696 1.000 44.93433 256 CYS B N 1
ATOM 5742 C CA . CYS B 1 256 ? -21.86564 3.72926 -50.38993 1.000 50.63502 256 CYS B CA 1
ATOM 5743 C C . CYS B 1 256 ? -22.63556 3.31523 -51.63396 1.000 51.51933 256 CYS B C 1
ATOM 5744 O O . CYS B 1 256 ? -23.68952 3.88325 -51.94206 1.000 50.04021 256 CYS B O 1
ATOM 5747 N N . ALA B 1 257 ? -22.06154 2.38617 -52.39088 1.000 53.22217 257 ALA B N 1
ATOM 5748 C CA . ALA B 1 257 ? -22.72348 1.76014 -53.52389 1.000 49.43487 257 ALA B CA 1
ATOM 5749 C C . ALA B 1 257 ? -23.35056 0.45819 -53.03588 1.000 53.91173 257 ALA B C 1
ATOM 5750 O O . ALA B 1 257 ? -22.65763 -0.38781 -52.46479 1.000 57.56480 257 ALA B O 1
ATOM 5752 N N . THR B 1 258 ? -24.64955 0.30222 -53.24696 1.000 49.72175 258 THR B N 1
ATOM 5753 C CA . THR B 1 258 ? -25.39663 -0.83773 -52.73096 1.000 42.67617 258 THR B CA 1
ATOM 5754 C C . THR B 1 258 ? -25.60559 -1.85077 -53.84792 1.000 51.35353 258 THR B C 1
ATOM 5755 O O . THR B 1 258 ? -26.14050 -1.51481 -54.90998 1.000 48.56635 258 THR B O 1
ATOM 5759 N N . LEU B 1 259 ? -25.18765 -3.08478 -53.59983 1.000 50.42710 259 LEU B N 1
ATOM 5760 C CA . LEU B 1 259 ? -25.40762 -4.19881 -54.51779 1.000 49.26380 259 LEU B CA 1
ATOM 5761 C C . LEU B 1 259 ? -26.56869 -4.99374 -53.93784 1.000 55.08555 259 LEU B C 1
ATOM 5762 O O . LEU B 1 259 ? -26.37678 -5.91971 -53.15378 1.000 63.11546 259 LEU B O 1
ATOM 5767 N N . GLY B 1 260 ? -27.78865 -4.61572 -54.30694 1.000 53.66170 260 GLY B N 1
ATOM 5768 C CA . GLY B 1 260 ? -28.95571 -5.31065 -53.79199 1.000 50.29814 260 GLY B CA 1
ATOM 5769 C C . GLY B 1 260 ? -29.63077 -4.61157 -52.63007 1.000 51.01138 260 GLY B C 1
ATOM 5770 O O . GLY B 1 260 ? -29.52587 -5.05652 -51.48504 1.000 45.87919 260 GLY B O 1
ATOM 5771 N N . THR B 1 261 ? -30.33571 -3.52056 -52.92017 1.000 53.43272 261 THR B N 1
ATOM 5772 C CA . THR B 1 261 ? -31.00776 -2.75749 -51.87926 1.000 48.67426 261 THR B CA 1
ATOM 5773 C C . THR B 1 261 ? -32.03484 -3.61842 -51.15129 1.000 53.39588 261 THR B C 1
ATOM 5774 O O . THR B 1 261 ? -32.57983 -4.58242 -51.70228 1.000 60.20985 261 THR B O 1
ATOM 5778 N N . THR B 1 262 ? -32.32191 -3.22435 -49.90333 1.000 48.11893 262 THR B N 1
ATOM 5779 C CA . THR B 1 262 ? -33.20400 -4.00227 -49.04035 1.000 44.50797 262 THR B CA 1
ATOM 5780 C C . THR B 1 262 ? -34.62997 -4.00225 -49.55245 1.000 37.52555 262 THR B C 1
ATOM 5781 O O . THR B 1 262 ? -35.37402 -4.95021 -49.28446 1.000 36.14118 262 THR B O 1
ATOM 5785 N N . SER B 1 263 ? -35.04688 -2.91627 -50.20454 1.000 37.34658 263 SER B N 1
ATOM 5786 C CA . SER B 1 263 ? -36.40284 -2.81724 -50.74364 1.000 44.07371 263 SER B CA 1
ATOM 5787 C C . SER B 1 263 ? -36.60979 -3.73330 -51.95461 1.000 43.09201 263 SER B C 1
ATOM 5788 O O . SER B 1 263 ? -37.42782 -4.66127 -51.91662 1.000 50.16391 263 SER B O 1
ATOM 5791 N N . THR B 1 264 ? -35.89770 -3.47137 -53.05257 1.000 50.25076 264 THR B N 1
ATOM 5792 C CA . THR B 1 264 ? -36.15563 -4.13943 -54.33155 1.000 48.36633 264 THR B CA 1
ATOM 5793 C C . THR B 1 264 ? -34.92962 -4.82750 -54.90544 1.000 48.64794 264 THR B C 1
ATOM 5794 O O . THR B 1 264 ? -34.97055 -5.27655 -56.06142 1.000 45.68179 264 THR B O 1
ATOM 5798 N N . THR B 1 265 ? -33.84467 -4.92050 -54.14035 1.000 43.93422 265 THR B N 1
ATOM 5799 C CA . THR B 1 265 ? -32.57966 -5.43657 -54.64624 1.000 42.87619 265 THR B CA 1
ATOM 5800 C C . THR B 1 265 ? -32.16854 -4.73164 -55.94025 1.000 51.52986 265 THR B C 1
ATOM 5801 O O . THR B 1 265 ? -31.76749 -5.36471 -56.92119 1.000 49.82439 265 THR B O 1
ATOM 5805 N N . ALA B 1 266 ? -32.31549 -3.39964 -55.95732 1.000 49.57700 266 ALA B N 1
ATOM 5806 C CA . ALA B 1 266 ? -31.62039 -2.59171 -56.95031 1.000 50.61660 266 ALA B CA 1
ATOM 5807 C C . ALA B 1 266 ? -30.12041 -2.81876 -56.82519 1.000 51.68778 266 ALA B C 1
ATOM 5808 O O . ALA B 1 266 ? -29.61250 -3.21973 -55.77414 1.000 48.99535 266 ALA B O 1
ATOM 5810 N N . THR B 1 267 ? -29.40133 -2.54284 -57.90416 1.000 50.09811 267 THR B N 1
ATOM 5811 C CA . THR B 1 267 ? -27.95633 -2.73589 -57.93705 1.000 50.95348 267 THR B CA 1
ATOM 5812 C C . THR B 1 267 ? -27.33725 -1.46094 -58.46906 1.000 53.87225 267 THR B C 1
ATOM 5813 O O . THR B 1 267 ? -27.64315 -1.05498 -59.59310 1.000 59.92561 267 THR B O 1
ATOM 5817 N N . ASP B 1 268 ? -26.48728 -0.84093 -57.68403 1.000 52.51156 268 ASP B N 1
ATOM 5818 C CA . ASP B 1 268 ? -25.76521 0.31502 -58.18904 1.000 48.77164 268 ASP B CA 1
ATOM 5819 C C . ASP B 1 268 ? -24.63916 -0.17706 -59.09194 1.000 59.48608 268 ASP B C 1
ATOM 5820 O O . ASP B 1 268 ? -24.07121 -1.24207 -58.84184 1.000 64.18138 268 ASP B O 1
ATOM 5825 N N . PRO B 1 269 ? -24.32506 0.53388 -60.16795 1.000 60.96257 269 PRO B N 1
ATOM 5826 C CA . PRO B 1 269 ? -23.30901 0.03380 -61.10285 1.000 59.70716 269 PRO B CA 1
ATOM 5827 C C . PRO B 1 269 ? -21.91004 0.24877 -60.54776 1.000 60.06510 269 PRO B C 1
ATOM 5828 O O . PRO B 1 269 ? -21.39800 1.37276 -60.51178 1.000 51.59829 269 PRO B O 1
ATOM 5832 N N . VAL B 1 270 ? -21.28811 -0.84323 -60.09967 1.000 61.00731 270 VAL B N 1
ATOM 5833 C CA . VAL B 1 270 ? -19.96515 -0.75724 -59.49358 1.000 61.25208 270 VAL B CA 1
ATOM 5834 C C . VAL B 1 270 ? -18.95306 -0.21233 -60.49353 1.000 64.98937 270 VAL B C 1
ATOM 5835 O O . VAL B 1 270 ? -18.09706 0.60766 -60.14251 1.000 67.51599 270 VAL B O 1
ATOM 5839 N N . ASP B 1 271 ? -19.04499 -0.64239 -61.75952 1.000 68.06869 271 ASP B N 1
ATOM 5840 C CA . ASP B 1 271 ? -18.00591 -0.32247 -62.73646 1.000 67.21332 271 ASP B CA 1
ATOM 5841 C C . ASP B 1 271 ? -17.89984 1.18052 -62.98353 1.000 66.26321 271 ASP B C 1
ATOM 5842 O O . ASP B 1 271 ? -16.79182 1.73448 -63.01147 1.000 65.11307 271 ASP B O 1
ATOM 5847 N N . SER B 1 272 ? -19.03480 1.85354 -63.21664 1.000 63.93398 272 SER B N 1
ATOM 5848 C CA . SER B 1 272 ? -19.01373 3.30053 -63.45671 1.000 62.05744 272 SER B CA 1
ATOM 5849 C C . SER B 1 272 ? -18.85779 4.10759 -62.16074 1.000 60.75465 272 SER B C 1
ATOM 5850 O O . SER B 1 272 ? -18.12276 5.10856 -62.12673 1.000 66.80801 272 SER B O 1
ATOM 5853 N N . LEU B 1 273 ? -19.55588 3.70767 -61.09277 1.000 55.30663 273 LEU B N 1
ATOM 5854 C CA . LEU B 1 273 ? -19.45894 4.45672 -59.84179 1.000 58.85179 273 LEU B CA 1
ATOM 5855 C C . LEU B 1 273 ? -18.04098 4.43470 -59.29669 1.000 59.11761 273 LEU B C 1
ATOM 5856 O O . LEU B 1 273 ? -17.53998 5.45870 -58.81971 1.000 51.21667 273 LEU B O 1
ATOM 5861 N N . SER B 1 274 ? -17.35702 3.29167 -59.39059 1.000 61.61791 274 SER B N 1
ATOM 5862 C CA . SER B 1 274 ? -15.98405 3.24565 -58.90549 1.000 61.61265 274 SER B CA 1
ATOM 5863 C C . SER B 1 274 ? -15.09096 4.15558 -59.72447 1.000 62.97860 274 SER B C 1
ATOM 5864 O O . SER B 1 274 ? -14.13598 4.72557 -59.19343 1.000 68.83194 274 SER B O 1
ATOM 5867 N N . GLU B 1 275 ? -15.40187 4.33452 -61.01150 1.000 63.56552 275 GLU B N 1
ATOM 5868 C CA . GLU B 1 275 ? -14.64678 5.28546 -61.81550 1.000 55.14345 275 GLU B CA 1
ATOM 5869 C C . GLU B 1 275 ? -14.84076 6.70849 -61.31458 1.000 55.56719 275 GLU B C 1
ATOM 5870 O O . GLU B 1 275 ? -13.88174 7.49146 -61.23155 1.000 58.93601 275 GLU B O 1
ATOM 5876 N N . ILE B 1 276 ? -16.08177 7.08655 -61.01668 1.000 60.60200 276 ILE B N 1
ATOM 5877 C CA . ILE B 1 276 ? -16.28276 8.43158 -60.47376 1.000 63.39181 276 ILE B CA 1
ATOM 5878 C C . ILE B 1 276 ? -15.57185 8.57062 -59.13072 1.000 62.09429 276 ILE B C 1
ATOM 5879 O O . ILE B 1 276 ? -14.93283 9.59361 -58.84372 1.000 59.66505 276 ILE B O 1
ATOM 5884 N N . ALA B 1 277 ? -15.65895 7.54266 -58.28968 1.000 56.26990 277 ALA B N 1
ATOM 5885 C CA . ALA B 1 277 ? -14.99504 7.60170 -56.99163 1.000 58.08328 277 ALA B CA 1
ATOM 5886 C C . ALA B 1 277 ? -13.49402 7.79964 -57.15254 1.000 61.22576 277 ALA B C 1
ATOM 5887 O O . ALA B 1 277 ? -12.90703 8.70465 -56.54854 1.000 53.66696 277 ALA B O 1
ATOM 5889 N N . ASN B 1 278 ? -12.85599 6.96458 -57.97645 1.000 61.78372 278 ASN B N 1
ATOM 5890 C CA . ASN B 1 278 ? -11.42397 7.09952 -58.19736 1.000 58.98602 278 ASN B CA 1
ATOM 5891 C C . ASN B 1 278 ? -11.09488 8.49149 -58.69340 1.000 63.49972 278 ASN B C 1
ATOM 5892 O O . ASN B 1 278 ? -10.12389 9.10947 -58.24136 1.000 70.75059 278 ASN B O 1
ATOM 5897 N N . GLU B 1 279 ? -11.89880 9.00147 -59.62948 1.000 58.96760 279 GLU B N 1
ATOM 5898 C CA . GLU B 1 279 ? -11.59571 10.29043 -60.23452 1.000 63.01808 279 GLU B CA 1
ATOM 5899 C C . GLU B 1 279 ? -11.57075 11.39848 -59.18657 1.000 65.06043 279 GLU B C 1
ATOM 5900 O O . GLU B 1 279 ? -10.69671 12.26645 -59.21656 1.000 72.50606 279 GLU B O 1
ATOM 5906 N N . PHE B 1 280 ? -12.48082 11.36256 -58.21664 1.000 64.59459 280 PHE B N 1
ATOM 5907 C CA . PHE B 1 280 ? -12.59085 12.45361 -57.25770 1.000 64.79461 280 PHE B CA 1
ATOM 5908 C C . PHE B 1 280 ? -11.99695 12.10665 -55.89564 1.000 68.71087 280 PHE B C 1
ATOM 5909 O O . PHE B 1 280 ? -12.30400 12.77771 -54.90269 1.000 73.83254 280 PHE B O 1
ATOM 5917 N N . GLY B 1 281 ? -11.18400 11.05663 -55.81353 1.000 67.02383 281 GLY B N 1
ATOM 5918 C CA . GLY B 1 281 ? -10.61410 10.70467 -54.52647 1.000 69.28199 281 GLY B CA 1
ATOM 5919 C C . GLY B 1 281 ? -11.64219 10.27776 -53.51153 1.000 68.42926 281 GLY B C 1
ATOM 5920 O O . GLY B 1 281 ? -11.40927 10.40681 -52.30152 1.000 69.54781 281 GLY B O 1
ATOM 5921 N N . ILE B 1 282 ? -12.79017 9.79177 -53.97258 1.000 63.66026 282 ILE B N 1
ATOM 5922 C CA . ILE B 1 282 ? -13.87325 9.36385 -53.09964 1.000 62.25220 282 ILE B CA 1
ATOM 5923 C C . ILE B 1 282 ? -13.65032 7.90286 -52.74155 1.000 66.59746 282 ILE B C 1
ATOM 5924 O O . ILE B 1 282 ? -13.41629 7.06781 -53.62550 1.000 73.40354 282 ILE B O 1
ATOM 5929 N N . TRP B 1 283 ? -13.72143 7.59293 -51.44654 1.000 57.13053 283 TRP B N 1
ATOM 5930 C CA . TRP B 1 283 ? -13.67551 6.20795 -50.99647 1.000 55.00923 283 TRP B CA 1
ATOM 5931 C C . TRP B 1 283 ? -14.99251 5.52498 -51.33953 1.000 54.35915 283 TRP B C 1
ATOM 5932 O O . TRP B 1 283 ? -16.04153 5.89604 -50.79662 1.000 50.84031 283 TRP B O 1
ATOM 5943 N N . ILE B 1 284 ? -14.94448 4.48094 -52.17248 1.000 47.66361 284 ILE B N 1
ATOM 5944 C CA . ILE B 1 284 ? -16.15248 3.75696 -52.55753 1.000 48.31632 284 ILE B CA 1
ATOM 5945 C C . ILE B 1 284 ? -16.21658 2.42900 -51.81047 1.000 53.07215 284 ILE B C 1
ATOM 5946 O O . ILE B 1 284 ? -15.25161 1.64196 -51.80336 1.000 52.91161 284 ILE B O 1
ATOM 5951 N N . HIS B 1 285 ? -17.34664 2.20207 -51.13954 1.000 54.09596 285 HIS B N 1
ATOM 5952 C CA . HIS B 1 285 ? -17.60773 0.96811 -50.41650 1.000 51.32984 285 HIS B CA 1
ATOM 5953 C C . HIS B 1 285 ? -18.82471 0.29513 -51.02855 1.000 51.48249 285 HIS B C 1
ATOM 5954 O O . HIS B 1 285 ? -19.85967 0.93915 -51.22265 1.000 60.63622 285 HIS B O 1
ATOM 5961 N N . VAL B 1 286 ? -18.70974 -0.99089 -51.31448 1.000 47.72677 286 VAL B N 1
ATOM 5962 C CA . VAL B 1 286 ? -19.79872 -1.75588 -51.90652 1.000 50.64291 286 VAL B CA 1
ATOM 5963 C C . VAL B 1 286 ? -20.44383 -2.57981 -50.81152 1.000 48.68742 286 VAL B C 1
ATOM 5964 O O . VAL B 1 286 ? -19.82690 -3.50080 -50.26744 1.000 53.08005 286 VAL B O 1
ATOM 5968 N N . ASP B 1 287 ? -21.68484 -2.24075 -50.49463 1.000 48.17157 287 ASP B N 1
ATOM 5969 C CA . ASP B 1 287 ? -22.48793 -3.00867 -49.55265 1.000 55.76984 287 ASP B CA 1
ATOM 5970 C C . ASP B 1 287 ? -23.24691 -4.06869 -50.33865 1.000 52.31417 287 ASP B C 1
ATOM 5971 O O . ASP B 1 287 ? -24.22585 -3.76668 -51.02073 1.000 43.22360 287 ASP B O 1
ATOM 5976 N N . ALA B 1 288 ? -22.78996 -5.31670 -50.25056 1.000 57.39109 288 ALA B N 1
ATOM 5977 C CA . ALA B 1 288 ? -23.50196 -6.43870 -50.84655 1.000 54.05648 288 ALA B CA 1
ATOM 5978 C C . ALA B 1 288 ? -23.90107 -7.41963 -49.75153 1.000 52.88529 288 ALA B C 1
ATOM 5979 O O . ALA B 1 288 ? -23.63111 -8.62065 -49.85446 1.000 53.23533 288 ALA B O 1
ATOM 5981 N N . ALA B 1 289 ? -24.52813 -6.90256 -48.69060 1.000 51.01664 289 ALA B N 1
ATOM 5982 C CA . ALA B 1 289 ? -24.89324 -7.72949 -47.54159 1.000 48.14261 289 ALA B CA 1
ATOM 5983 C C . ALA B 1 289 ? -25.65725 -8.97349 -47.97258 1.000 52.87739 289 ALA B C 1
ATOM 5984 O O . ALA B 1 289 ? -25.35132 -10.09248 -47.53951 1.000 43.46837 289 ALA B O 1
ATOM 5986 N N . TYR B 1 290 ? -26.67419 -8.79649 -48.81066 1.000 50.32709 290 TYR B N 1
ATOM 5987 C CA . TYR B 1 290 ? -27.47119 -9.93648 -49.24466 1.000 51.63514 290 TYR B CA 1
ATOM 5988 C C . TYR B 1 290 ? -26.93212 -10.48857 -50.56160 1.000 51.49565 290 TYR B C 1
ATOM 5989 O O . TYR B 1 290 ? -26.39116 -11.59859 -50.59851 1.000 44.82906 290 TYR B O 1
ATOM 5998 N N . ALA B 1 291 ? -26.98102 -9.68362 -51.62464 1.000 54.05648 291 ALA B N 1
ATOM 5999 C CA . ALA B 1 291 ? -26.71194 -10.17969 -52.96660 1.000 51.68251 291 ALA B CA 1
ATOM 6000 C C . ALA B 1 291 ? -25.24594 -10.54175 -53.19848 1.000 52.51682 291 ALA B C 1
ATOM 6001 O O . ALA B 1 291 ? -24.94890 -11.29781 -54.13142 1.000 46.74771 291 ALA B O 1
ATOM 6003 N N . GLY B 1 292 ? -24.31598 -10.02175 -52.39844 1.000 53.15637 292 GLY B N 1
ATOM 6004 C CA . GLY B 1 292 ? -22.91697 -10.36781 -52.61632 1.000 51.04559 292 GLY B CA 1
ATOM 6005 C C . GLY B 1 292 ? -22.68002 -11.86882 -52.65823 1.000 50.35604 292 GLY B C 1
ATOM 6006 O O . GLY B 1 292 ? -21.84099 -12.35488 -53.41615 1.000 52.10098 292 GLY B O 1
ATOM 6007 N N . SER B 1 293 ? -23.41111 -12.62675 -51.83725 1.000 53.43535 293 SER B N 1
ATOM 6008 C CA . SER B 1 293 ? -23.21216 -14.07176 -51.81116 1.000 51.40880 293 SER B CA 1
ATOM 6009 C C . SER B 1 293 ? -23.47208 -14.70281 -53.17815 1.000 46.60559 293 SER B C 1
ATOM 6010 O O . SER B 1 293 ? -22.73309 -15.60586 -53.59405 1.000 47.21882 293 SER B O 1
ATOM 6013 N N . ALA B 1 294 ? -24.44801 -14.18082 -53.93724 1.000 44.01844 294 ALA B N 1
ATOM 6014 C CA . ALA B 1 294 ? -24.69994 -14.74987 -55.26723 1.000 46.09763 294 ALA B CA 1
ATOM 6015 C C . ALA B 1 294 ? -23.46687 -14.66696 -56.15115 1.000 46.03710 294 ALA B C 1
ATOM 6016 O O . ALA B 1 294 ? -23.31284 -15.46701 -57.08310 1.000 44.26057 294 ALA B O 1
ATOM 6018 N N . CYS B 1 295 ? -22.58486 -13.70498 -55.88314 1.000 43.48942 295 CYS B N 1
ATOM 6019 C CA . CYS B 1 295 ? -21.40979 -13.51106 -56.71106 1.000 49.50857 295 CYS B CA 1
ATOM 6020 C C . CYS B 1 295 ? -20.40884 -14.64209 -56.60194 1.000 50.43499 295 CYS B C 1
ATOM 6021 O O . CYS B 1 295 ? -19.36379 -14.57316 -57.26387 1.000 53.86698 295 CYS B O 1
ATOM 6024 N N . ILE B 1 296 ? -20.68193 -15.66304 -55.78491 1.000 49.82176 296 ILE B N 1
ATOM 6025 C CA . ILE B 1 296 ? -19.90897 -16.89607 -55.88279 1.000 47.28462 296 ILE B CA 1
ATOM 6026 C C . ILE B 1 296 ? -20.27891 -17.68712 -57.12878 1.000 54.99080 296 ILE B C 1
ATOM 6027 O O . ILE B 1 296 ? -19.55992 -18.62216 -57.50168 1.000 56.33833 296 ILE B O 1
ATOM 6032 N N . CYS B 1 297 ? -21.36985 -17.30811 -57.80988 1.000 57.74640 297 CYS B N 1
ATOM 6033 C CA . CYS B 1 297 ? -21.72878 -17.96616 -59.06287 1.000 56.21463 297 CYS B CA 1
ATOM 6034 C C . CYS B 1 297 ? -21.27467 -17.15123 -60.26088 1.000 55.89091 297 CYS B C 1
ATOM 6035 O O . CYS B 1 297 ? -21.67462 -15.98423 -60.38896 1.000 57.75956 297 CYS B O 1
ATOM 6038 N N . PRO B 1 298 ? -20.54763 -17.75231 -61.20880 1.000 60.56779 298 PRO B N 1
ATOM 6039 C CA . PRO B 1 298 ? -20.05452 -16.97338 -62.36080 1.000 63.48656 298 PRO B CA 1
ATOM 6040 C C . PRO B 1 298 ? -21.14144 -16.19738 -63.07391 1.000 60.14142 298 PRO B C 1
ATOM 6041 O O . PRO B 1 298 ? -20.86436 -15.12141 -63.62095 1.000 61.39157 298 PRO B O 1
ATOM 6045 N N . GLU B 1 299 ? -22.37346 -16.70033 -63.09298 1.000 44.54481 299 GLU B N 1
ATOM 6046 C CA . GLU B 1 299 ? -23.41538 -15.93933 -63.76809 1.000 58.27014 299 GLU B CA 1
ATOM 6047 C C . GLU B 1 299 ? -23.83439 -14.68028 -63.01518 1.000 54.53022 299 GLU B C 1
ATOM 6048 O O . GLU B 1 299 ? -24.55132 -13.85728 -63.59227 1.000 51.17719 299 GLU B O 1
ATOM 6054 N N . PHE B 1 300 ? -23.41147 -14.49323 -61.75916 1.000 56.47519 300 PHE B N 1
ATOM 6055 C CA . PHE B 1 300 ? -23.67148 -13.25319 -61.03923 1.000 54.69603 300 PHE B CA 1
ATOM 6056 C C . PHE B 1 300 ? -22.43746 -12.38422 -60.84419 1.000 52.01939 300 PHE B C 1
ATOM 6057 O O . PHE B 1 300 ? -22.57646 -11.24320 -60.38625 1.000 51.64303 300 PHE B O 1
ATOM 6065 N N . ARG B 1 301 ? -21.24346 -12.89128 -61.16708 1.000 51.65883 301 ARG B N 1
ATOM 6066 C CA . ARG B 1 301 ? -19.99846 -12.19531 -60.85503 1.000 53.29060 301 ARG B CA 1
ATOM 6067 C C . ARG B 1 301 ? -19.81735 -10.89935 -61.65208 1.000 55.31979 301 ARG B C 1
ATOM 6068 O O . ARG B 1 301 ? -19.03235 -10.03436 -61.24006 1.000 59.62557 301 ARG B O 1
ATOM 6076 N N . HIS B 1 302 ? -20.52227 -10.72838 -62.77313 1.000 53.92225 302 HIS B N 1
ATOM 6077 C CA . HIS B 1 302 ? -20.42617 -9.45842 -63.48819 1.000 55.06976 302 HIS B CA 1
ATOM 6078 C C . HIS B 1 302 ? -20.84820 -8.28336 -62.60828 1.000 55.38559 302 HIS B C 1
ATOM 6079 O O . HIS B 1 302 ? -20.38314 -7.15539 -62.80930 1.000 58.21751 302 HIS B O 1
ATOM 6086 N N . TYR B 1 303 ? -21.68427 -8.53029 -61.60532 1.000 58.33068 303 TYR B N 1
ATOM 6087 C CA . TYR B 1 303 ? -22.10630 -7.44323 -60.73540 1.000 56.03303 303 TYR B CA 1
ATOM 6088 C C . TYR B 1 303 ? -20.92933 -6.81823 -60.01135 1.000 50.03495 303 TYR B C 1
ATOM 6089 O O . TYR B 1 303 ? -21.00331 -5.64721 -59.62041 1.000 45.73969 303 TYR B O 1
ATOM 6098 N N . LEU B 1 304 ? -19.83136 -7.55927 -59.87224 1.000 51.81148 304 LEU B N 1
ATOM 6099 C CA . LEU B 1 304 ? -18.63439 -7.05828 -59.22218 1.000 55.89618 304 LEU B CA 1
ATOM 6100 C C . LEU B 1 304 ? -17.58630 -6.57136 -60.20213 1.000 54.89342 304 LEU B C 1
ATOM 6101 O O . LEU B 1 304 ? -16.44832 -6.32838 -59.79406 1.000 64.85778 304 LEU B O 1
ATOM 6106 N N . ASP B 1 305 ? -17.92021 -6.44341 -61.48416 1.000 59.60715 305 ASP B N 1
ATOM 6107 C CA . ASP B 1 305 ? -16.96212 -5.87549 -62.42112 1.000 56.41729 305 ASP B CA 1
ATOM 6108 C C . ASP B 1 305 ? -16.54911 -4.48948 -61.94616 1.000 54.75920 305 ASP B C 1
ATOM 6109 O O . ASP B 1 305 ? -17.39011 -3.67643 -61.54926 1.000 52.57999 305 ASP B O 1
ATOM 6114 N N . GLY B 1 306 ? -15.24810 -4.21953 -61.98408 1.000 50.73503 306 GLY B N 1
ATOM 6115 C CA . GLY B 1 306 ? -14.71909 -2.99452 -61.43810 1.000 51.02717 306 GLY B CA 1
ATOM 6116 C C . GLY B 1 306 ? -14.32620 -3.07846 -59.98307 1.000 58.48859 306 GLY B C 1
ATOM 6117 O O . GLY B 1 306 ? -13.83720 -2.08645 -59.42908 1.000 69.59782 306 GLY B O 1
ATOM 6118 N N . ILE B 1 307 ? -14.51728 -4.23043 -59.34203 1.000 55.02239 307 ILE B N 1
ATOM 6119 C CA . ILE B 1 307 ? -14.17739 -4.33337 -57.93400 1.000 60.11247 307 ILE B CA 1
ATOM 6120 C C . ILE B 1 307 ? -12.71939 -3.98441 -57.71491 1.000 62.34432 307 ILE B C 1
ATOM 6121 O O . ILE B 1 307 ? -12.34245 -3.59537 -56.60890 1.000 65.38679 307 ILE B O 1
ATOM 6126 N N . GLU B 1 308 ? -11.88232 -4.09549 -58.75185 1.000 66.32111 308 GLU B N 1
ATOM 6127 C CA . GLU B 1 308 ? -10.47132 -3.77253 -58.57576 1.000 67.92920 308 GLU B CA 1
ATOM 6128 C C . GLU B 1 308 ? -10.25029 -2.29452 -58.28482 1.000 69.08197 308 GLU B C 1
ATOM 6129 O O . GLU B 1 308 ? -9.21032 -1.93553 -57.72176 1.000 70.39265 308 GLU B O 1
ATOM 6135 N N . ARG B 1 309 ? -11.18823 -1.43051 -58.66793 1.000 66.77380 309 ARG B N 1
ATOM 6136 C CA . ARG B 1 309 ? -11.08220 -0.00950 -58.37099 1.000 63.44445 309 ARG B CA 1
ATOM 6137 C C . ARG B 1 309 ? -11.70429 0.36259 -57.03605 1.000 63.21284 309 ARG B C 1
ATOM 6138 O O . ARG B 1 309 ? -11.57827 1.51860 -56.61510 1.000 67.81339 309 ARG B O 1
ATOM 6146 N N . VAL B 1 310 ? -12.36137 -0.58136 -56.36005 1.000 57.13053 310 VAL B N 1
ATOM 6147 C CA . VAL B 1 310 ? -13.21644 -0.27627 -55.22613 1.000 60.21775 310 VAL B CA 1
ATOM 6148 C C . VAL B 1 310 ? -12.38452 -0.25824 -53.94507 1.000 65.10781 310 VAL B C 1
ATOM 6149 O O . VAL B 1 310 ? -11.40456 -0.99827 -53.80696 1.000 70.49793 310 VAL B O 1
ATOM 6153 N N . ASP B 1 311 ? -12.77856 0.59282 -52.98714 1.000 61.79425 311 ASP B N 1
ATOM 6154 C CA . ASP B 1 311 ? -12.00264 0.73185 -51.75509 1.000 56.10410 311 ASP B CA 1
ATOM 6155 C C . ASP B 1 311 ? -12.37675 -0.32008 -50.71606 1.000 55.04871 311 ASP B C 1
ATOM 6156 O O . ASP B 1 311 ? -11.49582 -0.85808 -50.03398 1.000 60.68622 311 ASP B O 1
ATOM 6161 N N . SER B 1 312 ? -13.66278 -0.62303 -50.55114 1.000 50.53237 312 SER B N 1
ATOM 6162 C CA . SER B 1 312 ? -14.00288 -1.67797 -49.60011 1.000 47.80836 312 SER B CA 1
ATOM 6163 C C . SER B 1 312 ? -15.25687 -2.38495 -50.06817 1.000 52.34049 312 SER B C 1
ATOM 6164 O O . SER B 1 312 ? -16.02980 -1.85496 -50.86625 1.000 54.00121 312 SER B O 1
ATOM 6167 N N . LEU B 1 313 ? -15.43995 -3.60592 -49.57912 1.000 54.37231 313 LEU B N 1
ATOM 6168 C CA . LEU B 1 313 ? -16.58795 -4.41290 -49.97216 1.000 53.53010 313 LEU B CA 1
ATOM 6169 C C . LEU B 1 313 ? -17.03006 -5.23683 -48.77215 1.000 52.16152 313 LEU B C 1
ATOM 6170 O O . LEU B 1 313 ? -16.19613 -5.72982 -48.01207 1.000 50.46131 313 LEU B O 1
ATOM 6175 N N . SER B 1 314 ? -18.33908 -5.36877 -48.58024 1.000 53.12742 314 SER B N 1
ATOM 6176 C CA . SER B 1 314 ? -18.83119 -6.19770 -47.49423 1.000 47.05038 314 SER B CA 1
ATOM 6177 C C . SER B 1 314 ? -20.01018 -7.02368 -47.96428 1.000 44.09213 314 SER B C 1
ATOM 6178 O O . SER B 1 314 ? -20.78911 -6.59970 -48.81735 1.000 42.26559 314 SER B O 1
ATOM 6181 N N . LEU B 1 315 ? -20.14627 -8.20365 -47.36823 1.000 51.83779 315 LEU B N 1
ATOM 6182 C CA . LEU B 1 315 ? -21.32128 -9.03562 -47.59627 1.000 55.14082 315 LEU B CA 1
ATOM 6183 C C . LEU B 1 315 ? -21.59540 -9.85955 -46.34625 1.000 54.48022 315 LEU B C 1
ATOM 6184 O O . LEU B 1 315 ? -20.67246 -10.21255 -45.61517 1.000 51.60882 315 LEU B O 1
ATOM 6189 N N . SER B 1 316 ? -22.86542 -10.19549 -46.11833 1.000 55.85933 316 SER B N 1
ATOM 6190 C CA . SER B 1 316 ? -23.24553 -10.87142 -44.88132 1.000 48.43739 316 SER B CA 1
ATOM 6191 C C . SER B 1 316 ? -23.58457 -12.34142 -45.08027 1.000 48.03997 316 SER B C 1
ATOM 6192 O O . SER B 1 316 ? -24.73256 -12.67339 -45.41534 1.000 48.17157 316 SER B O 1
ATOM 6195 N N . PRO B 1 317 ? -22.65562 -13.25844 -44.80416 1.000 49.14800 317 PRO B N 1
ATOM 6196 C CA . PRO B 1 317 ? -22.99568 -14.69042 -44.76912 1.000 45.71074 317 PRO B CA 1
ATOM 6197 C C . PRO B 1 317 ? -24.24575 -15.03734 -43.96619 1.000 49.60068 317 PRO B C 1
ATOM 6198 O O . PRO B 1 317 ? -24.91776 -16.02733 -44.29619 1.000 48.76901 317 PRO B O 1
ATOM 6202 N N . HIS B 1 318 ? -24.57179 -14.29028 -42.91125 1.000 48.39791 318 HIS B N 1
ATOM 6203 C CA . HIS B 1 318 ? -25.72986 -14.63720 -42.09331 1.000 39.76793 318 HIS B CA 1
ATOM 6204 C C . HIS B 1 318 ? -27.00680 -14.21519 -42.79342 1.000 39.59948 318 HIS B C 1
ATOM 6205 O O . HIS B 1 318 ? -28.10384 -14.39912 -42.26549 1.000 38.78097 318 HIS B O 1
ATOM 6236 N N . TRP B 1 320 ? -27.36553 -14.67137 -46.83543 1.000 42.29718 320 TRP B N 1
ATOM 6237 C CA . TRP B 1 320 ? -27.60249 -15.66641 -47.88139 1.000 46.23449 320 TRP B CA 1
ATOM 6238 C C . TRP B 1 320 ? -26.54452 -16.76645 -47.95827 1.000 46.63454 320 TRP B C 1
ATOM 6239 O O . TRP B 1 320 ? -26.46848 -17.46851 -48.96923 1.000 51.69830 320 TRP B O 1
ATOM 6250 N N . LEU B 1 321 ? -25.72160 -16.93143 -46.92120 1.000 37.67294 321 LEU B N 1
ATOM 6251 C CA . LEU B 1 321 ? -24.66063 -17.93347 -47.00508 1.000 40.46275 321 LEU B CA 1
ATOM 6252 C C . LEU B 1 321 ? -24.57875 -18.79742 -45.74603 1.000 41.99451 321 LEU B C 1
ATOM 6253 O O . LEU B 1 321 ? -23.48780 -19.06943 -45.22994 1.000 34.76996 321 LEU B O 1
ATOM 6258 N N . LEU B 1 322 ? -25.72880 -19.25135 -45.25609 1.000 40.78647 322 LEU B N 1
ATOM 6259 C CA . LEU B 1 322 ? -25.86091 -20.39230 -44.35204 1.000 43.82104 322 LEU B CA 1
ATOM 6260 C C . LEU B 1 322 ? -25.15799 -20.19626 -43.01400 1.000 53.33271 322 LEU B C 1
ATOM 6261 O O . LEU B 1 322 ? -24.98608 -21.16123 -42.25594 1.000 49.17958 322 LEU B O 1
ATOM 6266 N N . ALA B 1 323 ? -24.72497 -18.98326 -42.71603 1.000 54.26703 323 ALA B N 1
ATOM 6267 C CA . ALA B 1 323 ? -24.14305 -18.67322 -41.43200 1.000 55.80932 323 ALA B CA 1
ATOM 6268 C C . ALA B 1 323 ? -25.26110 -18.16314 -40.53911 1.000 66.67378 323 ALA B C 1
ATOM 6269 O O . ALA B 1 323 ? -26.19504 -17.50313 -41.01221 1.000 82.40199 323 ALA B O 1
ATOM 6271 N N . TYR B 1 324 ? -25.18720 -18.47808 -39.25709 1.000 49.42435 324 TYR B N 1
ATOM 6272 C CA . TYR B 1 324 ? -26.15623 -17.81801 -38.40819 1.000 42.12347 324 TYR B CA 1
ATOM 6273 C C . TYR B 1 324 ? -25.72720 -16.37101 -38.17823 1.000 39.43104 324 TYR B C 1
ATOM 6274 O O . TYR B 1 324 ? -24.60316 -15.97206 -38.50217 1.000 43.73945 324 TYR B O 1
ATOM 6283 N N . LEU B 1 325 ? -26.64821 -15.56095 -37.65733 1.000 31.52220 325 LEU B N 1
ATOM 6284 C CA . LEU B 1 325 ? -26.22621 -14.30194 -37.06236 1.000 39.07574 325 LEU B CA 1
ATOM 6285 C C . LEU B 1 325 ? -25.26630 -14.63392 -35.93128 1.000 38.64411 325 LEU B C 1
ATOM 6286 O O . LEU B 1 325 ? -25.52238 -15.55387 -35.16025 1.000 35.63585 325 LEU B O 1
ATOM 6291 N N . ASP B 1 326 ? -24.17228 -13.88595 -35.80624 1.000 42.05504 326 ASP B N 1
ATOM 6292 C CA . ASP B 1 326 ? -23.79418 -12.81000 -36.68526 1.000 50.22181 326 ASP B CA 1
ATOM 6293 C C . ASP B 1 326 ? -22.67213 -13.25509 -37.60816 1.000 53.30113 326 ASP B C 1
ATOM 6294 O O . ASP B 1 326 ? -21.84319 -14.09210 -37.24106 1.000 56.86471 326 ASP B O 1
ATOM 6299 N N . CYS B 1 327 ? -22.61003 -12.64715 -38.78619 1.000 49.87703 327 CYS B N 1
ATOM 6300 C CA . CYS B 1 327 ? -21.49897 -12.90923 -39.68410 1.000 47.13723 327 CYS B CA 1
ATOM 6301 C C . CYS B 1 327 ? -21.51886 -11.94629 -40.86715 1.000 53.05373 327 CYS B C 1
ATOM 6302 O O . CYS B 1 327 ? -22.31779 -12.09030 -41.79719 1.000 59.98877 327 CYS B O 1
ATOM 6305 N N . THR B 1 328 ? -20.61382 -10.97532 -40.84313 1.000 48.02944 328 THR B N 1
ATOM 6306 C CA . THR B 1 328 ? -20.44071 -10.00438 -41.90716 1.000 52.33522 328 THR B CA 1
ATOM 6307 C C . THR B 1 328 ? -18.98069 -9.99145 -42.30606 1.000 57.42267 328 THR B C 1
ATOM 6308 O O . THR B 1 328 ? -18.11475 -9.97343 -41.43600 1.000 52.77738 328 THR B O 1
ATOM 6312 N N . CYS B 1 329 ? -18.70960 -10.04652 -43.60704 1.000 54.31704 329 CYS B N 1
ATOM 6313 C CA . CYS B 1 329 ? -17.35256 -10.00159 -44.12995 1.000 50.27445 329 CYS B CA 1
ATOM 6314 C C . CYS B 1 329 ? -17.06947 -8.62663 -44.69999 1.000 51.04823 329 CYS B C 1
ATOM 6315 O O . CYS B 1 329 ? -17.91340 -8.05063 -45.39508 1.000 58.59913 329 CYS B O 1
ATOM 6318 N N . LEU B 1 330 ? -15.88147 -8.10665 -44.39093 1.000 50.45868 330 LEU B N 1
ATOM 6319 C CA . LEU B 1 330 ? -15.42239 -6.81869 -44.88596 1.000 49.69017 330 LEU B CA 1
ATOM 6320 C C . LEU B 1 330 ? -14.02736 -7.00377 -45.45786 1.000 49.82966 330 LEU B C 1
ATOM 6321 O O . LEU B 1 330 ? -13.10342 -7.37677 -44.73077 1.000 47.88995 330 LEU B O 1
ATOM 6326 N N . TRP B 1 331 ? -13.86426 -6.71084 -46.73686 1.000 54.18544 331 TRP B N 1
ATOM 6327 C CA . TRP B 1 331 ? -12.55021 -6.67391 -47.35277 1.000 52.10098 331 TRP B CA 1
ATOM 6328 C C . TRP B 1 331 ? -12.18514 -5.22994 -47.63481 1.000 51.21404 331 TRP B C 1
ATOM 6329 O O . TRP B 1 331 ? -13.03909 -4.42493 -48.03491 1.000 52.52472 331 TRP B O 1
ATOM 6340 N N . VAL B 1 332 ? -10.89814 -4.93498 -47.46574 1.000 49.92967 332 VAL B N 1
ATOM 6341 C CA . VAL B 1 332 ? -10.33509 -3.60200 -47.59476 1.000 52.21679 332 VAL B CA 1
ATOM 6342 C C . VAL B 1 332 ? -9.07403 -3.72809 -48.42867 1.000 60.94415 332 VAL B C 1
ATOM 6343 O O . VAL B 1 332 ? -8.26108 -4.64211 -48.20756 1.000 67.24754 332 VAL B O 1
ATOM 6347 N N . LYS B 1 333 ? -8.93793 -2.83614 -49.41070 1.000 59.05445 333 LYS B N 1
ATOM 6348 C CA . LYS B 1 333 ? -7.80587 -2.88222 -50.32762 1.000 59.16762 333 LYS B CA 1
ATOM 6349 C C . LYS B 1 333 ? -6.56089 -2.27024 -49.71556 1.000 60.32302 333 LYS B C 1
ATOM 6350 O O . LYS B 1 333 ? -5.44889 -2.71629 -50.02046 1.000 59.84139 333 LYS B O 1
ATOM 6356 N N . GLN B 1 334 ? -6.72492 -1.26819 -48.84362 1.000 61.18628 334 GLN B N 1
ATOM 6357 C CA . GLN B 1 334 ? -5.61294 -0.59620 -48.17457 1.000 64.49984 334 GLN B CA 1
ATOM 6358 C C . GLN B 1 334 ? -5.81605 -0.69212 -46.66358 1.000 67.57126 334 GLN B C 1
ATOM 6359 O O . GLN B 1 334 ? -6.27706 0.26493 -46.02166 1.000 70.67690 334 GLN B O 1
ATOM 6365 N N . PRO B 1 335 ? -5.46514 -1.83210 -46.06050 1.000 62.57066 335 PRO B N 1
ATOM 6366 C CA . PRO B 1 335 ? -5.65724 -1.98602 -44.60851 1.000 62.73384 335 PRO B CA 1
ATOM 6367 C C . PRO B 1 335 ? -5.04726 -0.87200 -43.78752 1.000 60.38356 335 PRO B C 1
ATOM 6368 O O . PRO B 1 335 ? -5.66431 -0.42594 -42.81859 1.000 59.61767 335 PRO B O 1
ATOM 6372 N N . HIS B 1 336 ? -3.87722 -0.37306 -44.18146 1.000 58.40700 336 HIS B N 1
ATOM 6373 C CA . HIS B 1 336 ? -3.18424 0.61295 -43.36646 1.000 60.57568 336 HIS B CA 1
ATOM 6374 C C . HIS B 1 336 ? -4.04622 1.84199 -43.10358 1.000 64.35245 336 HIS B C 1
ATOM 6375 O O . HIS B 1 336 ? -3.92627 2.45904 -42.03960 1.000 65.86316 336 HIS B O 1
ATOM 6382 N N . LEU B 1 337 ? -4.94914 2.18798 -44.02666 1.000 65.99739 337 LEU B N 1
ATOM 6383 C CA . LEU B 1 337 ? -5.84312 3.31902 -43.78578 1.000 64.78935 337 LEU B CA 1
ATOM 6384 C C . LEU B 1 337 ? -6.86720 3.00111 -42.70584 1.000 67.76076 337 LEU B C 1
ATOM 6385 O O . LEU B 1 337 ? -7.11124 3.81916 -41.80789 1.000 68.77404 337 LEU B O 1
ATOM 6390 N N . LEU B 1 338 ? -7.43624 1.79513 -42.74482 1.000 64.21033 338 LEU B N 1
ATOM 6391 C CA . LEU B 1 338 ? -8.35133 1.37321 -41.69186 1.000 63.18389 338 LEU B CA 1
ATOM 6392 C C . LEU B 1 338 ? -7.64343 1.31825 -40.34781 1.000 62.71541 338 LEU B C 1
ATOM 6393 O O . LEU B 1 338 ? -8.13248 1.84732 -39.34287 1.000 63.04966 338 LEU B O 1
ATOM 6398 N N . LEU B 1 339 ? -6.47745 0.68421 -40.31870 1.000 57.28318 339 LEU B N 1
ATOM 6399 C CA . LEU B 1 339 ? -5.73754 0.54725 -39.07464 1.000 53.62485 339 LEU B CA 1
ATOM 6400 C C . LEU B 1 339 ? -5.38954 1.91526 -38.49868 1.000 62.37064 339 LEU B C 1
ATOM 6401 O O . LEU B 1 339 ? -5.58361 2.16433 -37.30071 1.000 63.50235 339 LEU B O 1
ATOM 6406 N N . ARG B 1 340 ? -4.88045 2.82720 -39.33569 1.000 66.75800 340 ARG B N 1
ATOM 6407 C CA . ARG B 1 340 ? -4.62643 4.17822 -38.85274 1.000 67.45019 340 ARG B CA 1
ATOM 6408 C C . ARG B 1 340 ? -5.88745 4.79429 -38.26685 1.000 64.00767 340 ARG B C 1
ATOM 6409 O O . ARG B 1 340 ? -5.84151 5.41934 -37.20388 1.000 54.26440 340 ARG B O 1
ATOM 6417 N N . ALA B 1 341 ? -7.02941 4.61430 -38.93293 1.000 67.55020 341 ALA B N 1
ATOM 6418 C CA . ALA B 1 341 ? -8.23342 5.30536 -38.48404 1.000 66.86854 341 ALA B CA 1
ATOM 6419 C C . ALA B 1 341 ? -8.65553 4.86045 -37.08505 1.000 69.39253 341 ALA B C 1
ATOM 6420 O O . ALA B 1 341 ? -9.15056 5.66950 -36.29513 1.000 76.75657 341 ALA B O 1
ATOM 6422 N N . LEU B 1 342 ? -8.46360 3.58346 -36.75498 1.000 67.07120 342 LEU B N 1
ATOM 6423 C CA . LEU B 1 342 ? -9.04471 2.99253 -35.55399 1.000 68.84246 342 LEU B CA 1
ATOM 6424 C C . LEU B 1 342 ? -8.05979 2.90456 -34.38692 1.000 72.88242 342 LEU B C 1
ATOM 6425 O O . LEU B 1 342 ? -8.22288 2.05260 -33.50489 1.000 76.69341 342 LEU B O 1
ATOM 6430 N N . THR B 1 343 ? -7.05177 3.77652 -34.33789 1.000 70.34791 343 THR B N 1
ATOM 6431 C CA . THR B 1 343 ? -6.10484 3.74154 -33.23082 1.000 73.07981 343 THR B CA 1
ATOM 6432 C C . THR B 1 343 ? -5.64382 5.15054 -32.88985 1.000 74.55104 343 THR B C 1
ATOM 6433 O O . THR B 1 343 ? -5.72173 6.06951 -33.70690 1.000 76.91449 343 THR B O 1
ATOM 6437 N N . THR B 1 344 ? -5.18290 5.30959 -31.65183 1.000 77.96987 344 THR B N 1
ATOM 6438 C CA . THR B 1 344 ? -4.64289 6.57259 -31.16385 1.000 82.23091 344 THR B CA 1
ATOM 6439 C C . THR B 1 344 ? -3.12190 6.55355 -31.01974 1.000 91.76363 344 THR B C 1
ATOM 6440 O O . THR B 1 344 ? -2.57294 7.17557 -30.10574 1.000 91.19251 344 THR B O 1
ATOM 6444 N N . ASN B 1 345 ? -2.42786 5.86048 -31.91866 1.000 100.93315 345 ASN B N 1
ATOM 6445 C CA . ASN B 1 345 ? -0.96586 5.88843 -31.94756 1.000 105.98639 345 ASN B CA 1
ATOM 6446 C C . ASN B 1 345 ? -0.42580 5.17935 -33.18749 1.000 104.46516 345 ASN B C 1
ATOM 6447 O O . ASN B 1 345 ? 0.42127 5.71528 -33.90245 1.000 106.71806 345 ASN B O 1
ATOM 6452 N N . ASP B 1 357 ? 5.12233 -8.74727 -41.86642 1.000 111.93711 357 ASP B N 1
ATOM 6453 C CA . ASP B 1 357 ? 4.67922 -9.68420 -40.83741 1.000 110.23164 357 ASP B CA 1
ATOM 6454 C C . ASP B 1 357 ? 3.68723 -10.71419 -41.39443 1.000 105.41527 357 ASP B C 1
ATOM 6455 O O . ASP B 1 357 ? 3.21131 -10.59823 -42.52847 1.000 103.65190 357 ASP B O 1
ATOM 6460 N N . LYS B 1 358 ? 3.38413 -11.72914 -40.58140 1.000 100.93315 358 LYS B N 1
ATOM 6461 C CA . LYS B 1 358 ? 2.52612 -12.82713 -40.99441 1.000 93.92442 358 LYS B CA 1
ATOM 6462 C C . LYS B 1 358 ? 1.16408 -12.82605 -40.32450 1.000 83.24682 358 LYS B C 1
ATOM 6463 O O . LYS B 1 358 ? 0.26109 -13.51405 -40.80853 1.000 86.57091 358 LYS B O 1
ATOM 6469 N N . VAL B 1 359 ? 0.98802 -12.08100 -39.23055 1.000 73.69831 359 VAL B N 1
ATOM 6470 C CA . VAL B 1 359 ? -0.22503 -12.16191 -38.42663 1.000 72.56396 359 VAL B CA 1
ATOM 6471 C C . VAL B 1 359 ? -0.68901 -10.76988 -38.02373 1.000 69.28199 359 VAL B C 1
ATOM 6472 O O . VAL B 1 359 ? 0.08002 -9.80890 -38.00073 1.000 70.73216 359 VAL B O 1
ATOM 6476 N N . VAL B 1 360 ? -1.97803 -10.67382 -37.70883 1.000 62.50749 360 VAL B N 1
ATOM 6477 C CA . VAL B 1 360 ? -2.60002 -9.41378 -37.33493 1.000 56.43571 360 VAL B CA 1
ATOM 6478 C C . VAL B 1 360 ? -3.18412 -9.56169 -35.93797 1.000 60.63095 360 VAL B C 1
ATOM 6479 O O . VAL B 1 360 ? -3.40619 -10.67166 -35.44293 1.000 61.78899 360 VAL B O 1
ATOM 6483 N N . ASP B 1 361 ? -3.45912 -8.41365 -35.31604 1.000 56.96472 361 ASP B N 1
ATOM 6484 C CA . ASP B 1 361 ? -4.22821 -8.32456 -34.08310 1.000 57.11474 361 ASP B CA 1
ATOM 6485 C C . ASP B 1 361 ? -5.55116 -7.68054 -34.47123 1.000 55.88038 361 ASP B C 1
ATOM 6486 O O . ASP B 1 361 ? -5.61510 -6.47055 -34.72029 1.000 56.30675 361 ASP B O 1
ATOM 6491 N N . PHE B 1 362 ? -6.60618 -8.48950 -34.51026 1.000 57.53058 362 PHE B N 1
ATOM 6492 C CA . PHE B 1 362 ? -7.86513 -8.05549 -35.09937 1.000 60.18090 362 PHE B CA 1
ATOM 6493 C C . PHE B 1 362 ? -8.58015 -6.99142 -34.28247 1.000 56.38308 362 PHE B C 1
ATOM 6494 O O . PHE B 1 362 ? -9.51909 -6.37941 -34.79557 1.000 57.90431 362 PHE B O 1
ATOM 6502 N N . LYS B 1 363 ? -8.17623 -6.74937 -33.03346 1.000 59.38607 363 LYS B N 1
ATOM 6503 C CA . LYS B 1 363 ? -8.73824 -5.61432 -32.30955 1.000 61.10996 363 LYS B CA 1
ATOM 6504 C C . LYS B 1 363 ? -8.59113 -4.32836 -33.11560 1.000 58.04643 363 LYS B C 1
ATOM 6505 O O . LYS B 1 363 ? -9.41111 -3.40933 -32.98571 1.000 60.78887 363 LYS B O 1
ATOM 6511 N N . ASN B 1 364 ? -7.56607 -4.26344 -33.96853 1.000 49.95073 364 ASN B N 1
ATOM 6512 C CA . ASN B 1 364 ? -7.24997 -3.10149 -34.78557 1.000 51.23246 364 ASN B CA 1
ATOM 6513 C C . ASN B 1 364 ? -8.14888 -2.94552 -36.00564 1.000 55.44875 364 ASN B C 1
ATOM 6514 O O . ASN B 1 364 ? -8.10980 -1.88755 -36.63969 1.000 54.07227 364 ASN B O 1
ATOM 6519 N N . TRP B 1 365 ? -8.98089 -3.93851 -36.32865 1.000 49.40856 365 TRP B N 1
ATOM 6520 C CA . TRP B 1 365 ? -9.79181 -3.91054 -37.53971 1.000 49.09273 365 TRP B CA 1
ATOM 6521 C C . TRP B 1 365 ? -11.26082 -3.65847 -37.24382 1.000 55.02239 365 TRP B C 1
ATOM 6522 O O . TRP B 1 365 ? -12.08976 -3.77649 -38.15488 1.000 50.60607 365 TRP B O 1
ATOM 6533 N N . GLN B 1 366 ? -11.59790 -3.31440 -35.99886 1.000 49.45067 366 GLN B N 1
ATOM 6534 C CA . GLN B 1 366 ? -12.97893 -3.23633 -35.54497 1.000 47.73467 366 GLN B CA 1
ATOM 6535 C C . GLN B 1 366 ? -13.08597 -2.19927 -34.43302 1.000 53.09058 366 GLN B C 1
ATOM 6536 O O . GLN B 1 366 ? -12.08998 -1.63128 -33.98098 1.000 60.29407 366 GLN B O 1
ATOM 6542 N N . ILE B 1 367 ? -14.32299 -1.96521 -33.99112 1.000 55.85407 367 ILE B N 1
ATOM 6543 C CA . ILE B 1 367 ? -14.60003 -0.96115 -32.97219 1.000 54.25651 367 ILE B CA 1
ATOM 6544 C C . ILE B 1 367 ? -14.07614 -1.40510 -31.60913 1.000 49.89282 367 ILE B C 1
ATOM 6545 O O . ILE B 1 367 ? -13.45016 -0.62609 -30.88413 1.000 47.58992 367 ILE B O 1
ATOM 6550 N N . ALA B 1 368 ? -14.33321 -2.65207 -31.23309 1.000 53.50642 368 ALA B N 1
ATOM 6551 C CA . ALA B 1 368 ? -14.09832 -3.10001 -29.86905 1.000 53.55379 368 ALA B CA 1
ATOM 6552 C C . ALA B 1 368 ? -12.75436 -3.80905 -29.72092 1.000 56.34886 368 ALA B C 1
ATOM 6553 O O . ALA B 1 368 ? -11.96129 -3.92213 -30.65486 1.000 58.07275 368 ALA B O 1
ATOM 6555 N N . THR B 1 369 ? -12.50346 -4.28300 -28.50088 1.000 51.42722 369 THR B N 1
ATOM 6556 C CA . THR B 1 369 ? -11.32851 -5.08503 -28.17076 1.000 51.76936 369 THR B CA 1
ATOM 6557 C C . THR B 1 369 ? -11.62955 -6.58002 -28.29771 1.000 51.32194 369 THR B C 1
ATOM 6558 O O . THR B 1 369 ? -10.91853 -7.31008 -28.99662 1.000 51.79832 369 THR B O 1
ATOM 6562 N N . GLY B 1 370 ? -12.66062 -7.05195 -27.59776 1.000 45.78180 370 GLY B N 1
ATOM 6563 C CA . GLY B 1 370 ? -12.97267 -8.46894 -27.59871 1.000 47.64255 370 GLY B CA 1
ATOM 6564 C C . GLY B 1 370 ? -13.58759 -8.95698 -28.89773 1.000 52.64579 370 GLY B C 1
ATOM 6565 O O . GLY B 1 370 ? -14.14951 -8.19400 -29.68781 1.000 59.40975 370 GLY B O 1
ATOM 6566 N N . ARG B 1 371 ? -13.46262 -10.27000 -29.11666 1.000 53.56169 371 ARG B N 1
ATOM 6567 C CA . ARG B 1 371 ? -13.97656 -10.93404 -30.31066 1.000 56.58047 371 ARG B CA 1
ATOM 6568 C C . ARG B 1 371 ? -14.12763 -12.42002 -30.04260 1.000 55.59614 371 ARG B C 1
ATOM 6569 O O . ARG B 1 371 ? -13.21369 -13.04103 -29.50151 1.000 53.53273 371 ARG B O 1
ATOM 6577 N N . LYS B 1 372 ? -15.22262 -13.00201 -30.53165 1.000 53.10110 372 LYS B N 1
ATOM 6578 C CA . LYS B 1 372 ? -15.34467 -14.45000 -30.54659 1.000 46.88983 372 LYS B CA 1
ATOM 6579 C C . LYS B 1 372 ? -14.44761 -15.05109 -31.63650 1.000 55.18293 372 LYS B C 1
ATOM 6580 O O . LYS B 1 372 ? -13.78753 -14.35315 -32.42248 1.000 53.33271 372 LYS B O 1
ATOM 6586 N N . PHE B 1 373 ? -14.44266 -16.38209 -31.68043 1.000 56.80944 373 PHE B N 1
ATOM 6587 C CA . PHE B 1 373 ? -13.75361 -17.14216 -32.71735 1.000 59.68084 373 PHE B CA 1
ATOM 6588 C C . PHE B 1 373 ? -14.65052 -17.15019 -33.95841 1.000 63.65237 373 PHE B C 1
ATOM 6589 O O . PHE B 1 373 ? -15.31754 -18.13319 -34.28941 1.000 72.98507 373 PHE B O 1
ATOM 6597 N N . ARG B 1 374 ? -14.68844 -15.99522 -34.63147 1.000 55.97513 374 ARG B N 1
ATOM 6598 C CA . ARG B 1 374 ? -15.70436 -15.75924 -35.66055 1.000 58.30962 374 ARG B CA 1
ATOM 6599 C C . ARG B 1 374 ? -15.51830 -16.62831 -36.90350 1.000 54.99607 374 ARG B C 1
ATOM 6600 O O . ARG B 1 374 ? -16.50527 -16.99830 -37.54755 1.000 49.85598 374 ARG B O 1
ATOM 6608 N N . SER B 1 375 ? -14.27828 -16.95637 -37.26839 1.000 41.72869 375 SER B N 1
ATOM 6609 C CA . SER B 1 375 ? -14.02222 -17.61744 -38.53934 1.000 52.22731 375 SER B CA 1
ATOM 6610 C C . SER B 1 375 ? -14.32027 -19.11343 -38.52229 1.000 53.07478 375 SER B C 1
ATOM 6611 O O . SER B 1 375 ? -14.42822 -19.72747 -39.59227 1.000 58.29383 375 SER B O 1
ATOM 6614 N N . LEU B 1 376 ? -14.44738 -19.71536 -37.34527 1.000 54.66445 376 LEU B N 1
ATOM 6615 C CA . LEU B 1 376 ? -14.57843 -21.16536 -37.27321 1.000 58.55176 376 LEU B CA 1
ATOM 6616 C C . LEU B 1 376 ? -15.78839 -21.66535 -38.05427 1.000 57.06474 376 LEU B C 1
ATOM 6617 O O . LEU B 1 376 ? -15.68737 -22.62139 -38.83022 1.000 54.59076 376 LEU B O 1
ATOM 6622 N N . LYS B 1 377 ? -16.95339 -21.05630 -37.84038 1.000 48.91113 377 LYS B N 1
ATOM 6623 C CA . LYS B 1 377 ? -18.14036 -21.56729 -38.50844 1.000 44.35005 377 LYS B CA 1
ATOM 6624 C C . LYS B 1 377 ? -18.07824 -21.34837 -40.01345 1.000 54.50127 377 LYS B C 1
ATOM 6625 O O . LYS B 1 377 ? -18.58422 -22.17639 -40.77544 1.000 57.21475 377 LYS B O 1
ATOM 6631 N N . LEU B 1 378 ? -17.45717 -20.25941 -40.47046 1.000 57.10685 378 LEU B N 1
ATOM 6632 C CA . LEU B 1 378 ? -17.28807 -20.06649 -41.91145 1.000 48.75848 378 LEU B CA 1
ATOM 6633 C C . LEU B 1 378 ? -16.41706 -21.16554 -42.50334 1.000 51.52460 378 LEU B C 1
ATOM 6634 O O . LEU B 1 378 ? -16.74301 -21.75558 -43.54433 1.000 46.72929 378 LEU B O 1
ATOM 6639 N N . TRP B 1 379 ? -15.28212 -21.42955 -41.86325 1.000 53.02741 379 TRP B N 1
ATOM 6640 C CA . TRP B 1 379 ? -14.44913 -22.56160 -42.24613 1.000 53.33797 379 TRP B CA 1
ATOM 6641 C C . TRP B 1 379 ? -15.27117 -23.84158 -42.32413 1.000 56.85155 379 TRP B C 1
ATOM 6642 O O . TRP B 1 379 ? -15.15613 -24.61363 -43.28308 1.000 58.83600 379 TRP B O 1
ATOM 6653 N N . LEU B 1 380 ? -16.10325 -24.09050 -41.30818 1.000 51.84043 380 LEU B N 1
ATOM 6654 C CA . LEU B 1 380 ? -16.89129 -25.32147 -41.30117 1.000 53.97489 380 LEU B CA 1
ATOM 6655 C C . LEU B 1 380 ? -17.89121 -25.35049 -42.44924 1.000 51.30878 380 LEU B C 1
ATOM 6656 O O . LEU B 1 380 ? -18.08020 -26.39251 -43.07820 1.000 50.07706 380 LEU B O 1
ATOM 6661 N N . ILE B 1 381 ? -18.49615 -24.20849 -42.77734 1.000 56.84892 381 ILE B N 1
ATOM 6662 C CA . ILE B 1 381 ? -19.44107 -24.16351 -43.89341 1.000 58.60439 381 ILE B CA 1
ATOM 6663 C C . ILE B 1 381 ? -18.73499 -24.52459 -45.18534 1.000 57.47268 381 ILE B C 1
ATOM 6664 O O . ILE B 1 381 ? -19.13897 -25.44661 -45.91332 1.000 61.78109 381 ILE B O 1
ATOM 6669 N N . LEU B 1 382 ? -17.65994 -23.79465 -45.48230 1.000 56.19358 382 LEU B N 1
ATOM 6670 C CA . LEU B 1 382 ? -16.90587 -24.04773 -46.69923 1.000 51.60882 382 LEU B CA 1
ATOM 6671 C C . LEU B 1 382 ? -16.48291 -25.50475 -46.79013 1.000 56.62258 382 LEU B C 1
ATOM 6672 O O . LEU B 1 382 ? -16.77587 -26.18379 -47.77812 1.000 60.83887 382 LEU B O 1
ATOM 6677 N N . ARG B 1 383 ? -15.83800 -26.02172 -45.74806 1.000 51.43775 383 ARG B N 1
ATOM 6678 C CA . ARG B 1 383 ? -15.31905 -27.38074 -45.82896 1.000 53.38272 383 ARG B CA 1
ATOM 6679 C C . ARG B 1 383 ? -16.43707 -28.40571 -45.95999 1.000 56.44887 383 ARG B C 1
ATOM 6680 O O . ARG B 1 383 ? -16.34405 -29.33475 -46.77394 1.000 65.90790 383 ARG B O 1
ATOM 6688 N N A SER B 1 384 ? -17.52012 -28.24364 -45.19707 0.100 58.03854 384 SER B N 1
ATOM 6689 N N B SER B 1 384 ? -17.50612 -28.25464 -45.18407 0.900 56.95420 384 SER B N 1
ATOM 6690 C CA A SER B 1 384 ? -18.54316 -29.27960 -45.14510 0.100 59.25447 384 SER B CA 1
ATOM 6691 C CA B SER B 1 384 ? -18.53116 -29.28660 -45.17810 0.900 60.07299 384 SER B CA 1
ATOM 6692 C C A SER B 1 384 ? -19.36107 -29.35063 -46.42815 0.100 60.10194 384 SER B C 1
ATOM 6693 C C B SER B 1 384 ? -19.24207 -29.36064 -46.51914 0.900 60.22038 384 SER B C 1
ATOM 6694 O O A SER B 1 384 ? -19.76808 -30.44364 -46.83613 0.100 60.84677 384 SER B O 1
ATOM 6695 O O B SER B 1 384 ? -19.43607 -30.44966 -47.06410 0.900 61.37315 384 SER B O 1
ATOM 6700 N N . TYR B 1 385 ? -19.62099 -28.21565 -47.07422 1.000 59.95719 385 TYR B N 1
ATOM 6701 C CA . TYR B 1 385 ? -20.47990 -28.22368 -48.24528 1.000 60.47830 385 TYR B CA 1
ATOM 6702 C C . TYR B 1 385 ? -19.73281 -28.09877 -49.56224 1.000 57.29898 385 TYR B C 1
ATOM 6703 O O . TYR B 1 385 ? -20.12876 -28.73980 -50.54423 1.000 53.43799 385 TYR B O 1
ATOM 6712 N N . GLY B 1 386 ? -18.64178 -27.34381 -49.61820 1.000 49.81913 386 GLY B N 1
ATOM 6713 C CA . GLY B 1 386 ? -17.98968 -27.17190 -50.88416 1.000 50.71398 386 GLY B CA 1
ATOM 6714 C C . GLY B 1 386 ? -18.60558 -26.06291 -51.71326 1.000 52.93003 386 GLY B C 1
ATOM 6715 O O . GLY B 1 386 ? -19.80058 -25.73387 -51.60236 1.000 51.12718 386 GLY B O 1
ATOM 6716 N N . VAL B 1 387 ? -17.75651 -25.46398 -52.54423 1.000 51.90096 387 VAL B N 1
ATOM 6717 C CA . VAL B 1 387 ? -18.21440 -24.43101 -53.45931 1.000 55.08818 387 VAL B CA 1
ATOM 6718 C C . VAL B 1 387 ? -19.38036 -24.93501 -54.29037 1.000 53.73802 387 VAL B C 1
ATOM 6719 O O . VAL B 1 387 ? -20.31932 -24.18599 -54.58547 1.000 60.34671 387 VAL B O 1
ATOM 6723 N N . VAL B 1 388 ? -19.34338 -26.21003 -54.68230 1.000 52.73527 388 VAL B N 1
ATOM 6724 C CA . VAL B 1 388 ? -20.38834 -26.72904 -55.56235 1.000 60.93099 388 VAL B CA 1
ATOM 6725 C C . VAL B 1 388 ? -21.74338 -26.57096 -54.90345 1.000 60.13879 388 VAL B C 1
ATOM 6726 O O . VAL B 1 388 ? -22.68832 -26.03395 -55.49555 1.000 58.50438 388 VAL B O 1
ATOM 6730 N N . ASN B 1 389 ? -21.85348 -27.02989 -53.65944 1.000 55.40138 389 ASN B N 1
ATOM 6731 C CA . ASN B 1 389 ? -23.12853 -26.97082 -52.96653 1.000 52.73790 389 ASN B CA 1
ATOM 6732 C C . ASN B 1 389 ? -23.52250 -25.54079 -52.64863 1.000 52.12204 389 ASN B C 1
ATOM 6733 O O . ASN B 1 389 ? -24.70949 -25.20475 -52.67973 1.000 52.79317 389 ASN B O 1
ATOM 6738 N N . LEU B 1 390 ? -22.55349 -24.68081 -52.32760 1.000 51.46933 390 LEU B N 1
ATOM 6739 C CA . LEU B 1 390 ? -22.91046 -23.28778 -52.07969 1.000 43.62892 390 LEU B CA 1
ATOM 6740 C C . LEU B 1 390 ? -23.51135 -22.65382 -53.33277 1.000 52.79054 390 LEU B C 1
ATOM 6741 O O . LEU B 1 390 ? -24.52933 -21.93978 -53.26987 1.000 50.18496 390 LEU B O 1
ATOM 6746 N N . GLN B 1 391 ? -22.89028 -22.90590 -54.48871 1.000 56.99894 391 GLN B N 1
ATOM 6747 C CA . GLN B 1 391 ? -23.45717 -22.41994 -55.73977 1.000 49.56121 391 GLN B CA 1
ATOM 6748 C C . GLN B 1 391 ? -24.82618 -23.02790 -55.98284 1.000 42.00240 391 GLN B C 1
ATOM 6749 O O . GLN B 1 391 ? -25.76613 -22.31489 -56.34794 1.000 42.70249 391 GLN B O 1
ATOM 6755 N N . SER B 1 392 ? -24.96324 -24.33689 -55.75279 1.000 36.86758 392 SER B N 1
ATOM 6756 C CA . SER B 1 392 ? -26.26125 -24.98785 -55.89385 1.000 43.18149 392 SER B CA 1
ATOM 6757 C C . SER B 1 392 ? -27.31929 -24.30577 -55.05296 1.000 50.88768 392 SER B C 1
ATOM 6758 O O . SER B 1 392 ? -28.46125 -24.14975 -55.49404 1.000 53.34324 392 SER B O 1
ATOM 6761 N N . HIS B 1 393 ? -26.96036 -23.92372 -53.82295 1.000 55.73563 393 HIS B N 1
ATOM 6762 C CA . HIS B 1 393 ? -27.89241 -23.30365 -52.88604 1.000 52.92477 393 HIS B CA 1
ATOM 6763 C C . HIS B 1 393 ? -28.35732 -21.93265 -53.38314 1.000 47.05038 393 HIS B C 1
ATOM 6764 O O . HIS B 1 393 ? -29.57231 -21.64861 -53.45724 1.000 46.10553 393 HIS B O 1
ATOM 6771 N N . ILE B 1 394 ? -27.40527 -21.07771 -53.76112 1.000 41.01281 394 ILE B N 1
ATOM 6772 C CA . ILE B 1 394 ? -27.77918 -19.81972 -54.41221 1.000 45.12646 394 ILE B CA 1
ATOM 6773 C C . ILE B 1 394 ? -28.72910 -20.07475 -55.57726 1.000 44.49218 394 ILE B C 1
ATOM 6774 O O . ILE B 1 394 ? -29.81108 -19.47671 -55.67037 1.000 58.51754 394 ILE B O 1
ATOM 6779 N N . ARG B 1 395 ? -28.32507 -20.95281 -56.49219 1.000 38.47040 395 ARG B N 1
ATOM 6780 C CA . ARG B 1 395 ? -29.09199 -21.17084 -57.71623 1.000 46.81877 395 ARG B CA 1
ATOM 6781 C C . ARG B 1 395 ? -30.47003 -21.75078 -57.44030 1.000 48.86112 395 ARG B C 1
ATOM 6782 O O . ARG B 1 395 ? -31.41697 -21.46878 -58.17738 1.000 49.92178 395 ARG B O 1
ATOM 6790 N N . SER B 1 396 ? -30.60413 -22.55372 -56.38927 1.000 45.72127 396 SER B N 1
ATOM 6791 C CA . SER B 1 396 ? -31.90118 -23.11966 -56.04034 1.000 50.47184 396 SER B CA 1
ATOM 6792 C C . SER B 1 396 ? -32.85917 -22.02860 -55.58446 1.000 46.58980 396 SER B C 1
ATOM 6793 O O . SER B 1 396 ? -34.04615 -22.03158 -55.94854 1.000 47.57676 396 SER B O 1
ATOM 6796 N N . ASP B 1 397 ? -32.36319 -21.08458 -54.78147 1.000 37.67820 397 ASP B N 1
ATOM 6797 C CA . ASP B 1 397 ? -33.23818 -19.98353 -54.38758 1.000 39.75740 397 ASP B CA 1
ATOM 6798 C C . ASP B 1 397 ? -33.61307 -19.11358 -55.58865 1.000 46.06868 397 ASP B C 1
ATOM 6799 O O . ASP B 1 397 ? -34.78104 -18.72554 -55.75475 1.000 48.98482 397 ASP B O 1
ATOM 6804 N N . VAL B 1 398 ? -32.63100 -18.79665 -56.43560 1.000 46.39767 398 VAL B N 1
ATOM 6805 C CA . VAL B 1 398 ? -32.90789 -17.98970 -57.62366 1.000 55.05660 398 VAL B CA 1
ATOM 6806 C C . VAL B 1 398 ? -33.89985 -18.70371 -58.53669 1.000 50.94295 398 VAL B C 1
ATOM 6807 O O . VAL B 1 398 ? -34.76678 -18.07171 -59.15078 1.000 46.60822 398 VAL B O 1
ATOM 6811 N N . ALA B 1 399 ? -33.79289 -20.02872 -58.63262 1.000 43.77104 399 ALA B N 1
ATOM 6812 C CA . ALA B 1 399 ? -34.71786 -20.79872 -59.45165 1.000 43.87895 399 ALA B CA 1
ATOM 6813 C C . ALA B 1 399 ? -36.13289 -20.74965 -58.88875 1.000 47.11091 399 ALA B C 1
ATOM 6814 O O . ALA B 1 399 ? -37.10084 -20.62065 -59.65082 1.000 50.51395 399 ALA B O 1
ATOM 6816 N N A MET B 1 400 ? -36.28399 -20.85658 -57.56375 0.620 44.81590 400 MET B N 1
ATOM 6817 N N B MET B 1 400 ? -36.26599 -20.87358 -57.56075 0.380 44.80011 400 MET B N 1
ATOM 6818 C CA A MET B 1 400 ? -37.64103 -20.81150 -57.01585 0.620 44.79748 400 MET B CA 1
ATOM 6819 C CA B MET B 1 400 ? -37.57403 -20.78650 -56.91385 0.380 44.58692 400 MET B CA 1
ATOM 6820 C C A MET B 1 400 ? -38.25497 -19.42249 -57.16496 0.620 45.33438 400 MET B C 1
ATOM 6821 C C B MET B 1 400 ? -38.22297 -19.43949 -57.19196 0.380 45.10014 400 MET B C 1
ATOM 6822 O O A MET B 1 400 ? -39.46395 -19.30146 -57.41305 0.620 44.75273 400 MET B O 1
ATOM 6823 O O B MET B 1 400 ? -39.41694 -19.35447 -57.51105 0.380 45.47124 400 MET B O 1
ATOM 6832 N N . ALA B 1 401 ? -37.44394 -18.36751 -57.04396 1.000 43.67366 401 ALA B N 1
ATOM 6833 C CA . ALA B 1 401 ? -37.96788 -17.03351 -57.29406 1.000 44.78695 401 ALA B CA 1
ATOM 6834 C C . ALA B 1 401 ? -38.32877 -16.86357 -58.76609 1.000 47.26093 401 ALA B C 1
ATOM 6835 O O . ALA B 1 401 ? -39.34172 -16.23355 -59.08919 1.000 47.73467 401 ALA B O 1
ATOM 6837 N N . LYS B 1 402 ? -37.50772 -17.39964 -59.67701 1.000 49.37434 402 LYS B N 1
ATOM 6838 C CA . LYS B 1 402 ? -37.85162 -17.33969 -61.09804 1.000 53.53537 402 LYS B CA 1
ATOM 6839 C C . LYS B 1 402 ? -39.19262 -18.01466 -61.36410 1.000 54.25914 402 LYS B C 1
ATOM 6840 O O . LYS B 1 402 ? -40.06956 -17.44966 -62.03019 1.000 52.99056 402 LYS B O 1
ATOM 6846 N N . MET B 1 403 ? -39.37470 -19.21863 -60.82305 1.000 57.14369 403 MET B N 1
ATOM 6847 C CA . MET B 1 403 ? -40.63472 -19.94259 -60.97511 1.000 58.71493 403 MET B CA 1
ATOM 6848 C C . MET B 1 403 ? -41.81173 -19.12553 -60.45223 1.000 60.05983 403 MET B C 1
ATOM 6849 O O . MET B 1 403 ? -42.85268 -19.00552 -61.11631 1.000 61.79951 403 MET B O 1
ATOM 6854 N N . PHE B 1 404 ? -41.66479 -18.55847 -59.24824 1.000 52.70632 404 PHE B N 1
ATOM 6855 C CA . PHE B 1 404 ? -42.74180 -17.75141 -58.68236 1.000 45.53441 404 PHE B CA 1
ATOM 6856 C C . PHE B 1 404 ? -43.05670 -16.53944 -59.56244 1.000 42.37613 404 PHE B C 1
ATOM 6857 O O . PHE B 1 404 ? -44.22567 -16.15641 -59.72054 1.000 43.88684 404 PHE B O 1
ATOM 6865 N N . GLU B 1 405 ? -42.02664 -15.90950 -60.12640 1.000 42.64459 405 GLU B N 1
ATOM 6866 C CA . GLU B 1 405 ? -42.25953 -14.79254 -61.03647 1.000 46.24502 405 GLU B CA 1
ATOM 6867 C C . GLU B 1 405 ? -43.02946 -15.24357 -62.27550 1.000 44.67904 405 GLU B C 1
ATOM 6868 O O . GLU B 1 405 ? -43.92840 -14.53456 -62.75460 1.000 44.97908 405 GLU B O 1
ATOM 6874 N N . GLU B 1 406 ? -42.68746 -16.40961 -62.82542 1.000 49.43487 406 GLU B N 1
ATOM 6875 C CA . GLU B 1 406 ? -43.43840 -16.86264 -63.99545 1.000 61.75214 406 GLU B CA 1
ATOM 6876 C C . GLU B 1 406 ? -44.90143 -17.07357 -63.64054 1.000 58.93601 406 GLU B C 1
ATOM 6877 O O . GLU B 1 406 ? -45.79636 -16.70958 -64.41463 1.000 58.67019 406 GLU B O 1
ATOM 6883 N N . TRP B 1 407 ? -45.16353 -17.64951 -62.46754 1.000 53.13795 407 TRP B N 1
ATOM 6884 C CA . TRP B 1 407 ? -46.54657 -17.80144 -62.01463 1.000 48.99535 407 TRP B CA 1
ATOM 6885 C C . TRP B 1 407 ? -47.25553 -16.45741 -61.96374 1.000 51.88780 407 TRP B C 1
ATOM 6886 O O . TRP B 1 407 ? -48.39949 -16.32339 -62.41883 1.000 56.60416 407 TRP B O 1
ATOM 6897 N N . VAL B 1 408 ? -46.59553 -15.45540 -61.37674 1.000 42.84461 408 VAL B N 1
ATOM 6898 C CA . VAL B 1 408 ? -47.20450 -14.13538 -61.25185 1.000 44.40269 408 VAL B CA 1
ATOM 6899 C C . VAL B 1 408 ? -47.54238 -13.56043 -62.62190 1.000 48.60846 408 VAL B C 1
ATOM 6900 O O . VAL B 1 408 ? -48.61334 -12.96740 -62.81101 1.000 47.43463 408 VAL B O 1
ATOM 6904 N N . ARG B 1 409 ? -46.64032 -13.72151 -63.59883 1.000 54.19597 409 ARG B N 1
ATOM 6905 C CA . ARG B 1 409 ? -46.89920 -13.19956 -64.94787 1.000 50.10338 409 ARG B CA 1
ATOM 6906 C C . ARG B 1 409 ? -48.08918 -13.87756 -65.61192 1.000 48.08208 409 ARG B C 1
ATOM 6907 O O . ARG B 1 409 ? -48.75010 -13.27857 -66.46300 1.000 56.53836 409 ARG B O 1
ATOM 6915 N N . SER B 1 410 ? -48.37625 -15.11753 -65.24488 1.000 50.70608 410 SER B N 1
ATOM 6916 C CA . SER B 1 410 ? -49.51924 -15.83851 -65.79193 1.000 55.06713 410 SER B CA 1
ATOM 6917 C C . SER B 1 410 ? -50.86326 -15.36344 -65.24605 1.000 57.90431 410 SER B C 1
ATOM 6918 O O . SER B 1 410 ? -51.90224 -15.84443 -65.71010 1.000 58.64914 410 SER B O 1
ATOM 6921 N N . ASP B 1 411 ? -50.87930 -14.49739 -64.23809 1.000 55.94092 411 ASP B N 1
ATOM 6922 C CA . ASP B 1 411 ? -52.12632 -14.03132 -63.64320 1.000 56.91998 411 ASP B CA 1
ATOM 6923 C C . ASP B 1 411 ? -52.27325 -12.56433 -64.00928 1.000 58.67546 411 ASP B C 1
ATOM 6924 O O . ASP B 1 411 ? -51.59026 -11.70833 -63.43228 1.000 67.13963 411 ASP B O 1
ATOM 6929 N N . SER B 1 412 ? -53.22117 -12.26034 -64.89836 1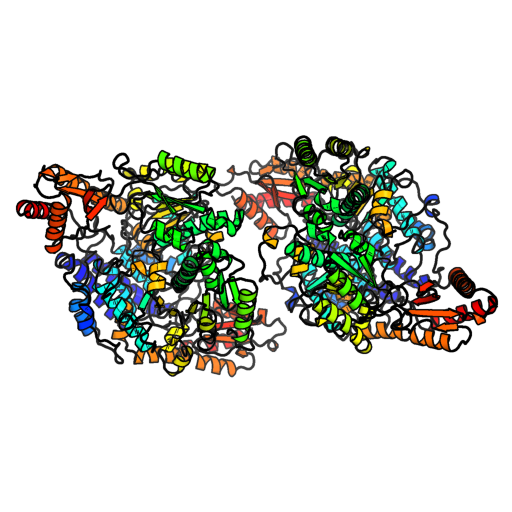.000 44.55534 412 SER B N 1
ATOM 6930 C CA . SER B 1 412 ? -53.28409 -10.91137 -65.45143 1.000 49.19800 412 SER B CA 1
ATOM 6931 C C . SER B 1 412 ? -53.69812 -9.87330 -64.42251 1.000 57.57006 412 SER B C 1
ATOM 6932 O O . SER B 1 412 ? -53.58906 -8.67432 -64.70356 1.000 62.03639 412 SER B O 1
ATOM 6935 N N . ARG B 1 413 ? -54.15722 -10.29723 -63.24253 1.000 54.57496 413 ARG B N 1
ATOM 6936 C CA . ARG B 1 413 ? -54.49426 -9.35417 -62.18459 1.000 54.64076 413 ARG B CA 1
ATOM 6937 C C . ARG B 1 413 ? -53.25629 -8.77718 -61.50754 1.000 46.97669 413 ARG B C 1
ATOM 6938 O O . ARG B 1 413 ? -53.33929 -7.70314 -60.90759 1.000 39.68371 413 ARG B O 1
ATOM 6946 N N . PHE B 1 414 ? -52.12231 -9.46322 -61.58842 1.000 46.20291 414 PHE B N 1
ATOM 6947 C CA . PHE B 1 414 ? -50.89234 -9.03923 -60.94536 1.000 46.30029 414 PHE B CA 1
ATOM 6948 C C . PHE B 1 414 ? -49.90925 -8.47231 -61.94831 1.000 46.62401 414 PHE B C 1
ATOM 6949 O O . PHE B 1 414 ? -50.03217 -8.65737 -63.15831 1.000 59.40975 414 PHE B O 1
ATOM 6957 N N . GLU B 1 415 ? -48.89626 -7.79832 -61.40828 1.000 49.50857 415 GLU B N 1
ATOM 6958 C CA . GLU B 1 415 ? -47.79019 -7.27940 -62.19422 1.000 48.18209 415 GLU B CA 1
ATOM 6959 C C . GLU B 1 415 ? -46.50625 -7.37341 -61.38713 1.000 50.01389 415 GLU B C 1
ATOM 6960 O O . GLU B 1 415 ? -46.51633 -7.29435 -60.15413 1.000 51.18772 415 GLU B O 1
ATOM 6966 N N . ILE B 1 416 ? -45.41621 -7.61548 -62.10504 1.000 48.51634 416 ILE B N 1
ATOM 6967 C CA . ILE B 1 416 ? -44.07024 -7.51750 -61.55695 1.000 51.87201 416 ILE B CA 1
ATOM 6968 C C . ILE B 1 416 ? -43.67519 -6.05052 -61.63199 1.000 55.90934 416 ILE B C 1
ATOM 6969 O O . ILE B 1 416 ? -43.66609 -5.45057 -62.71002 1.000 55.18293 416 ILE B O 1
ATOM 6974 N N . VAL B 1 417 ? -43.38425 -5.45247 -60.48400 1.000 55.79616 417 VAL B N 1
ATOM 6975 C CA . VAL B 1 417 ? -43.22820 -4.00448 -60.46906 1.000 51.13245 417 VAL B CA 1
ATOM 6976 C C . VAL B 1 417 ? -41.83815 -3.59355 -60.93298 1.000 51.25088 417 VAL B C 1
ATOM 6977 O O . VAL B 1 417 ? -41.67907 -2.57859 -61.62002 1.000 62.90228 417 VAL B O 1
ATOM 6981 N N . VAL B 1 418 ? -40.82020 -4.37657 -60.59087 1.000 37.43870 418 VAL B N 1
ATOM 6982 C CA . VAL B 1 418 ? -39.43517 -4.06963 -60.94079 1.000 40.64435 418 VAL B CA 1
ATOM 6983 C C . VAL B 1 418 ? -38.70220 -5.38267 -61.16667 1.000 44.83959 418 VAL B C 1
ATOM 6984 O O . VAL B 1 418 ? -39.11027 -6.41163 -60.61865 1.000 45.92393 418 VAL B O 1
ATOM 698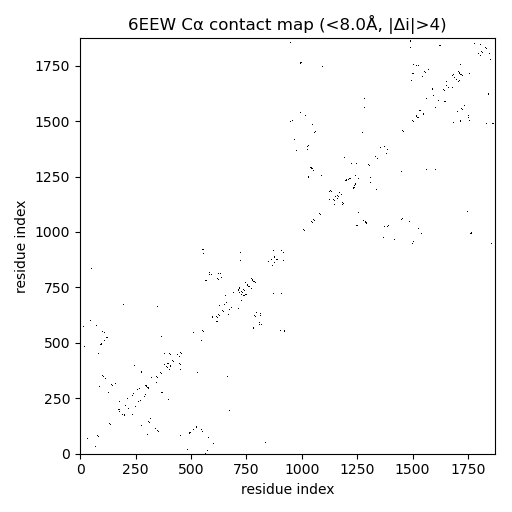8 N N . PRO B 1 419 ? -37.61614 -5.38774 -61.93660 1.000 54.09070 419 PRO B N 1
ATOM 6989 C CA . PRO B 1 419 ? -37.00816 -6.65579 -62.36449 1.000 51.88254 419 PRO B CA 1
ATOM 6990 C C . PRO B 1 419 ? -36.48427 -7.48675 -61.20242 1.000 45.56862 419 PRO B C 1
ATOM 6991 O O . PRO B 1 419 ? -35.88431 -6.96472 -60.26640 1.000 47.58728 419 PRO B O 1
ATOM 6995 N N . ARG B 1 420 ? -36.70231 -8.79874 -61.28937 1.000 44.44480 420 ARG B N 1
ATOM 6996 C CA . ARG B 1 420 ? -36.13541 -9.74672 -60.33728 1.000 49.78228 420 ARG B CA 1
ATOM 6997 C C . ARG B 1 420 ? -34.69339 -10.06679 -60.72216 1.000 53.23270 420 ARG B C 1
ATOM 6998 O O . ARG B 1 420 ? -34.45135 -10.80984 -61.67511 1.000 53.41167 420 ARG B O 1
ATOM 7006 N N . ASN B 1 421 ? -33.73142 -9.52978 -59.97812 1.000 54.33546 421 ASN B N 1
ATOM 7007 C CA . ASN B 1 421 ? -32.32541 -9.81385 -60.25101 1.000 59.36238 421 ASN B CA 1
ATOM 7008 C C . ASN B 1 421 ? -31.79451 -10.99283 -59.45192 1.000 56.66732 421 ASN B C 1
ATOM 7009 O O . ASN B 1 421 ? -30.82451 -11.63188 -59.87282 1.000 55.68036 421 ASN B O 1
ATOM 7014 N N . PHE B 1 422 ? -32.37860 -11.27075 -58.29194 1.000 54.04859 422 PHE B N 1
ATOM 7015 C CA . PHE B 1 422 ? -31.87570 -12.33373 -57.43286 1.000 52.01413 422 PHE B CA 1
ATOM 7016 C C . PHE B 1 422 ? -33.00877 -13.20866 -56.92589 1.000 50.79030 422 PHE B C 1
ATOM 7017 O O . PHE B 1 422 ? -33.73873 -13.82367 -57.71192 1.000 45.76338 422 PHE B O 1
ATOM 7025 N N . SER B 1 423 ? -33.17786 -13.24759 -55.60490 1.000 51.66146 423 SER B N 1
ATOM 7026 C CA . SER B 1 423 ? -34.11994 -14.14253 -54.95193 1.000 47.64255 423 SER B CA 1
ATOM 7027 C C . SER B 1 423 ? -35.42194 -13.46146 -54.55105 1.000 39.48368 423 SER B C 1
ATOM 7028 O O . SER B 1 423 ? -36.35700 -14.14041 -54.11408 1.000 39.91794 423 SER B O 1
ATOM 7031 N N . LEU B 1 424 ? -35.52089 -12.15447 -54.71012 1.000 32.62496 424 LEU B N 1
ATOM 7032 C CA . LEU B 1 424 ? -36.65789 -11.38640 -54.21924 1.000 42.12084 424 LEU B CA 1
ATOM 7033 C C . LEU B 1 424 ? -37.53780 -10.99543 -55.39832 1.000 47.83995 424 LEU B C 1
ATOM 7034 O O . LEU B 1 424 ? -37.02771 -10.49250 -56.40031 1.000 44.10266 424 LEU B O 1
ATOM 7039 N N . VAL B 1 425 ? -38.84381 -11.23938 -55.29040 1.000 49.00061 425 VAL B N 1
ATOM 7040 C CA . VAL B 1 425 ? -39.80973 -10.84540 -56.32149 1.000 47.12670 425 VAL B CA 1
ATOM 7041 C C . VAL B 1 425 ? -40.71873 -9.76534 -55.75060 1.000 48.50318 425 VAL B C 1
ATOM 7042 O O . VAL B 1 425 ? -41.39081 -9.98626 -54.73964 1.000 47.70572 425 VAL B O 1
ATOM 7046 N N . CYS B 1 426 ? -40.74364 -8.60537 -56.40066 1.000 48.50582 426 CYS B N 1
ATOM 7047 C CA . CYS B 1 426 ? -41.59163 -7.48932 -56.00478 1.000 46.70823 426 CYS B CA 1
ATOM 7048 C C . CYS B 1 426 ? -42.79257 -7.43332 -56.92486 1.000 46.67665 426 CYS B C 1
ATOM 7049 O O . CYS B 1 426 ? -42.63247 -7.24438 -58.13486 1.000 43.95790 426 CYS B O 1
ATOM 7052 N N . PHE B 1 427 ? -43.99061 -7.57325 -56.36294 1.000 44.93960 427 PHE B N 1
ATOM 7053 C CA . PHE B 1 427 ? -45.16555 -7.69825 -57.22002 1.000 43.62628 427 PHE B CA 1
ATOM 7054 C C . PHE B 1 427 ? -46.36258 -7.03418 -56.57013 1.000 49.40329 427 PHE B C 1
ATOM 7055 O O . PHE B 1 427 ? -46.35765 -6.72312 -55.38015 1.000 50.36130 427 PHE B O 1
ATOM 7063 N N . ARG B 1 428 ? -47.42552 -6.87118 -57.34822 1.000 51.91938 428 ARG B N 1
ATOM 7064 C CA . ARG B 1 428 ? -48.61454 -6.26411 -56.76433 1.000 50.51132 428 ARG B CA 1
ATOM 7065 C C . ARG B 1 428 ? -49.82448 -6.54011 -57.63640 1.000 46.63454 428 ARG B C 1
ATOM 7066 O O . ARG B 1 428 ? -49.71642 -7.06117 -58.74637 1.000 58.43595 428 ARG B O 1
ATOM 7074 N N . LEU B 1 429 ? -50.99451 -6.21804 -57.08450 1.000 45.03435 429 LEU B N 1
ATOM 7075 C CA . LEU B 1 429 ? -52.22946 -6.19503 -57.84659 1.000 49.49541 429 LEU B CA 1
ATOM 7076 C C . LEU B 1 429 ? -52.28636 -4.91207 -58.66365 1.000 50.56133 429 LEU B C 1
ATOM 7077 O O . LEU B 1 429 ? -52.04235 -3.82405 -58.13069 1.000 54.96185 429 LEU B O 1
ATOM 7082 N N . LYS B 1 430 ? -52.58527 -5.04712 -59.95967 1.000 46.40293 430 LYS B N 1
ATOM 7083 C CA . LYS B 1 430 ? -52.64616 -3.90417 -60.86673 1.000 47.77415 430 LYS B CA 1
ATOM 7084 C C . LYS B 1 430 ? -53.73516 -2.92211 -60.43185 1.000 47.45306 430 LYS B C 1
ATOM 7085 O O . LYS B 1 430 ? -54.74722 -3.31604 -59.85090 1.000 47.43200 430 LYS B O 1
ATOM 7091 N N . PRO B 1 431 ? -53.57909 -1.63513 -60.73590 1.000 50.56659 431 PRO B N 1
ATOM 7092 C CA . PRO B 1 431 ? -54.66109 -0.69307 -60.40203 1.000 44.69220 431 PRO B CA 1
ATOM 7093 C C . PRO B 1 431 ? -56.00305 -1.02706 -61.04210 1.000 52.46945 431 PRO B C 1
ATOM 7094 O O . PRO B 1 431 ? -57.04208 -0.64099 -60.49520 1.000 55.21188 431 PRO B O 1
ATOM 7098 N N . ASP B 1 432 ? -56.03699 -1.70711 -62.19007 1.000 61.69424 432 ASP B N 1
ATOM 7099 C CA . ASP B 1 432 ? -57.32595 -1.89110 -62.85216 1.000 69.72415 432 ASP B CA 1
ATOM 7100 C C . ASP B 1 432 ? -58.16804 -3.03004 -62.26616 1.000 69.07934 432 ASP B C 1
ATOM 7101 O O . ASP B 1 432 ? -59.29001 -3.24102 -62.73723 1.000 72.33236 432 ASP B O 1
ATOM 7106 N N . VAL B 1 433 ? -57.67513 -3.77401 -61.26909 1.000 70.25316 433 VAL B N 1
ATOM 7107 C CA . VAL B 1 433 ? -58.50021 -4.82795 -60.66910 1.000 70.49003 433 VAL B CA 1
ATOM 7108 C C . VAL B 1 433 ? -59.56526 -4.28487 -59.71520 1.000 69.73204 433 VAL B C 1
ATOM 7109 O O . VAL B 1 433 ? -60.50931 -5.01482 -59.37723 1.000 65.95528 433 VAL B O 1
ATOM 7113 N N . SER B 1 434 ? -59.42925 -3.04485 -59.23725 1.000 64.03136 434 SER B N 1
ATOM 7114 C CA . SER B 1 434 ? -60.40629 -2.47877 -58.31634 1.000 55.35401 434 SER B CA 1
ATOM 7115 C C . SER B 1 434 ? -60.51823 -0.97278 -58.51242 1.000 52.61157 434 SER B C 1
ATOM 7116 O O . SER B 1 434 ? -59.53918 -0.30683 -58.85439 1.000 49.77702 434 SER B O 1
ATOM 7119 N N . SER B 1 435 ? -61.69923 -0.42872 -58.21153 1.000 56.38308 435 SER B N 1
ATOM 7120 C CA . SER B 1 435 ? -61.90818 1.01929 -58.24362 1.000 60.28091 435 SER B CA 1
ATOM 7121 C C . SER B 1 435 ? -61.40324 1.72333 -56.98362 1.000 62.60751 435 SER B C 1
ATOM 7122 O O . SER B 1 435 ? -61.45820 2.95633 -56.92268 1.000 61.20734 435 SER B O 1
ATOM 7125 N N . LEU B 1 436 ? -60.95934 0.98336 -55.96855 1.000 60.52041 436 LEU B N 1
ATOM 7126 C CA . LEU B 1 436 ? -60.34940 1.60140 -54.80054 1.000 60.11247 436 LEU B CA 1
ATOM 7127 C C . LEU B 1 436 ? -58.87237 1.87533 -55.07545 1.000 60.20722 436 LEU B C 1
ATOM 7128 O O . LEU B 1 436 ? -58.32731 1.47026 -56.10439 1.000 61.07048 436 LEU B O 1
ATOM 7133 N N . HIS B 1 437 ? -58.21941 2.59035 -54.15544 1.000 53.91699 437 HIS B N 1
ATOM 7134 C CA . HIS B 1 437 ? -56.81938 2.93629 -54.36935 1.000 53.78013 437 HIS B CA 1
ATOM 7135 C C . HIS B 1 437 ? -55.97042 1.67526 -54.42123 1.000 54.31967 437 HIS B C 1
ATOM 7136 O O . HIS B 1 437 ? -56.08252 0.79831 -53.55920 1.000 52.65631 437 HIS B O 1
ATOM 7143 N N . VAL B 1 438 ? -55.11635 1.58718 -55.44717 1.000 51.61672 438 VAL B N 1
ATOM 7144 C CA . VAL B 1 438 ? -54.32138 0.37515 -55.64805 1.000 47.00564 438 VAL B CA 1
ATOM 7145 C C . VAL B 1 438 ? -53.54448 0.03818 -54.37198 1.000 46.04236 438 VAL B C 1
ATOM 7146 O O . VAL B 1 438 ? -53.45955 -1.12880 -53.95392 1.000 47.65308 438 VAL B O 1
ATOM 7150 N N . GLU B 1 439 ? -53.00649 1.06519 -53.71299 1.000 46.65033 439 GLU B N 1
ATOM 7151 C CA . GLU B 1 439 ? -52.25359 0.85923 -52.47693 1.000 54.54338 439 GLU B CA 1
ATOM 7152 C C . GLU B 1 439 ? -53.09969 0.18431 -51.40496 1.000 51.29299 439 GLU B C 1
ATOM 7153 O O . GLU B 1 439 ? -52.64677 -0.74768 -50.72888 1.000 48.91639 439 GLU B O 1
ATOM 7159 N N . GLU B 1 440 ? -54.33069 0.65136 -51.21807 1.000 50.11917 440 GLU B N 1
ATOM 7160 C CA . GLU B 1 440 ? -55.14978 0.07644 -50.16510 1.000 52.79317 440 GLU B CA 1
ATOM 7161 C C . GLU B 1 440 ? -55.46881 -1.38156 -50.47505 1.000 50.43499 440 GLU B C 1
ATOM 7162 O O . GLU B 1 440 ? -55.44590 -2.23152 -49.57901 1.000 48.90586 440 GLU B O 1
ATOM 7168 N N . VAL B 1 441 ? -55.73273 -1.69462 -51.74505 1.000 49.12694 441 VAL B N 1
ATOM 7169 C CA . VAL B 1 441 ? -56.04475 -3.07162 -52.12201 1.000 42.58405 441 VAL B CA 1
ATOM 7170 C C . VAL B 1 441 ? -54.86180 -3.98665 -51.82288 1.000 41.49971 441 VAL B C 1
ATOM 7171 O O . VAL B 1 441 ? -55.01888 -5.07662 -51.25484 1.000 47.90311 441 VAL B O 1
ATOM 7175 N N . ASN B 1 442 ? -53.64876 -3.56171 -52.20282 1.000 40.46275 442 ASN B N 1
ATOM 7176 C CA . ASN B 1 442 ? -52.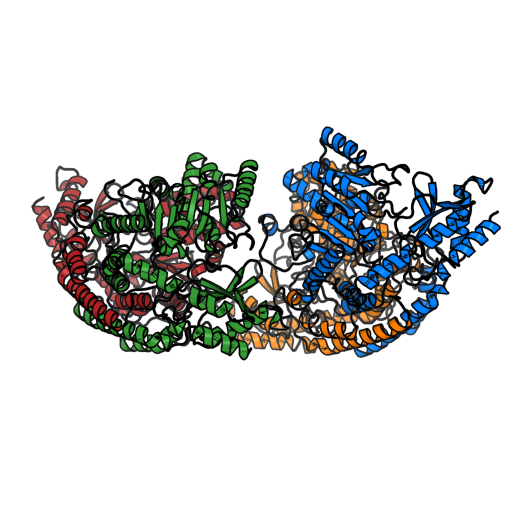50381 -4.43174 -51.93269 1.000 45.59494 442 ASN B CA 1
ATOM 7177 C C . ASN B 1 442 ? -52.19492 -4.52068 -50.44267 1.000 51.60092 442 ASN B C 1
ATOM 7178 O O . ASN B 1 442 ? -51.73999 -5.56867 -49.96658 1.000 47.06617 442 ASN B O 1
ATOM 7183 N N . LYS B 1 443 ? -52.42894 -3.44263 -49.69174 1.000 57.23844 443 LYS B N 1
ATOM 7184 C CA . LYS B 1 443 ? -52.22804 -3.50357 -48.24872 1.000 55.77248 443 LYS B CA 1
ATOM 7185 C C . LYS B 1 443 ? -53.19812 -4.49851 -47.62574 1.000 51.11402 443 LYS B C 1
ATOM 7186 O O . LYS B 1 443 ? -52.82121 -5.30048 -46.76367 1.000 51.45617 443 LYS B O 1
ATOM 7192 N N . LYS B 1 444 ? -54.44809 -4.49248 -48.08883 1.000 50.18760 444 LYS B N 1
ATOM 7193 C CA . LYS B 1 444 ? -55.42515 -5.44843 -47.58185 1.000 47.35831 444 LYS B CA 1
ATOM 7194 C C . LYS B 1 444 ? -55.00918 -6.87846 -47.90375 1.000 54.49074 444 LYS B C 1
ATOM 7195 O O . LYS B 1 444 ? -55.16727 -7.77741 -47.06972 1.000 60.51778 444 LYS B O 1
ATOM 7201 N N . LEU B 1 445 ? -54.49711 -7.11553 -49.11470 1.000 52.98004 445 LEU B N 1
ATOM 7202 C CA . LEU B 1 445 ? -54.03813 -8.46156 -49.45561 1.000 49.73228 445 LEU B CA 1
ATOM 7203 C C . LEU B 1 445 ? -52.88021 -8.89656 -48.55250 1.000 37.84401 445 LEU B C 1
ATOM 7204 O O . LEU B 1 445 ? -52.84128 -10.03554 -48.06845 1.000 40.73383 445 LEU B O 1
ATOM 7209 N N . LEU B 1 446 ? -51.89919 -8.02159 -48.35248 1.000 40.79436 446 LEU B N 1
ATOM 7210 C CA . LEU B 1 446 ? -50.80227 -8.38458 -47.45938 1.000 46.95826 446 LEU B CA 1
ATOM 7211 C C . LEU B 1 446 ? -51.34238 -8.72650 -46.07340 1.000 47.59518 446 LEU B C 1
ATOM 7212 O O . LEU B 1 446 ? -50.88846 -9.67948 -45.41832 1.000 45.51862 446 LEU B O 1
ATOM 7217 N N . ASP B 1 447 ? -52.32538 -7.96244 -45.61151 1.000 48.81638 447 ASP B N 1
ATOM 7218 C CA . ASP B 1 447 ? -52.88448 -8.22536 -44.29654 1.000 56.56204 447 ASP B CA 1
ATOM 7219 C C . ASP B 1 447 ? -53.58253 -9.58133 -44.26152 1.000 55.99882 447 ASP B C 1
ATOM 7220 O O . ASP B 1 447 ? -53.40363 -10.36229 -43.32047 1.000 49.11378 447 ASP B O 1
ATOM 7225 N N . MET B 1 448 ? -54.40047 -9.88335 -45.26856 1.000 53.08268 448 MET B N 1
ATOM 7226 C CA . MET B 1 448 ? -55.06052 -11.18633 -45.26855 1.000 50.89031 448 MET B CA 1
ATOM 7227 C C . MET B 1 448 ? -54.02756 -12.30436 -45.20842 1.000 50.26392 448 MET B C 1
ATOM 7228 O O . MET B 1 448 ? -54.10865 -13.21532 -44.36538 1.000 58.07012 448 MET B O 1
ATOM 7233 N N . LEU B 1 449 ? -53.01250 -12.21644 -46.06735 1.000 47.39516 449 LEU B N 1
ATOM 7234 C CA . LEU B 1 449 ? -51.98353 -13.24747 -46.11023 1.000 47.61097 449 LEU B CA 1
ATOM 7235 C C . LEU B 1 449 ? -51.34063 -13.44043 -44.74117 1.000 47.00827 449 LEU B C 1
ATOM 7236 O O . LEU B 1 449 ? -51.28271 -14.56041 -44.22412 1.000 49.44014 449 LEU B O 1
ATOM 7241 N N . ASN B 1 450 ? -50.86164 -12.35542 -44.12919 1.000 54.16176 450 ASN B N 1
ATOM 7242 C CA . ASN B 1 450 ? -50.13673 -12.49938 -42.86914 1.000 55.60404 450 ASN B CA 1
ATOM 7243 C C . ASN B 1 450 ? -51.05183 -12.93230 -41.72718 1.000 51.78516 450 ASN B C 1
ATOM 7244 O O . ASN B 1 450 ? -50.66992 -13.77027 -40.90211 1.000 51.35089 450 ASN B O 1
ATOM 7249 N N . SER B 1 451 ? -52.27581 -12.40525 -41.68229 1.000 47.07670 451 SER B N 1
ATOM 7250 C CA . SER B 1 451 ? -53.21890 -12.79417 -40.64534 1.000 44.01844 451 SER B CA 1
ATOM 7251 C C . SER B 1 451 ? -53.54795 -14.27016 -40.72329 1.000 51.19035 451 SER B C 1
ATOM 7252 O O . SER B 1 451 ? -53.92404 -14.87510 -39.71329 1.000 54.74867 451 SER B O 1
ATOM 7255 N N . THR B 1 452 ? -53.41588 -14.86722 -41.91025 1.000 50.28498 452 THR B N 1
ATOM 7256 C CA . THR B 1 452 ? -53.59793 -16.31022 -42.02619 1.000 47.38989 452 THR B CA 1
ATOM 7257 C C . THR B 1 452 ? -52.71302 -17.08220 -41.05809 1.000 47.15302 452 THR B C 1
ATOM 7258 O O . THR B 1 452 ? -53.06809 -18.19017 -40.63907 1.000 46.13711 452 THR B O 1
ATOM 7262 N N . GLY B 1 453 ? -51.54403 -16.53523 -40.71904 1.000 49.72701 453 GLY B N 1
ATOM 7263 C CA . GLY B 1 453 ? -50.51610 -17.28923 -40.03893 1.000 46.94510 453 GLY B CA 1
ATOM 7264 C C . GLY B 1 453 ? -49.72207 -18.24930 -40.90683 1.000 49.75860 453 GLY B C 1
ATOM 7265 O O . GLY B 1 453 ? -48.66112 -18.71832 -40.46973 1.000 54.49074 453 GLY B O 1
ATOM 7266 N N . ARG B 1 454 ? -50.15800 -18.52235 -42.13585 1.000 50.57185 454 ARG B N 1
ATOM 7267 C CA . ARG B 1 454 ? -49.51197 -19.52441 -42.96675 1.000 41.96556 454 ARG B CA 1
ATOM 7268 C C . ARG B 1 454 ? -48.38089 -18.95449 -43.81370 1.000 44.77116 454 ARG B C 1
ATOM 7269 O O . ARG B 1 454 ? -47.79986 -19.67955 -44.62462 1.000 50.39815 454 ARG B O 1
ATOM 7277 N N . VAL B 1 455 ? -48.04086 -17.67949 -43.63374 1.000 41.68395 455 VAL B N 1
ATOM 7278 C CA . VAL B 1 455 ? -46.98478 -17.04257 -44.40969 1.000 40.95491 455 VAL B CA 1
ATOM 7279 C C . VAL B 1 455 ? -46.63379 -15.73255 -43.73773 1.000 40.96017 455 VAL B C 1
ATOM 7280 O O . VAL B 1 455 ? -47.48481 -15.11949 -43.08282 1.000 37.98350 455 VAL B O 1
ATOM 7284 N N . TYR B 1 456 ? -45.39476 -15.27360 -43.91767 1.000 44.52902 456 TYR B N 1
ATOM 7285 C CA . TYR B 1 456 ? -45.01674 -13.92459 -43.51771 1.000 44.85275 456 TYR B CA 1
ATOM 7286 C C . TYR B 1 456 ? -44.32063 -13.26267 -44.69869 1.000 43.14728 456 TYR B C 1
ATOM 7287 O O . TYR B 1 456 ? -43.32961 -13.79073 -45.21659 1.000 42.81303 456 TYR B O 1
ATOM 7296 N N . MET B 1 457 ? -44.84656 -12.11868 -45.12578 1.000 41.22336 457 MET B N 1
ATOM 7297 C CA . MET B 1 457 ? -44.23046 -11.28475 -46.14078 1.000 46.20028 457 MET B CA 1
ATOM 7298 C C . MET B 1 457 ? -44.31944 -9.83672 -45.68285 1.000 44.74747 457 MET B C 1
ATOM 7299 O O . MET B 1 457 ? -45.33647 -9.42866 -45.11395 1.000 49.12694 457 MET B O 1
ATOM 7304 N N . THR B 1 458 ? -43.27440 -9.05577 -45.94882 1.000 38.67306 458 THR B N 1
ATOM 7305 C CA . THR B 1 458 ? -43.35136 -7.60976 -45.80289 1.000 35.05683 458 THR B CA 1
ATOM 7306 C C . THR B 1 458 ? -43.58124 -6.95582 -47.16194 1.000 42.14979 458 THR B C 1
ATOM 7307 O O . THR B 1 458 ? -43.55619 -7.60387 -48.21191 1.000 41.19704 458 THR B O 1
ATOM 7311 N N . HIS B 1 459 ? -43.83320 -5.65481 -47.11302 1.000 43.52627 459 HIS B N 1
ATOM 7312 C CA . HIS B 1 459 ? -44.10408 -4.78985 -48.24708 1.000 35.77534 459 HIS B CA 1
ATOM 7313 C C . HIS B 1 459 ? -42.97404 -3.77990 -48.38205 1.000 44.00001 459 HIS B C 1
ATOM 7314 O O . HIS B 1 459 ? -42.10210 -3.65989 -47.51000 1.000 43.20518 459 HIS B O 1
ATOM 7321 N N . THR B 1 460 ? -43.03394 -2.99195 -49.45510 1.000 43.14991 460 THR B N 1
ATOM 7322 C CA . THR B 1 460 ? -42.13989 -1.84599 -49.57809 1.000 38.66779 460 THR B CA 1
ATOM 7323 C C . THR B 1 460 ? -42.80679 -0.77801 -50.43719 1.000 47.82942 460 THR B C 1
ATOM 7324 O O . THR B 1 460 ? -43.74275 -1.06001 -51.19524 1.000 54.90132 460 THR B O 1
ATOM 7328 N N . ILE B 1 461 ? -42.33676 0.46399 -50.28421 1.000 49.77965 461 ILE B N 1
ATOM 7329 C CA . ILE B 1 461 ? -42.73566 1.59696 -51.12630 1.000 50.96927 461 ILE B CA 1
ATOM 7330 C C . ILE B 1 461 ? -41.51159 2.12288 -51.86324 1.000 57.68060 461 ILE B C 1
ATOM 7331 O O . ILE B 1 461 ? -40.55562 2.58688 -51.22919 1.000 58.88601 461 ILE B O 1
ATOM 7336 N N . VAL B 1 462 ? -41.56050 2.08882 -53.19924 1.000 57.25423 462 VAL B N 1
ATOM 7337 C CA . VAL B 1 462 ? -40.49142 2.62874 -54.03919 1.000 58.49122 462 VAL B CA 1
ATOM 7338 C C . VAL B 1 462 ? -41.09131 3.42070 -55.20127 1.000 56.19358 462 VAL B C 1
ATOM 7339 O O . VAL B 1 462 ? -42.01628 2.95270 -55.87431 1.000 56.04619 462 VAL B O 1
ATOM 7343 N N . GLY B 1 463 ? -40.54925 4.60767 -55.44829 1.000 59.73611 463 GLY B N 1
ATOM 7344 C CA . GLY B 1 463 ? -41.09014 5.46364 -56.50237 1.000 62.63383 463 GLY B CA 1
ATOM 7345 C C . GLY B 1 463 ? -42.57315 5.72470 -56.35848 1.000 59.55977 463 GLY B C 1
ATOM 7346 O O . GLY B 1 463 ? -43.30207 5.77068 -57.35754 1.000 62.49170 463 GLY B O 1
ATOM 7347 N N . GLY B 1 464 ? -43.04223 5.88778 -55.12453 1.000 49.20853 464 GLY B N 1
ATOM 7348 C CA . GLY B 1 464 ? -44.45024 6.10884 -54.88564 1.000 47.52149 464 GLY B CA 1
ATOM 7349 C C . GLY B 1 464 ? -45.33126 4.90386 -55.11364 1.000 52.21679 464 GLY B C 1
ATOM 7350 O O . GLY B 1 464 ? -46.55527 5.01391 -54.97973 1.000 57.16738 464 GLY B O 1
ATOM 7351 N N . ILE B 1 465 ? -44.75528 3.73482 -55.37954 1.000 49.99020 465 ILE B N 1
ATOM 7352 C CA . ILE B 1 465 ? -45.52931 2.53384 -55.66154 1.000 45.31333 465 ILE B CA 1
ATOM 7353 C C . ILE B 1 465 ? -45.39242 1.57289 -54.48648 1.000 46.25555 465 ILE B C 1
ATOM 7354 O O . ILE B 1 465 ? -44.27446 1.22087 -54.07439 1.000 49.16642 465 ILE B O 1
ATOM 7359 N N . TYR B 1 466 ? -46.54447 1.16096 -53.95154 1.000 43.72366 466 TYR B N 1
ATOM 7360 C CA . TYR B 1 466 ? -46.64158 0.14601 -52.91550 1.000 48.41370 466 TYR B CA 1
ATOM 7361 C C . TYR B 1 466 ? -46.64459 -1.23902 -53.55243 1.000 50.17180 466 TYR B C 1
ATOM 7362 O O . TYR B 1 466 ? -47.43553 -1.50504 -54.46448 1.000 46.05815 466 TYR B O 1
ATOM 7371 N N . MET B 1 467 ? -45.76865 -2.12503 -53.06433 1.000 45.42650 467 MET B N 1
ATOM 7372 C CA . MET B 1 467 ? -45.65766 -3.46506 -53.61826 1.000 50.82978 467 MET B CA 1
ATOM 7373 C C . MET B 1 467 ? -45.39777 -4.48002 -52.51419 1.000 49.90072 467 MET B C 1
ATOM 7374 O O . MET B 1 467 ? -44.85584 -4.15498 -51.45117 1.000 55.98303 467 MET B O 1
ATOM 7379 N N . LEU B 1 468 ? -45.82780 -5.70801 -52.77416 1.000 41.11546 468 LEU B N 1
ATOM 7380 C CA . LEU B 1 468 ? -45.52090 -6.86098 -51.95408 1.000 41.65763 468 LEU B CA 1
ATOM 7381 C C . LEU B 1 468 ? -44.16989 -7.44205 -52.35496 1.000 45.67653 468 LEU B C 1
ATOM 7382 O O . LEU B 1 468 ? -43.69080 -7.25012 -53.46794 1.000 35.87535 468 LEU B O 1
ATOM 7387 N N . ARG B 1 469 ? -43.52998 -8.12003 -51.41588 1.000 48.00312 469 ARG B N 1
ATOM 7388 C CA . ARG B 1 469 ? -42.25798 -8.77308 -51.67276 1.000 45.07383 469 ARG B CA 1
ATOM 7389 C C . ARG B 1 469 ? -42.36206 -10.24906 -51.32470 1.000 48.13735 469 ARG B C 1
ATOM 7390 O O . ARG B 1 469 ? -43.07114 -10.63199 -50.38873 1.000 47.91101 469 ARG B O 1
ATOM 7398 N N . LEU B 1 470 ? -41.69203 -11.08013 -52.10461 1.000 46.19764 470 LEU B N 1
ATOM 7399 C CA . LEU B 1 470 ? -41.46111 -12.47012 -51.74053 1.000 53.39061 470 LEU B CA 1
ATOM 7400 C C . LEU B 1 470 ? -39.95911 -12.65517 -51.73241 1.000 54.76446 470 LEU B C 1
ATOM 7401 O O . LEU B 1 470 ? -39.34404 -12.70724 -52.80036 1.000 45.45808 470 LEU B O 1
ATOM 7406 N N . ALA B 1 471 ? -39.37720 -12.75213 -50.53436 1.000 46.92931 471 ALA B N 1
ATOM 7407 C CA . ALA B 1 471 ? -37.93622 -12.90517 -50.37526 1.000 43.35257 471 ALA B CA 1
ATOM 7408 C C . ALA B 1 471 ? -37.70129 -14.39117 -50.15117 1.000 44.12371 471 ALA B C 1
ATOM 7409 O O . ALA B 1 471 ? -37.74938 -14.88111 -49.02715 1.000 50.64555 471 ALA B O 1
ATOM 7411 N N . VAL B 1 472 ? -37.44624 -15.10723 -51.23511 1.000 44.47112 472 VAL B N 1
ATOM 7412 C CA . VAL B 1 472 ? -37.26729 -16.55224 -51.19203 1.000 46.54505 472 VAL B CA 1
ATOM 7413 C C . VAL B 1 472 ? -35.88834 -16.87226 -50.63692 1.000 48.10314 472 VAL B C 1
ATOM 7414 O O . VAL B 1 472 ? -34.90829 -16.19331 -50.95188 1.000 51.15613 472 VAL B O 1
ATOM 7418 N N . GLY B 1 473 ? -35.78943 -17.91722 -49.82286 1.000 45.58441 473 GLY B N 1
ATOM 7419 C CA . GLY B 1 473 ? -34.47148 -18.27524 -49.33875 1.000 49.60068 473 GLY B CA 1
ATOM 7420 C C . GLY B 1 473 ? -34.35660 -18.89218 -47.96071 1.000 56.97788 473 GLY B C 1
ATOM 7421 O O . GLY B 1 473 ? -33.31264 -19.47120 -47.64761 1.000 59.61241 473 GLY B O 1
ATOM 7422 N N . SER B 1 474 ? -35.38965 -18.77710 -47.12379 1.000 57.92537 474 SER B N 1
ATOM 7423 C CA . SER B 1 474 ? -35.34477 -19.39704 -45.80476 1.000 54.88026 474 SER B CA 1
ATOM 7424 C C . SER B 1 474 ? -34.97181 -20.87106 -45.93266 1.000 55.51455 474 SER B C 1
ATOM 7425 O O . SER B 1 474 ? -35.56778 -21.61208 -46.72367 1.000 55.89354 474 SER B O 1
ATOM 7428 N N . SER B 1 475 ? -33.98988 -21.29606 -45.12957 1.000 48.67952 475 SER B N 1
ATOM 7429 C CA . SER B 1 475 ? -33.31991 -22.56709 -45.38646 1.000 45.22121 475 SER B CA 1
ATOM 7430 C C . SER B 1 475 ? -34.28694 -23.73106 -45.50847 1.000 46.34240 475 SER B C 1
ATOM 7431 O O . SER B 1 475 ? -34.02192 -24.67811 -46.24941 1.000 56.46466 475 SER B O 1
ATOM 7434 N N . LEU B 1 476 ? -35.39499 -23.70699 -44.78355 1.000 48.59530 476 LEU B N 1
ATOM 7435 C CA . LEU B 1 476 ? -36.30003 -24.84696 -44.81656 1.000 42.40772 476 LEU B CA 1
ATOM 7436 C C . LEU B 1 476 ? -37.31995 -24.75998 -45.93564 1.000 41.23126 476 LEU B C 1
ATOM 7437 O O . LEU B 1 476 ? -38.09597 -25.70296 -46.10965 1.000 40.94701 476 LEU B O 1
ATOM 7442 N N . THR B 1 477 ? -37.34986 -23.65701 -46.67769 1.000 43.81052 477 THR B N 1
ATOM 7443 C CA . THR B 1 477 ? -38.27877 -23.53204 -47.79177 1.000 54.24335 477 THR B CA 1
ATOM 7444 C C . THR B 1 477 ? -37.93373 -24.51210 -48.91569 1.000 50.89031 477 THR B C 1
ATOM 7445 O O . THR B 1 477 ? -36.82869 -24.47517 -49.47062 1.000 43.19728 477 THR B O 1
ATOM 7449 N N . GLU B 1 478 ? -38.90573 -25.32809 -49.29372 1.000 41.03387 478 GLU B N 1
ATOM 7450 C CA . GLU B 1 478 ? -38.79168 -26.17615 -50.47267 1.000 58.24119 478 GLU B CA 1
ATOM 7451 C C . GLU B 1 478 ? -39.78359 -25.72016 -51.53677 1.000 55.94092 478 GLU B C 1
ATOM 7452 O O . GLU B 1 478 ? -40.62157 -24.84412 -51.31587 1.000 52.05887 478 GLU B O 1
ATOM 7458 N N . GLU B 1 479 ? -39.67052 -26.32123 -52.72173 1.000 58.21487 479 GLU B N 1
ATOM 7459 C CA . GLU B 1 479 ? -40.42943 -25.82625 -53.86481 1.000 53.14321 479 GLU B CA 1
ATOM 7460 C C . GLU B 1 479 ? -41.93345 -25.83219 -53.58291 1.000 52.92213 479 GLU B C 1
ATOM 7461 O O . GLU B 1 479 ? -42.64339 -24.86918 -53.91501 1.000 58.46754 479 GLU B O 1
ATOM 7467 N N . HIS B 1 480 ? -42.44353 -26.90414 -52.96690 1.000 52.82739 480 HIS B N 1
ATOM 7468 C CA . HIS B 1 480 ? -43.87955 -26.98008 -52.72399 1.000 51.71410 480 HIS B CA 1
ATOM 7469 C C . HIS B 1 480 ? -44.34758 -25.89402 -51.75708 1.000 53.25639 480 HIS B C 1
ATOM 7470 O O . HIS B 1 480 ? -45.50856 -25.47698 -51.81018 1.000 55.13819 480 HIS B O 1
ATOM 7477 N N . HIS B 1 481 ? -43.47162 -25.39700 -50.88204 1.000 48.52950 481 HIS B N 1
ATOM 7478 C CA . HIS B 1 481 ? -43.89064 -24.29195 -50.02912 1.000 47.19776 481 HIS B CA 1
ATOM 7479 C C . HIS B 1 481 ? -44.21254 -23.07698 -50.88221 1.000 48.59267 481 HIS B C 1
ATOM 7480 O O . HIS B 1 481 ? -45.25453 -22.43393 -50.71031 1.000 52.12467 481 HIS B O 1
ATOM 7487 N N . VAL B 1 482 ? -43.32646 -22.75405 -51.82716 1.000 52.10888 482 VAL B N 1
ATOM 7488 C CA . VAL B 1 482 ? -43.56836 -21.62409 -52.71723 1.000 48.37422 482 VAL B CA 1
ATOM 7489 C C . VAL B 1 482 ? -44.81631 -21.85309 -53.56231 1.000 43.24466 482 VAL B C 1
ATOM 7490 O O . VAL B 1 482 ? -45.61026 -20.92607 -53.79441 1.000 48.71900 482 VAL B O 1
ATOM 7494 N N A ARG B 1 483 ? -45.00732 -23.08110 -54.04426 0.560 44.65272 483 ARG B N 1
ATOM 7495 N N B ARG B 1 483 ? -45.02432 -23.08310 -54.02826 0.440 44.77379 483 ARG B N 1
ATOM 7496 C CA A ARG B 1 483 ? -46.24428 -23.38609 -54.75533 0.560 48.04260 483 ARG B CA 1
ATOM 7497 C CA B ARG B 1 483 ? -46.25128 -23.37009 -54.76534 0.440 48.00312 483 ARG B CA 1
ATOM 7498 C C A ARG B 1 483 ? -47.45033 -23.03801 -53.89244 0.560 48.74269 483 ARG B C 1
ATOM 7499 C C B ARG B 1 483 ? -47.47233 -23.06701 -53.90344 0.440 49.09273 483 ARG B C 1
ATOM 7500 O O A ARG B 1 483 ? -48.37927 -22.34900 -54.33553 0.560 47.88732 483 ARG B O 1
ATOM 7501 O O B ARG B 1 483 ? -48.43127 -22.42500 -54.35553 0.440 48.14788 483 ARG B O 1
ATOM 7516 N N . ARG B 1 484 ? -47.44243 -23.50995 -52.64341 1.000 52.07466 484 ARG B N 1
ATOM 7517 C CA . ARG B 1 484 ? -48.59249 -23.33087 -51.77050 1.000 58.85706 484 ARG B CA 1
ATOM 7518 C C . ARG B 1 484 ? -48.81046 -21.86284 -51.43059 1.000 51.12718 484 ARG B C 1
ATOM 7519 O O . ARG B 1 484 ? -49.95845 -21.41880 -51.32569 1.000 42.10505 484 ARG B O 1
ATOM 7527 N N . VAL B 1 485 ? -47.73244 -21.08987 -51.29455 1.000 40.96807 485 VAL B N 1
ATOM 7528 C CA . VAL B 1 485 ? -47.88041 -19.65786 -51.07763 1.000 47.33199 485 VAL B CA 1
ATOM 7529 C C . VAL B 1 485 ? -48.55530 -19.00289 -52.28271 1.000 48.64004 485 VAL B C 1
ATOM 7530 O O . VAL B 1 485 ? -49.42128 -18.13586 -52.12881 1.000 52.72737 485 VAL B O 1
ATOM 7534 N N . TRP B 1 486 ? -48.15422 -19.36797 -53.50366 1.000 48.29000 486 TRP B N 1
ATOM 7535 C CA . TRP B 1 486 ? -48.82812 -18.75900 -54.64974 1.000 47.81363 486 TRP B CA 1
ATOM 7536 C C . TRP B 1 486 ? -50.30214 -19.13295 -54.65583 1.000 48.87691 486 TRP B C 1
ATOM 7537 O O . TRP B 1 486 ? -51.17509 -18.28593 -54.89993 1.000 41.30232 486 TRP B O 1
ATOM 7548 N N . ASP B 1 487 ? -50.59520 -20.40192 -54.37378 1.000 42.17348 487 ASP B N 1
ATOM 7549 C CA . ASP B 1 487 ? -51.98722 -20.83287 -54.29486 1.000 46.79772 487 ASP B CA 1
ATOM 7550 C C . ASP B 1 487 ? -52.76627 -20.03279 -53.24996 1.000 53.57748 487 ASP B C 1
ATOM 7551 O O . ASP B 1 487 ? -53.91524 -19.63876 -53.48606 1.000 54.02227 487 ASP B O 1
ATOM 7556 N N . LEU B 1 488 ? -52.16134 -19.78676 -52.08393 1.000 58.46754 488 LEU B N 1
ATOM 7557 C CA . LEU B 1 488 ? -52.83238 -18.98868 -51.06601 1.000 51.61935 488 LEU B CA 1
ATOM 7558 C C . LEU B 1 488 ? -53.05530 -17.55970 -51.55410 1.000 52.91687 488 LEU B C 1
ATOM 7559 O O . LEU B 1 488 ? -54.13029 -16.98565 -51.34520 1.000 61.08890 488 LEU B O 1
ATOM 7564 N N . ILE B 1 489 ? -52.04123 -16.96477 -52.19405 1.000 44.81327 489 ILE B N 1
ATOM 7565 C CA . ILE B 1 489 ? -52.16415 -15.60579 -52.72413 1.000 46.16606 489 ILE B CA 1
ATOM 7566 C C . ILE B 1 489 ? -53.33308 -15.50679 -53.69321 1.000 49.93757 489 ILE B C 1
ATOM 7567 O O . ILE B 1 489 ? -54.12805 -14.55676 -53.63532 1.000 46.10026 489 ILE B O 1
ATOM 7572 N N . GLN B 1 490 ? -53.45605 -16.48483 -54.60218 1.000 43.61049 490 GLN B N 1
ATOM 7573 C CA . GLN B 1 490 ? -54.55898 -16.45684 -55.56026 1.000 51.14297 490 GLN B CA 1
ATOM 7574 C C . GLN B 1 490 ? -55.90003 -16.66676 -54.87034 1.000 54.24335 490 GLN B C 1
ATOM 7575 O O . GLN B 1 490 ? -56.88499 -16.00674 -55.21344 1.000 62.18640 490 GLN B O 1
ATOM 7581 N N . LYS B 1 491 ? -55.97013 -17.58971 -53.91030 1.000 50.37709 491 LYS B N 1
ATOM 7582 C CA . LYS B 1 491 ? -57.22419 -17.81663 -53.18638 1.000 51.20088 491 LYS B CA 1
ATOM 7583 C C . LYS B 1 491 ? -57.68120 -16.55458 -52.45547 1.000 51.85359 491 LYS B C 1
ATOM 7584 O O . LYS B 1 491 ? -58.86218 -16.16854 -52.50957 1.000 54.49864 491 LYS B O 1
ATOM 7590 N N . LEU B 1 492 ? -56.75523 -15.90558 -51.74844 1.000 43.12096 492 LEU B N 1
ATOM 7591 C CA . LEU B 1 492 ? -57.11824 -14.71053 -50.99752 1.000 53.91173 492 LEU B CA 1
ATOM 7592 C C . LEU B 1 492 ? -57.44613 -13.55857 -51.93760 1.000 53.31692 492 LEU B C 1
ATOM 7593 O O . LEU B 1 492 ? -58.26913 -12.70052 -51.60370 1.000 61.26787 492 LEU B O 1
ATOM 7598 N N . THR B 1 493 ? -56.81905 -13.51764 -53.11256 1.000 55.34874 493 THR B N 1
ATOM 7599 C CA . THR B 1 493 ? -57.15494 -12.47068 -54.07263 1.000 50.40341 493 THR B CA 1
ATOM 7600 C C . THR B 1 493 ? -58.53191 -12.70566 -54.68172 1.000 54.13807 493 THR B C 1
ATOM 7601 O O . THR B 1 493 ? -59.28586 -11.75464 -54.90582 1.000 56.43571 493 THR B O 1
ATOM 7605 N N . ASP B 1 494 ? -58.88493 -13.96066 -54.96168 1.000 57.45163 494 ASP B N 1
ATOM 7606 C CA . ASP B 1 494 ? -60.25391 -14.22563 -55.38576 1.000 57.53848 494 ASP B CA 1
ATOM 7607 C C . ASP B 1 494 ? -61.23697 -13.73655 -54.32986 1.000 59.77032 494 ASP B C 1
ATOM 7608 O O . ASP B 1 494 ? -62.16892 -12.98753 -54.63896 1.000 62.68383 494 ASP B O 1
ATOM 7613 N N . ASP B 1 495 ? -61.03107 -14.12949 -53.06482 1.000 66.45797 495 ASP B N 1
ATOM 7614 C CA . ASP B 1 495 ? -61.90413 -13.63641 -51.99191 1.000 66.03687 495 ASP B CA 1
ATOM 7615 C C . ASP B 1 495 ? -61.94808 -12.11241 -51.93199 1.000 59.30448 495 ASP B C 1
ATOM 7616 O O . ASP B 1 495 ? -63.00608 -11.52436 -51.67809 1.000 59.91508 495 ASP B O 1
ATOM 7621 N N . LEU B 1 496 ? -60.81504 -11.45446 -52.17294 1.000 50.77188 496 LEU B N 1
ATOM 7622 C CA . LEU B 1 496 ? -60.72500 -10.01045 -52.01200 1.000 51.43511 496 LEU B CA 1
ATOM 7623 C C . LEU B 1 496 ? -61.39490 -9.20849 -53.13109 1.000 59.21236 496 LEU B C 1
ATOM 7624 O O . LEU B 1 496 ? -61.66687 -8.02147 -52.92316 1.000 60.62043 496 LEU B O 1
ATOM 7629 N N . LEU B 1 497 ? -61.67883 -9.81053 -54.29108 1.000 57.18580 497 LEU B N 1
ATOM 7630 C CA . LEU B 1 497 ? -62.14273 -9.03857 -55.45115 1.000 54.14860 497 LEU B CA 1
ATOM 7631 C C . LEU B 1 497 ? -63.49670 -9.48355 -56.00922 1.000 55.12766 497 LEU B C 1
ATOM 7632 O O . LEU B 1 497 ? -64.30577 -10.10049 -55.31825 1.000 63.29443 497 LEU B O 1
ATOM 7637 N N . PHE C 1 19 ? -96.71051 19.27057 -54.16451 1.000 105.18366 19 PHE C N 1
ATOM 7638 C CA . PHE C 1 19 ? -95.90362 18.67549 -53.10447 1.000 103.20711 19 PHE C CA 1
ATOM 7639 C C . PHE C 1 19 ? -95.83171 19.58143 -51.87742 1.000 106.80491 19 PHE C C 1
ATOM 7640 O O . PHE C 1 19 ? -95.24667 20.66841 -51.92331 1.000 104.92837 19 PHE C O 1
ATOM 7648 N N . LYS C 1 20 ? -96.40282 19.11139 -50.76849 1.000 107.54711 20 LYS C N 1
ATOM 7649 C CA . LYS C 1 20 ? -96.48492 19.88033 -49.52846 1.000 106.82860 20 LYS C CA 1
ATOM 7650 C C . LYS C 1 20 ? -95.68204 19.16625 -48.44842 1.000 101.36479 20 LYS C C 1
ATOM 7651 O O . LYS C 1 20 ? -96.20513 18.27424 -47.76152 1.000 101.61218 20 LYS C O 1
ATOM 7657 N N . PRO C 1 21 ? -94.40504 19.51521 -48.26829 1.000 98.51708 21 PRO C N 1
ATOM 7658 C CA . PRO C 1 21 ? -93.61116 18.86213 -47.21325 1.000 99.15136 21 PRO C CA 1
ATOM 7659 C C . PRO C 1 21 ? -94.04828 19.21308 -45.79327 1.000 97.92490 21 PRO C C 1
ATOM 7660 O O . PRO C 1 21 ? -93.75239 18.44502 -44.86728 1.000 93.66913 21 PRO C O 1
ATOM 7664 N N . LEU C 1 22 ? -94.73127 20.34109 -45.58528 1.000 97.26429 22 LEU C N 1
ATOM 7665 C CA . LEU C 1 22 ? -95.18538 20.74503 -44.25530 1.000 96.99058 22 LEU C CA 1
ATOM 7666 C C . LEU C 1 22 ? -96.66636 21.09008 -44.32042 1.000 96.22206 22 LEU C C 1
ATOM 7667 O O . LEU C 1 22 ? -97.04029 22.15711 -44.81640 1.000 97.68803 22 LEU C O 1
ATOM 7672 N N . GLU C 1 23 ? -97.50044 20.21308 -43.77554 1.000 98.30126 23 GLU C N 1
ATOM 7673 C CA . GLU C 1 23 ? -98.93344 20.44311 -43.66166 1.000 106.08904 23 GLU C CA 1
ATOM 7674 C C . GLU C 1 23 ? -99.33458 20.29305 -42.20771 1.000 108.35246 23 GLU C C 1
ATOM 7675 O O . GLU C 1 23 ? -99.07767 19.25101 -41.59773 1.000 113.32411 23 GLU C O 1
ATOM 7681 N N . ALA C 1 24 ? -99.98160 21.32804 -41.66371 1.000 107.26023 24 ALA C N 1
ATOM 7682 C CA . ALA C 1 24 ? -100.17174 21.41598 -40.21873 1.000 104.33093 24 ALA C CA 1
ATOM 7683 C C . ALA C 1 24 ? -100.87082 20.18097 -39.65285 1.000 107.32866 24 ALA C C 1
ATOM 7684 O O . ALA C 1 24 ? -100.45893 19.65790 -38.61384 1.000 109.46049 24 ALA C O 1
ATOM 7686 N N . GLU C 1 25 ? -101.92178 19.69203 -40.31798 1.000 108.66566 25 GLU C N 1
ATOM 7687 C CA . GLU C 1 25 ? -102.67386 18.56802 -39.75610 1.000 112.81879 25 GLU C CA 1
ATOM 7688 C C . GLU C 1 25 ? -101.97388 17.23402 -39.98410 1.000 112.07923 25 GLU C C 1
ATOM 7689 O O . GLU C 1 25 ? -101.94598 16.37897 -39.08814 1.000 108.64724 25 GLU C O 1
ATOM 7695 N N . GLU C 1 26 ? -101.40877 17.03006 -41.17406 1.000 118.03257 26 GLU C N 1
ATOM 7696 C CA . GLU C 1 26 ? -100.57779 15.85304 -41.38304 1.000 118.59317 26 GLU C CA 1
ATOM 7697 C C . GLU C 1 26 ? -99.39488 15.86696 -40.42693 1.000 113.43729 26 GLU C C 1
ATOM 7698 O O . GLU C 1 26 ? -99.01796 14.82892 -39.86595 1.000 114.65322 26 GLU C O 1
ATOM 7704 N N . PHE C 1 27 ? -98.79386 17.04094 -40.23782 1.000 106.76543 27 PHE C N 1
ATOM 7705 C CA . PHE C 1 27 ? -97.76495 17.20086 -39.21971 1.000 101.13581 27 PHE C CA 1
ATOM 7706 C C . PHE C 1 27 ? -98.28409 16.74480 -37.86278 1.000 105.70478 27 PHE C C 1
ATOM 7707 O O . PHE C 1 27 ? -97.62118 15.98275 -37.15276 1.000 106.34959 27 PHE C O 1
ATOM 7715 N N . ARG C 1 28 ? -99.46011 17.23982 -37.47187 1.000 107.77345 28 ARG C N 1
ATOM 7716 C CA . ARG C 1 28 ? -100.03024 16.89377 -36.17694 1.000 106.11799 28 ARG C CA 1
ATOM 7717 C C . ARG C 1 28 ? -100.12930 15.38277 -36.02102 1.000 105.77584 28 ARG C C 1
ATOM 7718 O O . ARG C 1 28 ? -99.67541 14.80770 -35.02301 1.000 105.22314 28 ARG C O 1
ATOM 7726 N N . LYS C 1 29 ? -100.70522 14.72383 -37.02611 1.000 108.86042 29 LYS C N 1
ATOM 7727 C CA . LYS C 1 29 ? -100.89627 13.27784 -36.96720 1.000 111.71603 29 LYS C CA 1
ATOM 7728 C C . LYS C 1 29 ? -99.56030 12.55179 -36.84211 1.000 108.02611 29 LYS C C 1
ATOM 7729 O O . LYS C 1 29 ? -99.36141 11.73074 -35.93213 1.000 107.72344 29 LYS C O 1
ATOM 7735 N N . GLN C 1 30 ? -98.63521 12.82881 -37.76501 1.000 101.10160 30 GLN C N 1
ATOM 7736 C CA . GLN C 1 30 ? -97.37823 12.09077 -37.77793 1.000 97.44063 30 GLN C CA 1
ATOM 7737 C C . GLN C 1 30 ? -96.59634 12.33469 -36.49485 1.000 96.08784 30 GLN C C 1
ATOM 7738 O O . GLN C 1 30 ? -95.99142 11.40864 -35.93684 1.000 99.91461 30 GLN C O 1
ATOM 7744 N N . ALA C 1 31 ? -96.60435 13.57466 -36.00379 1.000 92.68480 31 ALA C N 1
ATOM 7745 C CA . ALA C 1 31 ? -95.87445 13.89058 -34.78570 1.000 90.85563 31 ALA C CA 1
ATOM 7746 C C . ALA C 1 31 ? -96.47959 13.17854 -33.58179 1.000 93.05063 31 ALA C C 1
ATOM 7747 O O . ALA C 1 31 ? -95.74268 12.68048 -32.72675 1.000 97.46695 31 ALA C O 1
ATOM 7749 N N . HIS C 1 32 ? -97.81560 13.11757 -33.49292 1.000 91.94787 32 HIS C N 1
ATOM 7750 C CA . HIS C 1 32 ? -98.43672 12.33754 -32.42402 1.000 91.98734 32 HIS C CA 1
ATOM 7751 C C . HIS C 1 32 ? -98.00075 10.87653 -32.49105 1.000 90.47927 32 HIS C C 1
ATOM 7752 O O . HIS C 1 32 ? -97.67087 10.25847 -31.46605 1.000 93.11643 32 HIS C O 1
ATOM 7759 N N . ARG C 1 33 ? -97.98766 10.31059 -33.69708 1.000 90.22661 33 ARG C N 1
ATOM 7760 C CA . ARG C 1 33 ? -97.57968 8.91759 -33.84711 1.000 91.81627 33 ARG C CA 1
ATOM 7761 C C . ARG C 1 33 ? -96.14674 8.70252 -33.36799 1.000 87.07886 33 ARG C C 1
ATOM 7762 O O . ARG C 1 33 ? -95.84483 7.70248 -32.70001 1.000 88.35533 33 ARG C O 1
ATOM 7770 N N . MET C 1 34 ? -95.24568 9.63251 -33.69686 1.000 84.62330 34 MET C N 1
ATOM 7771 C CA . MET C 1 34 ? -93.87073 9.48445 -33.23174 1.000 82.18091 34 MET C CA 1
ATOM 7772 C C . MET C 1 34 ? -93.78286 9.66537 -31.72172 1.000 86.56038 34 MET C C 1
ATOM 7773 O O . MET C 1 34 ? -92.94894 9.03031 -31.06467 1.000 86.35246 34 MET C O 1
ATOM 7778 N N . VAL C 1 35 ? -94.63189 10.52337 -31.15676 1.000 90.69245 35 VAL C N 1
ATOM 7779 C CA . VAL C 1 35 ? -94.67802 10.67230 -29.70775 1.000 93.75071 35 VAL C CA 1
ATOM 7780 C C . VAL C 1 35 ? -94.96812 9.32927 -29.05885 1.000 95.89571 35 VAL C C 1
ATOM 7781 O O . VAL C 1 35 ? -94.28322 8.90821 -28.11480 1.000 94.30604 35 VAL C O 1
ATOM 7785 N N . ASP C 1 36 ? -95.98809 8.63333 -29.56297 1.000 96.06941 36 ASP C N 1
ATOM 7786 C CA . ASP C 1 36 ? -96.31118 7.32831 -28.98807 1.000 97.14059 36 ASP C CA 1
ATOM 7787 C C . ASP C 1 36 ? -95.19019 6.32029 -29.21502 1.000 96.18258 36 ASP C C 1
ATOM 7788 O O . ASP C 1 36 ? -94.90829 5.49324 -28.34003 1.000 104.64939 36 ASP C O 1
ATOM 7793 N N . PHE C 1 37 ? -94.53608 6.36633 -30.37695 1.000 89.41335 37 PHE C N 1
ATOM 7794 C CA . PHE C 1 37 ? -93.44208 5.42631 -30.61390 1.000 89.42651 37 PHE C CA 1
ATOM 7795 C C . PHE C 1 37 ? -92.30417 5.64722 -29.62778 1.000 87.48681 37 PHE C C 1
ATOM 7796 O O . PHE C 1 37 ? -91.72525 4.68818 -29.09478 1.000 82.60464 37 PHE C O 1
ATOM 7804 N N . ILE C 1 38 ? -91.98516 6.91220 -29.36069 1.000 90.16081 38 ILE C N 1
ATOM 7805 C CA . ILE C 1 38 ? -90.90723 7.24213 -28.44157 1.000 88.63958 38 ILE C CA 1
ATOM 7806 C C . ILE C 1 38 ? -91.26438 6.81907 -27.02863 1.000 91.64783 38 ILE C C 1
ATOM 7807 O O . ILE C 1 38 ? -90.41846 6.30100 -26.28757 1.000 96.77476 38 ILE C O 1
ATOM 7812 N N . ALA C 1 39 ? -92.51441 7.06408 -26.61573 1.000 93.16907 39 ALA C N 1
ATOM 7813 C CA . ALA C 1 39 ? -92.94154 6.65503 -25.27779 1.000 92.26633 39 ALA C CA 1
ATOM 7814 C C . ALA C 1 39 ? -92.88660 5.14002 -25.11586 1.000 93.25329 39 ALA C C 1
ATOM 7815 O O . ALA C 1 39 ? -92.49371 4.63195 -24.05585 1.000 90.03448 39 ALA C O 1
ATOM 7817 N N . ASP C 1 40 ? -93.29253 4.39508 -26.15193 1.000 90.26345 40 ASP C N 1
ATOM 7818 C CA . ASP C 1 40 ? -93.16557 2.94307 -26.09200 1.000 90.61613 40 ASP C CA 1
ATOM 7819 C C . ASP C 1 40 ? -91.70360 2.53003 -25.96888 1.000 86.66302 40 ASP C C 1
ATOM 7820 O O . ASP C 1 40 ? -91.37469 1.57998 -25.24590 1.000 90.22924 40 ASP C O 1
ATOM 7825 N N . TYR C 1 41 ? -90.80352 3.26503 -26.62676 1.000 82.71518 41 TYR C N 1
ATOM 7826 C CA . TYR C 1 41 ? -89.38554 2.94598 -26.48664 1.000 81.91772 41 TYR C CA 1
ATOM 7827 C C . TYR C 1 41 ? -88.91266 3.17290 -25.05659 1.000 85.27601 41 TYR C C 1
ATOM 7828 O O . TYR C 1 41 ? -88.15474 2.36585 -24.51256 1.000 79.37794 41 TYR C O 1
ATOM 7837 N N . TYR C 1 42 ? -89.31969 4.28488 -24.43957 1.000 85.13652 42 TYR C N 1
ATOM 7838 C CA . TYR C 1 42 ? -88.93081 4.51480 -23.04952 1.000 79.60955 42 TYR C CA 1
ATOM 7839 C C . TYR C 1 42 ? -89.48493 3.43277 -22.14063 1.000 84.87333 42 TYR C C 1
ATOM 7840 O O . TYR C 1 42 ? -88.81503 2.99071 -21.20159 1.000 81.02814 42 TYR C O 1
ATOM 7849 N N . LYS C 1 43 ? -90.70291 2.97282 -22.41577 1.000 93.43225 43 LYS C N 1
ATOM 7850 C CA . LYS C 1 43 ? -91.26202 1.94679 -21.54987 1.000 101.07528 43 LYS C CA 1
ATOM 7851 C C . LYS C 1 43 ? -90.61404 0.58479 -21.76588 1.000 99.73301 43 LYS C C 1
ATOM 7852 O O . LYS C 1 43 ? -90.66315 -0.25526 -20.86192 1.000 102.98340 43 LYS C O 1
ATOM 7858 N N . ASN C 1 44 ? -90.02194 0.33083 -22.93683 1.000 94.28236 44 ASN C N 1
ATOM 7859 C CA . ASN C 1 44 ? -89.49595 -0.99817 -23.22485 1.000 93.20854 44 ASN C CA 1
ATOM 7860 C C . ASN C 1 44 ? -87.97595 -1.10121 -23.31471 1.000 91.45833 44 ASN C C 1
ATOM 7861 O O . ASN C 1 44 ? -87.46197 -2.21922 -23.43072 1.000 90.45295 44 ASN C O 1
ATOM 7866 N N . VAL C 1 45 ? -87.23992 0.01376 -23.25259 1.000 85.43656 45 VAL C N 1
ATOM 7867 C CA . VAL C 1 45 ? -85.81289 -0.01826 -23.56946 1.000 80.91233 45 VAL C CA 1
ATOM 7868 C C . VAL C 1 45 ? -85.05401 -0.93533 -22.62044 1.000 85.36287 45 VAL C C 1
ATOM 7869 O O . VAL C 1 45 ? -84.09099 -1.60234 -23.02138 1.000 87.04991 45 VAL C O 1
ATOM 7873 N N . GLU C 1 46 ? -85.46113 -0.98638 -21.35148 1.000 91.85312 46 GLU C N 1
ATOM 7874 C CA . GLU C 1 46 ? -84.82924 -1.92545 -20.43346 1.000 95.21405 46 GLU C CA 1
ATOM 7875 C C . GLU C 1 46 ? -84.89323 -3.35442 -20.95854 1.000 98.58287 46 GLU C C 1
ATOM 7876 O O . GLU C 1 46 ? -84.12430 -4.20946 -20.50651 1.000 100.10937 46 GLU C O 1
ATOM 7882 N N . THR C 1 47 ? -85.79615 -3.62535 -21.90464 1.000 93.79282 47 THR C N 1
ATOM 7883 C CA . THR C 1 47 ? -85.93914 -4.95631 -22.47472 1.000 92.59531 47 THR C CA 1
ATOM 7884 C C . THR C 1 47 ? -84.84305 -5.26729 -23.48263 1.000 90.48190 47 THR C C 1
ATOM 7885 O O . THR C 1 47 ? -84.47107 -6.43530 -23.64665 1.000 87.89212 47 THR C O 1
ATOM 7889 N N . TYR C 1 48 ? -84.31996 -4.25528 -24.15853 1.000 89.10542 48 TYR C N 1
ATOM 7890 C CA . TYR C 1 48 ? -83.31987 -4.48225 -25.18445 1.000 82.84678 48 TYR C CA 1
ATOM 7891 C C . TYR C 1 48 ? -81.95394 -4.70032 -24.54134 1.000 80.74916 48 TYR C C 1
ATOM 7892 O O . TYR C 1 48 ? -81.66802 -4.15039 -23.47128 1.000 78.80419 48 TYR C O 1
ATOM 7901 N N . PRO C 1 49 ? -81.07990 -5.46932 -25.18529 1.000 80.45438 49 PRO C N 1
ATOM 7902 C CA . PRO C 1 49 ? -79.68494 -5.51938 -24.73117 1.000 83.54160 49 PRO C CA 1
ATOM 7903 C C . PRO C 1 49 ? -79.05890 -4.13639 -24.81304 1.000 86.39720 49 PRO C C 1
ATOM 7904 O O . PRO C 1 49 ? -79.18778 -3.43734 -25.82102 1.000 91.98471 49 PRO C O 1
ATOM 7908 N N . VAL C 1 50 ? -78.36598 -3.74747 -23.74096 1.000 85.10757 50 VAL C N 1
ATOM 7909 C CA . VAL C 1 50 ? -77.80995 -2.39649 -23.65884 1.000 85.13126 50 VAL C CA 1
ATOM 7910 C C . VAL C 1 50 ? -76.80584 -2.17746 -24.77973 1.000 83.47053 50 VAL C C 1
ATOM 7911 O O . VAL C 1 50 ? -76.91274 -1.22642 -25.56570 1.000 78.62785 50 VAL C O 1
ATOM 7915 N N . LEU C 1 51 ? -75.81086 -3.05349 -24.85968 1.000 83.79952 51 LEU C N 1
ATOM 7916 C CA . LEU C 1 51 ? -74.79376 -2.99346 -25.89659 1.000 77.13556 51 LEU C CA 1
ATOM 7917 C C . LEU C 1 51 ? -75.22168 -3.88839 -27.04767 1.000 74.36681 51 LEU C C 1
ATOM 7918 O O . LEU C 1 51 ? -75.76973 -4.97439 -26.83378 1.000 76.81447 51 LEU C O 1
ATOM 7923 N N . SER C 1 52 ? -74.99056 -3.42434 -28.26963 1.000 78.73576 52 SER C N 1
ATOM 7924 C CA . SER C 1 52 ? -75.46647 -4.13627 -29.44371 1.000 82.07563 52 SER C CA 1
ATOM 7925 C C . SER C 1 52 ? -74.45646 -5.19928 -29.85867 1.000 81.64137 52 SER C C 1
ATOM 7926 O O . SER C 1 52 ? -73.25848 -5.09032 -29.58055 1.000 79.57533 52 SER C O 1
ATOM 7929 N N . GLU C 1 53 ? -74.96043 -6.25723 -30.49176 1.000 82.49147 53 GLU C N 1
ATOM 7930 C CA . GLU C 1 53 ? -74.10442 -7.33523 -30.96774 1.000 87.76579 53 GLU C CA 1
ATOM 7931 C C . GLU C 1 53 ? -73.84928 -7.30916 -32.47071 1.000 83.31262 53 GLU C C 1
ATOM 7932 O O . GLU C 1 53 ? -73.17726 -8.21216 -32.97570 1.000 80.29121 53 GLU C O 1
ATOM 7938 N N . VAL C 1 54 ? -74.34918 -6.30211 -33.19771 1.000 79.42531 54 VAL C N 1
ATOM 7939 C CA . VAL C 1 54 ? -74.13305 -6.27705 -34.64169 1.000 73.74568 54 VAL C CA 1
ATOM 7940 C C . VAL C 1 54 ? -72.64202 -6.11608 -34.92054 1.000 78.31465 54 VAL C C 1
ATOM 7941 O O . VAL C 1 54 ? -71.89507 -5.50614 -34.13944 1.000 80.19909 54 VAL C O 1
ATOM 7945 N N . GLU C 1 55 ? -72.21193 -6.66203 -36.05853 1.000 75.84067 55 GLU C N 1
ATOM 7946 C CA . GLU C 1 55 ? -70.86487 -6.56205 -36.59540 1.000 77.20663 55 GLU C CA 1
ATOM 7947 C C . GLU C 1 55 ? -70.73376 -5.30801 -37.45033 1.000 75.61959 55 GLU C C 1
ATOM 7948 O O . GLU C 1 55 ? -71.73270 -4.77595 -37.94939 1.000 79.62007 55 GLU C O 1
ATOM 7954 N N . PRO C 1 56 ? -69.51673 -4.79203 -37.62419 1.000 68.70034 56 PRO C N 1
ATOM 7955 C CA . PRO C 1 56 ? -69.32861 -3.63399 -38.50611 1.000 68.67402 56 PRO C CA 1
ATOM 7956 C C . PRO C 1 56 ? -69.80849 -3.92991 -39.92317 1.000 73.26142 56 PRO C C 1
ATOM 7957 O O . PRO C 1 56 ? -69.56647 -5.00989 -40.47220 1.000 69.46886 56 PRO C O 1
ATOM 7961 N N . GLY C 1 57 ? -70.49141 -2.95186 -40.51719 1.000 73.99571 57 GLY C N 1
ATOM 7962 C CA . GLY C 1 57 ? -71.03029 -3.12278 -41.85025 1.000 76.96449 57 GLY C CA 1
ATOM 7963 C C . GLY C 1 57 ? -72.32630 -3.89674 -41.92840 1.000 78.01725 57 GLY C C 1
ATOM 7964 O O . GLY C 1 57 ? -72.77121 -4.22767 -43.03346 1.000 86.92884 57 GLY C O 1
ATOM 7965 N N . TYR C 1 58 ? -72.94942 -4.20078 -40.79548 1.000 73.21141 58 TYR C N 1
ATOM 7966 C CA . TYR C 1 58 ? -74.17044 -4.99574 -40.82763 1.000 75.92226 58 TYR C CA 1
ATOM 7967 C C . TYR C 1 58 ? -75.28035 -4.27067 -41.57170 1.000 80.33858 58 TYR C C 1
ATOM 7968 O O . TYR C 1 58 ? -76.16131 -4.91262 -42.15381 1.000 87.47365 58 TYR C O 1
ATOM 7977 N N . LEU C 1 59 ? -75.27231 -2.93967 -41.53463 1.000 78.87525 59 LEU C N 1
ATOM 7978 C CA . LEU C 1 59 ? -76.40725 -2.16962 -42.02370 1.000 75.06163 59 LEU C CA 1
ATOM 7979 C C . LEU C 1 59 ? -76.42910 -2.05154 -43.54169 1.000 77.01713 59 LEU C C 1
ATOM 7980 O O . LEU C 1 59 ? -77.50804 -1.89348 -44.12478 1.000 72.76136 59 LEU C O 1
ATOM 7985 N N A ARG C 1 60 ? -75.26004 -2.10854 -44.18159 0.530 80.87022 60 ARG C N 1
ATOM 7986 N N B ARG C 1 60 ? -75.26904 -2.12854 -44.19459 0.470 80.85706 60 ARG C N 1
ATOM 7987 C CA A ARG C 1 60 ? -75.18691 -1.99547 -45.63457 0.530 81.62821 60 ARG C CA 1
ATOM 7988 C CA B ARG C 1 60 ? -75.22290 -1.96847 -45.64558 0.470 81.66505 60 ARG C CA 1
ATOM 7989 C C A ARG C 1 60 ? -76.10787 -2.99941 -46.31271 0.530 84.75227 60 ARG C C 1
ATOM 7990 C C B ARG C 1 60 ? -76.06587 -3.01841 -46.35571 0.470 84.74700 60 ARG C C 1
ATOM 7991 O O A ARG C 1 60 ? -76.80477 -2.66535 -47.27876 0.530 84.58383 60 ARG C O 1
ATOM 7992 O O B ARG C 1 60 ? -76.66676 -2.72934 -47.39775 0.470 84.60225 60 ARG C O 1
ATOM 8007 N N . LYS C 1 61 ? -76.13195 -4.23144 -45.80877 1.000 88.86592 61 LYS C N 1
ATOM 8008 C CA . LYS C 1 61 ? -76.86293 -5.32739 -46.42889 1.000 93.88231 61 LYS C CA 1
ATOM 8009 C C . LYS C 1 61 ? -78.36894 -5.19535 -46.27603 1.000 91.09776 61 LYS C C 1
ATOM 8010 O O . LYS C 1 61 ? -79.10491 -6.01530 -46.83614 1.000 92.60321 61 LYS C O 1
ATOM 8016 N N . ARG C 1 62 ? -78.84198 -4.18037 -45.55502 1.000 83.25735 62 ARG C N 1
ATOM 8017 C CA . ARG C 1 62 ? -80.25900 -4.00334 -45.29014 1.000 78.19359 62 ARG C CA 1
ATOM 8018 C C . ARG C 1 62 ? -80.81190 -2.71130 -45.86613 1.000 71.31908 62 ARG C C 1
ATOM 8019 O O . ARG C 1 62 ? -82.02091 -2.48027 -45.77723 1.000 72.17181 62 ARG C O 1
ATOM 8027 N N . ILE C 1 63 ? -79.96583 -1.84730 -46.40901 1.000 68.68718 63 ILE C N 1
ATOM 8028 C CA . ILE C 1 63 ? -80.43574 -0.59826 -46.98999 1.000 68.23187 63 ILE C CA 1
ATOM 8029 C C . ILE C 1 63 ? -80.03160 -0.56019 -48.45495 1.000 70.42950 63 ILE C C 1
ATOM 8030 O O . ILE C 1 63 ? -78.90558 -0.95321 -48.79087 1.000 75.43273 63 ILE C O 1
ATOM 8035 N N . PRO C 1 64 ? -80.88751 -0.09012 -49.35401 1.000 77.76722 64 PRO C N 1
ATOM 8036 C CA . PRO C 1 64 ? -80.46937 0.01293 -50.75696 1.000 81.53872 64 PRO C CA 1
ATOM 8037 C C . PRO C 1 64 ? -79.28233 0.95190 -50.88081 1.000 81.04656 64 PRO C C 1
ATOM 8038 O O . PRO C 1 64 ? -79.08239 1.84486 -50.05674 1.000 74.64316 64 PRO C O 1
ATOM 8042 N N . GLU C 1 65 ? -78.47725 0.72993 -51.91874 1.000 83.05996 65 GLU C N 1
ATOM 8043 C CA . GLU C 1 65 ? -77.30820 1.57091 -52.14159 1.000 83.21524 65 GLU C CA 1
ATOM 8044 C C . GLU C 1 65 ? -77.65711 2.94295 -52.69356 1.000 73.86675 65 GLU C C 1
ATOM 8045 O O . GLU C 1 65 ? -76.78608 3.81592 -52.71243 1.000 66.40270 65 GLU C O 1
ATOM 8051 N N . THR C 1 66 ? -78.88506 3.15601 -53.15566 1.000 70.12157 66 THR C N 1
ATOM 8052 C CA . THR C 1 66 ? -79.28398 4.45804 -53.66563 1.000 68.62402 66 THR C CA 1
ATOM 8053 C C . THR C 1 66 ? -80.61102 4.87205 -53.04774 1.000 74.12468 66 THR C C 1
ATOM 8054 O O . THR C 1 66 ? -81.41609 4.03905 -52.61685 1.000 80.49123 66 THR C O 1
ATOM 8058 N N . ALA C 1 67 ? -80.82199 6.18605 -53.01069 1.000 71.80335 67 ALA C N 1
ATOM 8059 C CA . ALA C 1 67 ? -82.06202 6.74907 -52.50578 1.000 67.18963 67 ALA C CA 1
ATOM 8060 C C . ALA C 1 67 ? -83.22194 6.46215 -53.45690 1.000 70.56899 67 ALA C C 1
ATOM 8061 O O . ALA C 1 67 ? -83.02083 6.27920 -54.66089 1.000 79.32004 67 ALA C O 1
ATOM 8063 N N . PRO C 1 68 ? -84.44399 6.39715 -52.93902 1.000 69.80047 68 PRO C N 1
ATOM 8064 C CA . PRO C 1 68 ? -85.59392 6.08823 -53.79614 1.000 72.04548 68 PRO C CA 1
ATOM 8065 C C . PRO C 1 68 ? -86.03081 7.29228 -54.61812 1.000 74.11152 68 PRO C C 1
ATOM 8066 O O . PRO C 1 68 ? -86.01282 8.43426 -54.14806 1.000 79.96485 68 PRO C O 1
ATOM 8070 N N A TYR C 1 69 ? -86.43070 7.02936 -55.86617 0.460 71.74544 69 TYR C N 1
ATOM 8071 N N B TYR C 1 69 ? -86.43970 7.01636 -55.86017 0.540 71.76913 69 TYR C N 1
ATOM 8072 C CA A TYR C 1 69 ? -86.96859 8.09941 -56.70017 0.460 71.96389 69 TYR C CA 1
ATOM 8073 C CA B TYR C 1 69 ? -86.96759 8.06642 -56.72317 0.540 71.99021 69 TYR C CA 1
ATOM 8074 C C A TYR C 1 69 ? -88.33262 8.55943 -56.19827 0.460 73.68252 69 TYR C C 1
ATOM 8075 C C B TYR C 1 69 ? -88.33162 8.54643 -56.23927 0.540 73.69568 69 TYR C C 1
ATOM 8076 O O A TYR C 1 69 ? -88.59860 9.76543 -56.12223 0.460 73.23246 69 TYR C O 1
ATOM 8077 O O B TYR C 1 69 ? -88.59359 9.75444 -56.20323 0.540 73.25089 69 TYR C O 1
ATOM 8094 N N . LEU C 1 70 ? -89.20468 7.61744 -55.83840 1.000 75.73013 70 LEU C N 1
ATOM 8095 C CA . LEU C 1 70 ? -90.55972 7.89245 -55.37351 1.000 78.07252 70 LEU C CA 1
ATOM 8096 C C . LEU C 1 70 ? -90.65086 7.86338 -53.85152 1.000 82.37040 70 LEU C C 1
ATOM 8097 O O . LEU C 1 70 ? -89.80294 7.27532 -53.17247 1.000 87.36574 70 LEU C O 1
ATOM 8102 N N . PRO C 1 71 ? -91.66890 8.50538 -53.27758 1.000 84.05481 71 PRO C N 1
ATOM 8103 C CA . PRO C 1 71 ? -91.80603 8.51231 -51.81659 1.000 82.83625 71 PRO C CA 1
ATOM 8104 C C . PRO C 1 71 ? -92.12212 7.12829 -51.27369 1.000 83.83374 71 PRO C C 1
ATOM 8105 O O . PRO C 1 71 ? -92.75608 6.30134 -51.93579 1.000 82.17564 71 PRO C O 1
ATOM 8109 N N . GLU C 1 72 ? -91.67324 6.88822 -50.03566 1.000 86.49721 72 GLU C N 1
ATOM 8110 C CA . GLU C 1 72 ? -91.92435 5.64919 -49.31775 1.000 90.41610 72 GLU C CA 1
ATOM 8111 C C . GLU C 1 72 ? -92.88145 5.89816 -48.15282 1.000 92.64532 72 GLU C C 1
ATOM 8112 O O . GLU C 1 72 ? -92.85847 6.97413 -47.54577 1.000 89.70549 72 GLU C O 1
ATOM 8118 N N . PRO C 1 73 ? -93.74350 4.93417 -47.82195 1.000 92.35581 73 PRO C N 1
ATOM 8119 C CA . PRO C 1 73 ? -94.71060 5.15314 -46.73603 1.000 92.64795 73 PRO C CA 1
ATOM 8120 C C . PRO C 1 73 ? -94.03573 5.11506 -45.37497 1.000 93.26908 73 PRO C C 1
ATOM 8121 O O . PRO C 1 73 ? -93.08177 4.36502 -45.15592 1.000 94.05075 73 PRO C O 1
ATOM 8125 N N . LEU C 1 74 ? -94.53479 5.94702 -44.45797 1.000 95.41670 74 LEU C N 1
ATOM 8126 C CA . LEU C 1 74 ? -93.91091 6.04594 -43.14091 1.000 97.23271 74 LEU C CA 1
ATOM 8127 C C . LEU C 1 74 ? -93.94201 4.71191 -42.40398 1.000 102.43597 74 LEU C C 1
ATOM 8128 O O . LEU C 1 74 ? -93.06210 4.44184 -41.58391 1.000 99.97778 74 LEU C O 1
ATOM 8133 N N . ASP C 1 75 ? -94.95401 3.87895 -42.66311 1.000 108.02874 75 ASP C N 1
ATOM 8134 C CA . ASP C 1 75 ? -95.01211 2.56792 -42.02018 1.000 107.87346 75 ASP C CA 1
ATOM 8135 C C . ASP C 1 75 ? -93.78510 1.72590 -42.35511 1.000 105.76268 75 ASP C C 1
ATOM 8136 O O . ASP C 1 75 ? -93.22620 1.05884 -41.47809 1.000 108.61039 75 ASP C O 1
ATOM 8141 N N . ASP C 1 76 ? -93.36399 1.72395 -43.62107 1.000 102.09645 76 ASP C N 1
ATOM 8142 C CA . ASP C 1 76 ? -92.17797 0.95893 -43.99700 1.000 99.22242 76 ASP C CA 1
ATOM 8143 C C . ASP C 1 76 ? -90.94702 1.48586 -43.27486 1.000 93.89547 76 ASP C C 1
ATOM 8144 O O . ASP C 1 76 ? -90.09809 0.70982 -42.81682 1.000 97.27219 76 ASP C O 1
ATOM 8149 N N . ILE C 1 77 ? -90.84400 2.80785 -43.15679 1.000 87.69736 77 ILE C N 1
ATOM 8150 C CA . ILE C 1 77 ? -89.70804 3.40979 -42.47065 1.000 90.67403 77 ILE C CA 1
ATOM 8151 C C . ILE C 1 77 ? -89.71119 3.00471 -41.00267 1.000 95.31669 77 ILE C C 1
ATOM 8152 O O . ILE C 1 77 ? -88.67025 2.66366 -40.43559 1.000 95.89044 77 ILE C O 1
ATOM 8157 N N . MET C 1 78 ? -90.88225 3.06772 -40.36078 1.000 97.71435 78 MET C N 1
ATOM 8158 C CA . MET C 1 78 ? -91.00239 2.67865 -38.95881 1.000 99.18821 78 MET C CA 1
ATOM 8159 C C . MET C 1 78 ? -90.63445 1.21763 -38.75085 1.000 100.06726 78 MET C C 1
ATOM 8160 O O . MET C 1 78 ? -89.93855 0.86756 -37.78680 1.000 98.51444 78 MET C O 1
ATOM 8165 N N . LYS C 1 79 ? -91.11239 0.34769 -39.63693 1.000 103.41503 79 LYS C N 1
ATOM 8166 C CA . LYS C 1 79 ? -90.74544 -1.05733 -39.54897 1.000 105.71531 79 LYS C CA 1
ATOM 8167 C C . LYS C 1 79 ? -89.23844 -1.21037 -39.64184 1.000 102.39649 79 LYS C C 1
ATOM 8168 O O . LYS C 1 79 ? -88.63153 -1.96542 -38.87782 1.000 104.00458 79 LYS C O 1
ATOM 8174 N N . ASP C 1 80 ? -88.61833 -0.48534 -40.56774 1.000 98.19598 80 ASP C N 1
ATOM 8175 C CA . ASP C 1 80 ? -87.17432 -0.58137 -40.71861 1.000 94.54291 80 ASP C CA 1
ATOM 8176 C C . ASP C 1 80 ? -86.44142 -0.01045 -39.50952 1.000 86.29982 80 ASP C C 1
ATOM 8177 O O . ASP C 1 80 ? -85.32546 -0.44350 -39.21644 1.000 75.51432 80 ASP C O 1
ATOM 8182 N N . ILE C 1 81 ? -87.02445 0.97853 -38.82752 1.000 90.15291 81 ILE C N 1
ATOM 8183 C CA . ILE C 1 81 ? -86.39755 1.52345 -37.62044 1.000 86.04453 81 ILE C CA 1
ATOM 8184 C C . ILE C 1 81 ? -86.42968 0.50540 -36.48949 1.000 88.46324 81 ILE C C 1
ATOM 8185 O O . ILE C 1 81 ? -85.43475 0.30633 -35.78041 1.000 86.73145 81 ILE C O 1
ATOM 8190 N N . GLN C 1 82 ? -87.57972 -0.13558 -36.27963 1.000 92.54794 82 GLN C N 1
ATOM 8191 C CA . GLN C 1 82 ? -87.62784 -1.18663 -35.26569 1.000 91.02934 82 GLN C CA 1
ATOM 8192 C C . GLN C 1 82 ? -86.69984 -2.33864 -35.63566 1.000 86.81567 82 GLN C C 1
ATOM 8193 O O . GLN C 1 82 ? -85.95093 -2.83970 -34.79061 1.000 84.98914 82 GLN C O 1
ATOM 8199 N N . LYS C 1 83 ? -86.69874 -2.74258 -36.90668 1.000 85.22338 83 LYS C N 1
ATOM 8200 C CA . LYS C 1 83 ? -86.08674 -4.00457 -37.28668 1.000 84.17851 83 LYS C CA 1
ATOM 8201 C C . LYS C 1 83 ? -84.58471 -3.87761 -37.53454 1.000 86.74724 83 LYS C C 1
ATOM 8202 O O . LYS C 1 83 ? -83.84276 -4.82864 -37.26052 1.000 88.82644 83 LYS C O 1
ATOM 8208 N N . ASP C 1 84 ? -84.10563 -2.70960 -37.99044 1.000 85.42340 84 ASP C N 1
ATOM 8209 C CA . ASP C 1 84 ? -82.71959 -2.54062 -38.41030 1.000 79.18844 84 ASP C CA 1
ATOM 8210 C C . ASP C 1 84 ? -81.96563 -1.42967 -37.69217 1.000 78.83050 84 ASP C C 1
ATOM 8211 O O . ASP C 1 84 ? -80.73063 -1.48271 -37.64606 1.000 76.19071 84 ASP C O 1
ATOM 8216 N N . ILE C 1 85 ? -82.65064 -0.41468 -37.16719 1.000 75.76435 85 ILE C N 1
ATOM 8217 C CA . ILE C 1 85 ? -81.93567 0.69627 -36.54907 1.000 76.55655 85 ILE C CA 1
ATOM 8218 C C . ILE C 1 85 ? -81.80582 0.45419 -35.05107 1.000 70.41634 85 ILE C C 1
ATOM 8219 O O . ILE C 1 85 ? -80.69087 0.35413 -34.52697 1.000 67.51336 85 ILE C O 1
ATOM 8224 N N . ILE C 1 86 ? -82.93788 0.34819 -34.34918 1.000 76.15124 86 ILE C N 1
ATOM 8225 C CA . ILE C 1 86 ? -82.88302 0.24112 -32.88718 1.000 81.18868 86 ILE C CA 1
ATOM 8226 C C . ILE C 1 86 ? -82.05210 -0.95393 -32.45616 1.000 80.84390 86 ILE C C 1
ATOM 8227 O O . ILE C 1 86 ? -81.24318 -0.81300 -31.52808 1.000 79.92800 86 ILE C O 1
ATOM 8232 N N . PRO C 1 87 ? -82.18908 -2.14590 -33.05123 1.000 82.84678 87 PRO C N 1
ATOM 8233 C CA . PRO C 1 87 ? -81.30814 -3.26094 -32.66120 1.000 76.92501 87 PRO C CA 1
ATOM 8234 C C . PRO C 1 87 ? -79.84311 -2.96697 -32.90905 1.000 70.47161 87 PRO C C 1
ATOM 8235 O O . PRO C 1 87 ? -78.98018 -3.66302 -32.36101 1.000 70.39002 87 PRO C O 1
ATOM 8239 N N . GLY C 1 88 ? -79.53301 -1.99494 -33.75798 1.000 70.32422 88 GLY C N 1
ATOM 8240 C CA . GLY C 1 88 ? -78.17797 -1.57196 -34.01683 1.000 66.40270 88 GLY C CA 1
ATOM 8241 C C . GLY C 1 88 ? -77.70201 -0.42102 -33.17173 1.000 74.24838 88 GLY C C 1
ATOM 8242 O O . GLY C 1 88 ? -76.58898 0.06896 -33.38760 1.000 69.44254 88 GLY C O 1
ATOM 8243 N N . MET C 1 89 ? -78.52609 0.03196 -32.22578 1.000 82.41251 89 MET C N 1
ATOM 8244 C CA . MET C 1 89 ? -78.21514 1.14390 -31.33770 1.000 82.08616 89 MET C CA 1
ATOM 8245 C C . MET C 1 89 ? -77.60127 0.63782 -30.04267 1.000 73.58514 89 MET C C 1
ATOM 8246 O O . MET C 1 89 ? -77.93635 -0.44219 -29.55575 1.000 66.70800 89 MET C O 1
ATOM 8251 N N . THR C 1 90 ? -76.69430 1.42677 -29.48754 1.000 78.34097 90 THR C N 1
ATOM 8252 C CA . THR C 1 90 ? -76.34644 1.30469 -28.08052 1.000 80.57019 90 THR C CA 1
ATOM 8253 C C . THR C 1 90 ? -77.34748 2.15568 -27.30857 1.000 75.09058 90 THR C C 1
ATOM 8254 O O . THR C 1 90 ? -77.48442 3.35270 -27.58452 1.000 69.73731 90 THR C O 1
ATOM 8258 N N . ASN C 1 91 ? -78.08259 1.52266 -26.39167 1.000 74.89319 91 ASN C N 1
ATOM 8259 C CA . ASN C 1 91 ? -79.22363 2.14265 -25.71374 1.000 77.02239 91 ASN C CA 1
ATOM 8260 C C . ASN C 1 91 ? -78.73672 2.98058 -24.53466 1.000 73.86149 91 ASN C C 1
ATOM 8261 O O . ASN C 1 91 ? -78.68884 2.53852 -23.38367 1.000 78.01199 91 ASN C O 1
ATOM 8266 N N . TRP C 1 92 ? -78.34965 4.22159 -24.84156 1.000 70.44792 92 TRP C N 1
ATOM 8267 C CA . TRP C 1 92 ? -77.90772 5.14752 -23.79647 1.000 70.56899 92 TRP C CA 1
ATOM 8268 C C . TRP C 1 92 ? -78.98781 5.40950 -22.75056 1.000 72.55344 92 TRP C C 1
ATOM 8269 O O . TRP C 1 92 ? -78.67191 5.74644 -21.60351 1.000 74.06414 92 TRP C O 1
ATOM 8280 N N . MET C 1 93 ? -80.25778 5.25556 -23.11268 1.000 74.27206 93 MET C N 1
ATOM 8281 C CA . MET C 1 93 ? -81.35386 5.55154 -22.20177 1.000 72.36920 93 MET C CA 1
ATOM 8282 C C . MET C 1 93 ? -81.72097 4.36351 -21.32986 1.000 77.94882 93 MET C C 1
ATOM 8283 O O . MET C 1 93 ? -82.62305 4.47849 -20.49394 1.000 84.47065 93 MET C O 1
ATOM 8288 N N . SER C 1 94 ? -81.04699 3.23550 -21.50486 1.000 75.33272 94 SER C N 1
ATOM 8289 C CA . SER C 1 94 ? -81.37510 2.05747 -20.72795 1.000 72.68766 94 SER C CA 1
ATOM 8290 C C . SER C 1 94 ? -81.04623 2.30539 -19.25690 1.000 73.53776 94 SER C C 1
ATOM 8291 O O . SER C 1 94 ? -80.00224 2.88134 -18.94278 1.000 75.84330 94 SER C O 1
ATOM 8294 N N . PRO C 1 95 ? -81.89932 1.86037 -18.33200 1.000 71.63490 95 PRO C N 1
ATOM 8295 C CA . PRO C 1 95 ? -81.54045 1.92128 -16.91097 1.000 71.56121 95 PRO C CA 1
ATOM 8296 C C . PRO C 1 95 ? -80.31651 1.10423 -16.57390 1.000 72.99296 95 PRO C C 1
ATOM 8297 O O . PRO C 1 95 ? -79.84661 1.16316 -15.43085 1.000 70.26895 95 PRO C O 1
ATOM 8301 N N . ASN C 1 96 ? -79.81845 0.29927 -17.51189 1.000 74.00887 96 ASN C N 1
ATOM 8302 C CA . ASN C 1 96 ? -78.65349 -0.53878 -17.27482 1.000 73.16404 96 ASN C CA 1
ATOM 8303 C C . ASN C 1 96 ? -77.42941 -0.02578 -18.00868 1.000 75.63275 96 ASN C C 1
ATOM 8304 O O . ASN C 1 96 ? -76.44142 -0.75380 -18.14063 1.000 81.86245 96 ASN C O 1
ATOM 8309 N N . PHE C 1 97 ? -77.46933 1.23224 -18.44763 1.000 75.56696 97 PHE C N 1
ATOM 8310 C CA . PHE C 1 97 ? -76.33226 1.89324 -19.06249 1.000 68.03710 97 PHE C CA 1
ATOM 8311 C C . PHE C 1 97 ? -75.51134 2.58016 -17.97338 1.000 67.65022 97 PHE C C 1
ATOM 8312 O O . PHE C 1 97 ? -76.00737 3.49115 -17.30138 1.000 62.22325 97 PHE C O 1
ATOM 8320 N N . TYR C 1 98 ? -74.26037 2.14412 -17.79828 1.000 70.23737 98 TYR C N 1
ATOM 8321 C CA . TYR C 1 98 ? -73.36444 2.75405 -16.82117 1.000 67.20543 98 TYR C CA 1
ATOM 8322 C C . TYR C 1 98 ? -72.00937 3.09604 -17.42503 1.000 64.93410 98 TYR C C 1
ATOM 8323 O O . TYR C 1 98 ? -71.04144 3.30997 -16.68493 1.000 58.85179 98 TYR C O 1
ATOM 8332 N N . ALA C 1 99 ? -71.92525 3.16510 -18.74902 1.000 65.07096 99 ALA C N 1
ATOM 8333 C CA . ALA C 1 99 ? -70.67518 3.39710 -19.45589 1.000 55.02239 99 ALA C CA 1
ATOM 8334 C C . ALA C 1 99 ? -70.41212 4.89310 -19.58179 1.000 53.51168 99 ALA C C 1
ATOM 8335 O O . ALA C 1 99 ? -71.32511 5.71412 -19.48983 1.000 61.43368 99 ALA C O 1
ATOM 8337 N N . PHE C 1 100 ? -69.14609 5.23507 -19.82766 1.000 51.78516 100 PHE C N 1
ATOM 8338 C CA . PHE C 1 100 ? -68.73004 6.62507 -19.97455 1.000 55.88302 100 PHE C CA 1
ATOM 8339 C C . PHE C 1 100 ? -69.34611 7.51603 -18.89556 1.000 63.46287 100 PHE C C 1
ATOM 8340 O O . PHE C 1 100 ? -69.10923 7.31597 -17.69755 1.000 66.86854 100 PHE C O 1
ATOM 8348 N N . PHE C 1 101 ? -70.13304 8.50808 -19.32259 1.000 61.06258 101 PHE C N 1
ATOM 8349 C CA . PHE C 1 101 ? -71.01210 9.30606 -18.47863 1.000 51.91412 101 PHE C CA 1
ATOM 8350 C C . PHE C 1 101 ? -72.41904 9.25513 -19.05576 1.000 58.19382 101 PHE C C 1
ATOM 8351 O O . PHE C 1 101 ? -72.58593 9.34719 -20.27977 1.000 66.37638 101 PHE C O 1
ATOM 8359 N N . PRO C 1 102 ? -73.44213 9.09912 -18.22286 1.000 65.10517 102 PRO C N 1
ATOM 8360 C CA . PRO C 1 102 ? -74.81908 9.10118 -18.73499 1.000 66.81591 102 PRO C CA 1
ATOM 8361 C C . PRO C 1 102 ? -75.20698 10.44422 -19.33696 1.000 65.15255 102 PRO C C 1
ATOM 8362 O O . PRO C 1 102 ? -74.62398 11.47919 -19.03685 1.000 54.28282 102 PRO C O 1
ATOM 8366 N N . ALA C 1 103 ? -76.15690 10.41030 -20.25405 1.000 71.22696 103 ALA C N 1
ATOM 8367 C CA . ALA C 1 103 ? -76.75482 11.62834 -20.80104 1.000 71.48752 103 ALA C CA 1
ATOM 8368 C C . ALA C 1 103 ? -78.16886 11.73135 -20.23917 1.000 77.61194 103 ALA C C 1
ATOM 8369 O O . ALA C 1 103 ? -79.08984 11.08240 -20.74229 1.000 82.94942 103 ALA C O 1
ATOM 8371 N N . THR C 1 104 ? -78.33594 12.54231 -19.19915 1.000 70.26106 104 THR C N 1
ATOM 8372 C CA . THR C 1 104 ? -79.58800 12.59731 -18.45626 1.000 69.31884 104 THR C CA 1
ATOM 8373 C C . THR C 1 104 ? -80.62891 13.44137 -19.18431 1.000 63.74448 104 THR C C 1
ATOM 8374 O O . THR C 1 104 ? -80.30482 14.42040 -19.85123 1.000 60.84677 104 THR C O 1
ATOM 8378 N N . VAL C 1 105 ? -81.90094 13.09340 -18.99345 1.000 65.97370 105 VAL C N 1
ATOM 8379 C CA . VAL C 1 105 ? -82.98885 13.69047 -19.75952 1.000 69.91891 105 VAL C CA 1
ATOM 8380 C C . VAL C 1 105 ? -84.16693 13.99646 -18.84061 1.000 74.93793 105 VAL C C 1
ATOM 8381 O O . VAL C 1 105 ? -84.18805 13.63540 -17.66063 1.000 76.89606 105 VAL C O 1
ATOM 8385 N N . SER C 1 106 ? -85.15086 14.68751 -19.41467 1.000 77.49613 106 SER C N 1
ATOM 8386 C CA . SER C 1 106 ? -86.37591 15.08051 -18.73676 1.000 79.30688 106 SER C CA 1
ATOM 8387 C C . SER C 1 106 ? -87.39680 15.48160 -19.79184 1.000 80.25699 106 SER C C 1
ATOM 8388 O O . SER C 1 106 ? -87.03668 15.97764 -20.86378 1.000 80.83601 106 SER C O 1
ATOM 8391 N N . SER C 1 107 ? -88.67483 15.26662 -19.46797 1.000 82.69676 107 SER C N 1
ATOM 8392 C CA . SER C 1 107 ? -89.73774 15.61969 -20.40205 1.000 83.54949 107 SER C CA 1
ATOM 8393 C C . SER C 1 107 ? -89.80367 17.12471 -20.63898 1.000 82.53621 107 SER C C 1
ATOM 8394 O O . SER C 1 107 ? -90.13056 17.56277 -21.74699 1.000 84.70489 107 SER C O 1
ATOM 8397 N N . ALA C 1 108 ? -89.50574 17.93765 -19.62591 1.000 80.09118 108 ALA C N 1
ATOM 8398 C CA . ALA C 1 108 ? -89.46468 19.37766 -19.85884 1.000 79.17002 108 ALA C CA 1
ATOM 8399 C C . ALA C 1 108 ? -88.46457 19.72168 -20.95673 1.000 77.42244 108 ALA C C 1
ATOM 8400 O O . ALA C 1 108 ? -88.74346 20.54474 -21.83771 1.000 81.16763 108 ALA C O 1
ATOM 8402 N N . ALA C 1 109 ? -87.29459 19.08565 -20.92565 1.000 68.65823 109 ALA C N 1
ATOM 8403 C CA . ALA C 1 109 ? -86.27149 19.36067 -21.91454 1.000 66.50797 109 ALA C CA 1
ATOM 8404 C C . ALA C 1 109 ? -86.68938 18.85775 -23.28761 1.000 72.94559 109 ALA C C 1
ATOM 8405 O O . ALA C 1 109 ? -86.34427 19.46879 -24.30254 1.000 65.81842 109 ALA C O 1
ATOM 8407 N N . PHE C 1 110 ? -87.40340 17.73477 -23.34473 1.000 75.03005 110 PHE C N 1
ATOM 8408 C CA . PHE C 1 110 ? -87.89130 17.26485 -24.63180 1.000 76.59603 110 PHE C CA 1
ATOM 8409 C C . PHE C 1 110 ? -88.91422 18.23691 -25.20384 1.000 80.12013 110 PHE C C 1
ATOM 8410 O O . PHE C 1 110 ? -88.93510 18.48197 -26.41683 1.000 83.32052 110 PHE C O 1
ATOM 8418 N N . LEU C 1 111 ? -89.77028 18.80389 -24.34689 1.000 78.37255 111 LEU C N 1
ATOM 8419 C CA . LEU C 1 111 ? -90.70621 19.82794 -24.80293 1.000 81.09920 111 LEU C CA 1
ATOM 8420 C C . LEU C 1 111 ? -89.96313 21.04594 -25.32580 1.000 81.57031 111 LEU C C 1
ATOM 8421 O O . LEU C 1 111 ? -90.34401 21.63301 -26.34981 1.000 86.99464 111 LEU C O 1
ATOM 8426 N N . GLY C 1 112 ? -88.89418 21.43888 -24.63968 1.000 74.73528 112 GLY C N 1
ATOM 8427 C CA . GLY C 1 112 ? -88.09110 22.54088 -25.13755 1.000 72.26130 112 GLY C CA 1
ATOM 8428 C C . GLY C 1 112 ? -87.45698 22.23193 -26.48051 1.000 74.73001 112 GLY C C 1
ATOM 8429 O O . GLY C 1 112 ? -87.46188 23.06697 -27.38347 1.000 73.43249 112 GLY C O 1
ATOM 8430 N N . GLU C 1 113 ? -86.92900 21.01892 -26.64552 1.000 73.76674 113 GLU C N 1
ATOM 8431 C CA . GLU C 1 113 ? -86.34690 20.64297 -27.92849 1.000 75.42746 113 GLU C CA 1
ATOM 8432 C C . GLU C 1 113 ? -87.39179 20.69805 -29.03358 1.000 71.80598 113 GLU C C 1
ATOM 8433 O O . GLU C 1 113 ? -87.14968 21.26710 -30.10153 1.000 73.54566 113 GLU C O 1
ATOM 8439 N N . MET C 1 114 ? -88.55683 20.09508 -28.79872 1.000 70.24000 114 MET C N 1
ATOM 8440 C CA . MET C 1 114 ? -89.62474 20.12216 -29.79182 1.000 72.64029 114 MET C CA 1
ATOM 8441 C C . MET C 1 114 ? -89.98366 21.54619 -30.18978 1.000 77.06977 114 MET C C 1
ATOM 8442 O O . MET C 1 114 ? -89.99954 21.87725 -31.38076 1.000 83.99428 114 MET C O 1
ATOM 8447 N N . LEU C 1 115 ? -90.29873 22.40015 -29.21576 1.000 73.15877 115 LEU C N 1
ATOM 8448 C CA . LEU C 1 115 ? -90.73366 23.75018 -29.56574 1.000 76.00911 115 LEU C CA 1
ATOM 8449 C C . LEU C 1 115 ? -89.59557 24.54118 -30.21459 1.000 73.69041 115 LEU C C 1
ATOM 8450 O O . LEU C 1 115 ? -89.80846 25.24623 -31.20658 1.000 75.15901 115 LEU C O 1
ATOM 8455 N N . SER C 1 116 ? -88.38563 24.43311 -29.66349 1.000 66.30005 116 SER C N 1
ATOM 8456 C CA . SER C 1 116 ? -87.22156 25.11811 -30.20234 1.000 64.09716 116 SER C CA 1
ATOM 8457 C C . SER C 1 116 ? -86.95143 24.71217 -31.65034 1.000 75.18796 116 SER C C 1
ATOM 8458 O O . SER C 1 116 ? -86.55233 25.54020 -32.48126 1.000 69.91101 116 SER C O 1
ATOM 8461 N N . THR C 1 117 ? -87.12444 23.42919 -31.96142 1.000 68.90037 117 THR C N 1
ATOM 8462 C CA . THR C 1 117 ? -86.91533 22.95925 -33.31942 1.000 71.62701 117 THR C CA 1
ATOM 8463 C C . THR C 1 117 ? -88.04723 23.42133 -34.23551 1.000 73.39038 117 THR C C 1
ATOM 8464 O O . THR C 1 117 ? -87.80312 23.92538 -35.33746 1.000 69.34779 117 THR C O 1
ATOM 8468 N N . ALA C 1 118 ? -89.29428 23.25034 -33.79363 1.000 73.54303 118 ALA C N 1
ATOM 8469 C CA . ALA C 1 118 ? -90.43619 23.65942 -34.60571 1.000 71.35066 118 ALA C CA 1
ATOM 8470 C C . ALA C 1 118 ? -90.35711 25.13443 -34.97363 1.000 76.86185 118 ALA C C 1
ATOM 8471 O O . ALA C 1 118 ? -90.65000 25.51150 -36.11064 1.000 83.91532 118 ALA C O 1
ATOM 8473 N N . LEU C 1 119 ? -89.98518 25.99138 -34.02156 1.000 79.95432 119 LEU C N 1
ATOM 8474 C CA . LEU C 1 119 ? -89.83511 27.40639 -34.34547 1.000 76.65919 119 LEU C CA 1
ATOM 8475 C C . LEU C 1 119 ? -88.72701 27.62041 -35.37236 1.000 72.83242 119 LEU C C 1
ATOM 8476 O O . LEU C 1 119 ? -88.81790 28.52245 -36.21432 1.000 68.41083 119 LEU C O 1
ATOM 8481 N N . ASN C 1 120 ? -87.66704 26.81837 -35.30130 1.000 63.59184 120 ASN C N 1
ATOM 8482 C CA . ASN C 1 120 ? -86.62594 26.78439 -36.32421 1.000 65.29730 120 ASN C CA 1
ATOM 8483 C C . ASN C 1 120 ? -86.14687 28.18640 -36.68509 1.000 67.74233 120 ASN C C 1
ATOM 8484 O O . ASN C 1 120 ? -85.91775 28.51245 -37.86006 1.000 68.50295 120 ASN C O 1
ATOM 8489 N N . SER C 1 121 ? -85.96294 29.01434 -35.66703 1.000 62.81016 121 SER C N 1
ATOM 8490 C CA . SER C 1 121 ? -85.38088 30.32834 -35.86892 1.000 63.07862 121 SER C CA 1
ATOM 8491 C C . SER C 1 121 ? -83.86189 30.21529 -35.82178 1.000 65.55260 121 SER C C 1
ATOM 8492 O O . SER C 1 121 ? -83.30096 29.22825 -35.34178 1.000 70.18210 121 SER C O 1
ATOM 8495 N N . VAL C 1 122 ? -83.20081 31.20430 -36.40667 1.000 66.32374 122 VAL C N 1
ATOM 8496 C CA . VAL C 1 122 ? -81.74880 31.26926 -36.48553 1.000 59.14393 122 VAL C CA 1
ATOM 8497 C C . VAL C 1 122 ? -81.33983 32.52121 -35.71643 1.000 65.88948 122 VAL C C 1
ATOM 8498 O O . VAL C 1 122 ? -81.63476 33.64424 -36.14440 1.000 70.70058 122 VAL C O 1
ATOM 8502 N N . GLY C 1 123 ? -80.71295 32.33414 -34.55938 1.000 65.23151 123 GLY C N 1
ATOM 8503 C CA . GLY C 1 123 ? -80.49000 33.44409 -33.65331 1.000 68.20291 123 GLY C CA 1
ATOM 8504 C C . GLY C 1 123 ? -79.10398 34.05105 -33.68015 1.000 67.01330 123 GLY C C 1
ATOM 8505 O O . GLY C 1 123 ? -78.46807 34.18098 -32.62808 1.000 72.47448 123 GLY C O 1
ATOM 8506 N N . PHE C 1 124 ? -78.61286 34.42409 -34.86209 1.000 60.06246 124 PHE C N 1
ATOM 8507 C CA . PHE C 1 124 ? -77.26583 34.97806 -34.94193 1.000 58.52807 124 PHE C CA 1
ATOM 8508 C C . PHE C 1 124 ? -77.15784 36.40303 -34.40385 1.000 57.30950 124 PHE C C 1
ATOM 8509 O O . PHE C 1 124 ? -76.06187 36.81198 -34.00273 1.000 54.81184 124 PHE C O 1
ATOM 8517 N N . THR C 1 125 ? -78.25082 37.16706 -34.38492 1.000 57.26476 125 THR C N 1
ATOM 8518 C CA . THR C 1 125 ? -78.24784 38.51503 -33.82285 1.000 54.10912 125 THR C CA 1
ATOM 8519 C C . THR C 1 125 ? -79.50391 38.68702 -32.99296 1.000 58.48859 125 THR C C 1
ATOM 8520 O O . THR C 1 125 ? -80.49991 37.99206 -33.20808 1.000 57.26739 125 THR C O 1
ATOM 8524 N N . TRP C 1 126 ? -79.47696 39.67798 -32.08891 1.000 53.04583 126 TRP C N 1
ATOM 8525 C CA . TRP C 1 126 ? -80.68602 40.00098 -31.34500 1.000 56.91998 126 TRP C CA 1
ATOM 8526 C C . TRP C 1 126 ? -81.82693 40.26906 -32.30809 1.000 65.49996 126 TRP C C 1
ATOM 8527 O O . TRP C 1 126 ? -82.96196 39.82908 -32.08622 1.000 76.98028 126 TRP C O 1
ATOM 8538 N N . VAL C 1 127 ? -81.53381 40.97410 -33.40203 1.000 57.17791 127 VAL C N 1
ATOM 8539 C CA . VAL C 1 127 ? -82.56871 41.30718 -34.37211 1.000 60.21511 127 VAL C CA 1
ATOM 8540 C C . VAL C 1 127 ? -83.13468 40.04323 -35.00123 1.000 62.77595 127 VAL C C 1
ATOM 8541 O O . VAL C 1 127 ? -84.35367 39.91727 -35.17835 1.000 60.27828 127 VAL C O 1
ATOM 8545 N N . SER C 1 128 ? -82.27268 39.06222 -35.30519 1.000 60.75728 128 SER C N 1
ATOM 8546 C CA . SER C 1 128 ? -82.77166 37.84926 -35.94930 1.000 67.28965 128 SER C CA 1
ATOM 8547 C C . SER C 1 128 ? -83.62877 36.98924 -35.02342 1.000 77.38559 128 SER C C 1
ATOM 8548 O O . SER C 1 128 ? -84.08976 35.92628 -35.45652 1.000 78.13042 128 SER C O 1
ATOM 8551 N N . SER C 1 129 ? -83.87687 37.44319 -33.77942 1.000 87.55523 129 SER C N 1
ATOM 8552 C CA . SER C 1 129 ? -84.88697 36.89817 -32.87054 1.000 87.60261 129 SER C CA 1
ATOM 8553 C C . SER C 1 129 ? -84.62609 37.38609 -31.45150 1.000 81.25448 129 SER C C 1
ATOM 8554 O O . SER C 1 129 ? -83.82317 36.79004 -30.72445 1.000 77.67247 129 SER C O 1
ATOM 8557 N N . PRO C 1 130 ? -85.27110 38.47709 -31.03450 1.000 79.75167 130 PRO C N 1
ATOM 8558 C CA . PRO C 1 130 ? -84.93420 39.06702 -29.72444 1.000 78.89104 130 PRO C CA 1
ATOM 8559 C C . PRO C 1 130 ? -85.18334 38.13497 -28.54851 1.000 81.67558 130 PRO C C 1
ATOM 8560 O O . PRO C 1 130 ? -84.33442 38.03590 -27.65144 1.000 79.79378 130 PRO C O 1
ATOM 8564 N N . ALA C 1 131 ? -86.34436 37.47300 -28.50965 1.000 81.27027 131 ALA C N 1
ATOM 8565 C CA . ALA C 1 131 ? -86.67449 36.61595 -27.37472 1.000 75.66434 131 ALA C CA 1
ATOM 8566 C C . ALA C 1 131 ? -85.60854 35.55391 -27.14668 1.000 77.79091 131 ALA C C 1
ATOM 8567 O O . ALA C 1 131 ? -85.21465 35.30184 -26.00265 1.000 83.61002 131 ALA C O 1
ATOM 8569 N N . ALA C 1 132 ? -85.12146 34.92495 -28.21766 1.000 76.29073 132 ALA C N 1
ATOM 8570 C CA . ALA C 1 132 ? -84.11150 33.88191 -28.06062 1.000 76.31441 132 ALA C CA 1
ATOM 8571 C C . ALA C 1 132 ? -82.85855 34.43984 -27.40048 1.000 76.16966 132 ALA C C 1
ATOM 8572 O O . ALA C 1 132 ? -82.35966 33.88978 -26.40946 1.000 83.09154 132 ALA C O 1
ATOM 8574 N N . THR C 1 133 ? -82.36647 35.56685 -27.91238 1.000 67.09752 133 THR C N 1
ATOM 8575 C CA . THR C 1 133 ? -81.13450 36.15279 -27.40123 1.000 62.54697 133 THR C CA 1
ATOM 8576 C C . THR C 1 133 ? -81.30662 36.59073 -25.94623 1.000 60.08615 133 THR C C 1
ATOM 8577 O O . THR C 1 133 ? -80.46571 36.28966 -25.08216 1.000 54.70919 133 THR C O 1
ATOM 8581 N N . GLU C 1 134 ? -82.42263 37.26374 -25.64930 1.000 64.39456 134 GLU C N 1
ATOM 8582 C CA . GLU C 1 134 ? -82.65374 37.77868 -24.30929 1.000 74.54052 134 GLU C CA 1
ATOM 8583 C C . GLU C 1 134 ? -82.82687 36.64664 -23.30337 1.000 74.19574 134 GLU C C 1
ATOM 8584 O O . GLU C 1 134 ? -82.26297 36.69657 -22.20031 1.000 59.58346 134 GLU C O 1
ATOM 8590 N N . LEU C 1 135 ? -83.60986 35.62168 -23.65849 1.000 76.79342 135 LEU C N 1
ATOM 8591 C CA . LEU C 1 135 ? -83.80098 34.50564 -22.74556 1.000 71.44541 135 LEU C CA 1
ATOM 8592 C C . LEU C 1 135 ? -82.50302 33.75459 -22.51448 1.000 72.04285 135 LEU C C 1
ATOM 8593 O O . LEU C 1 135 ? -82.28114 33.23653 -21.42048 1.000 73.34827 135 LEU C O 1
ATOM 8598 N N . GLU C 1 136 ? -81.63093 33.66762 -23.51740 1.000 71.45330 136 GLU C N 1
ATOM 8599 C CA . GLU C 1 136 ? -80.34897 33.02757 -23.24932 1.000 67.94236 136 GLU C CA 1
ATOM 8600 C C . GLU C 1 136 ? -79.55105 33.82349 -22.22420 1.000 65.96054 136 GLU C C 1
ATOM 8601 O O . GLU C 1 136 ? -78.93915 33.24443 -21.31717 1.000 62.25746 136 GLU C O 1
ATOM 8607 N N . MET C 1 137 ? -79.53500 35.15250 -22.35714 1.000 62.48644 137 MET C N 1
ATOM 8608 C CA . MET C 1 137 ? -78.85007 35.96443 -21.35303 1.000 62.76279 137 MET C CA 1
ATOM 8609 C C . MET C 1 137 ? -79.42720 35.70438 -19.96510 1.000 67.33176 137 MET C C 1
ATOM 8610 O O . MET C 1 137 ? -78.69130 35.48131 -18.98704 1.000 67.94499 137 MET C O 1
ATOM 8615 N N . ILE C 1 138 ? -80.75921 35.70641 -19.87322 1.000 67.62390 138 ILE C N 1
ATOM 8616 C CA . ILE C 1 138 ? -81.42733 35.54236 -18.58729 1.000 69.21356 138 ILE C CA 1
ATOM 8617 C C . ILE C 1 138 ? -81.10143 34.17933 -17.98633 1.000 63.77607 138 ILE C C 1
ATOM 8618 O O . ILE C 1 138 ? -80.77954 34.06426 -16.79630 1.000 57.88589 138 ILE C O 1
ATOM 8623 N N . VAL C 1 139 ? -81.19138 33.12237 -18.79939 1.000 59.17288 139 VAL C N 1
ATOM 8624 C CA . VAL C 1 139 ? -80.97447 31.76834 -18.29944 1.000 63.81028 139 VAL C CA 1
ATOM 8625 C C . VAL C 1 139 ? -79.52851 31.57228 -17.87631 1.000 62.67857 139 VAL C C 1
ATOM 8626 O O . VAL C 1 139 ? -79.24463 30.88722 -16.88432 1.000 55.55140 139 VAL C O 1
ATOM 8630 N N . MET C 1 140 ? -78.58943 32.17328 -18.60620 1.000 53.96700 140 MET C N 1
ATOM 8631 C CA . MET C 1 140 ? -77.20047 32.04522 -18.19007 1.000 54.84605 140 MET C CA 1
ATOM 8632 C C . MET C 1 140 ? -76.95757 32.74215 -16.85702 1.000 58.30962 140 MET C C 1
ATOM 8633 O O . MET C 1 140 ? -76.18567 32.24109 -16.02897 1.000 61.33367 140 MET C O 1
ATOM 8638 N N . ASP C 1 141 ? -77.63957 33.86716 -16.60702 1.000 60.32829 141 ASP C N 1
ATOM 8639 C CA . ASP C 1 141 ? -77.48367 34.52509 -15.30898 1.000 57.33056 141 ASP C CA 1
ATOM 8640 C C . ASP C 1 141 ? -78.18779 33.74505 -14.19808 1.000 62.45749 141 ASP C C 1
ATOM 8641 O O . ASP C 1 141 ? -77.68190 33.66698 -13.06904 1.000 64.12874 141 ASP C O 1
ATOM 8646 N N . TRP C 1 142 ? -79.34678 33.15610 -14.49422 1.000 57.97011 142 TRP C N 1
ATOM 8647 C CA . TRP C 1 142 ? -79.96590 32.22607 -13.55532 1.000 58.06222 142 TRP C CA 1
ATOM 8648 C C . TRP C 1 142 ? -78.97996 31.14702 -13.14428 1.000 58.48596 142 TRP C C 1
ATOM 8649 O O . TRP C 1 142 ? -78.72608 30.92796 -11.95127 1.000 64.53932 142 TRP C O 1
ATOM 8660 N N . LEU C 1 143 ? -78.41189 30.46006 -14.13526 1.000 58.97286 143 LEU C N 1
ATOM 8661 C CA . LEU C 1 143 ? -77.52095 29.35002 -13.84424 1.000 54.54338 143 LEU C CA 1
ATOM 8662 C C . LEU C 1 143 ? -76.33201 29.82494 -13.03510 1.000 53.30902 143 LEU C C 1
ATOM 8663 O O . LEU C 1 143 ? -75.95412 29.19188 -12.04210 1.000 53.30902 143 LEU C O 1
ATOM 8668 N N . ALA C 1 144 ? -75.77995 30.98595 -13.39799 1.000 58.45175 144 ALA C N 1
ATOM 8669 C CA . ALA C 1 144 ? -74.67100 31.53788 -12.63186 1.000 65.07359 144 ALA C CA 1
ATOM 8670 C C . ALA C 1 144 ? -75.06313 31.74481 -11.17489 1.000 62.96808 144 ALA C C 1
ATOM 8671 O O . ALA C 1 144 ? -74.29222 31.41475 -10.26783 1.000 68.83194 144 ALA C O 1
ATOM 8673 N N . GLN C 1 145 ? -76.27514 32.25484 -10.92298 1.000 64.02347 145 GLN C N 1
ATOM 8674 C CA . GLN C 1 145 ? -76.68926 32.46678 -9.53600 1.000 63.16810 145 GLN C CA 1
ATOM 8675 C C . GLN C 1 145 ? -76.85137 31.14575 -8.79709 1.000 62.32326 145 GLN C C 1
ATOM 8676 O O . GLN C 1 145 ? -76.46648 31.03068 -7.63006 1.000 63.55236 145 GLN C O 1
ATOM 8682 N N . ILE C 1 146 ? -77.43034 30.13780 -9.45119 1.000 65.65261 146 ILE C N 1
ATOM 8683 C CA . ILE C 1 146 ? -77.55143 28.83277 -8.80826 1.000 65.46838 146 ILE C CA 1
ATOM 8684 C C . ILE C 1 146 ? -76.17048 28.28071 -8.47416 1.000 67.20016 146 ILE C C 1
ATOM 8685 O O . ILE C 1 146 ? -75.94660 27.73765 -7.38717 1.000 64.56037 146 ILE C O 1
ATOM 8690 N N . LEU C 1 147 ? -75.22439 28.40673 -9.40707 1.000 67.45809 147 LEU C N 1
ATOM 8691 C CA . LEU C 1 147 ? -73.84142 28.02968 -9.13696 1.000 62.46275 147 LEU C CA 1
ATOM 8692 C C . LEU C 1 147 ? -73.14448 29.00261 -8.18985 1.000 61.69424 147 LEU C C 1
ATOM 8693 O O . LEU C 1 147 ? -71.98553 28.76956 -7.82475 1.000 63.22074 147 LEU C O 1
ATOM 8698 N N . LYS C 1 148 ? -73.81449 30.07561 -7.77486 1.000 52.92740 148 LYS C N 1
ATOM 8699 C CA . LYS C 1 148 ? -73.20354 31.07255 -6.90875 1.000 55.89881 148 LYS C CA 1
ATOM 8700 C C . LYS C 1 148 ? -71.91347 31.60354 -7.52760 1.000 54.20913 148 LYS C C 1
ATOM 8701 O O . LYS C 1 148 ? -70.87553 31.71648 -6.87350 1.000 53.95647 148 LYS C O 1
ATOM 8707 N N . LEU C 1 149 ? -71.98034 31.92061 -8.81260 1.000 49.98757 149 LEU C N 1
ATOM 8708 C CA . LEU C 1 149 ? -70.81527 32.53561 -9.42146 1.000 48.36633 149 LEU C CA 1
ATOM 8709 C C . LEU C 1 149 ? -70.79426 34.02159 -9.08138 1.000 53.15111 149 LEU C C 1
ATOM 8710 O O . LEU C 1 149 ? -71.84726 34.63661 -8.89545 1.000 55.99882 149 LEU C O 1
ATOM 8715 N N . PRO C 1 150 ? -69.61625 34.63055 -8.99224 1.000 47.44779 150 PRO C N 1
ATOM 8716 C CA . PRO C 1 150 ? -69.57423 36.06854 -8.72317 1.000 52.36944 150 PRO C CA 1
ATOM 8717 C C . PRO C 1 150 ? -70.20710 36.84661 -9.87019 1.000 61.38894 150 PRO C C 1
ATOM 8718 O O . PRO C 1 150 ? -70.29901 36.37267 -11.00622 1.000 62.86280 150 PRO C O 1
ATOM 8722 N N . LYS C 1 151 ? -70.64510 38.07061 -9.55517 1.000 62.97860 151 LYS C N 1
ATOM 8723 C CA . LYS C 1 151 ? -71.28498 38.92668 -10.54918 1.000 59.22815 151 LYS C CA 1
ATOM 8724 C C . LYS C 1 151 ? -70.40486 39.14271 -11.77509 1.000 63.56288 151 LYS C C 1
ATOM 8725 O O . LYS C 1 151 ? -70.90175 39.58378 -12.82012 1.000 68.04237 151 LYS C O 1
ATOM 8731 N N . SER C 1 152 ? -69.11488 38.83367 -11.67699 1.000 57.99906 152 SER C N 1
ATOM 8732 C CA . SER C 1 152 ? -68.19477 38.99370 -12.79489 1.000 55.05660 152 SER C CA 1
ATOM 8733 C C . SER C 1 152 ? -68.43370 37.99176 -13.91997 1.000 51.17192 152 SER C C 1
ATOM 8734 O O . SER C 1 152 ? -67.76160 38.08479 -14.94890 1.000 51.09297 152 SER C O 1
ATOM 8737 N N . PHE C 1 153 ? -69.35774 37.04878 -13.76010 1.000 52.51945 153 PHE C N 1
ATOM 8738 C CA . PHE C 1 153 ? -69.71467 36.11984 -14.82418 1.000 59.74664 153 PHE C CA 1
ATOM 8739 C C . PHE C 1 153 ? -71.11261 36.36691 -15.37529 1.000 58.53597 153 PHE C C 1
ATOM 8740 O O . PHE C 1 153 ? -71.61756 35.54296 -16.14538 1.000 61.33893 153 PHE C O 1
ATOM 8748 N N . MET C 1 154 ? -71.75461 37.46791 -14.98730 1.000 59.25974 154 MET C N 1
ATOM 8749 C CA . MET C 1 154 ? -73.14757 37.72296 -15.31142 1.000 58.23067 154 MET C CA 1
ATOM 8750 C C . MET C 1 154 ? -73.29546 38.94901 -16.20337 1.000 56.28833 154 MET C C 1
ATOM 8751 O O . MET C 1 154 ? -72.53844 39.92499 -16.10425 1.000 51.84306 154 MET C O 1
ATOM 8756 N N . PHE C 1 155 ? -74.30138 38.88609 -17.07046 1.000 55.50929 155 PHE C N 1
ATOM 8757 C CA . PHE C 1 155 ? -74.62127 40.02714 -17.91544 1.000 58.02538 155 PHE C CA 1
ATOM 8758 C C . PHE C 1 155 ? -75.09831 41.19411 -17.07242 1.000 60.86782 155 PHE C C 1
ATOM 8759 O O . PHE C 1 155 ? -74.74825 42.35011 -17.34233 1.000 55.02502 155 PHE C O 1
ATOM 8767 N N . SER C 1 156 ? -75.90641 40.90108 -16.05351 1.000 65.70261 156 SER C N 1
ATOM 8768 C CA . SER C 1 156 ? -76.30248 41.90604 -15.07550 1.000 68.16080 156 SER C CA 1
ATOM 8769 C C . SER C 1 156 ? -75.10453 42.48097 -14.34036 1.000 68.36346 156 SER C C 1
ATOM 8770 O O . SER C 1 156 ? -75.19455 43.58595 -13.79931 1.000 72.88769 156 SER C O 1
ATOM 8773 N N . GLY C 1 157 ? -73.99355 41.75094 -14.29929 1.000 67.49757 157 GLY C N 1
ATOM 8774 C CA . GLY C 1 157 ? -72.74059 42.26288 -13.78315 1.000 68.34240 157 GLY C CA 1
ATOM 8775 C C . GLY C 1 157 ? -71.81047 42.69591 -14.90205 1.000 68.99775 157 GLY C C 1
ATOM 8776 O O . GLY C 1 157 ? -72.15137 43.57796 -15.69603 1.000 73.31142 157 GLY C O 1
ATOM 8777 N N . THR C 1 158 ? -70.61948 42.10387 -14.95996 1.000 60.35724 158 THR C N 1
ATOM 8778 C CA . THR C 1 158 ? -69.60838 42.49389 -15.93385 1.000 57.54901 158 THR C CA 1
ATOM 8779 C C . THR C 1 158 ? -69.08933 41.35992 -16.80686 1.000 52.70632 158 THR C C 1
ATOM 8780 O O . THR C 1 158 ? -68.15725 41.58493 -17.58576 1.000 53.90120 158 THR C O 1
ATOM 8784 N N . GLY C 1 159 ? -69.60338 40.14593 -16.65597 1.000 50.71661 159 GLY C N 1
ATOM 8785 C CA . GLY C 1 159 ? -69.10934 39.03195 -17.44298 1.000 53.31166 159 GLY C CA 1
ATOM 8786 C C . GLY C 1 159 ? -70.22527 38.52903 -18.32611 1.000 51.81148 159 GLY C C 1
ATOM 8787 O O . GLY C 1 159 ? -71.11222 39.31007 -18.67215 1.000 54.62760 159 GLY C O 1
ATOM 8788 N N . GLY C 1 160 ? -70.23528 37.24905 -18.67317 1.000 50.74029 160 GLY C N 1
ATOM 8789 C CA . GLY C 1 160 ? -71.36122 36.75312 -19.44530 1.000 52.65631 160 GLY C CA 1
ATOM 8790 C C . GLY C 1 160 ? -71.25724 35.26613 -19.69736 1.000 57.66218 160 GLY C C 1
ATOM 8791 O O . GLY C 1 160 ? -70.33530 34.58708 -19.23931 1.000 57.43847 160 GLY C O 1
ATOM 8792 N N . GLY C 1 161 ? -72.22718 34.76119 -20.44148 1.000 58.80968 161 GLY C N 1
ATOM 8793 C CA . GLY C 1 161 ? -72.25020 33.34721 -20.74155 1.000 58.45701 161 GLY C CA 1
ATOM 8794 C C . GLY C 1 161 ? -72.89408 33.11529 -22.08562 1.000 52.83528 161 GLY C C 1
ATOM 8795 O O . GLY C 1 161 ? -73.55400 33.99434 -22.64764 1.000 57.61217 161 GLY C O 1
ATOM 8796 N N . VAL C 1 162 ? -72.66307 31.92031 -22.60866 1.000 49.12957 162 VAL C N 1
ATOM 8797 C CA . VAL C 1 162 ? -73.28796 31.49239 -23.84674 1.000 51.69041 162 VAL C CA 1
ATOM 8798 C C . VAL C 1 162 ? -73.48601 29.98439 -23.79183 1.000 59.97561 162 VAL C C 1
ATOM 8799 O O . VAL C 1 162 ? -72.69609 29.25534 -23.17679 1.000 65.64208 162 VAL C O 1
ATOM 8803 N N . ILE C 1 163 ? -74.58597 29.52746 -24.38396 1.000 61.80741 163 ILE C N 1
ATOM 8804 C CA . ILE C 1 163 ? -74.84399 28.10247 -24.56305 1.000 56.79102 163 ILE C CA 1
ATOM 8805 C C . ILE C 1 163 ? -74.22488 27.66852 -25.88701 1.000 54.71709 163 ILE C C 1
ATOM 8806 O O . ILE C 1 163 ? -74.69777 28.04859 -26.96204 1.000 52.22468 163 ILE C O 1
ATOM 8811 N N . GLN C 1 164 ? -73.15891 26.88249 -25.80195 1.000 54.74867 164 GLN C N 1
ATOM 8812 C CA . GLN C 1 164 ? -72.52383 26.21752 -26.92093 1.000 59.64136 164 GLN C CA 1
ATOM 8813 C C . GLN C 1 164 ? -73.09086 24.79654 -27.03505 1.000 66.02634 164 GLN C C 1
ATOM 8814 O O . GLN C 1 164 ? -73.89695 24.35753 -26.21115 1.000 76.03543 164 GLN C O 1
ATOM 8820 N N . ASN C 1 165 ? -72.66079 24.05858 -28.05705 1.000 63.50761 165 ASN C N 1
ATOM 8821 C CA . ASN C 1 165 ? -73.11381 22.67960 -28.22916 1.000 61.31788 165 ASN C CA 1
ATOM 8822 C C . ASN C 1 165 ? -72.29492 21.69554 -27.39813 1.000 52.94056 165 ASN C C 1
ATOM 8823 O O . ASN C 1 165 ? -72.84099 20.72853 -26.85423 1.000 56.58310 165 ASN C O 1
ATOM 8828 N N . THR C 1 166 ? -70.98192 21.89350 -27.32800 1.000 43.30782 166 THR C N 1
ATOM 8829 C CA . THR C 1 166 ? -70.09000 20.90344 -26.74897 1.000 45.28701 166 THR C CA 1
ATOM 8830 C C . THR C 1 166 ? -69.09106 21.60837 -25.84684 1.000 50.58501 166 THR C C 1
ATOM 8831 O O . THR C 1 166 ? -68.92302 22.83337 -25.89176 1.000 45.94761 166 THR C O 1
ATOM 8835 N N . THR C 1 167 ? -68.41916 20.81131 -25.02782 1.000 48.06892 167 THR C N 1
ATOM 8836 C CA . THR C 1 167 ? -67.29622 21.33424 -24.26769 1.000 52.62736 167 THR C CA 1
ATOM 8837 C C . THR C 1 167 ? -66.12112 21.62225 -25.19056 1.000 53.27481 167 THR C C 1
ATOM 8838 O O . THR C 1 167 ? -65.34612 22.55722 -24.95945 1.000 50.92716 167 THR C O 1
ATOM 8842 N N . SER C 1 168 ? -65.93905 20.79330 -26.21159 1.000 56.06988 168 SER C N 1
ATOM 8843 C CA . SER C 1 168 ? -64.80696 20.98331 -27.11247 1.000 51.97465 168 SER C CA 1
ATOM 8844 C C . SER C 1 168 ? -64.81686 22.37134 -27.74641 1.000 51.07718 168 SER C C 1
ATOM 8845 O O . SER C 1 168 ? -63.80084 23.07631 -27.73328 1.000 51.40090 168 SER C O 1
ATOM 8848 N N A GLU C 1 169 ? -65.94780 22.79640 -28.31249 0.580 51.17719 169 GLU C N 1
ATOM 8849 N N B GLU C 1 169 ? -65.95280 22.78140 -28.31649 0.420 51.46143 169 GLU C N 1
ATOM 8850 C CA A GLU C 1 169 ? -65.90870 24.10543 -28.95642 0.580 54.18281 169 GLU C CA 1
ATOM 8851 C CA B GLU C 1 169 ? -65.99470 24.09344 -28.95543 0.420 54.15386 169 GLU C CA 1
ATOM 8852 C C A GLU C 1 169 ? -65.85376 25.23138 -27.92636 0.580 56.37781 169 GLU C C 1
ATOM 8853 C C B GLU C 1 169 ? -65.85277 25.21138 -27.92736 0.420 56.44887 169 GLU C C 1
ATOM 8854 O O A GLU C 1 169 ? -65.23471 26.26838 -28.18525 0.580 58.50438 169 GLU C O 1
ATOM 8855 O O B GLU C 1 169 ? -65.19871 26.22438 -28.19325 0.420 58.44911 169 GLU C O 1
ATOM 8866 N N . SER C 1 170 ? -66.43188 25.03334 -26.74042 1.000 56.70417 170 SER C N 1
ATOM 8867 C CA . SER C 1 170 ? -66.28795 26.03528 -25.68536 1.000 54.97238 170 SER C CA 1
ATOM 8868 C C . SER C 1 170 ? -64.81797 26.25222 -25.34121 1.000 44.04475 170 SER C C 1
ATOM 8869 O O . SER C 1 170 ? -64.31894 27.38921 -25.32111 1.000 48.28737 170 SER C O 1
ATOM 8872 N N . ILE C 1 171 ? -64.11003 25.15619 -25.07020 1.000 41.98398 171 ILE C N 1
ATOM 8873 C CA . ILE C 1 171 ? -62.70106 25.23413 -24.71007 1.000 43.17097 171 ILE C CA 1
ATOM 8874 C C . ILE C 1 171 ? -61.87994 25.79016 -25.86396 1.000 37.56240 171 ILE C C 1
ATOM 8875 O O . ILE C 1 171 ? -60.98093 26.62113 -25.66084 1.000 39.45210 171 ILE C O 1
ATOM 8880 N N . LEU C 1 172 ? -62.16384 25.35023 -27.09701 1.000 40.51802 172 LEU C N 1
ATOM 8881 C CA . LEU C 1 172 ? -61.45572 25.92027 -28.23492 1.000 38.25459 172 LEU C CA 1
ATOM 8882 C C . LEU C 1 172 ? -61.62967 27.43328 -28.27786 1.000 39.66528 172 LEU C C 1
ATOM 8883 O O . LEU C 1 172 ? -60.66263 28.17426 -28.51873 1.000 41.23126 172 LEU C O 1
ATOM 8888 N N . CYS C 1 173 ? -62.85168 27.91130 -28.03495 1.000 38.92572 173 CYS C N 1
ATOM 8889 C CA . CYS C 1 173 ? -63.10764 29.35231 -28.03790 1.000 49.24011 173 CYS C CA 1
ATOM 8890 C C . CYS C 1 173 ? -62.29671 30.07423 -26.96979 1.000 47.42148 173 CYS C C 1
ATOM 8891 O O . CYS C 1 173 ? -61.70266 31.12323 -27.24168 1.000 41.79712 173 CYS C O 1
ATOM 8894 N N . THR C 1 174 ? -62.26684 29.54417 -25.73581 1.000 49.08220 174 THR C N 1
ATOM 8895 C CA . THR C 1 174 ? -61.49392 30.25710 -24.71771 1.000 39.43631 174 THR C CA 1
ATOM 8896 C C . THR C 1 174 ? -59.99789 30.21407 -25.02057 1.000 49.00324 174 THR C C 1
ATOM 8897 O O . THR C 1 174 ? -59.28889 31.19804 -24.76246 1.000 48.01892 174 THR C O 1
ATOM 8901 N N . ILE C 1 175 ? -59.50587 29.09708 -25.58058 1.000 50.51132 175 ILE C N 1
ATOM 8902 C CA . ILE C 1 175 ? -58.09884 29.00906 -25.96745 1.000 43.24992 175 ILE C CA 1
ATOM 8903 C C . ILE C 1 175 ? -57.78471 30.04410 -27.02837 1.000 49.80071 175 ILE C C 1
ATOM 8904 O O . ILE C 1 175 ? -56.71269 30.65907 -27.02624 1.000 56.55415 175 ILE C O 1
ATOM 8909 N N . ILE C 1 176 ? -58.70162 30.24018 -27.96745 1.000 46.00552 176 ILE C N 1
ATOM 8910 C CA . ILE C 1 176 ? -58.46049 31.24322 -28.99238 1.000 48.35317 176 ILE C CA 1
ATOM 8911 C C . ILE C 1 176 ? -58.50451 32.63819 -28.37831 1.000 46.60032 176 ILE C C 1
ATOM 8912 O O . ILE C 1 176 ? -57.75445 33.52919 -28.79520 1.000 45.91603 176 ILE C O 1
ATOM 8917 N N . ALA C 1 177 ? -59.37360 32.85917 -27.38738 1.000 43.25519 177 ALA C N 1
ATOM 8918 C CA . ALA C 1 177 ? -59.37562 34.14313 -26.67232 1.000 50.33498 177 ALA C CA 1
ATOM 8919 C C . ALA C 1 177 ? -58.01567 34.43806 -26.04718 1.000 43.09201 177 ALA C C 1
ATOM 8920 O O . ALA C 1 177 ? -57.45363 35.53106 -26.21507 1.000 42.63406 177 ALA C O 1
ATOM 8922 N N . ALA C 1 178 ? -57.47077 33.46701 -25.31817 1.000 43.09990 178 ALA C N 1
ATOM 8923 C CA . ALA C 1 178 ? -56.15582 33.65394 -24.70404 1.000 46.60822 178 ALA C CA 1
ATOM 8924 C C . ALA C 1 178 ? -55.07072 33.86096 -25.76093 1.000 43.41047 178 ALA C C 1
ATOM 8925 O O . ALA C 1 178 ? -54.21870 34.75793 -25.63981 1.000 46.57401 178 ALA C O 1
ATOM 8927 N N . ARG C 1 179 ? -55.07165 33.01002 -26.79097 1.000 39.51000 179 ARG C N 1
ATOM 8928 C CA . ARG C 1 179 ? -54.10354 33.13804 -27.87888 1.000 44.02633 179 ARG C CA 1
ATOM 8929 C C . ARG C 1 179 ? -54.15245 34.53307 -28.48181 1.000 40.37326 179 ARG C C 1
ATOM 8930 O O . ARG C 1 179 ? -53.11641 35.18005 -28.66869 1.000 42.48930 179 ARG C O 1
ATOM 8938 N N . GLU C 1 180 ? -55.35141 35.04012 -28.74190 1.000 41.04703 180 GLU C N 1
ATOM 8939 C CA . GLU C 1 180 ? -55.45531 36.34715 -29.37584 1.000 42.49983 180 GLU C CA 1
ATOM 8940 C C . GLU C 1 180 ? -55.01836 37.47210 -28.45475 1.000 51.64040 180 GLU C C 1
ATOM 8941 O O . GLU C 1 180 ? -54.43329 38.46110 -28.92665 1.000 44.67115 180 GLU C O 1
ATOM 8947 N N . ARG C 1 181 ? -55.29249 37.36004 -27.14778 1.000 51.18245 181 ARG C N 1
ATOM 8948 C CA . ARG C 1 181 ? -54.76454 38.36698 -26.23668 1.000 52.48787 181 ARG C CA 1
ATOM 8949 C C . ARG C 1 181 ? -53.24153 38.42694 -26.34754 1.000 48.85586 181 ARG C C 1
ATOM 8950 O O . ARG C 1 181 ? -52.64948 39.49693 -26.57043 1.000 46.51347 181 ARG C O 1
ATOM 8958 N N . ALA C 1 182 ? -52.59957 37.25792 -26.28054 1.000 46.42136 182 ALA C N 1
ATOM 8959 C CA . ALA C 1 182 ? -51.14456 37.19388 -26.41240 1.000 43.32625 182 ALA C CA 1
ATOM 8960 C C . ALA C 1 182 ? -50.66242 37.73694 -27.76233 1.000 51.83516 182 ALA C C 1
ATOM 8961 O O . ALA C 1 182 ? -49.70739 38.52091 -27.81920 1.000 59.03076 182 ALA C O 1
ATOM 8963 N N . LEU C 1 183 ? -51.29233 37.31501 -28.86541 1.000 43.38678 183 LEU C N 1
ATOM 8964 C CA . LEU C 1 183 ? -50.80520 37.71206 -30.18835 1.000 48.55582 183 LEU C CA 1
ATOM 8965 C C . LEU C 1 183 ? -50.94513 39.20408 -30.39729 1.000 53.80908 183 LEU C C 1
ATOM 8966 O O . LEU C 1 183 ? -50.08406 39.83008 -31.02217 1.000 63.87871 183 LEU C O 1
ATOM 8971 N N . GLU C 1 184 ? -52.02616 39.79808 -29.90036 1.000 54.00121 184 GLU C N 1
ATOM 8972 C CA . GLU C 1 184 ? -52.14711 41.23709 -30.05330 1.000 61.91005 184 GLU C CA 1
ATOM 8973 C C . GLU C 1 184 ? -51.10216 41.95702 -29.21716 1.000 66.30005 184 GLU C C 1
ATOM 8974 O O . GLU C 1 184 ? -50.57910 42.99003 -29.64406 1.000 74.45103 184 GLU C O 1
ATOM 8980 N N . LYS C 1 185 ? -50.73929 41.39795 -28.05916 1.000 70.47687 185 LYS C N 1
ATOM 8981 C CA . LYS C 1 185 ? -49.69834 42.03488 -27.25303 1.000 70.77164 185 LYS C CA 1
ATOM 8982 C C . LYS C 1 185 ? -48.31429 41.88488 -27.88891 1.000 70.03471 185 LYS C C 1
ATOM 8983 O O . LYS C 1 185 ? -47.53326 42.84585 -27.91679 1.000 72.43237 185 LYS C O 1
ATOM 8989 N N . LEU C 1 186 ? -47.98928 40.69589 -28.39494 1.000 66.43428 186 LEU C N 1
ATOM 8990 C CA . LEU C 1 186 ? -46.63525 40.36687 -28.82583 1.000 65.54733 186 LEU C CA 1
ATOM 8991 C C . LEU C 1 186 ? -46.45411 40.23694 -30.33582 1.000 70.36896 186 LEU C C 1
ATOM 8992 O O . LEU C 1 186 ? -45.30907 40.18893 -30.79671 1.000 76.63287 186 LEU C O 1
ATOM 8997 N N . GLY C 1 187 ? -47.52804 40.16601 -31.11892 1.000 67.42651 187 GLY C N 1
ATOM 8998 C CA . GLY C 1 187 ? -47.40391 39.93808 -32.54192 1.000 62.12850 187 GLY C CA 1
ATOM 8999 C C . GLY C 1 187 ? -47.62892 38.48311 -32.92201 1.000 53.88804 187 GLY C C 1
ATOM 9000 O O . GLY C 1 187 ? -47.40202 37.56206 -32.13004 1.000 56.60942 187 GLY C O 1
ATOM 9001 N N . PRO C 1 188 ? -48.06281 38.24818 -34.16107 1.000 51.68251 188 PRO C N 1
ATOM 9002 C CA . PRO C 1 188 ? -48.42681 36.88121 -34.56717 1.000 53.09584 188 PRO C CA 1
ATOM 9003 C C . PRO C 1 188 ? -47.28685 35.88117 -34.46311 1.000 55.80932 188 PRO C C 1
ATOM 9004 O O . PRO C 1 188 ? -47.52491 34.70016 -34.16719 1.000 56.51993 188 PRO C O 1
ATOM 9008 N N . ASP C 1 189 ? -46.04982 36.32415 -34.67397 1.000 60.01509 189 ASP C N 1
ATOM 9009 C CA . ASP C 1 189 ? -44.91885 35.40911 -34.63492 1.000 60.92046 189 ASP C CA 1
ATOM 9010 C C . ASP C 1 189 ? -44.64900 34.87004 -33.24292 1.000 63.37339 189 ASP C C 1
ATOM 9011 O O . ASP C 1 189 ? -43.77203 34.01100 -33.08788 1.000 72.71661 189 ASP C O 1
ATOM 9016 N N . SER C 1 190 ? -45.37408 35.33601 -32.23596 1.000 51.70357 190 SER C N 1
ATOM 9017 C CA . SER C 1 190 ? -45.19821 34.76094 -30.91497 1.000 53.10637 190 SER C CA 1
ATOM 9018 C C . SER C 1 190 ? -45.95727 33.45895 -30.74811 1.000 51.04823 190 SER C C 1
ATOM 9019 O O . SER C 1 190 ? -45.87338 32.86089 -29.67013 1.000 46.48452 190 SER C O 1
ATOM 9022 N N . ILE C 1 191 ? -46.68819 32.99902 -31.77320 1.000 40.61276 191 ILE C N 1
ATOM 9023 C CA . ILE C 1 191 ? -47.43824 31.75703 -31.57233 1.000 39.17049 191 ILE C CA 1
ATOM 9024 C C . ILE C 1 191 ? -46.50331 30.63199 -31.15330 1.000 43.27361 191 ILE C C 1
ATOM 9025 O O . ILE C 1 191 ? -46.89341 29.74796 -30.38138 1.000 50.43763 191 ILE C O 1
ATOM 9030 N N . GLY C 1 192 ? -45.25327 30.65997 -31.61418 1.000 38.97046 192 GLY C N 1
ATOM 9031 C CA . GLY C 1 192 ? -44.32733 29.58593 -31.27915 1.000 38.38355 192 GLY C CA 1
ATOM 9032 C C . GLY C 1 192 ? -43.84146 29.58284 -29.84510 1.000 49.34539 192 GLY C C 1
ATOM 9033 O O . GLY C 1 192 ? -43.16953 28.62481 -29.44509 1.000 47.68730 192 GLY C O 1
ATOM 9034 N N . LYS C 1 193 ? -44.16350 30.62082 -29.06808 1.000 53.72749 193 LYS C N 1
ATOM 9035 C CA . LYS C 1 193 ? -43.80363 30.68373 -27.65905 1.000 55.38559 193 LYS C CA 1
ATOM 9036 C C . LYS C 1 193 ? -44.92973 30.28572 -26.72317 1.000 54.75393 193 LYS C C 1
ATOM 9037 O O . LYS C 1 193 ? -44.65885 30.03665 -25.54616 1.000 57.11474 193 LYS C O 1
ATOM 9043 N N . LEU C 1 194 ? -46.16469 30.19778 -27.21029 1.000 49.78492 194 LEU C N 1
ATOM 9044 C CA . LEU C 1 194 ? -47.32577 30.04577 -26.33940 1.000 49.48751 194 LEU C CA 1
ATOM 9045 C C . LEU C 1 194 ? -47.49186 28.59975 -25.87049 1.000 46.46610 194 LEU C C 1
ATOM 9046 O O . LEU C 1 194 ? -47.57181 27.67779 -26.68654 1.000 54.70919 194 LEU C O 1
ATOM 9051 N N . VAL C 1 195 ? -47.54299 28.40469 -24.55251 1.000 47.14776 195 VAL C N 1
ATOM 9052 C CA . VAL C 1 195 ? -47.59408 27.07366 -23.94658 1.000 44.93960 195 VAL C CA 1
ATOM 9053 C C . VAL C 1 195 ? -48.94315 26.87066 -23.26971 1.000 45.80023 195 VAL C C 1
ATOM 9054 O O . VAL C 1 195 ? -49.39520 27.72264 -22.50271 1.000 49.33223 195 VAL C O 1
ATOM 9058 N N . CYS C 1 196 ? -49.55616 25.71969 -23.51783 1.000 45.35544 196 CYS C N 1
ATOM 9059 C CA . CYS C 1 196 ? -50.82123 25.34970 -22.90496 1.000 46.08184 196 CYS C CA 1
ATOM 9060 C C . CYS C 1 196 ? -50.58935 24.16365 -21.98300 1.000 50.96137 196 CYS C C 1
ATOM 9061 O O . CYS C 1 196 ? -49.78534 23.28264 -22.29397 1.000 50.59817 196 CYS C O 1
ATOM 9064 N N . TYR C 1 197 ? -51.29445 24.15061 -20.85106 1.000 45.55283 197 TYR C N 1
ATOM 9065 C CA . TYR C 1 197 ? -51.11858 23.16255 -19.79210 1.000 37.91770 197 TYR C CA 1
ATOM 9066 C C . TYR C 1 197 ? -52.45362 22.49958 -19.48925 1.000 38.65727 197 TYR C C 1
ATOM 9067 O O . TYR C 1 197 ? -53.47462 23.17960 -19.35031 1.000 45.57652 197 TYR C O 1
ATOM 9076 N N . GLY C 1 198 ? -52.44367 21.17957 -19.36732 1.000 34.90155 198 GLY C N 1
ATOM 9077 C CA . GLY C 1 198 ? -53.63773 20.46059 -18.95246 1.000 35.60690 198 GLY C CA 1
ATOM 9078 C C . GLY C 1 198 ? -53.19984 19.24853 -18.16748 1.000 43.64734 198 GLY C C 1
ATOM 9079 O O . GLY C 1 198 ? -52.05784 18.81651 -18.27840 1.000 51.40616 198 GLY C O 1
ATOM 9080 N N . SER C 1 199 ? -54.09393 18.72852 -17.32959 1.000 47.37673 199 SER C N 1
ATOM 9081 C CA . SER C 1 199 ? -53.78203 17.48647 -16.63463 1.000 54.03806 199 SER C CA 1
ATOM 9082 C C . SER C 1 199 ? -53.56297 16.35852 -17.64166 1.000 56.74628 199 SER C C 1
ATOM 9083 O O . SER C 1 199 ? -54.17787 16.32359 -18.71372 1.000 51.61145 199 SER C O 1
ATOM 9086 N N . ASP C 1 200 ? -52.66003 15.42748 -17.30462 1.000 52.47208 200 ASP C N 1
ATOM 9087 C CA . ASP C 1 200 ? -52.51499 14.24651 -18.15267 1.000 42.16032 200 ASP C CA 1
ATOM 9088 C C . ASP C 1 200 ? -53.71802 13.33154 -18.07183 1.000 43.81052 200 ASP C C 1
ATOM 9089 O O . ASP C 1 200 ? -53.75698 12.32958 -18.78088 1.000 52.16415 200 ASP C O 1
ATOM 9094 N N . GLN C 1 201 ? -54.66309 13.62153 -17.18890 1.000 52.15099 201 GLN C N 1
ATOM 9095 C CA . GLN C 1 201 ? -55.93912 12.92756 -17.14205 1.000 52.92213 201 GLN C CA 1
ATOM 9096 C C . GLN C 1 201 ? -56.95302 13.62663 -18.00911 1.000 56.94630 201 GLN C C 1
ATOM 9097 O O . GLN C 1 201 ? -58.06701 13.12567 -18.18824 1.000 60.35987 201 GLN C O 1
ATOM 9103 N N . THR C 1 202 ? -56.58494 14.79265 -18.51202 1.000 56.00408 202 THR C N 1
ATOM 9104 C CA . THR C 1 202 ? -57.44983 15.52672 -19.39906 1.000 61.42842 202 THR C CA 1
ATOM 9105 C C . THR C 1 202 ? -57.77375 14.67179 -20.60913 1.000 71.67965 202 THR C C 1
ATOM 9106 O O . THR C 1 202 ? -56.88971 14.03279 -21.18808 1.000 74.98267 202 THR C O 1
ATOM 9110 N N . HIS C 1 203 ? -59.05371 14.63584 -20.96125 1.000 76.06175 203 HIS C N 1
ATOM 9111 C CA . HIS C 1 203 ? -59.51764 13.79991 -22.05534 1.000 77.50666 203 HIS C CA 1
ATOM 9112 C C . HIS C 1 203 ? -58.67151 14.10795 -23.29325 1.000 74.23258 203 HIS C C 1
ATOM 9113 O O . HIS C 1 203 ? -58.01848 15.15993 -23.35913 1.000 69.90312 203 HIS C O 1
ATOM 9120 N N . THR C 1 204 ? -58.63345 13.18899 -24.25929 1.000 71.43488 204 THR C N 1
ATOM 9121 C CA . THR C 1 204 ? -57.92533 13.47303 -25.50021 1.000 66.48955 204 THR C CA 1
ATOM 9122 C C . THR C 1 204 ? -58.34423 14.81407 -26.09118 1.000 63.09441 204 THR C C 1
ATOM 9123 O O . THR C 1 204 ? -57.58515 15.43009 -26.85208 1.000 65.34204 204 THR C O 1
ATOM 9127 N N . MET C 1 205 ? -59.52426 15.29109 -25.70427 1.000 55.76458 205 MET C N 1
ATOM 9128 C CA . MET C 1 205 ? -60.07217 16.54413 -26.20225 1.000 52.01413 205 MET C CA 1
ATOM 9129 C C . MET C 1 205 ? -59.12516 17.73309 -26.02511 1.000 50.94821 205 MET C C 1
ATOM 9130 O O . MET C 1 205 ? -59.07205 18.62213 -26.88306 1.000 46.01341 205 MET C O 1
ATOM 9135 N N . PHE C 1 206 ? -58.40626 17.80702 -24.90204 1.000 46.30555 206 PHE C N 1
ATOM 9136 C CA . PHE C 1 206 ? -57.66325 19.03898 -24.63491 1.000 46.54769 206 PHE C CA 1
ATOM 9137 C C . PHE C 1 206 ? -56.49715 19.24500 -25.59979 1.000 53.63801 206 PHE C C 1
ATOM 9138 O O . PHE C 1 206 ? -56.40506 20.32303 -26.21873 1.000 53.64854 206 PHE C O 1
ATOM 9146 N N . PRO C 1 207 ? -55.59516 18.28498 -25.78875 1.000 52.46682 207 PRO C N 1
ATOM 9147 C CA . PRO C 1 207 ? -54.52407 18.47900 -26.77364 1.000 45.26332 207 PRO C CA 1
ATOM 9148 C C . PRO C 1 207 ? -55.04793 18.67508 -28.18868 1.000 44.49218 207 PRO C C 1
ATOM 9149 O O . PRO C 1 207 ? -54.46884 19.45411 -28.95359 1.000 43.64471 207 PRO C O 1
ATOM 9153 N N . LYS C 1 208 ? -56.09091 17.94213 -28.57882 1.000 40.29694 208 LYS C N 1
ATOM 9154 C CA . LYS C 1 208 ? -56.70179 18.14722 -29.89086 1.000 36.40436 208 LYS C CA 1
ATOM 9155 C C . LYS C 1 208 ? -57.17373 19.59224 -30.05384 1.000 41.78659 208 LYS C C 1
ATOM 9156 O O . LYS C 1 208 ? -56.89962 20.24628 -31.07278 1.000 50.92716 208 LYS C O 1
ATOM 9162 N N . THR C 1 209 ? -57.88181 20.10521 -29.04788 1.000 49.03219 209 THR C N 1
ATOM 9163 C CA . THR C 1 209 ? -58.33277 21.49122 -29.06585 1.000 51.64567 209 THR C CA 1
ATOM 9164 C C . THR C 1 209 ? -57.15473 22.44220 -29.21369 1.000 42.71828 209 THR C C 1
ATOM 9165 O O . THR C 1 209 ? -57.20162 23.39224 -30.00265 1.000 47.92154 209 THR C O 1
ATOM 9169 N N . CYS C 1 210 ? -56.08880 22.21113 -28.44760 1.000 34.86997 210 CYS C N 1
ATOM 9170 C CA . CYS C 1 210 ? -54.92277 23.07310 -28.57945 1.000 40.71541 210 CYS C CA 1
ATOM 9171 C C . CYS C 1 210 ? -54.40163 23.04716 -30.01341 1.000 41.97609 210 CYS C C 1
ATOM 9172 O O . CYS C 1 210 ? -54.05155 24.09217 -30.56932 1.000 38.94414 210 CYS C O 1
ATOM 9175 N N . LYS C 1 211 ? -54.33461 21.85718 -30.62846 1.000 39.27576 211 LYS C N 1
ATOM 9176 C CA . LYS C 1 211 ? -53.81349 21.76324 -31.99542 1.000 33.49612 211 LYS C CA 1
ATOM 9177 C C . LYS C 1 211 ? -54.68138 22.55831 -32.95646 1.000 34.07514 211 LYS C C 1
ATOM 9178 O O . LYS C 1 211 ? -54.16927 23.27034 -33.82637 1.000 48.02418 211 LYS C O 1
ATOM 9184 N N . LEU C 1 212 ? -55.99939 22.46834 -32.79658 1.000 35.49110 212 LEU C N 1
ATOM 9185 C CA . LEU C 1 212 ? -56.90429 23.20741 -33.66063 1.000 35.05947 212 LEU C CA 1
ATOM 9186 C C . LEU C 1 212 ? -56.60925 24.69740 -33.62053 1.000 49.01904 212 LEU C C 1
ATOM 9187 O O . LEU C 1 212 ? -56.65614 25.37945 -34.65250 1.000 42.79460 212 LEU C O 1
ATOM 9192 N N . ALA C 1 213 ? -56.25735 25.20933 -32.43947 1.000 40.06007 213 ALA C N 1
ATOM 9193 C CA . ALA C 1 213 ? -56.00933 26.62531 -32.22338 1.000 31.54589 213 ALA C CA 1
ATOM 9194 C C . ALA C 1 213 ? -54.64127 27.05830 -32.70523 1.000 39.69160 213 ALA C C 1
ATOM 9195 O O . ALA C 1 213 ? -54.33224 28.25328 -32.63114 1.000 44.35005 213 ALA C O 1
ATOM 9197 N N . GLY C 1 214 ? -53.81325 26.12229 -33.15520 1.000 41.18389 214 GLY C N 1
ATOM 9198 C CA . GLY C 1 214 ? -52.51220 26.45328 -33.68606 1.000 41.94187 214 GLY C CA 1
ATOM 9199 C C . GLY C 1 214 ? -51.36829 26.42320 -32.70896 1.000 45.83444 214 GLY C C 1
ATOM 9200 O O . GLY C 1 214 ? -50.27724 26.88119 -33.05983 1.000 52.55367 214 GLY C O 1
ATOM 9201 N N . ILE C 1 215 ? -51.57941 25.92215 -31.48900 1.000 49.46646 215 ILE C N 1
ATOM 9202 C CA . ILE C 1 215 ? -50.47651 25.74607 -30.55191 1.000 41.91029 215 ILE C CA 1
ATOM 9203 C C . ILE C 1 215 ? -49.50948 24.70907 -31.10687 1.000 36.22276 215 ILE C C 1
ATOM 9204 O O . ILE C 1 215 ? -49.90948 23.61110 -31.49596 1.000 33.34874 215 ILE C O 1
ATOM 9209 N N . TYR C 1 216 ? -48.22547 25.04803 -31.14674 1.000 37.16761 216 TYR C N 1
ATOM 9210 C CA . TYR C 1 216 ? -47.26045 24.10203 -31.68069 1.000 42.84724 216 TYR C CA 1
ATOM 9211 C C . TYR C 1 216 ? -47.33756 22.76600 -30.94077 1.000 51.04033 216 TYR C C 1
ATOM 9212 O O . TYR C 1 216 ? -47.61867 22.71995 -29.73779 1.000 46.08447 216 TYR C O 1
ATOM 9221 N N . PRO C 1 217 ? -47.07952 21.66103 -31.64680 1.000 53.51168 217 PRO C N 1
ATOM 9222 C CA . PRO C 1 217 ? -47.18262 20.33100 -31.02287 1.000 49.42172 217 PRO C CA 1
ATOM 9223 C C . PRO C 1 217 ? -46.41374 20.18591 -29.71581 1.000 53.16427 217 PRO C C 1
ATOM 9224 O O . PRO C 1 217 ? -46.88785 19.51288 -28.79589 1.000 44.07634 217 PRO C O 1
ATOM 9228 N N . ASN C 1 218 ? -45.20273 20.72687 -29.64567 1.000 56.44361 218 ASN C N 1
ATOM 9229 C CA . ASN C 1 218 ? -44.35985 20.62579 -28.46660 1.000 56.83050 218 ASN C CA 1
ATOM 9230 C C . ASN C 1 218 ? -44.74292 21.60975 -27.36858 1.000 56.79365 218 ASN C C 1
ATOM 9231 O O . ASN C 1 218 ? -44.15302 21.56468 -26.28253 1.000 54.48022 218 ASN C O 1
ATOM 9236 N N . ASN C 1 219 ? -45.70187 22.49679 -27.61763 1.000 54.06175 219 ASN C N 1
ATOM 9237 C CA . ASN C 1 219 ? -46.15094 23.46675 -26.63162 1.000 47.49254 219 ASN C CA 1
ATOM 9238 C C . ASN C 1 219 ? -47.47601 23.07476 -25.99376 1.000 43.65260 219 ASN C C 1
ATOM 9239 O O . ASN C 1 219 ? -48.18503 23.93275 -25.46179 1.000 44.03949 219 ASN C O 1
ATOM 9244 N N . ILE C 1 220 ? -47.85303 21.81177 -26.11686 1.000 46.87930 220 ILE C N 1
ATOM 9245 C CA . ILE C 1 220 ? -49.00811 21.22777 -25.45000 1.000 46.82667 220 ILE C CA 1
ATOM 9246 C C . ILE C 1 220 ? -48.45624 20.36470 -24.32499 1.000 50.69555 220 ILE C C 1
ATOM 9247 O O . ILE C 1 220 ? -47.80124 19.34970 -24.59098 1.000 52.69316 220 ILE C O 1
ATOM 9252 N N . ARG C 1 221 ? -48.65834 20.77265 -23.07099 1.000 51.53249 221 ARG C N 1
ATOM 9253 C CA . ARG C 1 221 ? -48.00047 20.13157 -21.93796 1.000 52.69579 221 ARG C CA 1
ATOM 9254 C C . ARG C 1 221 ? -49.02857 19.45756 -21.04409 1.000 48.53740 221 ARG C C 1
ATOM 9255 O O . ARG C 1 221 ? -49.90560 20.12455 -20.47914 1.000 46.40820 221 ARG C O 1
ATOM 9263 N N . LEU C 1 222 ? -48.89362 18.13955 -20.90114 1.000 48.27158 222 LEU C N 1
ATOM 9264 C CA . LEU C 1 222 ? -49.71573 17.35752 -19.98825 1.000 48.04260 222 LEU C CA 1
ATOM 9265 C C . LEU C 1 222 ? -48.98385 17.21244 -18.65919 1.000 51.33510 222 LEU C C 1
ATOM 9266 O O . LEU C 1 222 ? -47.90988 16.60840 -18.59212 1.000 53.10110 222 LEU C O 1
ATOM 9271 N N . ILE C 1 223 ? -49.61494 17.69940 -17.59923 1.000 56.71733 223 ILE C N 1
ATOM 9272 C CA . ILE C 1 223 ? -49.08706 17.71732 -16.24218 1.000 58.64124 223 ILE C CA 1
ATOM 9273 C C . ILE C 1 223 ? -49.15816 16.30929 -15.66626 1.000 54.13807 223 ILE C C 1
ATOM 9274 O O . ILE C 1 223 ? -50.24818 15.72832 -15.54438 1.000 52.90108 223 ILE C O 1
ATOM 9279 N N . PRO C 1 224 ? -48.02420 15.70925 -15.34318 1.000 50.48763 224 PRO C N 1
ATOM 9280 C CA . PRO C 1 224 ? -48.05930 14.36822 -14.75325 1.000 50.53501 224 PRO C CA 1
ATOM 9281 C C . PRO C 1 224 ? -48.72242 14.37417 -13.37631 1.000 51.61672 224 PRO C C 1
ATOM 9282 O O . PRO C 1 224 ? -48.48448 15.24912 -12.53625 1.000 57.63586 224 PRO C O 1
ATOM 9286 N N . THR C 1 225 ? -49.56547 13.37418 -13.15344 1.000 48.43212 225 THR C N 1
ATOM 9287 C CA . THR C 1 225 ? -50.29559 13.21714 -11.91251 1.000 57.31477 225 THR C CA 1
ATOM 9288 C C . THR C 1 225 ? -50.10468 11.78811 -11.41957 1.000 63.82344 225 THR C C 1
ATOM 9289 O O . THR C 1 225 ? -49.82863 10.87214 -12.20159 1.000 60.73360 225 THR C O 1
ATOM 9293 N N . THR C 1 226 ? -50.26181 11.60705 -10.10759 1.000 68.84246 226 THR C N 1
ATOM 9294 C CA . THR C 1 226 ? -49.99090 10.34101 -9.43863 1.000 67.05804 226 THR C CA 1
ATOM 9295 C C . THR C 1 226 ? -51.17600 9.94900 -8.57576 1.000 62.44696 226 THR C C 1
ATOM 9296 O O . THR C 1 226 ? -52.08500 10.74701 -8.32980 1.000 63.52604 226 THR C O 1
ATOM 9300 N N . VAL C 1 227 ? -51.19007 8.68098 -8.15182 1.000 65.07886 227 VAL C N 1
ATOM 9301 C CA . VAL C 1 227 ? -52.18817 8.24996 -7.17194 1.000 67.42914 227 VAL C CA 1
ATOM 9302 C C . VAL C 1 227 ? -52.08527 9.05289 -5.88289 1.000 62.46275 227 VAL C C 1
ATOM 9303 O O . VAL C 1 227 ? -53.06234 9.15788 -5.13497 1.000 56.65416 227 VAL C O 1
ATOM 9307 N N . GLU C 1 228 ? -50.91628 9.63685 -5.60975 1.000 65.93948 228 GLU C N 1
ATOM 9308 C CA . GLU C 1 228 ? -50.73037 10.36778 -4.36370 1.000 68.21607 228 GLU C CA 1
ATOM 9309 C C . GLU C 1 228 ? -51.63635 11.59180 -4.27672 1.000 66.45534 228 GLU C C 1
ATOM 9310 O O . GLU C 1 228 ? -51.97744 12.02676 -3.17273 1.000 60.25986 228 GLU C O 1
ATOM 9316 N N . THR C 1 229 ? -52.04522 12.16287 -5.41973 1.000 61.52317 229 THR C N 1
ATOM 9317 C CA . THR C 1 229 ? -52.98119 13.27990 -5.42476 1.000 56.67258 229 THR C CA 1
ATOM 9318 C C . THR C 1 229 ? -54.36716 12.88096 -5.91691 1.000 60.61516 229 THR C C 1
ATOM 9319 O O . THR C 1 229 ? -55.14810 13.74900 -6.32094 1.000 66.24215 229 THR C O 1
ATOM 9323 N N . ASP C 1 230 ? -54.69020 11.58797 -5.90800 1.000 59.41502 230 ASP C N 1
ATOM 9324 C CA . ASP C 1 230 ? -55.92715 11.11103 -6.52114 1.000 58.73073 230 ASP C CA 1
ATOM 9325 C C . ASP C 1 230 ? -56.00700 11.53111 -7.99013 1.000 59.22815 230 ASP C C 1
ATOM 9326 O O . ASP C 1 230 ? -57.08795 11.81117 -8.51721 1.000 59.60451 230 ASP C O 1
ATOM 9331 N N . PHE C 1 231 ? -54.84794 11.58911 -8.65102 1.000 54.38284 231 PHE C N 1
ATOM 9332 C CA . PHE C 1 231 ? -54.74480 11.93218 -10.07099 1.000 55.00396 231 PHE C CA 1
ATOM 9333 C C . PHE C 1 231 ? -55.30773 13.31621 -10.35497 1.000 62.49170 231 PHE C C 1
ATOM 9334 O O . PHE C 1 231 ? -55.76762 13.60828 -11.46600 1.000 64.00241 231 PHE C O 1
ATOM 9342 N N . GLY C 1 232 ? -55.25880 14.17816 -9.34193 1.000 59.58872 232 GLY C N 1
ATOM 9343 C CA . GLY C 1 232 ? -55.47274 15.58517 -9.55488 1.000 51.50618 232 GLY C CA 1
ATOM 9344 C C . GLY C 1 232 ? -54.15871 16.31014 -9.72272 1.000 48.12419 232 GLY C C 1
ATOM 9345 O O . GLY C 1 232 ? -53.11376 15.84409 -9.27864 1.000 49.22695 232 GLY C O 1
ATOM 9346 N N . ILE C 1 233 ? -54.22261 17.46518 -10.38067 1.000 47.51886 233 ILE C N 1
ATOM 9347 C CA . ILE C 1 233 ? -53.02257 18.24416 -10.63752 1.000 46.91615 233 ILE C CA 1
ATOM 9348 C C . ILE C 1 233 ? -52.44268 18.71207 -9.31544 1.000 55.13029 233 ILE C C 1
ATOM 9349 O O . ILE C 1 233 ? -53.15274 19.28005 -8.47948 1.000 59.42818 233 ILE C O 1
ATOM 9354 N N . SER C 1 234 ? -51.14970 18.48803 -9.12733 1.000 60.34408 234 SER C N 1
ATOM 9355 C CA . SER C 1 234 ? -50.45279 19.03295 -7.97024 1.000 62.17588 234 SER C CA 1
ATOM 9356 C C . SER C 1 234 ? -50.00372 20.45695 -8.27113 1.000 60.13879 234 SER C C 1
ATOM 9357 O O . SER C 1 234 ? -49.27863 20.67098 -9.24605 1.000 54.05648 234 SER C O 1
ATOM 9360 N N . PRO C 1 235 ? -50.42377 21.45192 -7.48812 1.000 59.91508 235 PRO C N 1
ATOM 9361 C CA . PRO C 1 235 ? -50.00470 22.82893 -7.79001 1.000 63.30759 235 PRO C CA 1
ATOM 9362 C C . PRO C 1 235 ? -48.50169 22.98789 -7.87586 1.000 64.24191 235 PRO C C 1
ATOM 9363 O O . PRO C 1 235 ? -48.00858 23.67492 -8.77778 1.000 66.85538 235 PRO C O 1
ATOM 9367 N N . GLN C 1 236 ? -47.74979 22.35682 -6.97682 1.000 62.14429 236 GLN C N 1
ATOM 9368 C CA . GLN C 1 236 ? -46.29678 22.45578 -7.05569 1.000 60.10457 236 GLN C CA 1
ATOM 9369 C C . GLN C 1 236 ? -45.77867 21.97384 -8.40866 1.000 54.67498 236 GLN C C 1
ATOM 9370 O O . GLN C 1 236 ? -44.85460 22.56584 -8.98055 1.000 57.69639 236 GLN C O 1
ATOM 9376 N N . VAL C 1 237 ? -46.36065 20.89088 -8.93177 1.000 50.52448 237 VAL C N 1
ATOM 9377 C CA . VAL C 1 237 ? -45.93854 20.35593 -10.22576 1.000 50.00336 237 VAL C CA 1
ATOM 9378 C C . VAL C 1 237 ? -46.13541 21.39799 -11.31872 1.000 51.48512 237 VAL C C 1
ATOM 9379 O O . VAL C 1 237 ? -45.21233 21.71700 -12.09062 1.000 55.26978 237 VAL C O 1
ATOM 9383 N N . LEU C 1 238 ? -47.33739 21.97103 -11.38081 1.000 49.75597 238 LEU C N 1
ATOM 9384 C CA . LEU C 1 238 ? -47.61227 22.97609 -12.40078 1.000 50.18233 238 LEU C CA 1
ATOM 9385 C C . LEU C 1 238 ? -46.70825 24.19105 -12.23564 1.000 55.42507 238 LEU C C 1
ATOM 9386 O O . LEU C 1 238 ? -46.25314 24.76409 -13.23257 1.000 52.18520 238 LEU C O 1
ATOM 9391 N N . ARG C 1 239 ? -46.45235 24.61898 -10.98559 1.000 47.01090 239 ARG C N 1
ATOM 9392 C CA . ARG C 1 239 ? -45.59834 25.78895 -10.79246 1.000 48.19788 239 ARG C CA 1
ATOM 9393 C C . ARG C 1 239 ? -44.19030 25.52294 -11.30634 1.000 53.08268 239 ARG C C 1
ATOM 9394 O O . ARG C 1 239 ? -43.59321 26.37995 -11.96724 1.000 53.17480 239 ARG C O 1
ATOM 9402 N N . LYS C 1 240 ? -43.64236 24.34091 -11.02435 1.000 55.42243 240 LYS C N 1
ATOM 9403 C CA . LYS C 1 240 ? -42.32531 24.01589 -11.56624 1.000 55.01449 240 LYS C CA 1
ATOM 9404 C C . LYS C 1 240 ? -42.32417 24.05397 -13.09624 1.000 51.13771 240 LYS C C 1
ATOM 9405 O O . LYS C 1 240 ? -41.39010 24.58997 -13.71612 1.000 40.22324 240 LYS C O 1
ATOM 9411 N N . MET C 1 241 ? -43.35413 23.48003 -13.72536 1.000 53.10374 241 MET C N 1
ATOM 9412 C CA . MET C 1 241 ? -43.40399 23.49310 -15.18837 1.000 55.05134 241 MET C CA 1
ATOM 9413 C C . MET C 1 241 ? -43.46690 24.92213 -15.72630 1.000 58.36489 241 MET C C 1
ATOM 9414 O O . MET C 1 241 ? -42.71381 25.29716 -16.63521 1.000 66.00791 241 MET C O 1
ATOM 9419 N N . VAL C 1 242 ? -44.35893 25.73713 -15.15934 1.000 50.33498 242 VAL C N 1
ATOM 9420 C CA . VAL C 1 242 ? -44.54585 27.10516 -15.62529 1.000 48.07419 242 VAL C CA 1
ATOM 9421 C C . VAL C 1 242 ? -43.26084 27.90511 -15.44813 1.000 56.85155 242 VAL C C 1
ATOM 9422 O O . VAL C 1 242 ? -42.87374 28.69615 -16.32206 1.000 63.83397 242 VAL C O 1
ATOM 9426 N N . GLU C 1 243 ? -42.57595 27.70904 -14.32308 1.000 59.41502 243 GLU C N 1
ATOM 9427 C CA . GLU C 1 243 ? -41.38296 28.49899 -14.04693 1.000 58.01222 243 GLU C CA 1
ATOM 9428 C C . GLU C 1 243 ? -40.23688 28.08100 -14.95084 1.000 59.77559 243 GLU C C 1
ATOM 9429 O O . GLU C 1 243 ? -39.47582 28.93000 -15.43073 1.000 62.49960 243 GLU C O 1
ATOM 9435 N N . ASP C 1 244 ? -40.13189 26.78501 -15.25290 1.000 59.12551 244 ASP C N 1
ATOM 9436 C CA . ASP C 1 244 ? -39.11982 26.36403 -16.20983 1.000 56.58573 244 ASP C CA 1
ATOM 9437 C C . ASP C 1 244 ? -39.40267 26.94211 -17.59082 1.000 58.33857 244 ASP C C 1
ATOM 9438 O O . ASP C 1 244 ? -38.47460 27.35812 -18.29672 1.000 55.94092 244 ASP C O 1
ATOM 9443 N N . ASP C 1 245 ? -40.67763 26.99517 -17.98894 1.000 56.35149 245 ASP C N 1
ATOM 9444 C CA . ASP C 1 245 ? -40.98150 27.55024 -19.30694 1.000 59.29395 245 ASP C CA 1
ATOM 9445 C C . ASP C 1 245 ? -40.68945 29.04323 -19.36384 1.000 64.52089 245 ASP C C 1
ATOM 9446 O O . ASP C 1 245 ? -40.14734 29.53627 -20.35976 1.000 69.13724 245 ASP C O 1
ATOM 9451 N N . VAL C 1 246 ? -41.04052 29.78419 -18.31083 1.000 61.51790 246 VAL C N 1
ATOM 9452 C CA . VAL C 1 246 ? -40.73348 31.21318 -18.29674 1.000 56.79102 246 VAL C CA 1
ATOM 9453 C C . VAL C 1 246 ? -39.22547 31.42514 -18.34159 1.000 58.20172 246 VAL C C 1
ATOM 9454 O O . VAL C 1 246 ? -38.72939 32.33016 -19.02049 1.000 61.26524 246 VAL C O 1
ATOM 9458 N N . ALA C 1 247 ? -38.47357 30.60808 -17.60256 1.000 53.97489 247 ALA C N 1
ATOM 9459 C CA . ALA C 1 247 ? -37.01956 30.72304 -17.64142 1.000 56.99104 247 ALA C CA 1
ATOM 9460 C C . ALA C 1 247 ? -36.46444 30.41310 -19.02638 1.000 59.16236 247 ALA C C 1
ATOM 9461 O O . ALA C 1 247 ? -35.43339 30.97109 -19.41726 1.000 63.27338 247 ALA C O 1
ATOM 9463 N N . ALA C 1 248 ? -37.09840 29.49715 -19.76348 1.000 58.28330 248 ALA C N 1
ATOM 9464 C CA . ALA C 1 248 ? -36.64428 29.15220 -21.10746 1.000 55.76721 248 ALA C CA 1
ATOM 9465 C C . ALA C 1 248 ? -37.14716 30.11727 -22.17546 1.000 55.31716 248 ALA C C 1
ATOM 9466 O O . ALA C 1 248 ? -36.88305 29.89732 -23.36044 1.000 53.71433 248 ALA C O 1
ATOM 9468 N N . GLY C 1 249 ? -37.86516 31.16527 -21.79847 1.000 53.47483 249 GLY C N 1
ATOM 9469 C CA . GLY C 1 249 ? -38.32805 32.13833 -22.74947 1.000 43.12096 249 GLY C CA 1
ATOM 9470 C C . GLY C 1 249 ? -39.71000 31.88640 -23.30161 1.000 44.97908 249 GLY C C 1
ATOM 9471 O O . GLY C 1 249 ? -40.17690 32.67646 -24.13561 1.000 46.49505 249 GLY C O 1
ATOM 9472 N N . TYR C 1 250 ? -40.37507 30.80740 -22.89172 1.000 45.07646 250 TYR C N 1
ATOM 9473 C CA . TYR C 1 250 ? -41.72003 30.56846 -23.38886 1.000 45.98446 250 TYR C CA 1
ATOM 9474 C C . TYR C 1 250 ? -42.72207 31.46646 -22.66691 1.000 50.37972 250 TYR C C 1
ATOM 9475 O O . TYR C 1 250 ? -42.41215 32.12940 -21.67285 1.000 55.25926 250 TYR C O 1
ATOM 9484 N N . VAL C 1 251 ? -43.92802 31.51552 -23.22202 1.000 47.73467 251 VAL C N 1
ATOM 9485 C CA . VAL C 1 251 ? -45.01304 32.34152 -22.71208 1.000 42.07347 251 VAL C CA 1
ATOM 9486 C C . VAL C 1 251 ? -46.12811 31.41253 -22.24723 1.000 48.19788 251 VAL C C 1
ATOM 9487 O O . VAL C 1 251 ? -46.83605 30.82360 -23.08532 1.000 47.73204 251 VAL C O 1
ATOM 9491 N N . PRO C 1 252 ? -46.30524 31.22747 -20.94025 1.000 50.22971 252 PRO C N 1
ATOM 9492 C CA . PRO C 1 252 ? -47.43631 30.42648 -20.45540 1.000 47.94259 252 PRO C CA 1
ATOM 9493 C C . PRO C 1 252 ? -48.73725 31.12554 -20.81048 1.000 50.28234 252 PRO C C 1
ATOM 9494 O O . PRO C 1 252 ? -48.90925 32.31153 -20.52744 1.000 53.60116 252 PRO C O 1
ATOM 9498 N N . LEU C 1 253 ? -49.66122 30.38859 -21.42360 1.000 46.05026 253 LEU C N 1
ATOM 9499 C CA . LEU C 1 253 ? -50.80014 31.01666 -22.07468 1.000 44.66851 253 LEU C CA 1
ATOM 9500 C C . LEU C 1 253 ? -52.13521 30.57867 -21.50482 1.000 33.56455 253 LEU C C 1
ATOM 9501 O O . LEU C 1 253 ? -53.03520 31.40968 -21.30987 1.000 44.68167 253 LEU C O 1
ATOM 9506 N N . PHE C 1 254 ? -52.31026 29.28266 -21.31290 1.000 33.42243 254 PHE C N 1
ATOM 9507 C CA . PHE C 1 254 ? -53.61330 28.70069 -21.05805 1.000 37.31763 254 PHE C CA 1
ATOM 9508 C C . PHE C 1 254 ? -53.45542 27.45864 -20.19110 1.000 42.83408 254 PHE C C 1
ATOM 9509 O O . PHE C 1 254 ? -52.54142 26.65863 -20.39706 1.000 51.54565 254 PHE C O 1
ATOM 9517 N N . LEU C 1 255 ? -54.36251 27.30762 -19.23219 1.000 39.49947 255 LEU C N 1
ATOM 9518 C CA . LEU C 1 255 ? -54.40963 26.16458 -18.32425 1.000 34.86997 255 LEU C CA 1
ATOM 9519 C C . LEU C 1 255 ? -55.83865 25.63562 -18.28941 1.000 37.28079 255 LEU C C 1
ATOM 9520 O O . LEU C 1 255 ? -56.78465 26.39863 -18.05146 1.000 39.57843 255 LEU C O 1
ATOM 9525 N N . CYS C 1 256 ? -56.00066 24.34363 -18.54349 1.000 39.15733 256 CYS C N 1
ATOM 9526 C CA . CYS C 1 256 ? -57.29569 23.68966 -18.41464 1.000 43.04463 256 CYS C CA 1
ATOM 9527 C C . CYS C 1 256 ? -57.30183 22.89860 -17.10968 1.000 45.02382 256 CYS C C 1
ATOM 9528 O O . CYS C 1 256 ? -56.62087 21.87357 -16.99667 1.000 50.05337 256 CYS C O 1
ATOM 9531 N N . ALA C 1 257 ? -58.04191 23.38657 -16.11773 1.000 43.97106 257 ALA C N 1
ATOM 9532 C CA . ALA C 1 257 ? -58.23605 22.67451 -14.86578 1.000 42.40508 257 ALA C CA 1
ATOM 9533 C C . ALA C 1 257 ? -59.53506 21.89456 -14.97094 1.000 38.14142 257 ALA C C 1
ATOM 9534 O O . ALA C 1 257 ? -60.59102 22.48060 -15.23501 1.000 44.50270 257 ALA C O 1
ATOM 9536 N N . THR C 1 258 ? -59.46812 20.58954 -14.74800 1.000 35.41477 258 THR C N 1
ATOM 9537 C CA . THR C 1 258 ? -60.62212 19.72359 -14.95415 1.000 44.24478 258 THR C CA 1
ATOM 9538 C C . THR C 1 258 ? -61.26126 19.37554 -13.62222 1.000 48.53477 258 THR C C 1
ATOM 9539 O O . THR C 1 258 ? -60.58036 18.92547 -12.69618 1.000 53.23270 258 THR C O 1
ATOM 9543 N N . LEU C 1 259 ? -62.56026 19.61457 -13.53033 1.000 47.25567 259 LEU C N 1
ATOM 9544 C CA . LEU C 1 259 ? -63.37738 19.25254 -12.38443 1.000 46.60822 259 LEU C CA 1
ATOM 9545 C C . LEU C 1 259 ? -64.16237 18.00758 -12.78956 1.000 48.07155 259 LEU C C 1
ATOM 9546 O O . LEU C 1 259 ? -65.23632 18.10064 -13.38466 1.000 46.68718 259 LEU C O 1
ATOM 9551 N N . GLY C 1 260 ? -63.58543 16.83155 -12.52057 1.000 49.51120 260 GLY C N 1
ATOM 9552 C CA . GLY C 1 260 ? -64.23344 15.58059 -12.86469 1.000 52.39049 260 GLY C CA 1
ATOM 9553 C C . GLY C 1 260 ? -63.73234 14.95364 -14.15267 1.000 56.74101 260 GLY C C 1
ATOM 9554 O O . GLY C 1 260 ? -64.42624 14.97171 -15.17574 1.000 54.49338 260 GLY C O 1
ATOM 9555 N N . THR C 1 261 ? -62.52636 14.38960 -14.11659 1.000 53.48536 261 THR C N 1
ATOM 9556 C CA . THR C 1 261 ? -61.96226 13.76364 -15.29957 1.000 45.24753 261 THR C CA 1
ATOM 9557 C C . THR C 1 261 ? -62.84025 12.60669 -15.75871 1.000 52.03782 261 THR C C 1
ATOM 9558 O O . THR C 1 261 ? -63.56634 11.99667 -14.96980 1.000 55.84880 261 THR C O 1
ATOM 9562 N N . THR C 1 262 ? -62.75514 12.30175 -17.05771 1.000 52.87476 262 THR C N 1
ATOM 9563 C CA . THR C 1 262 ? -63.63112 11.29481 -17.64984 1.000 54.84605 262 THR C CA 1
ATOM 9564 C C . THR C 1 262 ? -63.31920 9.89477 -17.13689 1.000 51.71146 262 THR C C 1
ATOM 9565 O O . THR C 1 262 ? -64.23225 9.08679 -16.92901 1.000 49.39540 262 THR C O 1
ATOM 9569 N N . SER C 1 263 ? -62.04424 9.58772 -16.89278 1.000 49.13747 263 SER C N 1
ATOM 9570 C CA . SER C 1 263 ? -61.69832 8.24669 -16.43082 1.000 50.58764 263 SER C CA 1
ATOM 9571 C C . SER C 1 263 ? -62.21945 7.99464 -15.02088 1.000 55.82511 263 SER C C 1
ATOM 9572 O O . SER C 1 263 ? -63.02650 7.08265 -14.78700 1.000 58.56755 263 SER C O 1
ATOM 9575 N N . THR C 1 264 ? -61.75152 8.78358 -14.05780 1.000 58.36226 264 THR C N 1
ATOM 9576 C CA . THR C 1 264 ? -62.02266 8.51251 -12.65083 1.000 61.28103 264 THR C CA 1
ATOM 9577 C C . THR C 1 264 ? -62.66669 9.68850 -11.92083 1.000 60.95204 264 THR C C 1
ATOM 9578 O O . THR C 1 264 ? -62.76381 9.65744 -10.68985 1.000 59.04392 264 THR C O 1
ATOM 9582 N N . THR C 1 265 ? -63.11060 10.71754 -12.64183 1.000 54.62497 265 THR C N 1
ATOM 9583 C CA . THR C 1 265 ? -63.64462 11.94053 -12.04081 1.000 53.95910 265 THR C CA 1
ATOM 9584 C C . THR C 1 265 ? -62.71670 12.49345 -10.96170 1.000 50.17707 265 THR C C 1
ATOM 9585 O O . THR C 1 265 ? -63.16278 13.01341 -9.93972 1.000 52.60368 265 THR C O 1
ATOM 9589 N N . ALA C 1 266 ? -61.41568 12.42542 -11.21158 1.000 51.25615 266 ALA C N 1
ATOM 9590 C CA . ALA C 1 266 ? -60.48973 13.23836 -10.44146 1.000 46.17396 266 ALA C CA 1
ATOM 9591 C C . ALA C 1 266 ? -60.87868 14.70638 -10.55742 1.000 50.95611 266 ALA C C 1
ATOM 9592 O O . ALA C 1 266 ? -61.59758 15.11844 -11.47147 1.000 52.12993 266 ALA C O 1
ATOM 9594 N N . THR C 1 267 ? -60.40474 15.50432 -9.60434 1.000 60.05720 267 THR C N 1
ATOM 9595 C CA . THR C 1 267 ? -60.74071 16.92232 -9.53330 1.000 55.51192 267 THR C CA 1
ATOM 9596 C C . THR C 1 267 ? -59.46970 17.73628 -9.35414 1.000 56.70417 267 THR C C 1
ATOM 9597 O O . THR C 1 267 ? -58.74380 17.54621 -8.37408 1.000 63.84450 267 THR C O 1
ATOM 9601 N N . ASP C 1 268 ? -59.21259 18.63531 -10.26807 1.000 51.41932 268 ASP C N 1
ATOM 9602 C CA . ASP C 1 268 ? -58.08058 19.51927 -10.05792 1.000 58.23067 268 ASP C CA 1
ATOM 9603 C C . ASP C 1 268 ? -58.45364 20.64623 -9.09090 1.000 62.05744 268 ASP C C 1
ATOM 9604 O O . ASP C 1 268 ? -59.59263 21.12127 -9.09198 1.000 66.82643 268 ASP C O 1
ATOM 9609 N N . PRO C 1 269 ? -57.51271 21.08317 -8.23779 1.000 55.24347 269 PRO C N 1
ATOM 9610 C CA . PRO C 1 269 ? -57.82777 22.09712 -7.22377 1.000 49.86651 269 PRO C CA 1
ATOM 9611 C C . PRO C 1 269 ? -57.90968 23.48816 -7.83871 1.000 48.17157 269 PRO C C 1
ATOM 9612 O O . PRO C 1 269 ? -56.89163 24.09415 -8.19159 1.000 49.27696 269 PRO C O 1
ATOM 9616 N N . VAL C 1 270 ? -59.13865 24.00220 -7.96180 1.000 40.28378 270 VAL C N 1
ATOM 9617 C CA . VAL C 1 270 ? -59.37155 25.30124 -8.59376 1.000 44.26320 270 VAL C CA 1
ATOM 9618 C C . VAL C 1 270 ? -58.71259 26.44318 -7.81364 1.000 43.84736 270 VAL C C 1
ATOM 9619 O O . VAL C 1 270 ? -58.12151 27.35019 -8.40654 1.000 41.67342 270 VAL C O 1
ATOM 9623 N N . ASP C 1 271 ? -58.79872 26.43212 -6.48165 1.000 48.32948 271 ASP C N 1
ATOM 9624 C CA . ASP C 1 271 ? -58.35175 27.60006 -5.72355 1.000 42.35771 271 ASP C CA 1
ATOM 9625 C C . ASP C 1 271 ? -56.85573 27.84803 -5.90240 1.000 47.23198 271 ASP C C 1
ATOM 9626 O O . ASP C 1 271 ? -56.42266 28.95004 -6.27730 1.000 58.03854 271 ASP C O 1
ATOM 9631 N N . SER C 1 272 ? -56.05178 26.80400 -5.73337 1.000 45.40018 272 SER C N 1
ATOM 9632 C CA . SER C 1 272 ? -54.60576 26.96296 -5.86723 1.000 49.35855 272 SER C CA 1
ATOM 9633 C C . SER C 1 272 ? -54.17162 27.12502 -7.33118 1.000 53.20901 272 SER C C 1
ATOM 9634 O O . SER C 1 272 ? -53.28157 27.94101 -7.64006 1.000 58.59124 272 SER C O 1
ATOM 9637 N N . LEU C 1 273 ? -54.77056 26.35209 -8.25128 1.000 36.29909 273 LEU C N 1
ATOM 9638 C CA . LEU C 1 273 ? -54.38042 26.49215 -9.64723 1.000 41.97082 273 LEU C CA 1
ATOM 9639 C C . LEU C 1 273 ? -54.71733 27.87818 -10.15820 1.000 44.13161 273 LEU C C 1
ATOM 9640 O O . LEU C 1 273 ? -53.93625 28.47319 -10.90709 1.000 48.59793 273 LEU C O 1
ATOM 9645 N N . SER C 1 274 ? -55.87436 28.41919 -9.76128 1.000 43.81052 274 SER C N 1
ATOM 9646 C CA . SER C 1 274 ? -56.25228 29.75723 -10.20725 1.000 40.28378 274 SER C CA 1
ATOM 9647 C C . SER C 1 274 ? -55.32030 30.79717 -9.63111 1.000 44.25794 274 SER C C 1
ATOM 9648 O O . SER C 1 274 ? -55.03421 31.80120 -10.29303 1.000 47.70835 274 SER C O 1
ATOM 9651 N N A GLU C 1 275 ? -54.85742 30.59210 -8.39207 0.600 42.27612 275 GLU C N 1
ATOM 9652 N N B GLU C 1 275 ? -54.84142 30.59910 -8.40207 0.400 42.74197 275 GLU C N 1
ATOM 9653 C CA A GLU C 1 275 ? -53.85944 31.51104 -7.85594 0.600 45.34754 275 GLU C CA 1
ATOM 9654 C CA B GLU C 1 275 ? -53.84844 31.51804 -7.85594 0.400 45.44492 275 GLU C CA 1
ATOM 9655 C C A GLU C 1 275 ? -52.60136 31.52105 -8.71582 0.600 47.77415 275 GLU C C 1
ATOM 9656 C C B GLU C 1 275 ? -52.58736 31.52205 -8.70882 0.400 47.47148 275 GLU C C 1
ATOM 9657 O O A GLU C 1 275 ? -52.05130 32.59105 -9.01872 0.600 51.60619 275 GLU C O 1
ATOM 9658 O O B GLU C 1 275 ? -52.03031 32.58905 -9.01071 0.400 51.48249 275 GLU C O 1
ATOM 9669 N N . ILE C 1 276 ? -52.12936 30.33805 -9.12383 1.000 42.95515 276 ILE C N 1
ATOM 9670 C CA . ILE C 1 276 ? -50.95628 30.27706 -10.00273 1.000 44.90275 276 ILE C CA 1
ATOM 9671 C C . ILE C 1 276 ? -51.24614 30.92514 -11.35272 1.000 46.56874 276 ILE C C 1
ATOM 9672 O O . ILE C 1 276 ? -50.41506 31.66714 -11.90061 1.000 44.44743 276 ILE C O 1
ATOM 9677 N N . ALA C 1 277 ? -52.41709 30.65020 -11.91885 1.000 45.76338 277 ALA C N 1
ATOM 9678 C CA . ALA C 1 277 ? -52.77996 31.26428 -13.19285 1.000 50.21392 277 ALA C CA 1
ATOM 9679 C C . ALA C 1 277 ? -52.71892 32.78427 -13.08477 1.000 56.45414 277 ALA C C 1
ATOM 9680 O O . ALA C 1 277 ? -52.08283 33.45729 -13.90268 1.000 60.06510 277 ALA C O 1
ATOM 9682 N N . ASN C 1 278 ? -53.36300 33.33924 -12.05680 1.000 54.65919 278 ASN C N 1
ATOM 9683 C CA . ASN C 1 278 ? -53.31598 34.77822 -11.82872 1.000 52.75369 278 ASN C CA 1
ATOM 9684 C C . ASN C 1 278 ? -51.87798 35.26018 -11.70457 1.000 49.43487 278 ASN C C 1
ATOM 9685 O O . ASN C 1 278 ? -51.52590 36.32419 -12.22748 1.000 53.36166 278 ASN C O 1
ATOM 9690 N N . GLU C 1 279 ? -51.03607 34.51312 -10.98753 1.000 48.36633 279 GLU C N 1
ATOM 9691 C CA . GLU C 1 279 ? -49.65607 34.95607 -10.80438 1.000 50.95348 279 GLU C CA 1
ATOM 9692 C C . GLU C 1 279 ? -48.90795 35.05011 -12.12930 1.000 49.05325 279 GLU C C 1
ATOM 9693 O O . GLU C 1 279 ? -48.14190 35.99310 -12.35318 1.000 51.14561 279 GLU C O 1
ATOM 9699 N N . PHE C 1 280 ? -49.10489 34.08816 -13.02937 1.000 50.33761 280 PHE C N 1
ATOM 9700 C CA . PHE C 1 280 ? -48.27378 34.06220 -14.22629 1.000 53.36429 280 PHE C CA 1
ATOM 9701 C C . PHE C 1 280 ? -49.00165 34.54228 -15.47434 1.000 53.53010 280 PHE C C 1
ATOM 9702 O O . PHE C 1 280 ? -48.54255 34.28132 -16.59131 1.000 54.51180 280 PHE C O 1
ATOM 9710 N N . GLY C 1 281 ? -50.12965 35.22830 -15.32141 1.000 44.94486 281 GLY C N 1
ATOM 9711 C CA . GLY C 1 281 ? -50.82452 35.67938 -16.51145 1.000 45.79233 281 GLY C CA 1
ATOM 9712 C C . GLY C 1 281 ? -51.37647 34.57144 -17.37156 1.000 47.51886 281 GLY C C 1
ATOM 9713 O O . GLY C 1 281 ? -51.60336 34.78051 -18.56457 1.000 50.87715 281 GLY C O 1
ATOM 9714 N N . ILE C 1 282 ? -51.62256 33.39942 -16.79064 1.000 44.14213 282 ILE C N 1
ATOM 9715 C CA . ILE C 1 282 ? -52.14553 32.24547 -17.51574 1.000 42.99200 282 ILE C CA 1
ATOM 9716 C C . ILE C 1 282 ? -53.66552 32.32152 -17.53188 1.000 45.44229 282 ILE C C 1
ATOM 9717 O O . ILE C 1 282 ? -54.29362 32.50048 -16.48493 1.000 41.31022 282 ILE C O 1
ATOM 9722 N N . TRP C 1 283 ? -54.26942 32.16159 -18.70894 1.000 43.95264 283 TRP C N 1
ATOM 9723 C CA . TRP C 1 283 ? -55.72542 32.05064 -18.76508 1.000 48.95587 283 TRP C CA 1
ATOM 9724 C C . TRP C 1 283 ? -56.13051 30.69962 -18.18719 1.000 52.53788 283 TRP C C 1
ATOM 9725 O O . TRP C 1 283 ? -55.75049 29.66363 -18.73020 1.000 53.62485 283 TRP C O 1
ATOM 9736 N N . ILE C 1 284 ? -56.92061 30.68259 -17.11626 1.000 48.77953 284 ILE C N 1
ATOM 9737 C CA . ILE C 1 284 ? -57.36570 29.41857 -16.54237 1.000 41.57867 284 ILE C CA 1
ATOM 9738 C C . ILE C 1 284 ? -58.82867 29.20163 -16.88151 1.000 46.33977 284 ILE C C 1
ATOM 9739 O O . ILE C 1 284 ? -59.68067 30.08865 -16.67655 1.000 42.22085 284 ILE C O 1
ATOM 9744 N N . HIS C 1 285 ? -59.10966 28.02067 -17.42760 1.000 46.16869 285 HIS C N 1
ATOM 9745 C CA . HIS C 1 285 ? -60.45564 27.59372 -17.75674 1.000 43.93685 285 HIS C CA 1
ATOM 9746 C C . HIS C 1 285 ? -60.78875 26.36769 -16.91983 1.000 43.76314 285 HIS C C 1
ATOM 9747 O O . HIS C 1 285 ? -59.99278 25.42066 -16.86081 1.000 43.77630 285 HIS C O 1
ATOM 9754 N N . VAL C 1 286 ? -61.96781 26.36869 -16.30594 1.000 45.36333 286 VAL C N 1
ATOM 9755 C CA . VAL C 1 286 ? -62.44491 25.24367 -15.51004 1.000 50.13759 286 VAL C CA 1
ATOM 9756 C C . VAL C 1 286 ? -63.39086 24.41574 -16.37617 1.000 45.21858 286 VAL C C 1
ATOM 9757 O O . VAL C 1 286 ? -64.52682 24.82178 -16.65326 1.000 41.65236 286 VAL C O 1
ATOM 9761 N N . ASP C 1 287 ? -62.94186 23.22574 -16.75519 1.000 38.82571 287 ASP C N 1
ATOM 9762 C CA . ASP C 1 287 ? -63.78182 22.27280 -17.47831 1.000 41.42865 287 ASP C CA 1
ATOM 9763 C C . ASP C 1 287 ? -64.53593 21.40278 -16.48243 1.000 38.25195 287 ASP C C 1
ATOM 9764 O O . ASP C 1 287 ? -63.99101 20.43673 -15.93542 1.000 38.19142 287 ASP C O 1
ATOM 9769 N N . ALA C 1 288 ? -65.81494 21.71480 -16.27953 1.000 35.00683 288 ALA C N 1
ATOM 9770 C CA . ALA C 1 288 ? -66.65105 20.90478 -15.41965 1.000 35.36740 288 ALA C CA 1
ATOM 9771 C C . ALA C 1 288 ? -67.80099 20.30986 -16.21878 1.000 46.25818 288 ALA C C 1
ATOM 9772 O O . ALA C 1 288 ? -68.96503 20.39887 -15.81389 1.000 53.61695 288 ALA C O 1
ATOM 9774 N N . ALA C 1 289 ? -67.47490 19.67590 -17.34479 1.000 55.07239 289 ALA C N 1
ATOM 9775 C CA . ALA C 1 289 ? -68.49884 19.14098 -18.23791 1.000 48.70847 289 ALA C CA 1
ATOM 9776 C C . ALA C 1 289 ? -69.51693 18.29897 -17.48004 1.000 54.96712 289 ALA C C 1
ATOM 9777 O O . ALA C 1 289 ? -70.73291 18.49401 -17.61615 1.000 45.37123 289 ALA C O 1
ATOM 9779 N N . TYR C 1 290 ? -69.03503 17.35591 -16.66904 1.000 59.73348 290 TYR C N 1
ATOM 9780 C CA . TYR C 1 290 ? -69.90013 16.44190 -15.93317 1.000 55.29874 290 TYR C CA 1
ATOM 9781 C C . TYR C 1 290 ? -70.17124 16.95184 -14.52217 1.000 50.67976 290 TYR C C 1
ATOM 9782 O O . TYR C 1 290 ? -71.31927 17.24586 -14.17726 1.000 54.21966 290 TYR C O 1
ATOM 9791 N N . ALA C 1 291 ? -69.12332 17.08477 -13.70707 1.000 47.55044 291 ALA C N 1
ATOM 9792 C CA . ALA C 1 291 ? -69.30744 17.34370 -12.28007 1.000 48.59267 291 ALA C CA 1
ATOM 9793 C C . ALA C 1 291 ? -69.80343 18.75070 -11.99505 1.000 45.11330 291 ALA C C 1
ATOM 9794 O O . ALA C 1 291 ? -70.38652 18.97867 -10.93909 1.000 55.12503 291 ALA C O 1
ATOM 9796 N N . GLY C 1 292 ? -69.61831 19.68974 -12.91198 1.000 49.61648 292 GLY C N 1
ATOM 9797 C CA . GLY C 1 292 ? -70.06630 21.05074 -12.65596 1.000 47.62676 292 GLY C CA 1
ATOM 9798 C C . GLY C 1 292 ? -71.52034 21.12277 -12.24709 1.000 51.62198 292 GLY C C 1
ATOM 9799 O O . GLY C 1 292 ? -71.89839 21.93573 -11.39708 1.000 58.23856 292 GLY C O 1
ATOM 9800 N N . SER C 1 293 ? -72.35731 20.25582 -12.82421 1.000 46.45031 293 SER C N 1
ATOM 9801 C CA . SER C 1 293 ? -73.77634 20.28384 -12.47634 1.000 54.31178 293 SER C CA 1
ATOM 9802 C C . SER C 1 293 ? -73.98548 20.03477 -10.98637 1.000 57.37793 293 SER C C 1
ATOM 9803 O O . SER C 1 293 ? -74.80152 20.71177 -10.34441 1.000 66.01055 293 SER C O 1
ATOM 9806 N N . ALA C 1 294 ? -73.19556 19.13072 -10.39734 1.000 48.00049 294 ALA C N 1
ATOM 9807 C CA . ALA C 1 294 ? -73.34570 18.84366 -8.97337 1.000 51.55355 294 ALA C CA 1
ATOM 9808 C C . ALA C 1 294 ? -73.09375 20.08161 -8.13229 1.000 50.12969 294 ALA C C 1
ATOM 9809 O O . ALA C 1 294 ? -73.59085 20.18057 -7.00533 1.000 50.94821 294 ALA C O 1
ATOM 9811 N N . CYS C 1 295 ? -72.31467 21.02761 -8.65417 1.000 42.12084 295 CYS C N 1
ATOM 9812 C CA . CYS C 1 295 ? -72.02371 22.21756 -7.87508 1.000 44.21056 295 CYS C CA 1
ATOM 9813 C C . CYS C 1 295 ? -73.24871 23.07859 -7.64115 1.000 53.38798 295 CYS C C 1
ATOM 9814 O O . CYS C 1 295 ? -73.11773 24.12855 -7.00409 1.000 63.18126 295 CYS C O 1
ATOM 9817 N N . ILE C 1 296 ? -74.43667 22.68764 -8.11028 1.000 52.24311 296 ILE C N 1
ATOM 9818 C CA . ILE C 1 296 ? -75.62770 23.37565 -7.61436 1.000 51.81674 296 ILE C CA 1
ATOM 9819 C C . ILE C 1 296 ? -75.97284 22.99559 -6.18041 1.000 56.96209 296 ILE C C 1
ATOM 9820 O O . ILE C 1 296 ? -76.79788 23.67459 -5.54845 1.000 61.58896 296 ILE C O 1
ATOM 9825 N N . CYS C 1 297 ? -75.33093 21.93255 -5.61340 1.000 54.49864 297 CYS C N 1
ATOM 9826 C CA . CYS C 1 297 ? -75.61407 21.58349 -4.21844 1.000 57.22002 297 CYS C CA 1
ATOM 9827 C C . CYS C 1 297 ? -74.54413 22.15741 -3.30832 1.000 55.63562 297 CYS C C 1
ATOM 9828 O O . CYS C 1 297 ? -73.34811 21.98439 -3.58321 1.000 64.67618 297 CYS C O 1
ATOM 9831 N N . PRO C 1 298 ? -74.91921 22.83537 -2.22932 1.000 55.90670 298 PRO C N 1
ATOM 9832 C CA . PRO C 1 298 ? -73.90028 23.42929 -1.34219 1.000 52.56683 298 PRO C CA 1
ATOM 9833 C C . PRO C 1 298 ? -72.84635 22.43624 -0.86115 1.000 55.06976 298 PRO C C 1
ATOM 9834 O O . PRO C 1 298 ? -71.68136 22.82320 -0.66802 1.000 54.30914 298 PRO C O 1
ATOM 9838 N N . GLU C 1 299 ? -73.20641 21.16424 -0.67324 1.000 55.15661 299 GLU C N 1
ATOM 9839 C CA . GLU C 1 299 ? -72.18747 20.21519 -0.24819 1.000 58.59650 299 GLU C CA 1
ATOM 9840 C C . GLU C 1 299 ? -71.15538 19.91621 -1.33511 1.000 59.23605 299 GLU C C 1
ATOM 9841 O O . GLU C 1 299 ? -70.12343 19.31017 -1.02905 1.000 58.14645 299 GLU C O 1
ATOM 9847 N N . PHE C 1 300 ? -71.38825 20.32228 -2.58912 1.000 57.95169 300 PHE C N 1
ATOM 9848 C CA . PHE C 1 300 ? -70.35516 20.21630 -3.60803 1.000 55.24873 300 PHE C CA 1
ATOM 9849 C C . PHE C 1 300 ? -69.76209 21.55631 -4.01590 1.000 51.14561 300 PHE C C 1
ATOM 9850 O O . PHE C 1 300 ? -68.73402 21.57431 -4.69681 1.000 57.73587 300 PHE C O 1
ATOM 9858 N N . ARG C 1 301 ? -70.33610 22.67030 -3.56490 1.000 52.19836 301 ARG C N 1
ATOM 9859 C CA . ARG C 1 301 ? -69.93501 23.97532 -4.07780 1.000 54.05385 301 ARG C CA 1
ATOM 9860 C C . ARG C 1 301 ? -68.48403 24.31826 -3.75965 1.000 51.87990 301 ARG C C 1
ATOM 9861 O O . ARG C 1 301 ? -67.90494 25.19527 -4.41755 1.000 45.56862 301 ARG C O 1
ATOM 9869 N N . HIS C 1 302 ? -67.88214 23.65719 -2.77063 1.000 52.54314 302 HIS C N 1
ATOM 9870 C CA . HIS C 1 302 ? -66.49216 23.94814 -2.43448 1.000 50.52974 302 HIS C CA 1
ATOM 9871 C C . HIS C 1 302 ? -65.58506 23.70217 -3.61941 1.000 46.72139 302 HIS C C 1
ATOM 9872 O O . HIS C 1 302 ? -64.52703 24.32514 -3.73028 1.000 52.88529 302 HIS C O 1
ATOM 9879 N N . TYR C 1 303 ? -65.99500 22.83223 -4.53649 1.000 47.33989 303 TYR C N 1
ATOM 9880 C CA . TYR C 1 303 ? -65.15290 22.56826 -5.68743 1.000 48.14261 303 TYR C CA 1
ATOM 9881 C C . TYR C 1 303 ? -64.93279 23.80529 -6.54334 1.000 46.57137 303 TYR C C 1
ATOM 9882 O O . TYR C 1 303 ? -63.89772 23.89630 -7.20724 1.000 37.89665 303 TYR C O 1
ATOM 9891 N N . LEU C 1 304 ? -65.83676 24.78532 -6.48938 1.000 46.60559 304 LEU C N 1
ATOM 9892 C CA . LEU C 1 304 ? -65.67166 26.02235 -7.24330 1.000 48.80585 304 LEU C CA 1
ATOM 9893 C C . LEU C 1 304 ? -65.08870 27.15929 -6.39419 1.000 53.08005 304 LEU C C 1
ATOM 9894 O O . LEU C 1 304 ? -65.08863 28.31231 -6.84114 1.000 55.72773 304 LEU C O 1
ATOM 9899 N N . ASP C 1 305 ? -64.61483 26.86722 -5.17716 1.000 45.71338 305 ASP C N 1
ATOM 9900 C CA . ASP C 1 305 ? -63.93387 27.87616 -4.36805 1.000 47.83731 305 ASP C CA 1
ATOM 9901 C C . ASP C 1 305 ? -62.74578 28.42616 -5.14191 1.000 52.47734 305 ASP C C 1
ATOM 9902 O O . ASP C 1 305 ? -61.97575 27.66917 -5.74088 1.000 51.79042 305 ASP C O 1
ATOM 9907 N N . GLY C 1 306 ? -62.59275 29.74716 -5.12883 1.000 50.81925 306 GLY C N 1
ATOM 9908 C CA . GLY C 1 306 ? -61.58065 30.38917 -5.94671 1.000 51.27983 306 GLY C CA 1
ATOM 9909 C C . GLY C 1 306 ? -62.04851 30.72425 -7.34573 1.000 44.71062 306 GLY C C 1
ATOM 9910 O O . GLY C 1 306 ? -61.29243 31.33027 -8.11263 1.000 49.18484 306 GLY C O 1
ATOM 9911 N N . ILE C 1 307 ? -63.28349 30.36230 -7.69387 1.000 42.74460 307 ILE C N 1
ATOM 9912 C CA . ILE C 1 307 ? -63.79636 30.60438 -9.03290 1.000 38.27827 307 ILE C CA 1
ATOM 9913 C C . ILE C 1 307 ? -63.73329 32.08840 -9.37082 1.000 43.81841 307 ILE C C 1
ATOM 9914 O O . ILE C 1 307 ? -63.75317 32.46246 -10.55081 1.000 46.24239 307 ILE C O 1
ATOM 9919 N N . GLU C 1 308 ? -63.66836 32.95335 -8.35677 1.000 44.26583 308 GLU C N 1
ATOM 9920 C CA . GLU C 1 308 ? -63.57929 34.38336 -8.61769 1.000 49.82966 308 GLU C CA 1
ATOM 9921 C C . GLU C 1 308 ? -62.27822 34.75236 -9.31456 1.000 47.98996 308 GLU C C 1
ATOM 9922 O O . GLU C 1 308 ? -62.22112 35.78939 -9.98950 1.000 52.19310 308 GLU C O 1
ATOM 9928 N N . ARG C 1 309 ? -61.24325 33.92832 -9.18650 1.000 42.76039 309 ARG C N 1
ATOM 9929 C CA . ARG C 1 309 ? -59.97618 34.17432 -9.86637 1.000 36.37015 309 ARG C CA 1
ATOM 9930 C C . ARG C 1 309 ? -59.94507 33.57839 -11.26640 1.000 45.15278 309 ARG C C 1
ATOM 9931 O O . ARG C 1 309 ? -58.95500 33.76339 -11.98930 1.000 41.80501 309 ARG C O 1
ATOM 9939 N N . VAL C 1 310 ? -60.99305 32.87443 -11.66153 1.000 34.91471 310 VAL C N 1
ATOM 9940 C CA . VAL C 1 310 ? -60.95696 32.05249 -12.86857 1.000 49.54278 310 VAL C CA 1
ATOM 9941 C C . VAL C 1 310 ? -61.33183 32.86857 -14.10056 1.000 47.28462 310 VAL C C 1
ATOM 9942 O O . VAL C 1 310 ? -62.12580 33.81959 -14.04259 1.000 43.92106 310 VAL C O 1
ATOM 9946 N N . ASP C 1 311 ? -60.72973 32.49960 -15.23752 1.000 53.15901 311 ASP C N 1
ATOM 9947 C CA . ASP C 1 311 ? -60.97659 33.19667 -16.49651 1.000 52.86423 311 ASP C CA 1
ATOM 9948 C C . ASP C 1 311 ? -62.20154 32.66475 -17.23265 1.000 50.29024 311 ASP C C 1
ATOM 9949 O O . ASP C 1 311 ? -62.98547 33.45879 -17.76769 1.000 47.64519 311 ASP C O 1
ATOM 9954 N N . SER C 1 312 ? -62.40758 31.34975 -17.27574 1.000 46.63717 312 SER C N 1
ATOM 9955 C CA . SER C 1 312 ? -63.63053 30.85782 -17.90387 1.000 44.46059 312 SER C CA 1
ATOM 9956 C C . SER C 1 312 ? -64.05663 29.55780 -17.23598 1.000 45.27385 312 SER C C 1
ATOM 9957 O O . SER C 1 312 ? -63.25271 28.88374 -16.59494 1.000 53.74329 312 SER C O 1
ATOM 9960 N N . LEU C 1 313 ? -65.33863 29.21584 -17.38711 1.000 37.23868 313 LEU C N 1
ATOM 9961 C CA . LEU C 1 313 ? -65.88772 28.00783 -16.77422 1.000 42.45509 313 LEU C CA 1
ATOM 9962 C C . LEU C 1 313 ? -66.89365 27.35290 -17.70435 1.000 43.49469 313 LEU C C 1
ATOM 9963 O O . LEU C 1 313 ? -67.68357 28.04796 -18.34139 1.000 48.84007 313 LEU C O 1
ATOM 9968 N N . SER C 1 314 ? -66.88368 26.01691 -17.77342 1.000 45.83181 314 SER C N 1
ATOM 9969 C CA . SER C 1 314 ? -67.86063 25.30998 -18.59654 1.000 54.56444 314 SER C CA 1
ATOM 9970 C C . SER C 1 314 ? -68.40373 24.07296 -17.88865 1.000 53.17216 314 SER C C 1
ATOM 9971 O O . SER C 1 314 ? -67.69082 23.38390 -17.15362 1.000 49.27433 314 SER C O 1
ATOM 9974 N N . LEU C 1 315 ? -69.68071 23.79101 -18.14879 1.000 55.63299 315 LEU C N 1
ATOM 9975 C CA . LEU C 1 315 ? -70.30379 22.54200 -17.72091 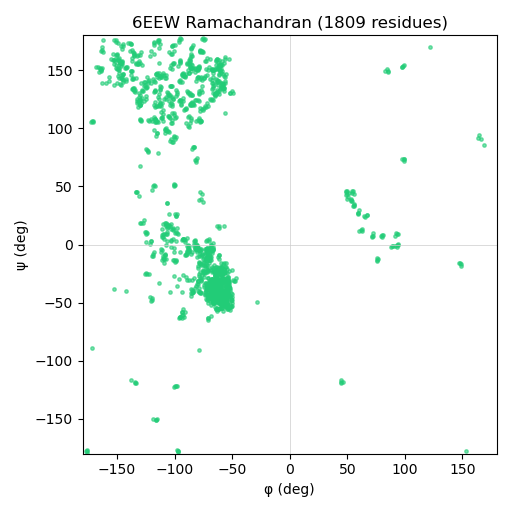1.000 55.18293 315 LEU C CA 1
ATOM 9976 C C . LEU C 1 315 ? -71.40371 22.18308 -18.71002 1.000 54.45653 315 LEU C C 1
ATOM 9977 O O . LEU C 1 315 ? -72.00362 23.06513 -19.31804 1.000 53.96173 315 LEU C O 1
ATOM 9982 N N . SER C 1 316 ? -71.68773 20.88410 -18.84612 1.000 49.23748 316 SER C N 1
ATOM 9983 C CA . SER C 1 316 ? -72.64865 20.41118 -19.84323 1.000 46.54505 316 SER C CA 1
ATOM 9984 C C . SER C 1 316 ? -73.95772 19.95118 -19.21737 1.000 47.08986 316 SER C C 1
ATOM 9985 O O . SER C 1 316 ? -74.04280 18.82716 -18.70244 1.000 52.31680 316 SER C O 1
ATOM 9988 N N . PRO C 1 317 ? -75.00170 20.76321 -19.24043 1.000 47.23987 317 PRO C N 1
ATOM 9989 C CA . PRO C 1 317 ? -76.32775 20.24823 -18.87958 1.000 45.83444 317 PRO C CA 1
ATOM 9990 C C . PRO C 1 317 ? -76.69272 18.94528 -19.57668 1.000 56.81207 317 PRO C C 1
ATOM 9991 O O . PRO C 1 317 ? -77.40080 18.12727 -18.97878 1.000 62.57592 317 PRO C O 1
ATOM 9995 N N . HIS C 1 318 ? -76.22061 18.70333 -20.80464 1.000 59.00707 318 HIS C N 1
ATOM 9996 C CA . HIS C 1 318 ? -76.65458 17.50837 -21.54874 1.000 63.80502 318 HIS C CA 1
ATOM 9997 C C . HIS C 1 318 ? -75.98566 16.24933 -21.01274 1.000 60.14142 318 HIS C C 1
ATOM 9998 O O . HIS C 1 318 ? -76.17364 15.14936 -21.54882 1.000 54.50654 318 HIS C O 1
ATOM 10029 N N . TRP C 1 320 ? -75.27406 15.86010 -16.86870 1.000 56.23832 320 TRP C N 1
ATOM 10030 C CA . TRP C 1 320 ? -75.88419 15.57206 -15.56777 1.000 54.19334 320 TRP C CA 1
ATOM 10031 C C . TRP C 1 320 ? -77.05320 16.48807 -15.17583 1.000 54.61707 320 TRP C C 1
ATOM 10032 O O . TRP C 1 320 ? -77.43730 16.53702 -14.00286 1.000 60.19932 320 TRP C O 1
ATOM 10043 N N . LEU C 1 321 ? -77.62509 17.22313 -16.12885 1.000 52.12467 321 LEU C N 1
ATOM 10044 C CA . LEU C 1 321 ? -78.70409 18.16515 -15.81990 1.000 61.00468 321 LEU C CA 1
ATOM 10045 C C . LEU C 1 321 ? -79.86200 18.00823 -16.80602 1.000 61.06522 321 LEU C C 1
ATOM 10046 O O . LEU C 1 321 ? -80.39592 18.97927 -17.34902 1.000 56.46466 321 LEU C O 1
ATOM 10051 N N . LEU C 1 322 ? -80.23601 16.75826 -17.07111 1.000 59.25974 322 LEU C N 1
ATOM 10052 C CA . LEU C 1 322 ? -81.53297 16.39932 -17.63525 1.000 60.57305 322 LEU C CA 1
ATOM 10053 C C . LEU C 1 322 ? -81.77183 17.02240 -19.00424 1.000 69.20040 322 LEU C C 1
ATOM 10054 O O . LEU C 1 322 ? -82.89378 16.96545 -19.52735 1.000 72.49290 322 LEU C O 1
ATOM 10059 N N . ALA C 1 323 ? -80.73975 17.58140 -19.61512 1.000 68.59770 323 ALA C N 1
ATOM 10060 C CA . ALA C 1 323 ? -80.85762 18.16046 -20.93410 1.000 63.57341 323 ALA C CA 1
ATOM 10061 C C . ALA C 1 323 ? -80.54555 17.10351 -21.98212 1.000 67.70549 323 ALA C C 1
ATOM 10062 O O . ALA C 1 323 ? -79.72259 16.20447 -21.77609 1.000 76.21440 323 ALA C O 1
ATOM 10064 N N . TYR C 1 324 ? -81.23544 17.18558 -23.10318 1.000 60.21248 324 TYR C N 1
ATOM 10065 C CA . TYR C 1 324 ? -80.75837 16.32262 -24.15718 1.000 65.90527 324 TYR C CA 1
ATOM 10066 C C . TYR C 1 324 ? -79.50930 16.94862 -24.76704 1.000 68.83720 324 TYR C C 1
ATOM 10067 O O . TYR C 1 324 ? -79.16029 18.09559 -24.47695 1.000 67.35544 324 TYR C O 1
ATOM 10076 N N . LEU C 1 325 ? -78.78924 16.15963 -25.56101 1.000 71.54279 325 LEU C N 1
ATOM 10077 C CA . LEU C 1 325 ? -77.83014 16.72565 -26.50089 1.000 65.46574 325 LEU C CA 1
ATOM 10078 C C . LEU C 1 325 ? -78.55902 17.62272 -27.49691 1.000 60.91783 325 LEU C C 1
ATOM 10079 O O . LEU C 1 325 ? -79.68999 17.33078 -27.89303 1.000 53.62485 325 LEU C O 1
ATOM 10084 N N . ASP C 1 326 ? -77.95296 18.75672 -27.84780 1.000 64.89989 326 ASP C N 1
ATOM 10085 C CA . ASP C 1 326 ? -76.69200 19.23566 -27.28266 1.000 70.05050 326 ASP C CA 1
ATOM 10086 C C . ASP C 1 326 ? -76.99406 20.31462 -26.23764 1.000 70.87429 326 ASP C C 1
ATOM 10087 O O . ASP C 1 326 ? -78.05504 20.93565 -26.27370 1.000 74.26154 326 ASP C O 1
ATOM 10092 N N . CYS C 1 327 ? -76.08014 20.52354 -25.28954 1.000 68.14238 327 CYS C N 1
ATOM 10093 C CA . CYS C 1 327 ? -76.21420 21.63850 -24.35850 1.000 64.22612 327 CYS C CA 1
ATOM 10094 C C . CYS C 1 327 ? -74.98328 21.80242 -23.47738 1.000 64.16559 327 CYS C C 1
ATOM 10095 O O . CYS C 1 327 ? -74.78038 21.02637 -22.54040 1.000 65.01043 327 CYS C O 1
ATOM 10098 N N . THR C 1 328 ? -74.17322 22.81941 -23.75225 1.000 63.38655 328 THR C N 1
ATOM 10099 C CA . THR C 1 328 ? -72.99629 23.11134 -22.95113 1.000 55.30663 328 THR C CA 1
ATOM 10100 C C . THR C 1 328 ? -73.04328 24.57732 -22.55806 1.000 49.27696 328 THR C C 1
ATOM 10101 O O . THR C 1 328 ? -73.32218 25.43337 -23.39704 1.000 37.72558 328 THR C O 1
ATOM 10105 N N . CYS C 1 329 ? -72.81539 24.86825 -21.28302 1.000 55.93302 329 CYS C N 1
ATOM 10106 C CA . CYS C 1 329 ? -72.80840 26.23523 -20.79095 1.000 51.79042 329 CYS C CA 1
ATOM 10107 C C . CYS C 1 329 ? -71.37840 26.68818 -20.58680 1.000 52.60368 329 CYS C C 1
ATOM 10108 O O . CYS C 1 329 ? -70.55848 25.94412 -20.03076 1.000 55.22504 329 CYS C O 1
ATOM 10111 N N . LEU C 1 330 ? -71.09433 27.92019 -21.02371 1.000 53.90120 330 LEU C N 1
ATOM 10112 C CA . LEU C 1 330 ? -69.78732 28.54614 -20.86556 1.000 49.60595 330 LEU C CA 1
ATOM 10113 C C . LEU C 1 330 ? -69.97934 29.94412 -20.28551 1.000 51.27983 330 LEU C C 1
ATOM 10114 O O . LEU C 1 330 ? -70.71526 30.75517 -20.85554 1.000 54.65919 330 LEU C O 1
ATOM 10119 N N . TRP C 1 331 ? -69.34443 30.22005 -19.14644 1.000 47.42411 331 TRP C N 1
ATOM 10120 C CA . TRP C 1 331 ? -69.27245 31.55101 -18.55736 1.000 42.50246 331 TRP C CA 1
ATOM 10121 C C . TRP C 1 331 ? -67.86442 32.09798 -18.73021 1.000 40.24430 331 TRP C C 1
ATOM 10122 O O . TRP C 1 331 ? -66.87445 31.35595 -18.68315 1.000 39.11258 331 TRP C O 1
ATOM 10133 N N . VAL C 1 332 ? -67.78836 33.40799 -18.92713 1.000 44.99750 332 VAL C N 1
ATOM 10134 C CA . VAL C 1 332 ? -66.55032 34.10797 -19.23098 1.000 51.19035 332 VAL C CA 1
ATOM 10135 C C . VAL C 1 332 ? -66.49536 35.37193 -18.38892 1.000 53.18796 332 VAL C C 1
ATOM 10136 O O . VAL C 1 332 ? -67.48634 36.11195 -18.29097 1.000 53.33008 332 VAL C O 1
ATOM 10140 N N . LYS C 1 333 ? -65.34441 35.61186 -17.76680 1.000 50.60344 333 LYS C N 1
ATOM 10141 C CA . LYS C 1 333 ? -65.21345 36.77582 -16.90573 1.000 55.54877 333 LYS C CA 1
ATOM 10142 C C . LYS C 1 333 ? -64.97134 38.04185 -17.71164 1.000 61.19418 333 LYS C C 1
ATOM 10143 O O . LYS C 1 333 ? -65.48634 39.10885 -17.36264 1.000 66.78696 333 LYS C O 1
ATOM 10149 N N . GLN C 1 334 ? -64.25224 37.93588 -18.82358 1.000 59.64926 334 GLN C N 1
ATOM 10150 C CA . GLN C 1 334 ? -63.93513 39.08292 -19.66349 1.000 57.49900 334 GLN C CA 1
ATOM 10151 C C . GLN C 1 334 ? -64.43101 38.79000 -21.07256 1.000 54.70919 334 GLN C C 1
ATOM 10152 O O . GLN C 1 334 ? -63.65894 38.35902 -21.94251 1.000 51.93254 334 GLN C O 1
ATOM 10158 N N . PRO C 1 335 ? -65.72598 38.99005 -21.32467 1.000 58.30436 335 PRO C N 1
ATOM 10159 C CA . PRO C 1 335 ? -66.27086 38.73913 -22.66973 1.000 55.67246 335 PRO C CA 1
ATOM 10160 C C . PRO C 1 335 ? -65.52874 39.47317 -23.77362 1.000 55.25926 335 PRO C C 1
ATOM 10161 O O . PRO C 1 335 ? -65.33966 38.91021 -24.85763 1.000 58.64387 335 PRO C O 1
ATOM 10165 N N . HIS C 1 336 ? -65.08673 40.70814 -23.52352 1.000 47.03985 336 HIS C N 1
ATOM 10166 C CA . HIS C 1 336 ? -64.48761 41.47818 -24.60343 1.000 48.82164 336 HIS C CA 1
ATOM 10167 C C . HIS C 1 336 ? -63.28757 40.75417 -25.20035 1.000 56.67258 336 HIS C C 1
ATOM 10168 O O . HIS C 1 336 ? -63.02346 40.88722 -26.40232 1.000 58.63335 336 HIS C O 1
ATOM 10175 N N . LEU C 1 337 ? -62.57667 39.95111 -24.40133 1.000 58.14645 337 LEU C N 1
ATOM 10176 C CA . LEU C 1 337 ? -61.45464 39.18611 -24.94026 1.000 49.96915 337 LEU C CA 1
ATOM 10177 C C . LEU C 1 337 ? -61.94658 38.10017 -25.89936 1.000 54.14597 337 LEU C C 1
ATOM 10178 O O . LEU C 1 337 ? -61.34849 37.86520 -26.96532 1.000 52.71422 337 LEU C O 1
ATOM 10183 N N . LEU C 1 338 ? -63.06163 37.45618 -25.55249 1.000 52.45103 338 LEU C N 1
ATOM 10184 C CA . LEU C 1 338 ? -63.68058 36.48825 -26.44860 1.000 48.42686 338 LEU C CA 1
ATOM 10185 C C . LEU C 1 338 ? -64.12444 37.16132 -27.74261 1.000 52.73264 338 LEU C C 1
ATOM 10186 O O . LEU C 1 338 ? -63.81835 36.69237 -28.84560 1.000 56.38571 338 LEU C O 1
ATOM 10191 N N . LEU C 1 339 ? -64.82842 38.28834 -27.61662 1.000 54.48285 339 LEU C N 1
ATOM 10192 C CA . LEU C 1 339 ? -65.35129 38.99441 -28.78063 1.000 49.95336 339 LEU C CA 1
ATOM 10193 C C . LEU C 1 339 ? -64.23819 39.44942 -29.72350 1.000 53.49852 339 LEU C C 1
ATOM 10194 O O . LEU C 1 339 ? -64.32908 39.24549 -30.93952 1.000 55.20136 339 LEU C O 1
ATOM 10199 N N . ARG C 1 340 ? -63.18222 40.08337 -29.19138 1.000 53.73013 340 ARG C N 1
ATOM 10200 C CA . ARG C 1 340 ? -62.06213 40.44838 -30.05625 1.000 52.87739 340 ARG C CA 1
ATOM 10201 C C . ARG C 1 340 ? -61.52710 39.21740 -30.75927 1.000 53.19848 340 ARG C C 1
ATOM 10202 O O . ARG C 1 340 ? -61.25899 39.24445 -31.96824 1.000 57.83325 340 ARG C O 1
ATOM 10210 N N . ALA C 1 341 ? -61.36620 38.12536 -30.01530 1.000 40.19692 341 ALA C N 1
ATOM 10211 C CA . ALA C 1 341 ? -60.74918 36.94737 -30.60131 1.000 38.18616 341 ALA C CA 1
ATOM 10212 C C . ALA C 1 341 ? -61.59109 36.35745 -31.73841 1.000 43.53943 341 ALA C C 1
ATOM 10213 O O . ALA C 1 341 ? -61.04602 35.75448 -32.67539 1.000 41.10230 341 ALA C O 1
ATOM 10215 N N . LEU C 1 342 ? -62.91610 36.44848 -31.64253 1.000 51.61935 342 LEU C N 1
ATOM 10216 C CA . LEU C 1 342 ? -63.79403 35.74255 -32.56365 1.000 49.66385 342 LEU C CA 1
ATOM 10217 C C . LEU C 1 342 ? -64.30590 36.64362 -33.67865 1.000 51.54302 342 LEU C C 1
ATOM 10218 O O . LEU C 1 342 ? -65.37186 36.37268 -34.24876 1.000 54.62234 342 LEU C O 1
ATOM 10223 N N . THR C 1 343 ? -63.57984 37.71462 -33.98953 1.000 48.63741 343 THR C N 1
ATOM 10224 C CA . THR C 1 343 ? -63.97172 38.59868 -35.07652 1.000 57.77798 343 THR C CA 1
ATOM 10225 C C . THR C 1 343 ? -62.71464 39.14868 -35.73238 1.000 55.15398 343 THR C C 1
ATOM 10226 O O . THR C 1 343 ? -61.68070 39.31462 -35.07927 1.000 53.27218 343 THR C O 1
ATOM 10230 N N . THR C 1 344 ? -62.83351 39.51274 -37.00737 1.000 59.32817 344 THR C N 1
ATOM 10231 C CA . THR C 1 344 ? -61.70143 40.09375 -37.71324 1.000 61.14154 344 THR C CA 1
ATOM 10232 C C . THR C 1 344 ? -61.79338 41.60875 -37.80817 1.000 65.96580 344 THR C C 1
ATOM 10233 O O . THR C 1 344 ? -60.78833 42.25374 -38.12905 1.000 68.06606 344 THR C O 1
ATOM 10237 N N . ASN C 1 345 ? -62.95639 42.18277 -37.51625 1.000 67.17121 345 ASN C N 1
ATOM 10238 C CA . ASN C 1 345 ? -63.15234 43.62778 -37.59420 1.000 75.17743 345 ASN C CA 1
ATOM 10239 C C . ASN C 1 345 ? -62.57543 44.34171 -36.36411 1.000 78.99368 345 ASN C C 1
ATOM 10240 O O . ASN C 1 345 ? -62.07254 43.70464 -35.42809 1.000 76.26441 345 ASN C O 1
ATOM 10245 N N . ASP C 1 357 ? -73.44455 46.49238 -23.61001 1.000 110.42113 357 ASP C N 1
ATOM 10246 C CA . ASP C 1 357 ? -74.70449 46.87945 -24.23211 1.000 109.48944 357 ASP C CA 1
ATOM 10247 C C . ASP C 1 357 ? -75.88858 46.47444 -23.35924 1.000 107.01809 357 ASP C C 1
ATOM 10248 O O . ASP C 1 357 ? -75.71870 45.94938 -22.25825 1.000 105.69425 357 ASP C O 1
ATOM 10253 N N . LYS C 1 358 ? -77.09152 46.73850 -23.86133 1.000 104.67834 358 LYS C N 1
ATOM 10254 C CA . LYS C 1 358 ? -78.29459 46.16651 -23.27947 1.000 100.81209 358 LYS C CA 1
ATOM 10255 C C . LYS C 1 358 ? -78.50659 44.72754 -23.72056 1.000 93.90863 358 LYS C C 1
ATOM 10256 O O . LYS C 1 358 ? -79.21368 43.98052 -23.03767 1.000 92.79007 358 LYS C O 1
ATOM 10262 N N . VAL C 1 359 ? -77.87450 44.32157 -24.82353 1.000 90.43190 359 VAL C N 1
ATOM 10263 C CA . VAL C 1 359 ? -78.25047 43.11662 -25.55662 1.000 86.40773 359 VAL C CA 1
ATOM 10264 C C . VAL C 1 359 ? -77.12739 42.75564 -26.52853 1.000 86.31561 359 VAL C C 1
ATOM 10265 O O . VAL C 1 359 ? -76.41932 43.64164 -27.01843 1.000 92.26633 359 VAL C O 1
ATOM 10269 N N . VAL C 1 360 ? -76.93840 41.45864 -26.79658 1.000 80.08065 360 VAL C N 1
ATOM 10270 C CA . VAL C 1 360 ? -75.81834 40.96565 -27.60050 1.000 74.66685 360 VAL C CA 1
ATOM 10271 C C . VAL C 1 360 ? -76.31325 40.20473 -28.83659 1.000 68.32135 360 VAL C C 1
ATOM 10272 O O . VAL C 1 360 ? -77.48725 39.85677 -28.96371 1.000 67.21069 360 VAL C O 1
ATOM 10276 N N . ASP C 1 361 ? -75.38017 39.96275 -29.75551 1.000 68.97406 361 ASP C N 1
ATOM 10277 C CA . ASP C 1 361 ? -75.56809 39.07281 -30.90557 1.000 66.63957 361 ASP C CA 1
ATOM 10278 C C . ASP C 1 361 ? -74.68815 37.84677 -30.68755 1.000 58.28857 361 ASP C C 1
ATOM 10279 O O . ASP C 1 361 ? -73.45714 37.93874 -30.75943 1.000 56.83576 361 ASP C O 1
ATOM 10284 N N . PHE C 1 362 ? -75.31520 36.69778 -30.42167 1.000 60.97310 362 PHE C N 1
ATOM 10285 C CA . PHE C 1 362 ? -74.52928 35.55173 -29.96965 1.000 65.52628 362 PHE C CA 1
ATOM 10286 C C . PHE C 1 362 ? -73.63520 34.95976 -31.05060 1.000 62.27326 362 PHE C C 1
ATOM 10287 O O . PHE C 1 362 ? -72.75225 34.16072 -30.72156 1.000 64.32350 362 PHE C O 1
ATOM 10295 N N . LYS C 1 363 ? -73.83007 35.31783 -32.32160 1.000 61.87321 363 LYS C N 1
ATOM 10296 C CA . LYS C 1 363 ? -72.87199 34.89585 -33.33653 1.000 53.81961 363 LYS C CA 1
ATOM 10297 C C . LYS C 1 363 ? -71.45001 35.30579 -32.96838 1.000 53.88804 363 LYS C C 1
ATOM 10298 O O . LYS C 1 363 ? -70.48699 34.63178 -33.35332 1.000 54.76446 363 LYS C O 1
ATOM 10304 N N . ASN C 1 364 ? -71.29405 36.39275 -32.21731 1.000 60.92836 364 ASN C N 1
ATOM 10305 C CA . ASN C 1 364 ? -69.96907 36.87169 -31.85416 1.000 61.77320 364 ASN C CA 1
ATOM 10306 C C . ASN C 1 364 ? -69.32819 36.04262 -30.75615 1.000 62.77068 364 ASN C C 1
ATOM 10307 O O . ASN C 1 364 ? -68.12721 36.20457 -30.51003 1.000 57.85694 364 ASN C O 1
ATOM 10312 N N . TRP C 1 365 ? -70.08628 35.13561 -30.13726 1.000 59.89139 365 TRP C N 1
ATOM 10313 C CA . TRP C 1 365 ? -69.64540 34.35554 -28.98826 1.000 55.58298 365 TRP C CA 1
ATOM 10314 C C . TRP C 1 365 ? -69.35741 32.90555 -29.33330 1.000 54.70919 365 TRP C C 1
ATOM 10315 O O . TRP C 1 365 ? -69.13652 32.10450 -28.42132 1.000 51.15613 365 TRP C O 1
ATOM 10326 N N . GLN C 1 366 ? -69.34930 32.55461 -30.61832 1.000 52.62736 366 GLN C N 1
ATOM 10327 C CA . GLN C 1 366 ? -69.29430 31.16663 -31.05038 1.000 57.65428 366 GLN C CA 1
ATOM 10328 C C . GLN C 1 366 ? -68.57318 31.07168 -32.38432 1.000 52.81949 366 GLN C C 1
ATOM 10329 O O . GLN C 1 366 ? -68.26310 32.07470 -33.03224 1.000 50.06653 366 GLN C O 1
ATOM 10335 N N . ILE C 1 367 ? -68.34518 29.83169 -32.80636 1.000 55.14082 367 ILE C N 1
ATOM 10336 C CA . ILE C 1 367 ? -67.58307 29.59473 -34.02430 1.000 53.64064 367 ILE C CA 1
ATOM 10337 C C . ILE C 1 367 ? -68.39495 29.98682 -35.24636 1.000 52.41418 367 ILE C C 1
ATOM 10338 O O . ILE C 1 367 ? -67.91385 30.71785 -36.11928 1.000 53.46167 367 ILE C O 1
ATOM 10343 N N . ALA C 1 368 ? -69.64396 29.54386 -35.31250 1.000 54.12754 368 ALA C N 1
ATOM 10344 C CA . ALA C 1 368 ? -70.44684 29.71294 -36.51356 1.000 55.75405 368 ALA C CA 1
ATOM 10345 C C . ALA C 1 368 ? -71.34882 30.93296 -36.36359 1.000 58.52017 368 ALA C C 1
ATOM 10346 O O . ALA C 1 368 ? -71.31189 31.65291 -35.36155 1.000 64.27613 368 ALA C O 1
ATOM 10348 N N . THR C 1 369 ? -72.17772 31.15703 -37.38265 1.000 54.36178 369 THR C N 1
ATOM 10349 C CA . THR C 1 369 ? -73.17369 32.22306 -37.37369 1.000 56.74365 369 THR C CA 1
ATOM 10350 C C . THR C 1 369 ? -74.51275 31.74507 -36.81384 1.000 60.07826 369 THR C C 1
ATOM 10351 O O . THR C 1 369 ? -74.99483 32.27403 -35.80786 1.000 62.61540 369 THR C O 1
ATOM 10355 N N . GLY C 1 370 ? -75.09573 30.71312 -37.42794 1.000 62.55487 370 GLY C N 1
ATOM 10356 C CA . GLY C 1 370 ? -76.41078 30.26014 -37.02509 1.000 60.47304 370 GLY C CA 1
ATOM 10357 C C . GLY C 1 370 ? -76.42892 29.60307 -35.65512 1.000 60.03088 370 GLY C C 1
ATOM 10358 O O . GLY C 1 370 ? -75.41499 29.14801 -35.12005 1.000 57.58585 370 GLY C O 1
ATOM 10359 N N . ARG C 1 371 ? -77.63198 29.56207 -35.08224 1.000 59.15709 371 ARG C N 1
ATOM 10360 C CA . ARG C 1 371 ? -77.87912 29.00402 -33.76029 1.000 65.83158 371 ARG C CA 1
ATOM 10361 C C . ARG C 1 371 ? -79.34113 28.60805 -33.67844 1.000 67.05014 371 ARG C C 1
ATOM 10362 O O . ARG C 1 371 ? -80.20607 29.33010 -34.17849 1.000 67.28701 371 ARG C O 1
ATOM 10370 N N . LYS C 1 372 ? -79.61523 27.47303 -33.04452 1.000 71.18222 372 LYS C N 1
ATOM 10371 C CA . LYS C 1 372 ? -80.99127 27.17405 -32.67467 1.000 74.88529 372 LYS C CA 1
ATOM 10372 C C . LYS C 1 372 ? -81.38836 28.02400 -31.46466 1.000 77.55140 372 LYS C C 1
ATOM 10373 O O . LYS C 1 372 ? -80.59838 28.81095 -30.92755 1.000 75.91700 372 LYS C O 1
ATOM 10379 N N . PHE C 1 373 ? -82.64440 27.88802 -31.04578 1.000 73.47197 373 PHE C N 1
ATOM 10380 C CA . PHE C 1 373 ? -83.13549 28.54297 -29.83780 1.000 70.06630 373 PHE C CA 1
ATOM 10381 C C . PHE C 1 373 ? -82.74863 27.68590 -28.62280 1.000 72.45342 373 PHE C C 1
ATOM 10382 O O . PHE C 1 373 ? -83.57571 27.03789 -27.97791 1.000 73.45091 373 PHE C O 1
ATOM 10390 N N . ARG C 1 374 ? -81.44866 27.71385 -28.30368 1.000 70.58741 374 ARG C N 1
ATOM 10391 C CA . ARG C 1 374 ? -80.87877 26.73279 -27.38168 1.000 70.63742 374 ARG C CA 1
ATOM 10392 C C . ARG C 1 374 ? -81.37790 26.91373 -25.95271 1.000 76.69604 374 ARG C C 1
ATOM 10393 O O . ARG C 1 374 ? -81.50700 25.92870 -25.21378 1.000 82.14669 374 ARG C O 1
ATOM 10401 N N . SER C 1 375 ? -81.64390 28.14972 -25.53268 1.000 59.36238 375 SER C N 1
ATOM 10402 C CA . SER C 1 375 ? -81.89303 28.39865 -24.11469 1.000 64.23139 375 SER C CA 1
ATOM 10403 C C . SER C 1 375 ? -83.29208 27.98667 -23.68484 1.000 64.18138 375 SER C C 1
ATOM 10404 O O . SER C 1 375 ? -83.53619 27.83462 -22.48587 1.000 67.16595 375 SER C O 1
ATOM 10407 N N . LEU C 1 376 ? -84.19900 27.78174 -24.63593 1.000 62.98913 376 LEU C N 1
ATOM 10408 C CA . LEU C 1 376 ? -85.58204 27.47977 -24.28808 1.000 66.42112 376 LEU C CA 1
ATOM 10409 C C . LEU C 1 376 ? -85.68015 26.24173 -23.41315 1.000 69.83732 376 LEU C C 1
ATOM 10410 O O . LEU C 1 376 ? -86.37825 26.24670 -22.39221 1.000 80.04381 376 LEU C O 1
ATOM 10415 N N . LYS C 1 377 ? -85.00815 25.15873 -23.80214 1.000 60.90204 377 LYS C N 1
ATOM 10416 C CA . LYS C 1 377 ? -85.17025 23.92869 -23.03921 1.000 63.29706 377 LYS C CA 1
ATOM 10417 C C . LYS C 1 377 ? -84.59838 24.06261 -21.63115 1.000 58.13065 377 LYS C C 1
ATOM 10418 O O . LYS C 1 377 ? -85.15049 23.49158 -20.68923 1.000 69.38200 377 LYS C O 1
ATOM 10424 N N . LEU C 1 378 ? -83.51238 24.82057 -21.46202 1.000 57.37004 378 LEU C N 1
ATOM 10425 C CA . LEU C 1 378 ? -82.96349 25.07149 -20.12995 1.000 59.28342 378 LEU C CA 1
ATOM 10426 C C . LEU C 1 378 ? -83.94055 25.86347 -19.27600 1.000 64.19980 378 LEU C C 1
ATOM 10427 O O . LEU C 1 378 ? -84.18167 25.53442 -18.10504 1.000 57.43583 378 LEU C O 1
ATOM 10432 N N . TRP C 1 379 ? -84.47146 26.94751 -19.83800 1.000 66.83433 379 TRP C N 1
ATOM 10433 C CA . TRP C 1 379 ? -85.51151 27.70851 -19.16106 1.000 65.97370 379 TRP C CA 1
ATOM 10434 C C . TRP C 1 379 ? -86.64057 26.79252 -18.71221 1.000 70.01892 379 TRP C C 1
ATOM 10435 O O . TRP C 1 379 ? -87.10768 26.87548 -17.57125 1.000 65.97107 379 TRP C O 1
ATOM 10446 N N . LEU C 1 380 ? -87.09952 25.91558 -19.61129 1.000 66.52903 380 LEU C N 1
ATOM 10447 C CA . LEU C 1 380 ? -88.18757 25.00559 -19.25944 1.000 65.67366 380 LEU C CA 1
ATOM 10448 C C . LEU C 1 380 ? -87.78070 24.03653 -18.16545 1.000 66.08950 380 LEU C C 1
ATOM 10449 O O . LEU C 1 380 ? -88.61579 23.67051 -17.33355 1.000 74.51683 380 LEU C O 1
ATOM 10454 N N . ILE C 1 381 ? -86.52072 23.59749 -18.15036 1.000 61.58896 381 ILE C N 1
ATOM 10455 C CA . ILE C 1 381 ? -86.06984 22.68542 -17.10436 1.000 62.04954 381 ILE C CA 1
ATOM 10456 C C . ILE C 1 381 ? -86.12595 23.37936 -15.75133 1.000 64.92621 381 ILE C C 1
ATOM 10457 O O . ILE C 1 381 ? -86.71805 22.87833 -14.78741 1.000 68.18186 381 ILE C O 1
ATOM 10462 N N . LEU C 1 382 ? -85.48292 24.53934 -15.66621 1.000 63.82871 382 LEU C N 1
ATOM 10463 C CA . LEU C 1 382 ? -85.48901 25.30028 -14.43118 1.000 62.89701 382 LEU C CA 1
ATOM 10464 C C . LEU C 1 382 ? -86.91705 25.55629 -13.97329 1.000 66.76064 382 LEU C C 1
ATOM 10465 O O . LEU C 1 382 ? -87.29216 25.19425 -12.85335 1.000 71.03220 382 LEU C O 1
ATOM 10470 N N . ARG C 1 383 ? -87.76395 26.10436 -14.84735 1.000 60.80729 383 ARG C N 1
ATOM 10471 C CA . ARG C 1 383 ? -89.10698 26.44538 -14.38345 1.000 65.08412 383 ARG C CA 1
ATOM 10472 C C . ARG C 1 383 ? -89.88906 25.19538 -13.98959 1.000 70.89534 383 ARG C C 1
ATOM 10473 O O . ARG C 1 383 ? -90.55515 25.17835 -12.94365 1.000 74.99320 383 ARG C O 1
ATOM 10481 N N . SER C 1 384 ? -89.77802 24.11842 -14.77263 1.000 67.53704 384 SER C N 1
ATOM 10482 C CA . SER C 1 384 ? -90.60007 22.93943 -14.52477 1.000 70.06366 384 SER C CA 1
ATOM 10483 C C . SER C 1 384 ? -90.18321 22.18735 -13.26476 1.000 66.07898 384 SER C C 1
ATOM 10484 O O . SER C 1 384 ? -91.01829 21.52435 -12.64387 1.000 67.12910 384 SER C O 1
ATOM 10487 N N . TYR C 1 385 ? -88.91224 22.24230 -12.88264 1.000 63.80239 385 TYR C N 1
ATOM 10488 C CA . TYR C 1 385 ? -88.46537 21.38623 -11.79364 1.000 65.36836 385 TYR C CA 1
ATOM 10489 C C . TYR C 1 385 ? -88.05246 22.13316 -10.54057 1.000 63.03914 385 TYR C C 1
ATOM 10490 O O . TYR C 1 385 ? -88.24858 21.60711 -9.44261 1.000 64.23928 385 TYR C O 1
ATOM 10499 N N . GLY C 1 386 ? -87.48742 23.32915 -10.65646 1.000 62.35221 386 GLY C N 1
ATOM 10500 C CA . GLY C 1 386 ? -87.03251 24.02407 -9.46738 1.000 68.68718 386 GLY C CA 1
ATOM 10501 C C . GLY C 1 386 ? -85.63456 23.63401 -9.03627 1.000 66.65799 386 GLY C C 1
ATOM 10502 O O . GLY C 1 386 ? -85.17257 22.50201 -9.25328 1.000 70.26106 386 GLY C O 1
ATOM 10503 N N . VAL C 1 387 ? -84.94459 24.60596 -8.44316 1.000 62.89438 387 VAL C N 1
ATOM 10504 C CA . VAL C 1 387 ? -83.60664 24.36290 -7.91605 1.000 66.84749 387 VAL C CA 1
ATOM 10505 C C . VAL C 1 387 ? -83.61077 23.18885 -6.93911 1.000 68.62402 387 VAL C C 1
ATOM 10506 O O . VAL C 1 387 ? -82.70379 22.34582 -6.95706 1.000 74.26680 387 VAL C O 1
ATOM 10510 N N . VAL C 1 388 ? -84.62585 23.11584 -6.06620 1.000 65.01832 388 VAL C N 1
ATOM 10511 C CA . VAL C 1 388 ? -84.64997 22.05879 -5.05326 1.000 68.50032 388 VAL C CA 1
ATOM 10512 C C . VAL C 1 388 ? -84.73795 20.68382 -5.70933 1.000 74.79844 388 VAL C C 1
ATOM 10513 O O . VAL C 1 388 ? -84.03302 19.75578 -5.30932 1.000 78.86209 388 VAL C O 1
ATOM 10517 N N . ASN C 1 389 ? -85.61987 20.51490 -6.70042 1.000 75.46168 389 ASN C N 1
ATOM 10518 C CA . ASN C 1 389 ? -85.70584 19.21793 -7.37250 1.000 77.41981 389 ASN C CA 1
ATOM 10519 C C . ASN C 1 389 ? -84.43178 18.88393 -8.14840 1.000 73.49829 389 ASN C C 1
ATOM 10520 O O . ASN C 1 389 ? -84.01281 17.71992 -8.18941 1.000 73.35090 389 ASN C O 1
ATOM 10525 N N . LEU C 1 390 ? -83.79569 19.87095 -8.78029 1.000 68.75824 390 LEU C N 1
ATOM 10526 C CA . LEU C 1 390 ? -82.54464 19.54894 -9.46719 1.000 72.69029 390 LEU C CA 1
ATOM 10527 C C . LEU C 1 390 ? -81.48674 19.07886 -8.47211 1.000 69.27146 390 LEU C C 1
ATOM 10528 O O . LEU C 1 390 ? -80.74875 18.10986 -8.72809 1.000 69.80837 390 LEU C O 1
ATOM 10533 N N . GLN C 1 391 ? -81.39583 19.75981 -7.33307 1.000 68.53980 391 GLN C N 1
ATOM 10534 C CA . GLN C 1 391 ? -80.50794 19.30973 -6.27001 1.000 61.70213 391 GLN C CA 1
ATOM 10535 C C . GLN C 1 391 ? -80.87302 17.90072 -5.82611 1.000 60.85466 391 GLN C C 1
ATOM 10536 O O . GLN C 1 391 ? -79.99207 17.05568 -5.62007 1.000 66.11582 391 GLN C O 1
ATOM 10542 N N . SER C 1 392 ? -82.17404 17.63575 -5.68325 1.000 61.90216 392 SER C N 1
ATOM 10543 C CA . SER C 1 392 ? -82.66111 16.30474 -5.34136 1.000 69.39253 392 SER C CA 1
ATOM 10544 C C . SER C 1 392 ? -82.12305 15.26278 -6.29936 1.000 71.07957 392 SER C C 1
ATOM 10545 O O . SER C 1 392 ? -81.71212 14.17474 -5.88238 1.000 73.98255 392 SER C O 1
ATOM 10548 N N . HIS C 1 393 ? -82.12993 15.58684 -7.59435 1.000 71.17696 393 HIS C N 1
ATOM 10549 C CA . HIS C 1 393 ? -81.70786 14.64888 -8.62735 1.000 67.99499 393 HIS C CA 1
ATOM 10550 C C . HIS C 1 393 ? -80.21587 14.34683 -8.52523 1.000 65.31836 393 HIS C C 1
ATOM 10551 O O . HIS C 1 393 ? -79.79491 13.17482 -8.51225 1.000 67.78707 393 HIS C O 1
ATOM 10558 N N . ILE C 1 394 ? -79.40085 15.40180 -8.45110 1.000 59.42555 394 ILE C N 1
ATOM 10559 C CA . ILE C 1 394 ? -77.96888 15.20475 -8.22998 1.000 60.68622 394 ILE C CA 1
ATOM 10560 C C . ILE C 1 394 ? -77.74801 14.29269 -7.02600 1.000 67.06857 394 ILE C C 1
ATOM 10561 O O . ILE C 1 394 ? -77.02104 13.29067 -7.09799 1.000 69.57150 394 ILE C O 1
ATOM 10566 N N . ARG C 1 395 ? -78.36611 14.64165 -5.89404 1.000 66.19478 395 ARG C N 1
ATOM 10567 C CA . ARG C 1 395 ? -78.13225 13.90358 -4.65806 1.000 70.64005 395 ARG C CA 1
ATOM 10568 C C . ARG C 1 395 ? -78.61028 12.46560 -4.74917 1.000 70.32422 395 ARG C C 1
ATOM 10569 O O . ARG C 1 395 ? -78.04336 11.58155 -4.09617 1.000 66.47902 395 ARG C O 1
ATOM 10577 N N . SER C 1 396 ? -79.66121 12.21267 -5.52628 1.000 68.95037 396 SER C N 1
ATOM 10578 C CA . SER C 1 396 ? -80.16224 10.85069 -5.65940 1.000 75.54590 396 SER C CA 1
ATOM 10579 C C . SER C 1 396 ? -79.16620 9.97770 -6.40535 1.000 74.05098 396 SER C C 1
ATOM 10580 O O . SER C 1 396 ? -78.86827 8.85067 -5.98138 1.000 80.20962 396 SER C O 1
ATOM 10583 N N . ASP C 1 397 ? -78.62308 10.49173 -7.51127 1.000 70.36370 397 ASP C N 1
ATOM 10584 C CA . ASP C 1 397 ? -77.61103 9.71774 -8.22922 1.000 70.06630 397 ASP C CA 1
ATOM 10585 C C . ASP C 1 397 ? -76.36512 9.52366 -7.37111 1.000 72.15339 397 ASP C C 1
ATOM 10586 O O . ASP C 1 397 ? -75.75815 8.43865 -7.35911 1.000 68.06079 397 ASP C O 1
ATOM 10591 N N . VAL C 1 398 ? -75.97716 10.56362 -6.63002 1.000 74.25890 398 VAL C N 1
ATOM 10592 C CA . VAL C 1 398 ? -74.81724 10.44454 -5.75192 1.000 72.18760 398 VAL C CA 1
ATOM 10593 C C . VAL C 1 398 ? -75.04437 9.36749 -4.69400 1.000 67.61600 398 VAL C C 1
ATOM 10594 O O . VAL C 1 398 ? -74.15442 8.55245 -4.41796 1.000 64.64986 398 VAL C O 1
ATOM 10598 N N . ALA C 1 399 ? -76.24443 9.32750 -4.10111 1.000 65.12623 399 ALA C N 1
ATOM 10599 C CA . ALA C 1 399 ? -76.51755 8.34245 -3.06018 1.000 72.62450 399 ALA C CA 1
ATOM 10600 C C . ALA C 1 399 ? -76.55054 6.93148 -3.63026 1.000 75.42746 399 ALA C C 1
ATOM 10601 O O . ALA C 1 399 ? -76.10563 5.98644 -2.97126 1.000 77.93040 399 ALA C O 1
ATOM 10603 N N A MET C 1 400 ? -77.07643 6.76556 -4.84731 0.420 76.73025 400 MET C N 1
ATOM 10604 N N B MET C 1 400 ? -77.09143 6.76356 -4.84432 0.580 76.78289 400 MET C N 1
ATOM 10605 C CA A MET C 1 400 ? -77.03741 5.44459 -5.46938 0.420 77.20399 400 MET C CA 1
ATOM 10606 C CA B MET C 1 400 ? -77.03941 5.46059 -5.50738 0.580 77.00134 400 MET C CA 1
ATOM 10607 C C A MET C 1 400 ? -75.59840 4.98956 -5.70027 0.420 74.64316 400 MET C C 1
ATOM 10608 C C B MET C 1 400 ? -75.59941 5.00056 -5.68727 0.580 74.62737 400 MET C C 1
ATOM 10609 O O A MET C 1 400 ? -75.25646 3.82154 -5.46129 0.420 78.33571 400 MET C O 1
ATOM 10610 O O B MET C 1 400 ? -75.26346 3.83654 -5.42329 0.580 78.57521 400 MET C O 1
ATOM 10619 N N . ALA C 1 401 ? -74.73034 5.90456 -6.14014 1.000 66.58956 401 ALA C N 1
ATOM 10620 C CA . ALA C 1 401 ? -73.32733 5.54652 -6.31603 1.000 65.67630 401 ALA C CA 1
ATOM 10621 C C . ALA C 1 401 ? -72.67047 5.18544 -4.98499 1.000 70.05314 401 ALA C C 1
ATOM 10622 O O . ALA C 1 401 ? -71.93150 4.19841 -4.89697 1.000 77.04345 401 ALA C O 1
ATOM 10624 N N . LYS C 1 402 ? -72.93354 5.97239 -3.93897 1.000 66.70537 402 LYS C N 1
ATOM 10625 C CA . LYS C 1 402 ? -72.39467 5.68031 -2.60993 1.000 70.24526 402 LYS C CA 1
ATOM 10626 C C . LYS C 1 402 ? -72.85576 4.31230 -2.11405 1.000 78.03567 402 LYS C C 1
ATOM 10627 O O . LYS C 1 402 ? -72.06983 3.53925 -1.54901 1.000 70.23737 402 LYS C O 1
ATOM 10633 N N . MET C 1 403 ? -74.13875 4.00635 -2.29818 1.000 76.76184 403 MET C N 1
ATOM 10634 C CA . MET C 1 403 ? -74.66182 2.69435 -1.94529 1.000 78.09094 403 MET C CA 1
ATOM 10635 C C . MET C 1 403 ? -73.90478 1.58536 -2.67128 1.000 79.02000 403 MET C C 1
ATOM 10636 O O . MET C 1 403 ? -73.46087 0.60432 -2.05229 1.000 79.30688 403 MET C O 1
ATOM 10641 N N . PHE C 1 404 ? -73.72766 1.73442 -3.98725 1.000 81.24922 404 PHE C N 1
ATOM 10642 C CA . PHE C 1 404 ? -73.00462 0.70444 -4.73824 1.000 80.37279 404 PHE C CA 1
ATOM 10643 C C . PHE C 1 404 ? -71.56767 0.55437 -4.24211 1.000 78.72523 404 PHE C C 1
ATOM 10644 O O . PHE C 1 404 ? -71.04471 -0.56565 -4.14912 1.000 80.26489 404 PHE C O 1
ATOM 10652 N N . GLU C 1 405 ? -70.90766 1.67334 -3.93600 1.000 76.00648 405 GLU C N 1
ATOM 10653 C CA . GLU C 1 405 ? -69.54971 1.61727 -3.40087 1.000 78.01462 405 GLU C CA 1
ATOM 10654 C C . GLU C 1 405 ? -69.50486 0.87420 -2.07291 1.000 77.63299 405 GLU C C 1
ATOM 10655 O O . GLU C 1 405 ? -68.59490 0.07017 -1.82886 1.000 79.17265 405 GLU C O 1
ATOM 10661 N N . GLU C 1 406 ? -70.47093 1.14019 -1.19298 1.000 73.89570 406 GLU C N 1
ATOM 10662 C CA . GLU C 1 406 ? -70.49007 0.43812 0.08598 1.000 85.52604 406 GLU C CA 1
ATOM 10663 C C . GLU C 1 406 ? -70.64209 -1.06186 -0.13211 1.000 86.46300 406 GLU C C 1
ATOM 10664 O O . GLU C 1 406 ? -69.96418 -1.86291 0.52392 1.000 87.95528 406 GLU C O 1
ATOM 10670 N N . TRP C 1 407 ? -71.51602 -1.45779 -1.06421 1.000 84.40486 407 TRP C N 1
ATOM 10671 C CA . TRP C 1 407 ? -71.63703 -2.87677 -1.40629 1.000 82.07037 407 TRP C CA 1
ATOM 10672 C C . TRP C 1 407 ? -70.30400 -3.45278 -1.87019 1.000 78.63311 407 TRP C C 1
ATOM 10673 O O . TRP C 1 407 ? -69.89607 -4.53582 -1.43821 1.000 80.19646 407 TRP C O 1
ATOM 10684 N N . VAL C 1 408 ? -69.62090 -2.75976 -2.78310 1.000 76.86974 408 VAL C N 1
ATOM 10685 C CA . VAL C 1 408 ? -68.36187 -3.30177 -3.28601 1.000 80.81232 408 VAL C CA 1
ATOM 10686 C C . VAL C 1 408 ? -67.36198 -3.46685 -2.14792 1.000 79.93064 408 VAL C C 1
ATOM 10687 O O . VAL C 1 408 ? -66.62501 -4.45888 -2.08790 1.000 78.91999 408 VAL C O 1
ATOM 10691 N N . ARG C 1 409 ? -67.32104 -2.50990 -1.21587 1.000 85.36023 409 ARG C N 1
ATOM 10692 C CA . ARG C 1 409 ? -66.38514 -2.64998 -0.09979 1.000 87.48154 409 ARG C CA 1
ATOM 10693 C C . ARG C 1 409 ? -66.69326 -3.87202 0.75512 1.000 90.13449 409 ARG C C 1
ATOM 10694 O O . ARG C 1 409 ? -65.78233 -4.44207 1.36118 1.000 94.35342 409 ARG C O 1
ATOM 10702 N N . SER C 1 410 ? -67.95527 -4.31098 0.79098 1.000 91.01354 410 SER C N 1
ATOM 10703 C CA . SER C 1 410 ? -68.32138 -5.47401 1.59689 1.000 95.88518 410 SER C CA 1
ATOM 10704 C C . SER C 1 410 ? -67.77737 -6.78000 1.04287 1.000 95.16931 410 SER C C 1
ATOM 10705 O O . SER C 1 410 ? -67.87946 -7.80903 1.71881 1.000 100.31729 410 SER C O 1
ATOM 10708 N N . ASP C 1 411 ? -67.20826 -6.77096 -0.15607 1.000 93.00326 411 ASP C N 1
ATOM 10709 C CA . ASP C 1 411 ? -66.70323 -7.97294 -0.80508 1.000 91.42149 411 ASP C CA 1
ATOM 10710 C C . ASP C 1 411 ? -65.18123 -7.90098 -0.83394 1.000 89.27123 411 ASP C C 1
ATOM 10711 O O . ASP C 1 411 ? -64.61414 -6.98297 -1.43684 1.000 87.74999 411 ASP C O 1
ATOM 10716 N N . SER C 1 412 ? -64.52632 -8.83004 -0.12993 1.000 84.29958 412 SER C N 1
ATOM 10717 C CA . SER C 1 412 ? -63.07833 -8.76809 0.03921 1.000 86.19718 412 SER C CA 1
ATOM 10718 C C . SER C 1 412 ? -62.30422 -9.09005 -1.22773 1.000 88.61062 412 SER C C 1
ATOM 10719 O O . SER C 1 412 ? -61.10221 -8.80408 -1.28161 1.000 88.65273 412 SER C O 1
ATOM 10722 N N . ARG C 1 413 ? -62.95515 -9.66398 -2.24282 1.000 86.14191 413 ARG C N 1
ATOM 10723 C CA . ARG C 1 413 ? -62.29304 -9.94393 -3.50777 1.000 86.43668 413 ARG C CA 1
ATOM 10724 C C . ARG C 1 413 ? -62.09392 -8.68390 -4.34069 1.000 84.51540 413 ARG C C 1
ATOM 10725 O O . ARG C 1 413 ? -61.18584 -8.64288 -5.17761 1.000 81.76243 413 ARG C O 1
ATOM 10733 N N . PHE C 1 414 ? -62.89792 -7.65789 -4.09872 1.000 83.78636 414 PHE C N 1
ATOM 10734 C CA . PHE C 1 414 ? -62.85281 -6.40685 -4.82665 1.000 83.93638 414 PHE C CA 1
ATOM 10735 C C . PHE C 1 414 ? -62.11986 -5.34291 -4.02653 1.000 86.63144 414 PHE C C 1
ATOM 10736 O O . PHE C 1 414 ? -61.85297 -5.48298 -2.83051 1.000 91.30832 414 PHE C O 1
ATOM 10744 N N . GLU C 1 415 ? -61.77976 -4.26689 -4.72344 1.000 84.96545 415 GLU C N 1
ATOM 10745 C CA . GLU C 1 415 ? -61.18278 -3.09893 -4.10733 1.000 84.19694 415 GLU C CA 1
ATOM 10746 C C . GLU C 1 415 ? -61.67368 -1.87288 -4.85732 1.000 74.56684 415 GLU C C 1
ATOM 10747 O O . GLU C 1 415 ? -61.96257 -1.93382 -6.05735 1.000 71.09273 415 GLU C O 1
ATOM 10753 N N . ILE C 1 416 ? -61.84172 -0.78692 -4.11428 1.000 68.01605 416 ILE C N 1
ATOM 10754 C CA . ILE C 1 416 ? -62.08663 0.53312 -4.68024 1.000 66.00791 416 ILE C CA 1
ATOM 10755 C C . ILE C 1 416 ? -60.73458 1.14410 -5.01508 1.000 68.42399 416 ILE C C 1
ATOM 10756 O O . ILE C 1 416 ? -59.86566 1.25303 -4.13899 1.000 64.67354 416 ILE C O 1
ATOM 10761 N N . VAL C 1 417 ? -60.54645 1.51416 -6.29104 1.000 64.70249 417 VAL C N 1
ATOM 10762 C CA . VAL C 1 417 ? -59.23539 1.94414 -6.77090 1.000 65.96580 417 VAL C CA 1
ATOM 10763 C C . VAL C 1 417 ? -58.97838 3.41012 -6.43980 1.000 69.74520 417 VAL C C 1
ATOM 10764 O O . VAL C 1 417 ? -57.85040 3.79007 -6.11068 1.000 74.93530 417 VAL C O 1
ATOM 10768 N N . VAL C 1 418 ? -60.00135 4.25515 -6.52486 1.000 64.62880 418 VAL C N 1
ATOM 10769 C CA . VAL C 1 418 ? -59.83634 5.67613 -6.23677 1.000 60.59148 418 VAL C CA 1
ATOM 10770 C C . VAL C 1 418 ? -61.13038 6.19014 -5.62787 1.000 59.61504 418 VAL C C 1
ATOM 10771 O O . VAL C 1 418 ? -62.19637 5.59618 -5.83499 1.000 64.33140 418 VAL C O 1
ATOM 10775 N N . PRO C 1 419 ? -61.07841 7.29410 -4.89481 1.000 58.42279 419 PRO C N 1
ATOM 10776 C CA . PRO C 1 419 ? -62.27246 7.77310 -4.18989 1.000 61.91532 419 PRO C CA 1
ATOM 10777 C C . PRO C 1 419 ? -63.38436 8.13018 -5.16598 1.000 61.13365 419 PRO C C 1
ATOM 10778 O O . PRO C 1 419 ? -63.13725 8.65523 -6.25193 1.000 59.88086 419 PRO C O 1
ATOM 10782 N N . ARG C 1 420 ? -64.61341 7.79820 -4.77411 1.000 58.71757 420 ARG C N 1
ATOM 10783 C CA . ARG C 1 420 ? -65.81033 8.26227 -5.46320 1.000 57.90168 420 ARG C CA 1
ATOM 10784 C C . ARG C 1 420 ? -66.09333 9.69125 -5.00815 1.000 60.04404 420 ARG C C 1
ATOM 10785 O O . ARG C 1 420 ? -66.52743 9.91521 -3.87318 1.000 57.46478 420 ARG C O 1
ATOM 10793 N N . ASN C 1 421 ? -65.84923 10.65529 -5.88008 1.000 61.22313 421 ASN C N 1
ATOM 10794 C CA . ASN C 1 421 ? -66.13322 12.03828 -5.53704 1.000 62.45749 421 ASN C CA 1
ATOM 10795 C C . ASN C 1 421 ? -67.56318 12.41534 -5.87215 1.000 60.51515 421 ASN C C 1
ATOM 10796 O O . ASN C 1 421 ? -68.16122 13.24432 -5.17417 1.000 54.27493 421 ASN C O 1
ATOM 10801 N N . PHE C 1 422 ? -68.13210 11.78640 -6.90224 1.000 56.66732 422 PHE C N 1
ATOM 10802 C CA . PHE C 1 422 ? -69.46304 12.12047 -7.38334 1.000 58.67546 422 PHE C CA 1
ATOM 10803 C C . PHE C 1 422 ? -70.27106 10.85150 -7.61648 1.000 65.85790 422 PHE C C 1
ATOM 10804 O O . PHE C 1 422 ? -70.48817 10.06546 -6.68954 1.000 69.69783 422 PHE C O 1
ATOM 10812 N N . SER C 1 423 ? -70.69595 10.61557 -8.85253 1.000 62.00743 423 SER C N 1
ATOM 10813 C CA . SER C 1 423 ? -71.60596 9.51861 -9.13767 1.000 64.27613 423 SER C CA 1
ATOM 10814 C C . SER C 1 423 ? -70.91294 8.29462 -9.71767 1.000 62.70225 423 SER C C 1
ATOM 10815 O O . SER C 1 423 ? -71.56795 7.27565 -9.93578 1.000 68.73456 423 SER C O 1
ATOM 10818 N N . LEU C 1 424 ? -69.61191 8.36860 -9.96254 1.000 63.60763 424 LEU C N 1
ATOM 10819 C CA . LEU C 1 424 ? -68.86588 7.32361 -10.65253 1.000 60.69938 424 LEU C CA 1
ATOM 10820 C C . LEU C 1 424 ? -68.03899 6.53754 -9.65149 1.000 62.03112 424 LEU C C 1
ATOM 10821 O O . LEU C 1 424 ? -67.28005 7.12548 -8.87539 1.000 63.00492 424 LEU C O 1
ATOM 10826 N N . VAL C 1 425 ? -68.16003 5.21354 -9.68657 1.000 61.35209 425 VAL C N 1
ATOM 10827 C CA . VAL C 1 425 ? -67.37213 4.33848 -8.82154 1.000 61.63897 425 VAL C CA 1
ATOM 10828 C C . VAL C 1 425 ? -66.41008 3.53649 -9.69349 1.000 65.23677 425 VAL C C 1
ATOM 10829 O O . VAL C 1 425 ? -66.83602 2.78855 -10.58256 1.000 70.18473 425 VAL C O 1
ATOM 10833 N N . CYS C 1 426 ? -65.11310 3.69544 -9.42936 1.000 60.98626 426 CYS C N 1
ATOM 10834 C CA . CYS C 1 426 ? -64.04405 2.97145 -10.10530 1.000 61.14681 426 CYS C CA 1
ATOM 10835 C C . CYS C 1 426 ? -63.55517 1.85539 -9.18531 1.000 68.73719 426 CYS C C 1
ATOM 10836 O O . CYS C 1 426 ? -63.11327 2.12332 -8.06025 1.000 65.64208 426 CYS C O 1
ATOM 10839 N N . PHE C 1 427 ? -63.63416 0.60841 -9.65437 1.000 71.01904 427 PHE C N 1
ATOM 10840 C CA . PHE C 1 427 ? -63.37728 -0.53964 -8.78541 1.000 73.65094 427 PHE C CA 1
ATOM 10841 C C . PHE C 1 427 ? -62.69023 -1.63462 -9.59040 1.000 74.21153 427 PHE C C 1
ATOM 10842 O O . PHE C 1 427 ? -62.50012 -1.50756 -10.79837 1.000 74.91161 427 PHE C O 1
ATOM 10850 N N . ARG C 1 428 ? -62.25533 -2.69167 -8.90541 1.000 68.48453 428 ARG C N 1
ATOM 10851 C CA . ARG C 1 428 ? -61.63129 -3.79765 -9.62641 1.000 69.57676 428 ARG C CA 1
ATOM 10852 C C . ARG C 1 428 ? -61.57841 -5.03369 -8.73846 1.000 73.32458 428 ARG C C 1
ATOM 10853 O O . ARG C 1 428 ? -61.80052 -4.97375 -7.52748 1.000 74.96425 428 ARG C O 1
ATOM 10861 N N . LEU C 1 429 ? -61.29238 -6.16567 -9.36949 1.000 73.13508 429 LEU C N 1
ATOM 10862 C CA . LEU C 1 429 ? -60.94749 -7.37072 -8.63752 1.000 76.08807 429 LEU C CA 1
ATOM 10863 C C . LEU C 1 429 ? -59.49353 -7.28178 -8.19338 1.000 80.55176 429 LEU C C 1
ATOM 10864 O O . LEU C 1 429 ? -58.60744 -6.98577 -8.99929 1.000 73.61935 429 LEU C O 1
ATOM 10869 N N . LYS C 1 430 ? -59.25765 -7.52885 -6.90637 1.000 82.19670 430 LYS C N 1
ATOM 10870 C CA . LYS C 1 430 ? -57.90970 -7.47192 -6.36825 1.000 89.16332 430 LYS C CA 1
ATOM 10871 C C . LYS C 1 430 ? -57.02167 -8.51391 -7.04321 1.000 91.38727 430 LYS C C 1
ATOM 10872 O O . LYS C 1 430 ? -57.50865 -9.52787 -7.55131 1.000 95.50882 430 LYS C O 1
ATOM 10878 N N . PRO C 1 431 ? -55.71266 -8.27194 -7.08508 1.000 92.75323 431 PRO C N 1
ATOM 10879 C CA . PRO C 1 431 ? -54.80862 -9.23194 -7.74005 1.000 97.56959 431 PRO C CA 1
ATOM 10880 C C . PRO C 1 431 ? -54.82872 -10.63197 -7.14212 1.000 103.02814 431 PRO C C 1
ATOM 10881 O O . PRO C 1 431 ? -54.59768 -11.60494 -7.87314 1.000 107.48131 431 PRO C O 1
ATOM 10885 N N . ASP C 1 432 ? -55.09784 -10.78102 -5.84715 1.000 102.77022 432 ASP C N 1
ATOM 10886 C CA . ASP C 1 432 ? -54.94594 -12.08506 -5.20820 1.000 105.74689 432 ASP C CA 1
ATOM 10887 C C . ASP C 1 432 ? -56.12395 -13.02901 -5.43236 1.000 102.61493 432 ASP C C 1
ATOM 10888 O O . ASP C 1 432 ? -56.06702 -14.17204 -4.96841 1.000 100.46468 432 ASP C O 1
ATOM 10893 N N . VAL C 1 433 ? -57.18487 -12.60195 -6.12143 1.000 101.56744 433 VAL C N 1
ATOM 10894 C CA . VAL C 1 433 ? -58.31988 -13.49491 -6.32358 1.000 100.79366 433 VAL C CA 1
ATOM 10895 C C . VAL C 1 433 ? -58.02481 -14.58086 -7.34561 1.000 101.58586 433 VAL C C 1
ATOM 10896 O O . VAL C 1 433 ? -58.71484 -15.60584 -7.36672 1.000 102.95445 433 VAL C O 1
ATOM 10900 N N . SER C 1 434 ? -57.00573 -14.40485 -8.18151 1.000 102.27542 434 SER C N 1
ATOM 10901 C CA . SER C 1 434 ? -56.72766 -15.39081 -9.21753 1.000 109.25257 434 SER C CA 1
ATOM 10902 C C . SER C 1 434 ? -55.23164 -15.48584 -9.45639 1.000 113.13988 434 SER C C 1
ATOM 10903 O O . SER C 1 434 ? -54.46665 -14.57188 -9.13528 1.000 111.22123 434 SER C O 1
ATOM 10906 N N . SER C 1 435 ? -54.82063 -16.62682 -10.01241 1.000 116.09550 435 SER C N 1
ATOM 10907 C CA . SER C 1 435 ? -53.43359 -16.81384 -10.40729 1.000 114.61901 435 SER C CA 1
ATOM 10908 C C . SER C 1 435 ? -53.09745 -16.12579 -11.72423 1.000 115.61386 435 SER C C 1
ATOM 10909 O O . SER C 1 435 ? -51.91542 -16.02581 -12.06811 1.000 117.62989 435 SER C O 1
ATOM 10912 N N . LEU C 1 436 ? -54.09037 -15.62272 -12.45130 1.000 112.67404 436 LEU C N 1
ATOM 10913 C CA . LEU C 1 436 ? -53.80724 -14.86267 -13.65523 1.000 106.70753 436 LEU C CA 1
ATOM 10914 C C . LEU C 1 436 ? -53.55323 -13.39770 -13.30914 1.000 97.83015 436 LEU C C 1
ATOM 10915 O O . LEU C 1 436 ? -53.81532 -12.93274 -12.19914 1.000 98.93818 436 LEU C O 1
ATOM 10920 N N . HIS C 1 437 ? -53.04712 -12.66566 -14.28905 1.000 90.05817 437 HIS C N 1
ATOM 10921 C CA . HIS C 1 437 ? -52.71310 -11.26668 -14.07495 1.000 86.87621 437 HIS C CA 1
ATOM 10922 C C . HIS C 1 437 ? -53.98909 -10.46366 -13.84703 1.000 85.14179 437 HIS C C 1
ATOM 10923 O O . HIS C 1 437 ? -54.96403 -10.60659 -14.58913 1.000 86.94464 437 HIS C O 1
ATOM 10930 N N . VAL C 1 438 ? -53.97616 -9.60571 -12.82399 1.000 80.22014 438 VAL C N 1
ATOM 10931 C CA . VAL C 1 438 ? -55.18718 -8.88169 -12.43906 1.000 80.09908 438 VAL C CA 1
ATOM 10932 C C . VAL C 1 438 ? -55.82005 -8.17762 -13.64509 1.000 82.67833 438 VAL C C 1
ATOM 10933 O O . VAL C 1 438 ? -57.05203 -8.14057 -13.78820 1.000 84.24694 438 VAL C O 1
ATOM 10937 N N . GLU C 1 439 ? -54.99595 -7.61259 -14.53498 1.000 79.88063 439 GLU C N 1
ATOM 10938 C CA . GLU C 1 439 ? -55.54382 -6.93052 -15.70900 1.000 83.65477 439 GLU C CA 1
ATOM 10939 C C . GLU C 1 439 ? -56.40777 -7.86045 -16.55713 1.000 87.00780 439 GLU C C 1
ATOM 10940 O O . GLU C 1 439 ? -57.49672 -7.47140 -17.00121 1.000 81.36239 439 GLU C O 1
ATOM 10946 N N . GLU C 1 440 ? -55.94278 -9.09246 -16.80214 1.000 89.98447 440 GLU C N 1
ATOM 10947 C CA . GLU C 1 440 ? -56.73774 -10.03839 -17.58426 1.000 89.79761 440 GLU C CA 1
ATOM 10948 C C . GLU C 1 440 ? -57.99282 -10.47539 -16.84040 1.000 87.56050 440 GLU C C 1
ATOM 10949 O O . GLU C 1 440 ? -59.04977 -10.66333 -17.45351 1.000 83.52054 440 GLU C O 1
ATOM 10955 N N . VAL C 1 441 ? -57.89394 -10.67246 -15.52740 1.000 88.30269 441 VAL C N 1
ATOM 10956 C CA . VAL C 1 441 ? -59.05303 -11.10547 -14.75353 1.000 87.07360 441 VAL C CA 1
ATOM 10957 C C . VAL C 1 441 ? -60.16099 -10.05943 -14.83058 1.000 82.82046 441 VAL C C 1
ATOM 10958 O O . VAL C 1 441 ? -61.33198 -10.37639 -15.09371 1.000 84.29695 441 VAL C O 1
ATOM 10962 N N . ASN C 1 442 ? -59.80297 -8.79145 -14.62049 1.000 80.25962 442 ASN C N 1
ATOM 10963 C CA . ASN C 1 442 ? -60.79594 -7.72642 -14.70653 1.000 82.33356 442 ASN C CA 1
ATOM 10964 C C . ASN C 1 442 ? -61.27380 -7.51233 -16.14756 1.000 85.03651 442 ASN C C 1
ATOM 10965 O O . ASN C 1 442 ? -62.44977 -7.18329 -16.36865 1.000 85.67869 442 ASN C O 1
ATOM 10970 N N . LYS C 1 443 ? -60.39771 -7.72131 -17.13749 1.000 88.04214 443 LYS C N 1
ATOM 10971 C CA . LYS C 1 443 ? -60.82858 -7.63423 -18.53252 1.000 88.21321 443 LYS C CA 1
ATOM 10972 C C . LYS C 1 443 ? -61.86558 -8.70418 -18.85867 1.000 87.48417 443 LYS C C 1
ATOM 10973 O O . LYS C 1 443 ? -62.87951 -8.42812 -19.51575 1.000 85.72080 443 LYS C O 1
ATOM 10979 N N . LYS C 1 444 ? -61.63766 -9.93221 -18.38671 1.000 85.23127 444 LYS C N 1
ATOM 10980 C CA . LYS C 1 444 ? -62.59367 -11.00717 -18.61385 1.000 84.69437 444 LYS C CA 1
ATOM 10981 C C . LYS C 1 444 ? -63.91472 -10.72717 -17.91596 1.000 91.22410 444 LYS C C 1
ATOM 10982 O O . LYS C 1 444 ? -64.98768 -11.00711 -18.46508 1.000 96.43788 444 LYS C O 1
ATOM 10988 N N . LEU C 1 445 ? -63.85882 -10.19923 -16.69193 1.000 93.09011 445 LEU C N 1
ATOM 10989 C CA . LEU C 1 445 ? -65.09688 -9.89023 -15.98303 1.000 88.86329 445 LEU C CA 1
ATOM 10990 C C . LEU C 1 445 ? -65.91278 -8.84017 -16.73605 1.000 85.64711 445 LEU C C 1
ATOM 10991 O O . LEU C 1 445 ? -67.13077 -8.98413 -16.90217 1.000 84.88123 445 LEU C O 1
ATOM 10996 N N . LEU C 1 446 ? -65.26071 -7.75817 -17.17594 1.000 85.42340 446 LEU C N 1
ATOM 10997 C CA . LEU C 1 446 ? -65.96261 -6.75011 -17.96796 1.000 84.52066 446 LEU C CA 1
ATOM 10998 C C . LEU C 1 446 ? -66.54250 -7.35103 -19.24704 1.000 85.27338 446 LEU C C 1
ATOM 10999 O O . LEU C 1 446 ? -67.65345 -6.99298 -19.66812 1.000 87.39206 446 LEU C O 1
ATOM 11004 N N . ASP C 1 447 ? -65.80347 -8.25802 -19.88802 1.000 80.64651 447 ASP C N 1
ATOM 11005 C CA . ASP C 1 447 ? -66.32638 -8.87194 -21.09809 1.000 84.40749 447 ASP C CA 1
ATOM 11006 C C . ASP C 1 447 ? -67.59543 -9.65392 -20.78725 1.000 92.48214 447 ASP C C 1
ATOM 11007 O O . ASP C 1 447 ? -68.60036 -9.52586 -21.49134 1.000 98.76447 447 ASP C O 1
ATOM 11012 N N . MET C 1 448 ? -67.57055 -10.45898 -19.72329 1.000 91.88996 448 MET C N 1
ATOM 11013 C CA . MET C 1 448 ? -68.76761 -11.19296 -19.31344 1.000 97.34325 448 MET C CA 1
ATOM 11014 C C . MET C 1 448 ? -69.93660 -10.24494 -19.05250 1.000 101.54112 448 MET C C 1
ATOM 11015 O O . MET C 1 448 ? -71.04756 -10.44488 -19.56861 1.000 103.93878 448 MET C O 1
ATOM 11020 N N . LEU C 1 449 ? -69.69565 -9.19099 -18.26542 1.000 100.47520 449 LEU C N 1
ATOM 11021 C CA . LEU C 1 449 ? -70.75465 -8.23797 -17.93747 1.000 94.60082 449 LEU C CA 1
ATOM 11022 C C . LEU C 1 449 ? -71.40052 -7.66389 -19.19450 1.000 90.54507 449 LEU C C 1
ATOM 11023 O O . LEU C 1 449 ? -72.62450 -7.72185 -19.36062 1.000 90.51612 449 LEU C O 1
ATOM 11028 N N . ASN C 1 450 ? -70.59542 -7.10287 -20.09540 1.000 87.66577 450 ASN C N 1
ATOM 11029 C CA . ASN C 1 450 ? -71.18829 -6.46080 -21.26543 1.000 88.28164 450 ASN C CA 1
ATOM 11030 C C . ASN C 1 450 ? -71.81223 -7.48273 -22.21753 1.000 88.31059 450 ASN C C 1
ATOM 11031 O O . ASN C 1 450 ? -72.87217 -7.22267 -22.80162 1.000 85.73923 450 ASN C O 1
ATOM 11036 N N . SER C 1 451 ? -71.18625 -8.65374 -22.37453 1.000 90.95038 451 SER C N 1
ATOM 11037 C CA . SER C 1 451 ? -71.74320 -9.70768 -23.21564 1.000 96.46420 451 SER C CA 1
ATOM 11038 C C . SER C 1 451 ? -73.09626 -10.18867 -22.71179 1.000 98.78290 451 SER C C 1
ATOM 11039 O O . SER C 1 451 ? -73.88221 -10.73961 -23.49189 1.000 99.74354 451 SER C O 1
ATOM 11042 N N . THR C 1 452 ? -73.36638 -10.00973 -21.41680 1.000 95.73516 452 THR C N 1
ATOM 11043 C CA . THR C 1 452 ? -74.66644 -10.36272 -20.85494 1.000 97.41168 452 THR C CA 1
ATOM 11044 C C . THR C 1 452 ? -75.83635 -9.71865 -21.59102 1.000 96.37471 452 THR C C 1
ATOM 11045 O O . THR C 1 452 ? -76.92137 -10.30561 -21.66015 1.000 91.39254 452 THR C O 1
ATOM 11049 N N . GLY C 1 453 ? -75.64327 -8.50963 -22.12694 1.000 87.61840 453 GLY C N 1
ATOM 11050 C CA . GLY C 1 453 ? -76.73720 -7.68757 -22.61200 1.000 86.69724 453 GLY C CA 1
ATOM 11051 C C . GLY C 1 453 ? -77.55828 -6.99960 -21.53704 1.000 87.99476 453 GLY C C 1
ATOM 11052 O O . GLY C 1 453 ? -78.35023 -6.10056 -21.85607 1.000 91.88733 453 GLY C O 1
ATOM 11053 N N . ARG C 1 454 ? -77.41441 -7.38367 -20.28005 1.000 86.41036 454 ARG C N 1
ATOM 11054 C CA . ARG C 1 454 ? -78.21949 -6.79970 -19.22209 1.000 94.40606 454 ARG C CA 1
ATOM 11055 C C . ARG C 1 454 ? -77.52852 -5.60675 -18.56997 1.000 94.04812 454 ARG C C 1
ATOM 11056 O O . ARG C 1 454 ? -78.06159 -5.03778 -17.61499 1.000 92.55847 454 ARG C O 1
ATOM 11064 N N . VAL C 1 455 ? -76.37446 -5.20076 -19.09084 1.000 94.71662 455 VAL C N 1
ATOM 11065 C CA . VAL C 1 455 ? -75.60148 -4.11481 -18.49972 1.000 89.71339 455 VAL C CA 1
ATOM 11066 C C . VAL C 1 455 ? -74.57837 -3.65279 -19.52360 1.000 84.07324 455 VAL C C 1
ATOM 11067 O O . VAL C 1 455 ? -74.13932 -4.42676 -20.37260 1.000 79.74904 455 VAL C O 1
ATOM 11071 N N . TYR C 1 456 ? -74.20334 -2.37780 -19.44050 1.000 83.28630 456 TYR C N 1
ATOM 11072 C CA . TYR C 1 456 ? -73.08726 -1.84179 -20.20437 1.000 76.90659 456 TYR C CA 1
ATOM 11073 C C . TYR C 1 456 ? -72.22132 -1.02287 -19.25525 1.000 73.11403 456 TYR C C 1
ATOM 11074 O O . TYR C 1 456 ? -72.72536 -0.11989 -18.58025 1.000 71.54279 456 TYR C O 1
ATOM 11083 N N . MET C 1 457 ? -70.93534 -1.37291 -19.17515 1.000 70.65058 457 MET C N 1
ATOM 11084 C CA . MET C 1 457 ? -69.94139 -0.62297 -18.41902 1.000 70.01103 457 MET C CA 1
ATOM 11085 C C . MET C 1 457 ? -68.66831 -0.51597 -19.24090 1.000 69.71889 457 MET C C 1
ATOM 11086 O O . MET C 1 457 ? -68.28727 -1.47295 -19.91591 1.000 68.21081 457 MET C O 1
ATOM 11091 N N . THR C 1 458 ? -67.99728 0.63201 -19.16578 1.000 66.18162 458 THR C N 1
ATOM 11092 C CA . THR C 1 458 ? -66.65823 0.74900 -19.72065 1.000 67.82129 458 THR C CA 1
ATOM 11093 C C . THR C 1 458 ? -65.61033 0.68291 -18.61755 1.000 73.70884 458 THR C C 1
ATOM 11094 O O . THR C 1 458 ? -65.90744 0.73086 -17.42158 1.000 81.06761 458 THR C O 1
ATOM 11098 N N . HIS C 1 459 ? -64.36229 0.58390 -19.05044 1.000 76.41443 459 HIS C N 1
ATOM 11099 C CA . HIS C 1 459 ? -63.18738 0.45582 -18.20734 1.000 75.33535 459 HIS C CA 1
ATOM 11100 C C . HIS C 1 459 ? -62.32333 1.69680 -18.35520 1.000 75.29587 459 HIS C C 1
ATOM 11101 O O . HIS C 1 459 ? -62.61023 2.58685 -19.16018 1.000 66.80538 459 HIS C O 1
ATOM 11108 N N . THR C 1 460 ? -61.26140 1.75873 -17.55310 1.000 76.08017 460 THR C N 1
ATOM 11109 C CA . THR C 1 460 ? -60.18934 2.69672 -17.86195 1.000 73.97203 460 THR C CA 1
ATOM 11110 C C . THR C 1 460 ? -58.88541 2.21365 -17.24786 1.000 75.29324 460 THR C C 1
ATOM 11111 O O . THR C 1 460 ? -58.87353 1.45460 -16.27389 1.000 79.70693 460 THR C O 1
ATOM 11115 N N . ILE C 1 461 ? -57.78435 2.71865 -17.79673 1.000 72.68240 461 ILE C N 1
ATOM 11116 C CA . ILE C 1 461 ? -56.45141 2.49858 -17.25562 1.000 75.94858 461 ILE C CA 1
ATOM 11117 C C . ILE C 1 461 ? -55.97542 3.84354 -16.72750 1.000 75.88805 461 ILE C C 1
ATOM 11118 O O . ILE C 1 461 ? -55.88632 4.81758 -17.48445 1.000 78.85419 461 ILE C O 1
ATOM 11123 N N . VAL C 1 462 ? -55.70153 3.91147 -15.42848 1.000 76.86974 462 VAL C N 1
ATOM 11124 C CA . VAL C 1 462 ? -55.15956 5.12542 -14.82137 1.000 70.84007 462 VAL C CA 1
ATOM 11125 C C . VAL C 1 462 ? -54.02965 4.72735 -13.88528 1.000 68.28450 462 VAL C C 1
ATOM 11126 O O . VAL C 1 462 ? -54.16075 3.76731 -13.12034 1.000 66.44744 462 VAL C O 1
ATOM 11130 N N . GLY C 1 463 ? -52.91763 5.44832 -13.96714 1.000 63.40234 463 GLY C N 1
ATOM 11131 C CA . GLY C 1 463 ? -51.75671 5.09924 -13.16405 1.000 61.66266 463 GLY C CA 1
ATOM 11132 C C . GLY C 1 463 ? -51.33074 3.65924 -13.33308 1.000 64.02083 463 GLY C C 1
ATOM 11133 O O . GLY C 1 463 ? -50.90484 3.01318 -12.36608 1.000 73.74305 463 GLY C O 1
ATOM 11134 N N . GLY C 1 464 ? -51.43264 3.13630 -14.54912 1.000 60.29934 464 GLY C N 1
ATOM 11135 C CA . GLY C 1 464 ? -51.07665 1.75431 -14.81615 1.000 59.91245 464 GLY C CA 1
ATOM 11136 C C . GLY C 1 464 ? -52.03273 0.71731 -14.28829 1.000 63.52341 464 GLY C C 1
ATOM 11137 O O . GLY C 1 464 ? -51.72476 -0.48170 -14.35433 1.000 62.58119 464 GLY C O 1
ATOM 11138 N N . ILE C 1 465 ? -53.18477 1.12232 -13.76638 1.000 68.34767 465 ILE C N 1
ATOM 11139 C CA . ILE C 1 465 ? -54.13085 0.19231 -13.16352 1.000 70.58741 465 ILE C CA 1
ATOM 11140 C C . ILE C 1 465 ? -55.40377 0.16839 -13.99763 1.000 64.66302 465 ILE C C 1
ATOM 11141 O O . ILE C 1 465 ? -56.00472 1.21942 -14.26564 1.000 63.08914 465 ILE C O 1
ATOM 11146 N N . TYR C 1 466 ? -55.80477 -1.03358 -14.38773 1.000 63.15757 466 TYR C N 1
ATOM 11147 C CA . TYR C 1 466 ? -57.04371 -1.28051 -15.10586 1.000 68.88721 466 TYR C CA 1
ATOM 11148 C C . TYR C 1 466 ? -58.18681 -1.41952 -14.11497 1.000 75.91437 466 TYR C C 1
ATOM 11149 O O . TYR C 1 466 ? -58.10492 -2.22357 -13.17900 1.000 78.00409 466 TYR C O 1
ATOM 11158 N N . MET C 1 467 ? -59.25977 -0.66548 -14.32903 1.000 70.27158 467 MET C N 1
ATOM 11159 C CA . MET C 1 467 ? -60.37986 -0.73750 -13.40614 1.000 64.55774 467 MET C CA 1
ATOM 11160 C C . MET C 1 467 ? -61.68578 -0.63242 -14.17726 1.000 65.07096 467 MET C C 1
ATOM 11161 O O . MET C 1 467 ? -61.74766 -0.03037 -15.25423 1.000 66.69221 467 MET C O 1
ATOM 11166 N N . LEU C 1 468 ? -62.72685 -1.23642 -13.60738 1.000 70.75848 468 LEU C N 1
ATOM 11167 C CA . LEU C 1 468 ? -64.08380 -1.11036 -14.10950 1.000 72.30077 468 LEU C CA 1
ATOM 11168 C C . LEU C 1 468 ? -64.70581 0.16864 -13.56350 1.000 70.72164 468 LEU C C 1
ATOM 11169 O O . LEU C 1 468 ? -64.33690 0.65157 -12.49044 1.000 65.06570 468 LEU C O 1
ATOM 11174 N N . ARG C 1 469 ? -65.64673 0.72470 -14.32056 1.000 74.41419 469 ARG C N 1
ATOM 11175 C CA . ARG C 1 469 ? -66.33073 1.95070 -13.94256 1.000 69.95049 469 ARG C CA 1
ATOM 11176 C C . ARG C 1 469 ? -67.82574 1.69174 -13.89171 1.000 68.03184 469 ARG C C 1
ATOM 11177 O O . ARG C 1 469 ? -68.36169 0.92880 -14.69880 1.000 68.27924 469 ARG C O 1
ATOM 11185 N N . LEU C 1 470 ? -68.48381 2.28871 -12.90874 1.000 68.31872 470 LEU C N 1
ATOM 11186 C CA . LEU C 1 470 ? -69.93682 2.33975 -12.85087 1.000 70.85850 470 LEU C CA 1
ATOM 11187 C C . LEU C 1 470 ? -70.32878 3.80676 -12.77284 1.000 70.28211 470 LEU C C 1
ATOM 11188 O O . LEU C 1 470 ? -70.08986 4.46370 -11.75378 1.000 66.73169 470 LEU C O 1
ATOM 11193 N N . ALA C 1 471 ? -70.86967 4.32583 -13.86786 1.000 71.71386 471 ALA C N 1
ATOM 11194 C CA . ALA C 1 471 ? -71.30362 5.71484 -13.96383 1.000 68.49769 471 ALA C CA 1
ATOM 11195 C C . ALA C 1 471 ? -72.81464 5.70588 -13.76997 1.000 67.82392 471 ALA C C 1
ATOM 11196 O O . ALA C 1 471 ? -73.58656 5.48595 -14.70106 1.000 74.55368 471 ALA C O 1
ATOM 11198 N N . VAL C 1 472 ? -73.23274 5.90183 -12.54900 1.000 72.85874 472 VAL C N 1
ATOM 11199 C CA . VAL C 1 472 ? -74.65177 5.87986 -12.23313 1.000 74.63526 472 VAL C CA 1
ATOM 11200 C C . VAL C 1 472 ? -75.27070 7.21389 -12.61413 1.000 73.60093 472 VAL C C 1
ATOM 11201 O O . VAL C 1 472 ? -74.62968 8.26487 -12.50401 1.000 70.65321 472 VAL C O 1
ATOM 11205 N N . GLY C 1 473 ? -76.50766 7.17895 -13.09624 1.000 72.29814 473 GLY C N 1
ATOM 11206 C CA . GLY C 1 473 ? -77.15459 8.42699 -13.43424 1.000 68.10027 473 GLY C CA 1
ATOM 11207 C C . GLY C 1 473 ? -78.12548 8.38707 -14.59433 1.000 71.85598 473 GLY C C 1
ATOM 11208 O O . GLY C 1 473 ? -78.90844 9.32710 -14.75036 1.000 77.38823 473 GLY C O 1
ATOM 11209 N N . SER C 1 474 ? -78.08744 7.34111 -15.42338 1.000 73.82990 474 SER C N 1
ATOM 11210 C CA . SER C 1 474 ? -79.04234 7.25419 -16.52247 1.000 75.21691 474 SER C CA 1
ATOM 11211 C C . SER C 1 474 ? -80.45038 7.42621 -15.97959 1.000 73.25615 474 SER C C 1
ATOM 11212 O O . SER C 1 474 ? -80.84749 6.74717 -15.02967 1.000 76.93554 474 SER C O 1
ATOM 11215 N N . SER C 1 475 ? -81.21230 8.32226 -16.61062 1.000 67.15279 475 SER C N 1
ATOM 11216 C CA . SER C 1 475 ? -82.42434 8.83626 -15.97871 1.000 73.00875 475 SER C CA 1
ATOM 11217 C C . SER C 1 475 ? -83.36442 7.72627 -15.53185 1.000 75.49853 475 SER C C 1
ATOM 11218 O O . SER C 1 475 ? -84.06450 7.87624 -14.52791 1.000 80.49913 475 SER C O 1
ATOM 11221 N N . LEU C 1 476 ? -83.39638 6.61031 -16.24691 1.000 80.28857 476 LEU C N 1
ATOM 11222 C CA . LEU C 1 476 ? -84.32344 5.54431 -15.90705 1.000 82.58359 476 LEU C CA 1
ATOM 11223 C C . LEU C 1 476 ? -83.76757 4.61025 -14.84704 1.000 82.49410 476 LEU C C 1
ATOM 11224 O O . LEU C 1 476 ? -84.50764 3.75824 -14.34015 1.000 82.02036 476 LEU C O 1
ATOM 11229 N N . THR C 1 477 ? -82.49660 4.76119 -14.48792 1.000 78.94368 477 THR C N 1
ATOM 11230 C CA . THR C 1 477 ? -81.91072 3.91312 -13.46190 1.000 81.57294 477 THR C CA 1
ATOM 11231 C C . THR C 1 477 ? -82.55383 4.22708 -12.12295 1.000 82.82572 477 THR C C 1
ATOM 11232 O O . THR C 1 477 ? -82.60584 5.38706 -11.70590 1.000 84.53382 477 THR C O 1
ATOM 11236 N N . GLU C 1 478 ? -83.07892 3.19506 -11.47405 1.000 88.28164 478 GLU C N 1
ATOM 11237 C CA . GLU C 1 478 ? -83.62904 3.28101 -10.13109 1.000 86.02874 478 GLU C CA 1
ATOM 11238 C C . GLU C 1 478 ? -82.83416 2.37094 -9.19807 1.000 87.17098 478 GLU C C 1
ATOM 11239 O O . GLU C 1 478 ? -81.95414 1.62194 -9.62902 1.000 89.92657 478 GLU C O 1
ATOM 11245 N N . GLU C 1 479 ? -83.15427 2.43388 -7.90309 1.000 86.93674 479 GLU C N 1
ATOM 11246 C CA . GLU C 1 479 ? -82.34439 1.74281 -6.89905 1.000 90.63192 479 GLU C CA 1
ATOM 11247 C C . GLU C 1 479 ? -82.20640 0.25682 -7.21211 1.000 94.91664 479 GLU C C 1
ATOM 11248 O O . GLU C 1 479 ? -81.09942 -0.30821 -7.16904 1.000 94.30078 479 GLU C O 1
ATOM 11254 N N . HIS C 1 480 ? -83.32039 -0.39313 -7.54525 1.000 84.97071 480 HIS C N 1
ATOM 11255 C CA . HIS C 1 480 ? -83.27541 -1.82612 -7.79732 1.000 91.87154 480 HIS C CA 1
ATOM 11256 C C . HIS C 1 480 ? -82.42930 -2.17708 -9.02025 1.000 90.32136 480 HIS C C 1
ATOM 11257 O O . HIS C 1 480 ? -81.87033 -3.27509 -9.08126 1.000 94.50607 480 HIS C O 1
ATOM 11264 N N . HIS C 1 481 ? -82.30319 -1.27004 -9.99320 1.000 89.31860 481 HIS C N 1
ATOM 11265 C CA . HIS C 1 481 ? -81.42109 -1.54801 -11.12813 1.000 88.15531 481 HIS C CA 1
ATOM 11266 C C . HIS C 1 481 ? -79.97614 -1.69907 -10.67100 1.000 87.45785 481 HIS C C 1
ATOM 11267 O O . HIS C 1 481 ? -79.26512 -2.61707 -11.10098 1.000 81.66769 481 HIS C O 1
ATOM 11274 N N . VAL C 1 482 ? -79.51119 -0.78012 -9.82691 1.000 83.12576 482 VAL C N 1
ATOM 11275 C CA . VAL C 1 482 ? -78.15024 -0.87519 -9.31479 1.000 84.94966 482 VAL C CA 1
ATOM 11276 C C . VAL C 1 482 ? -77.99735 -2.11924 -8.44584 1.000 90.22398 482 VAL C C 1
ATOM 11277 O O . VAL C 1 482 ? -76.95337 -2.78527 -8.47178 1.000 92.10578 482 VAL C O 1
ATOM 11281 N N A ARG C 1 483 ? -79.02844 -2.43925 -7.65395 0.560 88.65800 483 ARG C N 1
ATOM 11282 N N B ARG C 1 483 ? -79.02844 -2.46225 -7.66995 0.440 88.80012 483 ARG C N 1
ATOM 11283 C CA A ARG C 1 483 ? -79.00954 -3.67829 -6.87901 0.560 91.28726 483 ARG C CA 1
ATOM 11284 C CA B ARG C 1 483 ? -78.97154 -3.68929 -6.87801 0.440 91.33727 483 ARG C CA 1
ATOM 11285 C C A ARG C 1 483 ? -78.78850 -4.89225 -7.78005 0.560 93.36909 483 ARG C C 1
ATOM 11286 C C B ARG C 1 483 ? -78.79150 -4.91125 -7.77505 0.440 93.37172 483 ARG C C 1
ATOM 11287 O O A ARG C 1 483 ? -77.93855 -5.74928 -7.50502 0.560 93.33751 483 ARG C O 1
ATOM 11288 O O B ARG C 1 483 ? -77.96755 -5.79128 -7.49602 0.440 93.55069 483 ARG C O 1
ATOM 11303 N N . ARG C 1 484 ? -79.56240 -4.98217 -8.86313 1.000 95.31669 484 ARG C N 1
ATOM 11304 C CA . ARG C 1 484 ? -79.44735 -6.11613 -9.77317 1.000 100.51205 484 ARG C CA 1
ATOM 11305 C C . ARG C 1 484 ? -78.11228 -6.11613 -10.51005 1.000 96.40366 484 ARG C C 1
ATOM 11306 O O . ARG C 1 484 ? -77.56628 -7.18813 -10.79305 1.000 94.73241 484 ARG C O 1
ATOM 11314 N N . VAL C 1 485 ? -77.55722 -4.94013 -10.80894 1.000 92.47425 485 VAL C N 1
ATOM 11315 C CA . VAL C 1 485 ? -76.21716 -4.89514 -11.38581 1.000 89.12121 485 VAL C CA 1
ATOM 11316 C C . VAL C 1 485 ? -75.19827 -5.47322 -10.40975 1.000 84.19957 485 VAL C C 1
ATOM 11317 O O . VAL C 1 485 ? -74.32526 -6.25823 -10.78971 1.000 82.22302 485 VAL C O 1
ATOM 11321 N N . TRP C 1 486 ? -75.28438 -5.08828 -9.13474 1.000 88.80012 486 TRP C N 1
ATOM 11322 C CA . TRP C 1 486 ? -74.34548 -5.63636 -8.15568 1.000 86.92095 486 TRP C CA 1
ATOM 11323 C C . TRP C 1 486 ? -74.50354 -7.15336 -8.02277 1.000 88.64484 486 TRP C C 1
ATOM 11324 O O . TRP C 1 486 ? -73.50757 -7.89439 -7.95971 1.000 86.53669 486 TRP C O 1
ATOM 11335 N N . ASP C 1 487 ? -75.75056 -7.63332 -7.98791 1.000 88.60010 487 ASP C N 1
ATOM 11336 C CA . ASP C 1 487 ? -75.98060 -9.07632 -7.96300 1.000 93.41120 487 ASP C CA 1
ATOM 11337 C C . ASP C 1 487 ? -75.35351 -9.76028 -9.17897 1.000 93.07169 487 ASP C C 1
ATOM 11338 O O . ASP C 1 487 ? -74.72455 -10.81930 -9.05097 1.000 91.50571 487 ASP C O 1
ATOM 11343 N N . LEU C 1 488 ? -75.52138 -9.17821 -10.36996 1.000 94.15339 488 LEU C N 1
ATOM 11344 C CA . LEU C 1 488 ? -74.94628 -9.77917 -11.56994 1.000 97.29061 488 LEU C CA 1
ATOM 11345 C C . LEU C 1 488 ? -73.42629 -9.79622 -11.50980 1.000 96.60632 488 LEU C C 1
ATOM 11346 O O . LEU C 1 488 ? -72.78728 -10.78321 -11.90079 1.000 99.28822 488 LEU C O 1
ATOM 11351 N N . ILE C 1 489 ? -72.82630 -8.69526 -11.06169 1.000 88.90013 489 ILE C N 1
ATOM 11352 C CA . ILE C 1 489 ? -71.37531 -8.64830 -10.94655 1.000 85.34971 489 ILE C CA 1
ATOM 11353 C C . ILE C 1 489 ? -70.90142 -9.79236 -10.06456 1.000 92.58478 489 ILE C C 1
ATOM 11354 O O . ILE C 1 489 ? -69.97541 -10.53237 -10.41651 1.000 92.11894 489 ILE C O 1
ATOM 11359 N N . GLN C 1 490 ? -71.57454 -9.98240 -8.92164 1.000 96.92215 490 GLN C N 1
ATOM 11360 C CA . GLN C 1 490 ? -71.16565 -11.02446 -7.98165 1.000 99.18031 490 GLN C CA 1
ATOM 11361 C C . GLN C 1 490 ? -71.35464 -12.42042 -8.56474 1.000 103.62032 490 GLN C C 1
ATOM 11362 O O . GLN C 1 490 ? -70.48668 -13.29145 -8.40770 1.000 105.86532 490 GLN C O 1
ATOM 11368 N N . LYS C 1 491 ? -72.48058 -12.65936 -9.23885 1.000 102.83865 491 LYS C N 1
ATOM 11369 C CA . LYS C 1 491 ? -72.71257 -13.97832 -9.81094 1.000 104.12301 491 LYS C CA 1
ATOM 11370 C C . LYS C 1 491 ? -71.65748 -14.30630 -10.85886 1.000 108.34720 491 LYS C C 1
ATOM 11371 O O . LYS C 1 491 ? -71.07651 -15.40032 -10.85286 1.000 111.57127 491 LYS C O 1
ATOM 11377 N N . LEU C 1 492 ? -71.37937 -13.35926 -11.76179 1.000 108.11559 492 LEU C N 1
ATOM 11378 C CA . LEU C 1 492 ? -70.38628 -13.61224 -12.80371 1.000 99.39350 492 LEU C CA 1
ATOM 11379 C C . LEU C 1 492 ? -68.98534 -13.73031 -12.22458 1.000 94.33763 492 LEU C C 1
ATOM 11380 O O . LEU C 1 492 ? -68.15631 -14.47631 -12.75954 1.000 90.94775 492 LEU C O 1
ATOM 11385 N N . THR C 1 493 ? -68.70942 -13.03837 -11.11852 1.000 89.06594 493 THR C N 1
ATOM 11386 C CA . THR C 1 493 ? -67.41148 -13.19644 -10.47941 1.000 89.11858 493 THR C CA 1
ATOM 11387 C C . THR C 1 493 ? -67.27458 -14.59447 -9.89347 1.000 94.49028 493 THR C C 1
ATOM 11388 O O . THR C 1 493 ? -66.21159 -15.21850 -10.00640 1.000 96.30628 493 THR C O 1
ATOM 11392 N N . ASP C 1 494 ? -68.34965 -15.11247 -9.28859 1.000 96.70896 494 ASP C N 1
ATOM 11393 C CA . ASP C 1 494 ? -68.34173 -16.50449 -8.84066 1.000 100.73839 494 ASP C CA 1
ATOM 11394 C C . ASP C 1 494 ? -68.07365 -17.44144 -10.00968 1.000 106.94967 494 ASP C C 1
ATOM 11395 O O . ASP C 1 494 ? -67.17068 -18.28547 -9.95764 1.000 113.61099 494 ASP C O 1
ATOM 11400 N N . ASP C 1 495 ? -68.84554 -17.28837 -11.08875 1.000 104.86520 495 ASP C N 1
ATOM 11401 C CA . ASP C 1 495 ? -68.64046 -18.10632 -12.27977 1.000 104.28356 495 ASP C CA 1
ATOM 11402 C C . ASP C 1 495 ? -67.20541 -18.00833 -12.76663 1.000 101.70167 495 ASP C C 1
ATOM 11403 O O . ASP C 1 495 ? -66.62540 -18.99633 -13.23162 1.000 102.18067 495 ASP C O 1
ATOM 11408 N N . LEU C 1 496 ? -66.60739 -16.83036 -12.63152 1.000 96.96163 496 LEU C N 1
ATOM 11409 C CA . LEU C 1 496 ? -65.28433 -16.55337 -13.15038 1.000 94.02443 496 LEU C CA 1
ATOM 11410 C C . LEU C 1 496 ? -64.17843 -17.22344 -12.34931 1.000 93.49542 496 LEU C C 1
ATOM 11411 O O . LEU C 1 496 ? -63.06938 -17.40145 -12.85822 1.000 93.04010 496 LEU C O 1
ATOM 11416 N N . PHE D 1 19 ? -88.41195 12.02928 -7.02086 1.000 107.36550 19 PHE D N 1
ATOM 11417 C CA . PHE D 1 19 ? -88.41787 12.90538 -8.18980 1.000 107.38130 19 PHE D CA 1
ATOM 11418 C C . PHE D 1 19 ? -88.00481 12.15847 -9.46283 1.000 101.99118 19 PHE D C 1
ATOM 11419 O O . PHE D 1 19 ? -86.85081 11.74545 -9.59880 1.000 98.91976 19 PHE D O 1
ATOM 11427 N N . LYS D 1 20 ? -88.94176 12.01156 -10.39889 1.000 99.70669 20 LYS D N 1
ATOM 11428 C CA . LYS D 1 20 ? -88.69371 11.30765 -11.66094 1.000 99.51983 20 LYS D CA 1
ATOM 11429 C C . LYS D 1 20 ? -88.82062 12.29275 -12.81287 1.000 96.86161 20 LYS D C 1
ATOM 11430 O O . LYS D 1 20 ? -89.93359 12.52181 -13.32091 1.000 94.48238 20 LYS D O 1
ATOM 11436 N N . PRO D 1 21 ? -87.71858 12.86176 -13.29376 1.000 94.24025 21 PRO D N 1
ATOM 11437 C CA . PRO D 1 21 ? -87.82650 13.83385 -14.38769 1.000 90.27925 21 PRO D CA 1
ATOM 11438 C C . PRO D 1 21 ? -88.37444 13.23296 -15.67177 1.000 89.74760 21 PRO D C 1
ATOM 11439 O O . PRO D 1 21 ? -88.88137 13.98104 -16.51874 1.000 84.24694 21 PRO D O 1
ATOM 11443 N N . LEU D 1 22 ? -88.29246 11.91297 -15.84587 1.000 91.33200 22 LEU D N 1
ATOM 11444 C CA . LEU D 1 22 ? -88.77140 11.24207 -17.05495 1.000 89.47652 22 LEU D CA 1
ATOM 11445 C C . LEU D 1 22 ? -89.66245 10.07406 -16.65709 1.000 94.71662 22 LEU D C 1
ATOM 11446 O O . LEU D 1 22 ? -89.17150 9.06201 -16.14714 1.000 98.09334 22 LEU D O 1
ATOM 11451 N N . GLU D 1 23 ? -90.96744 10.21311 -16.88215 1.000 97.39062 23 GLU D N 1
ATOM 11452 C CA . GLU D 1 23 ? -91.92247 9.12912 -16.68929 1.000 103.09657 23 GLU D CA 1
ATOM 11453 C C . GLU D 1 23 ? -92.68840 8.93424 -17.99135 1.000 102.93339 23 GLU D C 1
ATOM 11454 O O . GLU D 1 23 ? -93.23735 9.89329 -18.54330 1.000 103.73875 23 GLU D O 1
ATOM 11460 N N . ALA D 1 24 ? -92.71540 7.69327 -18.48244 1.000 95.87992 24 ALA D N 1
ATOM 11461 C CA . ALA D 1 24 ? -93.17133 7.44639 -19.84649 1.000 92.37423 24 ALA D CA 1
ATOM 11462 C C . ALA D 1 24 ? -94.55531 8.03644 -20.10452 1.000 98.37495 24 ALA D C 1
ATOM 11463 O O . ALA D 1 24 ? -94.79623 8.62553 -21.16149 1.000 104.29408 24 ALA D O 1
ATOM 11465 N N . GLU D 1 25 ? -95.47936 7.89439 -19.15258 1.000 102.52545 25 GLU D N 1
ATOM 11466 C CA . GLU D 1 25 ? -96.84834 8.34644 -19.39163 1.000 103.98352 25 GLU D CA 1
ATOM 11467 C C . GLU D 1 25 ? -96.99331 9.85743 -19.21352 1.000 103.09920 25 GLU D C 1
ATOM 11468 O O . GLU D 1 25 ? -97.71126 10.51450 -19.98050 1.000 107.47868 25 GLU D O 1
ATOM 11474 N N . GLU D 1 26 ? -96.32736 10.42333 -18.20843 1.000 101.32004 26 GLU D N 1
ATOM 11475 C CA . GLU D 1 26 ? -96.27633 11.87532 -18.08832 1.000 104.05721 26 GLU D CA 1
ATOM 11476 C C . GLU D 1 26 ? -95.64225 12.47841 -19.33824 1.000 99.85934 26 GLU D C 1
ATOM 11477 O O . GLU D 1 26 ? -96.11719 13.48946 -19.88118 1.000 95.67989 26 GLU D O 1
ATOM 11483 N N . PHE D 1 27 ? -94.56524 11.84442 -19.80922 1.000 96.15100 27 PHE D N 1
ATOM 11484 C CA . PHE D 1 27 ? -93.93116 12.20950 -21.06716 1.000 92.85324 27 PHE D CA 1
ATOM 11485 C C . PHE D 1 27 ? -94.93409 12.19362 -22.21022 1.000 96.79318 27 PHE D C 1
ATOM 11486 O O . PHE D 1 27 ? -95.04503 13.15968 -22.96815 1.000 100.27518 27 PHE D O 1
ATOM 11494 N N . ARG D 1 28 ? -95.65311 11.08264 -22.37034 1.000 97.13270 28 ARG D N 1
ATOM 11495 C CA . ARG D 1 28 ? -96.61205 10.96975 -23.46141 1.000 98.14861 28 ARG D CA 1
ATOM 11496 C C . ARG D 1 28 ? -97.61903 12.11077 -23.42437 1.000 100.74366 28 ARG D C 1
ATOM 11497 O O . ARG D 1 28 ? -97.86495 12.77586 -24.44134 1.000 101.14634 28 ARG D O 1
ATOM 11505 N N . LYS D 1 29 ? -98.21009 12.35469 -22.25339 1.000 103.55189 29 LYS D N 1
ATOM 11506 C CA . LYS D 1 29 ? -99.22407 13.39971 -22.13836 1.000 106.02587 29 LYS D CA 1
ATOM 11507 C C . LYS D 1 29 ? -98.65802 14.75872 -22.53423 1.000 99.70669 29 LYS D C 1
ATOM 11508 O O . LYS D 1 29 ? -99.19295 15.44381 -23.42320 1.000 101.37005 29 LYS D O 1
ATOM 11514 N N . GLN D 1 30 ? -97.56204 15.16065 -21.89113 1.000 92.46898 30 GLN D N 1
ATOM 11515 C CA . GLN D 1 30 ? -97.02700 16.49466 -22.14200 1.000 90.24503 30 GLN D CA 1
ATOM 11516 C C . GLN D 1 30 ? -96.57991 16.65076 -23.59496 1.000 88.18426 30 GLN D C 1
ATOM 11517 O O . GLN D 1 30 ? -96.80386 17.70081 -24.21489 1.000 83.96796 30 GLN D O 1
ATOM 11523 N N . ALA D 1 31 ? -95.95491 15.61179 -24.16001 1.000 89.11332 31 ALA D N 1
ATOM 11524 C CA . ALA D 1 31 ? -95.48183 15.68389 -25.53898 1.000 85.22338 31 ALA D CA 1
ATOM 11525 C C . ALA D 1 31 ? -96.64377 15.79499 -26.51403 1.000 88.06582 31 ALA D C 1
ATOM 11526 O O . ALA D 1 31 ? -96.55170 16.51307 -27.51397 1.000 91.36359 31 ALA D O 1
ATOM 11528 N N . HIS D 1 32 ? -97.73380 15.06700 -26.27115 1.000 93.29540 32 HIS D N 1
ATOM 11529 C CA . HIS D 1 32 ? -98.91575 15.25709 -27.10520 1.000 99.64353 32 HIS D CA 1
ATOM 11530 C C . HIS D 1 32 ? -99.40172 16.70009 -27.03812 1.000 102.37806 32 HIS D C 1
ATOM 11531 O O . HIS D 1 32 ? -99.76365 17.29718 -28.06809 1.000 104.72045 32 HIS D O 1
ATOM 11538 N N . ARG D 1 33 ? -99.40677 17.28600 -25.83407 1.000 97.60907 33 ARG D N 1
ATOM 11539 C CA . ARG D 1 33 ? -99.83875 18.67800 -25.71499 1.000 97.98543 33 ARG D CA 1
ATOM 11540 C C . ARG D 1 33 ? -98.95368 19.60604 -26.54087 1.000 89.12648 33 ARG D C 1
ATOM 11541 O O . ARG D 1 33 ? -99.45362 20.49411 -27.24582 1.000 86.82620 33 ARG D O 1
ATOM 11549 N N . MET D 1 34 ? -97.63569 19.40101 -26.48981 1.000 84.17851 34 MET D N 1
ATOM 11550 C CA . MET D 1 34 ? -96.73963 20.26405 -27.25869 1.000 83.89164 34 MET D CA 1
ATOM 11551 C C . MET D 1 34 ? -96.85355 20.01917 -28.76272 1.000 91.68468 34 MET D C 1
ATOM 11552 O O . MET D 1 34 ? -96.68448 20.95223 -29.55663 1.000 91.51887 34 MET D O 1
ATOM 11557 N N . VAL D 1 35 ? -97.11455 18.77921 -29.17883 1.000 90.37399 35 VAL D N 1
ATOM 11558 C CA . VAL D 1 35 ? -97.36848 18.51932 -30.59086 1.000 86.38931 35 VAL D CA 1
ATOM 11559 C C . VAL D 1 35 ? -98.55443 19.34739 -31.05986 1.000 91.81101 35 VAL D C 1
ATOM 11560 O O . VAL D 1 35 ? -98.51236 19.98547 -32.11981 1.000 96.74318 35 VAL D O 1
ATOM 11564 N N . ASP D 1 36 ? -99.64348 19.33035 -30.28493 1.000 93.19802 36 ASP D N 1
ATOM 11565 C CA . ASP D 1 36 ? -100.81544 20.10941 -30.67593 1.000 92.96641 36 ASP D CA 1
ATOM 11566 C C . ASP D 1 36 ? -100.51141 21.60240 -30.66080 1.000 89.42651 36 ASP D C 1
ATOM 11567 O O . ASP D 1 36 ? -100.99334 22.35448 -31.51477 1.000 96.47209 36 ASP D O 1
ATOM 11572 N N . PHE D 1 37 ? -99.70545 22.05031 -29.70472 1.000 86.42089 37 PHE D N 1
ATOM 11573 C CA . PHE D 1 37 ? -99.36642 23.46530 -29.66959 1.000 87.68420 37 PHE D CA 1
ATOM 11574 C C . PHE D 1 37 ? -98.57034 23.85738 -30.90751 1.000 90.25819 37 PHE D C 1
ATOM 11575 O O . PHE D 1 37 ? -98.82328 24.90343 -31.51545 1.000 94.25604 37 PHE D O 1
ATOM 11583 N N . ILE D 1 38 ? -97.63434 23.00039 -31.32053 1.000 88.19215 38 ILE D N 1
ATOM 11584 C CA . ILE D 1 38 ? -96.79727 23.28446 -32.48246 1.000 85.67080 38 ILE D CA 1
ATOM 11585 C C . ILE D 1 38 ? -97.62219 23.28458 -33.76150 1.000 86.51037 38 ILE D C 1
ATOM 11586 O O . ILE D 1 38 ? -97.43013 24.13764 -34.63743 1.000 84.56277 38 ILE D O 1
ATOM 11591 N N . ALA D 1 39 ? -98.51421 22.30461 -33.91763 1.000 86.08401 39 ALA D N 1
ATOM 11592 C CA . ALA D 1 39 ? -99.36314 22.27772 -35.10468 1.000 85.54710 39 ALA D CA 1
ATOM 11593 C C . ALA D 1 39 ? -100.27311 23.49974 -35.15764 1.000 93.06379 39 ALA D C 1
ATOM 11594 O O . ALA D 1 39 ? -100.45804 24.09683 -36.22460 1.000 100.30413 39 ALA D O 1
ATOM 11596 N N . ASP D 1 40 ? -100.84717 23.89367 -34.01564 1.000 91.42412 40 ASP D N 1
ATOM 11597 C CA . ASP D 1 40 ? -101.64414 25.11668 -33.98359 1.000 95.67200 40 ASP D CA 1
ATOM 11598 C C . ASP D 1 40 ? -100.79209 26.32669 -34.35245 1.000 91.62941 40 ASP D C 1
ATOM 11599 O O . ASP D 1 40 ? -101.26603 27.25676 -35.01640 1.000 97.63539 40 ASP D O 1
ATOM 11604 N N . TYR D 1 41 ? -99.52011 26.31863 -33.95137 1.000 84.97071 41 TYR D N 1
ATOM 11605 C CA . TYR D 1 41 ? -98.63207 27.41264 -34.32124 1.000 83.32052 41 TYR D CA 1
ATOM 11606 C C . TYR D 1 41 ? -98.39598 27.43975 -35.82722 1.000 87.28941 41 TYR D C 1
ATOM 11607 O O . TYR D 1 41 ? -98.38493 28.50780 -36.44214 1.000 85.19706 41 TYR D O 1
ATOM 11616 N N . TYR D 1 42 ? -98.14998 26.27880 -36.43030 1.000 87.23414 42 TYR D N 1
ATOM 11617 C CA . TYR D 1 42 ? -97.98690 26.24191 -37.87929 1.000 86.67881 42 TYR D CA 1
ATOM 11618 C C . TYR D 1 42 ? -99.25885 26.71899 -38.56433 1.000 86.31035 42 TYR D C 1
ATOM 11619 O O . TYR D 1 42 ? -99.20277 27.41607 -39.58127 1.000 84.63910 42 TYR D O 1
ATOM 11628 N N . LYS D 1 43 ? -100.41489 26.40297 -37.97342 1.000 93.37172 43 LYS D N 1
ATOM 11629 C CA . LYS D 1 43 ? -101.69285 26.80504 -38.55046 1.000 98.08018 43 LYS D CA 1
ATOM 11630 C C . LYS D 1 43 ? -101.93082 28.30404 -38.43136 1.000 99.10399 43 LYS D C 1
ATOM 11631 O O . LYS D 1 43 ? -102.60276 28.88812 -39.28735 1.000 107.78661 43 LYS D O 1
ATOM 11637 N N . ASN D 1 44 ? -101.36386 28.94595 -37.41327 1.000 92.16631 44 ASN D N 1
ATOM 11638 C CA . ASN D 1 44 ? -101.66284 30.34493 -37.13418 1.000 93.19275 44 ASN D CA 1
ATOM 11639 C C . ASN D 1 44 ? -100.50481 31.30093 -37.40204 1.000 92.43477 44 ASN D C 1
ATOM 11640 O O . ASN D 1 44 ? -100.68779 32.51492 -37.26996 1.000 97.00900 44 ASN D O 1
ATOM 11645 N N . VAL D 1 45 ? -99.32080 30.79393 -37.76001 1.000 86.77619 45 VAL D N 1
ATOM 11646 C CA . VAL D 1 45 ? -98.12678 31.63490 -37.81988 1.000 86.21823 45 VAL D CA 1
ATOM 11647 C C . VAL D 1 45 ? -98.27469 32.74899 -38.84580 1.000 89.36861 45 VAL D C 1
ATOM 11648 O O . VAL D 1 45 ? -97.73768 33.84796 -38.65869 1.000 90.82142 45 VAL D O 1
ATOM 11652 N N . GLU D 1 46 ? -98.96464 32.48309 -39.95586 1.000 88.80275 46 GLU D N 1
ATOM 11653 C CA . GLU D 1 46 ? -99.24156 33.54517 -40.91380 1.000 90.93985 46 GLU D CA 1
ATOM 11654 C C . GLU D 1 46 ? -99.97557 34.70914 -40.26675 1.000 94.53765 46 GLU D C 1
ATOM 11655 O O . GLU D 1 46 ? -99.97651 35.81718 -40.81366 1.000 94.97455 46 GLU D O 1
ATOM 11661 N N . THR D 1 47 ? -100.60264 34.47006 -39.11380 1.000 97.61434 47 THR D N 1
ATOM 11662 C CA . THR D 1 47 ? -101.35866 35.50002 -38.41576 1.000 98.25652 47 THR D CA 1
ATOM 11663 C C . THR D 1 47 ? -100.45568 36.47495 -37.68364 1.000 99.45403 47 THR D C 1
ATOM 11664 O O . THR D 1 47 ? -100.79666 37.65794 -37.56556 1.000 102.58862 47 THR D O 1
ATOM 11668 N N . TYR D 1 48 ? -99.30871 36.01188 -37.21461 1.000 95.93255 48 TYR D N 1
ATOM 11669 C CA . TYR D 1 48 ? -98.45074 36.85980 -36.41249 1.000 95.56672 48 TYR D CA 1
ATOM 11670 C C . TYR D 1 48 ? -97.65067 37.79785 -37.31337 1.000 95.31932 48 TYR D C 1
ATOM 11671 O O . TYR D 1 48 ? -97.38561 37.47994 -38.47638 1.000 100.50942 48 TYR D O 1
ATOM 11680 N N . PRO D 1 49 ? -97.26867 38.96781 -36.80826 1.000 88.26585 49 PRO D N 1
ATOM 11681 C CA . PRO D 1 49 ? -96.29861 39.79184 -37.53414 1.000 85.03388 49 PRO D CA 1
ATOM 11682 C C . PRO D 1 49 ? -94.98762 39.04083 -37.71413 1.000 83.73109 49 PRO D C 1
ATOM 11683 O O . PRO D 1 49 ? -94.50768 38.36174 -36.80815 1.000 83.72583 49 PRO D O 1
ATOM 11687 N N . VAL D 1 50 ? -94.43355 39.11991 -38.92009 1.000 90.08712 50 VAL D N 1
ATOM 11688 C CA . VAL D 1 50 ? -93.21755 38.36690 -39.20908 1.000 89.97658 50 VAL D CA 1
ATOM 11689 C C . VAL D 1 50 ? -92.07559 38.86581 -38.32498 1.000 85.02598 50 VAL D C 1
ATOM 11690 O O . VAL D 1 50 ? -91.46065 38.09973 -37.57000 1.000 79.65692 50 VAL D O 1
ATOM 11694 N N . LEU D 1 51 ? -91.79855 40.16581 -38.38786 1.000 82.60990 51 LEU D N 1
ATOM 11695 C CA . LEU D 1 51 ? -90.72858 40.78872 -37.62075 1.000 81.53872 51 LEU D CA 1
ATOM 11696 C C . LEU D 1 51 ? -91.27364 41.37063 -36.32174 1.000 88.36059 51 LEU D C 1
ATOM 11697 O O . LEU D 1 51 ? -92.37863 41.92066 -36.29176 1.000 95.70358 51 LEU D O 1
ATOM 11702 N N . SER D 1 52 ? -90.49271 41.25153 -35.24770 1.000 90.20555 52 SER D N 1
ATOM 11703 C CA . SER D 1 52 ? -90.95677 41.61544 -33.91370 1.000 89.97921 52 SER D CA 1
ATOM 11704 C C . SER D 1 52 ? -90.76176 43.10141 -33.61357 1.000 89.24491 52 SER D C 1
ATOM 11705 O O . SER D 1 52 ? -89.82471 43.74143 -34.09547 1.000 91.05039 52 SER D O 1
ATOM 11708 N N . GLU D 1 53 ? -91.65579 43.63637 -32.78158 1.000 89.97131 53 GLU D N 1
ATOM 11709 C CA . GLU D 1 53 ? -91.63778 45.03733 -32.37547 1.000 95.06403 53 GLU D CA 1
ATOM 11710 C C . GLU D 1 53 ? -91.08586 45.25221 -30.96442 1.000 88.92645 53 GLU D C 1
ATOM 11711 O O . GLU D 1 53 ? -91.12486 46.38317 -30.46634 1.000 87.92633 53 GLU D O 1
ATOM 11717 N N . VAL D 1 54 ? -90.60992 44.19615 -30.29348 1.000 78.94894 54 VAL D N 1
ATOM 11718 C CA . VAL D 1 54 ? -90.15499 44.34403 -28.91644 1.000 82.88362 54 VAL D CA 1
ATOM 11719 C C . VAL D 1 54 ? -88.92197 45.23800 -28.87930 1.000 83.89427 54 VAL D C 1
ATOM 11720 O O . VAL D 1 54 ? -88.12592 45.28906 -29.82526 1.000 82.01246 54 VAL D O 1
ATOM 11724 N N . GLU D 1 55 ? -88.75902 45.94691 -27.78524 1.000 89.23702 55 GLU D N 1
ATOM 11725 C CA . GLU D 1 55 ? -87.53101 46.71187 -27.67111 1.000 89.57390 55 GLU D CA 1
ATOM 11726 C C . GLU D 1 55 ? -86.44906 45.86380 -27.02412 1.000 82.75992 55 GLU D C 1
ATOM 11727 O O . GLU D 1 55 ? -86.74512 44.88475 -26.33121 1.000 83.36789 55 GLU D O 1
ATOM 11733 N N . PRO D 1 56 ? -85.17904 46.18179 -27.26402 1.000 74.90898 56 PRO D N 1
ATOM 11734 C CA . PRO D 1 56 ? -84.11310 45.46671 -26.55902 1.000 76.53812 56 PRO D CA 1
ATOM 11735 C C . PRO D 1 56 ? -84.30218 45.61560 -25.05802 1.000 80.69389 56 PRO D C 1
ATOM 11736 O O . PRO D 1 56 ? -84.64018 46.69157 -24.55695 1.000 79.05158 56 PRO D O 1
ATOM 11740 N N . GLY D 1 57 ? -84.09524 44.51754 -24.34109 1.000 80.83864 57 GLY D N 1
ATOM 11741 C CA . GLY D 1 57 ? -84.32432 44.51843 -22.91810 1.000 73.69568 57 GLY D CA 1
ATOM 11742 C C . GLY D 1 57 ? -85.77335 44.38343 -22.52819 1.000 75.53274 57 GLY D C 1
ATOM 11743 O O . GLY D 1 57 ? -86.09341 44.53335 -21.34520 1.000 77.63299 57 GLY D O 1
ATOM 11744 N N . TYR D 1 58 ? -86.67130 44.12353 -23.48226 1.000 73.88517 58 TYR D N 1
ATOM 11745 C CA . TYR D 1 58 ? -88.08532 44.04453 -23.12035 1.000 80.00170 58 TYR D CA 1
ATOM 11746 C C . TYR D 1 58 ? -88.34540 42.87146 -22.18546 1.000 82.29934 58 TYR D C 1
ATOM 11747 O O . TYR D 1 58 ? -89.24045 42.93942 -21.33550 1.000 86.19718 58 TYR D O 1
ATOM 11756 N N . LEU D 1 59 ? -87.57842 41.79246 -22.33850 1.000 80.61756 59 LEU D N 1
ATOM 11757 C CA . LEU D 1 59 ? -87.89148 40.53442 -21.67861 1.000 78.37519 59 LEU D CA 1
ATOM 11758 C C . LEU D 1 59 ? -87.48357 40.52429 -20.21659 1.000 79.48585 59 LEU D C 1
ATOM 11759 O O . LEU D 1 59 ? -88.06463 39.76824 -19.43368 1.000 82.73360 59 LEU D O 1
ATOM 11764 N N . ARG D 1 60 ? -86.49157 41.33124 -19.83547 1.000 83.38895 60 ARG D N 1
ATOM 11765 C CA . ARG D 1 60 ? -86.02165 41.33012 -18.44945 1.000 90.15818 60 ARG D CA 1
ATOM 11766 C C . ARG D 1 60 ? -87.13569 41.71507 -17.48148 1.000 97.69592 60 ARG D C 1
ATOM 11767 O O . ARG D 1 60 ? -87.28877 41.09899 -16.41854 1.000 93.61649 60 ARG D O 1
ATOM 11775 N N . LYS D 1 61 ? -87.92265 42.73112 -17.82944 1.000 101.34636 61 LYS D N 1
ATOM 11776 C CA . LYS D 1 61 ? -88.98669 43.19207 -16.95047 1.000 97.39589 61 LYS D CA 1
ATOM 11777 C C . LYS D 1 61 ? -90.12472 42.19109 -16.81761 1.000 93.54543 61 LYS D C 1
ATOM 11778 O O . LYS D 1 61 ? -91.06876 42.45905 -16.06864 1.000 96.74581 61 LYS D O 1
ATOM 11784 N N . ARG D 1 62 ? -90.07171 41.05814 -17.51869 1.000 91.01091 62 ARG D N 1
ATOM 11785 C CA . ARG D 1 62 ? -91.15573 40.08716 -17.50183 1.000 90.51875 62 ARG D CA 1
ATOM 11786 C C . ARG D 1 62 ? -90.75279 38.71211 -16.98592 1.000 84.69963 62 ARG D C 1
ATOM 11787 O O . ARG D 1 62 ? -91.63482 37.87212 -16.77303 1.000 86.43931 62 ARG D O 1
ATOM 11795 N N . ILE D 1 63 ? -89.46581 38.45307 -16.78786 1.000 78.38045 63 ILE D N 1
ATOM 11796 C CA . ILE D 1 63 ? -89.02187 37.18202 -16.22694 1.000 82.94942 63 ILE D CA 1
ATOM 11797 C C . ILE D 1 63 ? -88.31493 37.49090 -14.91287 1.000 81.38871 63 ILE D C 1
ATOM 11798 O O . ILE D 1 63 ? -87.58892 38.48987 -14.81776 1.000 85.42340 63 ILE D O 1
ATOM 11803 N N . PRO D 1 64 ? -88.50601 36.67782 -13.87995 1.000 76.44864 64 PRO D N 1
ATOM 11804 C CA . PRO D 1 64 ? -87.83508 36.94071 -12.60089 1.000 72.76925 64 PRO D CA 1
ATOM 11805 C C . PRO D 1 64 ? -86.32007 36.92768 -12.73181 1.000 75.78014 64 PRO D C 1
ATOM 11806 O O . PRO D 1 64 ? -85.75203 36.28074 -13.61382 1.000 78.28833 64 PRO D O 1
ATOM 11810 N N . GLU D 1 65 ? -85.66410 37.64460 -11.81671 1.000 80.22278 65 GLU D N 1
ATOM 11811 C CA . GLU D 1 65 ? -84.20910 37.72756 -11.80762 1.000 86.11296 65 GLU D CA 1
ATOM 11812 C C . GLU D 1 65 ? -83.55016 36.44051 -11.33269 1.000 84.80754 65 GLU D C 1
ATOM 11813 O O . GLU D 1 65 ? -82.33615 36.28550 -11.50963 1.000 86.57617 65 GLU D O 1
ATOM 11819 N N . THR D 1 66 ? -84.30121 35.52848 -10.72280 1.000 80.77811 66 THR D N 1
ATOM 11820 C CA . THR D 1 66 ? -83.74627 34.26643 -10.26087 1.000 79.82536 66 THR D CA 1
ATOM 11821 C C . THR D 1 66 ? -84.64227 33.11048 -10.67201 1.000 77.91987 66 THR D C 1
ATOM 11822 O O . THR D 1 66 ? -85.85526 33.26253 -10.85707 1.000 70.53477 66 THR D O 1
ATOM 11826 N N . ALA D 1 67 ? -84.02429 31.93948 -10.77207 1.000 71.22696 67 ALA D N 1
ATOM 11827 C CA . ALA D 1 67 ? -84.76730 30.72752 -11.04820 1.000 70.14788 67 ALA D CA 1
ATOM 11828 C C . ALA D 1 67 ? -85.59938 30.33144 -9.83328 1.000 72.22971 67 ALA D C 1
ATOM 11829 O O . ALA D 1 67 ? -85.21744 30.60334 -8.69524 1.000 77.02239 67 ALA D O 1
ATOM 11831 N N . PRO D 1 68 ? -86.73438 29.67048 -10.04839 1.000 78.26202 68 PRO D N 1
ATOM 11832 C CA . PRO D 1 68 ? -87.60645 29.29741 -8.92647 1.000 73.59567 68 PRO D CA 1
ATOM 11833 C C . PRO D 1 68 ? -87.07352 28.09034 -8.16754 1.000 76.82763 68 PRO D C 1
ATOM 11834 O O . PRO D 1 68 ? -86.69551 27.08038 -8.76659 1.000 72.57449 68 PRO D O 1
ATOM 11838 N N . TYR D 1 69 ? -87.04960 28.20724 -6.83253 1.000 74.16942 69 TYR D N 1
ATOM 11839 C CA . TYR D 1 69 ? -86.74967 27.06017 -5.97660 1.000 85.54973 69 TYR D CA 1
ATOM 11840 C C . TYR D 1 69 ? -87.81969 25.99220 -6.10774 1.000 75.96963 69 TYR D C 1
ATOM 11841 O O . TYR D 1 69 ? -87.52572 24.79019 -6.06382 1.000 75.79067 69 TYR D O 1
ATOM 11850 N N . LEU D 1 70 ? -89.03767 26.40024 -6.22378 1.000 77.57772 70 LEU D N 1
ATOM 11851 C CA . LEU D 1 70 ? -90.14469 25.47927 -6.33291 1.000 79.28056 70 LEU D CA 1
ATOM 11852 C C . LEU D 1 70 ? -90.53561 25.28739 -7.79395 1.000 89.34492 70 LEU D C 1
ATOM 11853 O O . LEU D 1 70 ? -90.30354 26.16645 -8.63087 1.000 85.16021 70 LEU D O 1
ATOM 11858 N N . PRO D 1 71 ? -91.12562 24.14543 -8.12707 1.000 85.21285 71 PRO D N 1
ATOM 11859 C CA . PRO D 1 71 ? -91.55954 23.92555 -9.50711 1.000 82.63096 71 PRO D CA 1
ATOM 11860 C C . PRO D 1 71 ? -92.71150 24.84660 -9.87511 1.000 87.15782 71 PRO D C 1
ATOM 11861 O O . PRO D 1 71 ? -93.49454 25.27556 -9.02412 1.000 88.95014 71 PRO D O 1
ATOM 11865 N N . GLU D 1 72 ? -92.79042 25.17071 -11.16909 1.000 85.99978 72 GLU D N 1
ATOM 11866 C CA . GLU D 1 72 ? -93.86837 25.97877 -11.71908 1.000 84.34169 72 GLU D CA 1
ATOM 11867 C C . GLU D 1 72 ? -94.77234 25.12586 -12.60620 1.000 87.71578 72 GLU D C 1
ATOM 11868 O O . GLU D 1 72 ? -94.32433 24.13390 -13.19025 1.000 82.00720 72 GLU D O 1
ATOM 11874 N N . PRO D 1 73 ? -96.06633 25.43790 -12.66025 1.000 99.03819 73 PRO D N 1
ATOM 11875 C CA . PRO D 1 73 ? -96.98530 24.62798 -13.47536 1.000 103.15711 73 PRO D CA 1
ATOM 11876 C C . PRO D 1 73 ? -96.83021 24.88509 -14.97134 1.000 102.74390 73 PRO D C 1
ATOM 11877 O O . PRO D 1 73 ? -96.61316 26.01512 -15.41623 1.000 100.55943 73 PRO D O 1
ATOM 11881 N N . LEU D 1 74 ? -96.97219 23.81216 -15.75243 1.000 96.75371 74 LEU D N 1
ATOM 11882 C CA . LEU D 1 74 ? -96.76011 23.92027 -17.18841 1.000 96.15890 74 LEU D CA 1
ATOM 11883 C C . LEU D 1 74 ? -97.72905 24.90134 -17.83038 1.000 96.74318 74 LEU D C 1
ATOM 11884 O O . LEU D 1 74 ? -97.39998 25.51441 -18.85132 1.000 100.58048 74 LEU D O 1
ATOM 11889 N N . ASP D 1 75 ? -98.93108 25.04332 -17.27444 1.000 95.67200 75 ASP D N 1
ATOM 11890 C CA . ASP D 1 75 ? -99.86603 26.01339 -17.82942 1.000 100.06726 75 ASP D CA 1
ATOM 11891 C C . ASP D 1 75 ? -99.28700 27.41837 -17.78428 1.000 98.69078 75 ASP D C 1
ATOM 11892 O O . ASP D 1 75 ? -99.40593 28.17845 -18.74822 1.000 98.15387 75 ASP D O 1
ATOM 11897 N N . ASP D 1 76 ? -98.67505 27.79327 -16.66121 1.000 107.20496 76 ASP D N 1
ATOM 11898 C CA . ASP D 1 76 ? -98.06803 29.11625 -16.56507 1.000 107.64975 76 ASP D CA 1
ATOM 11899 C C . ASP D 1 76 ? -96.91697 29.26630 -17.55000 1.000 99.64616 76 ASP D C 1
ATOM 11900 O O . ASP D 1 76 ? -96.73091 30.33434 -18.14190 1.000 93.16643 76 ASP D O 1
ATOM 11905 N N . ILE D 1 77 ? -96.12598 28.20729 -17.73204 1.000 92.47425 77 ILE D N 1
ATOM 11906 C CA . ILE D 1 77 ? -95.01193 28.27934 -18.66997 1.000 87.02622 77 ILE D CA 1
ATOM 11907 C C . ILE D 1 77 ? -95.53585 28.49146 -20.07998 1.000 87.92107 77 ILE D C 1
ATOM 11908 O O . ILE D 1 77 ? -95.02978 29.32851 -20.83089 1.000 86.44721 77 ILE D O 1
ATOM 11913 N N . MET D 1 78 ? -96.54184 27.70852 -20.47310 1.000 95.40881 78 MET D N 1
ATOM 11914 C CA . MET D 1 78 ? -97.11976 27.86563 -21.80312 1.000 100.71471 78 MET D CA 1
ATOM 11915 C C . MET D 1 78 ? -97.73572 29.24766 -21.96605 1.000 97.79857 78 MET D C 1
ATOM 11916 O O . MET D 1 78 ? -97.62265 29.86274 -23.03199 1.000 92.97167 78 MET D O 1
ATOM 11921 N N . LYS D 1 79 ? -98.40577 29.74759 -20.92104 1.000 94.65872 79 LYS D N 1
ATOM 11922 C CA . LYS D 1 79 ? -98.96674 31.09061 -20.98697 1.000 97.43010 79 LYS D CA 1
ATOM 11923 C C . LYS D 1 79 ? -97.87070 32.12360 -21.21683 1.000 97.59854 79 LYS D C 1
ATOM 11924 O O . LYS D 1 79 ? -98.02063 33.03067 -22.04377 1.000 105.08892 79 LYS D O 1
ATOM 11930 N N . ASP D 1 80 ? -96.75474 31.99652 -20.50478 1.000 92.76639 80 ASP D N 1
ATOM 11931 C CA . ASP D 1 80 ? -95.66571 32.94451 -20.70364 1.000 91.84785 80 ASP D CA 1
ATOM 11932 C C . ASP D 1 80 ? -95.01364 32.78061 -22.06762 1.000 91.39517 80 ASP D C 1
ATOM 11933 O O . ASP D 1 80 ? -94.54058 33.76364 -22.63751 1.000 92.76112 80 ASP D O 1
ATOM 11938 N N . ILE D 1 81 ? -94.96563 31.56065 -22.60571 1.000 88.78433 81 ILE D N 1
ATOM 11939 C CA . ILE D 1 81 ? -94.41856 31.38174 -23.94769 1.000 79.51743 81 ILE D CA 1
ATOM 11940 C C . ILE D 1 81 ? -95.32249 32.05084 -24.96769 1.000 84.24694 81 ILE D C 1
ATOM 11941 O O . ILE D 1 81 ? -94.85442 32.61491 -25.96462 1.000 84.69700 81 ILE D O 1
ATOM 11946 N N . GLN D 1 82 ? -96.63350 31.99585 -24.73177 1.000 85.77344 82 GLN D N 1
ATOM 11947 C CA . GLN D 1 82 ? -97.57844 32.66494 -25.61577 1.000 90.40558 82 GLN D CA 1
ATOM 11948 C C . GLN D 1 82 ? -97.49841 34.17993 -25.48565 1.000 89.33176 82 GLN D C 1
ATOM 11949 O O . GLN D 1 82 ? -97.68834 34.89701 -26.47460 1.000 91.02670 82 GLN D O 1
ATOM 11955 N N . LYS D 1 83 ? -97.21447 34.68383 -24.28559 1.000 88.88171 83 LYS D N 1
ATOM 11956 C CA . LYS D 1 83 ? -97.34345 36.10781 -23.99649 1.000 93.91916 83 LYS D CA 1
ATOM 11957 C C . LYS D 1 83 ? -96.04743 36.89379 -24.13336 1.000 92.06104 83 LYS D C 1
ATOM 11958 O O . LYS D 1 83 ? -96.09938 38.09281 -24.41926 1.000 95.27721 83 LYS D O 1
ATOM 11964 N N . ASP D 1 84 ? -94.89946 36.26475 -23.90034 1.000 86.36035 84 ASP D N 1
ATOM 11965 C CA . ASP D 1 84 ? -93.61644 36.95371 -23.82321 1.000 85.09705 84 ASP D CA 1
ATOM 11966 C C . ASP D 1 84 ? -92.55940 36.40576 -24.76120 1.000 82.58359 84 ASP D C 1
ATOM 11967 O O . ASP D 1 84 ? -91.60837 37.13376 -25.07409 1.000 73.94044 84 ASP D O 1
ATOM 11972 N N . ILE D 1 85 ? -92.65841 35.14680 -25.17530 1.000 76.36442 85 ILE D N 1
ATOM 11973 C CA . ILE D 1 85 ? -91.62138 34.52283 -25.98029 1.000 75.00373 85 ILE D CA 1
ATOM 11974 C C . ILE D 1 85 ? -91.96329 34.61596 -27.45730 1.000 83.20998 85 ILE D C 1
ATOM 11975 O O . ILE D 1 85 ? -91.22623 35.23300 -28.23721 1.000 85.39708 85 ILE D O 1
ATOM 11980 N N . ILE D 1 86 ? -93.06628 33.99501 -27.86641 1.000 81.93877 86 ILE D N 1
ATOM 11981 C CA . ILE D 1 86 ? -93.42320 33.98413 -29.28243 1.000 79.13054 86 ILE D CA 1
ATOM 11982 C C . ILE D 1 86 ? -93.56914 35.41018 -29.79833 1.000 83.48106 86 ILE D C 1
ATOM 11983 O O . ILE D 1 86 ? -93.02308 35.71625 -30.86628 1.000 80.03328 86 ILE D O 1
ATOM 11988 N N . PRO D 1 87 ? -94.24816 36.32614 -29.10330 1.000 83.91532 87 PRO D N 1
ATOM 11989 C CA . PRO D 1 87 ? -94.30210 37.71418 -29.59319 1.000 85.94452 87 PRO D CA 1
ATOM 11990 C C . PRO D 1 87 ? -92.93708 38.36416 -29.71907 1.000 83.66003 87 PRO D C 1
ATOM 11991 O O . PRO D 1 87 ? -92.80002 39.35721 -30.44498 1.000 82.14406 87 PRO D O 1
ATOM 11995 N N . GLY D 1 88 ? -91.92513 37.83808 -29.04605 1.000 83.41526 88 GLY D N 1
ATOM 11996 C CA . GLY D 1 88 ? -90.58111 38.34106 -29.19194 1.000 83.32052 88 GLY D CA 1
ATOM 11997 C C . GLY D 1 88 ? -89.79107 37.63113 -30.26195 1.000 78.51731 88 GLY D C 1
ATOM 11998 O O . GLY D 1 88 ? -88.59205 37.88911 -30.41986 1.000 77.48824 88 GLY D O 1
ATOM 11999 N N . MET D 1 89 ? -90.42505 36.72520 -30.99705 1.000 78.88577 89 MET D N 1
ATOM 12000 C CA . MET D 1 89 ? -89.74900 35.96826 -32.03607 1.000 80.22541 89 MET D CA 1
ATOM 12001 C C . MET D 1 89 ? -89.88691 36.64937 -33.38903 1.000 85.34444 89 MET D C 1
ATOM 12002 O O . MET D 1 89 ? -90.89588 37.29542 -33.68903 1.000 90.18450 89 MET D O 1
ATOM 12007 N N . THR D 1 90 ? -88.84587 36.50141 -34.19898 1.000 86.19455 90 THR D N 1
ATOM 12008 C CA . THR D 1 90 ? -88.94579 36.70453 -35.63597 1.000 84.14956 90 THR D CA 1
ATOM 12009 C C . THR D 1 90 ? -89.41878 35.38558 -36.23710 1.000 81.69137 90 THR D C 1
ATOM 12010 O O . THR D 1 90 ? -88.76181 34.35156 -36.07114 1.000 81.31238 90 THR D O 1
ATOM 12014 N N . ASN D 1 91 ? -90.56474 35.40666 -36.91316 1.000 79.01474 91 ASN D N 1
ATOM 12015 C CA . ASN D 1 91 ? -91.20075 34.15171 -37.30330 1.000 78.85946 91 ASN D CA 1
ATOM 12016 C C . ASN D 1 91 ? -90.56969 33.63579 -38.58930 1.000 81.99141 91 ASN D C 1
ATOM 12017 O O . ASN D 1 91 ? -91.07462 33.82889 -39.69931 1.000 89.00278 91 ASN D O 1
ATOM 12022 N N . TRP D 1 92 ? -89.44171 32.93875 -38.41829 1.000 73.99045 92 TRP D N 1
ATOM 12023 C CA . TRP D 1 92 ? -88.76766 32.33483 -39.55830 1.000 71.17432 92 TRP D CA 1
ATOM 12024 C C . TRP D 1 92 ? -89.68864 31.40191 -40.33043 1.000 71.29013 92 TRP D C 1
ATOM 12025 O O . TRP D 1 92 ? -89.46158 31.18400 -41.52443 1.000 69.71099 92 TRP D O 1
ATOM 12036 N N . MET D 1 93 ? -90.72569 30.85988 -39.68353 1.000 71.17959 93 MET D N 1
ATOM 12037 C CA . MET D 1 93 ? -91.63268 29.90395 -40.30665 1.000 74.81687 93 MET D CA 1
ATOM 12038 C C . MET D 1 93 ? -92.80962 30.55003 -41.02467 1.000 80.92286 93 MET D C 1
ATOM 12039 O O . MET D 1 93 ? -93.59660 29.83510 -41.65277 1.000 90.08185 93 MET D O 1
ATOM 12044 N N . SER D 1 94 ? -92.95459 31.86403 -40.97157 1.000 75.65118 94 SER D N 1
ATOM 12045 C CA . SER D 1 94 ? -94.09554 32.47511 -41.62959 1.000 76.75920 94 SER D CA 1
ATOM 12046 C C . SER D 1 94 ? -93.98246 32.31723 -43.14460 1.000 77.20926 94 SER D C 1
ATOM 12047 O O . SER D 1 94 ? -92.87543 32.33524 -43.69553 1.000 75.51958 94 SER D O 1
ATOM 12050 N N . PRO D 1 95 ? -95.10243 32.12531 -43.84367 1.000 79.30951 95 PRO D N 1
ATOM 12051 C CA . PRO D 1 95 ? -95.07134 32.21642 -45.30966 1.000 79.12001 95 PRO D CA 1
ATOM 12052 C C . PRO D 1 95 ? -94.64928 33.58945 -45.79953 1.000 81.58610 95 PRO D C 1
ATOM 12053 O O . PRO D 1 95 ? -94.41721 33.75654 -47.00751 1.000 83.34684 95 PRO D O 1
ATOM 12057 N N . ASN D 1 96 ? -94.54031 34.57338 -44.90145 1.000 78.58574 96 ASN D N 1
ATOM 12058 C CA . ASN D 1 96 ? -94.15826 35.93539 -45.24832 1.000 82.04931 96 ASN D CA 1
ATOM 12059 C C . ASN D 1 96 ? -92.72728 36.25733 -44.82622 1.000 78.72523 96 ASN D C 1
ATOM 12060 O O . ASN D 1 96 ? -92.34226 37.43032 -44.76911 1.000 79.12001 96 ASN D O 1
ATOM 12065 N N . PHE D 1 97 ? -91.93132 35.23929 -44.52425 1.000 75.66960 97 PHE D N 1
ATOM 12066 C CA . PHE D 1 97 ? -90.51633 35.41923 -44.23216 1.000 74.54315 97 PHE D CA 1
ATOM 12067 C C . PHE D 1 97 ? -89.70826 35.25731 -45.51613 1.000 73.34827 97 PHE D C 1
ATOM 12068 O O . PHE D 1 97 ? -89.67526 34.16636 -46.09521 1.000 71.64543 97 PHE D O 1
ATOM 12076 N N . TYR D 1 98 ? -89.04821 36.33833 -45.95201 1.000 76.23546 98 TYR D N 1
ATOM 12077 C CA . TYR D 1 98 ? -88.17815 36.31640 -47.12296 1.000 73.89833 98 TYR D CA 1
ATOM 12078 C C . TYR D 1 98 ? -86.80615 36.90735 -46.81283 1.000 69.86627 98 TYR D C 1
ATOM 12079 O O . TYR D 1 98 ? -86.07709 37.29040 -47.73076 1.000 68.81351 98 TYR D O 1
ATOM 12088 N N . ALA D 1 99 ? -86.43922 37.00624 -45.54281 1.000 69.46359 99 ALA D N 1
ATOM 12089 C CA . ALA D 1 99 ? -85.17223 37.62119 -45.18669 1.000 66.38691 99 ALA D CA 1
ATOM 12090 C C . ALA D 1 99 ? -84.05025 36.58916 -45.23670 1.000 64.66828 99 ALA D C 1
ATOM 12091 O O . ALA D 1 99 ? -84.28228 35.37717 -45.20881 1.000 65.90527 99 ALA D O 1
ATOM 12093 N N . PHE D 1 100 ? -82.81623 37.09314 -45.29460 1.000 63.37602 100 PHE D N 1
ATOM 12094 C CA . PHE D 1 100 ? -81.64025 36.23612 -45.31260 1.000 61.73372 100 PHE D CA 1
ATOM 12095 C C . PHE D 1 100 ? -81.83022 35.09020 -46.30570 1.000 73.99571 100 PHE D C 1
ATOM 12096 O O . PHE D 1 100 ? -82.02415 35.31630 -47.50869 1.000 62.61803 100 PHE D O 1
ATOM 12104 N N . PHE D 1 101 ? -81.80428 33.86116 -45.79279 1.000 69.50044 101 PHE D N 1
ATOM 12105 C CA . PHE D 1 101 ? -82.16927 32.64622 -46.50191 1.000 67.99236 101 PHE D CA 1
ATOM 12106 C C . PHE D 1 101 ? -83.23333 31.89818 -45.71602 1.000 72.68240 101 PHE D C 1
ATOM 12107 O O . PHE D 1 101 ? -83.17340 31.84509 -44.47903 1.000 74.03782 101 PHE D O 1
ATOM 12115 N N . PRO D 1 102 ? -84.22330 31.32426 -46.39312 1.000 68.54769 102 PRO D N 1
ATOM 12116 C CA . PRO D 1 102 ? -85.24236 30.55423 -45.67424 1.000 68.44768 102 PRO D CA 1
ATOM 12117 C C . PRO D 1 102 ? -84.60743 29.37116 -44.95930 1.000 67.31597 102 PRO D C 1
ATOM 12118 O O . PRO D 1 102 ? -83.59941 28.81817 -45.40328 1.000 62.72331 102 PRO D O 1
ATOM 12122 N N . ALA D 1 103 ? -85.20650 28.97808 -43.83736 1.000 71.17169 103 ALA D N 1
ATOM 12123 C CA . ALA D 1 103 ? -84.81857 27.75102 -43.15344 1.000 63.63921 103 ALA D CA 1
ATOM 12124 C C . ALA D 1 103 ? -85.92657 26.75307 -43.46658 1.000 65.15781 103 ALA D C 1
ATOM 12125 O O . ALA D 1 103 ? -86.99660 26.79905 -42.86263 1.000 66.44218 103 ALA D O 1
ATOM 12127 N N . THR D 1 104 ? -85.70853 25.90114 -44.47863 1.000 65.16044 104 THR D N 1
ATOM 12128 C CA . THR D 1 104 ? -86.79053 25.03420 -44.93176 1.000 69.46886 104 THR D CA 1
ATOM 12129 C C . THR D 1 104 ? -86.90460 23.80314 -44.04386 1.000 66.85802 104 THR D C 1
ATOM 12130 O O . THR D 1 104 ? -85.91264 23.27807 -43.53585 1.000 65.48943 104 THR D O 1
ATOM 12134 N N . VAL D 1 105 ? -88.13562 23.32015 -43.90197 1.000 68.58717 105 VAL D N 1
ATOM 12135 C CA . VAL D 1 105 ? -88.47870 22.28409 -42.94107 1.000 74.04835 105 VAL D CA 1
ATOM 12136 C C . VAL D 1 105 ? -89.44269 21.30616 -43.59820 1.000 76.56444 105 VAL D C 1
ATOM 12137 O O . VAL D 1 105 ? -89.91662 21.52026 -44.71221 1.000 79.56217 105 VAL D O 1
ATOM 12141 N N . SER D 1 106 ? -89.74175 20.23111 -42.87330 1.000 78.04620 106 SER D N 1
ATOM 12142 C CA . SER D 1 106 ? -90.64475 19.17916 -43.32243 1.000 77.71195 106 SER D CA 1
ATOM 12143 C C . SER D 1 106 ? -91.06984 18.37608 -42.10352 1.000 80.43859 106 SER D C 1
ATOM 12144 O O . SER D 1 106 ? -90.34589 18.30898 -41.10848 1.000 72.50869 106 SER D O 1
ATOM 12147 N N . SER D 1 107 ? -92.26484 17.79411 -42.17163 1.000 78.23570 107 SER D N 1
ATOM 12148 C CA . SER D 1 107 ? -92.70793 16.97703 -41.05372 1.000 76.60129 107 SER D CA 1
ATOM 12149 C C . SER D 1 107 ? -91.82796 15.73900 -40.89477 1.000 75.74592 107 SER D C 1
ATOM 12150 O O . SER D 1 107 ? -91.53804 15.31491 -39.76878 1.000 85.90767 107 SER D O 1
ATOM 12153 N N . ALA D 1 108 ? -91.37091 15.16108 -42.00179 1.000 75.48010 108 ALA D N 1
ATOM 12154 C CA . ALA D 1 108 ? -90.46694 14.01805 -41.91482 1.000 78.31202 108 ALA D CA 1
ATOM 12155 C C . ALA D 1 108 ? -89.21198 14.36596 -41.11873 1.000 78.40151 108 ALA D C 1
ATOM 12156 O O . ALA D 1 108 ? -88.75005 13.57388 -40.28376 1.000 78.01462 108 ALA D O 1
ATOM 12158 N N . ALA D 1 109 ? -88.64594 15.54997 -41.35660 1.000 74.50630 109 ALA D N 1
ATOM 12159 C CA . ALA D 1 109 ? -87.45997 15.95488 -40.61250 1.000 69.83995 109 ALA D CA 1
ATOM 12160 C C . ALA D 1 109 ? -87.78105 16.19977 -39.14250 1.000 71.95863 109 ALA D C 1
ATOM 12161 O O . ALA D 1 109 ? -86.94011 15.94869 -38.27948 1.000 68.54506 109 ALA D O 1
ATOM 12163 N N . PHE D 1 110 ? -88.97006 16.72078 -38.84053 1.000 77.73300 110 PHE D N 1
ATOM 12164 C CA . PHE D 1 110 ? -89.33713 16.90868 -37.44754 1.000 78.09357 110 PHE D CA 1
ATOM 12165 C C . PHE D 1 110 ? -89.46320 15.56862 -36.73565 1.000 82.23618 110 PHE D C 1
ATOM 12166 O O . PHE D 1 110 ? -89.07127 15.43752 -35.57064 1.000 71.34276 110 PHE D O 1
ATOM 12174 N N . LEU D 1 111 ? -90.00918 14.56169 -37.42376 1.000 81.35975 111 LEU D N 1
ATOM 12175 C CA . LEU D 1 111 ? -90.05425 13.21865 -36.85586 1.000 79.06211 111 LEU D CA 1
ATOM 12176 C C . LEU D 1 111 ? -88.65127 12.68460 -36.61583 1.000 74.99583 111 LEU D C 1
ATOM 12177 O O . LEU D 1 111 ? -88.37834 12.05551 -35.58086 1.000 72.09812 111 LEU D O 1
ATOM 12182 N N . GLY D 1 112 ? -87.74621 12.92765 -37.56876 1.000 71.19011 112 GLY D N 1
ATOM 12183 C CA . GLY D 1 112 ? -86.36723 12.50261 -37.39471 1.000 70.70058 112 GLY D CA 1
ATOM 12184 C C . GLY D 1 112 ? -85.69528 13.19150 -36.22462 1.000 74.14573 112 GLY D C 1
ATOM 12185 O O . GLY D 1 112 ? -84.97034 12.55742 -35.45263 1.000 71.63754 112 GLY D O 1
ATOM 12186 N N . GLU D 1 113 ? -85.93426 14.49749 -36.07253 1.000 76.78289 113 GLU D N 1
ATOM 12187 C CA . GLU D 1 113 ? -85.39531 15.23139 -34.92844 1.000 77.57772 113 GLU D CA 1
ATOM 12188 C C . GLU D 1 113 ? -85.91740 14.65130 -33.62952 1.000 69.69257 113 GLU D C 1
ATOM 12189 O O . GLU D 1 113 ? -85.14645 14.35621 -32.70850 1.000 76.56181 113 GLU D O 1
ATOM 12195 N N . MET D 1 114 ? -87.23440 14.46533 -33.54461 1.000 69.19777 114 MET D N 1
ATOM 12196 C CA . MET D 1 114 ? -87.82749 13.88325 -32.35169 1.000 70.86376 114 MET D CA 1
ATOM 12197 C C . MET D 1 114 ? -87.16953 12.56020 -32.00175 1.000 73.22983 114 MET D C 1
ATOM 12198 O O . MET D 1 114 ? -86.74860 12.35311 -30.86075 1.000 72.93506 114 MET D O 1
ATOM 12203 N N . LEU D 1 115 ? -87.09850 11.63928 -32.96382 1.000 70.57425 115 LEU D N 1
ATOM 12204 C CA . LEU D 1 115 ? -86.58355 10.31224 -32.64589 1.000 74.20363 115 LEU D CA 1
ATOM 12205 C C . LEU D 1 115 ? -85.10657 10.36218 -32.27481 1.000 73.41933 115 LEU D C 1
ATOM 12206 O O . LEU D 1 115 ? -84.68164 9.73409 -31.29583 1.000 71.63754 115 LEU D O 1
ATOM 12211 N N . SER D 1 116 ? -84.30551 11.10222 -33.04171 1.000 74.29575 116 SER D N 1
ATOM 12212 C CA . SER D 1 116 ? -82.88452 11.18216 -32.74062 1.000 74.01151 116 SER D CA 1
ATOM 12213 C C . SER D 1 116 ? -82.64459 11.77005 -31.35556 1.000 68.87668 116 SER D C 1
ATOM 12214 O O . SER D 1 116 ? -81.77464 11.29497 -30.61655 1.000 72.12181 116 SER D O 1
ATOM 12217 N N . THR D 1 117 ? -83.41759 12.78904 -30.97552 1.000 65.39468 117 THR D N 1
ATOM 12218 C CA . THR D 1 117 ? -83.24765 13.39293 -29.65447 1.000 71.97179 117 THR D CA 1
ATOM 12219 C C . THR D 1 117 ? -83.72473 12.44886 -28.55657 1.000 76.73552 117 THR D C 1
ATOM 12220 O O . THR D 1 117 ? -83.04779 12.26976 -27.53454 1.000 65.38152 117 THR D O 1
ATOM 12224 N N . ALA D 1 118 ? -84.90673 11.85590 -28.73868 1.000 67.86603 118 ALA D N 1
ATOM 12225 C CA . ALA D 1 118 ? -85.43681 10.93183 -27.74778 1.000 69.31094 118 ALA D CA 1
ATOM 12226 C C . ALA D 1 118 ? -84.46085 9.79379 -27.48082 1.000 71.43225 118 ALA D C 1
ATOM 12227 O O . ALA D 1 118 ? -84.22392 9.42469 -26.32783 1.000 74.21679 118 ALA D O 1
ATOM 12229 N N . LEU D 1 119 ? -83.87480 9.22686 -28.53783 1.000 71.76387 119 LEU D N 1
ATOM 12230 C CA . LEU D 1 119 ? -82.89184 8.16582 -28.33585 1.000 68.26345 119 LEU D CA 1
ATOM 12231 C C . LEU D 1 119 ? -81.66587 8.68074 -27.59275 1.000 67.23175 119 LEU D C 1
ATOM 12232 O O . LEU D 1 119 ? -81.04393 7.94066 -26.82177 1.000 65.79210 119 LEU D O 1
ATOM 12237 N N . ASN D 1 120 ? -81.27683 9.93075 -27.85563 1.000 70.98219 120 ASN D N 1
ATOM 12238 C CA . ASN D 1 120 ? -80.25085 10.64166 -27.08551 1.000 66.73169 120 ASN D CA 1
ATOM 12239 C C . ASN D 1 120 ? -78.99288 9.79862 -26.90251 1.000 62.82859 120 ASN D C 1
ATOM 12240 O O . ASN D 1 120 ? -78.43495 9.70252 -25.81048 1.000 61.68634 120 ASN D O 1
ATOM 12245 N N . SER D 1 121 ? -78.55484 9.16770 -27.98153 1.000 61.74951 121 SER D N 1
ATOM 12246 C CA . SER D 1 121 ? -77.30085 8.43067 -28.00352 1.000 61.72845 121 SER D CA 1
ATOM 12247 C C . SER D 1 121 ? -76.15381 9.37267 -28.34638 1.000 58.87811 121 SER D C 1
ATOM 12248 O O . SER D 1 121 ? -76.35376 10.45272 -28.90831 1.000 58.32805 121 SER D O 1
ATOM 12251 N N . VAL D 1 122 ? -74.94284 8.97161 -27.96534 1.000 61.56791 122 VAL D N 1
ATOM 12252 C CA . VAL D 1 122 ? -73.73981 9.75861 -28.22622 1.000 60.93099 122 VAL D CA 1
ATOM 12253 C C . VAL D 1 122 ? -72.84378 8.93666 -29.13723 1.000 66.86065 122 VAL D C 1
ATOM 12254 O O . VAL D 1 122 ? -72.24982 7.94061 -28.69927 1.000 67.66338 122 VAL D O 1
ATOM 12258 N N . GLY D 1 123 ? -72.73870 9.35175 -30.40319 1.000 62.83385 123 GLY D N 1
ATOM 12259 C CA . GLY D 1 123 ? -72.10766 8.52582 -31.41022 1.000 61.73898 123 GLY D CA 1
ATOM 12260 C C . GLY D 1 123 ? -70.67963 8.88081 -31.75711 1.000 57.08053 123 GLY D C 1
ATOM 12261 O O . GLY D 1 123 ? -70.34956 9.03390 -32.93908 1.000 52.94056 123 GLY D O 1
ATOM 12262 N N . PHE D 1 124 ? -69.81669 9.00371 -30.74705 1.000 53.57221 124 PHE D N 1
ATOM 12263 C CA . PHE D 1 124 ? -68.42366 9.34470 -31.00495 1.000 51.21930 124 PHE D CA 1
ATOM 12264 C C . PHE D 1 124 ? -67.65065 8.19574 -31.64400 1.000 51.26930 124 PHE D C 1
ATOM 12265 O O . PHE D 1 124 ? -66.63861 8.43476 -32.30992 1.000 50.27708 124 PHE D O 1
ATOM 12273 N N . THR D 1 125 ? -68.09569 6.96173 -31.46312 1.000 58.10960 125 THR D N 1
ATOM 12274 C CA . THR D 1 125 ? -67.43768 5.82576 -32.08417 1.000 58.77020 125 THR D CA 1
ATOM 12275 C C . THR D 1 125 ? -68.49767 4.91483 -32.67030 1.000 55.13293 125 THR D C 1
ATOM 12276 O O . THR D 1 125 ? -69.68469 5.00784 -32.34536 1.000 55.23294 125 THR D O 1
ATOM 12280 N N . TRP D 1 126 ? -68.05964 4.04089 -33.56634 1.000 57.05158 126 TRP D N 1
ATOM 12281 C CA . TRP D 1 126 ? -68.98563 3.04895 -34.07347 1.000 63.18126 126 TRP D CA 1
ATOM 12282 C C . TRP D 1 126 ? -69.54672 2.23188 -32.91857 1.000 57.34372 126 TRP D C 1
ATOM 12283 O O . TRP D 1 126 ? -70.74472 1.92590 -32.88266 1.000 58.83863 126 TRP D O 1
ATOM 12294 N N . VAL D 1 127 ? -68.69278 1.90078 -31.94954 1.000 56.95683 127 VAL D N 1
ATOM 12295 C CA . VAL D 1 127 ? -69.10586 1.07570 -30.81563 1.000 63.84976 127 VAL D CA 1
ATOM 12296 C C . VAL D 1 127 ? -70.16589 1.77466 -29.97364 1.000 67.31860 127 VAL D C 1
ATOM 12297 O O . VAL D 1 127 ? -71.12793 1.14065 -29.51974 1.000 67.20016 127 VAL D O 1
ATOM 12301 N N . SER D 1 128 ? -70.01388 3.08064 -29.73853 1.000 64.87357 128 SER D N 1
ATOM 12302 C CA . SER D 1 128 ? -71.00191 3.73560 -28.88453 1.000 67.95025 128 SER D CA 1
ATOM 12303 C C . SER D 1 128 ? -72.35287 3.93068 -29.56459 1.000 75.30377 128 SER D C 1
ATOM 12304 O O . SER D 1 128 ? -73.24989 4.50965 -28.94060 1.000 70.74269 128 SER D O 1
ATOM 12307 N N . SER D 1 129 ? -72.52781 3.45378 -30.80564 1.000 84.53908 129 SER D N 1
ATOM 12308 C CA . SER D 1 129 ? -73.83477 3.34686 -31.45272 1.000 88.42376 129 SER D CA 1
ATOM 12309 C C . SER D 1 129 ? -73.66770 3.03197 -32.93974 1.000 83.50475 129 SER D C 1
ATOM 12310 O O . SER D 1 129 ? -73.69263 3.94204 -33.77967 1.000 82.21512 129 SER D O 1
ATOM 12313 N N . PRO D 1 130 ? -73.52971 1.75200 -33.30383 1.000 70.58741 130 PRO D N 1
ATOM 12314 C CA . PRO D 1 130 ? -73.17263 1.42210 -34.69883 1.000 71.32697 130 PRO D CA 1
ATOM 12315 C C . PRO D 1 130 ? -74.15656 1.94820 -35.72785 1.000 70.91640 130 PRO D C 1
ATOM 12316 O O . PRO D 1 130 ? -73.72649 2.49127 -36.75278 1.000 77.01187 130 PRO D O 1
ATOM 12320 N N . ALA D 1 131 ? -75.46258 1.79621 -35.49493 1.000 64.03136 131 ALA D N 1
ATOM 12321 C CA . ALA D 1 131 ? -76.43952 2.25031 -36.47995 1.000 60.43093 131 ALA D CA 1
ATOM 12322 C C . ALA D 1 131 ? -76.22146 3.71233 -36.83683 1.000 59.74664 131 ALA D C 1
ATOM 12323 O O . ALA D 1 131 ? -76.30739 4.09443 -38.00880 1.000 58.79389 131 ALA D O 1
ATOM 12325 N N . ALA D 1 132 ? -75.91550 4.54325 -35.84574 1.000 57.55953 132 ALA D N 1
ATOM 12326 C CA . ALA D 1 132 ? -75.72845 5.96127 -36.11962 1.000 59.69400 132 ALA D CA 1
ATOM 12327 C C . ALA D 1 132 ? -74.60839 6.16432 -37.12554 1.000 62.05744 132 ALA D C 1
ATOM 12328 O O . ALA D 1 132 ? -74.78732 6.83140 -38.15650 1.000 74.18521 132 ALA D O 1
ATOM 12330 N N . THR D 1 133 ? -73.45842 5.53527 -36.87653 1.000 58.54649 133 THR D N 1
ATOM 12331 C CA . THR D 1 133 ? -72.30337 5.70632 -37.75645 1.000 60.54673 133 THR D CA 1
ATOM 12332 C C . THR D 1 133 ? -72.57030 5.13743 -39.15251 1.000 58.96496 133 THR D C 1
ATOM 12333 O O . THR D 1 133 ? -72.27723 5.78750 -40.17644 1.000 52.16678 133 THR D O 1
ATOM 12337 N N . GLU D 1 134 ? -73.14332 3.93045 -39.21164 1.000 58.80705 134 GLU D N 1
ATOM 12338 C CA . GLU D 1 134 ? -73.36227 3.26355 -40.49470 1.000 54.57760 134 GLU D CA 1
ATOM 12339 C C . GLU D 1 134 ? -74.39920 3.99664 -41.33970 1.000 58.76757 134 GLU D C 1
ATOM 12340 O O . GLU D 1 134 ? -74.21713 4.17273 -42.54768 1.000 70.98746 134 GLU D O 1
ATOM 12346 N N . LEU D 1 135 ? -75.51623 4.39762 -40.73473 1.000 64.29192 135 LEU D N 1
ATOM 12347 C CA . LEU D 1 135 ? -76.50917 5.15470 -41.47873 1.000 59.32817 135 LEU D CA 1
ATOM 12348 C C . LEU D 1 135 ? -75.97011 6.50872 -41.91459 1.000 64.04715 135 LEU D C 1
ATOM 12349 O O . LEU D 1 135 ? -76.31604 6.97982 -43.00258 1.000 63.03124 135 LEU D O 1
ATOM 12354 N N . GLU D 1 136 ? -75.11214 7.15264 -41.11250 1.000 57.59375 136 GLU D N 1
ATOM 12355 C CA . GLU D 1 136 ? -74.53609 8.40567 -41.58137 1.000 49.41119 136 GLU D CA 1
ATOM 12356 C C . GLU D 1 136 ? -73.71602 8.17875 -42.84334 1.000 57.66481 136 GLU D C 1
ATOM 12357 O O . GLU D 1 136 ? -73.82695 8.93982 -43.81728 1.000 54.07490 136 GLU D O 1
ATOM 12363 N N . MET D 1 137 ? -72.88505 7.13073 -42.84637 1.000 61.32841 137 MET D N 1
ATOM 12364 C CA . MET D 1 137 ? -72.12599 6.80580 -44.05236 1.000 57.55953 137 MET D CA 1
ATOM 12365 C C . MET D 1 137 ? -73.05893 6.55292 -45.23943 1.000 58.39648 137 MET D C 1
ATOM 12366 O O . MET D 1 137 ? -72.87685 7.11200 -46.33237 1.000 49.81387 137 MET D O 1
ATOM 12371 N N . ILE D 1 138 ? -74.08796 5.72992 -45.02855 1.000 59.31501 138 ILE D N 1
ATOM 12372 C CA . ILE D 1 138 ? -75.00290 5.38603 -46.11263 1.000 56.24885 138 ILE D CA 1
ATOM 12373 C C . ILE D 1 138 ? -75.69884 6.63109 -46.65057 1.000 62.91544 138 ILE D C 1
ATOM 12374 O O . ILE D 1 138 ? -75.82577 6.81218 -47.86556 1.000 67.20806 138 ILE D O 1
ATOM 12379 N N . VAL D 1 139 ? -76.16988 7.50003 -45.75553 1.000 64.96305 139 VAL D N 1
ATOM 12380 C CA . VAL D 1 139 ? -76.91883 8.68907 -46.15048 1.000 63.38392 139 VAL D CA 1
ATOM 12381 C C . VAL D 1 139 ? -76.02676 9.66811 -46.90235 1.000 61.95216 139 VAL D C 1
ATOM 12382 O O . VAL D 1 139 ? -76.45269 10.30220 -47.88133 1.000 64.45510 139 VAL D O 1
ATOM 12386 N N . MET D 1 140 ? -74.77278 9.80605 -46.47327 1.000 53.04847 140 MET D N 1
ATOM 12387 C CA . MET D 1 140 ? -73.88572 10.70009 -47.19815 1.000 48.50318 140 MET D CA 1
ATOM 12388 C C . MET D 1 140 ? -73.61566 10.16619 -48.60018 1.000 56.35939 140 MET D C 1
ATOM 12389 O O . MET D 1 140 ? -73.52158 10.94426 -49.55411 1.000 59.39923 140 MET D O 1
ATOM 12394 N N . ASP D 1 141 ? -73.53368 8.84120 -48.75528 1.000 53.92752 141 ASP D N 1
ATOM 12395 C CA . ASP D 1 141 ? -73.33461 8.30230 -50.09531 1.000 61.52580 141 ASP D CA 1
ATOM 12396 C C . ASP D 1 141 ? -74.59456 8.43840 -50.95037 1.000 64.02083 141 ASP D C 1
ATOM 12397 O O . ASP D 1 141 ? -74.50549 8.72249 -52.14934 1.000 65.14728 141 ASP D O 1
ATOM 12402 N N . TRP D 1 142 ? -75.77160 8.24638 -50.35645 1.000 67.53441 142 TRP D N 1
ATOM 12403 C CA . TRP D 1 142 ? -77.01855 8.53646 -51.06250 1.000 64.66565 142 TRP D CA 1
ATOM 12404 C C . TRP D 1 142 ? -77.01049 9.95350 -51.60838 1.000 60.13353 142 TRP D C 1
ATOM 12405 O O . TRP D 1 142 ? -77.25542 10.19160 -52.80138 1.000 53.44062 142 TRP D O 1
ATOM 12416 N N . LEU D 1 143 ? -76.75552 10.91643 -50.72830 1.000 59.19920 143 LEU D N 1
ATOM 12417 C CA . LEU D 1 143 ? -76.79446 12.31346 -51.13219 1.000 61.82583 143 LEU D CA 1
ATOM 12418 C C . LEU D 1 143 ? -75.73640 12.60552 -52.18411 1.000 56.43835 143 LEU D C 1
ATOM 12419 O O . LEU D 1 143 ? -75.96933 13.39860 -53.10506 1.000 56.60152 143 LEU D O 1
ATOM 12424 N N . ALA D 1 144 ? -74.54742 12.01848 -52.03509 1.000 54.74867 144 ALA D N 1
ATOM 12425 C CA . ALA D 1 144 ? -73.51036 12.19954 -53.04201 1.000 50.21392 144 ALA D CA 1
ATOM 12426 C C . ALA D 1 144 ? -73.97530 11.67965 -54.39908 1.000 53.05636 144 ALA D C 1
ATOM 12427 O O . ALA D 1 144 ? -73.73822 12.31273 -55.43302 1.000 47.92943 144 ALA D O 1
ATOM 12429 N N . GLN D 1 145 ? -74.65832 10.53667 -54.41521 1.000 54.34073 145 GLN D N 1
ATOM 12430 C CA . GLN D 1 145 ? -75.13826 10.01378 -55.68727 1.000 55.21978 145 GLN D CA 1
ATOM 12431 C C . GLN D 1 145 ? -76.18421 10.93885 -56.28226 1.000 61.71529 145 GLN D C 1
ATOM 12432 O O . GLN D 1 145 ? -76.22213 11.14594 -57.50125 1.000 67.60547 145 GLN D O 1
ATOM 12438 N N . ILE D 1 146 ? -77.05824 11.49280 -55.44027 1.000 62.18377 146 ILE D N 1
ATOM 12439 C CA . ILE D 1 146 ? -78.05719 12.42286 -55.95425 1.000 62.74963 146 ILE D CA 1
ATOM 12440 C C . ILE D 1 146 ? -77.38713 13.64290 -56.56512 1.000 60.47304 146 ILE D C 1
ATOM 12441 O O . ILE D 1 146 ? -77.77006 14.10099 -57.64910 1.000 62.93649 146 ILE D O 1
ATOM 12446 N N . LEU D 1 147 ? -76.36715 14.17882 -55.89602 1.000 56.06988 147 LEU D N 1
ATOM 12447 C CA . LEU D 1 147 ? -75.61510 15.27985 -56.49189 1.000 55.40138 147 LEU D CA 1
ATOM 12448 C C . LEU D 1 147 ? -74.71304 14.82392 -57.64088 1.000 58.48333 147 LEU D C 1
ATOM 12449 O O . LEU D 1 147 ? -74.07799 15.66696 -58.28477 1.000 65.63682 147 LEU D O 1
ATOM 12454 N N . LYS D 1 148 ? -74.64306 13.52194 -57.91197 1.000 54.96712 148 LYS D N 1
ATOM 12455 C CA . LYS D 1 148 ? -73.75701 12.96900 -58.93197 1.000 51.84569 148 LYS D CA 1
ATOM 12456 C C . LYS D 1 148 ? -72.31302 13.40595 -58.69385 1.000 52.25363 148 LYS D C 1
ATOM 12457 O O . LYS D 1 148 ? -71.59995 13.83400 -59.60678 1.000 53.99068 148 LYS D O 1
ATOM 12463 N N . LEU D 1 149 ? -71.88709 13.30584 -57.44484 1.000 54.83026 149 LEU D N 1
ATOM 12464 C CA . LEU D 1 149 ? -70.48810 13.54179 -57.14674 1.000 50.40868 149 LEU D CA 1
ATOM 12465 C C . LEU D 1 149 ? -69.68711 12.29480 -57.51579 1.000 49.07430 149 LEU D C 1
ATOM 12466 O O . LEU D 1 149 ? -70.21913 11.18081 -57.50991 1.000 60.93362 149 LEU D O 1
ATOM 12471 N N . PRO D 1 150 ? -68.41708 12.45280 -57.85771 1.000 44.13950 150 PRO D N 1
ATOM 12472 C CA . PRO D 1 150 ? -67.60609 11.28580 -58.20475 1.000 47.93733 150 PRO D CA 1
ATOM 12473 C C . PRO D 1 150 ? -67.42418 10.34371 -57.02382 1.000 50.45079 150 PRO D C 1
ATOM 12474 O O . PRO D 1 150 ? -67.55624 10.71162 -55.85479 1.000 53.02478 150 PRO D O 1
ATOM 12478 N N . LYS D 1 151 ? -67.10119 9.09573 -57.35589 1.000 59.05971 151 LYS D N 1
ATOM 12479 C CA . LYS D 1 151 ? -66.85327 8.08264 -56.34296 1.000 58.50175 151 LYS D CA 1
ATOM 12480 C C . LYS D 1 151 ? -65.74731 8.49754 -55.36987 1.000 58.83600 151 LYS D C 1
ATOM 12481 O O . LYS D 1 151 ? -65.60939 7.88546 -54.30891 1.000 53.30113 151 LYS D O 1
ATOM 12487 N N . SER D 1 152 ? -64.94427 9.50455 -55.71274 1.000 56.44098 152 SER D N 1
ATOM 12488 C CA . SER D 1 152 ? -63.85031 9.94546 -54.85865 1.000 56.12252 152 SER D CA 1
ATOM 12489 C C . SER D 1 152 ? -64.32036 10.70837 -53.62461 1.000 60.86782 152 SER D C 1
ATOM 12490 O O . SER D 1 152 ? -63.48540 11.09929 -52.79554 1.000 51.83516 152 SER D O 1
ATOM 12493 N N . PHE D 1 153 ? -65.62136 10.95639 -53.49167 1.000 60.11773 153 PHE D N 1
ATOM 12494 C CA . PHE D 1 153 ? -66.18042 11.57031 -52.30365 1.000 51.49038 153 PHE D CA 1
ATOM 12495 C C . PHE D 1 153 ? -67.04148 10.60327 -51.50277 1.000 57.82535 153 PHE D C 1
ATOM 12496 O O . PHE D 1 153 ? -67.62753 11.00420 -50.49278 1.000 55.70931 153 PHE D O 1
ATOM 12504 N N . MET D 1 154 ? -67.07949 9.32730 -51.87788 1.000 51.55618 154 MET D N 1
ATOM 12505 C CA . MET D 1 154 ? -68.02254 8.38828 -51.29800 1.000 51.65883 154 MET D CA 1
ATOM 12506 C C . MET D 1 154 ? -67.28761 7.33420 -50.48504 1.000 57.12790 154 MET D C 1
ATOM 12507 O O . MET D 1 154 ? -66.14960 6.96919 -50.79901 1.000 61.80741 154 MET D O 1
ATOM 12512 N N . PHE D 1 155 ? -67.95768 6.86713 -49.42412 1.000 64.82883 155 PHE D N 1
ATOM 12513 C CA . PHE D 1 155 ? -67.41475 5.79305 -48.59217 1.000 61.64423 155 PHE D CA 1
ATOM 12514 C C . PHE D 1 155 ? -67.30674 4.49211 -49.36826 1.000 59.95192 155 PHE D C 1
ATOM 12515 O O . PHE D 1 155 ? -66.31576 3.76908 -49.23127 1.000 64.36824 155 PHE D O 1
ATOM 12523 N N . SER D 1 156 ? -68.31670 4.16919 -50.17635 1.000 59.90455 156 SER D N 1
ATOM 12524 C CA . SER D 1 156 ? -68.19968 3.01726 -51.06743 1.000 64.88673 156 SER D CA 1
ATOM 12525 C C . SER D 1 156 ? -67.07062 3.19231 -52.07935 1.000 67.02383 156 SER D C 1
ATOM 12526 O O . SER D 1 156 ? -66.60661 2.20235 -52.64940 1.000 69.50833 156 SER D O 1
ATOM 12529 N N . GLY D 1 157 ? -66.63158 4.42232 -52.33223 1.000 63.99978 157 GLY D N 1
ATOM 12530 C CA . GLY D 1 157 ? -65.46452 4.64436 -53.16515 1.000 55.97513 157 GLY D CA 1
ATOM 12531 C C . GLY D 1 157 ? -64.19156 4.88527 -52.36706 1.000 55.99356 157 GLY D C 1
ATOM 12532 O O . GLY D 1 157 ? -63.78263 4.04520 -51.56510 1.000 56.53836 157 GLY D O 1
ATOM 12533 N N . THR D 1 158 ? -63.54853 6.02627 -52.57193 1.000 59.63083 158 THR D N 1
ATOM 12534 C CA . THR D 1 158 ? -62.26155 6.31320 -51.94984 1.000 58.40174 158 THR D CA 1
ATOM 12535 C C . THR D 1 158 ? -62.26958 7.55513 -51.07074 1.000 56.79365 158 THR D C 1
ATOM 12536 O O . THR D 1 158 ? -61.20459 7.95107 -50.57565 1.000 57.54374 158 THR D O 1
ATOM 12540 N N . GLY D 1 159 ? -63.41657 8.20814 -50.90376 1.000 54.41179 159 GLY D N 1
ATOM 12541 C CA . GLY D 1 159 ? -63.49859 9.41908 -50.11067 1.000 54.47232 159 GLY D CA 1
ATOM 12542 C C . GLY D 1 159 ? -64.42566 9.27401 -48.92173 1.000 58.66493 159 GLY D C 1
ATOM 12543 O O . GLY D 1 159 ? -64.58671 8.17297 -48.38283 1.000 53.30113 159 GLY D O 1
ATOM 12544 N N . GLY D 1 160 ? -65.05666 10.36199 -48.49968 1.000 63.00755 160 GLY D N 1
ATOM 12545 C CA . GLY D 1 160 ? -66.03972 10.21193 -47.44175 1.000 57.14106 160 GLY D CA 1
ATOM 12546 C C . GLY D 1 160 ? -66.74271 11.51492 -47.13669 1.000 52.23784 160 GLY D C 1
ATOM 12547 O O . GLY D 1 160 ? -66.49465 12.55297 -47.75859 1.000 57.07526 160 GLY D O 1
ATOM 12548 N N . GLY D 1 161 ? -67.64376 11.44187 -46.17174 1.000 50.59291 161 GLY D N 1
ATOM 12549 C CA . GLY D 1 161 ? -68.40076 12.60985 -45.77169 1.000 52.64315 161 GLY D CA 1
ATOM 12550 C C . GLY D 1 161 ? -68.78584 12.50875 -44.31472 1.000 55.70668 161 GLY D C 1
ATOM 12551 O O . GLY D 1 161 ? -68.77890 11.42470 -43.71581 1.000 55.15135 161 GLY D O 1
ATOM 12552 N N . VAL D 1 162 ? -69.16785 13.65471 -43.76166 1.000 56.93314 162 VAL D N 1
ATOM 12553 C CA . VAL D 1 162 ? -69.61092 13.73662 -42.37867 1.000 54.37494 162 VAL D CA 1
ATOM 12554 C C . VAL D 1 162 ? -70.68891 14.80563 -42.26065 1.000 54.30388 162 VAL D C 1
ATOM 12555 O O . VAL D 1 162 ? -70.64985 15.84168 -42.93857 1.000 48.27947 162 VAL D O 1
ATOM 12559 N N . ILE D 1 163 ? -71.66096 14.52659 -41.39873 1.000 55.91197 163 ILE D N 1
ATOM 12560 C CA . ILE D 1 163 ? -72.70696 15.47658 -41.03971 1.000 52.81949 163 ILE D CA 1
ATOM 12561 C C . ILE D 1 163 ? -72.18701 16.34148 -39.89862 1.000 50.40868 163 ILE D C 1
ATOM 12562 O O . ILE D 1 163 ? -72.05308 15.86839 -38.77165 1.000 46.57137 163 ILE D O 1
ATOM 12567 N N . GLN D 1 164 ? -71.88096 17.59650 -40.20250 1.000 41.62078 164 GLN D N 1
ATOM 12568 C CA . GLN D 1 164 ? -71.56499 18.62942 -39.23640 1.000 48.13472 164 GLN D CA 1
ATOM 12569 C C . GLN D 1 164 ? -72.82299 19.44542 -38.93641 1.000 55.29610 164 GLN D C 1
ATOM 12570 O O . GLN D 1 164 ? -73.87096 19.26649 -39.56448 1.000 51.96149 164 GLN D O 1
ATOM 12576 N N . ASN D 1 165 ? -72.70802 20.36434 -37.97033 1.000 58.78600 165 ASN D N 1
ATOM 12577 C CA . ASN D 1 165 ? -73.84202 21.22334 -37.62833 1.000 65.48943 165 ASN D CA 1
ATOM 12578 C C . ASN D 1 165 ? -73.94094 22.44141 -38.53924 1.000 70.20315 165 ASN D C 1
ATOM 12579 O O . ASN D 1 165 ? -75.04291 22.81947 -38.95427 1.000 75.52748 165 ASN D O 1
ATOM 12584 N N . THR D 1 166 ? -72.80791 23.06241 -38.86213 1.000 65.26046 166 THR D N 1
ATOM 12585 C CA . THR D 1 166 ? -72.78385 24.36046 -39.51602 1.000 56.46730 166 THR D CA 1
ATOM 12586 C C . THR D 1 166 ? -71.77478 24.33853 -40.64797 1.000 55.53561 166 THR D C 1
ATOM 12587 O O . THR D 1 166 ? -70.89880 23.47352 -40.71699 1.000 51.18508 166 THR D O 1
ATOM 12591 N N . THR D 1 167 ? -71.89671 25.33660 -41.52290 1.000 54.96448 167 THR D N 1
ATOM 12592 C CA . THR D 1 167 ? -70.86765 25.55366 -42.52582 1.000 49.59279 167 THR D CA 1
ATOM 12593 C C . THR D 1 167 ? -69.59767 26.08958 -41.89071 1.000 46.58716 167 THR D C 1
ATOM 12594 O O . THR D 1 167 ? -68.49366 25.67858 -42.25968 1.000 45.55283 167 THR D O 1
ATOM 12598 N N . SER D 1 168 ? -69.71971 26.99651 -40.92665 1.000 53.01688 168 SER D N 1
ATOM 12599 C CA . SER D 1 168 ? -68.50773 27.57943 -40.36753 1.000 52.26942 168 SER D CA 1
ATOM 12600 C C . SER D 1 168 ? -67.57778 26.49237 -39.84857 1.000 54.03016 168 SER D C 1
ATOM 12601 O O . SER D 1 168 ? -66.37976 26.50837 -40.14250 1.000 51.99571 168 SER D O 1
ATOM 12604 N N . GLU D 1 169 ? -68.10984 25.50233 -39.12667 1.000 52.93529 169 GLU D N 1
ATOM 12605 C CA . GLU D 1 169 ? -67.20990 24.49027 -38.58370 1.000 57.33319 169 GLU D CA 1
ATOM 12606 C C . GLU D 1 169 ? -66.71886 23.52134 -39.64975 1.000 50.64291 169 GLU D C 1
ATOM 12607 O O . GLU D 1 169 ? -65.57187 23.06831 -39.58372 1.000 45.20279 169 GLU D O 1
ATOM 12613 N N . SER D 1 170 ? -67.54581 23.18843 -40.64082 1.000 53.89067 170 SER D N 1
ATOM 12614 C CA . SER D 1 170 ? -67.03576 22.41651 -41.77085 1.000 46.40030 170 SER D CA 1
ATOM 12615 C C . SER D 1 170 ? -65.84071 23.11553 -42.41073 1.000 38.42829 170 SER D C 1
ATOM 12616 O O . SER D 1 170 ? -64.76971 22.51652 -42.60272 1.000 44.50270 170 SER D O 1
ATOM 12619 N N . ILE D 1 171 ? -65.99067 24.39856 -42.71364 1.000 33.72246 171 ILE D N 1
ATOM 12620 C CA . ILE D 1 171 ? -64.89361 25.12958 -43.33552 1.000 36.25961 171 ILE D CA 1
ATOM 12621 C C . ILE D 1 171 ? -63.68666 25.16249 -42.41545 1.000 41.09177 171 ILE D C 1
ATOM 12622 O O . ILE D 1 171 ? -62.54964 24.99149 -42.86540 1.000 42.25507 171 ILE D O 1
ATOM 12627 N N . LEU D 1 172 ? -63.90673 25.42739 -41.12044 1.000 44.09213 172 LEU D N 1
ATOM 12628 C CA . LEU D 1 172 ? -62.80578 25.46229 -40.16438 1.000 39.52316 172 LEU D CA 1
ATOM 12629 C C . LEU D 1 172 ? -62.05181 24.14427 -40.16744 1.000 32.28808 172 LEU D C 1
ATOM 12630 O O . LEU D 1 172 ? -60.81182 24.11924 -40.13737 1.000 36.48859 172 LEU D O 1
ATOM 12635 N N . CYS D 1 173 ? -62.78484 23.03330 -40.23557 1.000 32.72234 173 CYS D N 1
ATOM 12636 C CA . CYS D 1 173 ? -62.14386 21.72429 -40.32263 1.000 43.11833 173 CYS D CA 1
ATOM 12637 C C . CYS D 1 173 ? -61.30779 21.58937 -41.59360 1.000 45.14225 173 CYS D C 1
ATOM 12638 O O . CYS D 1 173 ? -60.16781 21.10634 -41.54557 1.000 45.88182 173 CYS D O 1
ATOM 12641 N N . THR D 1 174 ? -61.85272 21.98347 -42.75460 1.000 46.51084 174 THR D N 1
ATOM 12642 C CA . THR D 1 174 ? -61.03665 21.81555 -43.95956 1.000 38.67306 174 THR D CA 1
ATOM 12643 C C . THR D 1 174 ? -59.83963 22.76452 -43.95142 1.000 41.49971 174 THR D C 1
ATOM 12644 O O . THR D 1 174 ? -58.74562 22.39153 -44.41039 1.000 44.01580 174 THR D O 1
ATOM 12648 N N . ILE D 1 175 ? -60.00064 23.96848 -43.40034 1.000 35.17264 175 ILE D N 1
ATOM 12649 C CA . ILE D 1 175 ? -58.86762 24.88245 -43.31620 1.000 36.53070 175 ILE D CA 1
ATOM 12650 C C . ILE D 1 175 ? -57.78068 24.28536 -42.45419 1.000 42.35245 175 ILE D C 1
ATOM 12651 O O . ILE D 1 175 ? -56.59366 24.37935 -42.77811 1.000 43.46837 175 ILE D O 1
ATOM 12656 N N . ILE D 1 176 ? -58.16776 23.65528 -41.34226 1.000 47.80310 176 ILE D N 1
ATOM 12657 C CA . ILE D 1 176 ? -57.18382 23.04219 -40.46425 1.000 41.34969 176 ILE D CA 1
ATOM 12658 C C . ILE D 1 176 ? -56.51981 21.85923 -41.15530 1.000 39.24681 176 ILE D C 1
ATOM 12659 O O . ILE D 1 176 ? -55.29682 21.68819 -41.07825 1.000 31.25375 176 ILE D O 1
ATOM 12664 N N . ALA D 1 177 ? -57.28979 21.05630 -41.89541 1.000 44.61851 177 ALA D N 1
ATOM 12665 C CA . ALA D 1 177 ? -56.68677 19.96535 -42.66546 1.000 41.59972 177 ALA D CA 1
ATOM 12666 C C . ALA D 1 177 ? -55.59470 20.48240 -43.60036 1.000 45.10804 177 ALA D C 1
ATOM 12667 O O . ALA D 1 177 ? -54.46871 19.95637 -43.62134 1.000 51.24035 177 ALA D O 1
ATOM 12669 N N . ALA D 1 178 ? -55.90764 21.52746 -44.37830 1.000 40.91543 178 ALA D N 1
ATOM 12670 C CA . ALA D 1 178 ? -54.90657 22.10351 -45.27620 1.000 34.35938 178 ALA D CA 1
ATOM 12671 C C . ALA D 1 178 ? -53.70660 22.65642 -44.50808 1.000 36.36752 178 ALA D C 1
ATOM 12672 O O . ALA D 1 178 ? -52.54259 22.39042 -44.85904 1.000 44.31321 178 ALA D O 1
ATOM 12674 N N . ARG D 1 179 ? -53.96964 23.45035 -43.46104 1.000 37.48607 179 ARG D N 1
ATOM 12675 C CA . ARG D 1 179 ? -52.88768 23.99126 -42.63893 1.000 44.62114 179 ARG D CA 1
ATOM 12676 C C . ARG D 1 179 ? -51.97773 22.87620 -42.13697 1.000 38.95730 179 ARG D C 1
ATOM 12677 O O . ARG D 1 179 ? -50.74573 22.99517 -42.16089 1.000 33.29610 179 ARG D O 1
ATOM 12685 N N . GLU D 1 180 ? -52.56978 21.77418 -41.70209 1.000 33.74615 180 GLU D N 1
ATOM 12686 C CA . GLU D 1 180 ? -51.78084 20.71211 -41.09313 1.000 42.42351 180 GLU D CA 1
ATOM 12687 C C . GLU D 1 180 ? -50.93080 19.98117 -42.11714 1.000 45.46335 180 GLU D C 1
ATOM 12688 O O . GLU D 1 180 ? -49.78382 19.62613 -41.82110 1.000 41.23389 180 GLU D O 1
ATOM 12694 N N . ARG D 1 181 ? -51.46074 19.75228 -43.33018 1.000 49.71912 181 ARG D N 1
ATOM 12695 C CA . ARG D 1 181 ? -50.62669 19.18735 -44.39318 1.000 38.37039 181 ARG D CA 1
ATOM 12696 C C . ARG D 1 181 ? -49.40465 20.06834 -44.64104 1.000 44.03160 181 ARG D C 1
ATOM 12697 O O . ARG D 1 181 ? -48.25166 19.59231 -44.67602 1.000 41.21547 181 ARG D O 1
ATOM 12705 N N . ALA D 1 182 ? -49.64162 21.37235 -44.78396 1.000 31.55378 182 ALA D N 1
ATOM 12706 C CA . ALA D 1 182 ? -48.52759 22.28634 -44.98982 1.000 35.19106 182 ALA D CA 1
ATOM 12707 C C . ALA D 1 182 ? -47.53165 22.22123 -43.83877 1.000 42.97094 182 ALA D C 1
ATOM 12708 O O . ALA D 1 182 ? -46.32464 22.13022 -44.06171 1.000 48.31895 182 ALA D O 1
ATOM 12710 N N . LEU D 1 183 ? -48.01972 22.28715 -42.59679 1.000 49.37697 183 LEU D N 1
ATOM 12711 C CA . LEU D 1 183 ? -47.12978 22.34304 -41.43574 1.000 49.84808 183 LEU D CA 1
ATOM 12712 C C . LEU D 1 183 ? -46.33982 21.04901 -41.26980 1.000 47.19776 183 LEU D C 1
ATOM 12713 O O . LEU D 1 183 ? -45.18185 21.07094 -40.83273 1.000 44.50270 183 LEU D O 1
ATOM 12718 N N . GLU D 1 184 ? -46.95683 19.91004 -41.58792 1.000 34.39886 184 GLU D N 1
ATOM 12719 C CA . GLU D 1 184 ? -46.25887 18.64002 -41.45598 1.000 42.74723 184 GLU D CA 1
ATOM 12720 C C . GLU D 1 184 ? -45.17581 18.49408 -42.50793 1.000 58.79652 184 GLU D C 1
ATOM 12721 O O . GLU D 1 184 ? -44.14684 17.85503 -42.24592 1.000 56.63837 184 GLU D O 1
ATOM 12727 N N . LYS D 1 185 ? -45.40173 19.04817 -43.71090 1.000 60.93362 185 LYS D N 1
ATOM 12728 C CA . LYS D 1 185 ? -44.33467 19.05723 -44.70684 1.000 57.96221 185 LYS D CA 1
ATOM 12729 C C . LYS D 1 185 ? -43.24967 20.07318 -44.35470 1.000 50.38762 185 LYS D C 1
ATOM 12730 O O . LYS D 1 185 ? -42.05267 19.77816 -44.45265 1.000 53.71697 185 LYS D O 1
ATOM 12736 N N . LEU D 1 186 ? -43.64567 21.26815 -43.93163 1.000 46.94773 186 LEU D N 1
ATOM 12737 C CA . LEU D 1 186 ? -42.75065 22.40913 -43.85049 1.000 49.66648 186 LEU D CA 1
ATOM 12738 C C . LEU D 1 186 ? -42.36072 22.81201 -42.43443 1.000 52.17994 186 LEU D C 1
ATOM 12739 O O . LEU D 1 186 ? -41.45171 23.63897 -42.28232 1.000 53.22480 186 LEU D O 1
ATOM 12744 N N . GLY D 1 187 ? -43.03479 22.29794 -41.40651 1.000 50.96664 187 GLY D N 1
ATOM 12745 C CA . GLY D 1 187 ? -42.74785 22.68283 -40.03947 1.000 53.21428 187 GLY D CA 1
ATOM 12746 C C . GLY D 1 187 ? -43.68686 23.74881 -39.50944 1.000 51.17456 187 GLY D C 1
ATOM 12747 O O . GLY D 1 187 ? -44.24480 24.55188 -40.26441 1.000 55.06186 187 GLY D O 1
ATOM 12748 N N . PRO D 1 188 ? -43.88293 23.77671 -38.19045 1.000 53.65380 188 PRO D N 1
ATOM 12749 C CA . PRO D 1 188 ? -44.84894 24.73369 -37.62042 1.000 51.54565 188 PRO D CA 1
ATOM 12750 C C . PRO D 1 188 ? -44.48190 26.17570 -37.88129 1.000 46.05815 188 PRO D C 1
ATOM 12751 O O . PRO D 1 188 ? -45.37487 27.02773 -38.03728 1.000 51.00612 188 PRO D O 1
ATOM 12755 N N . ASP D 1 189 ? -43.18889 26.48367 -37.94020 1.000 37.09918 189 ASP D N 1
ATOM 12756 C CA . ASP D 1 189 ? -42.81584 27.87568 -38.14207 1.000 38.42566 189 ASP D CA 1
ATOM 12757 C C . ASP D 1 189 ? -43.16475 28.40380 -39.52904 1.000 43.68419 189 ASP D C 1
ATOM 12758 O O . ASP D 1 189 ? -42.94171 29.59081 -39.78094 1.000 43.08411 189 ASP D O 1
ATOM 12763 N N . SER D 1 190 ? -43.67572 27.56788 -40.43514 1.000 42.38929 190 SER D N 1
ATOM 12764 C CA . SER D 1 190 ? -44.13864 28.08399 -41.71212 1.000 43.51574 190 SER D CA 1
ATOM 12765 C C . SER D 1 190 ? -45.53363 28.68101 -41.62916 1.000 46.15553 190 SER D C 1
ATOM 12766 O O . SER D 1 190 ? -46.05356 29.12211 -42.65815 1.000 47.98470 190 SER D O 1
ATOM 12769 N N . ILE D 1 191 ? -46.16470 28.67894 -40.45019 1.000 44.71062 191 ILE D N 1
ATOM 12770 C CA . ILE D 1 191 ? -47.52969 29.20196 -40.36323 1.000 33.53823 191 ILE D CA 1
ATOM 12771 C C . ILE D 1 191 ? -47.60263 30.64000 -40.86712 1.000 32.89342 191 ILE D C 1
ATOM 12772 O O . ILE D 1 191 ? -48.65659 31.08306 -41.33914 1.000 30.92213 191 ILE D O 1
ATOM 12777 N N . GLY D 1 192 ? -46.51962 31.40697 -40.73700 1.000 31.26691 192 GLY D N 1
ATOM 12778 C CA . GLY D 1 192 ? -46.52356 32.78600 -41.19389 1.000 31.39587 192 GLY D CA 1
ATOM 12779 C C . GLY D 1 192 ? -46.50547 32.95412 -42.71088 1.000 44.05265 192 GLY D C 1
ATOM 12780 O O . GLY D 1 192 ? -46.65642 34.07916 -43.19780 1.000 49.11115 192 GLY D O 1
ATOM 12781 N N . LYS D 1 193 ? -46.33946 31.86818 -43.45795 1.000 43.77630 193 LYS D N 1
ATOM 12782 C CA . LYS D 1 193 ? -46.34537 31.90029 -44.90795 1.000 46.44767 193 LYS D CA 1
ATOM 12783 C C . LYS D 1 193 ? -47.67035 31.46937 -45.51406 1.000 49.26380 193 LYS D C 1
ATOM 12784 O O . LYS D 1 193 ? -47.91228 31.76646 -46.68605 1.000 60.67043 193 LYS D O 1
ATOM 12790 N N . LEU D 1 194 ? -48.55141 30.83233 -44.74416 1.000 38.38355 194 LEU D N 1
ATOM 12791 C CA . LEU D 1 194 ? -49.73539 30.20740 -45.31327 1.000 40.24167 194 LEU D CA 1
ATOM 12792 C C . LEU D 1 194 ? -50.77735 31.28044 -45.59825 1.000 42.89198 194 LEU D C 1
ATOM 12793 O O . LEU D 1 194 ? -51.16038 32.03138 -44.69821 1.000 35.46215 194 LEU D O 1
ATOM 12798 N N . VAL D 1 195 ? -51.21528 31.36755 -46.85627 1.000 38.55989 195 VAL D N 1
ATOM 12799 C CA . VAL D 1 195 ? -52.12523 32.41361 -47.31624 1.000 33.21977 195 VAL D CA 1
ATOM 12800 C C . VAL D 1 195 ? -53.44422 31.74866 -47.66736 1.000 41.92871 195 VAL D C 1
ATOM 12801 O O . VAL D 1 195 ? -53.46621 30.66571 -48.27045 1.000 31.39061 195 VAL D O 1
ATOM 12805 N N . CYS D 1 196 ? -54.54023 32.37566 -47.24937 1.000 44.12108 196 CYS D N 1
ATOM 12806 C CA . CYS D 1 196 ? -55.88422 31.89871 -47.53949 1.000 46.26344 196 CYS D CA 1
ATOM 12807 C C . CYS D 1 196 ? -56.58915 32.89879 -48.43745 1.000 47.55044 196 CYS D C 1
ATOM 12808 O O . CYS D 1 196 ? -56.35313 34.10278 -48.34134 1.000 44.80800 196 CYS D O 1
ATOM 12811 N N . TYR D 1 197 ? -57.42311 32.39788 -49.31953 1.000 35.72797 197 TYR D N 1
ATOM 12812 C CA . TYR D 1 197 ? -58.10304 33.22997 -50.26251 1.000 39.64423 197 TYR D CA 1
ATOM 12813 C C . TYR D 1 197 ? -59.57305 32.94800 -50.24861 1.000 38.60200 197 TYR D C 1
ATOM 12814 O O . TYR D 1 197 ? -59.97108 31.82400 -50.10972 1.000 42.93936 197 TYR D O 1
ATOM 12823 N N . GLY D 1 198 ? -60.36802 33.99103 -50.32158 1.000 33.14082 198 GLY D N 1
ATOM 12824 C CA . GLY D 1 198 ? -61.81502 33.87507 -50.43367 1.000 33.36189 198 GLY D CA 1
ATOM 12825 C C . GLY D 1 198 ? -62.35295 35.09414 -51.15460 1.000 42.33929 198 GLY D C 1
ATOM 12826 O O . GLY D 1 198 ? -61.74293 36.16212 -51.12048 1.000 39.64423 198 GLY D O 1
ATOM 12827 N N . SER D 1 199 ? -63.51992 34.94321 -51.77968 1.000 42.09189 199 SER D N 1
ATOM 12828 C CA . SER D 1 199 ? -64.15686 36.09527 -52.40562 1.000 50.52448 199 SER D CA 1
ATOM 12829 C C . SER D 1 199 ? -64.46389 37.18420 -51.38156 1.000 56.19095 199 SER D C 1
ATOM 12830 O O . SER D 1 199 ? -64.76096 36.91312 -50.21560 1.000 56.82260 199 SER D O 1
ATOM 12833 N N . ASP D 1 200 ? -64.42484 38.43724 -51.84446 1.000 59.06234 200 ASP D N 1
ATOM 12834 C CA . ASP D 1 200 ? -64.87886 39.56018 -51.02840 1.000 54.29862 200 ASP D CA 1
ATOM 12835 C C . ASP D 1 200 ? -66.37087 39.51320 -50.76648 1.000 42.99200 200 ASP D C 1
ATOM 12836 O O . ASP D 1 200 ? -66.89389 40.36915 -50.05145 1.000 44.37111 200 ASP D O 1
ATOM 12841 N N . GLN D 1 201 ? -67.07086 38.54726 -51.34660 1.000 44.78169 201 GLN D N 1
ATOM 12842 C CA . GLN D 1 201 ? -68.48988 38.36527 -51.08769 1.000 54.66708 201 GLN D CA 1
ATOM 12843 C C . GLN D 1 201 ? -68.77297 37.42619 -49.92178 1.000 55.46981 201 GLN D C 1
ATOM 12844 O O . GLN D 1 201 ? -69.93499 37.29818 -49.52286 1.000 54.78815 201 GLN D O 1
ATOM 12850 N N . THR D 1 202 ? -67.75001 36.74812 -49.39278 1.000 59.92297 202 THR D N 1
ATOM 12851 C CA . THR D 1 202 ? -67.83410 35.97903 -48.15284 1.000 69.90049 202 THR D CA 1
ATOM 12852 C C . THR D 1 202 ? -67.14915 36.67292 -46.97475 1.000 78.12779 202 THR D C 1
ATOM 12853 O O . THR D 1 202 ? -66.72222 35.99884 -46.03778 1.000 82.73887 202 THR D O 1
ATOM 12857 N N . HIS D 1 203 ? -67.04712 38.00292 -46.98664 1.000 82.23354 203 HIS D N 1
ATOM 12858 C CA . HIS D 1 203 ? -66.13816 38.67982 -46.05353 1.000 92.70322 203 HIS D CA 1
ATOM 12859 C C . HIS D 1 203 ? -66.59823 38.84772 -44.60255 1.000 99.55141 203 HIS D C 1
ATOM 12860 O O . HIS D 1 203 ? -66.39824 39.90867 -44.02045 1.000 103.84666 203 HIS D O 1
ATOM 12867 N N . THR D 1 204 ? -67.15829 37.79969 -43.98666 1.000 96.30628 204 THR D N 1
ATOM 12868 C CA . THR D 1 204 ? -67.45837 37.90058 -42.56567 1.000 88.25795 204 THR D CA 1
ATOM 12869 C C . THR D 1 204 ? -67.18944 36.56852 -41.89076 1.000 82.01510 204 THR D C 1
ATOM 12870 O O . THR D 1 204 ? -66.55350 36.51543 -40.83873 1.000 83.73899 204 THR D O 1
ATOM 12874 N N . MET D 1 205 ? -67.54942 35.47558 -42.55786 1.000 75.21428 205 MET D N 1
ATOM 12875 C CA . MET D 1 205 ? -67.43249 34.16053 -41.96196 1.000 67.13173 205 MET D CA 1
ATOM 12876 C C . MET D 1 205 ? -66.11348 33.53353 -42.33893 1.000 65.83684 205 MET D C 1
ATOM 12877 O O . MET D 1 205 ? -65.45954 32.89745 -41.49795 1.000 70.74006 205 MET D O 1
ATOM 12882 N N . PHE D 1 206 ? -65.70541 33.70162 -43.58590 1.000 57.95958 206 PHE D N 1
ATOM 12883 C CA . PHE D 1 206 ? -64.46340 33.08263 -44.03288 1.000 49.83755 206 PHE D CA 1
ATOM 12884 C C . PHE D 1 206 ? -63.25942 33.73155 -43.35676 1.000 39.87847 206 PHE D C 1
ATOM 12885 O O . PHE D 1 206 ? -62.37546 32.99749 -42.87377 1.000 47.03985 206 PHE D O 1
ATOM 12893 N N . PRO D 1 207 ? -63.14039 35.06454 -43.29365 1.000 33.76457 207 PRO D N 1
ATOM 12894 C CA . PRO D 1 207 ? -62.00242 35.64646 -42.56054 1.000 39.17575 207 PRO D CA 1
ATOM 12895 C C . PRO D 1 207 ? -61.96351 35.21934 -41.10657 1.000 43.62628 207 PRO D C 1
ATOM 12896 O O . PRO D 1 207 ? -60.89355 34.85428 -40.59254 1.000 38.29933 207 PRO D O 1
ATOM 12900 N N . LYS D 1 208 ? -63.12155 35.23332 -40.43963 1.000 47.41884 208 LYS D N 1
ATOM 12901 C CA . LYS D 1 208 ? -63.20064 34.77321 -39.05767 1.000 54.15386 208 LYS D CA 1
ATOM 12902 C C . LYS D 1 208 ? -62.70768 33.33819 -38.93076 1.000 50.75082 208 LYS D C 1
ATOM 12903 O O . LYS D 1 208 ? -61.88573 33.02511 -38.05774 1.000 44.93433 208 LYS D O 1
ATOM 12909 N N . THR D 1 209 ? -63.19365 32.46227 -39.81285 1.000 50.57448 209 THR D N 1
ATOM 12910 C CA . THR D 1 209 ? -62.78068 31.06326 -39.81494 1.000 51.45617 209 THR D CA 1
ATOM 12911 C C . THR D 1 209 ? -61.26867 30.93924 -39.93686 1.000 46.98195 209 THR D C 1
ATOM 12912 O O . THR D 1 209 ? -60.62673 30.21716 -39.16188 1.000 42.78408 209 THR D O 1
ATOM 12916 N N . CYS D 1 210 ? -60.67760 31.65630 -40.89678 1.000 37.68083 210 CYS D N 1
ATOM 12917 C CA . CYS D 1 210 ? -59.22460 31.63428 -41.03370 1.000 34.84892 210 CYS D CA 1
ATOM 12918 C C . CYS D 1 210 ? -58.55066 32.06316 -39.74362 1.000 40.99439 210 CYS D C 1
ATOM 12919 O O . CYS D 1 210 ? -57.58070 31.43611 -39.30662 1.000 42.97094 210 CYS D O 1
ATOM 12922 N N . LYS D 1 211 ? -59.05367 33.12312 -39.11457 1.000 46.50294 211 LYS D N 1
ATOM 12923 C CA . LYS D 1 211 ? -58.43073 33.59001 -37.88050 1.000 48.33474 211 LYS D CA 1
ATOM 12924 C C . LYS D 1 211 ? -58.49381 32.52193 -36.79658 1.000 50.90610 211 LYS D C 1
ATOM 12925 O O . LYS D 1 211 ? -57.49986 32.26485 -36.10955 1.000 50.75872 211 LYS D O 1
ATOM 12931 N N . LEU D 1 212 ? -59.62884 31.83395 -36.67970 1.000 44.96592 212 LEU D N 1
ATOM 12932 C CA . LEU D 1 212 ? -59.74092 30.79287 -35.66879 1.000 40.92333 212 LEU D CA 1
ATOM 12933 C C . LEU D 1 212 ? -58.62693 29.76486 -35.79781 1.000 37.03339 212 LEU D C 1
ATOM 12934 O O . LEU D 1 212 ? -58.09000 29.27977 -34.79381 1.000 44.31584 212 LEU D O 1
ATOM 12939 N N . ALA D 1 213 ? -58.24887 29.44094 -37.02081 1.000 26.16630 213 ALA D N 1
ATOM 12940 C CA . ALA D 1 213 ? -57.23688 28.43794 -37.31283 1.000 29.06401 213 ALA D CA 1
ATOM 12941 C C . ALA D 1 213 ? -55.82387 28.97390 -37.19971 1.000 29.32983 213 ALA D C 1
ATOM 12942 O O . ALA D 1 213 ? -54.87688 28.19890 -37.38872 1.000 34.24884 213 ALA D O 1
ATOM 12944 N N . GLY D 1 214 ? -55.64986 30.25888 -36.93660 1.000 31.65906 214 GLY D N 1
ATOM 12945 C CA . GLY D 1 214 ? -54.31685 30.80483 -36.77648 1.000 39.74950 214 GLY D CA 1
ATOM 12946 C C . GLY D 1 214 ? -53.66177 31.37892 -38.01540 1.000 51.92201 214 GLY D C 1
ATOM 12947 O O . GLY D 1 214 ? -52.45277 31.65389 -37.97631 1.000 52.17994 214 GLY D O 1
ATOM 12948 N N . ILE D 1 215 ? -54.39871 31.53902 -39.12543 1.000 54.26440 215 ILE D N 1
ATOM 12949 C CA . ILE D 1 215 ? -53.84063 32.23410 -40.27935 1.000 48.60056 215 ILE D CA 1
ATOM 12950 C C . ILE D 1 215 ? -53.54562 33.67406 -39.88122 1.000 45.50282 215 ILE D C 1
ATOM 12951 O O . ILE D 1 215 ? -54.40363 34.36303 -39.31521 1.000 46.41872 215 ILE D O 1
ATOM 12956 N N . TYR D 1 216 ? -52.33759 34.14606 -40.19011 1.000 41.01281 216 TYR D N 1
ATOM 12957 C CA . TYR D 1 216 ? -51.95558 35.51202 -39.82598 1.000 39.75477 216 TYR D CA 1
ATOM 12958 C C . TYR D 1 216 ? -52.90852 36.54909 -40.43196 1.000 40.83911 216 TYR D C 1
ATOM 12959 O O . TYR D 1 216 ? -53.42746 36.35719 -41.54300 1.000 41.48919 216 TYR D O 1
ATOM 12968 N N . PRO D 1 217 ? -53.14953 37.66904 -39.71788 1.000 35.06999 217 PRO D N 1
ATOM 12969 C CA . PRO D 1 217 ? -54.13148 38.65410 -40.20786 1.000 37.57029 217 PRO D CA 1
ATOM 12970 C C . PRO D 1 217 ? -53.91739 39.10021 -41.64181 1.000 50.22707 217 PRO D C 1
ATOM 12971 O O . PRO D 1 217 ? -54.87335 39.15129 -42.41886 1.000 52.02466 217 PRO D O 1
ATOM 12975 N N . ASN D 1 218 ? -52.68137 39.40721 -42.01472 1.000 53.54326 218 ASN D N 1
ATOM 12976 C CA . ASN D 1 218 ? -52.35928 39.88030 -43.34667 1.000 49.49804 218 ASN D CA 1
ATOM 12977 C C . ASN D 1 218 ? -52.29325 38.75838 -44.36675 1.000 51.17982 218 ASN D C 1
ATOM 12978 O O . ASN D 1 218 ? -52.06618 39.03447 -45.55072 1.000 52.81949 218 ASN D O 1
ATOM 12983 N N . ASN D 1 219 ? -52.46430 37.50835 -43.94586 1.000 45.76075 219 ASN D N 1
ATOM 12984 C CA . ASN D 1 219 ? -52.44328 36.37242 -44.85294 1.000 37.51502 219 ASN D CA 1
ATOM 12985 C C . ASN D 1 219 ? -53.83627 35.85748 -45.18706 1.000 40.67330 219 ASN D C 1
ATOM 12986 O O . ASN D 1 219 ? -53.96526 34.76953 -45.75016 1.000 36.74125 219 ASN D O 1
ATOM 12991 N N . ILE D 1 220 ? -54.86827 36.61848 -44.85806 1.000 42.09715 220 ILE D N 1
ATOM 12992 C CA . ILE D 1 220 ? -56.24325 36.32654 -45.23516 1.000 40.84700 220 ILE D CA 1
ATOM 12993 C C . ILE D 1 220 ? -56.58917 37.29963 -46.35911 1.000 49.22169 220 ILE D C 1
ATOM 12994 O O . ILE D 1 220 ? -56.73416 38.50162 -46.12702 1.000 49.80071 220 ILE D O 1
ATOM 12999 N N . ARG D 1 221 ? -56.73411 36.78973 -47.58115 1.000 49.40856 221 ARG D N 1
ATOM 13000 C CA . ARG D 1 221 ? -56.82303 37.59883 -48.78110 1.000 48.66373 221 ARG D CA 1
ATOM 13001 C C . ARG D 1 221 ? -58.24300 37.49390 -49.31618 1.000 56.00408 221 ARG D C 1
ATOM 13002 O O . ARG D 1 221 ? -58.73301 36.38393 -49.57730 1.000 60.52831 221 ARG D O 1
ATOM 13010 N N . LEU D 1 222 ? -58.91097 38.63593 -49.44113 1.000 57.65691 222 LEU D N 1
ATOM 13011 C CA . LEU D 1 222 ? -60.21093 38.71101 -50.09620 1.000 58.68598 222 LEU D CA 1
ATOM 13012 C C . LEU D 1 222 ? -60.02784 39.12312 -51.56216 1.000 55.49086 222 LEU D C 1
ATOM 13013 O O . LEU D 1 222 ? -59.41780 40.15713 -51.85604 1.000 56.07251 222 LEU D O 1
ATOM 13018 N N . ILE D 1 223 ? -60.52480 38.29820 -52.47225 1.000 51.87990 223 ILE D N 1
ATOM 13019 C CA . ILE D 1 223 ? -60.45772 38.54731 -53.90823 1.000 49.17432 223 ILE D CA 1
ATOM 13020 C C . ILE D 1 223 ? -61.52667 39.57036 -54.28721 1.000 53.33797 223 ILE D C 1
ATOM 13021 O O . ILE D 1 223 ? -62.72769 39.28538 -54.16230 1.000 58.46227 223 ILE D O 1
ATOM 13026 N N . PRO D 1 224 ? -61.14762 40.76539 -54.74509 1.000 49.43751 224 PRO D N 1
ATOM 13027 C CA . PRO D 1 224 ? -62.15357 41.74545 -55.19207 1.000 41.86291 224 PRO D CA 1
ATOM 13028 C C . PRO D 1 224 ? -62.88251 41.29556 -56.45215 1.000 51.42985 224 PRO D C 1
ATOM 13029 O O . PRO D 1 224 ? -62.29347 40.70062 -57.36116 1.000 50.41920 224 PRO D O 1
ATOM 13033 N N . THR D 1 225 ? -64.18250 41.58359 -56.49220 1.000 53.71170 225 THR D N 1
ATOM 13034 C CA . THR D 1 225 ? -65.04745 41.19570 -57.59228 1.000 51.67462 225 THR D CA 1
ATOM 13035 C C . THR D 1 225 ? -65.86640 42.39775 -58.05323 1.000 54.70919 225 THR D C 1
ATOM 13036 O O . THR D 1 225 ? -66.03742 43.37170 -57.31816 1.000 52.99846 225 THR D O 1
ATOM 13040 N N . THR D 1 226 ? -66.34433 42.33786 -59.30226 1.000 56.60416 226 THR D N 1
ATOM 13041 C CA . THR D 1 226 ? -67.04927 43.45993 -59.92421 1.000 58.15697 226 THR D CA 1
ATOM 13042 C C . THR D 1 226 ? -68.34824 43.01001 -60.59032 1.000 57.62270 226 THR D C 1
ATOM 13043 O O . THR D 1 226 ? -68.54425 41.83104 -60.90642 1.000 57.62796 226 THR D O 1
ATOM 13047 N N . VAL D 1 227 ? -69.21620 43.98605 -60.86729 1.000 60.66517 227 VAL D N 1
ATOM 13048 C CA . VAL D 1 227 ? -70.45417 43.67913 -61.56639 1.000 61.20734 227 VAL D CA 1
ATOM 13049 C C . VAL D 1 227 ? -70.16411 42.98423 -62.89343 1.000 65.96317 227 VAL D C 1
ATOM 13050 O O . VAL D 1 227 ? -71.01610 42.26029 -63.41653 1.000 68.70824 227 VAL D O 1
ATOM 13054 N N . GLU D 1 228 ? -68.97008 43.17324 -63.45034 1.000 65.69735 228 GLU D N 1
ATOM 13055 C CA . GLU D 1 228 ? -68.66402 42.53634 -64.72238 1.000 72.78241 228 GLU D CA 1
ATOM 13056 C C . GLU D 1 228 ? -68.57706 41.01733 -64.61249 1.000 68.98459 228 GLU D C 1
ATOM 13057 O O . GLU D 1 228 ? -68.76102 40.33141 -65.62355 1.000 65.13413 228 GLU D O 1
ATOM 13063 N N . THR D 1 229 ? -68.30314 40.47423 -63.42052 1.000 59.51503 229 THR D N 1
ATOM 13064 C CA . THR D 1 229 ? -68.33018 39.03121 -63.21463 1.000 50.08495 229 THR D CA 1
ATOM 13065 C C . THR D 1 229 ? -69.55224 38.59018 -62.42773 1.000 50.14285 229 THR D C 1
ATOM 13066 O O . THR D 1 229 ? -69.60629 37.44514 -61.96683 1.000 51.38511 229 THR D O 1
ATOM 13070 N N . ASP D 1 230 ? -70.56022 39.45519 -62.30772 1.000 53.04057 230 ASP D N 1
ATOM 13071 C CA . ASP D 1 230 ? -71.68728 39.18915 -61.41681 1.000 53.49326 230 ASP D CA 1
ATOM 13072 C C . ASP D 1 230 ? -71.18237 38.92302 -59.99480 1.000 55.41454 230 ASP D C 1
ATOM 13073 O O . ASP D 1 230 ? -71.73643 38.10798 -59.25289 1.000 50.80872 230 ASP D O 1
ATOM 13078 N N . PHE D 1 231 ? -70.09137 39.60297 -59.62969 1.000 54.80394 231 PHE D N 1
ATOM 13079 C CA . PHE D 1 231 ? -69.46645 39.53085 -58.30466 1.000 54.03806 231 PHE D CA 1
ATOM 13080 C C . PHE D 1 231 ? -69.01850 38.12682 -57.95474 1.000 58.08328 231 PHE D C 1
ATOM 13081 O O . PHE D 1 231 ? -68.90057 37.76672 -56.77576 1.000 58.37542 231 PHE D O 1
ATOM 13089 N N . GLY D 1 232 ? -68.73046 37.33689 -58.97579 1.000 60.23354 232 GLY D N 1
ATOM 13090 C CA . GLY D 1 232 ? -68.03050 36.08986 -58.79184 1.000 58.16224 232 GLY D CA 1
ATOM 13091 C C . GLY D 1 232 ? -66.54448 36.26484 -59.02575 1.000 51.89306 232 GLY D C 1
ATOM 13092 O O . GLY D 1 232 ? -66.10442 37.14589 -59.76265 1.000 50.46921 232 GLY D O 1
ATOM 13093 N N . ILE D 1 233 ? -65.77754 35.35978 -58.42477 1.000 48.41896 233 ILE D N 1
ATOM 13094 C CA . ILE D 1 233 ? -64.33053 35.44175 -58.50269 1.000 45.76865 233 ILE D CA 1
ATOM 13095 C C . ILE D 1 233 ? -63.90645 35.32186 -59.95967 1.000 56.96209 233 ILE D C 1
ATOM 13096 O O . ILE D 1 233 ? -64.34443 34.41692 -60.68277 1.000 56.62258 233 ILE D O 1
ATOM 13101 N N . SER D 1 234 ? -63.07040 36.25687 -60.40555 1.000 55.65931 234 SER D N 1
ATOM 13102 C CA . SER D 1 234 ? -62.47333 36.17796 -61.72752 1.000 50.30077 234 SER D CA 1
ATOM 13103 C C . SER D 1 234 ? -61.20635 35.33893 -61.64652 1.000 51.39037 234 SER D C 1
ATOM 13104 O O . SER D 1 234 ? -60.29239 35.69385 -60.89044 1.000 56.98841 234 SER D O 1
ATOM 13107 N N . PRO D 1 235 ? -61.10834 34.23098 -62.37860 1.000 53.59853 235 PRO D N 1
ATOM 13108 C CA . PRO D 1 235 ? -59.92137 33.36895 -62.23660 1.000 51.64830 235 PRO D CA 1
ATOM 13109 C C . PRO D 1 235 ? -58.61234 34.09293 -62.46247 1.000 55.38032 235 PRO D C 1
ATOM 13110 O O . PRO D 1 235 ? -57.60038 33.72386 -61.85644 1.000 60.93099 235 PRO D O 1
ATOM 13114 N N . GLN D 1 236 ? -58.58627 35.10000 -63.33039 1.000 61.73109 236 GLN D N 1
ATOM 13115 C CA . GLN D 1 236 ? -57.32223 35.75800 -63.64527 1.000 60.50199 236 GLN D CA 1
ATOM 13116 C C . GLN D 1 236 ? -56.85628 36.62490 -62.49417 1.000 53.28270 236 GLN D C 1
ATOM 13117 O O . GLN D 1 236 ? -55.64429 36.75785 -62.27109 1.000 56.13831 236 GLN D O 1
ATOM 13123 N N . VAL D 1 237 ? -57.81031 37.21286 -61.76418 1.000 41.37601 237 VAL D N 1
ATOM 13124 C CA . VAL D 1 237 ? -57.51136 37.96976 -60.55211 1.000 49.62437 237 VAL D CA 1
ATOM 13125 C C . VAL D 1 237 ? -56.88244 37.05166 -59.50914 1.000 54.26966 237 VAL D C 1
ATOM 13126 O O . VAL D 1 237 ? -55.84646 37.37259 -58.90306 1.000 59.53609 237 VAL D O 1
ATOM 13130 N N . LEU D 1 238 ? -57.51348 35.89866 -59.27327 1.000 53.16427 238 LEU D N 1
ATOM 13131 C CA . LEU D 1 238 ? -56.98255 34.95657 -58.29431 1.000 52.84844 238 LEU D CA 1
ATOM 13132 C C . LEU D 1 238 ? -55.61354 34.44557 -58.71527 1.000 54.48285 238 LEU D C 1
ATOM 13133 O O . LEU D 1 238 ? -54.73159 34.25349 -57.87324 1.000 60.67043 238 LEU D O 1
ATOM 13138 N N . ARG D 1 239 ? -55.42647 34.17667 -60.00628 1.000 45.38439 239 ARG D N 1
ATOM 13139 C CA . ARG D 1 239 ? -54.12646 33.69968 -60.46225 1.000 42.70775 239 ARG D CA 1
ATOM 13140 C C . ARG D 1 239 ? -53.04845 34.75264 -60.24311 1.000 40.17850 239 ARG D C 1
ATOM 13141 O O . ARG D 1 239 ? -51.91147 34.42058 -59.88407 1.000 47.66098 239 ARG D O 1
ATOM 13149 N N . LYS D 1 240 ? -53.36940 36.01966 -60.51902 1.000 37.68083 240 LYS D N 1
ATOM 13150 C CA . LYS D 1 240 ? -52.42839 37.10862 -60.27089 1.000 51.17456 240 LYS D CA 1
ATOM 13151 C C . LYS D 1 240 ? -52.04947 37.18550 -58.79486 1.000 42.27612 240 LYS D C 1
ATOM 13152 O O . LYS D 1 240 ? -50.86549 37.28645 -58.45078 1.000 43.20518 240 LYS D O 1
ATOM 13158 N N . MET D 1 241 ? -53.03952 37.09745 -57.90592 1.000 47.15039 241 MET D N 1
ATOM 13159 C CA . MET D 1 241 ? -52.75361 37.10133 -56.46491 1.000 48.10577 241 MET D CA 1
ATOM 13160 C C . MET D 1 241 ? -51.89766 35.90628 -56.04995 1.000 46.78456 241 MET D C 1
ATOM 13161 O O . MET D 1 241 ? -50.89769 36.05920 -55.34388 1.000 52.23784 241 MET D O 1
ATOM 13166 N N . VAL D 1 242 ? -52.27566 34.70432 -56.48407 1.000 48.07419 242 VAL D N 1
ATOM 13167 C CA . VAL D 1 242 ? -51.54171 33.50128 -56.09612 1.000 45.82655 242 VAL D CA 1
ATOM 13168 C C . VAL D 1 242 ? -50.10868 33.54629 -56.61303 1.000 49.67964 242 VAL D C 1
ATOM 13169 O O . VAL D 1 242 ? -49.16673 33.12221 -55.92601 1.000 55.26978 242 VAL D O 1
ATOM 13173 N N . GLU D 1 243 ? -49.91860 34.03438 -57.83899 1.000 46.94773 243 GLU D N 1
ATOM 13174 C CA . GLU D 1 243 ? -48.58156 34.06739 -58.41491 1.000 45.78970 243 GLU D CA 1
ATOM 13175 C C . GLU D 1 243 ? -47.72758 35.16032 -57.77677 1.000 40.29430 243 GLU D C 1
ATOM 13176 O O . GLU D 1 243 ? -46.50359 35.00629 -57.66472 1.000 42.33402 243 GLU D O 1
ATOM 13182 N N . ASP D 1 244 ? -48.33357 36.27931 -57.37972 1.000 43.88684 244 ASP D N 1
ATOM 13183 C CA . ASP D 1 244 ? -47.58459 37.26323 -56.59860 1.000 40.59960 244 ASP D CA 1
ATOM 13184 C C . ASP D 1 244 ? -47.18368 36.67611 -55.24263 1.000 43.76051 244 ASP D C 1
ATOM 13185 O O . ASP D 1 244 ? -46.05871 36.88305 -54.77055 1.000 38.05983 244 ASP D O 1
ATOM 13190 N N . ASP D 1 245 ? -48.04574 35.87909 -54.64774 1.000 39.92321 245 ASP D N 1
ATOM 13191 C CA . ASP D 1 245 ? -47.72382 35.27898 -53.38176 1.000 47.48201 245 ASP D CA 1
ATOM 13192 C C . ASP D 1 245 ? -46.57383 34.32097 -53.53977 1.000 49.28222 245 ASP D C 1
ATOM 13193 O O . ASP D 1 245 ? -45.64287 34.38689 -52.80872 1.000 49.11115 245 ASP D O 1
ATOM 13198 N N . VAL D 1 246 ? -46.61380 33.47705 -54.54984 1.000 52.55630 246 VAL D N 1
ATOM 13199 C CA . VAL D 1 246 ? -45.53780 32.51604 -54.78286 1.000 48.52950 246 VAL D CA 1
ATOM 13200 C C . VAL D 1 246 ? -44.22477 33.23703 -55.06073 1.000 50.90874 246 VAL D C 1
ATOM 13201 O O . VAL D 1 246 ? -43.17381 32.88597 -54.50870 1.000 51.03243 246 VAL D O 1
ATOM 13205 N N . ALA D 1 247 ? -44.26970 34.28010 -55.89165 1.000 47.54254 247 ALA D N 1
ATOM 13206 C CA . ALA D 1 247 ? -43.05767 35.03609 -56.18352 1.000 47.48990 247 ALA D CA 1
ATOM 13207 C C . ALA D 1 247 ? -42.47272 35.67198 -54.93044 1.000 48.84533 247 ALA D C 1
ATOM 13208 O O . ALA D 1 247 ? -41.24873 35.82295 -54.82636 1.000 49.97704 247 ALA D O 1
ATOM 13210 N N . ALA D 1 248 ? -43.32077 36.08993 -53.99145 1.000 49.77439 248 ALA D N 1
ATOM 13211 C CA . ALA D 1 248 ? -42.82882 36.69282 -52.75638 1.000 46.80561 248 ALA D CA 1
ATOM 13212 C C . ALA D 1 248 ? -42.43491 35.67073 -51.69444 1.000 53.18269 248 ALA D C 1
ATOM 13213 O O . ALA D 1 248 ? -41.97196 36.07164 -50.62438 1.000 59.90718 248 ALA D O 1
ATOM 13215 N N . GLY D 1 249 ? -42.56292 34.37075 -51.97255 1.000 50.75082 249 GLY D N 1
ATOM 13216 C CA . GLY D 1 249 ? -42.15600 33.33767 -51.03560 1.000 41.57867 249 GLY D CA 1
ATOM 13217 C C . GLY D 1 249 ? -43.24606 32.80963 -50.12471 1.000 42.47351 249 GLY D C 1
ATOM 13218 O O . GLY D 1 249 ? -42.95913 31.95555 -49.28076 1.000 50.01916 249 GLY D O 1
ATOM 13219 N N . TYR D 1 250 ? -44.47204 33.31166 -50.23674 1.000 45.49230 250 TYR D N 1
ATOM 13220 C CA . TYR D 1 250 ? -45.57010 32.81562 -49.42684 1.000 50.13759 250 TYR D CA 1
ATOM 13221 C C . TYR D 1 250 ? -46.09110 31.49268 -49.97897 1.000 52.37470 250 TYR D C 1
ATOM 13222 O O . TYR D 1 250 ? -45.78704 31.09076 -51.10798 1.000 50.05863 250 TYR D O 1
ATOM 13231 N N . VAL D 1 251 ? -46.89316 30.81563 -49.16107 1.000 46.78982 251 VAL D N 1
ATOM 13232 C CA . VAL D 1 251 ? -47.40817 29.49667 -49.50520 1.000 45.64495 251 VAL D CA 1
ATOM 13233 C C . VAL D 1 251 ? -48.92516 29.55672 -49.65028 1.000 45.30017 251 VAL D C 1
ATOM 13234 O O . VAL D 1 251 ? -49.64821 29.68066 -48.65231 1.000 41.28653 251 VAL D O 1
ATOM 13238 N N . PRO D 1 252 ? -49.44509 29.50382 -50.87231 1.000 47.22672 252 PRO D N 1
ATOM 13239 C CA . PRO D 1 252 ? -50.89808 29.42087 -51.05440 1.000 49.32433 252 PRO D CA 1
ATOM 13240 C C . PRO D 1 252 ? -51.42515 28.12984 -50.45653 1.000 46.35293 252 PRO D C 1
ATOM 13241 O O . PRO D 1 252 ? -50.89116 27.04484 -50.71758 1.000 45.61863 252 PRO D O 1
ATOM 13245 N N . LEU D 1 253 ? -52.47119 28.23980 -49.64058 1.000 40.97070 253 LEU D N 1
ATOM 13246 C CA . LEU D 1 253 ? -52.88426 27.10574 -48.82569 1.000 36.21487 253 LEU D CA 1
ATOM 13247 C C . LEU D 1 253 ? -54.31126 26.66479 -49.08781 1.000 36.56491 253 LEU D C 1
ATOM 13248 O O . LEU D 1 253 ? -54.59328 25.45480 -49.09592 1.000 32.75393 253 LEU D O 1
ATOM 13253 N N . PHE D 1 254 ? -55.23823 27.61482 -49.17878 1.000 38.90466 254 PHE D N 1
ATOM 13254 C CA . PHE D 1 254 ? -56.65724 27.31185 -49.06489 1.000 40.67593 254 PHE D CA 1
ATOM 13255 C C . PHE D 1 254 ? -57.42817 28.35192 -49.85485 1.000 38.54936 254 PHE D C 1
ATOM 13256 O O . PHE D 1 254 ? -57.13615 29.54091 -49.76674 1.000 33.58824 254 PHE D O 1
ATOM 13264 N N . LEU D 1 255 ? -58.42414 27.89900 -50.59294 1.000 37.67294 255 LEU D N 1
ATOM 13265 C CA . LEU D 1 255 ? -59.30808 28.75608 -51.35392 1.000 36.33594 255 LEU D CA 1
ATOM 13266 C C . LEU D 1 255 ? -60.71811 28.32609 -51.00604 1.000 42.96041 255 LEU D C 1
ATOM 13267 O O . LEU D 1 255 ? -61.02714 27.12409 -50.99715 1.000 50.40078 255 LEU D O 1
ATOM 13272 N N . CYS D 1 256 ? -61.53211 29.28708 -50.62601 1.000 38.58357 256 CYS D N 1
ATOM 13273 C CA . CYS D 1 256 ? -62.95113 29.06109 -50.40811 1.000 47.85311 256 CYS D CA 1
ATOM 13274 C C . CYS D 1 256 ? -63.68805 29.60720 -51.62710 1.000 49.40329 256 CYS D C 1
ATOM 13275 O O . CYS D 1 256 ? -63.84501 30.82822 -51.76702 1.000 48.73479 256 CYS D O 1
ATOM 13278 N N . ALA D 1 257 ? -64.15302 28.69828 -52.49820 1.000 48.11366 257 ALA D N 1
ATOM 13279 C CA . ALA D 1 257 ? -64.97495 29.05239 -53.65022 1.000 42.14716 257 ALA D CA 1
ATOM 13280 C C . ALA D 1 257 ? -66.43297 28.93339 -53.23131 1.000 47.06617 257 ALA D C 1
ATOM 13281 O O . ALA D 1 257 ? -66.83603 27.90936 -52.66641 1.000 48.97166 257 ALA D O 1
ATOM 13283 N N . THR D 1 258 ? -67.20394 30.00242 -53.43027 1.000 50.44815 258 THR D N 1
ATOM 13284 C CA . THR D 1 258 ? -68.57296 30.06142 -52.93434 1.000 50.85610 258 THR D CA 1
ATOM 13285 C C . THR D 1 258 ? -69.56390 29.86953 -54.06841 1.000 53.96173 258 THR D C 1
ATOM 13286 O O . THR D 1 258 ? -69.57283 30.64760 -55.02835 1.000 60.34145 258 THR D O 1
ATOM 13290 N N . LEU D 1 259 ? -70.43093 28.87353 -53.91554 1.000 49.36908 259 LEU D N 1
ATOM 13291 C CA . LEU D 1 259 ? -71.51189 28.60163 -54.84862 1.000 55.74879 259 LEU D CA 1
ATOM 13292 C C . LEU D 1 259 ? -72.77791 29.16361 -54.22165 1.000 56.35413 259 LEU D C 1
ATOM 13293 O O . LEU D 1 259 ? -73.48897 28.47257 -53.48874 1.000 54.22492 259 LEU D O 1
ATOM 13298 N N . GLY D 1 260 ? -73.03587 30.44264 -54.49256 1.000 57.03579 260 GLY D N 1
ATOM 13299 C CA . GLY D 1 260 ? -74.21688 31.10962 -53.98358 1.000 56.07514 260 GLY D CA 1
ATOM 13300 C C . GLY D 1 260 ? -73.96393 31.92852 -52.73150 1.000 56.51204 260 GLY D C 1
ATOM 13301 O O . GLY D 1 260 ? -74.35300 31.51145 -51.64256 1.000 53.94331 260 GLY D O 1
ATOM 13302 N N . THR D 1 261 ? -73.30790 33.08052 -52.87237 1.000 54.70393 261 THR D N 1
ATOM 13303 C CA . THR D 1 261 ? -73.01194 33.94642 -51.74129 1.000 54.79078 261 THR D CA 1
ATOM 13304 C C . THR D 1 261 ? -74.28697 34.44240 -51.06932 1.000 59.61767 261 THR D C 1
ATOM 13305 O O . THR D 1 261 ? -75.36193 34.48747 -51.67138 1.000 61.86268 261 THR D O 1
ATOM 13309 N N . THR D 1 262 ? -74.13403 34.85130 -49.79928 1.000 52.60894 262 THR D N 1
ATOM 13310 C CA . THR D 1 262 ? -75.27307 35.25726 -48.98432 1.000 53.14058 262 THR D CA 1
ATOM 13311 C C . THR D 1 262 ? -75.90801 36.56031 -49.46825 1.000 46.59506 262 THR D C 1
ATOM 13312 O O . THR D 1 262 ? -77.11702 36.76532 -49.27830 1.000 46.52400 262 THR D O 1
ATOM 13316 N N . SER D 1 263 ? -75.11896 37.47534 -50.03613 1.000 47.21619 263 SER D N 1
ATOM 13317 C CA . SER D 1 263 ? -75.67990 38.74839 -50.49407 1.000 61.94690 263 SER D CA 1
ATOM 13318 C C . SER D 1 263 ? -76.55784 38.56850 -51.73013 1.000 68.00026 263 SER D C 1
ATOM 13319 O O . SER D 1 263 ? -77.75783 38.87053 -51.70817 1.000 70.24526 263 SER D O 1
ATOM 13322 N N . THR D 1 264 ? -75.96979 38.11657 -52.83813 1.000 66.63431 264 THR D N 1
ATOM 13323 C CA . THR D 1 264 ? -76.67172 38.08669 -54.11617 1.000 63.14704 264 THR D CA 1
ATOM 13324 C C . THR D 1 264 ? -76.65771 36.70874 -54.76328 1.000 56.10146 264 THR D C 1
ATOM 13325 O O . THR D 1 264 ? -77.02765 36.59084 -55.93731 1.000 57.25686 264 THR D O 1
ATOM 13329 N N . THR D 1 265 ? -76.23877 35.67267 -54.03634 1.000 55.09345 265 THR D N 1
ATOM 13330 C CA . THR D 1 265 ? -76.02977 34.33071 -54.59743 1.000 62.65751 265 THR D CA 1
ATOM 13331 C C . THR D 1 265 ? -75.16070 34.38479 -55.85338 1.000 62.45749 265 THR D C 1
ATOM 13332 O O . THR D 1 265 ? -75.40666 33.68287 -56.84245 1.000 63.18126 265 THR D O 1
ATOM 13336 N N . ALA D 1 266 ? -74.12168 35.21377 -55.81625 1.000 56.77260 266 ALA D N 1
ATOM 13337 C CA . ALA D 1 266 ? -73.08563 35.08282 -56.82421 1.000 48.96113 266 ALA D CA 1
ATOM 13338 C C . ALA D 1 266 ? -72.52366 33.66981 -56.79228 1.000 57.17528 266 ALA D C 1
ATOM 13339 O O . ALA D 1 266 ? -72.56474 32.97573 -55.77234 1.000 60.53884 266 ALA D O 1
ATOM 13341 N N . THR D 1 267 ? -71.94961 33.24988 -57.91128 1.000 60.32829 267 THR D N 1
ATOM 13342 C CA . THR D 1 267 ? -71.41764 31.89788 -58.01836 1.000 62.16008 267 THR D CA 1
ATOM 13343 C C . THR D 1 267 ? -70.00060 31.96089 -58.56028 1.000 58.84390 267 THR D C 1
ATOM 13344 O O . THR D 1 267 ? -69.77653 32.45097 -59.67222 1.000 63.41023 267 THR D O 1
ATOM 13348 N N . ASP D 1 268 ? -69.06466 31.47080 -57.78526 1.000 53.24586 268 ASP D N 1
ATOM 13349 C CA . ASP D 1 268 ? -67.68564 31.35581 -58.21719 1.000 51.94044 268 ASP D CA 1
ATOM 13350 C C . ASP D 1 268 ? -67.54461 30.13788 -59.12728 1.000 53.81435 268 ASP D C 1
ATOM 13351 O O . ASP D 1 268 ? -68.21165 29.12387 -58.90440 1.000 56.21200 268 ASP D O 1
ATOM 13356 N N . PRO D 1 269 ? -66.71155 30.22394 -60.18023 1.000 55.77511 269 PRO D N 1
ATOM 13357 C CA . PRO D 1 269 ? -66.59052 29.12601 -61.15430 1.000 50.24550 269 PRO D CA 1
ATOM 13358 C C . PRO D 1 269 ? -65.73858 27.98495 -60.61935 1.000 46.01868 269 PRO D C 1
ATOM 13359 O O . PRO D 1 269 ? -64.50458 28.06892 -60.56927 1.000 40.47064 269 PRO D O 1
ATOM 13363 N N . VAL D 1 270 ? -66.39962 26.88694 -60.26447 1.000 47.45569 270 VAL D N 1
ATOM 13364 C CA . VAL D 1 270 ? -65.69768 25.76088 -59.66152 1.000 43.61312 270 VAL D CA 1
ATOM 13365 C C . VAL D 1 270 ? -64.62064 25.23392 -60.59650 1.000 50.02705 270 VAL D C 1
ATOM 13366 O O . VAL D 1 270 ? -63.51567 24.89286 -60.15946 1.000 43.33151 270 VAL D O 1
ATOM 13370 N N . ASP D 1 271 ? -64.92957 25.14903 -61.90352 1.000 54.44337 271 ASP D N 1
ATOM 13371 C CA . ASP D 1 271 ? -64.05053 24.47909 -62.86252 1.000 44.74747 271 ASP D CA 1
ATOM 13372 C C . ASP D 1 271 ? -62.72650 25.21907 -63.04639 1.000 43.79736 271 ASP D C 1
ATOM 13373 O O . ASP D 1 271 ? -61.63852 24.62604 -62.93538 1.000 49.44277 271 ASP D O 1
ATOM 13378 N N . SER D 1 272 ? -62.78746 26.52809 -63.27829 1.000 40.74436 272 SER D N 1
ATOM 13379 C CA . SER D 1 272 ? -61.54643 27.26908 -63.48517 1.000 40.77857 272 SER D CA 1
ATOM 13380 C C . SER D 1 272 ? -60.78450 27.45696 -62.17611 1.000 41.70500 272 SER D C 1
ATOM 13381 O O . SER D 1 272 ? -59.55251 27.29793 -62.13605 1.000 46.65296 272 SER D O 1
ATOM 13384 N N . LEU D 1 273 ? -61.49356 27.79289 -61.09312 1.000 41.18125 273 LEU D N 1
ATOM 13385 C CA . LEU D 1 273 ? -60.80462 28.01178 -59.82307 1.000 42.07610 273 LEU D CA 1
ATOM 13386 C C . LEU D 1 273 ? -60.14568 26.73073 -59.34713 1.000 41.50234 273 LEU D C 1
ATOM 13387 O O . LEU D 1 273 ? -59.03971 26.75466 -58.79807 1.000 48.97956 273 LEU D O 1
ATOM 13392 N N . SER D 1 274 ? -60.82469 25.60276 -59.53726 1.000 40.08375 274 SER D N 1
ATOM 13393 C CA . SER D 1 274 ? -60.27174 24.31271 -59.14832 1.000 48.94797 274 SER D CA 1
ATOM 13394 C C . SER D 1 274 ? -59.06270 23.94275 -59.99829 1.000 52.19047 274 SER D C 1
ATOM 13395 O O . SER D 1 274 ? -58.11875 23.32069 -59.48728 1.000 47.88469 274 SER D O 1
ATOM 13398 N N . GLU D 1 275 ? -59.04762 24.33785 -61.27925 1.000 45.59494 275 GLU D N 1
ATOM 13399 C CA . GLU D 1 275 ? -57.81458 24.21088 -62.05119 1.000 45.13699 275 GLU D CA 1
ATOM 13400 C C . GLU D 1 275 ? -56.67360 25.01081 -61.42907 1.000 43.14201 275 GLU D C 1
ATOM 13401 O O . GLU D 1 275 ? -55.52461 24.54378 -61.36504 1.000 44.91854 275 GLU D O 1
ATOM 13407 N N . ILE D 1 276 ? -56.95860 26.23378 -60.99599 1.000 47.42937 276 ILE D N 1
ATOM 13408 C CA . ILE D 1 276 ? -55.91561 27.05171 -60.36887 1.000 43.59996 276 ILE D CA 1
ATOM 13409 C C . ILE D 1 276 ? -55.43870 26.41960 -59.05589 1.000 44.27636 276 ILE D C 1
ATOM 13410 O O . ILE D 1 276 ? -54.22872 26.37255 -58.75982 1.000 40.44432 276 ILE D O 1
ATOM 13415 N N . ALA D 1 277 ? -56.37876 25.93355 -58.24598 1.000 28.29813 277 ALA D N 1
ATOM 13416 C CA . ALA D 1 277 ? -56.00384 25.31045 -56.97601 1.000 48.51371 277 ALA D CA 1
ATOM 13417 C C . ALA D 1 277 ? -55.11486 24.09845 -57.21605 1.000 52.11941 277 ALA D C 1
ATOM 13418 O O . ALA D 1 277 ? -54.04489 23.96337 -56.60600 1.000 44.39743 277 ALA D O 1
ATOM 13420 N N . ASN D 1 278 ? -55.54283 23.20053 -58.11115 1.000 53.24586 278 ASN D N 1
ATOM 13421 C CA . ASN D 1 278 ? -54.74084 22.02353 -58.41619 1.000 47.57413 278 ASN D CA 1
ATOM 13422 C C . ASN D 1 278 ? -53.35280 22.44153 -58.85408 1.000 47.67940 278 ASN D C 1
ATOM 13423 O O . ASN D 1 278 ? -52.34684 21.88248 -58.40407 1.000 47.21356 278 ASN D O 1
ATOM 13428 N N . GLU D 1 279 ? -53.28273 23.44760 -59.72600 1.000 50.47974 279 GLU D N 1
ATOM 13429 C CA . GLU D 1 279 ? -52.00469 23.88061 -60.26689 1.000 49.63227 279 GLU D CA 1
ATOM 13430 C C . GLU D 1 279 ? -51.07274 24.36751 -59.16280 1.000 52.35365 279 GLU D C 1
ATOM 13431 O O . GLU D 1 279 ? -49.84974 24.19149 -59.25475 1.000 44.62904 279 GLU D O 1
ATOM 13437 N N . PHE D 1 280 ? -51.61378 25.03544 -58.13778 1.000 55.38032 280 PHE D N 1
ATOM 13438 C CA . PHE D 1 280 ? -50.75183 25.62334 -57.11569 1.000 48.59267 280 PHE D CA 1
ATOM 13439 C C . PHE D 1 280 ? -50.76092 24.89524 -55.77374 1.000 51.20614 280 PHE D C 1
ATOM 13440 O O . PHE D 1 280 ? -50.22296 25.43315 -54.79667 1.000 44.25004 280 PHE D O 1
ATOM 13448 N N . GLY D 1 281 ? -51.29095 23.67324 -55.69987 1.000 49.97704 281 GLY D N 1
ATOM 13449 C CA . GLY D 1 281 ? -51.32604 23.00514 -54.40992 1.000 53.32481 281 GLY D CA 1
ATOM 13450 C C . GLY D 1 281 ? -52.23808 23.64608 -53.38293 1.000 48.09261 281 GLY D C 1
ATOM 13451 O O . GLY D 1 281 ? -52.00415 23.50598 -52.18592 1.000 48.36896 281 GLY D O 1
ATOM 13452 N N . ILE D 1 282 ? -53.25704 24.37114 -53.82393 1.000 39.21786 282 ILE D N 1
ATOM 13453 C CA . ILE D 1 282 ? -54.21208 25.02409 -52.94293 1.000 35.95431 282 ILE D CA 1
ATOM 13454 C C . ILE D 1 282 ? -55.34811 24.05409 -52.64707 1.000 48.14788 282 ILE D C 1
ATOM 13455 O O . ILE D 1 282 ? -55.88308 23.40818 -53.56315 1.000 41.23126 282 ILE D O 1
ATOM 13460 N N . TRP D 1 283 ? -55.70219 23.92300 -51.36610 1.000 43.44205 283 TRP D N 1
ATOM 13461 C CA . TRP D 1 283 ? -56.89923 23.17300 -50.99822 1.000 40.79700 283 TRP D CA 1
ATOM 13462 C C . TRP D 1 283 ? -58.11919 24.00006 -51.36223 1.000 38.04140 283 TRP D C 1
ATOM 13463 O O . TRP D 1 283 ? -58.29119 25.09802 -50.82715 1.000 43.61839 283 TRP D O 1
ATOM 13474 N N . ILE D 1 284 ? -58.98315 23.49915 -52.24132 1.000 30.77737 284 ILE D N 1
ATOM 13475 C CA . ILE D 1 284 ? -60.18511 24.24520 -52.61333 1.000 37.71768 284 ILE D CA 1
ATOM 13476 C C . ILE D 1 284 ? -61.40616 23.58518 -51.98245 1.000 42.73144 284 ILE D C 1
ATOM 13477 O O . ILE D 1 284 ? -61.63218 22.36720 -52.12155 1.000 42.55247 284 ILE D O 1
ATOM 13482 N N . HIS D 1 285 ? -62.17618 24.40214 -51.27242 1.000 40.72594 285 HIS D N 1
ATOM 13483 C CA . HIS D 1 285 ? -63.40923 23.99212 -50.62453 1.000 41.15230 285 HIS D CA 1
ATOM 13484 C C . HIS D 1 285 ? -64.54018 24.77719 -51.25553 1.000 42.78145 285 HIS D C 1
ATOM 13485 O O . HIS D 1 285 ? -64.44014 25.99920 -51.39043 1.000 49.40329 285 HIS D O 1
ATOM 13492 N N . VAL D 1 286 ? -65.60917 24.08625 -51.62364 1.000 45.96341 286 VAL D N 1
ATOM 13493 C CA . VAL D 1 286 ? -66.77312 24.71532 -52.23266 1.000 47.94522 286 VAL D CA 1
ATOM 13494 C C . VAL D 1 286 ? -67.81818 24.86926 -51.13471 1.000 49.85598 286 VAL D C 1
ATOM 13495 O O . VAL D 1 286 ? -68.36523 23.88423 -50.62281 1.000 54.20124 286 VAL D O 1
ATOM 13499 N N . ASP D 1 287 ? -68.08717 26.11023 -50.75362 1.000 48.74532 287 ASP D N 1
ATOM 13500 C CA . ASP D 1 287 ? -69.16322 26.40719 -49.81866 1.000 51.86148 287 ASP D CA 1
ATOM 13501 C C . ASP D 1 287 ? -70.41717 26.57328 -50.65572 1.000 46.00025 287 ASP D C 1
ATOM 13502 O O . ASP D 1 287 ? -70.61511 27.61033 -51.28465 1.000 48.17946 287 ASP D O 1
ATOM 13507 N N . ALA D 1 288 ? -71.25919 25.54130 -50.68685 1.000 47.84258 288 ALA D N 1
ATOM 13508 C CA . ALA D 1 288 ? -72.53115 25.65438 -51.39091 1.000 50.69029 288 ALA D CA 1
ATOM 13509 C C . ALA D 1 288 ? -73.65021 25.42833 -50.39699 1.000 49.33749 288 ALA D C 1
ATOM 13510 O O . ALA D 1 288 ? -74.61921 24.71838 -50.68610 1.000 49.02693 288 ALA D O 1
ATOM 13512 N N . ALA D 1 289 ? -73.52526 26.10024 -49.25093 1.000 54.40389 289 ALA D N 1
ATOM 13513 C CA . ALA D 1 289 ? -74.42233 25.91217 -48.11600 1.000 48.92166 289 ALA D CA 1
ATOM 13514 C C . ALA D 1 289 ? -75.88130 26.00224 -48.52307 1.000 50.69555 289 ALA D C 1
ATOM 13515 O O . ALA D 1 289 ? -76.72135 25.23622 -48.03718 1.000 45.38176 289 ALA D O 1
ATOM 13517 N N . TYR D 1 290 ? -76.22123 27.00631 -49.32501 1.000 60.08615 290 TYR D N 1
ATOM 13518 C CA . TYR D 1 290 ? -77.59821 27.21737 -49.75207 1.000 66.38691 290 TYR D CA 1
ATOM 13519 C C . TYR D 1 290 ? -77.89114 26.58048 -51.10914 1.000 63.59447 290 TYR D C 1
ATOM 13520 O O . TYR D 1 290 ? -78.75616 25.70551 -51.21926 1.000 65.86316 290 TYR D O 1
ATOM 13529 N N . ALA D 1 291 ? -77.20008 27.03455 -52.15206 1.000 56.76207 291 ALA D N 1
ATOM 13530 C CA . ALA D 1 291 ? -77.54801 26.65666 -53.51511 1.000 55.07239 291 ALA D CA 1
ATOM 13531 C C . ALA D 1 291 ? -77.16102 25.22068 -53.84820 1.000 61.37578 291 ALA D C 1
ATOM 13532 O O . ALA D 1 291 ? -77.63098 24.68977 -54.86127 1.000 60.48094 291 ALA D O 1
ATOM 13534 N N . GLY D 1 292 ? -76.25708 24.61160 -53.07420 1.000 56.76996 292 GLY D N 1
ATOM 13535 C CA . GLY D 1 292 ? -75.87709 23.23661 -53.35129 1.000 51.77726 292 GLY D CA 1
ATOM 13536 C C . GLY D 1 292 ? -77.07611 22.31465 -53.42243 1.000 52.45892 292 GLY D C 1
ATOM 13537 O O . GLY D 1 292 ? -77.11709 21.38471 -54.23050 1.000 50.94558 292 GLY D O 1
ATOM 13538 N N . SER D 1 293 ? -78.08015 22.56860 -52.59046 1.000 53.64064 293 SER D N 1
ATOM 13539 C CA . SER D 1 293 ? -79.26017 21.71463 -52.61459 1.000 58.74652 293 SER D CA 1
ATOM 13540 C C . SER D 1 293 ? -79.90309 21.69475 -53.99763 1.000 56.35939 293 SER D C 1
ATOM 13541 O O . SER D 1 293 ? -80.54009 20.70280 -54.36975 1.000 56.16726 293 SER D O 1
ATOM 13544 N N . ALA D 1 294 ? -79.81603 22.80381 -54.73854 1.000 55.60667 294 ALA D N 1
ATOM 13545 C CA . ALA D 1 294 ? -80.38595 22.84893 -56.08657 1.000 55.47507 294 ALA D CA 1
ATOM 13546 C C . ALA D 1 294 ? -79.68092 21.89799 -57.05060 1.000 57.11211 294 ALA D C 1
ATOM 13547 O O . ALA D 1 294 ? -80.28387 21.45608 -58.03967 1.000 62.71541 294 ALA D O 1
ATOM 13549 N N . CYS D 1 295 ? -78.41094 21.58394 -56.80056 1.000 50.46658 295 CYS D N 1
ATOM 13550 C CA . CYS D 1 295 ? -77.67590 20.73899 -57.72458 1.000 50.94558 295 CYS D CA 1
ATOM 13551 C C . CYS D 1 295 ? -78.20393 19.31501 -57.78572 1.000 57.69113 295 CYS D C 1
ATOM 13552 O O . CYS D 1 295 ? -77.70790 18.53106 -58.60576 1.000 63.39444 295 CYS D O 1
ATOM 13555 N N . ILE D 1 296 ? -79.21499 18.97497 -56.98281 1.000 53.56958 296 ILE D N 1
ATOM 13556 C CA . ILE D 1 296 ? -79.94500 17.73100 -57.16994 1.000 46.13185 296 ILE D CA 1
ATOM 13557 C C . ILE D 1 296 ? -80.82393 17.78912 -58.39999 1.000 56.15936 296 ILE D C 1
ATOM 13558 O O . ILE D 1 296 ? -81.37193 16.76016 -58.81510 1.000 61.19681 296 ILE D O 1
ATOM 13563 N N . CYS D 1 297 ? -80.99787 18.97817 -58.97491 1.000 63.97609 297 CYS D N 1
ATOM 13564 C CA . CYS D 1 297 ? -81.70980 19.07828 -60.23794 1.000 65.93948 297 CYS D CA 1
ATOM 13565 C C . CYS D 1 297 ? -80.70774 19.15235 -61.36388 1.000 59.68084 297 CYS D C 1
ATOM 13566 O O . CYS D 1 297 ? -79.79072 19.98732 -61.32176 1.000 60.60727 297 CYS D O 1
ATOM 13569 N N . PRO D 1 298 ? -80.86370 18.31843 -62.37895 1.000 65.44995 298 PRO D N 1
ATOM 13570 C CA . PRO D 1 298 ? -79.91463 18.33249 -63.49890 1.000 61.82583 298 PRO D CA 1
ATOM 13571 C C . PRO D 1 298 ? -79.71357 19.70854 -64.11678 1.000 60.13616 298 PRO D C 1
ATOM 13572 O O . PRO D 1 298 ? -78.57954 20.03854 -64.50069 1.000 57.38056 298 PRO D O 1
ATOM 13576 N N . GLU D 1 299 ? -80.75155 20.55156 -64.15477 1.000 57.63849 299 GLU D N 1
ATOM 13577 C CA . GLU D 1 299 ? -80.58548 21.86861 -64.75866 1.000 60.54410 299 GLU D CA 1
ATOM 13578 C C . GLU D 1 299 ? -79.68651 22.79852 -63.95353 1.000 55.60930 299 GLU D C 1
ATOM 13579 O O . GLU D 1 299 ? -79.32145 23.85956 -64.46943 1.000 57.59901 299 GLU D O 1
ATOM 13585 N N . PHE D 1 300 ? -79.31358 22.43642 -62.72154 1.000 54.44337 300 PHE D N 1
ATOM 13586 C CA . PHE D 1 300 ? -78.33061 23.19034 -61.95843 1.000 55.79616 300 PHE D CA 1
ATOM 13587 C C . PHE D 1 300 ? -77.00464 22.46530 -61.81641 1.000 58.65440 300 PHE D C 1
ATOM 13588 O O . PHE D 1 300 ? -76.04365 23.06024 -61.30431 1.000 59.09656 300 PHE D O 1
ATOM 13596 N N . ARG D 1 301 ? -76.92664 21.19633 -62.24050 1.000 56.26990 301 ARG D N 1
ATOM 13597 C CA . ARG D 1 301 ? -75.74268 20.40128 -61.91850 1.000 50.63502 301 ARG D CA 1
ATOM 13598 C C . ARG D 1 301 ? -74.48563 20.91830 -62.61039 1.000 50.71924 301 ARG D C 1
ATOM 13599 O O . ARG D 1 301 ? -73.37166 20.61724 -62.15535 1.000 47.94785 301 ARG D O 1
ATOM 13607 N N . HIS D 1 302 ? -74.62755 21.69539 -63.69334 1.000 49.78755 302 HIS D N 1
ATOM 13608 C CA . HIS D 1 302 ? -73.44550 22.27141 -64.31722 1.000 48.80059 302 HIS D CA 1
ATOM 13609 C C . HIS D 1 302 ? -72.67054 23.12932 -63.33211 1.000 49.16905 302 HIS D C 1
ATOM 13610 O O . HIS D 1 302 ? -71.45852 23.31030 -63.49803 1.000 55.30400 302 HIS D O 1
ATOM 13617 N N . TYR D 1 303 ? -73.33058 23.65225 -62.30311 1.000 50.09548 303 TYR D N 1
ATOM 13618 C CA . TYR D 1 303 ? -72.60162 24.47016 -61.34101 1.000 52.09309 303 TYR D CA 1
ATOM 13619 C C . TYR D 1 303 ? -71.52968 23.68308 -60.61101 1.000 50.79030 303 TYR D C 1
ATOM 13620 O O . TYR D 1 303 ? -70.55869 24.28102 -60.13391 1.000 50.93505 303 TYR D O 1
ATOM 13629 N N . LEU D 1 304 ? -71.66371 22.36008 -60.53512 1.000 47.48464 304 LEU D N 1
ATOM 13630 C CA . LEU D 1 304 ? -70.66476 21.52700 -59.88513 1.000 53.13795 304 LEU D CA 1
ATOM 13631 C C . LEU D 1 304 ? -69.68372 20.92206 -60.87212 1.000 59.00707 304 LEU D C 1
ATOM 13632 O O . LEU D 1 304 ? -68.87176 20.07601 -60.48414 1.000 65.99739 304 LEU D O 1
ATOM 13637 N N . ASP D 1 305 ? -69.73264 21.34916 -62.13109 1.000 59.31764 305 ASP D N 1
ATOM 13638 C CA . ASP D 1 305 ? -68.75160 20.90721 -63.10807 1.000 60.24407 305 ASP D CA 1
ATOM 13639 C C . ASP D 1 305 ? -67.35862 21.26614 -62.61596 1.000 52.39049 305 ASP D C 1
ATOM 13640 O O . ASP D 1 305 ? -67.13762 22.35610 -62.07986 1.000 51.36669 305 ASP D O 1
ATOM 13645 N N . GLY D 1 306 ? -66.42663 20.32513 -62.75398 1.000 49.21643 306 GLY D N 1
ATOM 13646 C CA . GLY D 1 306 ? -65.10766 20.48306 -62.17990 1.000 46.67402 306 GLY D CA 1
ATOM 13647 C C . GLY D 1 306 ? -64.96775 19.97494 -60.75493 1.000 43.66050 306 GLY D C 1
ATOM 13648 O O . GLY D 1 306 ? -63.86978 20.08187 -60.17786 1.000 39.58369 306 GLY D O 1
ATOM 13649 N N . ILE D 1 307 ? -66.05080 19.46192 -60.15903 1.000 45.00540 307 ILE D N 1
ATOM 13650 C CA . ILE D 1 307 ? -66.02688 18.99081 -58.77706 1.000 44.44743 307 ILE D CA 1
ATOM 13651 C C . ILE D 1 307 ? -65.02192 17.87677 -58.54309 1.000 42.90778 307 ILE D C 1
ATOM 13652 O O . ILE D 1 307 ? -64.60799 17.64167 -57.39909 1.000 54.04069 307 ILE D O 1
ATOM 13657 N N . GLU D 1 308 ? -64.65888 17.14285 -59.58313 1.000 48.33211 308 GLU D N 1
ATOM 13658 C CA . GLU D 1 308 ? -63.70192 16.06481 -59.40616 1.000 51.74568 308 GLU D CA 1
ATOM 13659 C C . GLU D 1 308 ? -62.33692 16.60275 -59.03404 1.000 50.33235 308 GLU D C 1
ATOM 13660 O O . GLU D 1 308 ? -61.51697 15.86069 -58.48905 1.000 52.89318 308 GLU D O 1
ATOM 13666 N N . ARG D 1 309 ? -62.07388 17.86977 -59.33493 1.000 47.01353 309 ARG D N 1
ATOM 13667 C CA . ARG D 1 309 ? -60.80488 18.49071 -59.00381 1.000 42.71565 309 ARG D CA 1
ATOM 13668 C C . ARG D 1 309 ? -60.79395 19.11961 -57.62076 1.000 42.93936 309 ARG D C 1
ATOM 13669 O O . ARG D 1 309 ? -59.74096 19.61355 -57.20666 1.000 37.53608 309 ARG D O 1
ATOM 13677 N N . VAL D 1 310 ? -61.94398 19.15258 -56.92882 1.000 42.70512 310 VAL D N 1
ATOM 13678 C CA . VAL D 1 310 ? -62.12904 19.92549 -55.70477 1.000 47.29778 310 VAL D CA 1
ATOM 13679 C C . VAL D 1 310 ? -61.76912 19.07238 -54.49282 1.000 45.94235 310 VAL D C 1
ATOM 13680 O O . VAL D 1 310 ? -61.99515 17.85939 -54.46392 1.000 46.83719 310 VAL D O 1
ATOM 13684 N N . ASP D 1 311 ? -61.23517 19.72429 -53.45874 1.000 44.13424 311 ASP D N 1
ATOM 13685 C CA . ASP D 1 311 ? -60.76725 19.04819 -52.25576 1.000 38.41513 311 ASP D CA 1
ATOM 13686 C C . ASP D 1 311 ? -61.88131 18.82613 -51.23684 1.000 41.54182 311 ASP D C 1
ATOM 13687 O O . ASP D 1 311 ? -61.89137 17.81008 -50.53492 1.000 36.81231 311 ASP D O 1
ATOM 13692 N N . SER D 1 312 ? -62.79130 19.78014 -51.07482 1.000 40.25483 312 SER D N 1
ATOM 13693 C CA . SER D 1 312 ? -63.88336 19.54509 -50.14290 1.000 40.41537 312 SER D CA 1
ATOM 13694 C C . SER D 1 312 ? -65.09531 20.33315 -50.59191 1.000 46.01604 312 SER D C 1
ATOM 13695 O O . SER D 1 312 ? -64.97825 21.33021 -51.30182 1.000 42.15769 312 SER D O 1
ATOM 13698 N N . LEU D 1 313 ? -66.26335 19.88615 -50.13801 1.000 47.95312 313 LEU D N 1
ATOM 13699 C CA . LEU D 1 313 ? -67.52031 20.50620 -50.52603 1.000 46.12395 313 LEU D CA 1
ATOM 13700 C C . LEU D 1 313 ? -68.45938 20.43813 -49.33509 1.000 52.63526 313 LEU D C 1
ATOM 13701 O O . LEU D 1 313 ? -68.45345 19.44508 -48.60816 1.000 52.01939 313 LEU D O 1
ATOM 13706 N N . SER D 1 314 ? -69.24137 21.49613 -49.11605 1.000 47.57939 314 SER D N 1
ATOM 13707 C CA . SER D 1 314 ? -70.24243 21.46907 -48.06311 1.000 49.35065 314 SER D CA 1
ATOM 13708 C C . SER D 1 314 ? -71.53939 22.09314 -48.54613 1.000 51.74305 314 SER D C 1
ATOM 13709 O O . SER D 1 314 ? -71.54232 23.00021 -49.38106 1.000 53.06426 314 SER D O 1
ATOM 13712 N N . LEU D 1 315 ? -72.64743 21.60312 -47.99623 1.000 60.82045 315 LEU D N 1
ATOM 13713 C CA . LEU D 1 315 ? -73.93540 22.24917 -48.21625 1.000 58.15697 315 LEU D CA 1
ATOM 13714 C C . LEU D 1 315 ? -74.81048 22.03909 -46.99232 1.000 57.70692 315 LEU D C 1
ATOM 13715 O O . LEU D 1 315 ? -74.69454 21.02804 -46.30339 1.000 59.98351 315 LEU D O 1
ATOM 13720 N N . SER D 1 316 ? -75.71347 22.98109 -46.74130 1.000 56.85155 316 SER D N 1
ATOM 13721 C CA . SER D 1 316 ? -76.51654 22.91502 -45.52735 1.000 55.15135 316 SER D CA 1
ATOM 13722 C C . SER D 1 316 ? -77.93953 22.50607 -45.85046 1.000 54.73025 316 SER D C 1
ATOM 13723 O O . SER D 1 316 ? -78.76549 23.36412 -46.19244 1.000 52.07993 316 SER D O 1
ATOM 13726 N N . PRO D 1 317 ? -78.28957 21.22507 -45.71158 1.000 56.83576 317 PRO D N 1
ATOM 13727 C CA . PRO D 1 317 ? -79.70457 20.82611 -45.81269 1.000 60.75728 317 PRO D CA 1
ATOM 13728 C C . PRO D 1 317 ? -80.64060 21.66807 -44.96868 1.000 62.54697 317 PRO D C 1
ATOM 13729 O O . PRO D 1 317 ? -81.80057 21.85112 -45.36273 1.000 62.51276 317 PRO D O 1
ATOM 13733 N N . HIS D 1 318 ? -80.19065 22.19897 -43.82561 1.000 65.45258 318 HIS D N 1
ATOM 13734 C CA . HIS D 1 318 ? -81.09968 22.95192 -42.96960 1.000 60.01772 318 HIS D CA 1
ATOM 13735 C C . HIS D 1 318 ? -81.33762 24.33497 -43.56551 1.000 64.82619 318 HIS D C 1
ATOM 13736 O O . HIS D 1 318 ? -81.89264 25.21694 -42.91647 1.000 72.82452 318 HIS D O 1
ATOM 13767 N N . TRP D 1 320 ? -81.97838 24.65230 -47.62052 1.000 67.86866 320 TRP D N 1
ATOM 13768 C CA . TRP D 1 320 ? -82.88832 24.49541 -48.74358 1.000 67.79234 320 TRP D CA 1
ATOM 13769 C C . TRP D 1 320 ? -83.36434 23.06344 -48.95572 1.000 64.59722 320 TRP D C 1
ATOM 13770 O O . TRP D 1 320 ? -83.94729 22.74753 -50.00378 1.000 59.50977 320 TRP D O 1
ATOM 13781 N N . LEU D 1 321 ? -83.15142 22.20036 -47.96178 1.000 63.35233 321 LEU D N 1
ATOM 13782 C CA . LEU D 1 321 ? -83.48644 20.78738 -48.10990 1.000 65.16571 321 LEU D CA 1
ATOM 13783 C C . LEU D 1 321 ? -84.24552 20.24930 -46.89499 1.000 66.28690 321 LEU D C 1
ATOM 13784 O O . LEU D 1 321 ? -83.95458 19.16325 -46.38106 1.000 60.29934 321 LEU D O 1
ATOM 13789 N N . LEU D 1 322 ? -85.23553 20.99828 -46.41099 1.000 67.36334 322 LEU D N 1
ATOM 13790 C CA . LEU D 1 322 ? -86.28959 20.46324 -45.55709 1.000 68.76877 322 LEU D CA 1
ATOM 13791 C C . LEU D 1 322 ? -85.78068 19.89813 -44.24110 1.000 72.28498 322 LEU D C 1
ATOM 13792 O O . LEU D 1 322 ? -86.51274 19.17009 -43.56320 1.000 68.53716 322 LEU D O 1
ATOM 13797 N N . ALA D 1 323 ? -84.53169 20.16707 -43.89001 1.000 72.89032 323 ALA D N 1
ATOM 13798 C CA . ALA D 1 323 ? -83.99078 19.76396 -42.60801 1.000 77.59088 323 ALA D CA 1
ATOM 13799 C C . ALA D 1 323 ? -84.15181 20.91088 -41.61393 1.000 81.74664 323 ALA D C 1
ATOM 13800 O O . ALA D 1 323 ? -84.10776 22.08691 -41.98384 1.000 93.58754 323 ALA D O 1
ATOM 13802 N N . TYR D 1 324 ? -84.38388 20.57679 -40.35997 1.000 64.92621 324 TYR D N 1
ATOM 13803 C CA . TYR D 1 324 ? -84.29291 21.67472 -39.41588 1.000 64.07084 324 TYR D CA 1
ATOM 13804 C C . TYR D 1 324 ? -82.82292 21.97566 -39.12177 1.000 61.56264 324 TYR D C 1
ATOM 13805 O O . TYR D 1 324 ? -81.93092 21.18566 -39.43279 1.000 65.33941 324 TYR D O 1
ATOM 13814 N N . LEU D 1 325 ? -82.55793 23.13161 -38.51667 1.000 56.59889 325 LEU D N 1
ATOM 13815 C CA . LEU D 1 325 ? -81.26796 23.30053 -37.85958 1.000 59.74401 325 LEU D CA 1
ATOM 13816 C C . LEU D 1 325 ? -81.11905 22.23244 -36.78666 1.000 54.10912 325 LEU D C 1
ATOM 13817 O O . LEU D 1 325 ? -82.08509 21.88641 -36.10574 1.000 52.80370 325 LEU D O 1
ATOM 13822 N N . ASP D 1 326 ? -79.92507 21.65440 -36.67364 1.000 57.02263 326 ASP D N 1
ATOM 13823 C CA . ASP D 1 326 ? -78.80201 21.91345 -37.56055 1.000 63.39181 326 ASP D CA 1
ATOM 13824 C C . ASP D 1 326 ? -78.65898 20.77452 -38.56963 1.000 64.54721 326 ASP D C 1
ATOM 13825 O O . ASP D 1 326 ? -79.09902 19.65051 -38.32775 1.000 63.53393 326 ASP D O 1
ATOM 13830 N N . CYS D 1 327 ? -78.04191 21.07260 -39.70758 1.000 62.11008 327 CYS D N 1
ATOM 13831 C CA . CYS D 1 327 ? -77.72388 20.02767 -40.66564 1.000 60.67306 327 CYS D CA 1
ATOM 13832 C C . CYS D 1 327 ? -76.83380 20.56773 -41.77455 1.000 56.90156 327 CYS D C 1
ATOM 13833 O O . CYS D 1 327 ? -77.26774 21.35681 -42.61751 1.000 61.17576 327 CYS D O 1
ATOM 13836 N N . THR D 1 328 ? -75.56782 20.19070 -41.73751 1.000 52.74053 328 THR D N 1
ATOM 13837 C CA . THR D 1 328 ? -74.60275 20.55676 -42.75242 1.000 49.05325 328 THR D CA 1
ATOM 13838 C C . THR D 1 328 ? -73.86375 19.30278 -43.18948 1.000 55.06450 328 THR D C 1
ATOM 13839 O O . THR D 1 328 ? -73.38682 18.54070 -42.35051 1.000 49.90862 328 THR D O 1
ATOM 13843 N N . CYS D 1 329 ? -73.77469 19.07988 -44.49449 1.000 45.37123 329 CYS D N 1
ATOM 13844 C CA . CYS D 1 329 ? -73.05268 17.94390 -45.04854 1.000 44.20530 329 CYS D CA 1
ATOM 13845 C C . CYS D 1 329 ? -71.70664 18.42791 -45.55843 1.000 45.86076 329 CYS D C 1
ATOM 13846 O O . CYS D 1 329 ? -71.62858 19.47496 -46.20934 1.000 51.33510 329 CYS D O 1
ATOM 13849 N N . LEU D 1 330 ? -70.65667 17.65786 -45.26643 1.000 41.73132 330 LEU D N 1
ATOM 13850 C CA . LEU D 1 330 ? -69.30564 17.94687 -45.73733 1.000 43.68682 330 LEU D CA 1
ATOM 13851 C C . LEU D 1 330 ? -68.74463 16.69291 -46.38939 1.000 54.38547 330 LEU D C 1
ATOM 13852 O O . LEU D 1 330 ? -68.65669 15.64086 -45.75047 1.000 41.14177 330 LEU D O 1
ATOM 13857 N N . TRP D 1 331 ? -68.36056 16.80000 -47.66036 1.000 54.44074 331 TRP D N 1
ATOM 13858 C CA . TRP D 1 331 ? -67.67354 15.72204 -48.34141 1.000 46.43978 331 TRP D CA 1
ATOM 13859 C C . TRP D 1 331 ? -66.21653 16.10602 -48.52630 1.000 46.02657 331 TRP D C 1
ATOM 13860 O O . TRP D 1 331 ? -65.89148 17.27003 -48.80919 1.000 40.52591 331 TRP D O 1
ATOM 13871 N N . VAL D 1 332 ? -65.34956 15.10499 -48.39133 1.000 50.51658 332 VAL D N 1
ATOM 13872 C CA . VAL D 1 332 ? -63.90655 15.26996 -48.44423 1.000 53.51431 332 VAL D CA 1
ATOM 13873 C C . VAL D 1 332 ? -63.34852 14.18202 -49.33829 1.000 54.10122 332 VAL D C 1
ATOM 13874 O O . VAL D 1 332 ? -63.68256 12.99801 -49.17540 1.000 62.48118 332 VAL D O 1
ATOM 13878 N N . LYS D 1 333 ? -62.49146 14.58807 -50.27421 1.000 53.56958 333 LYS D N 1
ATOM 13879 C CA . LYS D 1 333 ? -61.94643 13.66514 -51.26125 1.000 56.60942 333 LYS D CA 1
ATOM 13880 C C . LYS D 1 333 ? -60.80948 12.85206 -50.67825 1.000 55.06976 333 LYS D C 1
ATOM 13881 O O . LYS D 1 333 ? -60.61448 11.69509 -51.06833 1.000 56.89630 333 LYS D O 1
ATOM 13887 N N . GLN D 1 334 ? -60.06652 13.43197 -49.73516 1.000 45.74496 334 GLN D N 1
ATOM 13888 C CA . GLN D 1 334 ? -58.97557 12.74890 -49.05315 1.000 47.24251 334 GLN D CA 1
ATOM 13889 C C . GLN D 1 334 ? -59.25466 12.78579 -47.55417 1.000 47.78204 334 GLN D C 1
ATOM 13890 O O . GLN D 1 334 ? -58.65868 13.58471 -46.81207 1.000 48.98745 334 GLN D O 1
ATOM 13896 N N . PRO D 1 335 ? -60.13470 11.90477 -47.07028 1.000 46.69244 335 PRO D N 1
ATOM 13897 C CA . PRO D 1 335 ? -60.46578 11.89566 -45.63530 1.000 51.76410 335 PRO D CA 1
ATOM 13898 C C . PRO D 1 335 ? -59.24284 11.80357 -44.74324 1.000 54.96185 335 PRO D C 1
ATOM 13899 O O . PRO D 1 335 ? -59.22488 12.41748 -43.67219 1.000 54.29335 335 PRO D O 1
ATOM 13903 N N . HIS D 1 336 ? -58.21983 11.04558 -45.15624 1.000 50.18233 336 HIS D N 1
ATOM 13904 C CA . HIS D 1 336 ? -57.05588 10.83148 -44.30119 1.000 50.89294 336 HIS D CA 1
ATOM 13905 C C . HIS D 1 336 ? -56.36287 12.14944 -43.95205 1.000 53.73802 336 HIS D C 1
ATOM 13906 O O . HIS D 1 336 ? -55.80993 12.28834 -42.85201 1.000 49.56647 336 HIS D O 1
ATOM 13913 N N . LEU D 1 337 ? -56.42580 13.14751 -44.83198 1.000 50.33235 337 LEU D N 1
ATOM 13914 C CA . LEU D 1 337 ? -55.84979 14.44747 -44.48484 1.000 55.00923 337 LEU D CA 1
ATOM 13915 C C . LEU D 1 337 ? -56.64984 15.11540 -43.37084 1.000 46.04763 337 LEU D C 1
ATOM 13916 O O . LEU D 1 337 ? -56.08187 15.75732 -42.47576 1.000 40.43906 337 LEU D O 1
ATOM 13921 N N . LEU D 1 338 ? -57.97384 14.96243 -43.41992 1.000 48.10314 338 LEU D N 1
ATOM 13922 C CA . LEU D 1 338 ? -58.84389 15.46737 -42.37193 1.000 46.08184 338 LEU D CA 1
ATOM 13923 C C . LEU D 1 338 ? -58.54398 14.76826 -41.04997 1.000 52.28785 338 LEU D C 1
ATOM 13924 O O . LEU D 1 338 ? -58.36802 15.41118 -40.00291 1.000 49.20064 338 LEU D O 1
ATOM 13929 N N . LEU D 1 339 ? -58.47800 13.43826 -41.08907 1.000 51.31405 339 LEU D N 1
ATOM 13930 C CA . LEU D 1 339 ? -58.18709 12.65817 -39.89512 1.000 42.59721 339 LEU D CA 1
ATOM 13931 C C . LEU D 1 339 ? -56.82411 13.01509 -39.32201 1.000 44.36058 339 LEU D C 1
ATOM 13932 O O . LEU D 1 339 ? -56.68718 13.19199 -38.10999 1.000 52.95372 339 LEU D O 1
ATOM 13937 N N . ARG D 1 340 ? -55.79406 13.13113 -40.16194 1.000 46.92142 340 ARG D N 1
ATOM 13938 C CA . ARG D 1 340 ? -54.50208 13.54006 -39.62784 1.000 51.60356 340 ARG D CA 1
ATOM 13939 C C . ARG D 1 340 ? -54.63310 14.85301 -38.88574 1.000 54.35389 340 ARG D C 1
ATOM 13940 O O . ARG D 1 340 ? -54.12316 14.99591 -37.77171 1.000 49.39013 340 ARG D O 1
ATOM 13948 N N . ALA D 1 341 ? -55.33804 15.82007 -39.48571 1.000 53.77487 341 ALA D N 1
ATOM 13949 C CA . ALA D 1 341 ? -55.37604 17.15002 -38.88761 1.000 47.87942 341 ALA D CA 1
ATOM 13950 C C . ALA D 1 341 ? -56.07912 17.14093 -37.53465 1.000 47.86627 341 ALA D C 1
ATOM 13951 O O . ALA D 1 341 ? -55.67916 17.86485 -36.61357 1.000 46.19238 341 ALA D O 1
ATOM 13953 N N . LEU D 1 342 ? -57.10515 16.30494 -37.37977 1.000 49.10062 342 LEU D N 1
ATOM 13954 C CA . LEU D 1 342 ? -58.01021 16.36988 -36.24382 1.000 57.17001 342 LEU D CA 1
ATOM 13955 C C . LEU D 1 342 ? -57.65229 15.37378 -35.14187 1.000 65.01569 342 LEU D C 1
ATOM 13956 O O . LEU D 1 342 ? -58.53535 14.92474 -34.40396 1.000 71.56911 342 LEU D O 1
ATOM 13961 N N . THR D 1 343 ? -56.38431 14.98175 -35.03783 1.000 65.68682 343 THR D N 1
ATOM 13962 C CA . THR D 1 343 ? -55.96639 14.10565 -33.95488 1.000 69.31884 343 THR D CA 1
ATOM 13963 C C . THR D 1 343 ? -54.52340 14.41459 -33.58377 1.000 74.66158 343 THR D C 1
ATOM 13964 O O . THR D 1 343 ? -53.74735 14.90964 -34.40569 1.000 72.55344 343 THR D O 1
ATOM 13968 N N . THR D 1 344 ? -54.17448 14.11149 -32.33578 1.000 78.80155 344 THR D N 1
ATOM 13969 C CA . THR D 1 344 ? -52.80350 14.25242 -31.85269 1.000 76.46969 344 THR D CA 1
ATOM 13970 C C . THR D 1 344 ? -52.13554 12.88939 -31.69176 1.000 76.47496 344 THR D C 1
ATOM 13971 O O . THR D 1 344 ? -51.06652 12.64041 -32.24972 1.000 80.85706 344 THR D O 1
ATOM 13975 N N . VAL D 1 359 ? -66.67443 0.74725 -38.53452 1.000 78.19359 359 VAL D N 1
ATOM 13976 C CA . VAL D 1 359 ? -65.52638 1.02329 -39.39544 1.000 83.61792 359 VAL D CA 1
ATOM 13977 C C . VAL D 1 359 ? -64.91637 2.40225 -39.08129 1.000 78.25149 359 VAL D C 1
ATOM 13978 O O . VAL D 1 359 ? -63.70938 2.49821 -38.85722 1.000 80.82811 359 VAL D O 1
ATOM 13982 N N . VAL D 1 360 ? -65.72735 3.45927 -39.00526 1.000 66.03950 360 VAL D N 1
ATOM 13983 C CA . VAL D 1 360 ? -65.18233 4.79024 -38.77312 1.000 63.53393 360 VAL D CA 1
ATOM 13984 C C . VAL D 1 360 ? -65.64140 5.28114 -37.39711 1.000 57.90957 360 VAL D C 1
ATOM 13985 O O . VAL D 1 360 ? -66.66144 4.85212 -36.85020 1.000 48.84007 360 VAL D O 1
ATOM 13989 N N . ASP D 1 361 ? -64.87041 6.20808 -36.83899 1.000 57.27792 361 ASP D N 1
ATOM 13990 C CA . ASP D 1 361 ? -65.23446 6.90699 -35.60796 1.000 49.40592 361 ASP D CA 1
ATOM 13991 C C . ASP D 1 361 ? -65.39041 8.39202 -35.91085 1.000 49.05588 361 ASP D C 1
ATOM 13992 O O . ASP D 1 361 ? -64.39138 9.09301 -36.09874 1.000 46.19764 361 ASP D O 1
ATOM 13997 N N . PHE D 1 362 ? -66.63540 8.88805 -35.91188 1.000 46.00288 362 PHE D N 1
ATOM 13998 C CA . PHE D 1 362 ? -66.89534 10.23909 -36.40479 1.000 44.28163 362 PHE D CA 1
ATOM 13999 C C . PHE D 1 362 ? -66.35537 11.33401 -35.48368 1.000 48.20578 362 PHE D C 1
ATOM 14000 O O . PHE D 1 362 ? -66.21432 12.49004 -35.91958 1.000 43.19992 362 PHE D O 1
ATOM 14008 N N . LYS D 1 363 ? -66.02144 11.00790 -34.23368 1.000 48.62951 363 LYS D N 1
ATOM 14009 C CA . LYS D 1 363 ? -65.30647 11.97682 -33.41257 1.000 42.68670 363 LYS D CA 1
ATOM 14010 C C . LYS D 1 363 ? -64.06342 12.46585 -34.13746 1.000 51.78252 363 LYS D C 1
ATOM 14011 O O . LYS D 1 363 ? -63.61440 13.59682 -33.92335 1.000 51.83253 363 LYS D O 1
ATOM 14017 N N . ASN D 1 364 ? -63.50539 11.62890 -35.00549 1.000 50.80872 364 ASN D N 1
ATOM 14018 C CA . ASN D 1 364 ? -62.29134 11.92993 -35.73840 1.000 55.74353 364 ASN D CA 1
ATOM 14019 C C . ASN D 1 364 ? -62.52125 12.83403 -36.94635 1.000 54.50917 364 ASN D C 1
ATOM 14020 O O . ASN D 1 364 ? -61.54720 13.19006 -37.61326 1.000 50.32445 364 ASN D O 1
ATOM 14025 N N . TRP D 1 365 ? -63.77023 13.18109 -37.25839 1.000 51.56934 365 TRP D N 1
ATOM 14026 C CA . TRP D 1 365 ? -64.11414 13.99818 -38.41634 1.000 54.05385 365 TRP D CA 1
ATOM 14027 C C . TRP D 1 365 ? -64.61513 15.38517 -38.04326 1.000 54.46442 365 TRP D C 1
ATOM 14028 O O . TRP D 1 365 ? -65.09107 16.11324 -38.92223 1.000 50.32182 365 TRP D O 1
ATOM 14039 N N . GLN D 1 366 ? -64.53219 15.76806 -36.76923 1.000 54.79078 366 GLN D N 1
ATOM 14040 C CA . GLN D 1 366 ? -65.18719 16.97904 -36.29417 1.000 47.23987 366 GLN D CA 1
ATOM 14041 C C . GLN D 1 366 ? -64.43825 17.54293 -35.09409 1.000 52.08256 366 GLN D C 1
ATOM 14042 O O . GLN D 1 366 ? -63.49229 16.93687 -34.58108 1.000 58.15434 366 GLN D O 1
ATOM 14048 N N . ILE D 1 367 ? -64.90025 18.69891 -34.62202 1.000 51.90622 367 ILE D N 1
ATOM 14049 C CA . ILE D 1 367 ? -64.21729 19.39381 -33.53693 1.000 51.53776 367 ILE D CA 1
ATOM 14050 C C . ILE D 1 367 ? -64.37739 18.65271 -32.21700 1.000 46.45031 367 ILE D C 1
ATOM 14051 O O . ILE D 1 367 ? -63.41143 18.47363 -31.47696 1.000 38.24143 367 ILE D O 1
ATOM 14056 N N . ALA D 1 368 ? -65.58941 18.21371 -31.90110 1.000 55.64615 368 ALA D N 1
ATOM 14057 C CA . ALA D 1 368 ? -65.92750 17.68261 -30.59116 1.000 49.26117 368 ALA D CA 1
ATOM 14058 C C . ALA D 1 368 ? -65.86354 16.15361 -30.55127 1.000 60.98626 368 ALA D C 1
ATOM 14059 O O . ALA D 1 368 ? -65.50150 15.48068 -31.52831 1.000 54.29598 368 ALA D O 1
ATOM 14061 N N . THR D 1 369 ? -66.22161 15.60553 -29.38034 1.000 62.90228 369 THR D N 1
ATOM 14062 C CA . THR D 1 369 ? -66.38666 14.16551 -29.17346 1.000 63.27601 369 THR D CA 1
ATOM 14063 C C . THR D 1 369 ? -67.83166 13.70756 -29.38158 1.000 60.32039 369 THR D C 1
ATOM 14064 O O . THR D 1 369 ? -68.09763 12.83363 -30.21366 1.000 58.98076 369 THR D O 1
ATOM 14068 N N . GLY D 1 370 ? -68.76869 14.28053 -28.62658 1.000 52.30364 370 GLY D N 1
ATOM 14069 C CA . GLY D 1 370 ? -70.15269 13.85756 -28.71769 1.000 52.66684 370 GLY D CA 1
ATOM 14070 C C . GLY D 1 370 ? -70.82961 14.30168 -30.00170 1.000 52.32469 370 GLY D C 1
ATOM 14071 O O . GLY D 1 370 ? -70.43255 15.26572 -30.65160 1.000 55.47507 370 GLY D O 1
ATOM 14072 N N . ARG D 1 371 ? -71.91360 13.62873 -30.32981 1.000 55.53297 371 ARG D N 1
ATOM 14073 C CA . ARG D 1 371 ? -72.67453 13.91584 -31.52483 1.000 61.12049 371 ARG D CA 1
ATOM 14074 C C . ARG D 1 371 ? -74.04955 13.29186 -31.44496 1.000 60.09931 371 ARG D C 1
ATOM 14075 O O . ARG D 1 371 ? -74.19560 12.19483 -30.99005 1.000 54.17755 371 ARG D O 1
ATOM 14083 N N . LYS D 1 372 ? -75.05851 14.00392 -31.89096 1.000 62.88649 372 LYS D N 1
ATOM 14084 C CA . LYS D 1 372 ? -76.39452 13.43196 -31.94908 1.000 68.94511 372 LYS D CA 1
ATOM 14085 C C . LYS D 1 372 ? -76.48347 12.43505 -33.11116 1.000 71.03483 372 LYS D C 1
ATOM 14086 O O . LYS D 1 372 ? -75.54544 12.26109 -33.88912 1.000 71.00062 372 LYS D O 1
ATOM 14092 N N . PHE D 1 373 ? -77.63148 11.76608 -33.23128 1.000 74.59842 373 PHE D N 1
ATOM 14093 C CA . PHE D 1 373 ? -77.90544 10.85218 -34.34436 1.000 74.99583 373 PHE D CA 1
ATOM 14094 C C . PHE D 1 373 ? -78.34735 11.67328 -35.55933 1.000 76.25125 373 PHE D C 1
ATOM 14095 O O . PHE D 1 373 ? -79.51033 11.68634 -35.96939 1.000 84.81806 373 PHE D O 1
ATOM 14103 N N . ARG D 1 374 ? -77.37231 12.35731 -36.15022 1.000 70.87955 374 ARG D N 1
ATOM 14104 C CA . ARG D 1 374 ? -77.66123 13.40539 -37.12415 1.000 69.19777 374 ARG D CA 1
ATOM 14105 C C . ARG D 1 374 ? -78.22217 12.86650 -38.43623 1.000 68.63191 374 ARG D C 1
ATOM 14106 O O . ARG D 1 374 ? -79.01111 13.55457 -39.09522 1.000 72.58502 374 ARG D O 1
ATOM 14114 N N . SER D 1 375 ? -77.81017 11.67053 -38.86030 1.000 63.03651 375 SER D N 1
ATOM 14115 C CA . SER D 1 375 ? -78.19810 11.21564 -40.19135 1.000 64.12085 375 SER D CA 1
ATOM 14116 C C . SER D 1 375 ? -79.62711 10.68767 -40.22947 1.000 67.12647 375 SER D C 1
ATOM 14117 O O . SER D 1 375 ? -80.17406 10.48977 -41.32152 1.000 76.60919 375 SER D O 1
ATOM 14120 N N . LEU D 1 376 ? -80.22219 10.42060 -39.07053 1.000 66.12635 376 LEU D N 1
ATOM 14121 C CA . LEU D 1 376 ? -81.55420 9.82762 -39.03465 1.000 68.85562 376 LEU D CA 1
ATOM 14122 C C . LEU D 1 376 ? -82.55814 10.70571 -39.77564 1.000 72.11128 376 LEU D C 1
ATOM 14123 O O . LEU D 1 376 ? -83.31610 10.21779 -40.62472 1.000 76.33547 376 LEU D O 1
ATOM 14128 N N . LYS D 1 377 ? -82.56713 12.01068 -39.48354 1.000 66.72642 377 LYS D N 1
ATOM 14129 C CA . LYS D 1 377 ? -83.57507 12.87475 -40.09353 1.000 67.32913 377 LYS D CA 1
ATOM 14130 C C . LYS D 1 377 ? -83.36598 13.01787 -41.60250 1.000 67.93709 377 LYS D C 1
ATOM 14131 O O . LYS D 1 377 ? -84.33894 13.10095 -42.35955 1.000 68.70824 377 LYS D O 1
ATOM 14137 N N . LEU D 1 378 ? -82.11096 13.04587 -42.06743 1.000 63.09704 378 LEU D N 1
ATOM 14138 C CA . LEU D 1 378 ? -81.86288 13.07798 -43.50641 1.000 65.67103 378 LEU D CA 1
ATOM 14139 C C . LEU D 1 378 ? -82.34787 11.79304 -44.16654 1.000 65.03938 378 LEU D C 1
ATOM 14140 O O . LEU D 1 378 ? -82.96981 11.81514 -45.24057 1.000 66.50271 378 LEU D O 1
ATOM 14145 N N . TRP D 1 379 ? -82.01193 10.65599 -43.55861 1.000 58.89654 379 TRP D N 1
ATOM 14146 C CA . TRP D 1 379 ? -82.51793 9.38104 -44.02874 1.000 61.23103 379 TRP D CA 1
ATOM 14147 C C . TRP D 1 379 ? -84.02992 9.44208 -44.19082 1.000 69.39253 379 TRP D C 1
ATOM 14148 O O . TRP D 1 379 ? -84.58187 9.04118 -45.22588 1.000 73.69568 379 TRP D O 1
ATOM 14159 N N . LEU D 1 380 ? -84.71297 9.96302 -43.17382 1.000 73.30089 380 LEU D N 1
ATOM 14160 C CA . LEU D 1 380 ? -86.16696 10.06606 -43.22589 1.000 74.07204 380 LEU D CA 1
ATOM 14161 C C . LEU D 1 380 ? -86.63188 11.02515 -44.31484 1.000 73.81411 380 LEU D C 1
ATOM 14162 O O . LEU D 1 380 ? -87.63485 10.76523 -44.97792 1.000 76.29862 380 LEU D O 1
ATOM 14167 N N . ILE D 1 381 ? -85.90684 12.12215 -44.53172 1.000 70.20052 381 ILE D N 1
ATOM 14168 C CA . ILE D 1 381 ? -86.30576 13.08824 -45.55266 1.000 67.21595 381 ILE D CA 1
ATOM 14169 C C . ILE D 1 381 ? -86.26770 12.43235 -46.91871 1.000 72.89295 381 ILE D C 1
ATOM 14170 O O . ILE D 1 381 ? -87.26066 12.41843 -47.66477 1.000 77.59615 381 ILE D O 1
ATOM 14175 N N . LEU D 1 382 ? -85.11169 11.86135 -47.25069 1.000 70.66374 382 LEU D N 1
ATOM 14176 C CA . LEU D 1 382 ? -84.95064 11.16944 -48.51474 1.000 70.15315 382 LEU D CA 1
ATOM 14177 C C . LEU D 1 382 ? -86.01765 10.10048 -48.68188 1.000 73.70621 382 LEU D C 1
ATOM 14178 O O . LEU D 1 382 ? -86.73460 10.07957 -49.68492 1.000 69.33200 382 LEU D O 1
ATOM 14183 N N . ARG D 1 383 ? -86.17673 9.22740 -47.68796 1.000 80.17014 383 ARG D N 1
ATOM 14184 C CA . ARG D 1 383 ? -87.10874 8.12044 -47.87510 1.000 77.84091 383 ARG D CA 1
ATOM 14185 C C . ARG D 1 383 ? -88.55373 8.59348 -47.98014 1.000 81.35712 383 ARG D C 1
ATOM 14186 O O . ARG D 1 383 ? -89.32469 8.05556 -48.78422 1.000 86.12085 383 ARG D O 1
ATOM 14194 N N A SER D 1 384 ? -88.95075 9.59043 -47.18908 0.170 78.94368 384 SER D N 1
ATOM 14195 N N B SER D 1 384 ? -88.93875 9.60543 -47.19608 0.830 78.63574 384 SER D N 1
ATOM 14196 C CA A SER D 1 384 ? -90.35074 9.98746 -47.16513 0.170 80.63598 384 SER D CA 1
ATOM 14197 C CA B SER D 1 384 ? -90.34074 9.99746 -47.15613 0.830 80.85969 384 SER D CA 1
ATOM 14198 C C A SER D 1 384 ? -90.74365 10.80056 -48.38809 0.170 80.20699 384 SER D C 1
ATOM 14199 C C B SER D 1 384 ? -90.74565 10.82356 -48.36609 0.830 80.06749 384 SER D C 1
ATOM 14200 O O A SER D 1 384 ? -91.91063 10.76162 -48.79616 0.170 82.33356 384 SER D O 1
ATOM 14201 O O B SER D 1 384 ? -91.92263 10.81362 -48.74516 0.830 82.13616 384 SER D O 1
ATOM 14206 N N . TYR D 1 385 ? -89.81160 11.53859 -48.98998 1.000 77.63036 385 TYR D N 1
ATOM 14207 C CA . TYR D 1 385 ? -90.18152 12.38768 -50.10994 1.000 78.57784 385 TYR D CA 1
ATOM 14208 C C . TYR D 1 385 ? -89.69146 11.90178 -51.46895 1.000 81.08077 385 TYR D C 1
ATOM 14209 O O . TYR D 1 385 ? -90.40140 12.09287 -52.45697 1.000 83.83637 385 TYR D O 1
ATOM 14218 N N . GLY D 1 386 ? -88.52046 11.27276 -51.56293 1.000 73.22194 386 GLY D N 1
ATOM 14219 C CA . GLY D 1 386 ? -88.03640 10.82785 -52.84294 1.000 70.65321 386 GLY D CA 1
ATOM 14220 C C . GLY D 1 386 ? -87.35333 11.94189 -53.59581 1.000 72.72977 386 GLY D C 1
ATOM 14221 O O . GLY D 1 386 ? -87.70632 13.11989 -53.44874 1.000 73.61146 386 GLY D O 1
ATOM 14222 N N . VAL D 1 387 ? -86.36830 11.56993 -54.41278 1.000 76.11702 387 VAL D N 1
ATOM 14223 C CA . VAL D 1 387 ? -85.69023 12.54298 -55.25867 1.000 76.62234 387 VAL D CA 1
ATOM 14224 C C . VAL D 1 387 ? -86.70416 13.31807 -56.08867 1.000 76.13018 387 VAL D C 1
ATOM 14225 O O . VAL D 1 387 ? -86.51212 14.50809 -56.36256 1.000 79.50164 387 VAL D O 1
ATOM 14229 N N . VAL D 1 388 ? -87.78715 12.66313 -56.51578 1.000 70.86902 388 VAL D N 1
ATOM 14230 C CA . VAL D 1 388 ? -88.78309 13.34721 -57.34178 1.000 77.56193 388 VAL D CA 1
ATOM 14231 C C . VAL D 1 388 ? -89.36511 14.53917 -56.59272 1.000 74.18521 388 VAL D C 1
ATOM 14232 O O . VAL D 1 388 ? -89.31406 15.67821 -57.06463 1.000 69.22672 388 VAL D O 1
ATOM 14236 N N . ASN D 1 389 ? -89.88318 14.30209 -55.39077 1.000 74.34312 389 ASN D N 1
ATOM 14237 C CA . ASN D 1 389 ? -90.47620 15.40204 -54.64172 1.000 74.36418 389 ASN D CA 1
ATOM 14238 C C . ASN D 1 389 ? -89.43020 16.42899 -54.23358 1.000 70.43213 389 ASN D C 1
ATOM 14239 O O . ASN D 1 389 ? -89.73017 17.62499 -54.16350 1.000 67.83445 389 ASN D O 1
ATOM 14244 N N . LEU D 1 390 ? -88.20822 15.99294 -53.94354 1.000 70.00050 390 LEU D N 1
ATOM 14245 C CA . LEU D 1 390 ? -87.17922 16.96189 -53.58341 1.000 72.21919 390 LEU D CA 1
ATOM 14246 C C . LEU D 1 390 ? -86.90314 17.91397 -54.74032 1.000 75.22744 390 LEU D C 1
ATOM 14247 O O . LEU D 1 390 ? -86.82312 19.14295 -54.56122 1.000 74.82213 390 LEU D O 1
ATOM 14252 N N . GLN D 1 391 ? -86.76208 17.35406 -55.94736 1.000 70.96640 391 GLN D N 1
ATOM 14253 C CA . GLN D 1 391 ? -86.57100 18.18215 -57.12628 1.000 63.48393 391 GLN D CA 1
ATOM 14254 C C . GLN D 1 391 ? -87.76996 19.09119 -57.33128 1.000 65.06043 391 GLN D C 1
ATOM 14255 O O . GLN D 1 391 ? -87.60892 20.27821 -57.63318 1.000 67.00803 391 GLN D O 1
ATOM 14261 N N . SER D 1 392 ? -88.97799 18.54620 -57.15639 1.000 67.21595 392 SER D N 1
ATOM 14262 C CA . SER D 1 392 ? -90.19596 19.34824 -57.24539 1.000 68.95300 392 SER D CA 1
ATOM 14263 C C . SER D 1 392 ? -90.13399 20.55317 -56.31730 1.000 77.54877 392 SER D C 1
ATOM 14264 O O . SER D 1 392 ? -90.52794 21.66120 -56.69223 1.000 77.54088 392 SER D O 1
ATOM 14267 N N . HIS D 1 393 ? -89.64506 20.34606 -55.09429 1.000 76.90922 393 HIS D N 1
ATOM 14268 C CA . HIS D 1 393 ? -89.58709 21.42398 -54.11620 1.000 76.97239 393 HIS D CA 1
ATOM 14269 C C . HIS D 1 393 ? -88.60504 22.50899 -54.55306 1.000 74.26680 393 HIS D C 1
ATOM 14270 O O . HIS D 1 393 ? -88.94101 23.71000 -54.57298 1.000 79.60955 393 HIS D O 1
ATOM 14277 N N . ILE D 1 394 ? -87.38803 22.10299 -54.92402 1.000 68.72666 394 ILE D N 1
ATOM 14278 C CA . ILE D 1 394 ? -86.42598 23.06702 -55.46089 1.000 67.79497 394 ILE D CA 1
ATOM 14279 C C . ILE D 1 394 ? -87.04890 23.87312 -56.59286 1.000 67.52652 394 ILE D C 1
ATOM 14280 O O . ILE D 1 394 ? -87.11487 25.11112 -56.54477 1.000 68.03447 394 ILE D O 1
ATOM 14285 N N . ARG D 1 395 ? -87.54686 23.16921 -57.61695 1.000 65.36310 395 ARG D N 1
ATOM 14286 C CA . ARG D 1 395 ? -88.03577 23.83631 -58.81892 1.000 69.57413 395 ARG D CA 1
ATOM 14287 C C . ARG D 1 395 ? -89.23177 24.72132 -58.52292 1.000 74.97741 395 ARG D C 1
ATOM 14288 O O . ARG D 1 395 ? -89.43671 25.72138 -59.21185 1.000 75.77224 395 ARG D O 1
ATOM 14296 N N . SER D 1 396 ? -90.04083 24.36726 -57.52099 1.000 79.56217 396 SER D N 1
ATOM 14297 C CA . SER D 1 396 ? -91.18483 25.19926 -57.16899 1.000 82.89678 396 SER D CA 1
ATOM 14298 C C . SER D 1 396 ? -90.73484 26.52720 -56.57186 1.000 80.63598 396 SER D C 1
ATOM 14299 O O . SER D 1 396 ? -91.26079 27.59924 -56.91981 1.000 82.97574 396 SER D O 1
ATOM 14302 N N . ASP D 1 397 ? -89.75189 26.48711 -55.67981 1.000 77.51193 397 ASP D N 1
ATOM 14303 C CA . ASP D 1 397 ? -89.27089 27.76106 -55.15369 1.000 77.78827 397 ASP D CA 1
ATOM 14304 C C . ASP D 1 397 ? -88.63281 28.59313 -56.26459 1.000 77.52772 397 ASP D C 1
ATOM 14305 O O . ASP D 1 397 ? -88.86078 29.81014 -56.35750 1.000 76.42232 397 ASP D O 1
ATOM 14310 N N . VAL D 1 398 ? -87.85578 27.94018 -57.13259 1.000 79.62797 398 VAL D N 1
ATOM 14311 C CA . VAL D 1 398 ? -87.21570 28.63725 -58.24850 1.000 78.83577 398 VAL D CA 1
ATOM 14312 C C . VAL D 1 398 ? -88.25263 29.23235 -59.19751 1.000 76.47496 398 VAL D C 1
ATOM 14313 O O . VAL D 1 398 ? -88.06457 30.32939 -59.74442 1.000 78.91209 398 VAL D O 1
ATOM 14317 N N . ALA D 1 399 ? -89.34863 28.51439 -59.42863 1.000 72.89821 399 ALA D N 1
ATOM 14318 C CA . ALA D 1 399 ? -90.38757 29.02148 -60.31065 1.000 68.43715 399 ALA D CA 1
ATOM 14319 C C . ALA D 1 399 ? -91.02858 30.27145 -59.72559 1.000 74.96688 399 ALA D C 1
ATOM 14320 O O . ALA D 1 399 ? -91.25251 31.25951 -60.44252 1.000 69.97681 399 ALA D O 1
ATOM 14322 N N A MET D 1 400 ? -91.33265 30.24436 -58.41861 0.990 80.21488 400 MET D N 1
ATOM 14323 N N B MET D 1 400 ? -91.33065 30.25236 -58.42661 0.010 79.13054 400 MET D N 1
ATOM 14324 C CA A MET D 1 400 ? -91.87666 31.43532 -57.76555 0.990 80.44122 400 MET D CA 1
ATOM 14325 C CA B MET D 1 400 ? -91.87266 31.44132 -57.77655 0.010 80.25173 400 MET D CA 1
ATOM 14326 C C A MET D 1 400 ? -90.91463 32.61731 -57.88540 0.990 76.19598 400 MET D C 1
ATOM 14327 C C B MET D 1 400 ? -90.91263 32.61831 -57.89640 0.010 75.66434 400 MET D C 1
ATOM 14328 O O A MET D 1 400 ? -91.34159 33.76133 -58.10633 0.990 76.26704 400 MET D O 1
ATOM 14329 O O B MET D 1 400 ? -91.33859 33.76133 -58.11833 0.010 76.77236 400 MET D O 1
ATOM 14338 N N . ALA D 1 401 ? -89.61064 32.36027 -57.75035 1.000 67.21859 401 ALA D N 1
ATOM 14339 C CA . ALA D 1 401 ? -88.64261 33.45025 -57.84721 1.000 64.44983 401 ALA D CA 1
ATOM 14340 C C . ALA D 1 401 ? -88.60752 34.03936 -59.25016 1.000 78.19095 401 ALA D C 1
ATOM 14341 O O . ALA D 1 401 ? -88.58148 35.26637 -59.41206 1.000 85.98926 401 ALA D O 1
ATOM 14343 N N . LYS D 1 402 ? -88.60048 33.18144 -60.27423 1.000 79.93590 402 LYS D N 1
ATOM 14344 C CA . LYS D 1 402 ? -88.63539 33.67155 -61.65019 1.000 82.70728 402 LYS D CA 1
ATOM 14345 C C . LYS D 1 402 ? -89.88136 34.51659 -61.87919 1.000 82.81519 402 LYS D C 1
ATOM 14346 O O . LYS D 1 402 ? -89.81630 35.58864 -62.49911 1.000 81.28080 402 LYS D O 1
ATOM 14352 N N . MET D 1 403 ? -91.02240 34.04458 -61.36929 1.000 86.04979 403 MET D N 1
ATOM 14353 C CA . MET D 1 403 ? -92.28338 34.77962 -61.46831 1.000 86.10243 403 MET D CA 1
ATOM 14354 C C . MET D 1 403 ? -92.17138 36.17657 -60.85719 1.000 80.30700 403 MET D C 1
ATOM 14355 O O . MET D 1 403 ? -92.56032 37.18062 -61.47414 1.000 80.08065 403 MET D O 1
ATOM 14360 N N . PHE D 1 404 ? -91.63845 36.25946 -59.63716 1.000 80.72284 404 PHE D N 1
ATOM 14361 C CA . PHE D 1 404 ? -91.49545 37.56340 -58.99205 1.000 79.83852 404 PHE D CA 1
ATOM 14362 C C . PHE D 1 404 ? -90.56339 38.46945 -59.78692 1.000 83.27841 404 PHE D C 1
ATOM 14363 O O . PHE D 1 404 ? -90.79136 39.68346 -59.88484 1.000 86.47616 404 PHE D O 1
ATOM 14371 N N . GLU D 1 405 ? -89.49937 37.89447 -60.35291 1.000 84.68910 405 GLU D N 1
ATOM 14372 C CA . GLU D 1 405 ? -88.59331 38.68151 -61.18380 1.000 85.89451 405 GLU D CA 1
ATOM 14373 C C . GLU D 1 405 ? -89.32422 39.27862 -62.37679 1.000 86.42089 405 GLU D C 1
ATOM 14374 O O . GLU D 1 405 ? -89.12818 40.45164 -62.71169 1.000 85.97347 405 GLU D O 1
ATOM 14380 N N . GLU D 1 406 ? -90.17121 38.48269 -63.03490 1.000 92.74007 406 GLU D N 1
ATOM 14381 C CA . GLU D 1 406 ? -90.92013 39.00780 -64.17690 1.000 96.14047 406 GLU D CA 1
ATOM 14382 C C . GLU D 1 406 ? -91.86513 40.12378 -63.75087 1.000 91.81627 406 GLU D C 1
ATOM 14383 O O . GLU D 1 406 ? -92.01607 41.12684 -64.46380 1.000 83.78899 406 GLU D O 1
ATOM 14389 N N . TRP D 1 407 ? -92.52820 39.95971 -62.60392 1.000 94.40606 407 TRP D N 1
ATOM 14390 C CA . TRP D 1 407 ? -93.35420 41.05169 -62.09188 1.000 90.27925 407 TRP D CA 1
ATOM 14391 C C . TRP D 1 407 ? -92.53218 42.31966 -61.92973 1.000 84.61804 407 TRP D C 1
ATOM 14392 O O . TRP D 1 407 ? -92.94113 43.40570 -62.35667 1.000 85.38919 407 TRP D O 1
ATOM 14403 N N . VAL D 1 408 ? -91.35922 42.19858 -61.31068 1.000 81.83876 408 VAL D N 1
ATOM 14404 C CA . VAL D 1 408 ? -90.51320 43.37155 -61.12354 1.000 82.34145 408 VAL D CA 1
ATOM 14405 C C . VAL D 1 408 ? -90.18111 43.99165 -62.47347 1.000 83.29683 408 VAL D C 1
ATOM 14406 O O . VAL D 1 408 ? -90.20308 45.21766 -62.63838 1.000 79.45690 408 VAL D O 1
ATOM 14410 N N . ARG D 1 409 ? -89.89308 43.15072 -63.46752 1.000 88.92382 409 ARG D N 1
ATOM 14411 C CA . ARG D 1 409 ? -89.59299 43.66081 -64.80047 1.000 84.97598 409 ARG D CA 1
ATOM 14412 C C . ARG D 1 409 ? -90.79194 44.36889 -65.41248 1.000 87.16308 409 ARG D C 1
ATOM 14413 O O . ARG D 1 409 ? -90.62487 45.24095 -66.27040 1.000 87.71315 409 ARG D O 1
ATOM 14421 N N . SER D 1 410 ? -92.00697 43.99788 -65.00057 1.000 89.15543 410 SER D N 1
ATOM 14422 C CA . SER D 1 410 ? -93.21593 44.63095 -65.52359 1.000 89.78971 410 SER D CA 1
ATOM 14423 C C . SER D 1 410 ? -93.44192 46.04892 -65.00450 1.000 88.47640 410 SER D C 1
ATOM 14424 O O . SER D 1 410 ? -94.29088 46.75798 -65.55449 1.000 86.10243 410 SER D O 1
ATOM 14427 N N . ASP D 1 411 ? -92.72397 46.48082 -63.97142 1.000 90.32136 411 ASP D N 1
ATOM 14428 C CA . ASP D 1 411 ? -92.89998 47.80778 -63.38433 1.000 87.21572 411 ASP D CA 1
ATOM 14429 C C . ASP D 1 411 ? -91.64794 48.62277 -63.67419 1.000 82.91520 411 ASP D C 1
ATOM 14430 O O . ASP D 1 411 ? -90.56798 48.31971 -63.15416 1.000 84.71805 411 ASP D O 1
ATOM 14435 N N . SER D 1 412 ? -91.79287 49.67084 -64.48012 1.000 78.73049 412 SER D N 1
ATOM 14436 C CA . SER D 1 412 ? -90.61583 50.39785 -64.93500 1.000 80.67020 412 SER D CA 1
ATOM 14437 C C . SER D 1 412 ? -89.91988 51.16675 -63.81690 1.000 83.38895 412 SER D C 1
ATOM 14438 O O . SER D 1 412 ? -88.76586 51.57073 -63.99780 1.000 84.81280 412 SER D O 1
ATOM 14441 N N . ARG D 1 413 ? -90.55694 51.33167 -62.65592 1.000 84.39959 413 ARG D N 1
ATOM 14442 C CA . ARG D 1 413 ? -89.90398 52.01657 -61.54283 1.000 86.65513 413 ARG D CA 1
ATOM 14443 C C . ARG D 1 413 ? -88.84004 51.15449 -60.87484 1.000 89.27913 413 ARG D C 1
ATOM 14444 O O . ARG D 1 413 ? -87.92206 51.69742 -60.24874 1.000 83.37315 413 ARG D O 1
ATOM 14452 N N . PHE D 1 414 ? -88.93806 49.83450 -60.99495 1.000 91.99787 414 PHE D N 1
ATOM 14453 C CA . PHE D 1 414 ? -87.98812 48.92243 -60.37996 1.000 85.42603 414 PHE D CA 1
ATOM 14454 C C . PHE D 1 414 ? -87.00907 48.39349 -61.41795 1.000 77.77248 414 PHE D C 1
ATOM 14455 O O . PHE D 1 414 ? -87.23700 48.48159 -62.62696 1.000 84.95229 414 PHE D O 1
ATOM 14463 N N . GLU D 1 415 ? -85.91311 47.82343 -60.92193 1.000 71.58227 415 GLU D N 1
ATOM 14464 C CA . GLU D 1 415 ? -84.92108 47.19447 -61.77493 1.000 74.04309 415 GLU D CA 1
ATOM 14465 C C . GLU D 1 415 ? -84.35815 45.99740 -61.03099 1.000 73.17983 415 GLU D C 1
ATOM 14466 O O . GLU D 1 415 ? -84.26322 46.00830 -59.79998 1.000 76.47759 415 GLU D O 1
ATOM 14472 N N . ILE D 1 416 ? -84.01113 44.95945 -61.78505 1.000 72.67977 416 ILE D N 1
ATOM 14473 C CA . ILE D 1 416 ? -83.26119 43.82939 -61.24510 1.000 71.96652 416 ILE D CA 1
ATOM 14474 C C . ILE D 1 416 ? -81.78318 44.20036 -61.26898 1.000 72.17707 416 ILE D C 1
ATOM 14475 O O . ILE D 1 416 ? -81.23311 44.52043 -62.32793 1.000 69.66888 416 ILE D O 1
ATOM 14480 N N . VAL D 1 417 ? -81.14524 44.18726 -60.09695 1.000 67.88182 417 VAL D N 1
ATOM 14481 C CA . VAL D 1 417 ? -79.78024 44.69122 -59.99783 1.000 67.96078 417 VAL D CA 1
ATOM 14482 C C . VAL D 1 417 ? -78.77723 43.64723 -60.46686 1.000 63.48393 417 VAL D C 1
ATOM 14483 O O . VAL D 1 417 ? -77.72320 43.99025 -61.00977 1.000 69.15040 417 VAL D O 1
ATOM 14487 N N . VAL D 1 418 ? -79.05428 42.37022 -60.23097 1.000 62.37327 418 VAL D N 1
ATOM 14488 C CA . VAL D 1 418 ? -78.15928 41.29723 -60.65101 1.000 61.51527 418 VAL D CA 1
ATOM 14489 C C . VAL D 1 418 ? -78.99528 40.08828 -61.03015 1.000 65.51049 418 VAL D C 1
ATOM 14490 O O . VAL D 1 418 ? -80.12031 39.93127 -60.53222 1.000 62.93123 418 VAL D O 1
ATOM 14494 N N . PRO D 1 419 ? -78.47825 39.20934 -61.88519 1.000 68.87668 419 PRO D N 1
ATOM 14495 C CA . PRO D 1 419 ? -79.28625 38.08139 -62.35432 1.000 69.78468 419 PRO D CA 1
ATOM 14496 C C . PRO D 1 419 ? -79.67734 37.16831 -61.20141 1.000 67.89761 419 PRO D C 1
ATOM 14497 O O . PRO D 1 419 ? -78.86439 36.83822 -60.33539 1.000 67.31597 419 PRO D O 1
ATOM 14501 N N . ARG D 1 420 ? -80.93635 36.73934 -61.22652 1.000 67.99499 420 ARG D N 1
ATOM 14502 C CA . ARG D 1 420 ? -81.46042 35.72528 -60.32063 1.000 68.09764 420 ARG D CA 1
ATOM 14503 C C . ARG D 1 420 ? -81.00242 34.35431 -60.80771 1.000 76.91185 420 ARG D C 1
ATOM 14504 O O . ARG D 1 420 ? -81.49238 33.85240 -61.82577 1.000 85.81555 420 ARG D O 1
ATOM 14512 N N . ASN D 1 421 ? -80.05548 33.75023 -60.09870 1.000 75.55643 421 ASN D N 1
ATOM 14513 C CA . ASN D 1 421 ? -79.58049 32.42125 -60.46878 1.000 74.10889 421 ASN D CA 1
ATOM 14514 C C . ASN D 1 421 ? -80.37055 31.31122 -59.80291 1.000 66.69484 421 ASN D C 1
ATOM 14515 O O . ASN D 1 421 ? -80.46254 30.21026 -60.35500 1.000 64.48142 421 ASN D O 1
ATOM 14520 N N . PHE D 1 422 ? -80.94361 31.57414 -58.63192 1.000 62.79174 422 PHE D N 1
ATOM 14521 C CA . PHE D 1 422 ? -81.66767 30.54610 -57.90304 1.000 62.99966 422 PHE D CA 1
ATOM 14522 C C . PHE D 1 422 ? -82.99369 31.09209 -57.39807 1.000 66.94224 422 PHE D C 1
ATOM 14523 O O . PHE D 1 422 ? -83.85464 31.51217 -58.18609 1.000 62.18640 422 PHE D O 1
ATOM 14531 N N . SER D 1 423 ? -83.12976 31.09099 -56.07708 1.000 63.27601 423 SER D N 1
ATOM 14532 C CA . SER D 1 423 ? -84.33279 31.48496 -55.36912 1.000 67.19490 423 SER D CA 1
ATOM 14533 C C . SER D 1 423 ? -84.40479 32.89293 -54.89201 1.000 60.82308 423 SER D C 1
ATOM 14534 O O . SER D 1 423 ? -85.43481 33.30191 -54.43504 1.000 61.30998 423 SER D O 1
ATOM 14537 N N . LEU D 1 424 ? -83.32376 33.62691 -55.03889 1.000 58.20172 424 LEU D N 1
ATOM 14538 C CA . LEU D 1 424 ? -83.20277 34.96587 -54.47678 1.000 67.32386 424 LEU D CA 1
ATOM 14539 C C . LEU D 1 424 ? -83.28868 36.01995 -55.56971 1.000 67.37650 424 LEU D C 1
ATOM 14540 O O . LEU D 1 424 ? -82.59463 35.92402 -56.58767 1.000 66.77380 424 LEU D O 1
ATOM 14545 N N . VAL D 1 425 ? -84.13167 37.02795 -55.35168 1.000 62.85227 425 VAL D N 1
ATOM 14546 C CA . VAL D 1 425 ? -84.30659 38.12403 -56.29560 1.000 62.93123 425 VAL D CA 1
ATOM 14547 C C . VAL D 1 425 ? -83.79160 39.40597 -55.65347 1.000 62.07586 425 VAL D C 1
ATOM 14548 O O . VAL D 1 425 ? -84.30765 39.83290 -54.61447 1.000 63.91029 425 VAL D O 1
ATOM 14552 N N . CYS D 1 426 ? -82.78355 40.01900 -56.27737 1.000 62.28115 426 CYS D N 1
ATOM 14553 C CA . CYS D 1 426 ? -82.21055 41.28795 -55.83624 1.000 66.54219 426 CYS D CA 1
ATOM 14554 C C . CYS D 1 426 ? -82.69047 42.40703 -56.75017 1.000 69.49517 426 CYS D C 1
ATOM 14555 O O . CYS D 1 426 ? -82.42140 42.38312 -57.95716 1.000 65.89737 426 CYS D O 1
ATOM 14558 N N . PHE D 1 427 ? -83.37248 43.39900 -56.18014 1.000 70.43739 427 PHE D N 1
ATOM 14559 C CA . PHE D 1 427 ? -83.97941 44.43808 -57.00409 1.000 66.08424 427 PHE D CA 1
ATOM 14560 C C . PHE D 1 427 ? -83.95442 45.76302 -56.25298 1.000 71.50068 427 PHE D C 1
ATOM 14561 O O . PHE D 1 427 ? -83.64549 45.82192 -55.06196 1.000 68.95827 427 PHE D O 1
ATOM 14569 N N . ARG D 1 428 ? -84.29436 46.84208 -56.94892 1.000 76.01701 428 ARG D N 1
ATOM 14570 C CA . ARG D 1 428 ? -84.36737 48.12103 -56.24682 1.000 75.25376 428 ARG D CA 1
ATOM 14571 C C . ARG D 1 428 ? -85.15730 49.12011 -57.07479 1.000 77.29611 428 ARG D C 1
ATOM 14572 O O . ARG D 1 428 ? -85.39424 48.92621 -58.27082 1.000 78.61732 428 ARG D O 1
ATOM 14580 N N . LEU D 1 429 ? -85.51531 50.22707 -56.42072 1.000 70.85586 429 LEU D N 1
ATOM 14581 C CA . LEU D 1 429 ? -86.06925 51.37814 -57.11767 1.000 77.01450 429 LEU D CA 1
ATOM 14582 C C . LEU D 1 429 ? -84.94319 52.11817 -57.82354 1.000 82.06773 429 LEU D C 1
ATOM 14583 O O . LEU D 1 429 ? -83.89222 52.37910 -57.22847 1.000 79.89905 429 LEU D O 1
ATOM 14588 N N . LYS D 1 430 ? -85.16211 52.43227 -59.10153 1.000 82.70992 430 LYS D N 1
ATOM 14589 C CA . LYS D 1 430 ? -84.15505 53.11231 -59.89742 1.000 83.91796 430 LYS D CA 1
ATOM 14590 C C . LYS D 1 430 ? -83.83205 54.48326 -59.30330 1.000 80.55966 430 LYS D C 1
ATOM 14591 O O . LYS D 1 430 ? -84.67908 55.11122 -58.65530 1.000 78.76471 430 LYS D O 1
ATOM 14597 N N . PRO D 1 431 ? -82.61103 54.97725 -59.51919 1.000 80.84917 431 PRO D N 1
ATOM 14598 C CA . PRO D 1 431 ? -82.24003 56.28319 -58.94807 1.000 86.88410 431 PRO D CA 1
ATOM 14599 C C . PRO D 1 431 ? -83.11898 57.43625 -59.41403 1.000 95.23773 431 PRO D C 1
ATOM 14600 O O . PRO D 1 431 ? -83.36300 58.37019 -58.63597 1.000 97.36694 431 PRO D O 1
ATOM 14604 N N . ASP D 1 432 ? -83.61991 57.39136 -60.65006 1.000 97.41958 432 ASP D N 1
ATOM 14605 C CA . ASP D 1 432 ? -84.33985 58.51242 -61.23901 1.000 101.01474 432 ASP D CA 1
ATOM 14606 C C . ASP D 1 432 ? -85.79888 58.57742 -60.82009 1.000 100.11464 432 ASP D C 1
ATOM 14607 O O . ASP D 1 432 ? -86.49583 59.51247 -61.23306 1.000 102.68863 432 ASP D O 1
ATOM 14612 N N . VAL D 1 433 ? -86.28794 57.61737 -60.03319 1.000 97.56433 433 VAL D N 1
ATOM 14613 C CA . VAL D 1 433 ? -87.68197 57.66937 -59.61427 1.000 97.18007 433 VAL D CA 1
ATOM 14614 C C . VAL D 1 433 ? -87.89500 58.77729 -58.59619 1.000 98.71184 433 VAL D C 1
ATOM 14615 O O . VAL D 1 433 ? -89.03300 59.21330 -58.37722 1.000 92.74270 433 VAL D O 1
ATOM 14619 N N . SER D 1 434 ? -86.81902 59.25822 -57.97909 1.000 103.48609 434 SER D N 1
ATOM 14620 C CA . SER D 1 434 ? -86.91005 60.32315 -56.99602 1.000 103.54926 434 SER D CA 1
ATOM 14621 C C . SER D 1 434 ? -85.65503 61.17812 -57.06988 1.000 108.02874 434 SER D C 1
ATOM 14622 O O . SER D 1 434 ? -84.59601 60.73614 -57.52985 1.000 108.24456 434 SER D O 1
ATOM 14625 N N . SER D 1 435 ? -85.79603 62.41809 -56.60679 1.000 111.76340 435 SER D N 1
ATOM 14626 C CA . SER D 1 435 ? -84.68001 63.34606 -56.49565 1.000 112.55560 435 SER D CA 1
ATOM 14627 C C . SER D 1 435 ? -83.80109 63.06694 -55.28263 1.000 110.61063 435 SER D C 1
ATOM 14628 O O . SER D 1 435 ? -82.76908 63.72691 -55.11452 1.000 108.53933 435 SER D O 1
ATOM 14631 N N . LEU D 1 436 ? -84.19216 62.12488 -54.43072 1.000 111.67128 436 LEU D N 1
ATOM 14632 C CA . LEU D 1 436 ? -83.37923 61.70678 -53.30171 1.000 111.03700 436 LEU D CA 1
ATOM 14633 C C . LEU D 1 436 ? -82.37523 60.63979 -53.73174 1.000 109.31574 436 LEU D C 1
ATOM 14634 O O . LEU D 1 436 ? -82.43018 60.10188 -54.83778 1.000 110.74486 436 LEU D O 1
ATOM 14639 N N . HIS D 1 437 ? -81.44429 60.34170 -52.83271 1.000 104.85994 437 HIS D N 1
ATOM 14640 C CA . HIS D 1 437 ? -80.44829 59.31470 -53.09273 1.000 99.98041 437 HIS D CA 1
ATOM 14641 C C . HIS D 1 437 ? -81.11932 57.94972 -53.17888 1.000 94.06128 437 HIS D C 1
ATOM 14642 O O . HIS D 1 437 ? -82.00737 57.62968 -52.38495 1.000 91.18988 437 HIS D O 1
ATOM 14649 N N . VAL D 1 438 ? -80.71028 57.14879 -54.17091 1.000 94.00864 438 VAL D N 1
ATOM 14650 C CA . VAL D 1 438 ? -81.35030 55.85082 -54.39005 1.000 88.79222 438 VAL D CA 1
ATOM 14651 C C . VAL D 1 438 ? -81.41839 55.06772 -53.08612 1.000 82.79677 438 VAL D C 1
ATOM 14652 O O . VAL D 1 438 ? -82.43542 54.43371 -52.76322 1.000 76.25125 438 VAL D O 1
ATOM 14656 N N . GLU D 1 439 ? -80.33143 55.10463 -52.31805 1.000 88.77907 439 GLU D N 1
ATOM 14657 C CA . GLU D 1 439 ? -80.27552 54.35653 -51.07011 1.000 94.07181 439 GLU D CA 1
ATOM 14658 C C . GLU D 1 439 ? -81.34656 54.81248 -50.08713 1.000 88.77643 439 GLU D C 1
ATOM 14659 O O . GLU D 1 439 ? -81.98762 53.98045 -49.44123 1.000 86.68408 439 GLU D O 1
ATOM 14665 N N . GLU D 1 440 ? -81.56254 56.12148 -49.95304 1.000 86.56301 440 GLU D N 1
ATOM 14666 C CA . GLU D 1 440 ? -82.56059 56.56542 -48.98506 1.000 91.08987 440 GLU D CA 1
ATOM 14667 C C . GLU D 1 440 ? -83.95258 56.09149 -49.37518 1.000 88.92645 440 GLU D C 1
ATOM 14668 O O . GLU D 1 440 ? -84.71763 55.61744 -48.52626 1.000 92.91640 440 GLU D O 1
ATOM 14674 N N . VAL D 1 441 ? -84.28650 56.18159 -50.66019 1.000 83.47843 441 VAL D N 1
ATOM 14675 C CA . VAL D 1 441 ? -85.61349 55.77566 -51.11530 1.000 80.64388 441 VAL D CA 1
ATOM 14676 C C . VAL D 1 441 ? -85.81953 54.27665 -50.91343 1.000 75.45642 441 VAL D C 1
ATOM 14677 O O . VAL D 1 441 ? -86.85457 53.83663 -50.39152 1.000 72.57186 441 VAL D O 1
ATOM 14681 N N . ASN D 1 442 ? -84.83853 53.46666 -51.32343 1.000 74.08257 442 ASN D N 1
ATOM 14682 C CA . ASN D 1 442 ? -85.00157 52.01865 -51.18856 1.000 76.61971 442 ASN D CA 1
ATOM 14683 C C . ASN D 1 442 ? -84.96266 51.56454 -49.73059 1.000 81.58083 442 ASN D C 1
ATOM 14684 O O . ASN D 1 442 ? -85.68070 50.62652 -49.35170 1.000 79.96485 442 ASN D O 1
ATOM 14689 N N . LYS D 1 443 ? -84.15669 52.22345 -48.89449 1.000 86.26034 443 LYS D N 1
ATOM 14690 C CA . LYS D 1 443 ? -84.15778 51.92434 -47.47052 1.000 85.44972 443 LYS D CA 1
ATOM 14691 C C . LYS D 1 443 ? -85.50680 52.25432 -46.85357 1.000 80.47281 443 LYS D C 1
ATOM 14692 O O . LYS D 1 443 ? -86.03587 51.48827 -46.03966 1.000 80.77021 443 LYS D O 1
ATOM 14698 N N . LYS D 1 444 ? -86.09476 53.38237 -47.25251 1.000 77.09345 444 LYS D N 1
ATOM 14699 C CA . LYS D 1 444 ? -87.41378 53.73636 -46.75456 1.000 75.25639 444 LYS D CA 1
ATOM 14700 C C . LYS D 1 444 ? -88.44878 52.70442 -47.17870 1.000 76.88817 444 LYS D C 1
ATOM 14701 O O . LYS D 1 444 ? -89.31883 52.32337 -46.38677 1.000 75.94068 444 LYS D O 1
ATOM 14707 N N . LEU D 1 445 ? -88.37172 52.23751 -48.42773 1.000 86.47089 445 LEU D N 1
ATOM 14708 C CA . LEU D 1 445 ? -89.30571 51.21657 -48.90286 1.000 82.62833 445 LEU D CA 1
ATOM 14709 C C . LEU D 1 445 ? -89.18379 49.92750 -48.09695 1.000 77.13293 445 LEU D C 1
ATOM 14710 O O . LEU D 1 445 ? -90.19182 49.35849 -47.65405 1.000 73.92465 445 LEU D O 1
ATOM 14715 N N . LEU D 1 446 ? -87.95281 49.43946 -47.91092 1.000 69.19777 446 LEU D N 1
ATOM 14716 C CA . LEU D 1 446 ? -87.76088 48.23639 -47.10801 1.000 72.41395 446 LEU D CA 1
ATOM 14717 C C . LEU D 1 446 ? -88.29596 48.42330 -45.69102 1.000 74.99847 446 LEU D C 1
ATOM 14718 O O . LEU D 1 446 ? -88.93501 47.52027 -45.13313 1.000 72.40079 446 LEU D O 1
ATOM 14723 N N . ASP D 1 447 ? -88.05096 49.59324 -45.09292 1.000 80.50702 447 ASP D N 1
ATOM 14724 C CA . ASP D 1 447 ? -88.52603 49.84115 -43.73492 1.000 85.18390 447 ASP D CA 1
ATOM 14725 C C . ASP D 1 447 ? -90.04804 49.82818 -43.67701 1.000 82.45725 447 ASP D C 1
ATOM 14726 O O . ASP D 1 447 ? -90.63810 49.22212 -42.77809 1.000 77.18820 447 ASP D O 1
ATOM 14731 N N . MET D 1 448 ? -90.70397 50.50827 -44.61999 1.000 81.09657 448 MET D N 1
ATOM 14732 C CA . MET D 1 448 ? -92.16197 50.47230 -44.65908 1.000 82.41514 448 MET D CA 1
ATOM 14733 C C . MET D 1 448 ? -92.65999 49.03632 -44.76622 1.000 84.11272 448 MET D C 1
ATOM 14734 O O . MET D 1 448 ? -93.54605 48.61828 -44.01330 1.000 88.76591 448 MET D O 1
ATOM 14739 N N . LEU D 1 449 ? -92.08596 48.25838 -45.69125 1.000 85.27865 449 LEU D N 1
ATOM 14740 C CA . LEU D 1 449 ? -92.50298 46.86540 -45.86038 1.000 84.55224 449 LEU D CA 1
ATOM 14741 C C . LEU D 1 449 ? -92.41407 46.09530 -44.54543 1.000 88.20268 449 LEU D C 1
ATOM 14742 O O . LEU D 1 449 ? -93.37011 45.42829 -44.13254 1.000 91.33464 449 LEU D O 1
ATOM 14747 N N . ASN D 1 450 ? -91.25811 46.15922 -43.88136 1.000 87.70262 450 ASN D N 1
ATOM 14748 C CA . ASN D 1 450 ? -91.07920 45.38012 -42.66141 1.000 90.57139 450 ASN D CA 1
ATOM 14749 C C . ASN D 1 450 ? -91.96025 45.89205 -41.51942 1.000 91.13987 450 ASN D C 1
ATOM 14750 O O . ASN D 1 450 ? -92.47031 45.09500 -40.72151 1.000 85.93662 450 ASN D O 1
ATOM 14755 N N . SER D 1 451 ? -92.14422 47.21305 -41.41633 1.000 93.67965 451 SER D N 1
ATOM 14756 C CA . SER D 1 451 ? -93.01427 47.77099 -40.38234 1.000 89.44757 451 SER D CA 1
ATOM 14757 C C . SER D 1 451 ? -94.45727 47.32403 -40.54845 1.000 92.51636 451 SER D C 1
ATOM 14758 O O . SER D 1 451 ? -95.21433 47.31997 -39.57250 1.000 98.30126 451 SER D O 1
ATOM 14761 N N . THR D 1 452 ? -94.85321 46.96614 -41.76950 1.000 91.08987 452 THR D N 1
ATOM 14762 C CA . THR D 1 452 ? -96.18821 46.43319 -42.01962 1.000 88.60010 452 THR D CA 1
ATOM 14763 C C . THR D 1 452 ? -96.50828 45.22013 -41.15673 1.000 84.23378 452 THR D C 1
ATOM 14764 O O . THR D 1 452 ? -97.68031 44.96113 -40.87482 1.000 83.81268 452 THR D O 1
ATOM 14768 N N . GLY D 1 453 ? -95.49832 44.43108 -40.78174 1.000 86.94200 453 GLY D N 1
ATOM 14769 C CA . GLY D 1 453 ? -95.73339 43.13903 -40.17385 1.000 83.61529 453 GLY D CA 1
ATOM 14770 C C . GLY D 1 453 ? -96.15936 42.03512 -41.12296 1.000 86.02084 453 GLY D C 1
ATOM 14771 O O . GLY D 1 453 ? -96.16441 40.86309 -40.72005 1.000 82.04142 453 GLY D O 1
ATOM 14772 N N . ARG D 1 454 ? -96.51228 42.35722 -42.36696 1.000 90.68982 454 ARG D N 1
ATOM 14773 C CA . ARG D 1 454 ? -97.03725 41.37131 -43.30406 1.000 89.25807 454 ARG D CA 1
ATOM 14774 C C . ARG D 1 454 ? -95.95122 40.71435 -44.15005 1.000 89.24228 454 ARG D C 1
ATOM 14775 O O . ARG D 1 454 ? -96.27019 39.89942 -45.02313 1.000 88.14215 454 ARG D O 1
ATOM 14783 N N . VAL D 1 455 ? -94.68422 41.04930 -43.92495 1.000 85.08915 455 VAL D N 1
ATOM 14784 C CA . VAL D 1 455 ? -93.60019 40.49934 -44.72594 1.000 77.27769 455 VAL D CA 1
ATOM 14785 C C . VAL D 1 455 ? -92.28222 40.84126 -44.04584 1.000 76.56444 455 VAL D C 1
ATOM 14786 O O . VAL D 1 455 ? -92.18224 41.85520 -43.34075 1.000 75.84067 455 VAL D O 1
ATOM 14790 N N . TYR D 1 456 ? -91.25823 40.01725 -44.25884 1.000 72.93243 456 TYR D N 1
ATOM 14791 C CA . TYR D 1 456 ? -89.92325 40.30918 -43.75474 1.000 70.28211 456 TYR D CA 1
ATOM 14792 C C . TYR D 1 456 ? -88.92719 40.12725 -44.88570 1.000 71.77703 456 TYR D C 1
ATOM 14793 O O . TYR D 1 456 ? -88.86518 39.05829 -45.49678 1.000 67.70022 456 TYR D O 1
ATOM 14802 N N . MET D 1 457 ? -88.16315 41.17725 -45.16658 1.000 75.70118 457 MET D N 1
ATOM 14803 C CA . MET D 1 457 ? -87.06810 41.13530 -46.11852 1.000 74.09836 457 MET D CA 1
ATOM 14804 C C . MET D 1 457 ? -85.86511 41.85723 -45.52940 1.000 72.68766 457 MET D C 1
ATOM 14805 O O . MET D 1 457 ? -86.02013 42.84218 -44.80133 1.000 74.28785 457 MET D O 1
ATOM 14810 N N . THR D 1 458 ? -84.67411 41.34122 -45.81237 1.000 73.18772 458 THR D N 1
ATOM 14811 C CA . THR D 1 458 ? -83.44111 42.07118 -45.56424 1.000 67.91867 458 THR D CA 1
ATOM 14812 C C . THR D 1 458 ? -82.90302 42.64227 -46.87517 1.000 66.30795 458 THR D C 1
ATOM 14813 O O . THR D 1 458 ? -83.38497 42.32836 -47.96422 1.000 62.79174 458 THR D O 1
ATOM 14817 N N . HIS D 1 459 ? -81.88901 43.49223 -46.75105 1.000 71.92968 459 HIS D N 1
ATOM 14818 C CA . HIS D 1 459 ? -81.24193 44.19231 -47.85395 1.000 72.67977 459 HIS D CA 1
ATOM 14819 C C . HIS D 1 459 ? -79.80093 43.71828 -47.98991 1.000 71.25328 459 HIS D C 1
ATOM 14820 O O . HIS D 1 459 ? -79.29900 42.94621 -47.17094 1.000 75.14059 459 HIS D O 1
ATOM 14827 N N . THR D 1 460 ? -79.11686 44.21735 -49.01683 1.000 68.07922 460 THR D N 1
ATOM 14828 C CA . THR D 1 460 ? -77.67087 44.04632 -49.06176 1.000 63.55236 460 THR D CA 1
ATOM 14829 C C . THR D 1 460 ? -77.02780 45.18436 -49.83264 1.000 63.54709 460 THR D C 1
ATOM 14830 O O . THR D 1 460 ? -77.68174 45.89844 -50.60162 1.000 66.65799 460 THR D O 1
ATOM 14834 N N . ILE D 1 461 ? -75.73381 45.37032 -49.58455 1.000 63.47340 461 ILE D N 1
ATOM 14835 C CA . ILE D 1 461 ? -74.91474 46.32535 -50.32043 1.000 68.87142 461 ILE D CA 1
ATOM 14836 C C . ILE D 1 461 ? -73.83472 45.54739 -51.04643 1.000 73.15877 461 ILE D C 1
ATOM 14837 O O . ILE D 1 461 ? -72.99577 44.89532 -50.40744 1.000 68.96353 461 ILE D O 1
ATOM 14842 N N . VAL D 1 462 ? -73.84564 45.62049 -52.37543 1.000 73.03770 462 VAL D N 1
ATOM 14843 C CA . VAL D 1 462 ? -72.82861 44.96053 -53.18042 1.000 62.93386 462 VAL D CA 1
ATOM 14844 C C . VAL D 1 462 ? -72.38053 45.91661 -54.27032 1.000 66.53166 462 VAL D C 1
ATOM 14845 O O . VAL D 1 462 ? -73.20748 46.57767 -54.90732 1.000 73.45618 462 VAL D O 1
ATOM 14849 N N . GLY D 1 463 ? -71.06952 46.00559 -54.47224 1.000 61.79951 463 GLY D N 1
ATOM 14850 C CA . GLY D 1 463 ? -70.55644 46.93266 -55.47414 1.000 56.69890 463 GLY D CA 1
ATOM 14851 C C . GLY D 1 463 ? -71.05342 48.34766 -55.29006 1.000 64.03926 463 GLY D C 1
ATOM 14852 O O . GLY D 1 463 ? -71.36935 49.03374 -56.27202 1.000 69.49254 463 GLY D O 1
ATOM 14853 N N . GLY D 1 464 ? -71.16448 48.79556 -54.04303 1.000 60.07562 464 GLY D N 1
ATOM 14854 C CA . GLY D 1 464 ? -71.64746 50.14255 -53.78795 1.000 63.48393 464 GLY D CA 1
ATOM 14855 C C . GLY D 1 464 ? -73.11644 50.37561 -54.05002 1.000 66.52640 464 GLY D C 1
ATOM 14856 O O . GLY D 1 464 ? -73.56142 51.52661 -54.00495 1.000 73.38248 464 GLY D O 1
ATOM 14857 N N . ILE D 1 465 ? -73.89145 49.33364 -54.33714 1.000 70.23474 465 ILE D N 1
ATOM 14858 C CA . ILE D 1 465 ? -75.31343 49.47370 -54.63721 1.000 69.62677 465 ILE D CA 1
ATOM 14859 C C . ILE D 1 465 ? -76.12651 48.81063 -53.53831 1.000 62.77858 465 ILE D C 1
ATOM 14860 O O . ILE D 1 465 ? -75.86355 47.65560 -53.16738 1.000 58.53333 465 ILE D O 1
ATOM 14865 N N . TYR D 1 466 ? -77.09052 49.55861 -53.01330 1.000 61.81794 466 TYR D N 1
ATOM 14866 C CA . TYR D 1 466 ? -78.06358 49.08356 -52.03739 1.000 71.14800 466 TYR D CA 1
ATOM 14867 C C . TYR D 1 466 ? -79.24056 48.45464 -52.76351 1.000 71.28749 466 TYR D C 1
ATOM 14868 O O . TYR D 1 466 ? -79.84649 49.09472 -53.62949 1.000 69.68730 466 TYR D O 1
ATOM 14877 N N . MET D 1 467 ? -79.60061 47.22962 -52.37663 1.000 69.57940 467 MET D N 1
ATOM 14878 C CA . MET D 1 467 ? -80.70159 46.54470 -53.03574 1.000 69.55834 467 MET D CA 1
ATOM 14879 C C . MET D 1 467 ? -81.51866 45.77164 -52.01185 1.000 64.31034 467 MET D C 1
ATOM 14880 O O . MET D 1 467 ? -81.02273 45.40754 -50.93685 1.000 71.16906 467 MET D O 1
ATOM 14885 N N . LEU D 1 468 ? -82.79665 45.58269 -52.33393 1.000 62.47854 468 LEU D N 1
ATOM 14886 C CA . LEU D 1 468 ? -83.68771 44.72165 -51.57605 1.000 66.64483 468 LEU D CA 1
ATOM 14887 C C . LEU D 1 468 ? -83.55071 43.28769 -52.06515 1.000 73.36406 468 LEU D C 1
ATOM 14888 O O . LEU D 1 468 ? -83.22465 43.03577 -53.23016 1.000 77.33559 468 LEU D O 1
ATOM 14893 N N . ARG D 1 469 ? -83.82179 42.34562 -51.16324 1.000 77.75143 469 ARG D N 1
ATOM 14894 C CA . ARG D 1 469 ? -83.76280 40.92164 -51.45435 1.000 76.98028 469 ARG D CA 1
ATOM 14895 C C . ARG D 1 469 ? -85.10683 40.28465 -51.14048 1.000 78.44888 469 ARG D C 1
ATOM 14896 O O . ARG D 1 469 ? -85.72588 40.58458 -50.11649 1.000 78.87261 469 ARG D O 1
ATOM 14904 N N . LEU D 1 470 ? -85.53181 39.37773 -52.00757 1.000 80.26489 470 LEU D N 1
ATOM 14905 C CA . LEU D 1 470 ? -86.66084 38.49673 -51.74770 1.000 76.38811 470 LEU D CA 1
ATOM 14906 C C . LEU D 1 470 ? -86.10387 37.08572 -51.82978 1.000 80.48860 470 LEU D C 1
ATOM 14907 O O . LEU D 1 470 ? -85.73282 36.62480 -52.91680 1.000 82.08353 470 LEU D O 1
ATOM 14912 N N . ALA D 1 471 ? -85.98695 36.42763 -50.67783 1.000 79.58586 471 ALA D N 1
ATOM 14913 C CA . ALA D 1 471 ? -85.45098 35.06961 -50.59390 1.000 74.83529 471 ALA D CA 1
ATOM 14914 C C . ALA D 1 471 ? -86.64101 34.12263 -50.49104 1.000 79.40952 471 ALA D C 1
ATOM 14915 O O . ALA D 1 471 ? -87.11308 33.80556 -49.39909 1.000 82.33882 471 ALA D O 1
ATOM 14917 N N . VAL D 1 472 ? -87.11595 33.65973 -51.64211 1.000 79.51743 472 VAL D N 1
ATOM 14918 C CA . VAL D 1 472 ? -88.28697 32.79076 -51.69124 1.000 77.53824 472 VAL D CA 1
ATOM 14919 C C . VAL D 1 472 ? -87.88103 31.38672 -51.28633 1.000 74.09573 472 VAL D C 1
ATOM 14920 O O . VAL D 1 472 ? -86.78502 30.92572 -51.61630 1.000 73.89833 472 VAL D O 1
ATOM 14924 N N . GLY D 1 473 ? -88.76308 30.69769 -50.57043 1.000 69.97155 473 GLY D N 1
ATOM 14925 C CA . GLY D 1 473 ? -88.45013 29.33365 -50.19252 1.000 74.56157 473 GLY D CA 1
ATOM 14926 C C . GLY D 1 473 ? -89.00422 28.87456 -48.86058 1.000 75.53011 473 GLY D C 1
ATOM 14927 O O . GLY D 1 473 ? -89.04926 27.66654 -48.60868 1.000 71.85072 473 GLY D O 1
ATOM 14928 N N . SER D 1 474 ? -89.43425 29.80850 -48.00854 1.000 79.41215 474 SER D N 1
ATOM 14929 C CA . SER D 1 474 ? -90.00133 29.43441 -46.71660 1.000 81.19395 474 SER D CA 1
ATOM 14930 C C . SER D 1 474 ? -91.06834 28.36245 -46.90274 1.000 81.07551 474 SER D C 1
ATOM 14931 O O . SER D 1 474 ? -91.93529 28.47554 -47.77378 1.000 86.36825 474 SER D O 1
ATOM 14934 N N . SER D 1 475 ? -90.97941 27.30239 -46.09382 1.000 73.25089 475 SER D N 1
ATOM 14935 C CA . SER D 1 475 ? -91.73942 26.08543 -46.36796 1.000 73.21404 475 SER D CA 1
ATOM 14936 C C . SER D 1 475 ? -93.22741 26.35847 -46.53202 1.000 77.20136 475 SER D C 1
ATOM 14937 O O . SER D 1 475 ? -93.91538 25.63854 -47.26211 1.000 72.94559 475 SER D O 1
ATOM 14940 N N . LEU D 1 476 ? -93.75342 27.34643 -45.81997 1.000 84.10745 476 LEU D N 1
ATOM 14941 C CA . LEU D 1 476 ? -95.17241 27.65847 -45.88703 1.000 82.96784 476 LEU D CA 1
ATOM 14942 C C . LEU D 1 476 ? -95.50533 28.66256 -46.97397 1.000 76.49601 476 LEU D C 1
ATOM 14943 O O . LEU D 1 476 ? -96.68931 28.91360 -47.22501 1.000 78.07778 476 LEU D O 1
ATOM 14948 N N . THR D 1 477 ? -94.49828 29.25158 -47.60286 1.000 76.14860 477 THR D N 1
ATOM 14949 C CA . THR D 1 477 ? -94.73320 30.22467 -48.65980 1.000 84.81017 477 THR D CA 1
ATOM 14950 C C . THR D 1 477 ? -95.32615 29.54078 -49.88389 1.000 84.79701 477 THR D C 1
ATOM 14951 O O . THR D 1 477 ? -94.74514 28.58681 -50.41493 1.000 83.74952 477 THR D O 1
ATOM 14955 N N . GLU D 1 478 ? -96.48011 30.03384 -50.32791 1.000 86.37615 478 GLU D N 1
ATOM 14956 C CA . GLU D 1 478 ? -97.13705 29.60795 -51.55498 1.000 87.52365 478 GLU D CA 1
ATOM 14957 C C . GLU D 1 478 ? -97.23597 30.78603 -52.51790 1.000 84.54435 478 GLU D C 1
ATOM 14958 O O . GLU D 1 478 ? -96.94096 31.93100 -52.16779 1.000 82.74940 478 GLU D O 1
ATOM 14964 N N . GLU D 1 479 ? -97.66991 30.49413 -53.74595 1.000 84.86807 479 GLU D N 1
ATOM 14965 C CA . GLU D 1 479 ? -97.59383 31.48822 -54.81386 1.000 84.64962 479 GLU D CA 1
ATOM 14966 C C . GLU D 1 479 ? -98.36382 32.75821 -54.46081 1.000 79.71482 479 GLU D C 1
ATOM 14967 O O . GLU D 1 479 ? -97.86378 33.87721 -54.64869 1.000 78.23306 479 GLU D O 1
ATOM 14973 N N . HIS D 1 480 ? -99.57985 32.60919 -53.93089 1.000 80.12803 480 HIS D N 1
ATOM 14974 C CA . HIS D 1 480 ? -100.38284 33.78819 -53.62584 1.000 83.24156 480 HIS D CA 1
ATOM 14975 C C . HIS D 1 480 ? -99.73888 34.65009 -52.54474 1.000 85.87872 480 HIS D C 1
ATOM 14976 O O . HIS D 1 480 ? -99.94786 35.86909 -52.52565 1.000 91.36622 480 HIS D O 1
ATOM 14983 N N . HIS D 1 481 ? -98.92894 34.05800 -51.65874 1.000 79.65692 481 HIS D N 1
ATOM 14984 C CA . HIS D 1 481 ? -98.21998 34.88191 -50.68263 1.000 84.13640 481 HIS D CA 1
ATOM 14985 C C . HIS D 1 481 ? -97.29992 35.86694 -51.39051 1.000 83.59950 481 HIS D C 1
ATOM 14986 O O . HIS D 1 481 ? -97.28091 37.06192 -51.07241 1.000 82.08089 481 HIS D O 1
ATOM 14993 N N . VAL D 1 482 ? -96.52688 35.37400 -52.35950 1.000 85.65501 482 VAL D N 1
ATOM 14994 C CA . VAL D 1 482 ? -95.62581 36.23004 -53.12638 1.000 86.75251 482 VAL D CA 1
ATOM 14995 C C . VAL D 1 482 ? -96.40774 37.22712 -53.97635 1.000 90.72930 482 VAL D C 1
ATOM 14996 O O . VAL D 1 482 ? -95.99471 38.38413 -54.13324 1.000 90.29767 482 VAL D O 1
ATOM 15000 N N A ARG D 1 483 ? -97.53672 36.79819 -54.54745 0.470 94.18234 483 ARG D N 1
ATOM 15001 N N B ARG D 1 483 ? -97.54072 36.80219 -54.54345 0.530 94.22182 483 ARG D N 1
ATOM 15002 C CA A ARG D 1 483 ? -98.38566 37.73627 -55.27842 0.470 95.53777 483 ARG D CA 1
ATOM 15003 C CA B ARG D 1 483 ? -98.37566 37.74827 -55.28242 0.530 95.55356 483 ARG D CA 1
ATOM 15004 C C A ARG D 1 483 ? -98.77768 38.91221 -54.39435 0.470 95.80886 483 ARG D C 1
ATOM 15005 C C B ARG D 1 483 ? -98.77868 38.91821 -54.39435 0.530 95.78517 483 ARG D C 1
ATOM 15006 O O A ARG D 1 483 ? -98.63463 40.07924 -54.78025 0.470 96.65896 483 ARG D O 1
ATOM 15007 O O B ARG D 1 483 ? -98.64263 40.08724 -54.77725 0.530 96.71423 483 ARG D O 1
ATOM 15022 N N . ARG D 1 484 ? -99.27876 38.61713 -53.19640 1.000 94.91928 484 ARG D N 1
ATOM 15023 C CA . ARG D 1 484 ? -99.71078 39.66507 -52.28235 1.000 97.90121 484 ARG D CA 1
ATOM 15024 C C . ARG D 1 484 ? -98.53979 40.51100 -51.79121 1.000 90.69245 484 ARG D C 1
ATOM 15025 O O . ARG D 1 484 ? -98.69378 41.71899 -51.59513 1.000 89.79234 484 ARG D O 1
ATOM 15033 N N . VAL D 1 485 ? -97.36382 39.91196 -51.61419 1.000 86.36035 485 VAL D N 1
ATOM 15034 C CA . VAL D 1 485 ? -96.18382 40.69791 -51.25907 1.000 84.74964 485 VAL D CA 1
ATOM 15035 C C . VAL D 1 485 ? -95.85573 41.69899 -52.35997 1.000 86.92358 485 VAL D C 1
ATOM 15036 O O . VAL D 1 485 ? -95.55072 42.86396 -52.08686 1.000 89.25807 485 VAL D O 1
ATOM 15040 N N . TRP D 1 486 ? -95.89067 41.25709 -53.62001 1.000 82.42830 486 TRP D N 1
ATOM 15041 C CA . TRP D 1 486 ? -95.63059 42.17617 -54.72792 1.000 86.05769 486 TRP D CA 1
ATOM 15042 C C . TRP D 1 486 ? -96.67856 43.28419 -54.78089 1.000 90.17397 486 TRP D C 1
ATOM 15043 O O . TRP D 1 486 ? -96.35252 44.45820 -55.01778 1.000 90.15028 486 TRP D O 1
ATOM 15054 N N . ASP D 1 487 ? -97.94358 42.92221 -54.56899 1.000 90.39768 487 ASP D N 1
ATOM 15055 C CA . ASP D 1 487 ? -98.99956 43.92722 -54.51397 1.000 93.59543 487 ASP D CA 1
ATOM 15056 C C . ASP D 1 487 ? -98.71660 44.95213 -53.42088 1.000 92.75586 487 ASP D C 1
ATOM 15057 O O . ASP D 1 487 ? -98.85456 46.16715 -53.63179 1.000 89.91341 487 ASP D O 1
ATOM 15062 N N . LEU D 1 488 ? -98.30368 44.47603 -52.24489 1.000 95.33248 488 LEU D N 1
ATOM 15063 C CA . LEU D 1 488 ? -97.97872 45.36794 -51.13980 1.000 94.65872 488 LEU D CA 1
ATOM 15064 C C . LEU D 1 488 ? -96.79968 46.26394 -51.48467 1.000 94.34815 488 LEU D C 1
ATOM 15065 O O . LEU D 1 488 ? -96.79467 47.45791 -51.15657 1.000 99.29612 488 LEU D O 1
ATOM 15070 N N . ILE D 1 489 ? -95.77366 45.69396 -52.11065 1.000 87.46575 489 ILE D N 1
ATOM 15071 C CA . ILE D 1 489 ? -94.62162 46.48897 -52.50653 1.000 88.44481 489 ILE D CA 1
ATOM 15072 C C . ILE D 1 489 ? -95.08154 47.63905 -53.38146 1.000 92.95851 489 ILE D C 1
ATOM 15073 O O . ILE D 1 489 ? -94.67653 48.79202 -53.20035 1.000 95.42197 489 ILE D O 1
ATOM 15078 N N . GLN D 1 490 ? -95.95749 47.33714 -54.33454 1.000 97.16955 490 GLN D N 1
ATOM 15079 C CA . GLN D 1 490 ? -96.40242 48.37522 -55.25248 1.000 101.49638 490 GLN D CA 1
ATOM 15080 C C . GLN D 1 490 ? -97.21444 49.44419 -54.53344 1.000 99.08556 490 GLN D C 1
ATOM 15081 O O . GLN D 1 490 ? -97.06239 50.63820 -54.81934 1.000 96.63001 490 GLN D O 1
ATOM 15087 N N . LYS D 1 491 ? -98.08950 49.04113 -53.60852 1.000 99.60668 491 LYS D N 1
ATOM 15088 C CA . LYS D 1 491 ? -98.88151 50.04310 -52.89749 1.000 98.91449 491 LYS D CA 1
ATOM 15089 C C . LYS D 1 491 ? -97.98054 50.97001 -52.08437 1.000 97.63539 491 LYS D C 1
ATOM 15090 O O . LYS D 1 491 ? -98.14751 52.20002 -52.09928 1.000 101.35163 491 LYS D O 1
ATOM 15096 N N . LEU D 1 492 ? -97.01659 50.39593 -51.36036 1.000 92.28738 492 LEU D N 1
ATOM 15097 C CA . LEU D 1 492 ? -96.12762 51.23385 -50.56224 1.000 92.19000 492 LEU D CA 1
ATOM 15098 C C . LEU D 1 492 ? -95.23255 52.10090 -51.44012 1.000 94.17971 492 LEU D C 1
ATOM 15099 O O . LEU D 1 492 ? -94.86155 53.20986 -51.03502 1.000 96.01151 492 LEU D O 1
ATOM 15104 N N . THR D 1 493 ? -94.88849 51.62699 -52.64214 1.000 94.52186 493 THR D N 1
ATOM 15105 C CA . THR D 1 493 ? -94.11242 52.45104 -53.56303 1.000 93.55859 493 THR D CA 1
ATOM 15106 C C . THR D 1 493 ? -94.93537 53.62510 -54.06899 1.000 93.85073 493 THR D C 1
ATOM 15107 O O . THR D 1 493 ? -94.42334 54.74410 -54.19887 1.000 90.80826 493 THR D O 1
ATOM 15111 N N . ASP D 1 494 ? -96.21336 53.38715 -54.36008 1.000 96.09836 494 ASP D N 1
ATOM 15112 C CA . ASP D 1 494 ? -97.09731 54.48720 -54.71704 1.000 96.71949 494 ASP D CA 1
ATOM 15113 C C . ASP D 1 494 ? -97.12235 55.52211 -53.60296 1.000 99.56457 494 ASP D C 1
ATOM 15114 O O . ASP D 1 494 ? -96.90131 56.71712 -53.83786 1.000 96.16153 494 ASP D O 1
ATOM 15119 N N . ASP D 1 495 ? -97.37443 55.07202 -52.36901 1.000 105.84953 495 ASP D N 1
ATOM 15120 C CA . ASP D 1 495 ? -97.35947 55.99793 -51.24194 1.000 106.92335 495 ASP D CA 1
ATOM 15121 C C . ASP D 1 495 ? -96.02046 56.72389 -51.14081 1.000 99.56983 495 ASP D C 1
ATOM 15122 O O . ASP D 1 495 ? -95.97645 57.92787 -50.85971 1.000 101.17266 495 ASP D O 1
ATOM 15127 N N . LEU D 1 496 ? -94.92247 56.00989 -51.35980 1.000 90.60560 496 LEU D N 1
ATOM 15128 C CA . LEU D 1 496 ? -93.59246 56.60485 -51.30568 1.000 88.14741 496 LEU D CA 1
ATOM 15129 C C . LEU D 1 496 ? -93.25537 57.36095 -52.59560 1.000 92.18737 496 LEU D C 1
ATOM 15130 O O . LEU D 1 496 ? -93.61933 58.52197 -52.77953 1.000 97.44853 496 LEU D O 1
#

Organism: Catharanthus roseus (NCBI:txid4058)

Solvent-accessible surface area: 61846 Å² total

=== Feature glossary ===
Legend for the data blocks above and below:

— What the protein is —

The amino-acid sequence is the protein's primary structure: the linear order of residues from the N-terminus to the C-terminus, written in one-letter code. Everything else here — the 3D coordinates, the secondary structure, the domain annotations — is ultimately a consequence of this string.

Functional annotations link the protein to curated databases. InterPro entries identify conserved domains and families by matching the sequence against member-database signatures (Pfam, PROSITE, CDD, …). Gene Ontology (GO) terms describe molecular function, biological process, and cellular component in a controlled vocabulary. CATH places the structure in a hierarchical fold classification (Class/Architecture/Topology/Homologous-superfamily). The organism is the source species.

— Where its atoms are —

Atomic coordinates in PDBx/mmCIF format — the same representation the Protein Data Bank distributes. Each line of the _atom_site loop places one backbone atom in Cartesian space (units: ångströms, origin: arbitrary).

The six renders are orthographic views along the three Cartesian axes in both directions. Representation (cartoon, sticks, or surface) and color scheme (sequence-rainbow or by-chain) vary across proteins so the training set covers all the common visualization conventions.

— Local backbone conformation —

Eight-state secondary structure (DSSP): H is the canonical α-helix, G the tighter 3₁₀-helix, I the wider π-helix; E/B are β-structure, T and S are turns and bends, and '-' is everything else. DSSP derives these from the pattern of main-chain N–H···O=C hydrogen bonds, not from the sequence.

Three-state secondary structure (P-SEA) collapses the eight DSSP classes into helix (a), strand (b), and coil (c). P-SEA assigns these from Cα geometry alone — distances and angles — without requiring backbone oxygens, so it works on any Cα trace.

φ (phi) and ψ (psi) are the two rotatable backbone dihedrals per residue: φ is the C(i-1)–N–Cα–C torsion, ψ is the N–Cα–C–N(i+1) torsion, both in degrees on (−180°, 180°]. α-helical residues cluster near (−60°, −45°); β-strand residues near (−120°, +130°). A Ramachandran plot is simply a scatter of (φ, ψ) for every residue.

— Global shape and packing —

The geometric summary reports three shape descriptors. Rg (radius of gyration) measures how spread out the Cα atoms are about their centre of mass; compact globular proteins have small Rg, elongated or unfolded ones large. Cα contacts (<8 Å, |i−j|>4) count long-range residue pairs in spatial proximity — high for tightly packed folds, near zero for rods or random coil. The bounding-box extents give the protein's footprint along x, y, z in Å.

SASA measures how much of the protein is reachable by solvent. It is computed by rolling a water-sized probe over the atomic surface and summing the exposed area (Å²). Per-residue SASA distinguishes core (buried, low SASA) from surface (exposed, high SASA) residues; total SASA is a whole-molecule size measure.

Plot images: a contact map (which residues are close in 3D, as an N×N binary image), a Ramachandran scatter (backbone torsion angles, revealing secondary-structure composition at a glance), and — for AlphaFold structures — a PAE heatmap (pairwise prediction confidence).

— Structural neighborhood —

A 3Di character summarizes, for each residue, the relative orientation of the Cα frame of its nearest spatial neighbor. Because it encodes fold topology rather than chemistry, 3Di alignments detect remote structural similarity that sequence alignment misses.

The Foldseek neighbor list gives the closest experimentally determined structures in the PDB, ranked by structural alignment. TM-score near 1 means near-identical fold; near 0.3 means only rough topology match. This is how one finds what a novel AlphaFold prediction most resembles in the solved-structure universe.

— Confidence and disorder —

For AlphaFold models, the B-factor field carries pLDDT — the model's own estimate of local accuracy on a 0–100 scale. Regions with pLDDT<50 should be treated as essentially unmodeled; they often correspond to intrinsically disordered segments.

Crystallographic B-factors measure how much each atom's electron density is smeared out, in Å². They rise in mobile loops and surface residues and fall in the buried interior. In AlphaFold models this column is repurposed to hold pLDDT instead.

Predicted Aligned Error (PAE) is an AlphaFold confidence matrix: entry (i, j) is the expected error in the position of residue j, in ångströms, when the prediction is superimposed on the true structure at residue i. Low PAE within a block of residues means that block is internally rigid and well-predicted; high PAE between two blocks means their relative placement is uncertain even if each block individually is confident.